Protein 6C7N (pdb70)

InterPro domains:
  IPR001891 Malic oxidoreductase [PIRSF000106] (84-635)
  IPR001891 Malic oxidoreductase [PR00072] (167-191)
  IPR001891 Malic oxidoreductase [PR00072] (227-256)
  IPR001891 Malic oxidoreductase [PR00072] (263-285)
  IPR001891 Malic oxidoreductase [PR00072] (323-341)
  IPR001891 Malic oxidoreductase [PR00072] (348-364)
  IPR001891 Malic oxidoreductase [PR00072] (379-395)
  IPR001891 Malic oxidoreductase [PR00072] (482-498)
  IPR012301 Malic enzyme, N-terminal domain [PF00390] (161-341)
  IPR012301 Malic enzyme, N-terminal domain [SM01274] (161-342)
  IPR012302 Malic enzyme, NAD-binding [PF03949] (352-605)
  IPR012302 Malic enzyme, NAD-binding [SM00919] (352-605)
  IPR015884 Malic enzyme, conserved site [PS00331] (348-364)
  IPR036291 NAD(P)-binding domain superfamily [SSF51735] (352-635)
  IPR037062 Malic enzyme, N-terminal domain superfamily [G3DSA:3.40.50.10380] (95-349)
  IPR046346 Aminoacid dehydrogenase-like, N-terminal domain superfamily [SSF53223] (89-351)

Sequence (2030 aa):
ELPVMPWATSVASSGYTLLRDPRHNKGLAFTEERERDAHYLRGLLPPAVVSQEELQIKKFMNNLRQYQLPIQCYMAMMMNLQETDERLFYKLLIENVVELLPYVYTPTVGEACQKYGSIFGRRRPQGLYVSLKDKKGRVLEVLRRNWPHRNVQVICCVTDGERILGLGDLGCQGMGIPVGKLALYTALGGVDPSSACLPITIDVGTNNEKLLNDEFYIGLRQKRARGEEYDELMEEFMAAVKTFYGEKVLIQFEDFANHNAFDLLEKYSSKTHLVVFFNDDIQGTASVVLAGLLAALKMVGGTLAEQTYLFLGAGEAGTGIAELIALEMSKQTKAPIEECRKKVWLVDSKGLIVDSRKSSLAPFKKPWAHEHEPLTTLYDAVQSIKPTVLIGTSGVGRTFTKEIVEAMASINERPIIFSLSNPTSHSECTAEQAYTWTQGRAVFASGSPFAPVEYDGKTFVPGQSNNAYIFPGLGLGLVISGAVRVHEDMLLAASAALADQATEENFVTGSIFPPFTNIRKISAYIAAAVAAKAYELGLATRLPPPKDLVAYAESCMYSPVYRNYYQQELPVMPWATSVASGYTLLRDPRHNKGLAFTEERERDAHHYLRGLLPPAVVSQELQIKKFMNNLRQYQLPIQCYMAMMNLQETDERLFYKLLIENVVELLPYVYTPTVGEACQKYGSIFGRPQGLYVSLKDKGRVLEVLRRNWPHRNVQVICCVTDGERILGLGDLGCQGMGIPVGKLALYTALGGVDPSSACLPITIDVGTNNEKLLNDEFYIGLRQKRARGEEYDELMEEFMAAVKTFYGEKVLIQFEDFANHNAFDLLEKYSSKTHLVFNDDIQGTASVVLAGLLAALKMVGGTLAEQTYLFLGAGEAGTGIAELIALEMSKQTKAPIEECRKKVWLVDSKGLIVDSRKSSLAPFKKPWAHEHEPLTTLYDAVQSIKPTVLIGTSGVGRTFTKEIVEAMASINERPIIFSLSNPTSHSECTAEQAYTWTQGRAVFASGSSPFAPVEYDGKTFVPGQSNNAYIFPGLGLGLVISGAVRVHEDMLLAASAALADQATEENFVTGSIFPPFTNIRKISAYIAAAVAAKAYELGLATRLPPPKDLVAYAESCMYSPVYRNYYQQELPVMPWATSVASGYTLLRDPRHNKGLAFTEERERDAHYLRGLLPPAVVSQEELQIKKFMNNLRQYQLPIQCYMAMMNLQETDERLFYKLLIENVVELLPYVYTPTVGEACQKYGSIFGRPQGLYVSLKDKGRVLEVLRRNWPHRNVQVICCVTDGERILGLGDLGCQGMGIPVGKLALYTALGGVDPSACLPITIDVGTNNEKLLNDEFYIGLRQKRARGEEYDELMEEFMAAVKTFYGEKVLIQFEDFANHNAFDLLEKYSKTHLVVFFNNDDIQGTASVVLAGLLAALKMVGGTLAEQQTTYYLLFFLLGGAAGGEEAAGGTTGGIIAAEELLIIAALLEEMMSSKQTKAPIEECRKKVVWWLLVVDDSKGLLKKPWWAAHEHEPLTTTLLYYDDAAVVQQSSIIKKPPTTVVLLIIGGTTSSGGVGRTTFFTTKKEEIIVVEEAAMMAASSIINNEERRPPIIIIFFSSLLSSNPTSHHSSEECCTTAAEEQQAAYYTTWWTTQQGGRRAAVVFFAASSGGSSPPFAPVFVPPGGQQSSNNAYIFPGLGLGLVISGAVRVHEDMLLAASAALADQATEENFVTGSIFPPFTNIRKISAYIAAAVAAKAYELGLATRLPPPKDLVAYAESCMYSPVYRNYQQEELPVMPWATSVASGYTLLRDPRHNKGLAFTERERDAHYLRGLLPPAVVSQEELQIKKFMNNLRQYQLPIQCYMAMMNLQETDERLFYKLLIENVVELLPYVYTPTVGEACQKYGSIFGRRPPQGLYVSLKDKGRVLEVLRRNWPHRNVQVICCVTDGERILGLGDLGCQGMGIPVGKLALYTALGGVDPSACLPITIDVGTNNEKLLNDEFYIGLRQKRARGEEYDELMEEFMAAVKTFYGEKVLIQFEEDDFANHNAFDLLEKYSKTHLVFFNDDIQGTASVVLAGLLAGEAGTGIAELIALEQSNNAYIFPGLGLGLVISGAVRVHEDMLLAASAALADQFPPFTNIRKISAYIAAAVAAKAYELGLATRLPPPKDLVAYAESCMYSPVYRNYQ

Nearest PDB structures (foldseek):
  6c7n-assembly1_D  TM=1.003E+00  e=1.001E-65  Sorghum bicolor
  6c7n-assembly1_C  TM=9.986E-01  e=4.016E-59  Sorghum bicolor
  6c7n-assembly1_A  TM=9.940E-01  e=1.357E-57  Sorghum bicolor
  5ou5-assembly1_A  TM=9.957E-01  e=1.876E-53  Zea mays
  1gq2-assembly2_H  TM=9.809E-01  e=9.677E-38  Columba livia

Organism: Sorghum bicolor (NCBI:txid4558)

Foldseek 3Di:
DDDADDDDDDDAADVSQQQAQARHPALQFDPVNCVVRVNVVVHPPHHAALVRVLVVLVVVLVPDPDLLVSLLSLVVNCNRHVLSSLVSCLQCVVPCCVRLHPPNLLVCLQCVLVSPDDDDFFEAELVCQVPLLVSVSVLPQQAAAEEEEEQQQAQAPPGRSGQSSQSHLRSVLSLLFNQQQDPSSNYGYYHYGQETPDPVLLPDPRRDGDSDHGDDDPSVVSSVVVNLVSCCVRNNLLHEYEYERYPQVVLVVCCVPCLVPHAYHHLLQLLLLLLVLLLVLLLCVLVPDDLQPFQEEEEACGSNLLSNLQLSLVLVCVVVVNDSLVSLVRHWYAAQQGTQAPVCQVVDDVSSNSNHYHDDTDGAVLVVCVPSVTLEYAYPHLAAQSCDLSNLLSNLVSDVEREYEQERDDNRSTNDAPQSNCVSNVNRYLYAYQYADDWYCGDNATAGHHHSDSSLFPSLLSLLSSLQSFSHQDSVLSVLLSNLQQVPQDVVNVVNSYSGDDSSCSNLSSLSSSLSSNVVCQVVVRGDPPDDDPDSSVSSSVSRNNSRRDRDD/DDDADDDDDDDAADVSQQQAQARHPALQFDPVNCVVRVNVVVHDPHHAFLVRVLVVLVVVLVPDPDLLVSLLSLVVNCNRHVLSSLVSCLQCVVPCCVSLHPPVLVVCLQCVLVSPDDDAFFEAELVCQVPLLVSVSVLPQQAAAEEEEEQQQAQFLPGRSGQSSLSHLRSLLSLLFNQQQDPSSNYGYYHYGQETPPVVLLPDPRNDGDSDHGDDDPSVVSSVVVNLVSCCVRNNLLHEYEYERYFFVVQVVCCVPCLVPHAYDYCLQLLLLLLVLLLVLLVCVLPNDDLQPFAEEEEAQTRNLLSNLQLSLVVVCVVVVDDSLVSLVRHWYAAQQGTQAPVCQVVDDVSSNSNHYHDDTDGAPLVVCVPSVGLEYAYPHSAACSCDLSNLLSNLVSDVEREYEQERDDPRSTNYAPQSNCVSNVNRYLYEYQYQHCWYCGDNATAHHHYSHSSLFPSLLSLLSSLQSFSHQDSVLSVLLSVLQSVQQDPVQSVNSYSGDDSSCSNLSSLSSSLSSNVVCQVVVRGDPPDDDPDSSVSSSVSRNNSRRDRDD/DDDADDDDDDDAADVSQQQAQARHPALQFDPVNCVVRVNVVVHPPHHAFLVNVLVVLVVVLVPDPDLLVSLLSLVVNCNRHVLSSLVSCLQCVVVCCVSLHFPVLLVCLQCVLVSPDDDAFFEAELVCQVPLLVSVSVLPQQAAAEEEEEQQQAQQLPGRSGQSSQSHLRSVLSLLFNQQQDPSSNYGYYHYGQETPPVVLLPDPSNDGDSDHGDDDPSVVSSVVVNLVSCCVRNNLLHEYEYERYWFVVQVVCCVPCLVPHAYDYCLQLLLLLLVLLLVLLVCVQPNDDLQPFAEEEEACGRNNVSNLQLSLVVVCVVVVDDSLVSLQRYWYAHCQGTPVSNPDDDDTDGAPLVVCVVSVGLEYAYPHSAELSCDLSNLLSNLVSDVAREYEQERDDPRSTNDAPCSNCVSNVNRYLYEYCYQHDAPLHHHHSHSSLFPSLLSLLSSLQSFSHQDSVLSVLLSVLQSVQQDPVQSVSSYSGDDSSCSNLSSLSSSLSSNVVCQVVVRGDPPDDDPDSSVSSNVSRHNSRRDRDD/DPDDADDDDDDDAADVSQQQAQARHPALQFDPVNCVVRVNVVVHPPHHAFLVRVLVVLVVVLVPDPDLLVSLLSLVVNCNRHVLSSLVSCLQCVVPCCVNLHPPVLVVCLQCVLVSPDDDAFFEAELVCQVPLLVSVSVLPQQAAAEEEEEQQQAQPPNGRSGQSSQSHLRSVLSLLQNQQQDDSSNYGYYHYGQETPPVVLLPDPSNDGDSDHGDDDPSVVSSVVVNLVSCCVRNNLLHEYEYERYAFVVLVVCCVPCLVPFAYYYCLQLLLLLLVLLVVCVTSNNVSVVVLVVVAVSDSSLQVSLLSLLSRLQSFRHQDSVLSVQLSVLCNVPVPDSSCSHLSSLSSSLSSNVVSQVVVRGDPPDDDPDSSVSSNVSGHNSRRDHDD

Secondary structure (DSSP, 8-state):
---B--EEEEE--HHHHHT-TTT--GGGS-HHHHHHTT-BTTB-S----HHHHHHHHHHHHTT-SSHHHHHHHHHHHHTT-HHHHHHHHHHTHHHHHHHHSTTHHHHHHHTTTTT--S--SEEEEGGGTT-HHHHHTTSS-S---EEEEE-SSS-TTS---GGGGGHHHHHHHHHHHHHH---GGGEEEEEEE-----HHHHH-TT--S-SSPPP-THHHHHHHHHHHHHHHHHH-TT-EEEE-S--HHHHHHHHHHHTTTSEEEEIIIIIHHHHHHHHHHHHHHHH---STT--EEEE--SHHHHHHHHHHHHHHHHHH---HHHHTTTEEEEETTEE-BGGGGGGS-GGGGGG-BS-----SHHHHHHHH--SEEEE-SS-TT-S-HHHHHHHHHH-SS-EEEE--SSGGG-SS-HHHHHHHTTT--EEEESS----EEETTEEE--EE--GGGTHHHHHHHHHHHT-SS--HHHHHHHHHHHHHT--HHHHTTT-SSPPGGGHHHHHHHHHHHHHHHHHHHT---S-SPPS-HHHHHHHTS---SPPP--/---B--EEEEE--HHHHHT-TTT--GGGS-HHHHHHTT-BTTB-S----HHHHHHHHHHHHTT-SSHHHHHHHHHHHHTT-HHHHHHHHHHTHHHHHHHHSTTHHHHHHHTTTTT--S--SEEEEGGGTT-HHHHHHTSS-S---EEEEE-SS--TTS---GGGGGHHHHHHHHHHHHHH---GGGEEEEEEE-----HHHHH-TT--S-SSPPP-THHHHHHHHHHHHHHHHHH-TT-EEEE-S--HHHHHHHHHHHTTTSEEEEIIIIIHHHHHHHHHHHHHHHH---STT--EEEE--SHHHHHHHHHHHHHHHHHH---HHHHTTTEEEEETTEE-BGGGGGGS-GGGGGG-BS-----SHHHHHHHH--SEEEE-SS-TT-S-HHHHHHHHHH-SS-EEEE--SSGGG-SS-HHHHHHHTTT--EEEESS----EEETTEEE--EE--GGGTHHHHHHHHHHHT-SS--HHHHHHHHHHHHHH--HHHHTTT-SS--GGGHHHHHHHHHHHHHHHHHHTT---S-SPPS-HHHHHHHTS---SPPP--/------EEEEE--HHHHHT-TTT--GGGS-HHHHHHTT-BTTB-S----HHHHHHHHHHHHTT-SSHHHHHHHHHHHHTT-HHHHHHHHHHTHHHHHHHHSTTHHHHHHHTTTTT--S--SEEEEGGGTT-HHHHHHTSS-S---EEEEE-SSS-TTS---GGGGGHHHHHHHHHHHHHH---GGGEEEEEEE-----HHHHH-TT--S-SSPPP-THHHHHHHHHHHHHHHHHH-TT-EEEE-S--HHHHHHHHHHHTTTSEEEEIIIIIHHHHHHHHHHHHHHHH---S----EEEE--SHHHHHHHHHHHHHHTTTT---HHHHTSSSEEE------------------HHHHHHHH--SEEEE---------HHHHHHHHHH-SS-EEEE--------SS-HHHHHHTTTS--EEEESS--S-----EE--GGGTHHHHHHHHHHHT-SS--HHHHHHHHHHHHHH--HHHHTTT-SS--GGGHHHHHHHHHHHHHHHHHHHT---S-SPPS-HHHHHHHTS---SPPPB-/--S----EEEEE--HHHHHT-TTT--GGGS-HHHHHHTT-BTTB-S----HHHHHHHHHHHHTT-SSHHHHHHHHHHHHTT-HHHHHHHHHHTHHHHHHHHSTTHHHHHHHTTTTT--S--SEEEEGGGTT-HHHHHHTSS-S---EEEEE-SSS-TTS---GGGGGHHHHHHHHHHHHHH---GGGEEEEEEE-----HHHHH-TT--S-SSPPP-THHHHHHHHHHHHHHHHHH-TT-EEEE-S--HHHHHHHHHHHTTTSEEEEIIIIIHHHHHHHHH---HHHHHHHHHHHH----GGGTHHHHHHHHHHHT-SS--HHHHHHHHHHHHH----GGGHHHHHHHHHHHHHHHHHHHT---S-SPPS-HHHHHHHTS---SPPPB-

Solvent-accessible surface area: 71116 Å² total; per-residue (Å²): 136,97,48,56,15,0,70,14,67,35,8,0,6,8,28,49,0,4,81,28,10,108,21,5,9,17,4,8,0,54,87,188,2,14,58,34,2,13,0,26,6,1,6,0,29,20,79,6,56,10,99,46,14,10,102,14,37,6,60,27,6,139,95,35,106,53,62,9,7,10,6,43,16,0,18,40,12,21,34,17,6,26,38,12,0,7,35,0,0,43,94,28,3,92,70,2,14,43,66,0,13,46,76,8,0,0,48,0,0,80,83,14,1,29,18,38,49,44,9,16,3,0,4,0,5,20,118,8,87,64,84,0,41,47,0,0,23,7,23,42,50,128,126,9,57,0,0,0,0,0,1,0,49,63,0,61,74,71,31,24,7,1,0,3,0,0,0,2,0,5,2,6,7,0,0,0,0,0,0,0,0,3,60,17,18,9,10,0,14,0,0,1,1,0,0,0,69,34,122,165,7,33,130,48,71,18,2,0,6,13,122,73,108,16,13,204,46,132,101,19,71,78,1,6,84,38,0,1,58,4,0,54,78,34,25,31,90,116,5,0,0,0,0,0,5,0,31,74,140,32,2,120,66,11,25,95,105,12,41,144,66,12,0,2,0,0,0,27,34,30,0,23,5,0,0,3,0,0,0,0,30,1,0,10,105,48,49,41,43,68,2,34,113,16,20,0,0,0,18,10,6,30,43,34,0,16,19,1,0,64,10,0,0,18,22,12,15,106,94,62,194,33,90,48,59,85,8,39,109,98,0,26,0,4,18,120,160,2,2,0,0,56,87,43,84,117,98,12,40,108,99,38,81,60,4,5,31,154,56,66,96,38,108,69,12,65,60,0,0,72,56,19,115,0,39,0,0,0,0,23,33,39,86,27,107,41,1,60,112,103,8,0,70,11,0,10,99,55,18,133,94,0,4,0,2,0,14,8,85,61,50,76,77,1,0,0,26,0,96,51,0,2,63,41,0,106,14,61,4,1,0,0,0,12,15,85,40,79,81,1,126,55,145,79,45,65,33,53,9,6,30,13,28,25,0,11,0,0,0,0,0,0,4,0,1,18,3,0,4,1,36,65,25,64,86,22,0,7,13,15,0,0,41,8,1,6,95,38,0,66,114,82,12,14,111,48,9,9,0,5,8,71,18,105,76,3,50,86,1,0,0,89,0,0,8,28,0,0,44,48,0,33,128,62,66,38,10,48,109,67,98,64,47,119,86,28,37,50,46,0,65,93,50,25,20,48,7,73,25,74,62,12,133,124,91,50,44,14,0,70,15,67,37,10,0,8,9,30,50,0,1,74,29,8,110,23,6,9,16,3,10,0,52,75,168,2,13,62,34,3,13,0,31,6,0,5,0,23,20,71,4,50,10,102,45,14,10,104,14,36,6,59,27,6,141,91,35,105,62,61,10,7,8,6,42,17,0,18,45,11,20,34,18,6,28,37,14,0,8,34,0,0,43,95,28,4,92,68,1,10,33,64,0,16,11,33,8,1,0,51,0,0,79,88,12,0,30,18,39,41,50,14,17,3,0,4,0,4,22,124,8,104,64,86,0,39,50,0,0,16,7,24,43,49,128,124,9,59,0,0,0,0,0,1,0,48,65,0,31,31,42,32,24,8,1,0,3,0,0,1,5,0,4,2,8,7,1,0,0,0,0,0,0,1,4,61,16,19,8,10,0,13,0,0,1,1,1,1,0,68,35,122,168,6,31,130,48,73,20,1,0,6,12,126,73,108,19,13,205,46,132,93,17,73,72,2,4,83,46,0,1,58,4,0,54,80,30,24,33,89,116,4,0,0,0,0,0,3,0,30,54,105,34,0,43,98,10,23,118,105,12,42,141,65,10,1,2,0,0,0,7,9,31,0,17,2,0,0,0,0,1,0,1,33,1,0,13,109,49,49,40,45,66,2,34,113,16,19,0,0,0,17,10,6,16,10,22,0,6,7,0,0,63,9,0,0,16,27,10,15,101,92,61,188,34,83,48,124,80,7,35,116,100,0,26,0,6,18,119,162,2,2,0,0,58,91,43,83,116,97,13,17,97,27,38,81,63,3,6,30,150,60,66,97,36,108,70,13,86,60,0,0,73,54,21,116,0,40,0,0,0,0,24,34,24,85,12,192,39,1,52,95,100,9,0,63,12,0,8,100,55,18,154,94,0,4,0,0,0,16,8,35,20,53,91,42,5,0,2,49,0,95,61,0,2,62,40,0,101,8,81,4,1,0,0,1,4,0,46,45,75,78,2,130,55,129,75,113,65,21,57,12,4,27,9,6,21,0,9,0,0,0,0,0,0,4,0,1,19,2,0,5,0,37,64,27,62,86,25,0,6,17,16,0,0,45,11,1,7,102,45,1,66,114,150,12,17,113,51,11,11,0,3,9,73,12,103,77,2,51,88,1,0,0,86,0,0,8,27,0,0,43,48,0,35,127,63,64,38,9,46,105,67,98,65,45,117,86,28,36,49,45,0,66,91,47,26,20,48,7,72,23,44,61,11,101,130,96,21,58,20,0,72,18,66,32,9,0,9,8,29,51,0,1,72,27,11,112,24,6,8,18,2,9,0,53,95,75,8,14,57,36,0,32,0,28,6,0,5,0,32,19,79,3,53,10,98,44,15,11,102,13,38,6,59,26,5,139,93,34,106,60,61,10,6,9,6,43,17,0,20,43,12,20,33,20,6,27,37,14,0,6,34,0,0,42,94,28,5,92,70,2,14,50,63,0,15,26,48,7,0,0,50,0,0,81,86,14,1,32,19,39,41,54,15,17,3,0,5,0,5,20,126,8,95,62,87,0,42,60,0,0,36,11,25,4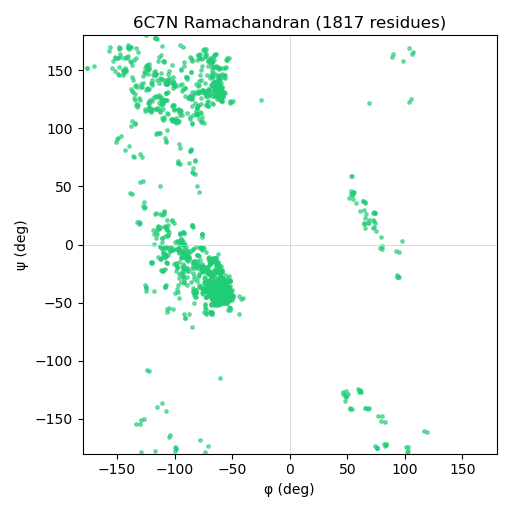4,50,127,126,8,62,0,0,0,0,0,1,0,50,71,0,26,63,49,32,23,7,1,0,3,0,0,1,3,0,4,3,6,6,1,0,0,0,0,0,0,1,3,60,16,22,6,9,0,15,0,0,1,1,1,1,0,70,37,107,170,8,27,130,49,77,21,1,0,7,11,125,74,100,28,14,84,46,73,100,18,73,95,0,4,85,37,0,1,57,3,0,50,80,36,25,31,89,115,4,0,0,0,1,0,2,1,30,88,72,32,2,90,99,11,22,136,110,11,41,90,66,12,1,2,1,0,1,24,18,30,0,25,6,0,0,4,0,0,0,2,36,1,0,20,112,29,13,38,38,68,4,26,89,1,34,0,0,0,18,11,24,32,42,32,0,22,19,1,0,47,10,0,0,19,40,3,24,90,89,66,182,36,92,38,123,51,2,34,39,52,0,74,13,7,88,174,100,11,23,204,207,80,16,65,63,95,83,65,136,53,161,99,12,90,91,5,0,82,94,36,107,0,36,2,0,0,0,22,54,29,139,20,111,86,5,61,144,86,9,2,64,7,0,5,97,52,20,74,103,0,0,0,2,0,27,22,96,27,79,101,73,27,6,4,76,14,45,109,0,9,103,15,0,132,42,84,2,0,1,0,8,13,10,60,111,81,100,85,92,73,22,1,44,16,12,22,0,9,0,0,0,0,1,1,5,0,1,19,3,0,4,0,36,64,26,63,85,23,0,6,11,16,0,0,40,10,1,6,99,42,1,72,71,87,11,32,138,64,7,12,0,5,8,75,14,104,75,3,51,86,1,0,0,86,0,0,8,27,0,0,44,47,0,34,128,63,66,37,9,47,108,68,101,64,48,119,85,29,36,51,45,0,65,90,50,26,19,46,8,73,25,80,73,18,24,104,86,86,33,58,22,0,70,16,66,33,9,0,6,8,28,50,0,4,81,27,12,112,24,5,7,18,4,10,0,55,86,75,8,15,56,38,0,32,0,23,6,1,6,0,32,20,79,5,57,17,92,47,13,10,104,12,38,7,60,26,6,140,92,34,105,62,62,11,7,9,6,43,17,0,18,40,11,19,35,16,6,31,42,13,0,4,41,0,0,50,82,28,7,95,68,1,17,53,62,0,16,48,97,8,0,0,50,0,0,80,84,13,1,30,17,38,48,45,10,17,3,0,4,0,4,21,130,8,108,66,84,0,42,58,0,0,35,10,23,42,53,128,126,8,61,0,0,0,0,0,1,0,48,71,0,55,82,72,33,23,6,1,0,3,0,0,0,2,0,6,2,7,6,1,0,0,0,0,0,0,1,4,58,15,22,7,9,0,15,0,0,1,2,0,0,0,70,33,107,166,6,29,128,46,75,21,1,0,6,10,124,78,103,27,15,82,47,73,93,19,73,89,1,4,84,46,0,1,58,3,0,52,78,34,24,31,86,118,3,0,0,0,0,0,3,0,28,80,141,32,0,74,78,10,21,120,104,13,39,142,65,11,0,1,1,0,0,20,9,28,0,21,3,0,0,40,7,5,42,120,113,130,26,11,43,34,64,8,32,56,124,10,85,86,72,108,160,56,18,27,0,11,0,0,0,0,0,1,4,0,0,20,2,0,3,0,33,61,22,61,87,34,0,7,32,16,0,0,47,11,1,39,124,76,107,26,83,17,103,76,7,53,88,1,0,0,86,0,0,8,28,0,0,31,60,0,32,134,64,65,36,9,50,104,66,96,64,48,119,86,28,38,49,45,0,67,91,49,27,21,60,8,80,26,100,74,17,29

B-factor: mean 33.42, std 13.54, range [3.0, 112.87]

Structure (mmCIF, N/CA/C/O backbone):
data_6C7N
#
_entry.id   6C7N
#
_cell.length_a   208.100
_cell.length_b   64.260
_cell.length_c   202.720
_cell.angle_alpha   90.000
_cell.angle_beta   93.650
_cell.angle_gamma   90.000
#
_symmetry.space_group_name_H-M   'C 1 2 1'
#
loop_
_entity.id
_entity.type
_entity.pdbx_description
1 polymer 'Malic enzyme'
2 non-polymer 'NADP NICOTINAMIDE-ADENINE-DINUCLEOTIDE PHOSPHATE'
3 non-polymer GLYCEROL
4 non-polymer 'PYRUVIC ACID'
5 non-polymer DI(HYDROXYETHYL)ETHER
6 water water
#
loop_
_atom_site.group_PDB
_atom_site.id
_atom_site.type_symbol
_atom_site.label_atom_id
_atom_site.label_alt_id
_atom_site.label_comp_id
_atom_site.label_asym_id
_atom_site.label_entity_id
_atom_site.label_seq_id
_atom_site.pdbx_PDB_ins_code
_atom_site.Cartn_x
_atom_site.Cartn_y
_atom_site.Cartn_z
_atom_site.occupancy
_atom_site.B_iso_or_equiv
_atom_site.auth_seq_id
_atom_site.auth_comp_id
_atom_site.auth_asym_id
_atom_site.auth_atom_id
_atom_site.pdbx_PDB_model_num
ATOM 1 N N . GLU A 1 61 ? -45.268 11.793 64.692 1.00 51.39 84 GLU A N 1
ATOM 2 C CA . GLU A 1 61 ? -46.184 12.868 64.288 1.00 51.12 84 GLU A CA 1
ATOM 3 C C . GLU A 1 61 ? -46.632 12.712 62.824 1.00 50.13 84 GLU A C 1
ATOM 4 O O . GLU A 1 61 ? -47.819 12.901 62.523 1.00 49.00 84 GLU A O 1
ATOM 6 N N . LEU A 1 62 ? -45.682 12.363 61.923 1.00 43.34 85 LEU A N 1
ATOM 7 C CA . LEU A 1 62 ? -45.966 12.148 60.503 1.00 41.72 85 LEU A CA 1
ATOM 8 C C . LEU A 1 62 ? -46.953 10.991 60.314 1.00 41.29 85 LEU A C 1
ATOM 9 O O . LEU A 1 62 ? -46.837 9.991 61.022 1.00 38.95 85 LEU A O 1
ATOM 14 N N . PRO A 1 63 ? -47.913 11.105 59.364 1.00 37.72 86 PRO A N 1
ATOM 15 C CA . PRO A 1 63 ? -48.848 9.989 59.123 1.00 35.74 86 PRO A CA 1
ATOM 16 C C . PRO A 1 63 ? -48.132 8.718 58.666 1.00 35.85 86 PRO A C 1
ATOM 17 O O . PRO A 1 63 ? -47.051 8.777 58.063 1.00 34.86 86 PRO A O 1
ATOM 21 N N . VAL A 1 64 ? -48.711 7.566 58.979 1.00 27.96 87 VAL A N 1
ATOM 22 C CA . VAL A 1 64 ? -48.132 6.285 58.555 1.00 26.65 87 VAL A CA 1
ATOM 23 C C . VAL A 1 64 ? -49.171 5.516 57.770 1.00 27.14 87 VAL A C 1
ATOM 24 O O . VAL A 1 64 ? -50.374 5.700 57.991 1.00 27.17 87 VAL A O 1
ATOM 28 N N . MET A 1 65 ? -48.720 4.643 56.894 1.00 23.28 88 MET A N 1
ATOM 29 C CA . MET A 1 65 ? -49.629 3.800 56.143 1.00 25.07 88 MET A CA 1
ATOM 30 C C . MET A 1 65 ? -49.913 2.528 56.947 1.00 28.11 88 MET A C 1
ATOM 31 O O . MET A 1 65 ? -48.964 1.859 57.347 1.00 26.14 88 MET A O 1
ATOM 36 N N . PRO A 1 66 ? -51.193 2.170 57.213 1.00 25.67 89 PRO A N 1
ATOM 37 C CA . PRO A 1 66 ? -51.443 0.909 57.932 1.00 25.65 89 PRO A CA 1
ATOM 38 C C . PRO A 1 66 ? -51.387 -0.250 56.933 1.00 29.32 89 PRO A C 1
ATOM 39 O O . PRO A 1 66 ? -52.186 -0.302 55.997 1.00 30.30 89 PRO A O 1
ATOM 43 N N . TRP A 1 67 ? -50.383 -1.112 57.050 1.00 25.71 90 TRP A N 1
ATOM 44 C CA . TRP A 1 67 ? -50.258 -2.238 56.106 1.00 24.48 90 TRP A CA 1
ATOM 45 C C . TRP A 1 67 ? -50.761 -3.511 56.796 1.00 27.67 90 TRP A C 1
ATOM 46 O O . TRP A 1 67 ? -50.510 -3.695 57.972 1.00 27.02 90 TRP A O 1
ATOM 57 N N . ALA A 1 68 ? -51.502 -4.355 56.058 1.00 24.28 91 ALA A N 1
ATOM 58 C CA . ALA A 1 68 ? -52.046 -5.632 56.491 1.00 23.31 91 ALA A CA 1
ATOM 59 C C . ALA A 1 68 ? -51.216 -6.726 55.781 1.00 28.56 91 ALA A C 1
ATOM 60 O O . ALA A 1 68 ? -50.914 -6.605 54.590 1.00 25.69 91 ALA A O 1
ATOM 62 N N . THR A 1 69 ? -50.878 -7.794 56.502 1.00 26.81 92 THR A N 1
ATOM 63 C CA . THR A 1 69 ? -50.116 -8.908 55.942 1.00 26.95 92 THR A CA 1
ATOM 64 C C . THR A 1 69 ? -50.933 -10.186 56.048 1.00 28.37 92 THR A C 1
ATOM 65 O O . THR A 1 69 ? -51.624 -10.396 57.033 1.00 28.95 92 THR A O 1
ATOM 69 N N . SER A 1 70 ? -50.864 -11.031 55.028 1.00 24.10 93 SER A N 1
ATOM 70 C CA . SER A 1 70 ? -51.557 -12.323 54.986 1.00 23.96 93 SER A CA 1
ATOM 71 C C . SER A 1 70 ? -50.760 -13.249 54.100 1.00 25.40 93 SER A C 1
ATOM 72 O O . SER A 1 70 ? -49.918 -12.787 53.343 1.00 22.84 93 SER A O 1
ATOM 75 N N . VAL A 1 71 ? -50.986 -14.555 54.229 1.00 24.80 94 VAL A N 1
ATOM 76 C CA . VAL A 1 71 ? -50.310 -15.581 53.436 1.00 24.27 94 VAL A CA 1
ATOM 77 C C . VAL A 1 71 ? -50.839 -15.472 52.015 1.00 23.51 94 VAL A C 1
ATOM 78 O O . VAL A 1 71 ? -52.049 -15.460 51.817 1.00 19.61 94 VAL A O 1
ATOM 82 N N . ALA A 1 72 ? -49.933 -15.385 51.028 1.00 20.60 95 ALA A N 1
ATOM 83 C CA . ALA A 1 72 ? -50.351 -15.325 49.626 1.00 19.63 95 ALA A CA 1
ATOM 84 C C . ALA A 1 72 ? -50.720 -16.757 49.163 1.00 21.70 95 ALA A C 1
ATOM 85 O O . ALA A 1 72 ? -49.957 -17.700 49.382 1.00 22.26 95 ALA A O 1
ATOM 87 N N A SER A 1 73 ? -51.896 -16.893 48.538 0.36 18.16 96 SER A N 1
ATOM 88 N N B SER A 1 73 ? -51.871 -16.884 48.511 0.64 18.09 96 SER A N 1
ATOM 89 C CA A SER A 1 73 ? -52.433 -18.150 48.005 0.36 17.96 96 SER A CA 1
ATOM 90 C CA B SER A 1 73 ? -52.364 -18.145 47.958 0.64 17.79 96 SER A CA 1
ATOM 91 C C A SER A 1 73 ? -53.311 -17.874 46.776 0.36 21.02 96 SER A C 1
ATOM 92 C C B SER A 1 73 ? -53.248 -17.861 46.731 0.64 20.56 96 SER A C 1
ATOM 93 O O A SER A 1 73 ? -53.720 -16.733 46.569 0.36 20.16 96 SER A O 1
ATOM 94 O O B SER A 1 73 ? -53.602 -16.711 46.484 0.64 19.10 96 SER A O 1
ATOM 99 N N . GLY A 1 74 ? -53.560 -18.902 45.958 1.00 17.73 97 GLY A N 1
ATOM 100 C CA . GLY A 1 74 ? -54.398 -18.760 44.766 1.00 16.58 97 GLY A CA 1
ATOM 101 C C . GLY A 1 74 ? -53.877 -17.719 43.782 1.00 20.32 97 GLY A C 1
ATOM 102 O O . GLY A 1 74 ? -52.660 -17.580 43.601 1.00 18.03 97 GLY A O 1
ATOM 103 N N . TYR A 1 75 ? -54.792 -16.947 43.168 1.00 19.50 98 TYR A N 1
ATOM 104 C CA . TYR A 1 75 ? -54.402 -15.889 42.231 1.00 19.31 98 TYR A CA 1
ATOM 105 C C . TYR A 1 75 ? -53.612 -14.755 42.866 1.00 21.53 98 TYR A C 1
ATOM 106 O O . TYR A 1 75 ? -52.840 -14.124 42.162 1.00 17.49 98 TYR A O 1
ATOM 115 N N . THR A 1 76 ? -53.739 -14.530 44.190 1.00 20.21 99 THR A N 1
ATOM 116 C CA . THR A 1 76 ? -52.940 -13.496 44.880 1.00 19.29 99 THR A CA 1
ATOM 117 C C . THR A 1 76 ? -51.444 -13.868 44.770 1.00 20.91 99 THR A C 1
ATOM 118 O O . THR A 1 76 ? -50.598 -13.003 44.567 1.00 21.60 99 THR A O 1
ATOM 122 N N . LEU A 1 77 ? -51.137 -15.149 44.922 1.00 16.47 100 LEU A N 1
ATOM 123 C CA . LEU A 1 77 ? -49.781 -15.654 44.823 1.00 15.89 100 LEU A CA 1
ATOM 124 C C . LEU A 1 77 ? -49.308 -15.654 43.353 1.00 18.06 100 LEU A C 1
ATOM 125 O O . LEU A 1 77 ? -48.189 -15.219 43.069 1.00 17.88 100 LEU A O 1
ATOM 130 N N . LEU A 1 78 ? -50.167 -16.138 42.416 1.00 14.98 101 LEU A N 1
ATOM 131 C CA . LEU A 1 78 ? -49.833 -16.175 40.985 1.00 14.47 101 LEU A CA 1
ATOM 132 C C . LEU A 1 78 ? -49.579 -14.769 40.407 1.00 18.45 101 LEU A C 1
ATOM 133 O O . LEU A 1 78 ? -48.789 -14.636 39.481 1.00 17.28 101 LEU A O 1
ATOM 138 N N . ARG A 1 79 ? -50.262 -13.749 40.943 1.00 16.26 102 ARG A N 1
ATOM 139 C CA . ARG A 1 79 ? -50.174 -12.357 40.464 1.00 17.27 102 ARG A CA 1
ATOM 140 C C . ARG A 1 79 ? -49.154 -11.495 41.211 1.00 20.13 102 ARG A C 1
ATOM 141 O O . ARG A 1 79 ? -49.039 -10.304 40.926 1.00 21.78 102 ARG A O 1
ATOM 149 N N . ASP A 1 80 ? -48.396 -12.099 42.117 1.00 15.61 103 ASP A N 1
ATOM 150 C CA . ASP A 1 80 ? -47.338 -11.392 42.821 1.00 16.32 103 ASP A CA 1
ATOM 151 C C . ASP A 1 80 ? -46.024 -11.752 42.129 1.00 19.64 103 ASP A C 1
ATOM 152 O O . ASP A 1 80 ? -45.530 -12.849 42.351 1.00 19.31 103 ASP A O 1
ATOM 157 N N . PRO A 1 81 ? -45.403 -10.840 41.345 1.00 19.53 104 PRO A N 1
ATOM 158 C CA . PRO A 1 81 ? -44.139 -11.195 40.651 1.00 19.63 104 PRO A CA 1
ATOM 159 C C . PRO A 1 81 ? -42.968 -11.599 41.539 1.00 22.12 104 PRO A C 1
ATOM 160 O O . PRO A 1 81 ? -42.080 -12.273 41.062 1.00 21.21 104 PRO A O 1
ATOM 164 N N . ARG A 1 82 ? -42.977 -11.208 42.813 1.00 19.46 105 ARG A N 1
ATOM 165 C CA . ARG A 1 82 ? -41.933 -11.541 43.763 1.00 19.05 105 ARG A CA 1
ATOM 166 C C . ARG A 1 82 ? -42.028 -13.031 44.147 1.00 21.20 105 ARG A C 1
ATOM 167 O O . ARG A 1 82 ? -41.012 -13.644 44.417 1.00 21.90 105 ARG A O 1
ATOM 175 N N . HIS A 1 83 ? -43.233 -13.601 44.186 1.00 19.24 106 HIS A N 1
ATOM 176 C CA . HIS A 1 83 ? -43.430 -14.992 44.605 1.00 21.28 106 HIS A CA 1
ATOM 177 C C . HIS A 1 83 ? -43.849 -15.952 43.499 1.00 22.51 106 HIS A C 1
ATOM 178 O O . HIS A 1 83 ? -43.690 -17.176 43.642 1.00 21.85 106 HIS A O 1
ATOM 185 N N . ASN A 1 84 ? -44.442 -15.415 42.436 1.00 18.44 107 ASN A N 1
ATOM 186 C CA . ASN A 1 84 ? -44.912 -16.237 41.325 1.00 17.38 107 ASN A CA 1
ATOM 187 C C . ASN A 1 84 ? -43.765 -17.024 40.688 1.00 19.63 107 ASN A C 1
ATOM 188 O O . ASN A 1 84 ? -42.758 -16.431 40.303 1.00 20.99 107 ASN A O 1
ATOM 193 N N . LYS A 1 85 ? -43.942 -18.356 40.567 1.00 15.94 108 LYS A N 1
ATOM 194 C CA . LYS A 1 85 ? -42.968 -19.264 39.928 1.00 15.68 108 LYS A CA 1
ATOM 195 C C . LYS A 1 85 ? -43.558 -19.844 38.622 1.00 19.84 108 LYS A C 1
ATOM 196 O O . LYS A 1 85 ? -42.906 -20.657 37.959 1.00 18.56 108 LYS A O 1
ATOM 202 N N . GLY A 1 86 ? -44.802 -19.476 38.312 1.00 19.15 109 GLY A N 1
ATOM 203 C CA . GLY A 1 86 ? -45.537 -19.984 37.152 1.00 19.44 109 GLY A CA 1
ATOM 204 C C . GLY A 1 86 ? -45.703 -21.490 37.249 1.00 24.65 109 GLY A C 1
ATOM 205 O O . GLY A 1 86 ? -46.019 -22.012 38.324 1.00 27.16 109 GLY A O 1
ATOM 206 N N . LEU A 1 87 ? -45.290 -22.219 36.201 1.00 18.11 110 LEU A N 1
ATOM 207 C CA . LEU A 1 87 ? -45.363 -23.684 36.190 1.00 17.24 110 LEU A CA 1
ATOM 208 C C . LEU A 1 87 ? -44.267 -24.363 37.028 1.00 20.05 110 LEU A C 1
ATOM 209 O O . LEU A 1 87 ? -44.274 -25.576 37.147 1.00 19.75 110 LEU A O 1
ATOM 214 N N . ALA A 1 88 ? -43.340 -23.583 37.620 1.00 16.11 111 ALA A N 1
ATOM 215 C CA . ALA A 1 88 ? -42.308 -24.155 38.484 1.00 16.57 111 ALA A CA 1
ATOM 216 C C . ALA A 1 88 ? -42.815 -24.448 39.903 1.00 19.96 111 ALA A C 1
ATOM 217 O O . ALA A 1 88 ? -42.146 -25.157 40.648 1.00 19.39 111 ALA A O 1
ATOM 219 N N . PHE A 1 89 ? -44.035 -23.998 40.253 1.00 16.15 112 PHE A N 1
ATOM 220 C CA . PHE A 1 89 ? -44.627 -24.420 41.531 1.00 16.94 112 PHE A CA 1
ATOM 221 C C . PHE A 1 89 ? -44.752 -25.943 41.507 1.00 21.14 112 PHE A C 1
ATOM 222 O O . PHE A 1 89 ? -45.287 -26.509 40.543 1.00 20.25 112 PHE A O 1
ATOM 230 N N . THR A 1 90 ? -44.229 -26.613 42.549 1.00 18.62 113 THR A N 1
ATOM 231 C CA . THR A 1 90 ? -44.270 -28.084 42.613 1.00 18.44 113 THR A CA 1
ATOM 232 C C . THR A 1 90 ? -45.693 -28.509 42.989 1.00 21.14 113 THR A C 1
ATOM 233 O O . THR A 1 90 ? -46.484 -27.677 43.443 1.00 18.23 113 THR A O 1
ATOM 237 N N A GLU A 1 91 ? -46.009 -29.797 42.820 0.49 19.84 114 GLU A N 1
ATOM 238 N N B GLU A 1 91 ? -46.015 -29.786 42.815 0.51 19.46 114 GLU A N 1
ATOM 239 C CA A GLU A 1 91 ? -47.312 -30.355 43.190 0.49 21.22 114 GLU A CA 1
ATOM 240 C CA B GLU A 1 91 ? -47.331 -30.311 43.187 0.51 20.70 114 GLU A CA 1
ATOM 241 C C A GLU A 1 91 ? -47.621 -30.069 44.679 0.49 24.24 114 GLU A C 1
ATOM 242 C C B GLU A 1 91 ? -47.626 -30.053 44.681 0.51 23.96 114 GLU A C 1
ATOM 243 O O A GLU A 1 91 ? -48.745 -29.695 45.005 0.49 23.16 114 GLU A O 1
ATOM 244 O O B GLU A 1 91 ? -48.744 -29.667 45.016 0.51 22.86 114 GLU A O 1
ATOM 255 N N . ARG A 1 92 ? -46.606 -30.194 45.553 1.00 21.64 115 ARG A N 1
ATOM 256 C CA . ARG A 1 92 ? -46.729 -29.937 47.010 1.00 21.15 115 ARG A CA 1
ATOM 257 C C . ARG A 1 92 ? -46.999 -28.448 47.293 1.00 22.59 115 ARG A C 1
ATOM 258 O O . ARG A 1 92 ? -47.872 -28.139 48.092 1.00 21.75 115 ARG A O 1
ATOM 266 N N . GLU A 1 93 ? -46.310 -27.532 46.590 1.00 19.75 116 GLU A N 1
ATOM 267 C CA . GLU A 1 93 ? -46.556 -26.081 46.736 1.00 19.25 116 GLU A CA 1
ATOM 268 C C . GLU A 1 93 ? -47.954 -25.714 46.260 1.00 20.60 116 GLU A C 1
ATOM 269 O O . GLU A 1 93 ? -48.620 -24.889 46.890 1.00 17.76 116 GLU A O 1
ATOM 275 N N . ARG A 1 94 ? -48.396 -26.341 45.143 1.00 17.62 117 ARG A N 1
ATOM 276 C CA . ARG A 1 94 ? -49.737 -26.103 44.575 1.00 17.28 117 ARG A CA 1
ATOM 277 C C . ARG A 1 94 ? -50.822 -26.518 45.554 1.00 20.37 117 ARG A C 1
ATOM 278 O O . ARG A 1 94 ? -51.805 -25.796 45.728 1.00 19.82 117 ARG A O 1
ATOM 286 N N . ASP A 1 95 ? -50.655 -27.685 46.184 1.00 19.94 118 ASP A N 1
ATOM 287 C CA . ASP A 1 95 ? -51.610 -28.179 47.182 1.00 22.23 118 ASP A CA 1
ATOM 288 C C . ASP A 1 95 ? -51.667 -27.251 48.412 1.00 27.51 118 ASP A C 1
ATOM 289 O O . ASP A 1 95 ? -52.765 -26.888 48.879 1.00 29.77 118 ASP A O 1
ATOM 294 N N . ALA A 1 96 ? -50.491 -26.862 48.916 1.00 20.77 119 ALA A N 1
ATOM 295 C CA . ALA A 1 96 ? -50.403 -26.005 50.105 1.00 22.12 119 ALA A CA 1
ATOM 296 C C . ALA A 1 96 ? -50.920 -24.586 49.873 1.00 22.79 119 ALA A C 1
ATOM 297 O O . ALA A 1 96 ? -51.375 -23.960 50.819 1.00 22.35 119 ALA A O 1
ATOM 299 N N . HIS A 1 97 ? -50.846 -24.065 48.631 1.00 17.33 120 HIS A N 1
ATOM 300 C CA . HIS A 1 97 ? -51.246 -22.672 48.377 1.00 17.92 120 HIS A CA 1
ATOM 301 C C . HIS A 1 97 ? -52.425 -22.499 47.457 1.00 19.53 120 HIS A C 1
ATOM 302 O O . HIS A 1 97 ? -52.558 -21.447 46.833 1.00 18.43 120 HIS A O 1
ATOM 309 N N . TYR A 1 98 ? -53.306 -23.502 47.413 1.00 17.08 121 TYR A N 1
ATOM 310 C CA . TYR A 1 98 ? -54.577 -23.439 46.688 1.00 17.96 121 TYR A CA 1
ATOM 311 C C . TYR A 1 98 ? -54.425 -23.069 45.197 1.00 20.33 121 TYR A C 1
ATOM 312 O O . TYR A 1 98 ? -55.191 -22.252 44.665 1.00 19.16 121 TYR A O 1
ATOM 321 N N . LEU A 1 99 ? -53.426 -23.688 44.537 1.00 17.54 122 LEU A N 1
ATOM 322 C CA . LEU A 1 99 ? -53.142 -23.529 43.103 1.00 17.32 122 LEU A CA 1
ATOM 323 C C . LEU A 1 99 ? -53.550 -24.736 42.300 1.00 19.90 122 LEU A C 1
ATOM 324 O O . LEU A 1 99 ? -53.475 -24.695 41.073 1.00 19.52 122 LEU A O 1
ATOM 329 N N . ARG A 1 100 ? -53.920 -25.838 42.968 1.00 17.27 123 ARG A N 1
ATOM 330 C CA . ARG A 1 100 ? -54.287 -27.067 42.252 1.00 17.55 123 ARG A CA 1
ATOM 331 C C . ARG A 1 100 ? -55.477 -26.793 41.328 1.00 22.41 123 ARG A C 1
ATOM 332 O O . ARG A 1 100 ? -56.484 -26.249 41.784 1.00 22.33 123 ARG A O 1
ATOM 340 N N . GLY A 1 101 ? -55.302 -27.079 40.028 1.00 19.63 124 GLY A N 1
ATOM 341 C CA . GLY A 1 101 ? -56.344 -26.814 39.036 1.00 17.92 124 GLY A CA 1
ATOM 342 C C . GLY A 1 101 ? -56.179 -25.468 38.347 1.00 19.41 124 GLY A C 1
ATOM 343 O O . GLY A 1 101 ? -56.558 -25.327 37.193 1.00 17.66 124 GLY A O 1
ATOM 344 N N . LEU A 1 102 ? -55.564 -24.486 39.018 1.00 15.31 125 LEU A N 1
ATOM 345 C CA . LEU A 1 102 ? -55.324 -23.146 38.430 1.00 15.84 125 LEU A CA 1
ATOM 346 C C . LEU A 1 102 ? -54.200 -23.201 37.409 1.00 19.61 125 LEU A C 1
ATOM 347 O O . LEU A 1 102 ? -54.073 -22.300 36.578 1.00 17.81 125 LEU A O 1
ATOM 352 N N . LEU A 1 103 ? -53.378 -24.255 37.492 1.00 16.46 126 LEU A N 1
ATOM 353 C CA . LEU A 1 103 ? -52.267 -24.469 36.573 1.00 17.17 126 LEU A CA 1
ATOM 354 C C . LEU A 1 103 ? -52.424 -25.829 35.907 1.00 19.04 126 LEU A C 1
ATOM 355 O O . LEU A 1 103 ? -52.973 -26.732 36.540 1.00 17.14 126 LEU A O 1
ATOM 360 N N . PRO A 1 104 ? -51.908 -25.998 34.657 1.00 16.45 127 PRO A N 1
ATOM 361 C CA . PRO A 1 104 ? -51.943 -27.321 34.013 1.00 15.58 127 PRO A CA 1
ATOM 362 C C . PRO A 1 104 ? -51.077 -28.318 34.805 1.00 19.25 127 PRO A C 1
ATOM 363 O O . PRO A 1 104 ? -50.247 -27.871 35.603 1.00 18.73 127 PRO A O 1
ATOM 367 N N . PRO A 1 105 ? -51.214 -29.642 34.599 1.00 18.01 128 PRO A N 1
ATOM 368 C CA . PRO A 1 105 ? -50.484 -30.601 35.453 1.00 18.39 128 PRO A CA 1
ATOM 369 C C . PRO A 1 105 ? -48.957 -30.547 35.462 1.00 21.88 128 PRO A C 1
ATOM 370 O O . PRO A 1 105 ? -48.371 -30.844 36.492 1.00 20.79 128 PRO A O 1
ATOM 374 N N . ALA A 1 106 ? -48.316 -30.157 34.353 1.00 19.14 129 ALA A N 1
ATOM 375 C CA . ALA A 1 106 ? -46.845 -30.148 34.304 1.00 19.64 129 ALA A CA 1
ATOM 376 C C . ALA A 1 106 ? -46.176 -29.216 35.275 1.00 21.29 129 ALA A C 1
ATOM 377 O O . ALA A 1 106 ? -46.616 -28.074 35.456 1.00 19.20 129 ALA A O 1
ATOM 379 N N . VAL A 1 107 ? -45.077 -29.715 35.882 1.00 18.69 130 VAL A N 1
ATOM 380 C CA . VAL A 1 107 ? -44.196 -28.918 36.729 1.00 19.83 130 VAL A CA 1
ATOM 381 C C . VAL A 1 107 ? -42.999 -28.631 35.801 1.00 25.33 130 VAL A C 1
ATOM 382 O O . VAL A 1 107 ? -42.407 -29.559 35.265 1.00 23.01 130 VAL A O 1
ATOM 386 N N . VAL A 1 108 ? -42.732 -27.349 35.528 1.00 23.53 131 VAL A N 1
ATOM 387 C CA . VAL A 1 108 ? -41.701 -26.978 34.581 1.00 23.65 131 VAL A CA 1
ATOM 388 C C . VAL A 1 108 ? -40.649 -26.113 35.282 1.00 27.91 131 VAL A C 1
ATOM 389 O O . VAL A 1 108 ? -40.968 -25.016 35.740 1.00 26.78 131 VAL A O 1
ATOM 393 N N . SER A 1 109 ? -39.398 -26.649 35.376 1.00 23.05 132 SER A N 1
ATOM 394 C CA . SER A 1 109 ? -38.243 -26.031 36.039 1.00 21.47 132 SER A CA 1
ATOM 395 C C . SER A 1 109 ? -37.971 -24.622 35.566 1.00 21.23 132 SER A C 1
ATOM 396 O O . SER A 1 109 ? -38.307 -24.271 34.438 1.00 18.53 132 SER A O 1
ATOM 399 N N . GLN A 1 110 ? -37.225 -23.868 36.376 1.00 18.18 133 GLN A N 1
ATOM 400 C CA . GLN A 1 110 ? -36.782 -22.512 36.039 1.00 17.94 133 GLN A CA 1
ATOM 401 C C . GLN A 1 110 ? -35.951 -22.513 34.735 1.00 21.66 133 GLN A C 1
ATOM 402 O O . GLN A 1 110 ? -36.102 -21.610 33.924 1.00 18.14 133 GLN A O 1
ATOM 408 N N A GLU A 1 111 ? -35.104 -23.532 34.544 0.54 20.84 134 GLU A N 1
ATOM 409 N N B GLU A 1 111 ? -35.084 -23.528 34.556 0.46 20.64 134 GLU A N 1
ATOM 410 C CA A GLU A 1 111 ? -34.233 -23.690 33.369 0.54 21.48 134 GLU A CA 1
ATOM 411 C CA B GLU A 1 111 ? -34.237 -23.677 33.366 0.46 21.23 134 GLU A CA 1
ATOM 412 C C A GLU A 1 111 ? -35.044 -23.897 32.075 0.54 23.88 134 GLU A C 1
ATOM 413 C C B GLU A 1 111 ? -35.051 -23.885 32.077 0.46 23.92 134 GLU A C 1
ATOM 414 O O A GLU A 1 111 ? -34.735 -23.285 31.049 0.54 21.57 134 GLU A O 1
ATOM 415 O O B GLU A 1 111 ? -34.744 -23.271 31.052 0.46 21.87 134 GLU A O 1
ATOM 426 N N . LEU A 1 112 ? -36.112 -24.700 32.147 1.00 21.26 135 LEU A N 1
ATOM 427 C CA . LEU A 1 112 ? -37.010 -24.929 31.012 1.00 22.27 135 LEU A CA 1
ATOM 428 C C . LEU A 1 112 ? -37.810 -23.644 30.693 1.00 20.87 135 LEU A C 1
ATOM 429 O O . LEU A 1 112 ? -38.035 -23.339 29.526 1.00 18.71 135 LEU A O 1
ATOM 434 N N . GLN A 1 113 ? -38.178 -22.871 31.726 1.00 17.48 136 GLN A N 1
ATOM 435 C CA . GLN A 1 113 ? -38.906 -21.614 31.510 1.00 16.80 136 GLN A CA 1
ATOM 436 C C . GLN A 1 113 ? -38.010 -20.580 30.856 1.00 17.36 136 GLN A C 1
ATOM 437 O O . GLN A 1 113 ? -38.475 -19.797 30.028 1.00 16.20 136 GLN A O 1
ATOM 443 N N . ILE A 1 114 ? -36.719 -20.593 31.203 1.00 14.80 137 ILE A N 1
ATOM 444 C CA . ILE A 1 114 ? -35.753 -19.693 30.574 1.00 15.74 137 ILE A CA 1
ATOM 445 C C . ILE A 1 114 ? -35.658 -20.035 29.071 1.00 20.29 137 ILE A C 1
ATOM 446 O O . ILE A 1 114 ? -35.733 -19.145 28.234 1.00 19.36 137 ILE A O 1
ATOM 451 N N . LYS A 1 115 ? -35.538 -21.336 28.747 1.00 17.44 138 LYS A N 1
ATOM 452 C CA . LYS A 1 115 ? -35.405 -21.806 27.377 1.00 17.06 138 LYS A CA 1
ATOM 453 C C . LYS A 1 115 ? -36.618 -21.405 26.515 1.00 19.02 138 LYS A C 1
ATOM 454 O O . LYS A 1 115 ? -36.462 -20.897 25.411 1.00 18.61 138 LYS A O 1
ATOM 460 N N . LYS A 1 116 ? -37.820 -21.648 27.030 1.00 15.75 139 LYS A N 1
ATOM 461 C CA . LYS A 1 116 ? -39.108 -21.340 26.407 1.00 17.25 139 LYS A CA 1
ATOM 462 C C . LYS A 1 116 ? -39.188 -19.813 26.142 1.00 18.54 139 LYS A C 1
ATOM 463 O O . LYS A 1 116 ? -39.548 -19.380 25.046 1.00 17.53 139 LYS A O 1
ATOM 469 N N . PHE A 1 117 ? -38.845 -19.009 27.146 1.00 16.55 140 PHE A N 1
ATOM 470 C CA . PHE A 1 117 ? -38.888 -17.556 27.011 1.00 16.59 140 PHE A CA 1
ATOM 471 C C . PHE A 1 117 ? -37.920 -17.070 25.935 1.00 18.63 140 PHE A C 1
ATOM 472 O O . PHE A 1 117 ? -38.308 -16.256 25.112 1.00 20.17 140 PHE A O 1
ATOM 480 N N . MET A 1 118 ? -36.664 -17.550 25.960 1.00 16.88 141 MET A N 1
ATOM 481 C CA . MET A 1 118 ? -35.633 -17.152 24.978 1.00 16.62 141 MET A CA 1
ATOM 482 C C . MET A 1 118 ? -36.045 -17.548 23.552 1.00 20.85 141 MET A C 1
ATOM 483 O O . MET A 1 118 ? -35.872 -16.754 22.632 1.00 19.75 141 MET A O 1
ATOM 488 N N . ASN A 1 119 ? -36.658 -18.758 23.385 1.00 18.30 142 ASN A N 1
ATOM 489 C CA . ASN A 1 119 ? -37.157 -19.222 22.084 1.00 19.31 142 ASN A CA 1
ATOM 490 C C . ASN A 1 119 ? -38.182 -18.255 21.499 1.00 22.02 142 ASN A C 1
ATOM 491 O O . ASN A 1 119 ? -38.117 -17.918 20.306 1.00 19.76 142 ASN A O 1
ATOM 496 N N . ASN A 1 120 ? -39.125 -17.805 22.334 1.00 17.99 143 ASN A N 1
ATOM 497 C CA . ASN A 1 120 ? -40.158 -16.864 21.902 1.00 17.84 143 ASN A CA 1
ATOM 498 C C . ASN A 1 120 ? -39.605 -15.472 21.652 1.00 19.86 143 ASN A C 1
ATOM 499 O O . ASN A 1 120 ? -40.013 -14.820 20.705 1.00 18.72 143 ASN A O 1
ATOM 504 N N . LEU A 1 121 ? -38.717 -15.001 22.521 1.00 17.61 144 LEU A N 1
ATOM 505 C CA . LEU A 1 121 ? -38.141 -13.668 22.413 1.00 18.29 144 LEU A CA 1
ATOM 506 C C . LEU A 1 121 ? -37.404 -13.462 21.080 1.00 21.67 144 LEU A C 1
ATOM 507 O O . LEU A 1 121 ? -37.524 -12.388 20.468 1.00 18.23 144 LEU A O 1
ATOM 512 N N . ARG A 1 122 ? -36.647 -14.489 20.641 1.00 18.99 145 ARG A N 1
ATOM 513 C CA . ARG A 1 122 ? -35.858 -14.444 19.392 1.00 19.65 145 ARG A CA 1
ATOM 514 C C . ARG A 1 122 ? -36.738 -14.375 18.130 1.00 22.41 145 ARG A C 1
ATOM 515 O O . ARG A 1 122 ? -36.240 -14.029 17.063 1.00 20.66 145 ARG A O 1
ATOM 523 N N . GLN A 1 123 ? -38.040 -14.655 18.265 1.00 17.62 146 GLN A N 1
ATOM 524 C CA . GLN A 1 123 ? -38.984 -14.624 17.141 1.00 17.42 146 GLN A CA 1
ATOM 525 C C . GLN A 1 123 ? -39.654 -13.262 16.941 1.00 20.40 146 GLN A C 1
ATOM 526 O O . GLN A 1 123 ? -40.355 -13.066 15.934 1.00 17.89 146 GLN A O 1
ATOM 532 N N . TYR A 1 124 ? -39.460 -12.321 17.880 1.00 17.32 147 TYR A N 1
ATOM 533 C CA . TYR A 1 124 ? -40.006 -10.976 17.675 1.00 16.21 147 TYR A CA 1
ATOM 534 C C . TYR A 1 124 ? -39.209 -10.272 16.597 1.00 20.14 147 TYR A C 1
ATOM 535 O O . TYR A 1 124 ? -37.980 -10.271 16.640 1.00 18.48 147 TYR A O 1
ATOM 544 N N . GLN A 1 125 ? -39.901 -9.669 15.632 1.00 18.21 148 GLN A N 1
ATOM 545 C CA . GLN A 1 125 ? -39.207 -8.950 14.563 1.00 17.96 148 GLN A CA 1
ATOM 546 C C . GLN A 1 125 ? -38.587 -7.644 15.053 1.00 19.82 148 GLN A C 1
ATOM 547 O O . GLN A 1 125 ? -37.482 -7.276 14.616 1.00 19.64 148 GLN A O 1
ATOM 553 N N . LEU A 1 126 ? -39.282 -6.943 15.961 1.00 16.38 149 LEU A N 1
ATOM 554 C CA . LEU A 1 126 ? -38.799 -5.624 16.400 1.00 16.89 149 LEU A CA 1
ATOM 555 C C . LEU A 1 126 ? -38.100 -5.665 17.736 1.00 19.10 149 LEU A C 1
ATOM 556 O O . LEU A 1 126 ? -38.653 -6.250 18.661 1.00 19.53 149 LEU A O 1
ATOM 561 N N . PRO A 1 127 ? -36.940 -4.974 17.891 1.00 17.72 150 PRO A N 1
ATOM 562 C CA . PRO A 1 127 ? -36.270 -4.933 19.200 1.00 17.66 150 PRO A CA 1
ATOM 563 C C . PRO A 1 127 ? -37.211 -4.439 20.317 1.00 20.53 150 PRO A C 1
ATOM 564 O O . PRO A 1 127 ? -37.104 -4.929 21.426 1.00 17.28 150 PRO A O 1
ATOM 568 N N . ILE A 1 128 ? -38.082 -3.431 20.026 1.00 18.73 151 ILE A N 1
ATOM 569 C CA . ILE A 1 128 ? -39.019 -2.899 21.008 1.00 18.78 151 ILE A CA 1
ATOM 570 C C . ILE A 1 128 ? -39.984 -3.998 21.523 1.00 19.07 151 ILE A C 1
ATOM 571 O O . ILE A 1 128 ? -40.394 -3.955 22.671 1.00 17.59 151 ILE A O 1
ATOM 576 N N . GLN A 1 129 ? -40.317 -4.971 20.677 1.00 15.09 152 GLN A N 1
ATOM 577 C CA . GLN A 1 129 ? -41.170 -6.094 21.063 1.00 15.54 152 GLN A CA 1
ATOM 578 C C . GLN A 1 129 ? -40.440 -6.990 22.045 1.00 17.94 152 GLN A C 1
ATOM 579 O O . GLN A 1 129 ? -41.073 -7.467 22.979 1.00 17.19 152 GLN A O 1
ATOM 585 N N . CYS A 1 130 ? -39.114 -7.182 21.874 1.00 16.06 153 CYS A N 1
ATOM 586 C CA . CYS A 1 130 ? -38.283 -7.935 22.832 1.00 16.41 153 CYS A CA 1
ATOM 587 C C . CYS A 1 130 ? -38.279 -7.192 24.171 1.00 19.25 153 CYS A C 1
ATOM 588 O O . CYS A 1 130 ? -38.426 -7.810 25.221 1.00 18.51 153 CYS A O 1
ATOM 591 N N . TYR A 1 131 ? -38.078 -5.869 24.124 1.00 16.64 154 TYR A N 1
ATOM 592 C CA . TYR A 1 131 ? -38.112 -5.043 25.321 1.00 15.58 154 TYR A CA 1
ATOM 593 C C . TYR A 1 131 ? -39.451 -5.189 26.061 1.00 17.38 154 TYR A C 1
ATOM 594 O O . TYR A 1 131 ? -39.462 -5.396 27.278 1.00 16.69 154 TYR A O 1
ATOM 603 N N . MET A 1 132 ? -40.581 -5.072 25.333 1.00 15.28 155 MET A N 1
ATOM 604 C CA . MET A 1 132 ? -41.915 -5.211 25.946 1.00 14.80 155 MET A CA 1
ATOM 605 C C . MET A 1 132 ? -42.125 -6.570 26.597 1.00 17.97 155 MET A C 1
ATOM 606 O O . MET A 1 132 ? -42.686 -6.647 27.692 1.00 15.46 155 MET A O 1
ATOM 611 N N . ALA A 1 133 ? -41.681 -7.634 25.929 1.00 16.21 156 ALA A N 1
ATOM 612 C CA . ALA A 1 133 ? -41.816 -8.989 26.489 1.00 15.68 156 ALA A CA 1
ATOM 613 C C . ALA A 1 133 ? -40.970 -9.121 27.768 1.00 18.82 156 ALA A C 1
ATOM 614 O O . ALA A 1 133 ? -41.424 -9.744 28.738 1.00 17.51 156 ALA A O 1
ATOM 616 N N A MET A 1 134 ? -39.754 -8.532 27.771 0.65 15.99 157 MET A N 1
ATOM 617 N N B MET A 1 134 ? -39.768 -8.525 27.785 0.35 16.49 157 MET A N 1
ATOM 618 C CA A MET A 1 134 ? -38.865 -8.528 28.945 0.65 15.32 157 MET A CA 1
ATOM 619 C CA B MET A 1 134 ? -38.892 -8.558 28.960 0.35 16.37 157 MET A CA 1
ATOM 620 C C A MET A 1 134 ? -39.496 -7.792 30.142 0.65 18.12 157 MET A C 1
ATOM 621 C C B MET A 1 134 ? -39.473 -7.781 30.152 0.35 19.10 157 MET A C 1
ATOM 622 O O A MET A 1 134 ? -39.406 -8.277 31.269 0.65 16.53 157 MET A O 1
ATOM 623 O O B MET A 1 134 ? -39.360 -8.250 31.286 0.35 18.00 157 MET A O 1
ATOM 632 N N . MET A 1 135 ? -40.097 -6.607 29.898 1.00 15.84 158 MET A N 1
ATOM 633 C CA . MET A 1 135 ? -40.739 -5.799 30.959 1.00 14.05 158 MET A CA 1
ATOM 634 C C . MET A 1 135 ? -41.943 -6.551 31.517 1.00 17.89 158 MET A C 1
ATOM 635 O O . MET A 1 135 ? -42.128 -6.595 32.735 1.00 16.14 158 MET A O 1
ATOM 640 N N . ASN A 1 136 ? -42.713 -7.196 30.634 1.00 14.44 159 ASN A N 1
ATOM 641 C CA . ASN A 1 136 ? -43.878 -7.995 31.072 1.00 13.93 159 ASN A CA 1
ATOM 642 C C . ASN A 1 136 ? -43.412 -9.182 31.951 1.00 17.38 159 ASN A C 1
ATOM 643 O O . ASN A 1 136 ? -44.050 -9.485 32.948 1.00 16.92 159 ASN A O 1
ATOM 648 N N . LEU A 1 137 ? -42.277 -9.807 31.611 1.00 16.66 160 LEU A N 1
ATOM 649 C CA . LEU A 1 137 ? -41.699 -10.892 32.415 1.00 16.23 160 LEU A CA 1
ATOM 650 C C . LEU A 1 137 ? -41.249 -10.344 33.795 1.00 18.72 160 LEU A C 1
ATOM 651 O O . LEU A 1 137 ? -41.554 -10.945 34.831 1.00 17.59 160 LEU A O 1
ATOM 656 N N . GLN A 1 138 ? -40.519 -9.210 33.809 1.00 15.76 161 GLN A N 1
ATOM 657 C CA . GLN A 1 138 ? -40.068 -8.597 35.072 1.00 14.93 161 GLN A CA 1
ATOM 658 C C . GLN A 1 138 ? -41.245 -8.380 36.033 1.00 19.79 161 GLN A C 1
ATOM 659 O O . GLN A 1 138 ? -41.130 -8.597 37.248 1.00 17.80 161 GLN A O 1
ATOM 665 N N . GLU A 1 139 ? -42.380 -7.985 35.474 1.00 16.36 162 GLU A N 1
ATOM 666 C CA . GLU A 1 139 ? -43.568 -7.687 36.252 1.00 16.18 162 GLU A CA 1
ATOM 667 C C . GLU A 1 139 ? -44.515 -8.864 36.426 1.00 21.23 162 GLU A C 1
ATOM 668 O O . GLU A 1 139 ? -45.597 -8.669 36.982 1.00 22.86 162 GLU A O 1
ATOM 674 N N . THR A 1 140 ? -44.095 -10.088 36.058 1.00 17.86 163 THR A N 1
ATOM 675 C CA . THR A 1 140 ? -44.911 -11.298 36.271 1.00 17.88 163 THR A CA 1
ATOM 676 C C . THR A 1 140 ? -44.158 -12.367 37.052 1.00 19.69 163 THR A C 1
ATOM 677 O O . THR A 1 140 ? -44.758 -13.057 37.842 1.00 19.24 163 THR A O 1
ATOM 681 N N . ASP A 1 141 ? -42.848 -12.513 36.828 1.00 17.09 164 ASP A N 1
ATOM 682 C CA . ASP A 1 141 ? -42.029 -13.498 37.538 1.00 15.47 164 ASP A CA 1
ATOM 683 C C . ASP A 1 141 ? -40.629 -12.888 37.597 1.00 19.07 164 ASP A C 1
ATOM 684 O O . ASP A 1 141 ? -39.838 -13.054 36.665 1.00 16.58 164 ASP A O 1
ATOM 689 N N . GLU A 1 142 ? -40.339 -12.142 38.672 1.00 18.84 165 GLU A N 1
ATOM 690 C CA . GLU A 1 142 ? -39.054 -11.464 38.706 1.00 19.68 165 GLU A CA 1
ATOM 691 C C . GLU A 1 142 ? -37.870 -12.392 38.856 1.00 22.36 165 GLU A C 1
ATOM 692 O O . GLU A 1 142 ? -36.830 -12.086 38.293 1.00 22.70 165 GLU A O 1
ATOM 698 N N . ARG A 1 143 ? -37.994 -13.518 39.596 1.00 19.60 166 ARG A N 1
ATOM 699 C CA . ARG A 1 143 ? -36.840 -14.407 39.697 1.00 18.48 166 ARG A CA 1
ATOM 700 C C . ARG A 1 143 ? -36.491 -14.982 38.339 1.00 19.96 166 ARG A C 1
ATOM 701 O O . ARG A 1 143 ? -35.321 -15.105 38.018 1.00 19.89 166 ARG A O 1
ATOM 709 N N . LEU A 1 144 ? -37.500 -15.332 37.549 1.00 16.27 167 LEU A N 1
ATOM 710 C CA . LEU A 1 144 ? -37.281 -15.864 36.206 1.00 15.63 167 LEU A CA 1
ATOM 711 C C . LEU A 1 144 ? -36.605 -14.777 35.355 1.00 19.21 167 LEU A C 1
ATOM 712 O O . LEU A 1 144 ? -35.606 -15.052 34.685 1.00 17.91 167 LEU A O 1
ATOM 717 N N . PHE A 1 145 ? -37.135 -13.538 35.422 1.00 15.40 168 PHE A N 1
ATOM 718 C CA . PHE A 1 145 ? -36.574 -12.407 34.698 1.00 14.88 168 PHE A CA 1
ATOM 719 C C . PHE A 1 145 ? -35.072 -12.271 35.007 1.00 18.82 168 PHE A C 1
ATOM 720 O O . PHE A 1 145 ? -34.299 -12.145 34.081 1.00 16.36 168 PHE A O 1
ATOM 728 N N . TYR A 1 146 ? -34.690 -12.201 36.309 1.00 16.91 169 TYR A N 1
ATOM 729 C CA . TYR A 1 146 ? -33.292 -11.994 36.705 1.00 16.72 169 TYR A CA 1
ATOM 730 C C . TYR A 1 146 ? -32.396 -13.164 36.365 1.00 21.02 169 TYR A C 1
ATOM 731 O O . TYR A 1 146 ? -31.267 -12.941 35.942 1.00 21.44 169 TYR A O 1
ATOM 740 N N . LYS A 1 147 ? -32.869 -14.400 36.536 1.00 16.11 170 LYS A N 1
ATOM 741 C CA . LYS A 1 147 ? -32.050 -15.558 36.186 1.00 18.30 170 LYS A CA 1
ATOM 742 C C . LYS A 1 147 ? -31.823 -15.624 34.641 1.00 21.32 170 LYS A C 1
ATOM 743 O O . LYS A 1 147 ? -30.712 -15.875 34.192 1.00 19.58 170 LYS A O 1
ATOM 749 N N . LEU A 1 148 ? -32.869 -15.336 33.861 1.00 18.77 171 LEU A N 1
ATOM 750 C CA . LEU A 1 148 ? -32.787 -15.280 32.403 1.00 19.67 171 LEU A CA 1
ATOM 751 C C . LEU A 1 148 ? -31.781 -14.188 31.972 1.00 21.83 171 LEU A C 1
ATOM 752 O O . LEU A 1 148 ? -30.956 -14.426 31.086 1.00 20.71 171 LEU A O 1
ATOM 757 N N . LEU A 1 149 ? -31.867 -12.995 32.600 1.00 19.14 172 LEU A N 1
ATOM 758 C CA . LEU A 1 149 ? -30.994 -11.866 32.307 1.00 20.13 172 LEU A CA 1
ATOM 759 C C . LEU A 1 149 ? -29.520 -12.198 32.602 1.00 24.43 172 LEU A C 1
ATOM 760 O O . LEU A 1 149 ? -28.650 -11.940 31.753 1.00 23.19 172 LEU A O 1
ATOM 765 N N . ILE A 1 150 ? -29.242 -12.774 33.787 1.00 20.14 173 ILE A N 1
ATOM 766 C CA . ILE A 1 150 ? -27.888 -13.171 34.181 1.00 20.88 173 ILE A CA 1
ATOM 767 C C . ILE A 1 150 ? -27.295 -14.165 33.170 1.00 23.20 173 ILE A C 1
ATOM 768 O O . ILE A 1 150 ? -26.187 -13.957 32.671 1.00 22.07 173 ILE A O 1
ATOM 773 N N . GLU A 1 151 ? -28.064 -15.206 32.840 1.00 18.88 174 GLU A N 1
ATOM 774 C CA . GLU A 1 151 ? -27.601 -16.267 31.944 1.00 20.62 174 GLU A CA 1
ATOM 775 C C . GLU A 1 151 ? -27.428 -15.840 30.493 1.00 27.03 174 GLU A C 1
ATOM 776 O O . GLU A 1 151 ? -26.699 -16.505 29.759 1.00 26.90 174 GLU A O 1
ATOM 782 N N . ASN A 1 152 ? -28.134 -14.765 30.068 1.00 21.81 175 ASN A N 1
ATOM 783 C CA . ASN A 1 152 ? -28.127 -14.312 28.670 1.00 20.78 175 ASN A CA 1
ATOM 784 C C . ASN A 1 152 ? -27.783 -12.842 28.592 1.00 22.79 175 ASN A C 1
ATOM 785 O O . ASN A 1 152 ? -28.278 -12.143 27.726 1.00 21.45 175 ASN A O 1
ATOM 790 N N . VAL A 1 153 ? -26.933 -12.376 29.513 1.00 19.72 176 VAL A N 1
ATOM 791 C CA . VAL A 1 153 ? -26.584 -10.958 29.665 1.00 20.52 176 VAL A CA 1
ATOM 792 C C . VAL A 1 153 ? -26.034 -10.296 28.364 1.00 24.28 176 VAL A C 1
ATOM 793 O O . VAL A 1 153 ? -26.485 -9.204 28.003 1.00 22.39 176 VAL A O 1
ATOM 797 N N . VAL A 1 154 ? -25.096 -10.957 27.667 1.00 21.96 177 VAL A N 1
ATOM 798 C CA . VAL A 1 154 ? -24.499 -10.397 26.446 1.00 21.57 177 VAL A CA 1
ATOM 799 C C . VAL A 1 154 ? -25.591 -10.167 25.401 1.00 22.49 177 VAL A C 1
ATOM 800 O O . VAL A 1 154 ? -25.704 -9.058 24.862 1.00 20.10 177 VAL A O 1
ATOM 804 N N . GLU A 1 155 ? -26.428 -11.182 25.175 1.00 19.05 178 GLU A N 1
ATOM 805 C CA . GLU A 1 155 ? -27.521 -11.099 24.201 1.00 19.99 178 GLU A CA 1
ATOM 806 C C . GLU A 1 155 ? -28.606 -10.086 24.579 1.00 22.13 178 GLU A C 1
ATOM 807 O O . GLU A 1 155 ? -29.182 -9.451 23.690 1.00 22.20 178 GLU A O 1
ATOM 813 N N . LEU A 1 156 ? -28.938 -9.988 25.870 1.00 18.47 179 LEU A N 1
ATOM 814 C CA . LEU A 1 156 ? -30.094 -9.196 26.311 1.00 18.84 179 LEU A CA 1
ATOM 815 C C . LEU A 1 156 ? -29.802 -7.760 26.724 1.00 22.69 179 LEU A C 1
ATOM 816 O O . LEU A 1 156 ? -30.726 -6.953 26.692 1.00 20.53 179 LEU A O 1
ATOM 821 N N . LEU A 1 157 ? -28.523 -7.421 27.044 1.00 19.91 180 LEU A N 1
ATOM 822 C CA . LEU A 1 157 ? -28.158 -6.045 27.396 1.00 20.46 180 LEU A CA 1
ATOM 823 C C . LEU A 1 157 ? -28.604 -5.053 26.338 1.00 22.70 180 LEU A C 1
ATOM 824 O O . LEU A 1 157 ? -29.129 -4.023 26.727 1.00 21.65 180 LEU A O 1
ATOM 829 N N . PRO A 1 158 ? -28.482 -5.331 25.006 1.00 20.56 181 PRO A N 1
ATOM 830 C CA . PRO A 1 158 ? -28.947 -4.343 24.011 1.00 18.66 181 PRO A CA 1
ATOM 831 C C . PRO A 1 158 ? -30.461 -4.131 23.972 1.00 22.33 181 PRO A C 1
ATOM 832 O O . PRO A 1 158 ? -30.899 -3.143 23.392 1.00 22.09 181 PRO A O 1
ATOM 836 N N . TYR A 1 159 ? -31.249 -5.025 24.610 1.00 21.19 182 TYR A N 1
ATOM 837 C CA . TYR A 1 159 ? -32.724 -4.949 24.628 1.00 21.25 182 TYR A CA 1
ATOM 838 C C . TYR A 1 159 ? -33.282 -4.353 25.913 1.00 25.21 182 TYR A C 1
ATOM 839 O O . TYR A 1 159 ? -34.211 -3.541 25.853 1.00 26.91 182 TYR A O 1
ATOM 848 N N . VAL A 1 160 ? -32.715 -4.731 27.068 1.00 21.54 183 VAL A N 1
ATOM 849 C CA . VAL A 1 160 ? -33.152 -4.266 28.412 1.00 22.53 183 VAL A CA 1
ATOM 850 C C . VAL A 1 160 ? -32.429 -2.958 28.749 1.00 23.13 183 VAL A C 1
ATOM 851 O O . VAL A 1 160 ? -32.894 -2.149 29.559 1.00 21.02 183 VAL A O 1
ATOM 855 N N . TYR A 1 161 ? -31.283 -2.751 28.100 1.00 19.95 184 TYR A N 1
ATOM 856 C CA . TYR A 1 161 ? -30.493 -1.546 28.327 1.00 19.06 184 TYR A CA 1
ATOM 857 C C . TYR A 1 161 ? -30.207 -0.870 26.984 1.00 20.95 184 TYR A C 1
ATOM 858 O O . TYR A 1 161 ? -31.041 -0.966 26.084 1.00 18.92 184 TYR A O 1
ATOM 867 N N . THR A 1 162 ? -29.089 -0.171 26.852 1.00 19.07 185 THR A N 1
ATOM 868 C CA . THR A 1 162 ? -28.738 0.580 25.630 1.00 19.49 185 THR A CA 1
ATOM 869 C C . THR A 1 162 ? -28.382 -0.340 24.433 1.00 22.49 185 THR A C 1
ATOM 870 O O . THR A 1 162 ? -27.677 -1.330 24.603 1.00 21.24 185 THR A O 1
ATOM 874 N N . PRO A 1 163 ? -28.922 -0.064 23.226 1.00 18.26 186 PRO A N 1
ATOM 875 C CA . PRO A 1 163 ? -29.714 1.121 22.850 1.00 17.16 186 PRO A CA 1
ATOM 876 C C . PRO A 1 163 ? -31.244 1.029 22.975 1.00 20.02 186 PRO A C 1
ATOM 877 O O . PRO A 1 163 ? -31.903 2.068 22.897 1.00 19.45 186 PRO A O 1
ATOM 881 N N . THR A 1 164 ? -31.825 -0.173 23.076 1.00 17.24 187 THR A N 1
ATOM 882 C CA . THR A 1 164 ? -33.291 -0.309 23.011 1.00 17.17 187 THR A CA 1
ATOM 883 C C . THR A 1 164 ? -34.010 0.454 24.105 1.00 17.78 187 THR A C 1
ATOM 884 O O . THR A 1 164 ? -35.073 1.007 23.837 1.00 17.02 187 THR A O 1
ATOM 888 N N . VAL A 1 165 ? -33.447 0.520 25.308 1.00 15.63 188 VAL A N 1
ATOM 889 C CA . VAL A 1 165 ? -34.094 1.252 26.421 1.00 15.83 188 VAL A CA 1
ATOM 890 C C . VAL A 1 165 ? -34.382 2.752 26.067 1.00 20.19 188 VAL A C 1
ATOM 891 O O . VAL A 1 165 ? -35.401 3.295 26.489 1.00 19.79 188 VAL A O 1
ATOM 895 N N . GLY A 1 166 ? -33.533 3.353 25.234 1.00 17.44 189 GLY A N 1
ATOM 896 C CA . GLY A 1 166 ? -33.743 4.720 24.767 1.00 18.05 189 GLY A CA 1
ATOM 897 C C . GLY A 1 166 ? -34.950 4.786 23.843 1.00 21.09 189 GLY A C 1
ATOM 898 O O . GLY A 1 166 ? -35.780 5.699 23.967 1.00 19.83 189 GLY A O 1
ATOM 899 N N . GLU A 1 167 ? -35.080 3.803 22.916 1.00 17.95 190 GLU A N 1
ATOM 900 C CA . GLU A 1 167 ? -36.257 3.723 22.029 1.00 17.81 190 GLU A CA 1
ATOM 901 C C . GLU A 1 167 ? -37.516 3.505 22.878 1.00 19.82 190 GLU A C 1
ATOM 902 O O . GLU A 1 167 ? -38.567 4.064 22.575 1.00 18.56 190 GLU A O 1
ATOM 908 N N . ALA A 1 168 ? -37.401 2.663 23.922 1.00 17.43 191 ALA A N 1
ATOM 909 C CA . ALA A 1 168 ? -38.507 2.417 24.861 1.00 16.31 191 ALA A CA 1
ATOM 910 C C . ALA A 1 168 ? -38.949 3.752 25.489 1.00 16.14 191 ALA A C 1
ATOM 911 O O . ALA A 1 168 ? -40.141 4.008 25.554 1.00 15.25 191 ALA A O 1
ATOM 913 N N . CYS A 1 169 ? -38.005 4.612 25.903 1.00 14.61 192 CYS A N 1
ATOM 914 C CA . CYS A 1 169 ? -38.352 5.943 26.475 1.00 14.81 192 CYS A CA 1
ATOM 915 C C . CYS A 1 169 ? -39.066 6.809 25.439 1.00 16.86 192 CYS A C 1
ATOM 916 O O . CYS A 1 169 ? -40.039 7.469 25.758 1.00 16.38 192 CYS A O 1
ATOM 919 N N . GLN A 1 170 ? -38.607 6.791 24.185 1.00 15.20 193 GLN A N 1
ATOM 920 C CA . GLN A 1 170 ? -39.270 7.581 23.132 1.00 16.27 193 GLN A CA 1
ATOM 921 C C . GLN A 1 170 ? -40.722 7.111 22.911 1.00 20.66 193 GLN A C 1
ATOM 922 O O . GLN A 1 170 ? -41.593 7.925 22.613 1.00 20.87 193 GLN A O 1
ATOM 928 N N . LYS A 1 171 ? -40.966 5.798 23.046 1.00 17.27 194 LYS A N 1
ATOM 929 C CA . LYS A 1 171 ? -42.296 5.225 22.781 1.00 18.25 194 LYS A CA 1
ATOM 930 C C . LYS A 1 171 ? -43.039 4.816 24.038 1.00 19.53 194 LYS A C 1
ATOM 931 O O . LYS A 1 171 ? -44.066 4.154 23.923 1.00 17.22 194 LYS A O 1
ATOM 937 N N . TYR A 1 172 ? -42.552 5.250 25.227 1.00 16.49 195 TYR A N 1
ATOM 938 C CA . TYR A 1 172 ? -43.013 4.799 26.559 1.00 15.84 195 TYR A CA 1
ATOM 939 C C . TYR A 1 172 ? -44.499 4.847 26.759 1.00 20.14 195 TYR A C 1
ATOM 940 O O . TYR A 1 172 ? -45.067 3.873 27.254 1.00 18.99 195 TYR A O 1
ATOM 949 N N . GLY A 1 173 ? -45.122 5.951 26.350 1.00 17.46 196 GLY A N 1
ATOM 950 C CA . GLY A 1 173 ? -46.563 6.109 26.454 1.00 18.32 196 GLY A CA 1
ATOM 951 C C . GLY A 1 173 ? -47.340 5.161 25.567 1.00 20.16 196 GLY A C 1
ATOM 952 O O . GLY A 1 173 ? -48.311 4.565 26.017 1.00 21.01 196 GLY A O 1
ATOM 953 N N . SER A 1 174 ? -46.908 4.980 24.325 1.00 17.42 197 SER A N 1
ATOM 954 C CA . SER A 1 174 ? -47.584 4.070 23.395 1.00 18.58 197 SER A CA 1
ATOM 955 C C . SER A 1 174 ? -47.390 2.578 23.739 1.00 22.30 197 SER A C 1
ATOM 956 O O . SER A 1 174 ? -48.217 1.753 23.352 1.00 22.19 197 SER A O 1
ATOM 959 N N . ILE A 1 175 ? -46.334 2.223 24.484 1.00 18.32 198 ILE A N 1
ATOM 960 C CA . ILE A 1 175 ? -46.111 0.807 24.828 1.00 18.33 198 ILE A CA 1
ATOM 961 C C . ILE A 1 175 ? -46.401 0.533 26.317 1.00 20.44 198 ILE A C 1
ATOM 962 O O . ILE A 1 175 ? -46.101 -0.559 26.808 1.00 18.49 198 ILE A O 1
ATOM 967 N N . PHE A 1 176 ? -46.950 1.533 27.030 1.00 19.03 199 PHE A N 1
ATOM 968 C CA . PHE A 1 176 ? -47.167 1.432 28.478 1.00 19.29 199 PHE A CA 1
ATOM 969 C C . PHE A 1 176 ? -47.923 0.152 28.849 1.00 24.33 199 PHE A C 1
ATOM 970 O O . PHE A 1 176 ? -48.966 -0.131 28.258 1.00 23.53 199 PHE A O 1
ATOM 978 N N . GLY A 1 177 ? -47.328 -0.652 29.724 1.00 21.52 200 GLY A N 1
ATOM 979 C CA . GLY A 1 177 ? -47.896 -1.938 30.106 1.00 21.86 200 GLY A CA 1
ATOM 980 C C . GLY A 1 177 ? -48.131 -2.031 31.595 1.00 25.58 200 GLY A C 1
ATOM 981 O O . GLY A 1 177 ? -48.977 -1.324 32.138 1.00 28.35 200 GLY A O 1
ATOM 982 N N A ARG A 1 178 ? -47.358 -2.886 32.262 0.30 20.28 201 ARG A N 1
ATOM 983 N N B ARG A 1 178 ? -47.391 -2.909 32.273 0.30 21.58 201 ARG A N 1
ATOM 984 N N C ARG A 1 178 ? -47.386 -2.893 32.271 0.40 20.80 201 ARG A N 1
ATOM 985 C CA A ARG A 1 178 ? -47.450 -3.074 33.707 0.30 19.71 201 ARG A CA 1
ATOM 986 C CA B ARG A 1 178 ? -47.541 -3.044 33.722 0.30 21.60 201 ARG A CA 1
ATOM 987 C CA C ARG A 1 178 ? -47.539 -3.042 33.717 0.40 20.62 201 ARG A CA 1
ATOM 988 C C A ARG A 1 178 ? -46.759 -1.906 34.418 0.30 25.13 201 ARG A C 1
ATOM 989 C C B ARG A 1 178 ? -46.778 -1.919 34.425 0.30 25.94 201 ARG A C 1
ATOM 990 C C C ARG A 1 178 ? -46.784 -1.916 34.419 0.40 25.26 201 ARG A C 1
ATOM 991 O O A ARG A 1 178 ? -45.687 -1.506 33.971 0.30 24.41 201 ARG A O 1
ATOM 992 O O B ARG A 1 178 ? -45.710 -1.540 33.955 0.30 25.12 201 ARG A O 1
ATOM 993 O O C ARG A 1 178 ? -45.721 -1.538 33.946 0.40 24.31 201 ARG A O 1
ATOM 1015 N N . PRO A 1 179 ? -47.344 -1.307 35.487 1.00 24.15 202 PRO A N 1
ATOM 1016 C CA . PRO A 1 179 ? -46.667 -0.156 36.145 1.00 24.37 202 PRO A CA 1
ATOM 1017 C C . PRO A 1 179 ? -45.332 -0.501 36.790 1.00 22.49 202 PRO A C 1
ATOM 1018 O O . PRO A 1 179 ? -45.187 -1.551 37.408 1.00 20.16 202 PRO A O 1
ATOM 1022 N N . GLN A 1 180 ? -44.335 0.337 36.538 1.00 18.33 203 GLN A N 1
ATOM 1023 C CA . GLN A 1 180 ? -43.003 0.147 37.125 1.00 18.27 203 GLN A CA 1
ATOM 1024 C C . GLN A 1 180 ? -42.523 1.486 37.708 1.00 21.46 203 GLN A C 1
ATOM 1025 O O . GLN A 1 180 ? -42.709 2.526 37.082 1.00 19.35 203 GLN A O 1
ATOM 1031 N N . GLY A 1 181 ? -41.967 1.449 38.910 1.00 18.07 204 GLY A N 1
ATOM 1032 C CA . GLY A 1 181 ? -41.427 2.638 39.554 1.00 17.42 204 GLY A CA 1
ATOM 1033 C C . GLY A 1 181 ? -42.437 3.606 40.136 1.00 19.86 204 GLY A C 1
ATOM 1034 O O . GLY A 1 181 ? -43.645 3.347 40.194 1.00 18.69 204 GLY A O 1
ATOM 1035 N N . LEU A 1 182 ? -41.909 4.721 40.623 1.00 17.03 205 LEU A N 1
ATOM 1036 C CA . LEU A 1 182 ? -42.680 5.754 41.260 1.00 16.65 205 LEU A CA 1
ATOM 1037 C C . LEU A 1 182 ? -42.491 7.097 40.564 1.00 17.94 205 LEU A C 1
ATOM 1038 O O . LEU A 1 182 ? -41.373 7.479 40.244 1.00 15.14 205 LEU A O 1
ATOM 1043 N N . TYR A 1 183 ? -43.611 7.805 40.313 1.00 15.72 206 TYR A N 1
ATOM 1044 C CA . TYR A 1 183 ? -43.600 9.107 39.663 1.00 15.47 206 TYR A CA 1
ATOM 1045 C C . TYR A 1 183 ? -43.906 10.171 40.666 1.00 20.36 206 TYR A C 1
ATOM 1046 O O . TYR A 1 183 ? -44.879 10.055 41.420 1.00 21.02 206 TYR A O 1
ATOM 1055 N N . VAL A 1 184 ? -43.071 11.211 40.694 1.00 17.45 207 VAL A N 1
ATOM 1056 C CA . VAL A 1 184 ? -43.245 12.354 41.590 1.00 18.24 207 VAL A CA 1
ATOM 1057 C C . VAL A 1 184 ? -43.341 13.548 40.635 1.00 22.91 207 VAL A C 1
ATOM 1058 O O . VAL A 1 184 ? -42.373 13.818 39.906 1.00 20.71 207 VAL A O 1
ATOM 1062 N N . SER A 1 185 ? -44.508 14.231 40.593 1.00 18.58 208 SER A N 1
ATOM 1063 C CA . SER A 1 185 ? -44.659 15.360 39.669 1.00 17.20 208 SER A CA 1
ATOM 1064 C C . SER A 1 185 ? -44.840 16.687 40.397 1.00 20.68 208 SER A C 1
ATOM 1065 O O . SER A 1 185 ? -44.969 16.701 41.610 1.00 18.80 208 SER A O 1
ATOM 1068 N N . LEU A 1 186 ? -44.921 17.801 39.636 1.00 18.68 209 LEU A N 1
ATOM 1069 C CA . LEU A 1 186 ? -45.179 19.138 40.205 1.00 19.55 209 LEU A CA 1
ATOM 1070 C C . LEU A 1 186 ? -46.512 19.165 40.957 1.00 21.58 209 LEU A C 1
ATOM 1071 O O . LEU A 1 186 ? -46.645 19.893 41.943 1.00 20.53 209 LEU A O 1
ATOM 1076 N N . LYS A 1 187 ? -47.476 18.318 40.543 1.00 18.08 210 LYS A N 1
ATOM 1077 C CA . LYS A 1 187 ? -48.775 18.212 41.211 1.00 20.10 210 LYS A CA 1
ATOM 1078 C C . LYS A 1 187 ? -48.651 17.602 42.606 1.00 22.86 210 LYS A C 1
ATOM 1079 O O . LYS A 1 187 ? -49.586 17.693 43.393 1.00 23.63 210 LYS A O 1
ATOM 1085 N N . ASP A 1 188 ? -47.487 17.024 42.926 1.00 19.25 211 ASP A N 1
ATOM 1086 C CA . ASP A 1 188 ? -47.253 16.447 44.255 1.00 18.87 211 ASP A CA 1
ATOM 1087 C C . ASP A 1 188 ? -46.531 17.388 45.203 1.00 23.15 211 ASP A C 1
ATOM 1088 O O . ASP A 1 188 ? -46.078 16.943 46.256 1.00 21.54 211 ASP A O 1
ATOM 1093 N N A LYS A 1 189 ? -46.413 18.681 44.843 0.54 20.94 212 LYS A N 1
ATOM 1094 N N B LYS A 1 189 ? -46.438 18.691 44.852 0.46 20.56 212 LYS A N 1
ATOM 1095 C CA A LYS A 1 189 ? -45.747 19.661 45.705 0.54 21.50 212 LYS A CA 1
ATOM 1096 C CA B LYS A 1 189 ? -45.793 19.696 45.707 0.46 20.98 212 LYS A CA 1
ATOM 1097 C C A LYS A 1 189 ? -46.459 19.703 47.066 0.54 25.87 212 LYS A C 1
ATOM 1098 C C B LYS A 1 189 ? -46.478 19.691 47.082 0.46 25.59 212 LYS A C 1
ATOM 1099 O O A LYS A 1 189 ? -47.689 19.764 47.098 0.54 25.06 212 LYS A O 1
ATOM 1100 O O B LYS A 1 189 ? -47.709 19.725 47.139 0.46 24.99 212 LYS A O 1
ATOM 1111 N N . GLY A 1 190 ? -45.678 19.613 48.152 1.00 21.53 213 GLY A N 1
ATOM 1112 C CA . GLY A 1 190 ? -46.184 19.583 49.525 1.00 22.57 213 GLY A CA 1
ATOM 1113 C C . GLY A 1 190 ? -46.661 18.195 49.945 1.00 27.67 213 GLY A C 1
ATOM 1114 O O . GLY A 1 190 ? -47.045 17.993 51.099 1.00 27.68 213 GLY A O 1
ATOM 1115 N N . ARG A 1 191 ? -46.639 17.205 49.008 1.00 22.18 214 ARG A N 1
ATOM 1116 C CA . ARG A 1 191 ? -47.149 15.850 49.251 1.00 21.00 214 ARG A CA 1
ATOM 1117 C C . ARG A 1 191 ? -46.174 14.769 48.824 1.00 22.76 214 ARG A C 1
ATOM 1118 O O . ARG A 1 191 ? -46.595 13.636 48.588 1.00 22.04 214 ARG A O 1
ATOM 1126 N N . VAL A 1 192 ? -44.878 15.100 48.668 1.00 19.31 215 VAL A N 1
ATOM 1127 C CA . VAL A 1 192 ? -43.892 14.104 48.206 1.00 18.28 215 VAL A CA 1
ATOM 1128 C C . VAL A 1 192 ? -43.806 12.923 49.188 1.00 21.37 215 VAL A C 1
ATOM 1129 O O . VAL A 1 192 ? -43.847 11.766 48.763 1.00 19.63 215 VAL A O 1
ATOM 1133 N N . LEU A 1 193 ? -43.744 13.212 50.498 1.00 20.64 216 LEU A N 1
ATOM 1134 C CA . LEU A 1 193 ? -43.686 12.147 51.505 1.00 21.45 216 LEU A CA 1
ATOM 1135 C C . LEU A 1 193 ? -44.900 11.222 51.392 1.00 22.66 216 LEU A C 1
ATOM 1136 O O . LEU A 1 193 ? -44.752 10.009 51.465 1.00 19.40 216 LEU A O 1
ATOM 1141 N N . GLU A 1 194 ? -46.094 11.799 51.196 1.00 20.29 217 GLU A N 1
ATOM 1142 C CA . GLU A 1 194 ? -47.329 11.023 51.022 1.00 20.24 217 GLU A CA 1
ATOM 1143 C C . GLU A 1 194 ? -47.207 10.063 49.793 1.00 22.65 217 GLU A C 1
ATOM 1144 O O . GLU A 1 194 ? -47.636 8.912 49.866 1.00 21.78 217 GLU A O 1
ATOM 1150 N N . VAL A 1 195 ? -46.585 10.523 48.699 1.00 19.64 218 VAL A N 1
ATOM 1151 C CA . VAL A 1 195 ? -46.382 9.689 47.494 1.00 19.13 218 VAL A CA 1
ATOM 1152 C C . VAL A 1 195 ? -45.432 8.522 47.824 1.00 21.94 218 VAL A C 1
ATOM 1153 O O . VAL A 1 195 ? -45.735 7.385 47.471 1.00 20.93 218 VAL A O 1
ATOM 1157 N N . LEU A 1 196 ? -44.305 8.793 48.531 1.00 19.11 219 LEU A N 1
ATOM 1158 C CA . LEU A 1 196 ? -43.359 7.724 48.925 1.00 19.72 219 LEU A CA 1
ATOM 1159 C C . LEU A 1 196 ? -44.036 6.649 49.785 1.00 22.43 219 LEU A C 1
ATOM 1160 O O . LEU A 1 196 ? -43.696 5.484 49.652 1.00 22.09 219 LEU A O 1
ATOM 1165 N N . ARG A 1 197 ? -44.998 7.053 50.659 1.00 19.83 220 ARG A N 1
ATOM 1166 C CA A ARG A 1 197 ? -45.755 6.139 51.524 0.66 20.60 220 ARG A CA 1
ATOM 1167 C CA B ARG A 1 197 ? -45.706 6.108 51.526 0.34 19.95 220 ARG A CA 1
ATOM 1168 C C . ARG A 1 197 ? -46.560 5.099 50.753 1.00 22.24 220 ARG A C 1
ATOM 1169 O O . ARG A 1 197 ? -46.913 4.071 51.318 1.00 22.19 220 ARG A O 1
ATOM 1184 N N . ASN A 1 198 ? -46.885 5.375 49.464 1.00 20.42 221 ASN A N 1
ATOM 1185 C CA . ASN A 1 198 ? -47.645 4.435 48.622 1.00 19.52 221 ASN A CA 1
ATOM 1186 C C . ASN A 1 198 ? -46.750 3.299 48.101 1.00 20.97 221 ASN A C 1
ATOM 1187 O O . ASN A 1 198 ? -47.266 2.288 47.633 1.00 20.42 221 ASN A O 1
ATOM 1192 N N . TRP A 1 199 ? -45.410 3.492 48.140 1.00 19.31 222 TRP A N 1
ATOM 1193 C CA . TRP A 1 199 ? -44.462 2.476 47.680 1.00 18.67 222 TRP A CA 1
ATOM 1194 C C . TRP A 1 199 ? -44.459 1.322 48.700 1.00 25.00 222 TRP A C 1
ATOM 1195 O O . TRP A 1 199 ? -44.191 1.558 49.883 1.00 23.78 222 TRP A O 1
ATOM 1206 N N . PRO A 1 200 ? -44.809 0.074 48.273 1.00 23.98 223 PRO A N 1
ATOM 1207 C CA . PRO A 1 200 ? -44.985 -1.008 49.257 1.00 24.84 223 PRO A CA 1
ATOM 1208 C C . PRO A 1 200 ? -43.715 -1.645 49.843 1.00 30.78 223 PRO A C 1
ATOM 1209 O O . PRO A 1 200 ? -43.839 -2.635 50.542 1.00 32.70 223 PRO A O 1
ATOM 1213 N N . HIS A 1 201 ? -42.533 -1.103 49.600 1.00 26.16 224 HIS A N 1
ATOM 1214 C CA . HIS A 1 201 ? -41.300 -1.638 50.194 1.00 27.12 224 HIS A CA 1
ATOM 1215 C C . HIS A 1 201 ? -40.730 -0.575 51.097 1.00 29.62 224 HIS A C 1
ATOM 1216 O O . HIS A 1 201 ? -40.421 0.523 50.643 1.00 28.15 224 HIS A O 1
ATOM 1223 N N . ARG A 1 202 ? -40.661 -0.868 52.396 1.00 27.98 225 ARG A N 1
ATOM 1224 C CA . ARG A 1 202 ? -40.209 0.090 53.403 1.00 29.10 225 ARG A CA 1
ATOM 1225 C C . ARG A 1 202 ? -38.703 0.329 53.425 1.00 32.36 225 ARG A C 1
ATOM 1226 O O . ARG A 1 202 ? -38.266 1.466 53.625 1.00 33.94 225 ARG A O 1
ATOM 1234 N N . ASN A 1 203 ? -37.911 -0.730 53.221 1.00 27.10 226 ASN A N 1
ATOM 1235 C CA . ASN A 1 203 ? -36.458 -0.656 53.341 1.00 27.62 226 ASN A CA 1
ATOM 1236 C C . ASN A 1 203 ? -35.747 -0.457 51.994 1.00 27.46 226 ASN A C 1
ATOM 1237 O O . ASN A 1 203 ? -35.083 -1.348 51.481 1.00 27.43 226 ASN A O 1
ATOM 1242 N N . VAL A 1 204 ? -35.907 0.732 51.431 1.00 22.01 227 VAL A N 1
ATOM 1243 C CA . VAL A 1 204 ? -35.297 1.049 50.144 1.00 19.69 227 VAL A CA 1
ATOM 1244 C C . VAL A 1 204 ? -33.788 1.284 50.345 1.00 20.74 227 VAL A C 1
ATOM 1245 O O . VAL A 1 204 ? -33.401 1.999 51.258 1.00 21.15 227 VAL A O 1
ATOM 1249 N N . GLN A 1 205 ? -32.955 0.664 49.514 1.00 17.60 228 GLN A N 1
ATOM 1250 C CA . GLN A 1 205 ? -31.503 0.847 49.611 1.00 18.55 228 GLN A CA 1
ATOM 1251 C C . GLN A 1 205 ? -30.947 1.687 48.469 1.00 20.20 228 GLN A C 1
ATOM 1252 O O . GLN A 1 205 ? -29.960 2.397 48.655 1.00 17.99 228 GLN A O 1
ATOM 1258 N N . VAL A 1 206 ? -31.531 1.542 47.265 1.00 17.06 229 VAL A N 1
ATOM 1259 C CA . VAL A 1 206 ? -31.035 2.203 46.061 1.00 16.07 229 VAL A CA 1
ATOM 1260 C C . VAL A 1 206 ? -32.194 2.838 45.309 1.00 19.22 229 VAL A C 1
ATOM 1261 O O . VAL A 1 206 ? -33.120 2.142 44.854 1.00 16.28 229 VAL A O 1
ATOM 1265 N N . ILE A 1 207 ? -32.108 4.156 45.150 1.00 15.27 230 ILE A N 1
ATOM 1266 C CA . ILE A 1 207 ? -33.050 4.896 44.331 1.00 15.80 230 ILE A CA 1
ATOM 1267 C C . ILE A 1 207 ? -32.283 5.357 43.086 1.00 20.24 230 ILE A C 1
ATOM 1268 O O . ILE A 1 207 ? -31.185 5.882 43.217 1.00 19.83 230 ILE A O 1
ATOM 1273 N N A CYS A 1 208 ? -32.850 5.142 41.884 0.70 14.30 231 CYS A N 1
ATOM 1274 N N B CYS A 1 208 ? -32.880 5.159 41.914 0.30 16.61 231 CYS A N 1
ATOM 1275 C CA A CYS A 1 208 ? -32.327 5.660 40.616 0.70 14.32 231 CYS A CA 1
ATOM 1276 C CA B CYS A 1 208 ? -32.360 5.661 40.662 0.30 16.87 231 CYS A CA 1
ATOM 1277 C C A CYS A 1 208 ? -33.375 6.664 40.168 0.70 16.61 231 CYS A C 1
ATOM 1278 C C B CYS A 1 208 ? -33.395 6.668 40.192 0.30 18.89 231 CYS A C 1
ATOM 1279 O O A CYS A 1 208 ? -34.531 6.298 39.978 0.70 14.36 231 CYS A O 1
ATOM 1280 O O B CYS A 1 208 ? -34.556 6.311 39.998 0.30 17.66 231 CYS A O 1
ATOM 1285 N N . VAL A 1 209 ? -32.997 7.933 40.084 1.00 15.54 232 VAL A N 1
ATOM 1286 C CA . VAL A 1 209 ? -33.929 9.005 39.743 1.00 15.58 232 VAL A CA 1
ATOM 1287 C C . VAL A 1 209 ? -33.478 9.802 38.518 1.00 18.00 232 VAL A C 1
ATOM 1288 O O . VAL A 1 209 ? -32.286 10.083 38.356 1.00 17.89 232 VAL A O 1
ATOM 1292 N N . THR A 1 210 ? -34.466 10.234 37.724 1.00 13.81 233 THR A N 1
ATOM 1293 C CA . THR A 1 210 ? -34.268 11.106 36.566 1.00 15.32 233 THR A CA 1
ATOM 1294 C C . THR A 1 210 ? -35.406 12.131 36.481 1.00 17.87 233 THR A C 1
ATOM 1295 O O . THR A 1 210 ? -36.488 11.905 37.034 1.00 15.54 233 THR A O 1
ATOM 1299 N N . ASP A 1 211 ? -35.175 13.225 35.745 1.00 15.56 234 ASP A N 1
ATOM 1300 C CA . ASP A 1 211 ? -36.244 14.141 35.340 1.00 15.35 234 ASP A CA 1
ATOM 1301 C C . ASP A 1 211 ? -36.446 14.031 33.813 1.00 18.68 234 ASP A C 1
ATOM 1302 O O . ASP A 1 211 ? -37.193 14.812 33.230 1.00 18.64 234 ASP A O 1
ATOM 1307 N N . GLY A 1 212 ? -35.737 13.082 33.201 1.00 16.78 235 GLY A N 1
ATOM 1308 C CA . GLY A 1 212 ? -35.802 12.746 31.774 1.00 16.09 235 GLY A CA 1
ATOM 1309 C C . GLY A 1 212 ? -35.354 13.822 30.798 1.00 18.02 235 GLY A C 1
ATOM 1310 O O . GLY A 1 212 ? -35.637 13.716 29.604 1.00 17.36 235 GLY A O 1
ATOM 1311 N N . GLU A 1 213 ? -34.601 14.838 31.263 1.00 16.17 236 GLU A N 1
ATOM 1312 C CA . GLU A 1 213 ? -34.183 15.926 30.370 1.00 16.84 236 GLU A CA 1
ATOM 1313 C C . GLU A 1 213 ? -33.087 15.553 29.378 1.00 19.19 236 GLU A C 1
ATOM 1314 O O . GLU A 1 213 ? -33.000 16.172 28.330 1.00 19.82 236 GLU A O 1
ATOM 1320 N N . ARG A 1 214 ? -32.306 14.514 29.658 1.00 15.56 237 ARG A N 1
ATOM 1321 C CA . ARG A 1 214 ? -31.223 14.156 28.746 1.00 15.63 237 ARG A CA 1
ATOM 1322 C C . ARG A 1 214 ? -31.098 12.656 28.696 1.00 18.48 237 ARG A C 1
ATOM 1323 O O . ARG A 1 214 ? -30.286 12.081 29.401 1.00 17.88 237 ARG A O 1
ATOM 1331 N N . ILE A 1 215 ? -31.951 12.009 27.906 1.00 16.05 238 ILE A N 1
ATOM 1332 C CA . ILE A 1 215 ? -31.971 10.549 27.800 1.00 14.82 238 ILE A CA 1
ATOM 1333 C C . ILE A 1 215 ? -31.014 10.125 26.699 1.00 19.47 238 ILE A C 1
ATOM 1334 O O . ILE A 1 215 ? -31.268 10.426 25.537 1.00 17.27 238 ILE A O 1
ATOM 1339 N N . LEU A 1 216 ? -29.917 9.438 27.060 1.00 17.80 239 LEU A N 1
ATOM 1340 C CA . LEU A 1 216 ? -28.866 9.034 26.092 1.00 19.85 239 LEU A CA 1
ATOM 1341 C C . LEU A 1 216 ? -28.516 10.244 25.194 1.00 24.23 239 LEU A C 1
ATOM 1342 O O . LEU A 1 216 ? -28.320 11.329 25.730 1.00 25.29 239 LEU A O 1
ATOM 1347 N N . GLY A 1 217 ? -28.554 10.087 23.872 1.00 20.45 240 GLY A N 1
ATOM 1348 C CA . GLY A 1 217 ? -28.370 11.190 22.922 1.00 19.16 240 GLY A CA 1
ATOM 1349 C C . GLY A 1 217 ? -29.692 11.568 22.278 1.00 21.89 240 GLY A C 1
ATOM 1350 O O . GLY A 1 217 ? -29.732 12.175 21.211 1.00 22.39 240 GLY A O 1
ATOM 1351 N N . LEU A 1 218 ? -30.802 11.215 22.933 1.00 17.78 241 LEU A N 1
ATOM 1352 C CA . LEU A 1 218 ? -32.159 11.423 22.416 1.00 18.80 241 LEU A CA 1
ATOM 1353 C C . LEU A 1 218 ? -32.859 12.682 22.925 1.00 23.39 241 LEU A C 1
ATOM 1354 O O . LEU A 1 218 ? -33.972 13.001 22.485 1.00 24.58 241 LEU A O 1
ATOM 1359 N N . GLY A 1 219 ? -32.215 13.383 23.833 1.00 20.32 242 GLY A N 1
ATOM 1360 C CA . GLY A 1 219 ? -32.739 14.648 24.332 1.00 20.28 242 GLY A CA 1
ATOM 1361 C C . GLY A 1 219 ? -33.770 14.481 25.425 1.00 21.17 242 GLY A C 1
ATOM 1362 O O . GLY A 1 219 ? -33.757 13.491 26.175 1.00 17.77 242 GLY A O 1
ATOM 1363 N N . ASP A 1 220 ? -34.664 15.476 25.505 1.00 18.52 243 ASP A N 1
ATOM 1364 C CA . ASP A 1 220 ? -35.688 15.611 26.535 1.00 17.63 243 ASP A CA 1
ATOM 1365 C C . ASP A 1 220 ? -36.867 14.711 26.234 1.00 20.59 243 ASP A C 1
ATOM 1366 O O . ASP A 1 220 ? -37.627 14.962 25.276 1.00 19.98 243 ASP A O 1
ATOM 1371 N N . LEU A 1 221 ? -37.054 13.683 27.083 1.00 15.99 244 LEU A N 1
ATOM 1372 C CA . LEU A 1 221 ? -38.197 12.773 26.885 1.00 15.59 244 LEU A CA 1
ATOM 1373 C C . LEU A 1 221 ? -39.191 12.854 28.028 1.00 19.35 244 LEU A C 1
ATOM 1374 O O . LEU A 1 221 ? -40.071 12.018 28.122 1.00 18.40 244 LEU A O 1
ATOM 1379 N N . GLY A 1 222 ? -39.050 13.887 28.851 1.00 17.35 245 GLY A N 1
ATOM 1380 C CA . GLY A 1 222 ? -39.931 14.170 29.988 1.00 16.59 245 GLY A CA 1
ATOM 1381 C C . GLY A 1 222 ? -40.178 12.991 30.883 1.00 19.02 245 GLY A C 1
ATOM 1382 O O . GLY A 1 222 ? -39.249 12.268 31.258 1.00 16.99 245 GLY A O 1
ATOM 1383 N N . CYS A 1 223 ? -41.458 12.765 31.189 1.00 18.18 246 CYS A N 1
ATOM 1384 C CA . CYS A 1 223 ? -41.916 11.688 32.060 1.00 17.17 246 CYS A CA 1
ATOM 1385 C C . CYS A 1 223 ? -41.599 10.290 31.523 1.00 18.75 246 CYS A C 1
ATOM 1386 O O . CYS A 1 223 ? -41.510 9.318 32.294 1.00 17.71 246 CYS A O 1
ATOM 1389 N N . GLN A 1 224 ? -41.414 10.192 30.200 1.00 15.68 247 GLN A N 1
ATOM 1390 C CA . GLN A 1 224 ? -41.097 8.945 29.519 1.00 16.40 247 GLN A CA 1
ATOM 1391 C C . GLN A 1 224 ? -39.649 8.506 29.742 1.00 18.33 247 GLN A C 1
ATOM 1392 O O . GLN A 1 224 ? -39.304 7.380 29.387 1.00 17.12 247 GLN A O 1
ATOM 1398 N N . GLY A 1 225 ? -38.883 9.330 30.448 1.00 15.93 248 GLY A N 1
ATOM 1399 C CA . GLY A 1 225 ? -37.512 9.021 30.871 1.00 15.63 248 GLY A CA 1
ATOM 1400 C C . GLY A 1 225 ? -37.445 7.862 31.861 1.00 18.50 248 GLY A C 1
ATOM 1401 O O . GLY A 1 225 ? -36.365 7.328 32.099 1.00 17.26 248 GLY A O 1
ATOM 1402 N N . MET A 1 226 ? -38.600 7.454 32.454 1.00 15.18 249 MET A N 1
ATOM 1403 C CA . MET A 1 226 ? -38.701 6.343 33.429 1.00 14.01 249 MET A CA 1
ATOM 1404 C C . MET A 1 226 ? -38.057 5.020 32.965 1.00 18.15 249 MET A C 1
ATOM 1405 O O . MET A 1 226 ? -37.586 4.257 33.801 1.00 17.35 249 MET A O 1
ATOM 1410 N N . GLY A 1 227 ? -38.043 4.754 31.666 1.00 15.17 250 GLY A N 1
ATOM 1411 C CA . GLY A 1 227 ? -37.420 3.529 31.171 1.00 16.66 250 GLY A CA 1
ATOM 1412 C C . GLY A 1 227 ? -35.954 3.391 31.583 1.00 19.41 250 GLY A C 1
ATOM 1413 O O . GLY A 1 227 ? -35.514 2.275 31.823 1.00 16.83 250 GLY A O 1
ATOM 1414 N N . ILE A 1 228 ? -35.200 4.526 31.734 1.00 16.39 251 ILE A N 1
ATOM 1415 C CA . ILE A 1 228 ? -33.766 4.463 32.128 1.00 17.05 251 ILE A CA 1
ATOM 1416 C C . ILE A 1 228 ? -33.590 3.979 33.589 1.00 19.41 251 ILE A C 1
ATOM 1417 O O . ILE A 1 228 ? -32.902 2.973 33.777 1.00 20.47 251 ILE A O 1
ATOM 1422 N N . PRO A 1 229 ? -34.152 4.645 34.628 1.00 16.08 252 PRO A N 1
ATOM 1423 C CA . PRO A 1 229 ? -33.953 4.132 36.002 1.00 15.80 252 PRO A CA 1
ATOM 1424 C C . PRO A 1 229 ? -34.473 2.691 36.159 1.00 18.39 252 PRO A C 1
ATOM 1425 O O . PRO A 1 229 ? -33.894 1.934 36.915 1.00 16.55 252 PRO A O 1
ATOM 1429 N N . VAL A 1 230 ? -35.551 2.315 35.433 1.00 16.20 253 VAL A N 1
ATOM 1430 C CA . VAL A 1 230 ? -36.103 0.953 35.479 1.00 15.90 253 VAL A CA 1
ATOM 1431 C C . VAL A 1 230 ? -35.069 -0.054 34.925 1.00 19.32 253 VAL A C 1
ATOM 1432 O O . VAL A 1 230 ? -34.787 -1.058 35.589 1.00 19.23 253 VAL A O 1
ATOM 1436 N N . GLY A 1 231 ? -34.452 0.282 33.779 1.00 15.40 254 GLY A N 1
ATOM 1437 C CA . GLY A 1 231 ? -33.395 -0.539 33.196 1.00 15.59 254 GLY A CA 1
ATOM 1438 C C . GLY A 1 231 ? -32.153 -0.596 34.061 1.00 18.49 254 GLY A C 1
ATOM 1439 O O . GLY A 1 231 ? -31.596 -1.677 34.286 1.00 17.69 254 GLY A O 1
ATOM 1440 N N . LYS A 1 232 ? -31.703 0.569 34.565 1.00 14.99 255 LYS A N 1
ATOM 1441 C CA . LYS A 1 232 ? -30.520 0.644 35.433 1.00 15.16 255 LYS A CA 1
ATOM 1442 C C . LYS A 1 232 ? -30.655 -0.197 36.704 1.00 17.57 255 LYS A C 1
ATOM 1443 O O . LYS A 1 232 ? -29.722 -0.911 37.077 1.00 17.58 255 LYS A O 1
ATOM 1449 N N . LEU A 1 233 ? -31.825 -0.161 37.347 1.00 15.86 256 LEU A N 1
ATOM 1450 C CA . LEU A 1 233 ? -32.036 -0.966 38.551 1.00 15.16 256 LEU A CA 1
ATOM 1451 C C . LEU A 1 233 ? -32.112 -2.452 38.283 1.00 17.73 256 LEU A C 1
ATOM 1452 O O . LEU A 1 233 ? -31.648 -3.225 39.119 1.00 16.26 256 LEU A O 1
ATOM 1457 N N . ALA A 1 234 ? -32.646 -2.857 37.117 1.00 14.03 257 ALA A N 1
ATOM 1458 C CA . ALA A 1 234 ? -32.659 -4.289 36.758 1.00 14.09 257 ALA A CA 1
ATOM 1459 C C . ALA A 1 234 ? -31.205 -4.770 36.679 1.00 18.73 257 ALA A C 1
ATOM 1460 O O . ALA A 1 234 ? -30.915 -5.917 37.008 1.00 19.84 257 ALA A O 1
ATOM 1462 N N . LEU A 1 235 ? -30.290 -3.877 36.255 1.00 16.01 258 LEU A N 1
ATOM 1463 C CA . LEU A 1 235 ? -28.844 -4.184 36.183 1.00 16.84 258 LEU A CA 1
ATOM 1464 C C . LEU A 1 235 ? -28.202 -4.166 37.573 1.00 20.20 258 LEU A C 1
ATOM 1465 O O . LEU A 1 235 ? -27.387 -5.041 37.852 1.00 19.60 258 LEU A O 1
ATOM 1470 N N . TYR A 1 236 ? -28.597 -3.232 38.471 1.00 17.54 259 TYR A N 1
ATOM 1471 C CA . TYR A 1 236 ? -28.055 -3.295 39.853 1.00 18.02 259 TYR A CA 1
ATOM 1472 C C . TYR A 1 236 ? -28.399 -4.687 40.418 1.00 19.71 259 TYR A C 1
ATOM 1473 O O . TYR A 1 236 ? -27.568 -5.292 41.072 1.00 19.21 259 TYR A O 1
ATOM 1482 N N . THR A 1 237 ? -29.613 -5.201 40.126 1.00 16.18 260 THR A N 1
ATOM 1483 C CA . THR A 1 237 ? -30.005 -6.530 40.614 1.00 16.49 260 THR A CA 1
ATOM 1484 C C . THR A 1 237 ? -29.293 -7.664 39.897 1.00 19.71 260 THR A C 1
ATOM 1485 O O . THR A 1 237 ? -28.661 -8.502 40.547 1.00 20.12 260 THR A O 1
ATOM 1489 N N . ALA A 1 238 ? -29.461 -7.748 38.587 1.00 17.47 261 ALA A N 1
ATOM 1490 C CA . ALA A 1 238 ? -28.890 -8.851 37.811 1.00 18.60 261 ALA A CA 1
ATOM 1491 C C . ALA A 1 238 ? -27.358 -8.899 37.844 1.00 20.89 261 ALA A C 1
ATOM 1492 O O . ALA A 1 238 ? -26.776 -9.963 38.036 1.00 22.10 261 ALA A O 1
ATOM 1494 N N . LEU A 1 239 ? -26.724 -7.751 37.686 1.00 16.52 262 LEU A N 1
ATOM 1495 C CA . LEU A 1 239 ? -25.262 -7.649 37.593 1.00 17.27 262 LEU A CA 1
ATOM 1496 C C . LEU A 1 239 ? -24.580 -7.473 38.943 1.00 22.21 262 LEU A C 1
ATOM 1497 O O . LEU A 1 239 ? -23.488 -7.994 39.109 1.00 22.14 262 LEU A O 1
ATOM 1502 N N . GLY A 1 240 ? -25.217 -6.751 39.876 1.00 19.63 263 GLY A N 1
ATOM 1503 C CA . GLY A 1 240 ? -24.635 -6.461 41.193 1.00 19.84 263 GLY A CA 1
ATOM 1504 C C . GLY A 1 240 ? -25.195 -7.182 42.407 1.00 22.82 263 GLY A C 1
ATOM 1505 O O . GLY A 1 240 ? -24.630 -7.054 43.490 1.00 22.33 263 GLY A O 1
ATOM 1506 N N . GLY A 1 241 ? -26.306 -7.913 42.250 1.00 19.31 264 GLY A N 1
ATOM 1507 C CA . GLY A 1 241 ? -26.915 -8.649 43.354 1.00 18.81 264 GLY A CA 1
ATOM 1508 C C . GLY A 1 241 ? -27.641 -7.804 44.384 1.00 23.26 264 GLY A C 1
ATOM 1509 O O . GLY A 1 241 ? -27.848 -8.253 45.510 1.00 21.17 264 GLY A O 1
ATOM 1510 N N . VAL A 1 242 ? -28.035 -6.564 44.025 1.00 19.28 265 VAL A N 1
ATOM 1511 C CA . VAL A 1 242 ? -28.805 -5.721 44.930 1.00 18.52 265 VAL A CA 1
ATOM 1512 C C . VAL A 1 242 ? -30.206 -6.322 44.915 1.00 21.78 265 VAL A C 1
ATOM 1513 O O . VAL A 1 242 ? -30.730 -6.625 43.836 1.00 19.77 265 VAL A O 1
ATOM 1517 N N . ASP A 1 243 ? -30.795 -6.543 46.093 1.00 19.01 266 ASP A N 1
ATOM 1518 C CA . ASP A 1 243 ? -32.141 -7.110 46.162 1.00 19.16 266 ASP A CA 1
ATOM 1519 C C . ASP A 1 243 ? -33.133 -6.213 45.406 1.00 20.34 266 ASP A C 1
ATOM 1520 O O . ASP A 1 243 ? -33.204 -5.013 45.708 1.00 18.45 266 ASP A O 1
ATOM 1525 N N . PRO A 1 244 ? -33.940 -6.773 44.460 1.00 19.01 267 PRO A N 1
ATOM 1526 C CA . PRO A 1 244 ? -34.898 -5.926 43.719 1.00 17.87 267 PRO A CA 1
ATOM 1527 C C . PRO A 1 244 ? -35.953 -5.269 44.599 1.00 19.18 267 PRO A C 1
ATOM 1528 O O . PRO A 1 244 ? -36.439 -4.197 44.237 1.00 16.85 267 PRO A O 1
ATOM 1532 N N A SER A 1 245 ? -36.305 -5.881 45.744 0.43 18.11 268 SER A N 1
ATOM 1533 N N B SER A 1 245 ? -36.310 -5.886 45.749 0.57 17.90 268 SER A N 1
ATOM 1534 C CA A SER A 1 245 ? -37.293 -5.281 46.651 0.43 18.92 268 SER A CA 1
ATOM 1535 C CA B SER A 1 245 ? -37.298 -5.287 46.665 0.57 18.55 268 SER A CA 1
ATOM 1536 C C A SER A 1 245 ? -36.709 -4.046 47.375 0.43 23.39 268 SER A C 1
ATOM 1537 C C B SER A 1 245 ? -36.711 -4.020 47.339 0.57 23.30 268 SER A C 1
ATOM 1538 O O A SER A 1 245 ? -37.459 -3.276 47.967 0.43 23.18 268 SER A O 1
ATOM 1539 O O B SER A 1 245 ? -37.459 -3.235 47.910 0.57 23.16 268 SER A O 1
ATOM 1544 N N . ALA A 1 246 ? -35.383 -3.841 47.277 1.00 20.05 269 ALA A N 1
ATOM 1545 C CA . ALA A 1 246 ? -34.689 -2.681 47.874 1.00 20.48 269 ALA A CA 1
ATOM 1546 C C . ALA A 1 246 ? -34.380 -1.586 46.813 1.00 22.05 269 ALA A C 1
ATOM 1547 O O . ALA A 1 246 ? -33.785 -0.556 47.138 1.00 20.31 269 ALA A O 1
ATOM 1549 N N . CYS A 1 247 ? -34.837 -1.798 45.562 1.00 19.54 270 CYS A N 1
ATOM 1550 C CA . CYS A 1 247 ? -34.617 -0.885 44.429 1.00 18.92 270 CYS A CA 1
ATOM 1551 C C . CYS A 1 247 ? -35.847 -0.049 44.153 1.00 20.77 270 CYS A C 1
ATOM 1552 O O . CYS A 1 247 ? -36.947 -0.582 44.138 1.00 18.05 270 CYS A O 1
ATOM 1555 N N . LEU A 1 248 ? -35.666 1.245 43.942 1.00 17.18 271 LEU A N 1
ATOM 1556 C CA . LEU A 1 248 ? -36.787 2.156 43.684 1.00 16.23 271 LEU A CA 1
ATOM 1557 C C . LEU A 1 248 ? -36.488 3.093 42.504 1.00 17.52 271 LEU A C 1
ATOM 1558 O O . LEU A 1 248 ? -35.732 4.073 42.670 1.00 15.52 271 LEU A O 1
ATOM 1563 N N . PRO A 1 249 ? -37.103 2.822 41.310 1.00 14.05 272 PRO A N 1
ATOM 1564 C CA . PRO A 1 249 ? -36.906 3.735 40.159 1.00 13.61 272 PRO A CA 1
ATOM 1565 C C . PRO A 1 249 ? -37.861 4.892 40.294 1.00 16.27 272 PRO A C 1
ATOM 1566 O O . PRO A 1 249 ? -39.055 4.686 40.540 1.00 15.75 272 PRO A O 1
ATOM 1570 N N . ILE A 1 250 ? -37.336 6.113 40.175 1.00 13.25 273 ILE A N 1
ATOM 1571 C CA . ILE A 1 250 ? -38.203 7.288 40.301 1.00 13.57 273 ILE A CA 1
ATOM 1572 C C . ILE A 1 250 ? -38.053 8.216 39.120 1.00 17.49 273 ILE A C 1
ATOM 1573 O O . ILE A 1 250 ? -36.936 8.474 38.690 1.00 16.70 273 ILE A O 1
ATOM 1578 N N . THR A 1 251 ? -39.177 8.758 38.629 1.00 14.60 274 THR A N 1
ATOM 1579 C CA . THR A 1 251 ? -39.140 9.819 37.632 1.00 14.42 274 THR A CA 1
ATOM 1580 C C . THR A 1 251 ? -39.773 11.044 38.259 1.00 18.73 274 THR A C 1
ATOM 1581 O O . THR A 1 251 ? -40.899 10.981 38.781 1.00 16.20 274 THR A O 1
ATOM 1585 N N . ILE A 1 252 ? -39.037 12.159 38.183 1.00 16.37 275 ILE A N 1
ATOM 1586 C CA . ILE A 1 252 ? -39.527 13.454 38.639 1.00 16.49 275 ILE A CA 1
ATOM 1587 C C . ILE A 1 252 ? -40.089 14.147 37.386 1.00 20.00 275 ILE A C 1
ATOM 1588 O O . ILE A 1 252 ? -39.348 14.388 36.445 1.00 19.31 275 ILE A O 1
ATOM 1593 N N . ASP A 1 253 ? -41.403 14.387 37.358 1.00 15.72 276 ASP A N 1
ATOM 1594 C CA . ASP A 1 253 ? -42.055 15.007 36.207 1.00 15.70 276 ASP A CA 1
ATOM 1595 C C . ASP A 1 253 ? -42.317 16.489 36.445 1.00 19.13 276 ASP A C 1
ATOM 1596 O O . ASP A 1 253 ? -43.237 16.873 37.175 1.00 17.19 276 ASP A O 1
ATOM 1601 N N . VAL A 1 254 ? -41.521 17.326 35.785 1.00 17.35 277 VAL A N 1
ATOM 1602 C CA . VAL A 1 254 ? -41.669 18.787 35.876 1.00 16.55 277 VAL A CA 1
ATOM 1603 C C . VAL A 1 254 ? -42.104 19.360 34.504 1.00 20.08 277 VAL A C 1
ATOM 1604 O O . VAL A 1 254 ? -42.030 20.562 34.281 1.00 18.52 277 VAL A O 1
ATOM 1608 N N . GLY A 1 255 ? -42.538 18.482 33.607 1.00 17.40 278 GLY A N 1
ATOM 1609 C CA . GLY A 1 255 ? -42.919 18.844 32.244 1.00 16.13 278 GLY A CA 1
ATOM 1610 C C . GLY A 1 255 ? -41.799 18.504 31.272 1.00 20.98 278 GLY A C 1
ATOM 1611 O O . GLY A 1 255 ? -40.799 17.873 31.648 1.00 18.98 278 GLY A O 1
ATOM 1612 N N . THR A 1 256 ? -41.965 18.896 30.008 1.00 16.09 279 THR A N 1
ATOM 1613 C CA . THR A 1 256 ? -40.989 18.570 28.959 1.00 15.77 279 THR A CA 1
ATOM 1614 C C . THR A 1 256 ? -40.967 19.663 27.918 1.00 20.48 279 THR A C 1
ATOM 1615 O O . THR A 1 256 ? -42.024 20.213 27.571 1.00 20.12 279 THR A O 1
ATOM 1619 N N . ASN A 1 257 ? -39.791 19.914 27.343 1.00 18.81 280 ASN A N 1
ATOM 1620 C CA . ASN A 1 257 ? -39.681 20.882 26.259 1.00 19.41 280 ASN A CA 1
ATOM 1621 C C . ASN A 1 257 ? -39.819 20.208 24.904 1.00 23.58 280 ASN A C 1
ATOM 1622 O O . ASN A 1 257 ? -39.765 20.870 23.878 1.00 24.28 280 ASN A O 1
ATOM 1627 N N . ASN A 1 258 ? -40.072 18.893 24.915 1.00 18.38 281 ASN A N 1
ATOM 1628 C CA . ASN A 1 258 ? -40.230 18.116 23.702 1.00 18.42 281 ASN A CA 1
ATOM 1629 C C . ASN A 1 258 ? -41.624 18.378 23.094 1.00 21.72 281 ASN A C 1
ATOM 1630 O O . ASN A 1 258 ? -42.616 17.839 23.596 1.00 18.15 281 ASN A O 1
ATOM 1635 N N . GLU A 1 259 ? -41.685 19.164 21.990 1.00 20.33 282 GLU A N 1
ATOM 1636 C CA . GLU A 1 259 ? -42.946 19.498 21.308 1.00 22.30 282 GLU A CA 1
ATOM 1637 C C . GLU A 1 259 ? -43.681 18.292 20.718 1.00 22.53 282 GLU A C 1
ATOM 1638 O O . GLU A 1 259 ? -44.909 18.262 20.736 1.00 21.26 282 GLU A O 1
ATOM 1644 N N . LYS A 1 260 ? -42.936 17.318 20.183 1.00 19.44 283 LYS A N 1
ATOM 1645 C CA . LYS A 1 260 ? -43.488 16.077 19.620 1.00 19.29 283 LYS A CA 1
ATOM 1646 C C . LYS A 1 260 ? -44.244 15.317 20.745 1.00 20.19 283 LYS A C 1
ATOM 1647 O O . LYS A 1 260 ? -45.379 14.916 20.539 1.00 19.82 283 LYS A O 1
ATOM 1653 N N . LEU A 1 261 ? -43.649 15.203 21.946 1.00 16.32 284 LEU A N 1
ATOM 1654 C CA . LEU A 1 261 ? -44.324 14.568 23.100 1.00 15.23 284 LEU A CA 1
ATOM 1655 C C . LEU A 1 261 ? -45.532 15.350 23.589 1.00 19.64 284 LEU A C 1
ATOM 1656 O O . LEU A 1 261 ? -46.568 14.751 23.846 1.00 18.68 284 LEU A O 1
ATOM 1661 N N . LEU A 1 262 ? -45.446 16.695 23.636 1.00 17.18 285 LEU A N 1
ATOM 1662 C CA . LEU A 1 262 ? -46.597 17.517 24.078 1.00 17.96 285 LEU A CA 1
ATOM 1663 C C . LEU A 1 262 ? -47.786 17.424 23.106 1.00 21.66 285 LEU A C 1
ATOM 1664 O O . LEU A 1 262 ? -48.937 17.589 23.518 1.00 21.80 285 LEU A O 1
ATOM 1669 N N . ASN A 1 263 ? -47.509 17.118 21.839 1.00 18.41 286 ASN A N 1
ATOM 1670 C CA . ASN A 1 263 ? -48.529 16.926 20.813 1.00 19.67 286 ASN A CA 1
ATOM 1671 C C . ASN A 1 263 ? -49.009 15.473 20.732 1.00 23.57 286 ASN A C 1
ATOM 1672 O O . ASN A 1 263 ? -49.981 15.196 20.035 1.00 23.79 286 ASN A O 1
ATOM 1677 N N . ASP A 1 264 ? -48.292 14.557 21.367 1.00 18.90 287 ASP A N 1
ATOM 1678 C CA . ASP A 1 264 ? -48.591 13.127 21.276 1.00 18.91 287 ASP A CA 1
ATOM 1679 C C . ASP A 1 264 ? -49.734 12.749 22.218 1.00 20.81 287 ASP A C 1
ATOM 1680 O O . ASP A 1 264 ? -49.587 12.844 23.426 1.00 18.17 287 ASP A O 1
ATOM 1685 N N . GLU A 1 265 ? -50.846 12.261 21.658 1.00 19.74 288 GLU A N 1
ATOM 1686 C CA . GLU A 1 265 ? -51.989 11.839 22.487 1.00 19.80 288 GLU A CA 1
ATOM 1687 C C . GLU A 1 265 ? -51.616 10.726 23.497 1.00 20.26 288 GLU A C 1
ATOM 1688 O O . GLU A 1 265 ? -52.287 10.599 24.515 1.00 20.20 288 GLU A O 1
ATOM 1694 N N . PHE A 1 266 ? -50.535 9.961 23.243 1.00 16.05 289 PHE A N 1
ATOM 1695 C CA . PHE A 1 266 ? -50.128 8.878 24.153 1.00 16.42 289 PHE A CA 1
ATOM 1696 C C . PHE A 1 266 ? -49.095 9.288 25.195 1.00 18.49 289 PHE A C 1
ATOM 1697 O O . PHE A 1 266 ? -48.694 8.445 26.005 1.00 16.76 289 PHE A O 1
ATOM 1705 N N . TYR A 1 267 ? -48.667 10.579 25.216 1.00 15.51 290 TYR A N 1
ATOM 1706 C CA . TYR A 1 267 ? -47.703 11.027 26.235 1.00 14.32 290 TYR A CA 1
ATOM 1707 C C . TYR A 1 267 ? -48.286 10.807 27.658 1.00 17.93 290 TYR A C 1
ATOM 1708 O O . TYR A 1 267 ? -49.451 11.123 27.896 1.00 17.07 290 TYR A O 1
ATOM 1717 N N . ILE A 1 268 ? -47.472 10.276 28.585 1.00 13.88 291 ILE A N 1
ATOM 1718 C CA . ILE A 1 268 ? -47.896 9.919 29.944 1.00 14.77 291 ILE A CA 1
ATOM 1719 C C . ILE A 1 268 ? -47.602 10.957 31.023 1.00 17.03 291 ILE A C 1
ATOM 1720 O O . ILE A 1 268 ? -48.000 10.736 32.175 1.00 16.89 291 ILE A O 1
ATOM 1725 N N . GLY A 1 269 ? -46.926 12.046 30.669 1.00 13.47 292 GLY A N 1
ATOM 1726 C CA . GLY A 1 269 ? -46.545 13.045 31.655 1.00 13.47 292 GLY A CA 1
ATOM 1727 C C . GLY A 1 269 ? -47.454 14.250 31.704 1.00 17.38 292 GLY A C 1
ATOM 1728 O O . GLY A 1 269 ? -48.432 14.325 30.963 1.00 17.93 292 GLY A O 1
ATOM 1729 N N . LEU A 1 270 ? -47.113 15.213 32.560 1.00 14.95 293 LEU A N 1
ATOM 1730 C CA . LEU A 1 270 ? -47.793 16.508 32.611 1.00 15.41 293 LEU A CA 1
ATOM 1731 C C . LEU A 1 270 ? -47.583 17.154 31.248 1.00 18.95 293 LEU A C 1
ATOM 1732 O O . LEU A 1 270 ? -46.441 17.240 30.772 1.00 17.59 293 LEU A O 1
ATOM 1737 N N . ARG A 1 271 ? -48.672 17.571 30.612 1.00 18.14 294 ARG A N 1
ATOM 1738 C CA . ARG A 1 271 ? -48.644 18.142 29.267 1.00 19.30 294 ARG A CA 1
ATOM 1739 C C . ARG A 1 271 ? -48.324 19.644 29.302 1.00 21.83 294 ARG A C 1
ATOM 1740 O O . ARG A 1 271 ? -49.125 20.489 28.919 1.00 22.36 294 ARG A O 1
ATOM 1748 N N . GLN A 1 272 ? -47.129 19.963 29.804 1.00 17.07 295 GLN A N 1
ATOM 1749 C CA . GLN A 1 272 ? -46.640 21.313 29.988 1.00 16.35 295 GLN A CA 1
ATOM 1750 C C . GLN A 1 272 ? -45.134 21.371 29.707 1.00 19.70 295 GLN A C 1
ATOM 1751 O O . GLN A 1 272 ? -44.453 20.348 29.783 1.00 17.83 295 GLN A O 1
ATOM 1757 N N . LYS A 1 273 ? -44.625 22.581 29.446 1.00 17.80 296 LYS A N 1
ATOM 1758 C CA . LYS A 1 273 ? -43.189 22.859 29.257 1.00 16.93 296 LYS A CA 1
ATOM 1759 C C . LYS A 1 273 ? -42.490 22.633 30.588 1.00 21.47 296 LYS A C 1
ATOM 1760 O O . LYS A 1 273 ? -43.137 22.638 31.652 1.00 19.36 296 LYS A O 1
ATOM 1766 N N . ARG A 1 274 ? -41.186 22.372 30.525 1.00 19.11 297 ARG A N 1
ATOM 1767 C CA . ARG A 1 274 ? -40.396 21.987 31.675 1.00 19.73 297 ARG A CA 1
ATOM 1768 C C . ARG A 1 274 ? -40.192 23.172 32.667 1.00 25.30 297 ARG A C 1
ATOM 1769 O O . ARG A 1 274 ? -39.766 24.247 32.250 1.00 26.11 297 ARG A O 1
ATOM 1777 N N . ALA A 1 275 ? -40.590 23.001 33.961 1.00 22.03 298 ALA A N 1
ATOM 1778 C CA . ALA A 1 275 ? -40.426 24.039 35.007 1.00 22.33 298 ALA A CA 1
ATOM 1779 C C . ALA A 1 275 ? -38.922 24.192 35.251 1.00 26.03 298 ALA A C 1
ATOM 1780 O O . ALA A 1 275 ? -38.172 23.230 35.133 1.00 23.78 298 ALA A O 1
ATOM 1782 N N . ARG A 1 276 ? -38.498 25.392 35.578 1.00 24.93 299 ARG A N 1
ATOM 1783 C CA . ARG A 1 276 ? -37.104 25.729 35.832 1.00 25.96 299 ARG A CA 1
ATOM 1784 C C . ARG A 1 276 ? -37.077 26.688 37.016 1.00 27.89 299 ARG A C 1
ATOM 1785 O O . ARG A 1 276 ? -38.117 27.222 37.398 1.00 29.75 299 ARG A O 1
ATOM 1793 N N . GLY A 1 277 ? -35.894 26.937 37.540 1.00 25.72 300 GLY A N 1
ATOM 1794 C CA . GLY A 1 277 ? -35.695 27.907 38.619 1.00 26.55 300 GLY A CA 1
ATOM 1795 C C . GLY A 1 277 ? -36.296 27.464 39.938 1.00 29.55 300 GLY A C 1
ATOM 1796 O O . GLY A 1 277 ? -36.272 26.278 40.264 1.00 27.22 300 GLY A O 1
ATOM 1797 N N . GLU A 1 278 ? -36.887 28.418 40.667 1.00 29.34 301 GLU A N 1
ATOM 1798 C CA . GLU A 1 278 ? -37.435 28.219 42.009 1.00 29.24 301 GLU A CA 1
ATOM 1799 C C . GLU A 1 278 ? -38.474 27.093 42.115 1.00 28.88 301 GLU A C 1
ATOM 1800 O O . GLU A 1 278 ? -38.413 26.327 43.071 1.00 24.68 301 GLU A O 1
ATOM 1806 N N . GLU A 1 279 ? -39.429 27.014 41.169 1.00 26.35 302 GLU A N 1
ATOM 1807 C CA . GLU A 1 279 ? -40.457 25.978 41.194 1.00 25.45 302 GLU A CA 1
ATOM 1808 C C . GLU A 1 279 ? -39.823 24.589 41.131 1.00 26.49 302 GLU A C 1
ATOM 1809 O O . GLU A 1 279 ? -40.229 23.700 41.879 1.00 24.98 302 GLU A O 1
ATOM 1815 N N . TYR A 1 280 ? -38.821 24.412 40.246 1.00 23.53 303 TYR A N 1
ATOM 1816 C CA . TYR A 1 280 ? -38.093 23.151 40.105 1.00 20.57 303 TYR A CA 1
ATOM 1817 C C . TYR A 1 280 ? -37.310 22.859 41.402 1.00 21.92 303 TYR A C 1
ATOM 1818 O O . TYR A 1 280 ? -37.406 21.762 41.945 1.00 19.78 303 TYR A O 1
ATOM 1827 N N . ASP A 1 281 ? -36.523 23.850 41.868 1.00 20.53 304 ASP A N 1
ATOM 1828 C CA . ASP A 1 281 ? -35.676 23.752 43.064 1.00 20.17 304 ASP A CA 1
ATOM 1829 C C . ASP A 1 281 ? -36.440 23.323 44.296 1.00 21.70 304 ASP A C 1
ATOM 1830 O O . ASP A 1 281 ? -35.977 22.441 45.016 1.00 20.63 304 ASP A O 1
ATOM 1835 N N . GLU A 1 282 ? -37.618 23.915 44.513 1.00 19.69 305 GLU A N 1
ATOM 1836 C CA . GLU A 1 282 ? -38.466 23.599 45.676 1.00 20.33 305 GLU A CA 1
ATOM 1837 C C . GLU A 1 282 ? -38.947 22.151 45.648 1.00 23.53 305 GLU A C 1
ATOM 1838 O O . GLU A 1 282 ? -38.971 21.510 46.699 1.00 21.90 305 GLU A O 1
ATOM 1844 N N . LEU A 1 283 ? -39.286 21.612 44.455 1.00 20.85 306 LEU A N 1
ATOM 1845 C CA . LEU A 1 283 ? -39.716 20.215 44.349 1.00 18.55 306 LEU A CA 1
ATOM 1846 C C . LEU A 1 283 ? -38.535 19.283 44.607 1.00 21.35 306 LEU A C 1
ATOM 1847 O O . LEU A 1 283 ? -38.697 18.290 45.300 1.00 21.28 306 LEU A O 1
ATOM 1852 N N . MET A 1 284 ? -37.369 19.590 44.028 1.00 19.36 307 MET A N 1
ATOM 1853 C CA . MET A 1 284 ? -36.164 18.782 44.205 1.00 17.89 307 MET A CA 1
ATOM 1854 C C . MET A 1 284 ? -35.757 18.760 45.691 1.00 21.92 307 MET A C 1
ATOM 1855 O O . MET A 1 284 ? -35.434 17.695 46.217 1.00 19.48 307 MET A O 1
ATOM 1860 N N . GLU A 1 285 ? -35.782 19.933 46.357 1.00 18.48 308 GLU A N 1
ATOM 1861 C CA . GLU A 1 285 ? -35.441 20.027 47.787 1.00 18.91 308 GLU A CA 1
ATOM 1862 C C . GLU A 1 285 ? -36.433 19.215 48.633 1.00 22.33 308 GLU A C 1
ATOM 1863 O O . GLU A 1 285 ? -36.013 18.512 49.534 1.00 21.51 308 GLU A O 1
ATOM 1869 N N . GLU A 1 286 ? -37.738 19.313 48.328 1.00 19.65 309 GLU A N 1
ATOM 1870 C CA . GLU A 1 286 ? -38.753 18.550 49.060 1.00 20.14 309 GLU A CA 1
ATOM 1871 C C . GLU A 1 286 ? -38.532 17.039 48.819 1.00 22.71 309 GLU A C 1
ATOM 1872 O O . GLU A 1 286 ? -38.633 16.241 49.753 1.00 20.40 309 GLU A O 1
ATOM 1878 N N . PHE A 1 287 ? -38.202 16.663 47.582 1.00 18.85 310 PHE A N 1
ATOM 1879 C CA . PHE A 1 287 ? -37.930 15.261 47.234 1.00 17.51 310 PHE A CA 1
ATOM 1880 C C . PHE A 1 287 ? -36.748 14.703 48.013 1.00 21.49 310 PHE A C 1
ATOM 1881 O O . PHE A 1 287 ? -36.856 13.630 48.616 1.00 19.91 310 PHE A O 1
ATOM 1889 N N . MET A 1 288 ? -35.611 15.426 48.004 1.00 19.03 311 MET A N 1
ATOM 1890 C CA . MET A 1 288 ? -34.403 14.972 48.704 1.00 16.99 311 MET A CA 1
ATOM 1891 C C . MET A 1 288 ? -34.591 14.939 50.216 1.00 21.49 311 MET A C 1
ATOM 1892 O O . MET A 1 288 ? -34.069 14.033 50.860 1.00 21.34 311 MET A O 1
ATOM 1897 N N . ALA A 1 289 ? -35.380 15.888 50.781 1.00 19.04 312 ALA A N 1
ATOM 1898 C CA . ALA A 1 289 ? -35.690 15.888 52.214 1.00 19.51 312 ALA A CA 1
ATOM 1899 C C . ALA A 1 289 ? -36.620 14.688 52.539 1.00 23.05 312 ALA A C 1
ATOM 1900 O O . ALA A 1 289 ? -36.446 14.050 53.581 1.00 22.43 312 ALA A O 1
ATOM 1902 N N . ALA A 1 290 ? -37.605 14.396 51.662 1.00 19.05 313 ALA A N 1
ATOM 1903 C CA . ALA A 1 290 ? -38.567 13.291 51.859 1.00 19.32 313 ALA A CA 1
ATOM 1904 C C . ALA A 1 290 ? -37.843 11.923 51.858 1.00 23.21 313 ALA A C 1
ATOM 1905 O O . ALA A 1 290 ? -38.139 11.065 52.702 1.00 20.46 313 ALA A O 1
ATOM 1907 N N . VAL A 1 291 ? -36.885 11.746 50.917 1.00 19.99 314 VAL A N 1
ATOM 1908 C CA . VAL A 1 291 ? -36.081 10.526 50.800 1.00 18.94 314 VAL A CA 1
ATOM 1909 C C . VAL A 1 291 ? -35.283 10.279 52.106 1.00 21.84 314 VAL A C 1
ATOM 1910 O O . VAL A 1 291 ? -35.279 9.152 52.618 1.00 19.75 314 VAL A O 1
ATOM 1914 N N . LYS A 1 292 ? -34.649 11.332 52.651 1.00 17.80 315 LYS A N 1
ATOM 1915 C CA . LYS A 1 292 ? -33.890 11.201 53.907 1.00 18.61 315 LYS A CA 1
ATOM 1916 C C . LYS A 1 292 ? -34.839 10.906 55.091 1.00 23.26 315 LYS A C 1
ATOM 1917 O O . LYS A 1 292 ? -34.572 10.004 55.893 1.00 21.22 315 LYS A O 1
ATOM 1923 N N . THR A 1 293 ? -35.947 11.666 55.193 1.00 21.04 316 THR A N 1
ATOM 1924 C CA . THR A 1 293 ? -36.928 11.481 56.272 1.00 22.20 316 THR A CA 1
ATOM 1925 C C . THR A 1 293 ? -37.453 10.026 56.308 1.00 25.17 316 THR A C 1
ATOM 1926 O O . THR A 1 293 ? -37.472 9.397 57.361 1.00 24.02 316 THR A O 1
ATOM 1930 N N . PHE A 1 294 ? -37.837 9.509 55.151 1.00 22.19 317 PHE A N 1
ATOM 1931 C CA . PHE A 1 294 ? -38.455 8.199 55.031 1.00 21.99 317 PHE A CA 1
ATOM 1932 C C . PHE A 1 294 ? -37.494 7.025 54.969 1.00 24.91 317 PHE A C 1
ATOM 1933 O O . PHE A 1 294 ? -37.793 5.987 55.551 1.00 24.03 317 PHE A O 1
ATOM 1941 N N . TYR A 1 295 ? -36.367 7.157 54.256 1.00 20.93 318 TYR A N 1
ATOM 1942 C CA . TYR A 1 295 ? -35.441 6.037 54.054 1.00 19.49 318 TYR A CA 1
ATOM 1943 C C . TYR A 1 295 ? -34.135 6.129 54.835 1.00 24.90 318 TYR A C 1
ATOM 1944 O O . TYR A 1 295 ? -33.349 5.184 54.768 1.00 24.07 318 TYR A O 1
ATOM 1953 N N . GLY A 1 296 ? -33.923 7.227 55.566 1.00 22.59 319 GLY A N 1
ATOM 1954 C CA . GLY A 1 296 ? -32.737 7.401 56.408 1.00 23.52 319 GLY A CA 1
ATOM 1955 C C . GLY A 1 296 ? -31.501 7.914 55.689 1.00 25.18 319 GLY A C 1
ATOM 1956 O O . GLY A 1 296 ? -31.535 8.284 54.505 1.00 22.76 319 GLY A O 1
ATOM 1957 N N . GLU A 1 297 ? -30.386 7.909 56.412 1.00 21.81 320 GLU A N 1
ATOM 1958 C CA . GLU A 1 297 ? -29.090 8.441 55.949 1.00 20.69 320 GLU A CA 1
ATOM 1959 C C . GLU A 1 297 ? -28.343 7.553 54.984 1.00 23.06 320 GLU A C 1
ATOM 1960 O O . GLU A 1 297 ? -27.487 8.040 54.255 1.00 23.71 320 GLU A O 1
ATOM 1966 N N . LYS A 1 298 ? -28.634 6.251 54.984 1.00 21.66 321 LYS A N 1
ATOM 1967 C CA . LYS A 1 298 ? -27.850 5.282 54.216 1.00 21.74 321 LYS A CA 1
ATOM 1968 C C . LYS A 1 298 ? -28.406 4.939 52.847 1.00 23.27 321 LYS A C 1
ATOM 1969 O O . LYS A 1 298 ? -27.745 4.211 52.098 1.00 21.71 321 LYS A O 1
ATOM 1975 N N . VAL A 1 299 ? -29.599 5.460 52.502 1.00 19.58 322 VAL A N 1
ATOM 1976 C CA . VAL A 1 299 ? -30.178 5.200 51.175 1.00 17.91 322 VAL A CA 1
ATOM 1977 C C . VAL A 1 299 ? -29.282 5.834 50.059 1.00 21.14 322 VAL A C 1
ATOM 1978 O O . VAL A 1 299 ? -28.850 6.987 50.179 1.00 20.13 322 VAL A O 1
ATOM 1982 N N . LEU A 1 300 ? -29.014 5.076 49.008 1.00 18.36 323 LEU A N 1
ATOM 1983 C CA . LEU A 1 300 ? -28.230 5.585 47.890 1.00 18.16 323 LEU A CA 1
ATOM 1984 C C . LEU A 1 300 ? -29.166 6.270 46.896 1.00 20.71 323 LEU A C 1
ATOM 1985 O O . LEU A 1 300 ? -30.136 5.662 46.458 1.00 17.74 323 LEU A O 1
ATOM 1990 N N . ILE A 1 301 ? -28.861 7.529 46.532 1.00 17.98 324 ILE A N 1
ATOM 1991 C CA . ILE A 1 301 ? -29.619 8.255 45.519 1.00 17.72 324 ILE A CA 1
ATOM 1992 C C . ILE A 1 301 ? -28.718 8.379 44.296 1.00 22.32 324 ILE A C 1
ATOM 1993 O O . ILE A 1 301 ? -27.707 9.092 44.323 1.00 21.56 324 ILE A O 1
ATOM 1998 N N . GLN A 1 302 ? -29.077 7.653 43.242 1.00 17.08 325 GLN A N 1
ATOM 1999 C CA . GLN A 1 302 ? -28.320 7.678 42.001 1.00 17.55 325 GLN A CA 1
ATOM 2000 C C . GLN A 1 302 ? -29.023 8.545 40.961 1.00 20.79 325 GLN A C 1
ATOM 2001 O O . GLN A 1 302 ? -30.080 8.172 40.459 1.00 18.48 325 GLN A O 1
ATOM 2007 N N . PHE A 1 303 ? -28.461 9.736 40.678 1.00 17.91 326 PHE A N 1
ATOM 2008 C CA . PHE A 1 303 ? -29.034 10.665 39.698 1.00 16.95 326 PHE A CA 1
ATOM 2009 C C . PHE A 1 303 ? -28.664 10.195 38.298 1.00 21.02 326 PHE A C 1
ATOM 2010 O O . PHE A 1 303 ? -27.526 9.791 38.070 1.00 19.86 326 PHE A O 1
ATOM 2018 N N . GLU A 1 304 ? -29.597 10.294 37.349 1.00 18.57 327 GLU A N 1
ATOM 2019 C CA . GLU A 1 304 ? -29.289 9.910 35.966 1.00 19.32 327 GLU A CA 1
ATOM 2020 C C . GLU A 1 304 ? -30.093 10.643 34.945 1.00 19.75 327 GLU A C 1
ATOM 2021 O O . GLU A 1 304 ? -31.250 10.989 35.195 1.00 18.83 327 GLU A O 1
ATOM 2027 N N . ASP A 1 305 ? -29.494 10.839 33.776 1.00 16.66 328 ASP A N 1
ATOM 2028 C CA . ASP A 1 305 ? -30.106 11.475 32.604 1.00 17.47 328 ASP A CA 1
ATOM 2029 C C . ASP A 1 305 ? -30.694 12.874 32.860 1.00 18.60 328 ASP A C 1
ATOM 2030 O O . ASP A 1 305 ? -31.705 13.264 32.278 1.00 18.24 328 ASP A O 1
ATOM 2035 N N . PHE A 1 306 ? -29.975 13.651 33.664 1.00 15.43 329 PHE A N 1
ATOM 2036 C CA . PHE A 1 306 ? -30.252 15.055 33.902 1.00 15.45 329 PHE A CA 1
ATOM 2037 C C . PHE A 1 306 ? -29.430 15.855 32.892 1.00 20.84 329 PHE A C 1
ATOM 2038 O O . PHE A 1 306 ? -28.378 15.373 32.440 1.00 21.17 329 PHE A O 1
ATOM 2046 N N . ALA A 1 307 ? -29.852 17.106 32.585 1.00 17.60 330 ALA A N 1
ATOM 2047 C CA . ALA A 1 307 ? -29.054 17.953 31.676 1.00 19.52 330 ALA A CA 1
ATOM 2048 C C . ALA A 1 307 ? -27.736 18.294 32.419 1.00 22.41 330 ALA A C 1
ATOM 2049 O O . ALA A 1 307 ? -27.698 18.223 33.652 1.00 19.91 330 ALA A O 1
ATOM 2051 N N . ASN A 1 308 ? -26.644 18.547 31.668 1.00 19.98 331 ASN A N 1
ATOM 2052 C CA . ASN A 1 308 ? -25.295 18.770 32.203 1.00 20.66 331 ASN A CA 1
ATOM 2053 C C . ASN A 1 308 ? -25.202 19.692 33.422 1.00 25.09 331 ASN A C 1
ATOM 2054 O O . ASN A 1 308 ? -24.676 19.268 34.450 1.00 21.63 331 ASN A O 1
ATOM 2059 N N . HIS A 1 309 ? -25.653 20.950 33.289 1.00 24.74 332 HIS A N 1
ATOM 2060 C CA . HIS A 1 309 ? -25.565 21.949 34.354 1.00 26.68 332 HIS A CA 1
ATOM 2061 C C . HIS A 1 309 ? -26.364 21.530 35.606 1.00 25.50 332 HIS A C 1
ATOM 2062 O O . HIS A 1 309 ? -25.808 21.529 36.691 1.00 23.40 332 HIS A O 1
ATOM 2069 N N . ASN A 1 310 ? -27.629 21.093 35.437 1.00 22.35 333 ASN A N 1
ATOM 2070 C CA . ASN A 1 310 ? -28.466 20.602 36.524 1.00 22.23 333 ASN A CA 1
ATOM 2071 C C . ASN A 1 310 ? -27.778 19.398 37.200 1.00 23.60 333 ASN A C 1
ATOM 2072 O O . ASN A 1 310 ? -27.637 19.395 38.418 1.00 21.62 333 ASN A O 1
ATOM 2077 N N . ALA A 1 311 ? -27.279 18.414 36.404 1.00 20.00 334 ALA A N 1
ATOM 2078 C CA . ALA A 1 311 ? -26.579 17.240 36.962 1.00 18.75 334 ALA A CA 1
ATOM 2079 C C . ALA A 1 311 ? -25.399 17.661 37.827 1.00 23.24 334 ALA A C 1
ATOM 2080 O O . ALA A 1 311 ? -25.238 17.126 38.922 1.00 23.30 334 ALA A O 1
ATOM 2082 N N . PHE A 1 312 ? -24.590 18.626 37.345 1.00 21.30 335 PHE A N 1
ATOM 2083 C CA . PHE A 1 312 ? -23.455 19.173 38.086 1.00 22.05 335 PHE A CA 1
ATOM 2084 C C . PHE A 1 312 ? -23.936 19.794 39.422 1.00 24.17 335 PHE A C 1
ATOM 2085 O O . PHE A 1 312 ? -23.332 19.555 40.474 1.00 23.53 335 PHE A O 1
ATOM 2093 N N . ASP A 1 313 ? -24.962 20.648 39.350 1.00 20.69 336 ASP A N 1
ATOM 2094 C CA . ASP A 1 313 ? -25.486 21.356 40.523 1.00 22.01 336 ASP A CA 1
ATOM 2095 C C . ASP A 1 313 ? -26.046 20.415 41.551 1.00 23.66 336 ASP A C 1
ATOM 2096 O O . ASP A 1 313 ? -25.788 20.606 42.741 1.00 23.80 336 ASP A O 1
ATOM 2101 N N . LEU A 1 314 ? -26.815 19.407 41.106 1.00 20.26 337 LEU A N 1
ATOM 2102 C CA . LEU A 1 314 ? -27.431 18.423 42.004 1.00 20.27 337 LEU A CA 1
ATOM 2103 C C . LEU A 1 314 ? -26.353 17.604 42.703 1.00 24.84 337 LEU A C 1
ATOM 2104 O O . LEU A 1 314 ? -26.427 17.381 43.911 1.00 25.32 337 LEU A O 1
ATOM 2109 N N . LEU A 1 315 ? -25.330 17.189 41.946 1.00 21.11 338 LEU A N 1
ATOM 2110 C CA . LEU A 1 315 ? -24.243 16.401 42.512 1.00 21.67 338 LEU A CA 1
ATOM 2111 C C . LEU A 1 315 ? -23.439 17.224 43.529 1.00 26.94 338 LEU A C 1
ATOM 2112 O O . LEU A 1 315 ? -23.161 16.729 44.614 1.00 27.16 338 LEU A O 1
ATOM 2117 N N . GLU A 1 316 ? -23.127 18.490 43.220 1.00 23.96 339 GLU A N 1
ATOM 2118 C CA . GLU A 1 316 ? -22.373 19.344 44.142 1.00 25.92 339 GLU A CA 1
ATOM 2119 C C . GLU A 1 316 ? -23.150 19.572 45.455 1.00 26.67 339 GLU A C 1
ATOM 2120 O O . GLU A 1 316 ? -22.582 19.462 46.541 1.00 27.36 339 GLU A O 1
ATOM 2126 N N . LYS A 1 317 ? -24.444 19.887 45.340 1.00 21.98 340 LYS A N 1
ATOM 2127 C CA . LYS A 1 317 ? -25.299 20.150 46.496 1.00 21.61 340 LYS A CA 1
ATOM 2128 C C . LYS A 1 317 ? -25.580 18.899 47.359 1.00 22.69 340 LYS A C 1
ATOM 2129 O O . LYS A 1 317 ? -25.299 18.907 48.555 1.00 21.16 340 LYS A O 1
ATOM 2135 N N . TYR A 1 318 ? -26.144 17.849 46.772 1.00 19.04 341 TYR A N 1
ATOM 2136 C CA . TYR A 1 318 ? -26.591 16.707 47.578 1.00 18.51 341 TYR A CA 1
ATOM 2137 C C . TYR A 1 318 ? -25.486 15.735 48.008 1.00 22.86 341 TYR A C 1
ATOM 2138 O O . TYR A 1 318 ? -25.721 14.963 48.936 1.00 21.78 341 TYR A O 1
ATOM 2147 N N A SER A 1 319 ? -24.289 15.803 47.404 0.47 20.63 342 SER A N 1
ATOM 2148 N N B SER A 1 319 ? -24.272 15.826 47.418 0.53 20.17 342 SER A N 1
ATOM 2149 C CA A SER A 1 319 ? -23.187 14.930 47.820 0.47 20.76 342 SER A CA 1
ATOM 2150 C CA B SER A 1 319 ? -23.148 14.972 47.837 0.53 20.05 342 SER A CA 1
ATOM 2151 C C A SER A 1 319 ? -22.688 15.308 49.231 0.47 25.93 342 SER A C 1
ATOM 2152 C C B SER A 1 319 ? -22.687 15.319 49.244 0.53 25.62 342 SER A C 1
ATOM 2153 O O A SER A 1 319 ? -22.022 14.500 49.866 0.47 26.02 342 SER A O 1
ATOM 2154 O O B SER A 1 319 ? -22.044 14.501 49.890 0.53 25.72 342 SER A O 1
ATOM 2159 N N . LYS A 1 320 ? -23.010 16.531 49.706 1.00 23.13 343 LYS A N 1
ATOM 2160 C CA . LYS A 1 320 ? -22.623 17.033 51.025 1.00 23.66 343 LYS A CA 1
ATOM 2161 C C . LYS A 1 320 ? -23.592 16.581 52.109 1.00 24.96 343 LYS A C 1
ATOM 2162 O O . LYS A 1 320 ? -23.224 16.571 53.275 1.00 24.07 343 LYS A O 1
ATOM 2168 N N . THR A 1 321 ? -24.825 16.218 51.737 1.00 21.13 344 THR A N 1
ATOM 2169 C CA . THR A 1 321 ? -25.878 15.907 52.718 1.00 20.78 344 THR A CA 1
ATOM 2170 C C . THR A 1 321 ? -26.452 14.486 52.647 1.00 24.04 344 THR A C 1
ATOM 2171 O O . THR A 1 321 ? -27.174 14.090 53.543 1.00 23.72 344 THR A O 1
ATOM 2175 N N . HIS A 1 322 ? -26.210 13.767 51.551 1.00 21.20 345 HIS A N 1
ATOM 2176 C CA . HIS A 1 322 ? -26.774 12.432 51.317 1.00 19.50 345 HIS A CA 1
ATOM 2177 C C . HIS A 1 322 ? -25.704 11.536 50.670 1.00 22.19 345 HIS A C 1
ATOM 2178 O O . HIS A 1 322 ? -24.662 12.037 50.222 1.00 20.87 345 HIS A O 1
ATOM 2185 N N . LEU A 1 323 ? -26.012 10.221 50.544 1.00 20.52 346 LEU A N 1
ATOM 2186 C CA . LEU A 1 323 ? -25.186 9.234 49.841 1.00 19.67 346 LEU A CA 1
ATOM 2187 C C . LEU A 1 323 ? -25.639 9.361 48.383 1.00 21.53 346 LEU A C 1
ATOM 2188 O O . LEU A 1 323 ? -26.755 8.963 48.028 1.00 18.47 346 LEU A O 1
ATOM 2193 N N A VAL A 1 324 ? -24.807 10.025 47.589 0.50 19.47 347 VAL A N 1
ATOM 2194 N N B VAL A 1 324 ? -24.817 9.983 47.528 0.50 17.73 347 VAL A N 1
ATOM 2195 C CA A VAL A 1 324 ? -25.160 10.380 46.232 0.50 19.58 347 VAL A CA 1
ATOM 2196 C CA B VAL A 1 324 ? -25.270 10.181 46.148 0.50 17.05 347 VAL A CA 1
ATOM 2197 C C A VAL A 1 324 ? -24.049 10.075 45.270 0.50 23.14 347 VAL A C 1
ATOM 2198 C C B VAL A 1 324 ? -24.224 9.787 45.128 0.50 19.56 347 VAL A C 1
ATOM 2199 O O A VAL A 1 324 ? -22.873 10.240 45.581 0.50 23.03 347 VAL A O 1
ATOM 2200 O O B VAL A 1 324 ? -23.017 9.896 45.364 0.50 18.62 347 VAL A O 1
ATOM 2207 N N A PHE A 1 325 ? -24.441 9.665 44.074 0.48 20.15 348 PHE A N 1
ATOM 2208 N N B PHE A 1 325 ? -24.709 9.390 43.957 0.52 17.19 348 PHE A N 1
ATOM 2209 C CA A PHE A 1 325 ? -23.578 9.584 42.918 0.48 19.78 348 PHE A CA 1
ATOM 2210 C CA B PHE A 1 325 ? -23.871 9.039 42.826 0.52 18.02 348 PHE A CA 1
ATOM 2211 C C A PHE A 1 325 ? -24.436 9.788 41.679 0.48 22.13 348 PHE A C 1
ATOM 2212 C C B PHE A 1 325 ? -24.537 9.486 41.528 0.52 22.91 348 PHE A C 1
ATOM 2213 O O A PHE A 1 325 ? -25.664 9.790 41.757 0.48 19.89 348 PHE A O 1
ATOM 2214 O O B PHE A 1 325 ? -25.746 9.307 41.397 0.52 22.69 348 PHE A O 1
ATOM 2229 N N . ASN A 1 326 ? -23.772 10.083 40.573 1.00 20.09 349 ASN A N 1
ATOM 2230 C CA . ASN A 1 326 ? -24.348 10.349 39.260 1.00 19.09 349 ASN A CA 1
ATOM 2231 C C . ASN A 1 326 ? -23.583 9.422 38.341 1.00 23.47 349 ASN A C 1
ATOM 2232 O O . ASN A 1 326 ? -22.375 9.579 38.162 1.00 20.81 349 ASN A O 1
ATOM 2237 N N . ASP A 1 327 ? -24.271 8.396 37.828 1.00 21.37 350 ASP A N 1
ATOM 2238 C CA . ASP A 1 327 ? -23.644 7.421 36.948 1.00 21.55 350 ASP A CA 1
ATOM 2239 C C . ASP A 1 327 ? -23.066 8.028 35.668 1.00 22.39 350 ASP A C 1
ATOM 2240 O O . ASP A 1 327 ? -21.963 7.663 35.280 1.00 20.91 350 ASP A O 1
ATOM 2245 N N . ASP A 1 328 ? -23.790 8.963 35.034 1.00 18.46 351 ASP A N 1
ATOM 2246 C CA . ASP A 1 328 ? -23.332 9.630 33.805 1.00 18.85 351 ASP A CA 1
ATOM 2247 C C . ASP A 1 328 ? -22.027 10.366 34.009 1.00 23.62 351 ASP A C 1
ATOM 2248 O O . ASP A 1 328 ? -21.176 10.334 33.129 1.00 25.19 351 ASP A O 1
ATOM 2253 N N . ILE A 1 329 ? -21.856 11.007 35.161 1.00 20.31 352 ILE A N 1
ATOM 2254 C CA . ILE A 1 329 ? -20.636 11.753 35.431 1.00 20.70 352 ILE A CA 1
ATOM 2255 C C . ILE A 1 329 ? -19.566 10.844 36.030 1.00 24.51 352 ILE A C 1
ATOM 2256 O O . ILE A 1 329 ? -18.473 10.709 35.481 1.00 24.05 352 ILE A O 1
ATOM 2261 N N . GLN A 1 330 ? -19.879 10.247 37.182 1.00 20.42 353 GLN A N 1
ATOM 2262 C CA . GLN A 1 330 ? -18.902 9.499 37.959 1.00 20.96 353 GLN A CA 1
ATOM 2263 C C . GLN A 1 330 ? -18.667 8.079 37.477 1.00 22.70 353 GLN A C 1
ATOM 2264 O O . GLN A 1 330 ? -17.524 7.625 37.517 1.00 22.09 353 GLN A O 1
ATOM 2270 N N . GLY A 1 331 ? -19.720 7.394 37.057 1.00 19.27 354 GLY A N 1
ATOM 2271 C CA . GLY A 1 331 ? -19.606 6.020 36.560 1.00 19.26 354 GLY A CA 1
ATOM 2272 C C . GLY A 1 331 ? -18.799 5.953 35.274 1.00 21.51 354 GLY A C 1
ATOM 2273 O O . GLY A 1 331 ? -17.997 5.042 35.088 1.00 20.01 354 GLY A O 1
ATOM 2274 N N . THR A 1 332 ? -19.026 6.921 34.378 1.00 17.39 355 THR A N 1
ATOM 2275 C CA . THR A 1 332 ? -18.332 7.079 33.091 1.00 17.68 355 THR A CA 1
ATOM 2276 C C . THR A 1 332 ? -16.828 7.282 33.320 1.00 21.27 355 THR A C 1
ATOM 2277 O O . THR A 1 332 ? -16.019 6.598 32.684 1.00 19.07 355 THR A O 1
ATOM 2281 N N . ALA A 1 333 ? -16.457 8.238 34.200 1.00 18.39 356 ALA A N 1
ATOM 2282 C CA . ALA A 1 333 ? -15.043 8.499 34.474 1.00 19.40 356 ALA A CA 1
ATOM 2283 C C . ALA A 1 333 ? -14.360 7.214 34.984 1.00 22.28 356 ALA A C 1
ATOM 2284 O O . ALA A 1 333 ? -13.261 6.860 34.533 1.00 21.72 356 ALA A O 1
ATOM 2286 N N . SER A 1 334 ? -15.052 6.494 35.874 1.00 19.19 357 SER A N 1
ATOM 2287 C CA . SER A 1 334 ? -14.557 5.265 36.482 1.00 18.86 357 SER A CA 1
ATOM 2288 C C . SER A 1 334 ? -14.382 4.129 35.451 1.00 20.59 357 SER A C 1
ATOM 2289 O O . SER A 1 334 ? -13.343 3.481 35.425 1.00 20.10 357 SER A O 1
ATOM 2292 N N . VAL A 1 335 ? -15.354 3.916 34.577 1.00 19.53 358 VAL A N 1
ATOM 2293 C CA . VAL A 1 335 ? -15.238 2.818 33.620 1.00 18.61 358 VAL A CA 1
ATOM 2294 C C . VAL A 1 335 ? -14.126 3.078 32.559 1.00 22.26 358 VAL A C 1
ATOM 2295 O O . VAL A 1 335 ? -13.401 2.153 32.192 1.00 22.19 358 VAL A O 1
ATOM 2299 N N . VAL A 1 336 ? -13.960 4.329 32.128 1.00 19.32 359 VAL A N 1
ATOM 2300 C CA . VAL A 1 336 ? -12.953 4.644 31.117 1.00 20.10 359 VAL A CA 1
ATOM 2301 C C . VAL A 1 336 ? -11.566 4.568 31.747 1.00 23.87 359 VAL A C 1
ATOM 2302 O O . VAL A 1 336 ? -10.637 4.072 31.103 1.00 23.97 359 VAL A O 1
ATOM 2306 N N . LEU A 1 337 ? -11.431 5.025 33.022 1.00 21.79 360 LEU A N 1
ATOM 2307 C CA . LEU A 1 337 ? -10.150 4.906 33.735 1.00 21.18 360 LEU A CA 1
ATOM 2308 C C . LEU A 1 337 ? -9.786 3.422 33.840 1.00 24.92 360 LEU A C 1
ATOM 2309 O O . LEU A 1 337 ? -8.652 3.057 33.527 1.00 24.16 360 LEU A O 1
ATOM 2314 N N . ALA A 1 338 ? -10.773 2.556 34.185 1.00 22.63 361 ALA A N 1
ATOM 2315 C CA . ALA A 1 338 ? -10.550 1.095 34.239 1.00 22.37 361 ALA A CA 1
ATOM 2316 C C . ALA A 1 338 ? -10.052 0.538 32.887 1.00 25.60 361 ALA A C 1
ATOM 2317 O O . ALA A 1 338 ? -9.134 -0.277 32.878 1.00 26.36 361 ALA A O 1
ATOM 2319 N N . GLY A 1 339 ? -10.657 0.981 31.778 1.00 22.81 362 GLY A N 1
ATOM 2320 C CA . GLY A 1 339 ? -10.247 0.586 30.424 1.00 22.71 362 GLY A CA 1
ATOM 2321 C C . GLY A 1 339 ? -8.807 0.980 30.132 1.00 26.35 362 GLY A C 1
ATOM 2322 O O . GLY A 1 339 ? -8.028 0.188 29.589 1.00 24.94 362 GLY A O 1
ATOM 2323 N N . LEU A 1 340 ? -8.423 2.191 30.554 1.00 24.13 363 LEU A N 1
ATOM 2324 C CA . LEU A 1 340 ? -7.061 2.686 30.375 1.00 25.30 363 LEU A CA 1
ATOM 2325 C C . LEU A 1 340 ? -6.058 1.915 31.219 1.00 28.74 363 LEU A C 1
ATOM 2326 O O . LEU A 1 340 ? -4.991 1.566 30.723 1.00 29.45 363 LEU A O 1
ATOM 2331 N N . LEU A 1 341 ? -6.400 1.630 32.484 1.00 25.03 364 LEU A N 1
ATOM 2332 C CA . LEU A 1 341 ? -5.504 0.839 33.339 1.00 25.25 364 LEU A CA 1
ATOM 2333 C C . LEU A 1 341 ? -5.291 -0.575 32.748 1.00 29.05 364 LEU A C 1
ATOM 2334 O O . LEU A 1 341 ? -4.170 -1.058 32.722 1.00 29.42 364 LEU A O 1
ATOM 2339 N N . ALA A 1 342 ? -6.359 -1.195 32.213 1.00 25.99 365 ALA A N 1
ATOM 2340 C CA . ALA A 1 342 ? -6.314 -2.517 31.570 1.00 26.80 365 ALA A CA 1
ATOM 2341 C C . ALA A 1 342 ? -5.473 -2.474 30.262 1.00 32.88 365 ALA A C 1
ATOM 2342 O O . ALA A 1 342 ? -4.668 -3.378 30.022 1.00 33.95 365 ALA A O 1
ATOM 2344 N N . ALA A 1 343 ? -5.655 -1.414 29.429 1.00 28.87 366 ALA A N 1
ATOM 2345 C CA . ALA A 1 343 ? -4.901 -1.220 28.184 1.00 29.19 366 ALA A CA 1
ATOM 2346 C C . ALA A 1 343 ? -3.395 -1.133 28.488 1.00 34.86 366 ALA A C 1
ATOM 2347 O O . ALA A 1 343 ? -2.571 -1.690 27.741 1.00 33.81 366 ALA A O 1
ATOM 2349 N N . LEU A 1 344 ? -3.045 -0.434 29.597 1.00 32.14 367 LEU A N 1
ATOM 2350 C CA . LEU A 1 344 ? -1.647 -0.283 30.023 1.00 33.19 367 LEU A CA 1
ATOM 2351 C C . LEU A 1 344 ? -1.085 -1.576 30.571 1.00 38.30 367 LEU A C 1
ATOM 2352 O O . LEU A 1 344 ? 0.097 -1.829 30.392 1.00 37.96 367 LEU A O 1
ATOM 2357 N N . LYS A 1 345 ? -1.918 -2.404 31.212 1.00 35.75 368 LYS A N 1
ATOM 2358 C CA . LYS A 1 345 ? -1.512 -3.715 31.720 1.00 37.95 368 LYS A CA 1
ATOM 2359 C C . LYS A 1 345 ? -1.228 -4.646 30.511 1.00 44.48 368 LYS A C 1
ATOM 2360 O O . LYS A 1 345 ? -0.264 -5.411 30.535 1.00 47.71 368 LYS A O 1
ATOM 2366 N N . MET A 1 346 ? -2.036 -4.524 29.446 1.00 38.39 369 MET A N 1
ATOM 2367 C CA . MET A 1 346 ? -1.931 -5.302 28.214 1.00 38.27 369 MET A CA 1
ATOM 2368 C C . MET A 1 346 ? -0.653 -5.011 27.412 1.00 45.08 369 MET A C 1
ATOM 2369 O O . MET A 1 346 ? 0.035 -5.935 26.978 1.00 46.54 369 MET A O 1
ATOM 2374 N N . VAL A 1 347 ? -0.350 -3.735 27.221 1.00 41.72 370 VAL A N 1
ATOM 2375 C CA . VAL A 1 347 ? 0.699 -3.265 26.341 1.00 41.88 370 VAL A CA 1
ATOM 2376 C C . VAL A 1 347 ? 1.931 -2.654 27.077 1.00 46.69 370 VAL A C 1
ATOM 2377 O O . VAL A 1 347 ? 2.976 -2.414 26.457 1.00 45.50 370 VAL A O 1
ATOM 2381 N N . GLY A 1 348 ? 1.833 -2.514 28.390 1.00 38.23 371 GLY A N 1
ATOM 2382 C CA . GLY A 1 348 ? 2.915 -1.971 29.203 1.00 39.31 371 GLY A CA 1
ATOM 2383 C C . GLY A 1 348 ? 2.819 -0.466 29.315 1.00 44.44 371 GLY A C 1
ATOM 2384 O O . GLY A 1 348 ? 2.127 0.185 28.522 1.00 44.63 371 GLY A O 1
ATOM 2385 N N . GLY A 1 349 ? 3.500 0.076 30.309 1.00 40.67 372 GLY A N 1
ATOM 2386 C CA . GLY A 1 349 ? 3.517 1.512 30.544 1.00 39.51 372 GLY A CA 1
ATOM 2387 C C . GLY A 1 349 ? 2.708 1.968 31.734 1.00 39.96 372 GLY A C 1
ATOM 2388 O O . GLY A 1 349 ? 1.889 1.221 32.265 1.00 38.62 372 GLY A O 1
ATOM 2389 N N . THR A 1 350 ? 2.964 3.196 32.173 1.00 35.58 373 THR A N 1
ATOM 2390 C CA . THR A 1 350 ? 2.264 3.784 33.313 1.00 34.08 373 THR A CA 1
ATOM 2391 C C . THR A 1 350 ? 1.386 4.928 32.827 1.00 35.06 373 THR A C 1
ATOM 2392 O O . THR A 1 350 ? 1.604 5.454 31.737 1.00 34.16 373 THR A O 1
ATOM 2396 N N . LEU A 1 351 ? 0.431 5.337 33.653 1.00 31.72 374 LEU A N 1
ATOM 2397 C CA . LEU A 1 351 ? -0.456 6.459 33.378 1.00 30.09 374 LEU A CA 1
ATOM 2398 C C . LEU A 1 351 ? 0.323 7.752 33.145 1.00 31.27 374 LEU A C 1
ATOM 2399 O O . LEU A 1 351 ? -0.027 8.514 32.259 1.00 29.85 374 LEU A O 1
ATOM 2404 N N . ALA A 1 352 ? 1.325 8.021 33.988 1.00 29.14 375 ALA A N 1
ATOM 2405 C CA . ALA A 1 352 ? 2.141 9.236 33.961 1.00 30.32 375 ALA A CA 1
ATOM 2406 C C . ALA A 1 352 ? 2.959 9.398 32.692 1.00 36.89 375 ALA A C 1
ATOM 2407 O O . ALA A 1 352 ? 3.143 10.527 32.247 1.00 38.18 375 ALA A O 1
ATOM 2409 N N . GLU A 1 353 ? 3.468 8.288 32.129 1.00 33.03 376 GLU A N 1
ATOM 2410 C CA . GLU A 1 353 ? 4.283 8.261 30.904 1.00 33.12 376 GLU A CA 1
ATOM 2411 C C . GLU A 1 353 ? 3.460 8.616 29.647 1.00 36.49 376 GLU A C 1
ATOM 2412 O O . GLU A 1 353 ? 4.037 8.882 28.596 1.00 36.51 376 GLU A O 1
ATOM 2418 N N . GLN A 1 354 ? 2.117 8.558 29.728 1.00 31.73 377 GLN A N 1
ATOM 2419 C CA . GLN A 1 354 ? 1.271 8.801 28.558 1.00 30.45 377 GLN A CA 1
ATOM 2420 C C . GLN A 1 354 ? 1.049 10.265 28.221 1.00 34.24 377 GLN A C 1
ATOM 2421 O O . GLN A 1 354 ? 1.163 11.132 29.079 1.00 33.39 377 GLN A O 1
ATOM 2427 N N . THR A 1 355 ? 0.681 10.522 26.958 1.00 30.76 378 THR A N 1
ATOM 2428 C CA . THR A 1 355 ? 0.222 11.821 26.474 1.00 30.14 378 THR A CA 1
ATOM 2429 C C . THR A 1 355 ? -1.195 11.547 25.964 1.00 31.12 378 THR A C 1
ATOM 2430 O O . THR A 1 355 ? -1.391 10.657 25.142 1.00 29.62 378 THR A O 1
ATOM 2434 N N . TYR A 1 356 ? -2.175 12.281 26.495 1.00 28.31 379 TYR A N 1
ATOM 2435 C CA . TYR A 1 356 ? -3.601 12.089 26.225 1.00 26.61 379 TYR A CA 1
ATOM 2436 C C . TYR A 1 356 ? -4.159 13.168 25.350 1.00 29.83 379 TYR A C 1
ATOM 2437 O O . TYR A 1 356 ? -3.917 14.344 25.589 1.00 31.03 379 TYR A O 1
ATOM 2446 N N . LEU A 1 357 ? -4.990 12.775 24.407 1.00 25.64 380 LEU A N 1
ATOM 2447 C CA . LEU A 1 357 ? -5.700 13.708 23.547 1.00 25.89 380 LEU A CA 1
ATOM 2448 C C . LEU A 1 357 ? -7.131 13.289 23.444 1.00 29.75 380 LEU A C 1
ATOM 2449 O O . LEU A 1 357 ? -7.422 12.142 23.074 1.00 28.91 380 LEU A O 1
ATOM 2454 N N . PHE A 1 358 ? -8.031 14.220 23.778 1.00 26.44 381 PHE A N 1
ATOM 2455 C CA . PHE A 1 358 ? -9.472 13.982 23.699 1.00 25.06 381 PHE A CA 1
ATOM 2456 C C . PHE A 1 358 ? -10.090 14.774 22.579 1.00 29.63 381 PHE A C 1
ATOM 2457 O O . PHE A 1 358 ? -9.775 15.958 22.393 1.00 29.07 381 PHE A O 1
ATOM 2465 N N . LEU A 1 359 ? -11.054 14.155 21.907 1.00 25.89 382 LEU A N 1
ATOM 2466 C CA . LEU A 1 359 ? -11.903 14.870 20.960 1.00 26.52 382 LEU A CA 1
ATOM 2467 C C . LEU A 1 359 ? -13.227 14.964 21.700 1.00 30.16 382 LEU A C 1
ATOM 2468 O O . LEU A 1 359 ? -13.830 13.933 22.007 1.00 29.73 382 LEU A O 1
ATOM 2473 N N . GLY A 1 360 ? -13.614 16.181 22.061 1.00 27.44 383 GLY A N 1
ATOM 2474 C CA . GLY A 1 360 ? -14.805 16.446 22.862 1.00 26.92 383 GLY A CA 1
ATOM 2475 C C . GLY A 1 360 ? -14.405 16.768 24.282 1.00 30.25 383 GLY A C 1
ATOM 2476 O O . GLY A 1 360 ? -13.718 15.976 24.920 1.00 31.33 383 GLY A O 1
ATOM 2477 N N . ALA A 1 361 ? -14.798 17.945 24.773 1.00 27.38 384 ALA A N 1
ATOM 2478 C CA . ALA A 1 361 ? -14.417 18.424 26.113 1.00 26.51 384 ALA A CA 1
ATOM 2479 C C . ALA A 1 361 ? -15.652 18.837 26.909 1.00 27.86 384 ALA A C 1
ATOM 2480 O O . ALA A 1 361 ? -15.754 19.973 27.369 1.00 26.92 384 ALA A O 1
ATOM 2482 N N . GLY A 1 362 ? -16.600 17.920 27.012 1.00 25.09 385 GLY A N 1
ATOM 2483 C CA . GLY A 1 362 ? -17.853 18.158 27.724 1.00 24.54 385 GLY A CA 1
ATOM 2484 C C . GLY A 1 362 ? -17.878 17.411 29.028 1.00 27.88 385 GLY A C 1
ATOM 2485 O O . GLY A 1 362 ? -16.842 17.264 29.688 1.00 28.12 385 GLY A O 1
ATOM 2486 N N . GLU A 1 363 ? -19.060 16.912 29.387 1.00 22.57 386 GLU A N 1
ATOM 2487 C CA . GLU A 1 363 ? -19.253 16.149 30.611 1.00 21.38 386 GLU A CA 1
ATOM 2488 C C . GLU A 1 363 ? -18.334 14.915 30.678 1.00 24.82 386 GLU A C 1
ATOM 2489 O O . GLU A 1 363 ? -17.642 14.740 31.690 1.00 24.43 386 GLU A O 1
ATOM 2495 N N . ALA A 1 364 ? -18.300 14.098 29.598 1.00 22.58 387 ALA A N 1
ATOM 2496 C CA . ALA A 1 364 ? -17.465 12.892 29.540 1.00 22.84 387 ALA A CA 1
ATOM 2497 C C . ALA A 1 364 ? -15.998 13.210 29.369 1.00 25.94 387 ALA A C 1
ATOM 2498 O O . ALA A 1 364 ? -15.212 12.761 30.189 1.00 26.16 387 ALA A O 1
ATOM 2500 N N . GLY A 1 365 ? -15.638 14.019 28.366 1.00 22.40 388 GLY A N 1
ATOM 2501 C CA . GLY A 1 365 ? -14.249 14.389 28.099 1.00 22.01 388 GLY A CA 1
ATOM 2502 C C . GLY A 1 365 ? -13.520 14.924 29.325 1.00 25.97 388 GLY A C 1
ATOM 2503 O O . GLY A 1 365 ? -12.498 14.363 29.720 1.00 25.72 388 GLY A O 1
ATOM 2504 N N . THR A 1 366 ? -14.065 15.978 29.961 1.00 22.01 389 THR A N 1
ATOM 2505 C CA . THR A 1 366 ? -13.437 16.587 31.137 1.00 22.28 389 THR A CA 1
ATOM 2506 C C . THR A 1 366 ? -13.587 15.714 32.407 1.00 26.77 389 THR A C 1
ATOM 2507 O O . THR A 1 366 ? -12.695 15.725 33.259 1.00 26.42 389 THR A O 1
ATOM 2511 N N . GLY A 1 367 ? -14.683 14.979 32.529 1.00 22.74 390 GLY A N 1
ATOM 2512 C CA . GLY A 1 367 ? -14.869 14.090 33.678 1.00 21.96 390 GLY A CA 1
ATOM 2513 C C . GLY A 1 367 ? -13.844 12.963 33.690 1.00 23.69 390 GLY A C 1
ATOM 2514 O O . GLY A 1 367 ? -13.229 12.680 34.726 1.00 21.29 390 GLY A O 1
ATOM 2515 N N . ILE A 1 368 ? -13.614 12.342 32.515 1.00 20.10 391 ILE A N 1
ATOM 2516 C CA . ILE A 1 368 ? -12.627 11.273 32.347 1.00 19.57 391 ILE A CA 1
ATOM 2517 C C . ILE A 1 368 ? -11.217 11.838 32.568 1.00 23.53 391 ILE A C 1
ATOM 2518 O O . ILE A 1 368 ? -10.441 11.230 33.302 1.00 23.06 391 ILE A O 1
ATOM 2523 N N . ALA A 1 369 ? -10.898 12.985 31.927 1.00 20.16 392 ALA A N 1
ATOM 2524 C CA . ALA A 1 369 ? -9.576 13.635 32.028 1.00 20.14 392 ALA A CA 1
ATOM 2525 C C . ALA A 1 369 ? -9.243 13.915 33.494 1.00 25.37 392 ALA A C 1
ATOM 2526 O O . ALA A 1 369 ? -8.118 13.639 33.921 1.00 25.92 392 ALA A O 1
ATOM 2528 N N . GLU A 1 370 ? -10.218 14.416 34.268 1.00 21.75 393 GLU A N 1
ATOM 2529 C CA . GLU A 1 370 ? -10.030 14.709 35.688 1.00 21.58 393 GLU A CA 1
ATOM 2530 C C . GLU A 1 370 ? -9.705 13.442 36.500 1.00 24.90 393 GLU A C 1
ATOM 2531 O O . GLU A 1 370 ? -8.801 13.476 37.336 1.00 22.98 393 GLU A O 1
ATOM 2537 N N . LEU A 1 371 ? -10.415 12.327 36.247 1.00 22.21 394 LEU A N 1
ATOM 2538 C CA . LEU A 1 371 ? -10.182 11.085 36.991 1.00 21.52 394 LEU A CA 1
ATOM 2539 C C . LEU A 1 371 ? -8.843 10.441 36.618 1.00 23.26 394 LEU A C 1
ATOM 2540 O O . LEU A 1 371 ? -8.181 9.877 37.491 1.00 23.47 394 LEU A O 1
ATOM 2545 N N . ILE A 1 372 ? -8.413 10.579 35.354 1.00 20.97 395 ILE A N 1
ATOM 2546 C CA . ILE A 1 372 ? -7.082 10.105 34.905 1.00 20.75 395 ILE A CA 1
ATOM 2547 C C . ILE A 1 372 ? -6.008 10.890 35.671 1.00 26.47 395 ILE A C 1
ATOM 2548 O O . ILE A 1 372 ? -5.097 10.293 36.238 1.00 25.95 395 ILE A O 1
ATOM 2553 N N . ALA A 1 373 ? -6.132 12.235 35.688 1.00 24.61 396 ALA A N 1
ATOM 2554 C CA . ALA A 1 373 ? -5.194 13.129 36.385 1.00 24.28 396 ALA A CA 1
ATOM 2555 C C . ALA A 1 373 ? -5.184 12.817 37.896 1.00 26.88 396 ALA A C 1
ATOM 2556 O O . ALA A 1 373 ? -4.117 12.814 38.491 1.00 27.49 396 ALA A O 1
ATOM 2558 N N . LEU A 1 374 ? -6.362 12.504 38.497 1.00 24.08 397 LEU A N 1
ATOM 2559 C CA . LEU A 1 374 ? -6.463 12.157 39.912 1.00 22.13 397 LEU A CA 1
ATOM 2560 C C . LEU A 1 374 ? -5.741 10.842 40.227 1.00 25.79 397 LEU A C 1
ATOM 2561 O O . LEU A 1 374 ? -4.944 10.809 41.160 1.00 24.68 397 LEU A O 1
ATOM 2566 N N . GLU A 1 375 ? -6.019 9.763 39.458 1.00 23.32 398 GLU A N 1
ATOM 2567 C CA . GLU A 1 375 ? -5.317 8.486 39.637 1.00 23.40 398 GLU A CA 1
ATOM 2568 C C . GLU A 1 375 ? -3.785 8.678 39.445 1.00 26.69 398 GLU A C 1
ATOM 2569 O O . GLU A 1 375 ? -2.985 8.158 40.233 1.00 26.67 398 GLU A O 1
ATOM 2575 N N . MET A 1 376 ? -3.397 9.467 38.426 1.00 22.71 399 MET A N 1
ATOM 2576 C CA . MET A 1 376 ? -1.981 9.771 38.169 1.00 23.65 399 MET A CA 1
ATOM 2577 C C . MET A 1 376 ? -1.344 10.486 39.384 1.00 27.62 399 MET A C 1
ATOM 2578 O O . MET A 1 376 ? -0.214 10.162 39.766 1.00 27.42 399 MET A O 1
ATOM 2583 N N . SER A 1 377 ? -2.080 11.418 40.010 1.00 25.23 400 SER A N 1
ATOM 2584 C CA . SER A 1 377 ? -1.559 12.120 41.196 1.00 26.25 400 SER A CA 1
ATOM 2585 C C . SER A 1 377 ? -1.321 11.173 42.374 1.00 30.46 400 SER A C 1
ATOM 2586 O O . SER A 1 377 ? -0.385 11.379 43.154 1.00 29.90 400 SER A O 1
ATOM 2589 N N . LYS A 1 378 ? -2.133 10.109 42.476 1.00 28.03 401 LYS A N 1
ATOM 2590 C CA . LYS A 1 378 ? -1.981 9.143 43.571 1.00 28.00 401 LYS A CA 1
ATOM 2591 C C . LYS A 1 378 ? -0.774 8.268 43.307 1.00 30.49 401 LYS A C 1
ATOM 2592 O O . LYS A 1 378 ? 0.008 8.013 44.211 1.00 30.00 401 LYS A O 1
ATOM 2598 N N . GLN A 1 379 ? -0.613 7.824 42.059 1.00 27.57 402 GLN A N 1
ATOM 2599 C CA . GLN A 1 379 ? 0.502 6.953 41.666 1.00 27.83 402 GLN A CA 1
ATOM 2600 C C . GLN A 1 379 ? 1.857 7.641 41.728 1.00 31.38 402 GLN A C 1
ATOM 2601 O O . GLN A 1 379 ? 2.855 6.994 42.066 1.00 32.29 402 GLN A O 1
ATOM 2607 N N . THR A 1 380 ? 1.905 8.937 41.378 1.00 27.92 403 THR A N 1
ATOM 2608 C CA . THR A 1 380 ? 3.177 9.684 41.301 1.00 28.79 403 THR A CA 1
ATOM 2609 C C . THR A 1 380 ? 3.478 10.532 42.518 1.00 32.70 403 THR A C 1
ATOM 2610 O O . THR A 1 380 ? 4.625 10.974 42.660 1.00 32.71 403 THR A O 1
ATOM 2614 N N . LYS A 1 381 ? 2.456 10.810 43.358 1.00 29.39 404 LYS A N 1
ATOM 2615 C CA . LYS A 1 381 ? 2.548 11.705 44.526 1.00 30.28 404 LYS A CA 1
ATOM 2616 C C . LYS A 1 381 ? 2.792 13.158 44.075 1.00 35.88 404 LYS A C 1
ATOM 2617 O O . LYS A 1 381 ? 3.405 13.939 44.798 1.00 38.61 404 LYS A O 1
ATOM 2623 N N . ALA A 1 382 ? 2.358 13.502 42.863 1.00 31.61 405 ALA A N 1
ATOM 2624 C CA . ALA A 1 382 ? 2.530 14.852 42.323 1.00 31.28 405 ALA A CA 1
ATOM 2625 C C . ALA A 1 382 ? 1.190 15.570 42.444 1.00 34.73 405 ALA A C 1
ATOM 2626 O O . ALA A 1 382 ? 0.162 14.889 42.429 1.00 32.68 405 ALA A O 1
ATOM 2628 N N . PRO A 1 383 ? 1.140 16.925 42.520 1.00 30.77 406 PRO A N 1
ATOM 2629 C CA . PRO A 1 383 ? -0.178 17.605 42.540 1.00 29.24 406 PRO A CA 1
ATOM 2630 C C . PRO A 1 383 ? -0.985 17.313 41.282 1.00 29.37 406 PRO A C 1
ATOM 2631 O O . PRO A 1 383 ? -0.416 17.061 40.213 1.00 28.58 406 PRO A O 1
ATOM 2635 N N . ILE A 1 384 ? -2.314 17.346 41.393 1.00 25.67 407 ILE A N 1
ATOM 2636 C CA . ILE A 1 384 ? -3.179 17.077 40.245 1.00 23.35 407 ILE A CA 1
ATOM 2637 C C . ILE A 1 384 ? -2.922 18.078 39.092 1.00 27.18 407 ILE A C 1
ATOM 2638 O O . ILE A 1 384 ? -2.995 17.681 37.925 1.00 25.79 407 ILE A O 1
ATOM 2643 N N . GLU A 1 385 ? -2.596 19.351 39.415 1.00 26.04 408 GLU A N 1
ATOM 2644 C CA . GLU A 1 385 ? -2.277 20.378 38.394 1.00 28.37 408 GLU A CA 1
ATOM 2645 C C . GLU A 1 385 ? -1.109 19.936 37.479 1.00 32.14 408 GLU A C 1
ATOM 2646 O O . GLU A 1 385 ? -1.153 20.176 36.282 1.00 32.89 408 GLU A O 1
ATOM 2648 N N . GLU A 1 386 ? -0.083 19.272 38.045 1.00 28.79 409 GLU A N 1
ATOM 2649 C CA . GLU A 1 386 ? 1.057 18.740 37.293 1.00 28.72 409 GLU A CA 1
ATOM 2650 C C . GLU A 1 386 ? 0.609 17.575 36.409 1.00 31.36 409 GLU A C 1
ATOM 2651 O O . GLU A 1 386 ? 1.065 17.439 35.281 1.00 31.14 409 GLU A O 1
ATOM 2657 N N . CYS A 1 387 ? -0.307 16.762 36.923 1.00 28.26 410 CYS A N 1
ATOM 2658 C CA . CYS A 1 387 ? -0.848 15.581 36.230 1.00 27.34 410 CYS A CA 1
ATOM 2659 C C . CYS A 1 387 ? -1.777 15.916 35.067 1.00 30.36 410 CYS A C 1
ATOM 2660 O O . CYS A 1 387 ? -1.996 15.070 34.198 1.00 29.73 410 CYS A O 1
ATOM 2663 N N . ARG A 1 388 ? -2.306 17.141 35.035 1.00 27.63 411 ARG A N 1
ATOM 2664 C CA . ARG A 1 388 ? -3.180 17.582 33.944 1.00 27.52 411 ARG A CA 1
ATOM 2665 C C . ARG A 1 388 ? -2.368 18.038 32.717 1.00 33.13 411 ARG A C 1
ATOM 2666 O O . ARG A 1 388 ? -2.932 18.105 31.621 1.00 33.31 411 ARG A O 1
ATOM 2674 N N . LYS A 1 389 ? -1.057 18.339 32.897 1.00 29.39 412 LYS A N 1
ATOM 2675 C CA . LYS A 1 389 ? -0.167 18.910 31.862 1.00 30.79 412 LYS A CA 1
ATOM 2676 C C . LYS A 1 389 ? -0.030 18.106 30.551 1.00 36.19 412 LYS A C 1
ATOM 2677 O O . LYS A 1 389 ? 0.133 18.728 29.491 1.00 35.35 412 LYS A O 1
ATOM 2683 N N . LYS A 1 390 ? -0.080 16.763 30.597 1.00 34.35 413 LYS A N 1
ATOM 2684 C CA . LYS A 1 390 ? 0.014 15.993 29.338 1.00 34.60 413 LYS A CA 1
ATOM 2685 C C . LYS A 1 390 ? -1.352 15.481 28.887 1.00 34.48 413 LYS A C 1
ATOM 2686 O O . LYS A 1 390 ? -1.445 14.563 28.057 1.00 32.77 413 LYS A O 1
ATOM 2692 N N . VAL A 1 391 ? -2.412 16.122 29.396 1.00 30.39 414 VAL A N 1
ATOM 2693 C CA . VAL A 1 391 ? -3.808 15.807 29.026 1.00 28.81 414 VAL A CA 1
ATOM 2694 C C . VAL A 1 391 ? -4.327 16.996 28.209 1.00 30.72 414 VAL A C 1
ATOM 2695 O O . VAL A 1 391 ? -4.341 18.125 28.701 1.00 27.91 414 VAL A O 1
ATOM 2699 N N . TRP A 1 392 ? -4.736 16.733 26.963 1.00 28.03 415 TRP A N 1
ATOM 2700 C CA . TRP A 1 392 ? -5.175 17.767 26.028 1.00 28.22 415 TRP A CA 1
ATOM 2701 C C . TRP A 1 392 ? -6.550 17.453 25.497 1.00 30.44 415 TRP A C 1
ATOM 2702 O O . TRP A 1 392 ? -6.890 16.282 25.314 1.00 27.95 415 TRP A O 1
ATOM 2713 N N . LEU A 1 393 ? -7.339 18.495 25.221 1.00 27.30 416 LEU A N 1
ATOM 2714 C CA . LEU A 1 393 ? -8.681 18.297 24.694 1.00 26.79 416 LEU A CA 1
ATOM 2715 C C . LEU A 1 393 ? -8.960 19.261 23.555 1.00 30.46 416 LEU A C 1
ATOM 2716 O O . LEU A 1 393 ? -8.532 20.415 23.576 1.00 29.50 416 LEU A O 1
ATOM 2721 N N . VAL A 1 394 ? -9.663 18.745 22.554 1.00 27.75 417 VAL A N 1
ATOM 2722 C CA . VAL A 1 394 ? -10.127 19.465 21.368 1.00 29.06 417 VAL A CA 1
ATOM 2723 C C . VAL A 1 394 ? -11.662 19.566 21.482 1.00 32.28 417 VAL A C 1
ATOM 2724 O O . VAL A 1 394 ? -12.329 18.537 21.616 1.00 31.50 417 VAL A O 1
ATOM 2728 N N . ASP A 1 395 ? -12.214 20.784 21.481 1.00 29.55 418 ASP A N 1
ATOM 2729 C CA . ASP A 1 395 ? -13.670 20.954 21.513 1.00 29.11 418 ASP A CA 1
ATOM 2730 C C . ASP A 1 395 ? -14.135 21.373 20.097 1.00 33.12 418 ASP A C 1
ATOM 2731 O O . ASP A 1 395 ? -13.354 21.250 19.149 1.00 32.86 418 ASP A O 1
ATOM 2736 N N . SER A 1 396 ? -15.386 21.866 19.940 1.00 29.92 419 SER A N 1
ATOM 2737 C CA . SER A 1 396 ? -15.899 22.270 18.625 1.00 30.54 419 SER A CA 1
ATOM 2738 C C . SER A 1 396 ? -15.138 23.449 17.983 1.00 38.45 419 SER A C 1
ATOM 2739 O O . SER A 1 396 ? -15.301 23.691 16.787 1.00 39.48 419 SER A O 1
ATOM 2742 N N . LYS A 1 397 ? -14.325 24.180 18.768 1.00 35.80 420 LYS A N 1
ATOM 2743 C CA . LYS A 1 397 ? -13.554 25.318 18.260 1.00 37.28 420 LYS A CA 1
ATOM 2744 C C . LYS A 1 397 ? -12.059 24.993 18.094 1.00 43.69 420 LYS A C 1
ATOM 2745 O O . LYS A 1 397 ? -11.305 25.834 17.606 1.00 44.33 420 LYS A O 1
ATOM 2751 N N . GLY A 1 398 ? -11.654 23.778 18.476 1.00 38.89 421 GLY A N 1
ATOM 2752 C CA . GLY A 1 398 ? -10.269 23.340 18.333 1.00 38.42 421 GLY A CA 1
ATOM 2753 C C . GLY A 1 398 ? -9.596 22.985 19.639 1.00 38.99 421 GLY A C 1
ATOM 2754 O O . GLY A 1 398 ? -10.272 22.742 20.648 1.00 37.00 421 GLY A O 1
ATOM 2755 N N . LEU A 1 399 ? -8.247 22.950 19.621 1.00 34.32 422 LEU A N 1
ATOM 2756 C CA . LEU A 1 399 ? -7.459 22.631 20.810 1.00 32.01 422 LEU A CA 1
ATOM 2757 C C . LEU A 1 399 ? -7.719 23.649 21.919 1.00 35.01 422 LEU A C 1
ATOM 2758 O O . LEU A 1 399 ? -7.761 24.850 21.652 1.00 35.83 422 LEU A O 1
ATOM 2763 N N . ILE A 1 400 ? -7.959 23.159 23.143 1.00 30.35 423 ILE A N 1
ATOM 2764 C CA . ILE A 1 400 ? -8.185 24.014 24.305 1.00 29.73 423 ILE A CA 1
ATOM 2765 C C . ILE A 1 400 ? -6.792 24.432 24.775 1.00 34.07 423 ILE A C 1
ATOM 2766 O O . ILE A 1 400 ? -5.976 23.582 25.146 1.00 33.07 423 ILE A O 1
ATOM 2771 N N . VAL A 1 401 ? -6.511 25.737 24.683 1.00 32.08 424 VAL A N 1
ATOM 2772 C CA . VAL A 1 401 ? -5.195 26.320 24.973 1.00 33.58 424 VAL A CA 1
ATOM 2773 C C . VAL A 1 401 ? -5.310 27.550 25.848 1.00 37.64 424 VAL A C 1
ATOM 2774 O O . VAL A 1 401 ? -6.373 28.173 25.891 1.00 37.51 424 VAL A O 1
ATOM 2778 N N . ASP A 1 402 ? -4.200 27.919 26.501 1.00 34.15 425 ASP A N 1
ATOM 2779 C CA . ASP A 1 402 ? -4.114 29.075 27.385 1.00 35.92 425 ASP A CA 1
ATOM 2780 C C . ASP A 1 402 ? -4.633 30.377 26.770 1.00 42.62 425 ASP A C 1
ATOM 2781 O O . ASP A 1 402 ? -5.376 31.088 27.437 1.00 44.05 425 ASP A O 1
ATOM 2786 N N . SER A 1 403 ? -4.289 30.664 25.504 1.00 38.99 426 SER A N 1
ATOM 2787 C CA . SER A 1 403 ? -4.696 31.888 24.797 1.00 39.78 426 SER A CA 1
ATOM 2788 C C . SER A 1 403 ? -6.210 32.028 24.606 1.00 44.47 426 SER A C 1
ATOM 2789 O O . SER A 1 403 ? -6.702 33.135 24.378 1.00 44.73 426 SER A O 1
ATOM 2792 N N . ARG A 1 404 ? -6.945 30.907 24.716 1.00 41.05 427 ARG A N 1
ATOM 2793 C CA . ARG A 1 404 ? -8.400 30.861 24.587 1.00 41.55 427 ARG A CA 1
ATOM 2794 C C . ARG A 1 404 ? -9.111 31.077 25.927 1.00 46.17 427 ARG A C 1
ATOM 2795 O O . ARG A 1 404 ? -10.337 31.195 25.932 1.00 45.95 427 ARG A O 1
ATOM 2803 N N . LYS A 1 405 ? -8.362 31.093 27.055 1.00 43.71 428 LYS A N 1
ATOM 2804 C CA . LYS A 1 405 ? -8.887 31.146 28.426 1.00 44.60 428 LYS A CA 1
ATOM 2805 C C . LYS A 1 405 ? -10.023 32.143 28.672 1.00 51.61 428 LYS A C 1
ATOM 2806 O O . LYS A 1 405 ? -10.996 31.758 29.307 1.00 50.55 428 LYS A O 1
ATOM 2812 N N . SER A 1 406 ? -9.938 33.378 28.159 1.00 51.55 429 SER A N 1
ATOM 2813 C CA . SER A 1 406 ? -10.974 34.400 28.367 1.00 53.28 429 SER A CA 1
ATOM 2814 C C . SER A 1 406 ? -12.354 34.011 27.823 1.00 58.14 429 SER A C 1
ATOM 2815 O O . SER A 1 406 ? -13.362 34.394 28.418 1.00 60.95 429 SER A O 1
ATOM 2818 N N . SER A 1 407 ? -12.404 33.226 26.736 1.00 51.06 430 SER A N 1
ATOM 2819 C CA . SER A 1 407 ? -13.660 32.783 26.133 1.00 48.99 430 SER A CA 1
ATOM 2820 C C . SER A 1 407 ? -14.084 31.347 26.511 1.00 48.54 430 SER A C 1
ATOM 2821 O O . SER A 1 407 ? -15.114 30.884 26.023 1.00 48.57 430 SER A O 1
ATOM 2824 N N . LEU A 1 408 ? -13.323 30.651 27.373 1.00 42.53 431 LEU A N 1
ATOM 2825 C CA . LEU A 1 408 ? -13.658 29.267 27.762 1.00 40.28 431 LEU A CA 1
ATOM 2826 C C . LEU A 1 408 ? -14.636 29.181 28.908 1.00 42.06 431 LEU A C 1
ATOM 2827 O O . LEU A 1 408 ? -14.572 30.005 29.827 1.00 41.49 431 LEU A O 1
ATOM 2832 N N . ALA A 1 409 ? -15.479 28.118 28.907 1.00 38.11 432 ALA A N 1
ATOM 2833 C CA . ALA A 1 409 ? -16.353 27.822 30.043 1.00 37.63 432 ALA A CA 1
ATOM 2834 C C . ALA A 1 409 ? -15.398 27.496 31.222 1.00 40.72 432 ALA A C 1
ATOM 2835 O O . ALA A 1 409 ? -14.341 26.899 30.979 1.00 38.37 432 ALA A O 1
ATOM 2837 N N . PRO A 1 410 ? -15.689 27.928 32.477 1.00 39.51 433 PRO A N 1
ATOM 2838 C CA . PRO A 1 410 ? -14.748 27.655 33.587 1.00 38.31 433 PRO A CA 1
ATOM 2839 C C . PRO A 1 410 ? -14.265 26.203 33.736 1.00 38.89 433 PRO A C 1
ATOM 2840 O O . PRO A 1 410 ? -13.089 26.017 34.021 1.00 38.36 433 PRO A O 1
ATOM 2844 N N . PHE A 1 411 ? -15.125 25.183 33.536 1.00 32.62 434 PHE A N 1
ATOM 2845 C CA . PHE A 1 411 ? -14.692 23.776 33.663 1.00 30.08 434 PHE A CA 1
ATOM 2846 C C . PHE A 1 411 ? -13.608 23.351 32.606 1.00 31.17 434 PHE A C 1
ATOM 2847 O O . PHE A 1 411 ? -12.934 22.348 32.807 1.00 29.56 434 PHE A O 1
ATOM 2855 N N . LYS A 1 412 ? -13.465 24.099 31.492 1.00 27.69 435 LYS A N 1
ATOM 2856 C CA . LYS A 1 412 ? -12.451 23.805 30.460 1.00 28.16 435 LYS A CA 1
ATOM 2857 C C . LYS A 1 412 ? -11.081 24.386 30.812 1.00 31.95 435 LYS A C 1
ATOM 2858 O O . LYS A 1 412 ? -10.061 23.863 30.363 1.00 30.17 435 LYS A O 1
ATOM 2864 N N . LYS A 1 413 ? -11.064 25.479 31.602 1.00 31.06 436 LYS A N 1
ATOM 2865 C CA . LYS A 1 413 ? -9.870 26.238 32.014 1.00 31.73 436 LYS A CA 1
ATOM 2866 C C . LYS A 1 413 ? -8.734 25.378 32.648 1.00 35.21 436 LYS A C 1
ATOM 2867 O O . LYS A 1 413 ? -7.584 25.638 32.281 1.00 35.16 436 LYS A O 1
ATOM 2873 N N . PRO A 1 414 ? -8.973 24.328 33.495 1.00 31.65 437 PRO A N 1
ATOM 2874 C CA . PRO A 1 414 ? -7.832 23.516 34.003 1.00 31.03 437 PRO A CA 1
ATOM 2875 C C . PRO A 1 414 ? -7.036 22.785 32.917 1.00 34.03 437 PRO A C 1
ATOM 2876 O O . PRO A 1 414 ? -5.919 22.340 33.172 1.00 32.91 437 PRO A O 1
ATOM 2880 N N . TRP A 1 415 ? -7.615 22.660 31.705 1.00 31.27 438 TRP A N 1
ATOM 2881 C CA . TRP A 1 415 ? -7.006 21.943 30.582 1.00 30.65 438 TRP A CA 1
ATOM 2882 C C . TRP A 1 415 ? -6.369 22.847 29.550 1.00 35.28 438 TRP A C 1
ATOM 2883 O O . TRP A 1 415 ? -5.738 22.351 28.620 1.00 36.09 438 TRP A O 1
ATOM 2894 N N . ALA A 1 416 ? -6.506 24.170 29.720 1.00 32.82 439 ALA A N 1
ATOM 2895 C CA . ALA A 1 416 ? -6.015 25.177 28.787 1.00 32.88 439 ALA A CA 1
ATOM 2896 C C . ALA A 1 416 ? -4.522 25.474 28.991 1.00 35.89 439 ALA A C 1
ATOM 2897 O O . ALA A 1 416 ? -4.156 26.541 29.488 1.00 34.89 439 ALA A O 1
ATOM 2899 N N . HIS A 1 417 ? -3.662 24.526 28.600 1.00 32.33 440 HIS A N 1
ATOM 2900 C CA . HIS A 1 417 ? -2.200 24.676 28.738 1.00 33.95 440 HIS A CA 1
ATOM 2901 C C . HIS A 1 417 ? -1.653 25.566 27.630 1.00 38.43 440 HIS A C 1
ATOM 2902 O O . HIS A 1 417 ? -2.307 25.739 26.591 1.00 36.66 440 HIS A O 1
ATOM 2909 N N . GLU A 1 418 ? -0.447 26.118 27.841 1.00 38.43 441 GLU A N 1
ATOM 2910 C CA . GLU A 1 418 ? 0.220 26.954 26.842 1.00 40.27 441 GLU A CA 1
ATOM 2911 C C . GLU A 1 418 ? 0.555 26.106 25.625 1.00 43.26 441 GLU A C 1
ATOM 2912 O O . GLU A 1 418 ? 1.156 25.034 25.764 1.00 41.33 441 GLU A O 1
ATOM 2918 N N . HIS A 1 419 ? 0.140 26.575 24.437 1.00 40.58 442 HIS A N 1
ATOM 2919 C CA . HIS A 1 419 ? 0.352 25.884 23.166 1.00 40.58 442 HIS A CA 1
ATOM 2920 C C . HIS A 1 419 ? -0.173 26.768 22.059 1.00 46.88 442 HIS A C 1
ATOM 2921 O O . HIS A 1 419 ? -1.119 27.528 22.283 1.00 46.62 442 HIS A O 1
ATOM 2928 N N . GLU A 1 420 ? 0.407 26.648 20.851 1.00 44.78 443 GLU A N 1
ATOM 2929 C CA . GLU A 1 420 ? -0.064 27.374 19.673 1.00 45.60 443 GLU A CA 1
ATOM 2930 C C . GLU A 1 420 ? -1.511 26.916 19.385 1.00 47.22 443 GLU A C 1
ATOM 2931 O O . GLU A 1 420 ? -1.835 25.750 19.641 1.00 44.46 443 GLU A O 1
ATOM 2933 N N . PRO A 1 421 ? -2.409 27.800 18.893 1.00 45.27 444 PRO A N 1
ATOM 2934 C CA . PRO A 1 421 ? -3.772 27.328 18.573 1.00 44.00 444 PRO A CA 1
ATOM 2935 C C . PRO A 1 421 ? -3.766 26.353 17.397 1.00 48.23 444 PRO A C 1
ATOM 2936 O O . PRO A 1 421 ? -2.941 26.487 16.489 1.00 48.35 444 PRO A O 1
ATOM 2940 N N . LEU A 1 422 ? -4.650 25.341 17.445 1.00 44.23 445 LEU A N 1
ATOM 2941 C CA . LEU A 1 422 ? -4.810 24.326 16.399 1.00 43.79 445 LEU A CA 1
ATOM 2942 C C . LEU A 1 422 ? -6.301 24.109 16.222 1.00 47.50 445 LEU A C 1
ATOM 2943 O O . LEU A 1 422 ? -7.013 24.025 17.217 1.00 45.18 445 LEU A O 1
ATOM 2948 N N . THR A 1 423 ? -6.782 24.080 14.971 1.00 46.23 446 THR A N 1
ATOM 2949 C CA . THR A 1 423 ? -8.217 23.980 14.699 1.00 46.48 446 THR A CA 1
ATOM 2950 C C . THR A 1 423 ? -8.720 22.569 14.370 1.00 50.62 446 THR A C 1
ATOM 2951 O O . THR A 1 423 ? -9.919 22.320 14.535 1.00 51.45 446 THR A O 1
ATOM 2955 N N . THR A 1 424 ? -7.853 21.653 13.908 1.00 44.26 447 THR A N 1
ATOM 2956 C CA . THR A 1 424 ? -8.324 20.301 13.587 1.00 42.23 447 THR A CA 1
ATOM 2957 C C . THR A 1 424 ? -7.709 19.259 14.506 1.00 41.98 447 THR A C 1
ATOM 2958 O O . THR A 1 424 ? -6.617 19.484 15.040 1.00 41.68 447 THR A O 1
ATOM 2962 N N . LEU A 1 425 ? -8.383 18.095 14.634 1.00 35.78 448 LEU A N 1
ATOM 2963 C CA . LEU A 1 425 ? -7.887 16.973 15.411 1.00 34.01 448 LEU A CA 1
ATOM 2964 C C . LEU A 1 425 ? -6.611 16.454 14.749 1.00 39.37 448 LEU A C 1
ATOM 2965 O O . LEU A 1 425 ? -5.671 16.112 15.453 1.00 38.36 448 LEU A O 1
ATOM 2970 N N . TYR A 1 426 ? -6.585 16.383 13.407 1.00 38.27 449 TYR A N 1
ATOM 2971 C CA . TYR A 1 426 ? -5.409 15.924 12.676 1.00 39.03 449 TYR A CA 1
ATOM 2972 C C . TYR A 1 426 ? -4.176 16.737 13.068 1.00 43.79 449 TYR A C 1
ATOM 2973 O O . TYR A 1 426 ? -3.152 16.137 13.409 1.00 42.97 449 TYR A O 1
ATOM 2982 N N . ASP A 1 427 ? -4.285 18.087 13.066 1.00 40.78 450 ASP A N 1
ATOM 2983 C CA . ASP A 1 427 ? -3.172 18.954 13.466 1.00 41.53 450 ASP A CA 1
ATOM 2984 C C . ASP A 1 427 ? -2.802 18.739 14.925 1.00 40.87 450 ASP A C 1
ATOM 2985 O O . ASP A 1 427 ? -1.621 18.715 15.255 1.00 38.35 450 ASP A O 1
ATOM 2990 N N . ALA A 1 428 ? -3.809 18.539 15.795 1.00 37.69 451 ALA A N 1
ATOM 2991 C CA . ALA A 1 428 ? -3.589 18.276 17.225 1.00 34.28 451 ALA A CA 1
ATOM 2992 C C . ALA A 1 428 ? -2.816 16.970 17.415 1.00 36.34 451 ALA A C 1
ATOM 2993 O O . ALA A 1 428 ? -1.836 16.973 18.155 1.00 34.85 451 ALA A O 1
ATOM 2995 N N . VAL A 1 429 ? -3.197 15.885 16.682 1.00 32.85 452 VAL A N 1
ATOM 2996 C CA . VAL A 1 429 ? -2.515 14.580 16.722 1.00 33.18 452 VAL A CA 1
ATOM 2997 C C . VAL A 1 429 ? -1.023 14.729 16.301 1.00 39.77 452 VAL A C 1
ATOM 2998 O O . VAL A 1 429 ? -0.139 14.247 17.009 1.00 40.05 452 VAL A O 1
ATOM 3002 N N . GLN A 1 430 ? -0.761 15.419 15.182 1.00 37.68 453 GLN A N 1
ATOM 3003 C CA . GLN A 1 430 ? 0.593 15.640 14.659 1.00 39.16 453 GLN A CA 1
ATOM 3004 C C . GLN A 1 430 ? 1.482 16.468 15.597 1.00 45.36 453 GLN A C 1
ATOM 3005 O O . GLN A 1 430 ? 2.675 16.190 15.704 1.00 46.36 453 GLN A O 1
ATOM 3011 N N . SER A 1 431 ? 0.909 17.492 16.247 1.00 41.13 454 SER A N 1
ATOM 3012 C CA . SER A 1 431 ? 1.653 18.396 17.119 1.00 41.84 454 SER A CA 1
ATOM 3013 C C . SER A 1 431 ? 1.852 17.839 18.530 1.00 44.10 454 SER A C 1
ATOM 3014 O O . SER A 1 431 ? 2.946 17.962 19.077 1.00 43.99 454 SER A O 1
ATOM 3017 N N . ILE A 1 432 ? 0.790 17.282 19.130 1.00 37.74 455 ILE A N 1
ATOM 3018 C CA . ILE A 1 432 ? 0.823 16.764 20.496 1.00 36.42 455 ILE A CA 1
ATOM 3019 C C . ILE A 1 432 ? 1.439 15.355 20.556 1.00 39.94 455 ILE A C 1
ATOM 3020 O O . ILE A 1 432 ? 2.084 15.029 21.559 1.00 40.79 455 ILE A O 1
ATOM 3025 N N . LYS A 1 433 ? 1.265 14.541 19.482 1.00 34.79 456 LYS A N 1
ATOM 3026 C CA . LYS A 1 433 ? 1.792 13.167 19.402 1.00 33.83 456 LYS A CA 1
ATOM 3027 C C . LYS A 1 433 ? 1.313 12.363 20.624 1.00 36.58 456 LYS A C 1
ATOM 3028 O O . LYS A 1 433 ? 2.132 11.922 21.442 1.00 35.61 456 LYS A O 1
ATOM 3034 N N . PRO A 1 434 ? -0.024 12.229 20.819 1.00 32.11 457 PRO A N 1
ATOM 3035 C CA . PRO A 1 434 ? -0.486 11.480 21.986 1.00 30.36 457 PRO A CA 1
ATOM 3036 C C . PRO A 1 434 ? -0.206 9.989 21.821 1.00 34.03 457 PRO A C 1
ATOM 3037 O O . PRO A 1 434 ? -0.065 9.486 20.699 1.00 33.51 457 PRO A O 1
ATOM 3041 N N . THR A 1 435 ? -0.160 9.290 22.947 1.00 30.61 458 THR A N 1
ATOM 3042 C CA . THR A 1 435 ? -0.026 7.839 22.986 1.00 29.94 458 THR A CA 1
ATOM 3043 C C . THR A 1 435 ? -1.450 7.263 23.173 1.00 31.08 458 THR A C 1
ATOM 3044 O O . THR A 1 435 ? -1.683 6.077 22.912 1.00 29.97 458 THR A O 1
ATOM 3048 N N . VAL A 1 436 ? -2.380 8.110 23.663 1.00 27.23 459 VAL A N 1
ATOM 3049 C CA . VAL A 1 436 ? -3.788 7.763 23.978 1.00 25.62 459 VAL A CA 1
ATOM 3050 C C . VAL A 1 436 ? -4.731 8.787 23.329 1.00 29.61 459 VAL A C 1
ATOM 3051 O O . VAL A 1 436 ? -4.620 9.985 23.595 1.00 29.67 459 VAL A O 1
ATOM 3055 N N . LEU A 1 437 ? -5.677 8.310 22.521 1.00 27.61 460 LEU A N 1
ATOM 3056 C CA . LEU A 1 437 ? -6.660 9.154 21.839 1.00 27.17 460 LEU A CA 1
ATOM 3057 C C . LEU A 1 437 ? -8.061 8.704 22.240 1.00 30.17 460 LEU A C 1
ATOM 3058 O O . LEU A 1 437 ? -8.434 7.550 22.027 1.00 30.50 460 LEU A O 1
ATOM 3063 N N . ILE A 1 438 ? -8.833 9.616 22.824 1.00 26.14 461 ILE A N 1
ATOM 3064 C CA . ILE A 1 438 ? -10.178 9.326 23.334 1.00 24.23 461 ILE A CA 1
ATOM 3065 C C . ILE A 1 438 ? -11.231 10.209 22.685 1.00 28.92 461 ILE A C 1
ATOM 3066 O O . ILE A 1 438 ? -11.123 11.431 22.722 1.00 29.13 461 ILE A O 1
ATOM 3071 N N . GLY A 1 439 ? -12.234 9.573 22.095 1.00 24.55 462 GLY A N 1
ATOM 3072 C CA . GLY A 1 439 ? -13.328 10.258 21.436 1.00 24.31 462 GLY A CA 1
ATOM 3073 C C . GLY A 1 439 ? -14.561 10.299 22.309 1.00 25.34 462 GLY A C 1
ATOM 3074 O O . GLY A 1 439 ? -15.121 9.253 22.637 1.00 23.52 462 GLY A O 1
ATOM 3075 N N . THR A 1 440 ? -14.978 11.519 22.697 1.00 21.97 463 THR A N 1
ATOM 3076 C CA . THR A 1 440 ? -16.169 11.827 23.518 1.00 22.71 463 THR A CA 1
ATOM 3077 C C . THR A 1 440 ? -16.820 13.077 22.884 1.00 27.09 463 THR A C 1
ATOM 3078 O O . THR A 1 440 ? -17.185 14.027 23.583 1.00 27.27 463 THR A O 1
ATOM 3082 N N . SER A 1 441 ? -16.919 13.079 21.554 1.00 23.67 464 SER A N 1
ATOM 3083 C CA . SER A 1 441 ? -17.385 14.234 20.764 1.00 24.75 464 SER A CA 1
ATOM 3084 C C . SER A 1 441 ? -18.855 14.206 20.399 1.00 28.74 464 SER A C 1
ATOM 3085 O O . SER A 1 441 ? -19.415 15.267 20.087 1.00 29.85 464 SER A O 1
ATOM 3088 N N . GLY A 1 442 ? -19.422 13.000 20.335 1.00 23.55 465 GLY A N 1
ATOM 3089 C CA . GLY A 1 442 ? -20.791 12.764 19.874 1.00 23.07 465 GLY A CA 1
ATOM 3090 C C . GLY A 1 442 ? -20.908 12.884 18.362 1.00 28.83 465 GLY A C 1
ATOM 3091 O O . GLY A 1 442 ? -22.016 12.921 17.821 1.00 27.86 465 GLY A O 1
ATOM 3092 N N . VAL A 1 443 ? -19.753 12.941 17.648 1.00 26.94 466 VAL A N 1
ATOM 3093 C CA . VAL A 1 443 ? -19.704 13.136 16.187 1.00 27.19 466 VAL A CA 1
ATOM 3094 C C . VAL A 1 443 ? -19.015 11.962 15.508 1.00 28.97 466 VAL A C 1
ATOM 3095 O O . VAL A 1 443 ? -17.807 11.762 15.667 1.00 28.06 466 VAL A O 1
ATOM 3099 N N . GLY A 1 444 ? -19.792 11.228 14.730 1.00 26.86 467 GLY A N 1
ATOM 3100 C CA . GLY A 1 444 ? -19.312 10.059 14.012 1.00 27.73 467 GLY A CA 1
ATOM 3101 C C . GLY A 1 444 ? -18.252 10.338 12.971 1.00 31.98 467 GLY A C 1
ATOM 3102 O O . GLY A 1 444 ? -18.256 11.385 12.303 1.00 31.93 467 GLY A O 1
ATOM 3103 N N . ARG A 1 445 ? -17.339 9.370 12.836 1.00 27.67 468 ARG A N 1
ATOM 3104 C CA . ARG A 1 445 ? -16.299 9.259 11.822 1.00 28.12 468 ARG A CA 1
ATOM 3105 C C . ARG A 1 445 ? -15.297 10.420 11.827 1.00 33.35 468 ARG A C 1
ATOM 3106 O O . ARG A 1 445 ? -14.624 10.687 10.818 1.00 33.35 468 ARG A O 1
ATOM 3114 N N . THR A 1 446 ? -15.096 11.005 13.013 1.00 29.71 469 THR A N 1
ATOM 3115 C CA . THR A 1 446 ? -14.124 12.076 13.224 1.00 29.73 469 THR A CA 1
ATOM 3116 C C . THR A 1 446 ? -12.717 11.494 13.439 1.00 33.84 469 THR A C 1
ATOM 3117 O O . THR A 1 446 ? -11.747 12.249 13.380 1.00 33.78 469 THR A O 1
ATOM 3121 N N . PHE A 1 447 ? -12.595 10.164 13.706 1.00 30.82 470 PHE A N 1
ATOM 3122 C CA . PHE A 1 447 ? -11.276 9.505 13.782 1.00 29.63 470 PHE A CA 1
ATOM 3123 C C . PHE A 1 447 ? -11.098 8.931 12.378 1.00 34.78 470 PHE A C 1
ATOM 3124 O O . PHE A 1 447 ? -11.476 7.787 12.081 1.00 33.72 470 PHE A O 1
ATOM 3132 N N . THR A 1 448 ? -10.632 9.801 11.479 1.00 33.09 471 THR A N 1
ATOM 3133 C CA . THR A 1 448 ? -10.447 9.500 10.062 1.00 34.10 471 THR A CA 1
ATOM 3134 C C . THR A 1 448 ? -9.252 8.584 9.856 1.00 37.75 471 THR A C 1
ATOM 3135 O O . THR A 1 448 ? -8.429 8.418 10.762 1.00 35.17 471 THR A O 1
ATOM 3139 N N . LYS A 1 449 ? -9.137 8.042 8.634 1.00 36.68 472 LYS A N 1
ATOM 3140 C CA . LYS A 1 449 ? -8.051 7.170 8.198 1.00 37.52 472 LYS A CA 1
ATOM 3141 C C . LYS A 1 449 ? -6.692 7.825 8.473 1.00 42.39 472 LYS A C 1
ATOM 3142 O O . LYS A 1 449 ? -5.814 7.175 9.031 1.00 41.83 472 LYS A O 1
ATOM 3148 N N . GLU A 1 450 ? -6.557 9.119 8.131 1.00 40.13 473 GLU A N 1
ATOM 3149 C CA . GLU A 1 450 ? -5.349 9.938 8.292 1.00 42.35 473 GLU A CA 1
ATOM 3150 C C . GLU A 1 450 ? -4.956 10.045 9.769 1.00 43.37 473 GLU A C 1
ATOM 3151 O O . GLU A 1 450 ? -3.784 9.901 10.098 1.00 43.11 473 GLU A O 1
ATOM 3157 N N . ILE A 1 451 ? -5.939 10.303 10.652 1.00 38.28 474 ILE A N 1
ATOM 3158 C CA . ILE A 1 451 ? -5.734 10.427 12.097 1.00 36.81 474 ILE A CA 1
ATOM 3159 C C . ILE A 1 451 ? -5.285 9.092 12.695 1.00 38.23 474 ILE A C 1
ATOM 3160 O O . ILE A 1 451 ? -4.321 9.059 13.450 1.00 37.63 474 ILE A O 1
ATOM 3165 N N . VAL A 1 452 ? -5.988 8.003 12.359 1.00 34.66 475 VAL A N 1
ATOM 3166 C CA . VAL A 1 452 ? -5.707 6.664 12.885 1.00 34.43 475 VAL A CA 1
ATOM 3167 C C . VAL A 1 452 ? -4.350 6.163 12.372 1.00 40.14 475 VAL A C 1
ATOM 3168 O O . VAL A 1 452 ? -3.562 5.635 13.161 1.00 39.57 475 VAL A O 1
ATOM 3172 N N . GLU A 1 453 ? -4.040 6.404 11.084 1.00 39.01 476 GLU A N 1
ATOM 3173 C CA . GLU A 1 453 ? -2.725 6.054 10.547 1.00 40.54 476 GLU A CA 1
ATOM 3174 C C . GLU A 1 453 ? -1.614 6.845 11.252 1.00 44.44 476 GLU A C 1
ATOM 3175 O O . GLU A 1 453 ? -0.573 6.261 11.571 1.00 45.15 476 GLU A O 1
ATOM 3181 N N . ALA A 1 454 ? -1.844 8.159 11.525 1.00 39.87 477 ALA A N 1
ATOM 3182 C CA . ALA A 1 454 ? -0.850 8.991 12.228 1.00 40.42 477 ALA A CA 1
ATOM 3183 C C . ALA A 1 454 ? -0.640 8.451 13.669 1.00 42.27 477 ALA A C 1
ATOM 3184 O O . ALA A 1 454 ? 0.500 8.376 14.116 1.00 41.97 477 ALA A O 1
ATOM 3186 N N . MET A 1 455 ? -1.715 7.979 14.340 1.00 36.71 478 MET A N 1
ATOM 3187 C CA . MET A 1 455 ? -1.613 7.385 15.692 1.00 35.05 478 MET A CA 1
ATOM 3188 C C . MET A 1 455 ? -0.711 6.137 15.659 1.00 41.08 478 MET A C 1
ATOM 3189 O O . MET A 1 455 ? 0.074 5.921 16.585 1.00 40.83 478 MET A O 1
ATOM 3194 N N . ALA A 1 456 ? -0.845 5.327 14.585 1.00 38.16 479 ALA A N 1
ATOM 3195 C CA . ALA A 1 456 ? -0.080 4.099 14.358 1.00 39.27 479 ALA A CA 1
ATOM 3196 C C . ALA A 1 456 ? 1.344 4.385 13.878 1.00 43.84 479 ALA A C 1
ATOM 3197 O O . ALA A 1 456 ? 2.187 3.508 13.972 1.00 42.70 479 ALA A O 1
ATOM 3199 N N . SER A 1 457 ? 1.608 5.591 13.350 1.00 42.24 480 SER A N 1
ATOM 3200 C CA . SER A 1 457 ? 2.952 5.992 12.938 1.00 44.97 480 SER A CA 1
ATOM 3201 C C . SER A 1 457 ? 3.696 6.491 14.184 1.00 50.20 480 SER A C 1
ATOM 3202 O O . SER A 1 457 ? 4.854 6.134 14.380 1.00 52.28 480 SER A O 1
ATOM 3205 N N . ILE A 1 458 ? 3.016 7.293 15.035 1.00 45.47 481 ILE A N 1
ATOM 3206 C CA . ILE A 1 458 ? 3.563 7.865 16.287 1.00 46.64 481 ILE A CA 1
ATOM 3207 C C . ILE A 1 458 ? 3.821 6.762 17.344 1.00 50.18 481 ILE A C 1
ATOM 3208 O O . ILE A 1 458 ? 4.795 6.834 18.089 1.00 51.23 481 ILE A O 1
ATOM 3213 N N . ASN A 1 459 ? 2.924 5.772 17.426 1.00 44.15 482 ASN A N 1
ATOM 3214 C CA . ASN A 1 459 ? 2.991 4.741 18.455 1.00 42.83 482 ASN A CA 1
ATOM 3215 C C . ASN A 1 459 ? 3.056 3.347 17.899 1.00 46.75 482 ASN A C 1
ATOM 3216 O O . ASN A 1 459 ? 2.393 3.069 16.898 1.00 44.78 482 ASN A O 1
ATOM 3221 N N . GLU A 1 460 ? 3.769 2.438 18.607 1.00 44.26 483 GLU A N 1
ATOM 3222 C CA . GLU A 1 460 ? 3.815 1.030 18.206 1.00 45.30 483 GLU A CA 1
ATOM 3223 C C . GLU A 1 460 ? 2.462 0.381 18.495 1.00 47.45 483 GLU A C 1
ATOM 3224 O O . GLU A 1 460 ? 1.977 -0.404 17.675 1.00 47.12 483 GLU A O 1
ATOM 3230 N N . ARG A 1 461 ? 1.845 0.732 19.650 1.00 40.93 484 ARG A N 1
ATOM 3231 C CA . ARG A 1 461 ? 0.522 0.241 20.031 1.00 38.37 484 ARG A CA 1
ATOM 3232 C C . ARG A 1 461 ? -0.369 1.436 20.437 1.00 38.88 484 ARG A C 1
ATOM 3233 O O . ARG A 1 461 ? -0.550 1.686 21.635 1.00 37.09 484 ARG A O 1
ATOM 3241 N N . PRO A 1 462 ? -0.918 2.218 19.472 1.00 35.08 485 PRO A N 1
ATOM 3242 C CA . PRO A 1 462 ? -1.771 3.358 19.868 1.00 33.50 485 PRO A CA 1
ATOM 3243 C C . PRO A 1 462 ? -3.012 2.901 20.637 1.00 35.90 485 PRO A C 1
ATOM 3244 O O . PRO A 1 462 ? -3.617 1.885 20.284 1.00 34.99 485 PRO A O 1
ATOM 3248 N N . ILE A 1 463 ? -3.356 3.618 21.707 1.00 30.22 486 ILE A N 1
ATOM 3249 C CA . ILE A 1 463 ? -4.560 3.321 22.489 1.00 27.68 486 ILE A CA 1
ATOM 3250 C C . ILE A 1 463 ? -5.610 4.262 21.965 1.00 29.74 486 ILE A C 1
ATOM 3251 O O . ILE A 1 463 ? -5.433 5.484 21.997 1.00 28.15 486 ILE A O 1
ATOM 3256 N N . ILE A 1 464 ? -6.664 3.687 21.377 1.00 27.68 487 ILE A N 1
ATOM 3257 C CA . ILE A 1 464 ? -7.720 4.467 20.748 1.00 26.59 487 ILE A CA 1
ATOM 3258 C C . ILE A 1 464 ? -9.058 4.075 21.329 1.00 28.51 487 ILE A C 1
ATOM 3259 O O . ILE A 1 464 ? -9.511 2.936 21.157 1.00 28.09 487 ILE A O 1
ATOM 3264 N N . PHE A 1 465 ? -9.705 5.034 21.985 1.00 24.06 488 PHE A N 1
ATOM 3265 C CA . PHE A 1 465 ? -11.031 4.815 22.558 1.00 22.53 488 PHE A CA 1
ATOM 3266 C C . PHE A 1 465 ? -12.016 5.667 21.789 1.00 27.09 488 PHE A C 1
ATOM 3267 O O . PHE A 1 465 ? -11.919 6.889 21.823 1.00 26.66 488 PHE A O 1
ATOM 3275 N N . SER A 1 466 ? -12.957 5.026 21.082 1.00 22.91 489 SER A N 1
ATOM 3276 C CA . SER A 1 466 ? -13.973 5.725 20.315 1.00 23.45 489 SER A CA 1
ATOM 3277 C C . SER A 1 466 ? -15.266 5.534 21.106 1.00 24.06 489 SER A C 1
ATOM 3278 O O . SER A 1 466 ? -15.984 4.551 20.919 1.00 24.55 489 SER A O 1
ATOM 3281 N N . LEU A 1 467 ? -15.523 6.427 22.046 1.00 20.73 490 LEU A N 1
ATOM 3282 C CA . LEU A 1 467 ? -16.611 6.230 23.039 1.00 20.39 490 LEU A CA 1
ATOM 3283 C C . LEU A 1 467 ? -17.958 6.821 22.728 1.00 24.09 490 LEU A C 1
ATOM 3284 O O . LEU A 1 467 ? -18.912 6.535 23.484 1.00 24.36 490 LEU A O 1
ATOM 3289 N N . SER A 1 468 ? -18.073 7.611 21.636 1.00 20.96 491 SER A N 1
ATOM 3290 C CA . SER A 1 468 ? -19.371 8.202 21.290 1.00 21.17 491 SER A CA 1
ATOM 3291 C C . SER A 1 468 ? -20.386 7.140 20.929 1.00 23.61 491 SER A C 1
ATOM 3292 O O . SER A 1 468 ? -20.058 6.179 20.225 1.00 23.71 491 SER A O 1
ATOM 3295 N N . ASN A 1 469 ? -21.591 7.286 21.494 1.00 20.45 492 ASN A N 1
ATOM 3296 C CA . ASN A 1 469 ? -22.730 6.373 21.411 1.00 19.71 492 ASN A CA 1
ATOM 3297 C C . ASN A 1 469 ? -23.931 6.981 20.713 1.00 24.86 492 ASN A C 1
ATOM 3298 O O . ASN A 1 469 ? -24.160 8.172 20.891 1.00 25.77 492 ASN A O 1
ATOM 3303 N N . PRO A 1 470 ? -24.754 6.189 19.970 1.00 22.31 493 PRO A N 1
ATOM 3304 C CA . PRO A 1 470 ? -24.624 4.745 19.671 1.00 22.65 493 PRO A CA 1
ATOM 3305 C C . PRO A 1 470 ? -23.570 4.532 18.571 1.00 25.22 493 PRO A C 1
ATOM 3306 O O . PRO A 1 470 ? -22.850 5.482 18.266 1.00 24.26 493 PRO A O 1
ATOM 3310 N N . THR A 1 471 ? -23.451 3.323 17.978 1.00 23.85 494 THR A N 1
ATOM 3311 C CA . THR A 1 471 ? -22.437 3.096 16.916 1.00 25.34 494 THR A CA 1
ATOM 3312 C C . THR A 1 471 ? -22.486 4.131 15.778 1.00 27.62 494 THR A C 1
ATOM 3313 O O . THR A 1 471 ? -21.451 4.444 15.218 1.00 25.29 494 THR A O 1
ATOM 3317 N N . SER A 1 472 ? -23.671 4.680 15.450 1.00 24.42 495 SER A N 1
ATOM 3318 C CA . SER A 1 472 ? -23.739 5.676 14.369 1.00 24.65 495 SER A CA 1
ATOM 3319 C C . SER A 1 472 ? -22.907 6.950 14.665 1.00 27.05 495 SER A C 1
ATOM 3320 O O . SER A 1 472 ? -22.477 7.618 13.734 1.00 25.68 495 SER A O 1
ATOM 3323 N N . HIS A 1 473 ? -22.665 7.246 15.954 1.00 26.93 496 HIS A N 1
ATOM 3324 C CA . HIS A 1 473 ? -21.916 8.430 16.429 1.00 28.53 496 HIS A CA 1
ATOM 3325 C C . HIS A 1 473 ? -20.464 8.123 16.772 1.00 28.50 496 HIS A C 1
ATOM 3326 O O . HIS A 1 473 ? -19.712 9.020 17.131 1.00 26.85 496 HIS A O 1
ATOM 3333 N N . SER A 1 474 ? -20.077 6.852 16.686 1.00 23.03 497 SER A N 1
ATOM 3334 C CA . SER A 1 474 ? -18.736 6.430 17.027 1.00 22.56 497 SER A CA 1
ATOM 3335 C C . SER A 1 474 ? -17.687 7.122 16.141 1.00 26.10 497 SER A C 1
ATOM 3336 O O . SER A 1 474 ? -17.848 7.189 14.926 1.00 25.81 497 SER A O 1
ATOM 3339 N N . GLU A 1 475 ? -16.637 7.676 16.760 1.00 24.71 498 GLU A N 1
ATOM 3340 C CA . GLU A 1 475 ? -15.516 8.374 16.060 1.00 25.42 498 GLU A CA 1
ATOM 3341 C C . GLU A 1 475 ? -14.898 7.529 14.951 1.00 30.36 498 GLU A C 1
ATOM 3342 O O . GLU A 1 475 ? -14.504 8.056 13.909 1.00 31.03 498 GLU A O 1
ATOM 3348 N N . CYS A 1 476 ? -14.827 6.213 15.169 1.00 27.02 499 CYS A N 1
ATOM 3349 C CA . CYS A 1 476 ? -14.438 5.238 14.136 1.00 28.21 499 CYS A CA 1
ATOM 3350 C C . CYS A 1 476 ? -15.003 3.884 14.540 1.00 31.03 499 CYS A C 1
ATOM 3351 O O . CYS A 1 476 ? -15.452 3.728 15.679 1.00 30.12 499 CYS A O 1
ATOM 3354 N N . THR A 1 477 ? -15.014 2.918 13.612 1.00 28.26 500 THR A N 1
ATOM 3355 C CA . THR A 1 477 ? -15.504 1.569 13.911 1.00 27.62 500 THR A CA 1
ATOM 3356 C C . THR A 1 477 ? -14.306 0.698 14.338 1.00 33.20 500 THR A C 1
ATOM 3357 O O . THR A 1 477 ? -13.146 1.115 14.172 1.00 31.43 500 THR A O 1
ATOM 3361 N N . ALA A 1 478 ? -14.581 -0.523 14.850 1.00 31.02 501 ALA A N 1
ATOM 3362 C CA . ALA A 1 478 ? -13.514 -1.470 15.207 1.00 31.30 501 ALA A CA 1
ATOM 3363 C C . ALA A 1 478 ? -12.783 -1.943 13.944 1.00 37.20 501 ALA A C 1
ATOM 3364 O O . ALA A 1 478 ? -11.548 -2.041 13.954 1.00 36.54 501 ALA A O 1
ATOM 3366 N N . GLU A 1 479 ? -13.540 -2.181 12.839 1.00 34.33 502 GLU A N 1
ATOM 3367 C CA . GLU A 1 479 ? -12.985 -2.595 11.549 1.00 35.99 502 GLU A CA 1
ATOM 3368 C C . GLU A 1 479 ? -11.926 -1.604 11.084 1.00 38.23 502 GLU A C 1
ATOM 3369 O O . GLU A 1 479 ? -10.836 -2.007 10.678 1.00 38.15 502 GLU A O 1
ATOM 3375 N N . GLN A 1 480 ? -12.250 -0.307 11.168 1.00 34.23 503 GLN A N 1
ATOM 3376 C CA . GLN A 1 480 ? -11.392 0.797 10.768 1.00 34.17 503 GLN A CA 1
ATOM 3377 C C . GLN A 1 480 ? -10.176 0.902 11.681 1.00 37.83 503 GLN A C 1
ATOM 3378 O O . GLN A 1 480 ? -9.063 1.017 11.179 1.00 38.62 503 GLN A O 1
ATOM 3384 N N . ALA A 1 481 ? -10.370 0.830 13.013 1.00 32.55 504 ALA A N 1
ATOM 3385 C CA . ALA A 1 481 ? -9.249 0.926 13.964 1.00 32.07 504 ALA A CA 1
ATOM 3386 C C . ALA A 1 481 ? -8.201 -0.150 13.712 1.00 36.03 504 ALA A C 1
ATOM 3387 O O . ALA A 1 481 ? -7.020 0.173 13.685 1.00 34.91 504 ALA A O 1
ATOM 3389 N N . TYR A 1 482 ? -8.626 -1.416 13.481 1.00 33.93 505 TYR A N 1
ATOM 3390 C CA . TYR A 1 482 ? -7.676 -2.510 13.273 1.00 35.99 505 TYR A CA 1
ATOM 3391 C C . TYR A 1 482 ? -7.036 -2.492 11.878 1.00 41.18 505 TYR A C 1
ATOM 3392 O O . TYR A 1 482 ? -5.823 -2.702 11.763 1.00 39.90 505 TYR A O 1
ATOM 3401 N N . THR A 1 483 ? -7.826 -2.209 10.825 1.00 38.22 506 THR A N 1
ATOM 3402 C CA . THR A 1 483 ? -7.296 -2.142 9.454 1.00 39.40 506 THR A CA 1
ATOM 3403 C C . THR A 1 483 ? -6.294 -0.990 9.326 1.00 43.65 506 THR A C 1
ATOM 3404 O O . THR A 1 483 ? -5.169 -1.208 8.877 1.00 43.96 506 THR A O 1
ATOM 3408 N N . TRP A 1 484 ? -6.693 0.219 9.765 1.00 40.68 507 TRP A N 1
ATOM 3409 C CA . TRP A 1 484 ? -5.867 1.421 9.663 1.00 41.94 507 TRP A CA 1
ATOM 3410 C C . TRP A 1 484 ? -4.595 1.405 10.543 1.00 47.03 507 TRP A C 1
ATOM 3411 O O . TRP A 1 484 ? -3.716 2.243 10.337 1.00 47.72 507 TRP A O 1
ATOM 3422 N N . THR A 1 485 ? -4.473 0.462 11.494 1.00 43.18 508 THR A N 1
ATOM 3423 C CA . THR A 1 485 ? -3.271 0.354 12.349 1.00 42.48 508 THR A CA 1
ATOM 3424 C C . THR A 1 485 ? -2.555 -0.980 12.147 1.00 45.73 508 THR A C 1
ATOM 3425 O O . THR A 1 485 ? -1.687 -1.318 12.946 1.00 45.92 508 THR A O 1
ATOM 3429 N N . GLN A 1 486 ? -2.965 -1.767 11.123 1.00 41.65 509 GLN A N 1
ATOM 3430 C CA . GLN A 1 486 ? -2.443 -3.107 10.828 1.00 42.94 509 GLN A CA 1
ATOM 3431 C C . GLN A 1 486 ? -2.496 -4.038 12.055 1.00 46.01 509 GLN A C 1
ATOM 3432 O O . GLN A 1 486 ? -1.549 -4.775 12.320 1.00 46.13 509 GLN A O 1
ATOM 3438 N N . GLY A 1 487 ? -3.621 -3.984 12.773 1.00 41.83 510 GLY A N 1
ATOM 3439 C CA . GLY A 1 487 ? -3.913 -4.773 13.965 1.00 42.27 510 GLY A CA 1
ATOM 3440 C C . GLY A 1 487 ? -3.155 -4.381 15.220 1.00 47.05 510 GLY A C 1
ATOM 3441 O O . GLY A 1 487 ? -3.172 -5.130 16.199 1.00 47.74 510 GLY A O 1
ATOM 3442 N N . ARG A 1 488 ? -2.519 -3.190 15.226 1.00 42.38 511 ARG A N 1
ATOM 3443 C CA . ARG A 1 488 ? -1.693 -2.741 16.354 1.00 41.20 511 ARG A CA 1
ATOM 3444 C C . ARG A 1 488 ? -2.412 -1.827 17.365 1.00 42.66 511 ARG A C 1
ATOM 3445 O O . ARG A 1 488 ? -1.909 -1.657 18.485 1.00 40.41 511 ARG A O 1
ATOM 3453 N N . ALA A 1 489 ? -3.586 -1.268 17.006 1.00 39.14 512 ALA A N 1
ATOM 3454 C CA . ALA A 1 489 ? -4.322 -0.428 17.950 1.00 37.90 512 ALA A CA 1
ATOM 3455 C C . ALA A 1 489 ? -4.883 -1.243 19.087 1.00 38.66 512 ALA A C 1
ATOM 3456 O O . ALA A 1 489 ? -5.310 -2.386 18.886 1.00 37.90 512 ALA A O 1
ATOM 3458 N N . VAL A 1 490 ? -4.870 -0.646 20.284 1.00 32.18 513 VAL A N 1
ATOM 3459 C CA . VAL A 1 490 ? -5.551 -1.180 21.451 1.00 30.60 513 VAL A CA 1
ATOM 3460 C C . VAL A 1 490 ? -6.840 -0.368 21.408 1.00 32.50 513 VAL A C 1
ATOM 3461 O O . VAL A 1 490 ? -6.816 0.846 21.620 1.00 32.24 513 VAL A O 1
ATOM 3465 N N . PHE A 1 491 ? -7.934 -1.015 20.988 1.00 28.01 514 PHE A N 1
ATOM 3466 C CA . PHE A 1 491 ? -9.191 -0.332 20.748 1.00 25.77 514 PHE A CA 1
ATOM 3467 C C . PHE A 1 491 ? -10.301 -0.695 21.703 1.00 27.74 514 PHE A C 1
ATOM 3468 O O . PHE A 1 491 ? -10.459 -1.855 22.059 1.00 28.21 514 PHE A O 1
ATOM 3476 N N . ALA A 1 492 ? -11.108 0.295 22.057 1.00 23.34 515 ALA A N 1
ATOM 3477 C CA . ALA A 1 492 ? -12.344 0.131 22.830 1.00 22.79 515 ALA A CA 1
ATOM 3478 C C . ALA A 1 492 ? -13.340 1.133 22.279 1.00 26.22 515 ALA A C 1
ATOM 3479 O O . ALA A 1 492 ? -12.940 2.179 21.762 1.00 24.77 515 ALA A O 1
ATOM 3481 N N . SER A 1 493 ? -14.636 0.818 22.380 1.00 22.87 516 SER A N 1
ATOM 3482 C CA . SER A 1 493 ? -15.684 1.709 21.890 1.00 21.77 516 SER A CA 1
ATOM 3483 C C . SER A 1 493 ? -16.763 1.876 22.950 1.00 23.04 516 SER A C 1
ATOM 3484 O O . SER A 1 493 ? -16.789 1.125 23.900 1.00 21.86 516 SER A O 1
ATOM 3487 N N . GLY A 1 494 ? -17.631 2.858 22.793 1.00 20.10 517 GLY A N 1
ATOM 3488 C CA . GLY A 1 494 ? -18.697 3.059 23.779 1.00 19.02 517 GLY A CA 1
ATOM 3489 C C . GLY A 1 494 ? -19.793 2.052 23.529 1.00 24.74 517 GLY A C 1
ATOM 3490 O O . GLY A 1 494 ? -20.411 1.563 24.474 1.00 23.52 517 GLY A O 1
ATOM 3491 N N . SER A 1 495 ? -20.051 1.756 22.232 1.00 22.81 518 SER A N 1
ATOM 3492 C CA . SER A 1 495 ? -21.110 0.855 21.762 1.00 23.93 518 SER A CA 1
ATOM 3493 C C . SER A 1 495 ? -20.546 -0.432 21.131 1.00 30.49 518 SER A C 1
ATOM 3494 O O . SER A 1 495 ? -19.480 -0.371 20.525 1.00 31.76 518 SER A O 1
ATOM 3497 N N . PRO A 1 496 ? -21.230 -1.603 21.229 1.00 27.89 519 PRO A N 1
ATOM 3498 C CA . PRO A 1 496 ? -20.655 -2.828 20.641 1.00 29.10 519 PRO A CA 1
ATOM 3499 C C . PRO A 1 496 ? -20.513 -2.876 19.120 1.00 34.01 519 PRO A C 1
ATOM 3500 O O . PRO A 1 496 ? -21.411 -2.504 18.364 1.00 33.09 519 PRO A O 1
ATOM 3504 N N . PHE A 1 497 ? -19.367 -3.404 18.688 1.00 31.34 520 PHE A N 1
ATOM 3505 C CA . PHE A 1 497 ? -19.057 -3.701 17.302 1.00 33.11 520 PHE A CA 1
ATOM 3506 C C . PHE A 1 497 ? -18.872 -5.211 17.240 1.00 42.67 520 PHE A C 1
ATOM 3507 O O . PHE A 1 497 ? -18.435 -5.810 18.230 1.00 44.12 520 PHE A O 1
ATOM 3515 N N . ALA A 1 498 ? -19.193 -5.823 16.093 1.00 43.28 521 ALA A N 1
ATOM 3516 C CA . ALA A 1 498 ? -19.007 -7.261 15.874 1.00 46.17 521 ALA A CA 1
ATOM 3517 C C . ALA A 1 498 ? -17.496 -7.581 15.847 1.00 53.97 521 ALA A C 1
ATOM 3518 O O . ALA A 1 498 ? -16.706 -6.664 15.566 1.00 52.59 521 ALA A O 1
ATOM 3520 N N . PRO A 1 499 ? -17.057 -8.841 16.146 1.00 53.61 522 PRO A N 1
ATOM 3521 C CA . PRO A 1 499 ? -15.615 -9.142 16.087 1.00 53.72 522 PRO A CA 1
ATOM 3522 C C . PRO A 1 499 ? -15.028 -8.826 14.712 1.00 53.40 522 PRO A C 1
ATOM 3523 O O . PRO A 1 499 ? -15.746 -8.801 13.705 1.00 52.71 522 PRO A O 1
ATOM 3527 N N . VAL A 1 500 ? -13.740 -8.499 14.690 1.00 48.16 523 VAL A N 1
ATOM 3528 C CA . VAL A 1 500 ? -13.056 -8.110 13.460 1.00 47.89 523 VAL A CA 1
ATOM 3529 C C . VAL A 1 500 ? -12.053 -9.166 13.059 1.00 54.29 523 VAL A C 1
ATOM 3530 O O . VAL A 1 500 ? -11.195 -9.523 13.868 1.00 54.40 523 VAL A O 1
ATOM 3534 N N . GLU A 1 501 ? -12.149 -9.645 11.800 1.00 52.93 524 GLU A N 1
ATOM 3535 C CA . GLU A 1 501 ? -11.193 -10.589 11.235 1.00 55.31 524 GLU A CA 1
ATOM 3536 C C . GLU A 1 501 ? -10.151 -9.757 10.505 1.00 59.09 524 GLU A C 1
ATOM 3537 O O . GLU A 1 501 ? -10.472 -9.079 9.527 1.00 58.49 524 GLU A O 1
ATOM 3543 N N . TYR A 1 502 ? -8.931 -9.733 11.033 1.00 56.30 525 TYR A N 1
ATOM 3544 C CA . TYR A 1 502 ? -7.832 -8.997 10.421 1.00 57.25 525 TYR A CA 1
ATOM 3545 C C . TYR A 1 502 ? -6.617 -9.889 10.415 1.00 65.95 525 TYR A C 1
ATOM 3546 O O . TYR A 1 502 ? -6.270 -10.457 11.457 1.00 65.57 525 TYR A O 1
ATOM 3555 N N . ASP A 1 503 ? -5.970 -10.013 9.231 1.00 66.12 526 ASP A N 1
ATOM 3556 C CA . ASP A 1 503 ? -4.839 -10.904 9.007 1.00 69.26 526 ASP A CA 1
ATOM 3557 C C . ASP A 1 503 ? -5.399 -12.313 9.318 1.00 76.85 526 ASP A C 1
ATOM 3558 O O . ASP A 1 503 ? -6.473 -12.644 8.809 1.00 77.43 526 ASP A O 1
ATOM 3563 N N . GLY A 1 504 ? -4.764 -13.077 10.195 1.00 75.71 527 GLY A N 1
ATOM 3564 C CA . GLY A 1 504 ? -5.286 -14.390 10.554 1.00 77.64 527 GLY A CA 1
ATOM 3565 C C . GLY A 1 504 ? -5.933 -14.401 11.922 1.00 82.63 527 GLY A C 1
ATOM 3566 O O . GLY A 1 504 ? -6.260 -15.472 12.442 1.00 83.84 527 GLY A O 1
ATOM 3567 N N . LYS A 1 505 ? -6.135 -13.202 12.505 1.00 77.67 528 LYS A N 1
ATOM 3568 C CA . LYS A 1 505 ? -6.643 -13.025 13.858 1.00 76.09 528 LYS A CA 1
ATOM 3569 C C . LYS A 1 505 ? -8.072 -12.479 13.982 1.00 78.36 528 LYS A C 1
ATOM 3570 O O . LYS A 1 505 ? -8.585 -11.818 13.074 1.00 77.43 528 LYS A O 1
ATOM 3572 N N . THR A 1 506 ? -8.698 -12.757 15.137 1.00 73.93 529 THR A N 1
ATOM 3573 C CA . THR A 1 506 ? -10.019 -12.252 15.502 1.00 71.72 529 THR A CA 1
ATOM 3574 C C . THR A 1 506 ? -9.813 -11.269 16.649 1.00 72.29 529 THR A C 1
ATOM 3575 O O . THR A 1 506 ? -9.174 -11.605 17.649 1.00 71.35 529 THR A O 1
ATOM 3579 N N . PHE A 1 507 ? -10.315 -10.047 16.475 1.00 66.61 530 PHE A N 1
ATOM 3580 C CA . PHE A 1 507 ? -10.222 -8.981 17.461 1.00 64.05 530 PHE A CA 1
ATOM 3581 C C . PHE A 1 507 ? -11.633 -8.722 18.000 1.00 63.88 530 PHE A C 1
ATOM 3582 O O . PHE A 1 507 ? -12.551 -8.477 17.221 1.00 62.68 530 PHE A O 1
ATOM 3590 N N . VAL A 1 508 ? -11.813 -8.833 19.327 1.00 57.95 531 VAL A N 1
ATOM 3591 C CA . VAL A 1 508 ? -13.080 -8.591 20.015 1.00 55.37 531 VAL A CA 1
ATOM 3592 C C . VAL A 1 508 ? -12.927 -7.262 20.789 1.00 52.90 531 VAL A C 1
ATOM 3593 O O . VAL A 1 508 ? -12.329 -7.226 21.862 1.00 52.55 531 VAL A O 1
ATOM 3597 N N . PRO A 1 509 ? -13.292 -6.127 20.184 1.00 44.37 532 PRO A N 1
ATOM 3598 C CA . PRO A 1 509 ? -13.104 -4.853 20.904 1.00 40.99 532 PRO A CA 1
ATOM 3599 C C . PRO A 1 509 ? -14.079 -4.742 22.100 1.00 38.49 532 PRO A C 1
ATOM 3600 O O . PRO A 1 509 ? -15.264 -5.064 21.985 1.00 33.61 532 PRO A O 1
ATOM 3604 N N . GLY A 1 510 ? -13.554 -4.357 23.255 1.00 35.18 533 GLY A N 1
ATOM 3605 C CA . GLY A 1 510 ? -14.347 -4.180 24.469 1.00 32.26 533 GLY A CA 1
ATOM 3606 C C . GLY A 1 510 ? -15.148 -2.894 24.433 1.00 29.75 533 GLY A C 1
ATOM 3607 O O . GLY A 1 510 ? -14.844 -2.017 23.626 1.00 28.43 533 GLY A O 1
ATOM 3608 N N . GLN A 1 511 ? -16.222 -2.795 25.263 1.00 23.84 534 GLN A N 1
ATOM 3609 C CA . GLN A 1 511 ? -17.054 -1.589 25.382 1.00 22.85 534 GLN A CA 1
ATOM 3610 C C . GLN A 1 511 ? -16.943 -0.930 26.746 1.00 25.80 534 GLN A C 1
ATOM 3611 O O . GLN A 1 511 ? -16.982 -1.614 27.774 1.00 25.29 534 GLN A O 1
ATOM 3617 N N . SER A 1 512 ? -16.890 0.404 26.768 1.00 22.51 535 SER A N 1
ATOM 3618 C CA . SER A 1 512 ? -16.825 1.166 28.042 1.00 21.02 535 SER A CA 1
ATOM 3619 C C . SER A 1 512 ? -18.232 1.300 28.672 1.00 23.49 535 SER A C 1
ATOM 3620 O O . SER A 1 512 ? -18.680 2.398 29.007 1.00 24.42 535 SER A O 1
ATOM 3623 N N . ASN A 1 513 ? -18.938 0.172 28.792 1.00 18.70 536 ASN A N 1
ATOM 3624 C CA . ASN A 1 513 ? -20.287 0.157 29.317 1.00 18.70 536 ASN A CA 1
ATOM 3625 C C . ASN A 1 513 ? -20.298 0.532 30.810 1.00 21.50 536 ASN A C 1
ATOM 3626 O O . ASN A 1 513 ? -19.619 -0.117 31.595 1.00 20.87 536 ASN A O 1
ATOM 3631 N N . ASN A 1 514 ? -21.022 1.592 31.182 1.00 20.29 537 ASN A N 1
ATOM 3632 C CA . ASN A 1 514 ? -21.153 2.003 32.609 1.00 21.02 537 ASN A CA 1
ATOM 3633 C C . ASN A 1 514 ? -21.613 0.853 33.525 1.00 24.37 537 ASN A C 1
ATOM 3634 O O . ASN A 1 514 ? -21.248 0.844 34.705 1.00 23.78 537 ASN A O 1
ATOM 3639 N N . ALA A 1 515 ? -22.365 -0.132 32.956 1.00 19.42 538 ALA A N 1
ATOM 3640 C CA . ALA A 1 515 ? -22.878 -1.330 33.656 1.00 20.24 538 ALA A CA 1
ATOM 3641 C C . ALA A 1 515 ? -21.773 -2.199 34.251 1.00 22.24 538 ALA A C 1
ATOM 3642 O O . ALA A 1 515 ? -22.049 -2.977 35.145 1.00 21.41 538 ALA A O 1
ATOM 3644 N N . TYR A 1 516 ? -20.519 -2.042 33.798 1.00 19.84 539 TYR A N 1
ATOM 3645 C CA . TYR A 1 516 ? -19.390 -2.735 34.410 1.00 20.27 539 TYR A CA 1
ATOM 3646 C C . TYR A 1 516 ? -19.132 -2.209 35.839 1.00 22.63 539 TYR A C 1
ATOM 3647 O O . TYR A 1 516 ? -18.696 -2.978 36.691 1.00 23.79 539 TYR A O 1
ATOM 3656 N N . ILE A 1 517 ? -19.389 -0.914 36.086 1.00 19.26 540 ILE A N 1
ATOM 3657 C CA . ILE A 1 517 ? -19.041 -0.244 37.342 1.00 18.73 540 ILE A CA 1
ATOM 3658 C C . ILE A 1 517 ? -20.181 -0.021 38.355 1.00 22.73 540 ILE A C 1
ATOM 3659 O O . ILE A 1 517 ? -20.002 -0.368 39.529 1.00 21.92 540 ILE A O 1
ATOM 3664 N N . PHE A 1 518 ? -21.271 0.643 37.939 1.00 19.34 541 PHE A N 1
ATOM 3665 C CA . PHE A 1 518 ? -22.301 1.056 38.887 1.00 19.21 541 PHE A CA 1
ATOM 3666 C C . PHE A 1 518 ? -22.895 -0.108 39.708 1.00 20.47 541 PHE A C 1
ATOM 3667 O O . PHE A 1 518 ? -23.093 0.129 40.894 1.00 19.25 541 PHE A O 1
ATOM 3675 N N . PRO A 1 519 ? -23.146 -1.334 39.179 1.00 16.89 542 PRO A N 1
ATOM 3676 C CA . PRO A 1 519 ? -23.737 -2.385 40.036 1.00 17.38 542 PRO A CA 1
ATOM 3677 C C . PRO A 1 519 ? -22.889 -2.727 41.247 1.00 21.87 542 PRO A C 1
ATOM 3678 O O . PRO A 1 519 ? -23.434 -2.750 42.344 1.00 20.86 542 PRO A O 1
ATOM 3682 N N . GLY A 1 520 ? -21.593 -2.968 41.037 1.00 20.80 543 GLY A N 1
ATOM 3683 C CA . GLY A 1 520 ? -20.636 -3.284 42.103 1.00 20.50 543 GLY A CA 1
ATOM 3684 C C . GLY A 1 520 ? -20.347 -2.100 43.004 1.00 22.66 543 GLY A C 1
ATOM 3685 O O . GLY A 1 520 ? -20.188 -2.267 44.220 1.00 20.62 543 GLY A O 1
ATOM 3686 N N . LEU A 1 521 ? -20.288 -0.879 42.422 1.00 19.54 544 LEU A N 1
ATOM 3687 C CA . LEU A 1 521 ? -20.100 0.329 43.239 1.00 20.85 544 LEU A CA 1
ATOM 3688 C C . LEU A 1 521 ? -21.288 0.520 44.219 1.00 23.46 544 LEU A C 1
ATOM 3689 O O . LEU A 1 521 ? -21.070 0.710 45.414 1.00 21.69 544 LEU A O 1
ATOM 3694 N N . GLY A 1 522 ? -22.510 0.435 43.702 1.00 20.05 545 GLY A N 1
ATOM 3695 C CA . GLY A 1 522 ? -23.717 0.535 44.508 1.00 20.01 545 GLY A CA 1
ATOM 3696 C C . GLY A 1 522 ? -23.731 -0.524 45.595 1.00 23.33 545 GLY A C 1
ATOM 3697 O O . GLY A 1 522 ? -23.944 -0.196 46.759 1.00 22.98 545 GLY A O 1
ATOM 3698 N N . LEU A 1 523 ? -23.433 -1.803 45.233 1.00 19.80 546 LEU A N 1
ATOM 3699 C CA . LEU A 1 523 ? -23.354 -2.892 46.220 1.00 19.68 546 LEU A CA 1
ATOM 3700 C C . LEU A 1 523 ? -22.317 -2.619 47.321 1.00 23.54 546 LEU A C 1
ATOM 3701 O O . LEU A 1 523 ? -22.613 -2.827 48.499 1.00 23.33 546 LEU A O 1
ATOM 3706 N N . GLY A 1 524 ? -21.143 -2.125 46.936 1.00 21.54 547 GLY A N 1
ATOM 3707 C CA . GLY A 1 524 ? -20.065 -1.792 47.872 1.00 21.67 547 GLY A CA 1
ATOM 3708 C C . GLY A 1 524 ? -20.486 -0.754 48.897 1.00 24.04 547 GLY A C 1
ATOM 3709 O O . GLY A 1 524 ? -20.161 -0.870 50.081 1.00 23.08 547 GLY A O 1
ATOM 3710 N N . LEU A 1 525 ? -21.246 0.245 48.456 1.00 21.74 548 LEU A N 1
ATOM 3711 C CA . LEU A 1 525 ? -21.780 1.295 49.348 1.00 20.76 548 LEU A CA 1
ATOM 3712 C C . LEU A 1 525 ? -22.811 0.723 50.312 1.00 23.16 548 LEU A C 1
ATOM 3713 O O . LEU A 1 525 ? -22.737 0.976 51.500 1.00 23.02 548 LEU A O 1
ATOM 3718 N N . VAL A 1 526 ? -23.742 -0.095 49.796 1.00 21.37 549 VAL A N 1
ATOM 3719 C CA . VAL A 1 526 ? -24.804 -0.716 50.587 1.00 21.37 549 VAL A CA 1
ATOM 3720 C C . VAL A 1 526 ? -24.247 -1.641 51.689 1.00 25.08 549 VAL A C 1
ATOM 3721 O O . VAL A 1 526 ? -24.615 -1.489 52.858 1.00 23.95 549 VAL A O 1
ATOM 3725 N N . ILE A 1 527 ? -23.345 -2.564 51.313 1.00 22.45 550 ILE A N 1
ATOM 3726 C CA . ILE A 1 527 ? -22.835 -3.589 52.228 1.00 23.05 550 ILE A CA 1
ATOM 3727 C C . ILE A 1 527 ? -21.926 -3.010 53.331 1.00 25.65 550 ILE A C 1
ATOM 3728 O O . ILE A 1 527 ? -21.799 -3.626 54.381 1.00 25.17 550 ILE A O 1
ATOM 3733 N N . SER A 1 528 ? -21.289 -1.863 53.073 1.00 22.56 551 SER A N 1
ATOM 3734 C CA . SER A 1 528 ? -20.413 -1.191 54.043 1.00 21.71 551 SER A CA 1
ATOM 3735 C C . SER A 1 528 ? -21.204 -0.174 54.888 1.00 25.02 551 SER A C 1
ATOM 3736 O O . SER A 1 528 ? -20.680 0.347 55.870 1.00 24.52 551 SER A O 1
ATOM 3739 N N . GLY A 1 529 ? -22.444 0.102 54.496 1.00 22.25 552 GLY A N 1
ATOM 3740 C CA . GLY A 1 529 ? -23.251 1.119 55.161 1.00 22.48 552 GLY A CA 1
ATOM 3741 C C . GLY A 1 529 ? -22.631 2.498 54.960 1.00 25.87 552 GLY A C 1
ATOM 3742 O O . GLY A 1 529 ? -22.646 3.327 55.872 1.00 25.01 552 GLY A O 1
ATOM 3743 N N . ALA A 1 530 ? -22.042 2.744 53.766 1.00 21.73 553 ALA A N 1
ATOM 3744 C CA . ALA A 1 530 ? -21.405 4.040 53.452 1.00 22.10 553 ALA A CA 1
ATOM 3745 C C . ALA A 1 530 ? -22.425 5.179 53.528 1.00 25.71 553 ALA A C 1
ATOM 3746 O O . ALA A 1 530 ? -23.599 4.982 53.170 1.00 24.41 553 ALA A O 1
ATOM 3748 N N . VAL A 1 531 ? -21.991 6.352 54.041 1.00 23.82 554 VAL A N 1
ATOM 3749 C CA . VAL A 1 531 ? -22.898 7.507 54.151 1.00 24.35 554 VAL A CA 1
ATOM 3750 C C . VAL A 1 531 ? -22.566 8.573 53.103 1.00 24.13 554 VAL A C 1
ATOM 3751 O O . VAL A 1 531 ? -23.389 9.454 52.839 1.00 22.84 554 VAL A O 1
ATOM 3755 N N . ARG A 1 532 ? -21.377 8.490 52.504 1.00 19.73 555 ARG A N 1
ATOM 3756 C CA . ARG A 1 532 ? -20.961 9.418 51.452 1.00 20.10 555 ARG A CA 1
ATOM 3757 C C . ARG A 1 532 ? -20.170 8.688 50.393 1.00 22.81 555 ARG A C 1
ATOM 3758 O O . ARG A 1 532 ? -19.492 7.713 50.693 1.00 22.05 555 ARG A O 1
ATOM 3766 N N . VAL A 1 533 ? -20.252 9.169 49.149 1.00 21.15 556 VAL A N 1
ATOM 3767 C CA . VAL A 1 533 ? -19.404 8.662 48.072 1.00 20.89 556 VAL A CA 1
ATOM 3768 C C . VAL A 1 533 ? -18.146 9.548 48.074 1.00 25.01 556 VAL A C 1
ATOM 3769 O O . VAL A 1 533 ? -18.254 10.765 48.187 1.00 25.89 556 VAL A O 1
ATOM 3773 N N . HIS A 1 534 ? -16.971 8.948 47.983 1.00 21.44 557 HIS A N 1
ATOM 3774 C CA . HIS A 1 534 ? -15.718 9.698 47.903 1.00 20.32 557 HIS A CA 1
ATOM 3775 C C . HIS A 1 534 ? -15.079 9.335 46.561 1.00 22.60 557 HIS A C 1
ATOM 3776 O O . HIS A 1 534 ? -15.231 8.195 46.107 1.00 20.89 557 HIS A O 1
ATOM 3783 N N . GLU A 1 535 ? -14.380 10.292 45.922 1.00 23.37 558 GLU A N 1
ATOM 3784 C CA . GLU A 1 535 ? -13.689 10.085 44.630 1.00 22.47 558 GLU A CA 1
ATOM 3785 C C . GLU A 1 535 ? -12.716 8.891 44.655 1.00 26.28 558 GLU A C 1
ATOM 3786 O O . GLU A 1 535 ? -12.517 8.235 43.630 1.00 25.23 558 GLU A O 1
ATOM 3792 N N . ASP A 1 536 ? -12.127 8.598 45.827 1.00 23.54 559 ASP A N 1
ATOM 3793 C CA . ASP A 1 536 ? -11.205 7.466 45.980 1.00 23.12 559 ASP A CA 1
ATOM 3794 C C . ASP A 1 536 ? -11.918 6.123 45.777 1.00 25.26 559 ASP A C 1
ATOM 3795 O O . ASP A 1 536 ? -11.264 5.153 45.406 1.00 23.66 559 ASP A O 1
ATOM 3800 N N . MET A 1 537 ? -13.250 6.065 46.028 1.00 21.86 560 MET A N 1
ATOM 3801 C CA . MET A 1 537 ? -14.050 4.849 45.792 1.00 21.11 560 MET A CA 1
ATOM 3802 C C . MET A 1 537 ? -14.154 4.597 44.286 1.00 24.28 560 MET A C 1
ATOM 3803 O O . MET A 1 537 ? -14.199 3.437 43.875 1.00 24.41 560 MET A O 1
ATOM 3808 N N . LEU A 1 538 ? -14.213 5.688 43.477 1.00 21.26 561 LEU A N 1
ATOM 3809 C CA . LEU A 1 538 ? -14.228 5.609 42.002 1.00 21.30 561 LEU A CA 1
ATOM 3810 C C . LEU A 1 538 ? -12.902 5.054 41.515 1.00 24.24 561 LEU A C 1
ATOM 3811 O O . LEU A 1 538 ? -12.893 4.182 40.642 1.00 23.18 561 LEU A O 1
ATOM 3816 N N . LEU A 1 539 ? -11.780 5.488 42.142 1.00 22.16 562 LEU A N 1
ATOM 3817 C CA . LEU A 1 539 ? -10.447 4.968 41.800 1.00 22.34 562 LEU A CA 1
ATOM 3818 C C . LEU A 1 539 ? -10.331 3.487 42.189 1.00 26.63 562 LEU A C 1
ATOM 3819 O O . LEU A 1 539 ? -9.756 2.699 41.451 1.00 23.96 562 LEU A O 1
ATOM 3824 N N . ALA A 1 540 ? -10.887 3.115 43.352 1.00 25.13 563 ALA A N 1
ATOM 3825 C CA . ALA A 1 540 ? -10.842 1.726 43.821 1.00 24.91 563 ALA A CA 1
ATOM 3826 C C . ALA A 1 540 ? -11.659 0.834 42.866 1.00 24.80 563 ALA A C 1
ATOM 3827 O O . ALA A 1 540 ? -11.225 -0.267 42.557 1.00 22.72 563 ALA A O 1
ATOM 3829 N N . ALA A 1 541 ? -12.819 1.312 42.398 1.00 20.80 564 ALA A N 1
ATOM 3830 C CA . ALA A 1 541 ? -13.667 0.547 41.468 1.00 19.15 564 ALA A CA 1
ATOM 3831 C C . ALA A 1 541 ? -12.942 0.361 40.146 1.00 22.21 564 ALA A C 1
ATOM 3832 O O . ALA A 1 541 ? -12.948 -0.745 39.625 1.00 22.73 564 ALA A O 1
ATOM 3834 N N . SER A 1 542 ? -12.335 1.432 39.594 1.00 20.25 565 SER A N 1
ATOM 3835 C CA . SER A 1 542 ? -11.583 1.362 38.313 1.00 20.53 565 SER A CA 1
ATOM 3836 C C . SER A 1 542 ? -10.459 0.351 38.428 1.00 25.19 565 SER A C 1
ATOM 3837 O O . SER A 1 542 ? -10.287 -0.466 37.521 1.00 25.10 565 SER A O 1
ATOM 3840 N N . ALA A 1 543 ? -9.674 0.416 39.545 1.00 23.19 566 ALA A N 1
ATOM 3841 C CA . ALA A 1 543 ? -8.541 -0.488 39.765 1.00 23.67 566 ALA A CA 1
ATOM 3842 C C . ALA A 1 543 ? -9.024 -1.939 39.870 1.00 25.80 566 ALA A C 1
ATOM 3843 O O . ALA A 1 543 ? -8.389 -2.811 39.303 1.00 24.80 566 ALA A O 1
ATOM 3845 N N . ALA A 1 544 ? -10.179 -2.178 40.545 1.00 22.90 567 ALA A N 1
ATOM 3846 C CA . ALA A 1 544 ? -10.792 -3.497 40.734 1.00 24.08 567 ALA A CA 1
ATOM 3847 C C . ALA A 1 544 ? -11.280 -4.086 39.396 1.00 27.34 567 ALA A C 1
ATOM 3848 O O . ALA A 1 544 ? -11.087 -5.273 39.145 1.00 26.38 567 ALA A O 1
ATOM 3850 N N . LEU A 1 545 ? -11.913 -3.257 38.545 1.00 22.92 568 LEU A N 1
ATOM 3851 C CA . LEU A 1 545 ? -12.361 -3.695 37.222 1.00 22.27 568 LEU A CA 1
ATOM 3852 C C . LEU A 1 545 ? -11.149 -4.030 36.326 1.00 26.85 568 LEU A C 1
ATOM 3853 O O . LEU A 1 545 ? -11.141 -5.092 35.694 1.00 27.73 568 LEU A O 1
ATOM 3858 N N . ALA A 1 546 ? -10.139 -3.141 36.263 1.00 23.97 569 ALA A N 1
ATOM 3859 C CA . ALA A 1 546 ? -8.932 -3.391 35.453 1.00 25.29 569 ALA A CA 1
ATOM 3860 C C . ALA A 1 546 ? -8.219 -4.666 35.906 1.00 32.70 569 ALA A C 1
ATOM 3861 O O . ALA A 1 546 ? -7.686 -5.382 35.053 1.00 33.81 569 ALA A O 1
ATOM 3863 N N . ASP A 1 547 ? -8.210 -4.949 37.245 1.00 29.42 570 ASP A N 1
ATOM 3864 C CA . ASP A 1 547 ? -7.570 -6.145 37.811 1.00 31.28 570 ASP A CA 1
ATOM 3865 C C . ASP A 1 547 ? -8.253 -7.427 37.300 1.00 34.41 570 ASP A C 1
ATOM 3866 O O . ASP A 1 547 ? -7.635 -8.482 37.296 1.00 34.79 570 ASP A O 1
ATOM 3871 N N . GLN A 1 548 ? -9.521 -7.325 36.868 1.00 29.44 571 GLN A N 1
ATOM 3872 C CA . GLN A 1 548 ? -10.283 -8.448 36.321 1.00 29.81 571 GLN A CA 1
ATOM 3873 C C . GLN A 1 548 ? -9.991 -8.691 34.838 1.00 36.47 571 GLN A C 1
ATOM 3874 O O . GLN A 1 548 ? -10.361 -9.737 34.297 1.00 36.25 571 GLN A O 1
ATOM 3880 N N . ALA A 1 549 ? -9.345 -7.725 34.180 1.00 34.94 572 ALA A N 1
ATOM 3881 C CA . ALA A 1 549 ? -8.972 -7.881 32.789 1.00 36.72 572 ALA A CA 1
ATOM 3882 C C . ALA A 1 549 ? -7.670 -8.678 32.787 1.00 42.39 572 ALA A C 1
ATOM 3883 O O . ALA A 1 549 ? -6.700 -8.282 33.441 1.00 42.74 572 ALA A O 1
ATOM 3885 N N . THR A 1 550 ? -7.677 -9.836 32.119 1.00 40.41 573 THR A N 1
ATOM 3886 C CA . THR A 1 550 ? -6.501 -10.715 32.070 1.00 42.64 573 THR A CA 1
ATOM 3887 C C . THR A 1 550 ? -6.096 -11.026 30.639 1.00 45.70 573 THR A C 1
ATOM 3888 O O . THR A 1 550 ? -6.765 -10.581 29.702 1.00 41.27 573 THR A O 1
ATOM 3892 N N . GLU A 1 551 ? -5.018 -11.832 30.477 1.00 47.14 574 GLU A N 1
ATOM 3893 C CA . GLU A 1 551 ? -4.495 -12.280 29.185 1.00 50.29 574 GLU A CA 1
ATOM 3894 C C . GLU A 1 551 ? -5.556 -13.054 28.408 1.00 57.89 574 GLU A C 1
ATOM 3895 O O . GLU A 1 551 ? -5.576 -12.984 27.183 1.00 58.27 574 GLU A O 1
ATOM 3901 N N . GLU A 1 552 ? -6.480 -13.728 29.132 1.00 56.21 575 GLU A N 1
ATOM 3902 C CA . GLU A 1 552 ? -7.622 -14.452 28.578 1.00 56.86 575 GLU A CA 1
ATOM 3903 C C . GLU A 1 552 ? -8.460 -13.508 27.696 1.00 58.51 575 GLU A C 1
ATOM 3904 O O . GLU A 1 552 ? -8.852 -13.907 26.602 1.00 60.61 575 GLU A O 1
ATOM 3906 N N . ASN A 1 553 ? -8.696 -12.252 28.141 1.00 49.88 576 ASN A N 1
ATOM 3907 C CA . ASN A 1 553 ? -9.439 -11.290 27.326 1.00 47.21 576 ASN A CA 1
ATOM 3908 C C . ASN A 1 553 ? -8.498 -10.450 26.448 1.00 47.03 576 ASN A C 1
ATOM 3909 O O . ASN A 1 553 ? -8.872 -10.137 25.324 1.00 46.64 576 ASN A O 1
ATOM 3914 N N . PHE A 1 554 ? -7.262 -10.158 26.904 1.00 41.90 577 PHE A N 1
ATOM 3915 C CA . PHE A 1 554 ? -6.280 -9.395 26.126 1.00 41.72 577 PHE A CA 1
ATOM 3916 C C . PHE A 1 554 ? -5.919 -10.070 24.789 1.00 50.41 577 PHE A C 1
ATOM 3917 O O . PHE A 1 554 ? -5.794 -9.373 23.779 1.00 50.74 577 PHE A O 1
ATOM 3925 N N . VAL A 1 555 ? -5.790 -11.419 24.778 1.00 48.36 578 VAL A N 1
ATOM 3926 C CA . VAL A 1 555 ? -5.462 -12.206 23.582 1.00 50.59 578 VAL A CA 1
ATOM 3927 C C . VAL A 1 555 ? -6.518 -12.006 22.461 1.00 54.17 578 VAL A C 1
ATOM 3928 O O . VAL A 1 555 ? -6.174 -12.037 21.281 1.00 53.68 578 VAL A O 1
ATOM 3932 N N . THR A 1 556 ? -7.776 -11.718 22.844 1.00 50.17 579 THR A N 1
ATOM 3933 C CA . THR A 1 556 ? -8.867 -11.477 21.902 1.00 50.18 579 THR A CA 1
ATOM 3934 C C . THR A 1 556 ? -8.973 -9.996 21.531 1.00 53.81 579 THR A C 1
ATOM 3935 O O . THR A 1 556 ? -9.818 -9.657 20.726 1.00 54.00 579 THR A O 1
ATOM 3939 N N . GLY A 1 557 ? -8.141 -9.139 22.112 1.00 49.40 580 GLY A N 1
ATOM 3940 C CA . GLY A 1 557 ? -8.170 -7.706 21.849 1.00 48.27 580 GLY A CA 1
ATOM 3941 C C . GLY A 1 557 ? -9.039 -6.916 22.814 1.00 49.44 580 GLY A C 1
ATOM 3942 O O . GLY A 1 557 ? -9.052 -5.686 22.750 1.00 49.30 580 GLY A O 1
ATOM 3943 N N . SER A 1 558 ? -9.775 -7.599 23.712 1.00 42.41 581 SER A N 1
ATOM 3944 C CA . SER A 1 558 ? -10.650 -6.918 24.663 1.00 38.69 581 SER A CA 1
ATOM 3945 C C . SER A 1 558 ? -9.925 -6.474 25.927 1.00 38.42 581 SER A C 1
ATOM 3946 O O . SER A 1 558 ? -9.354 -7.293 26.644 1.00 37.82 581 SER A O 1
ATOM 3949 N N . ILE A 1 559 ? -10.012 -5.183 26.241 1.00 31.57 582 ILE A N 1
ATOM 3950 C CA . ILE A 1 559 ? -9.396 -4.662 27.463 1.00 30.09 582 ILE A CA 1
ATOM 3951 C C . ILE A 1 559 ? -10.315 -4.882 28.659 1.00 33.84 582 ILE A C 1
ATOM 3952 O O . ILE A 1 559 ? -9.854 -4.827 29.792 1.00 33.60 582 ILE A O 1
ATOM 3957 N N . PHE A 1 560 ? -11.626 -5.089 28.422 1.00 29.53 583 PHE A N 1
ATOM 3958 C CA . PHE A 1 560 ? -12.540 -5.367 29.531 1.00 27.87 583 PHE A CA 1
ATOM 3959 C C . PHE A 1 560 ? -12.840 -6.873 29.585 1.00 34.13 583 PHE A C 1
ATOM 3960 O O . PHE A 1 560 ? -12.986 -7.501 28.536 1.00 33.55 583 PHE A O 1
ATOM 3968 N N . PRO A 1 561 ? -13.002 -7.462 30.784 1.00 32.67 584 PRO A N 1
ATOM 3969 C CA . PRO A 1 561 ? -13.437 -8.870 30.850 1.00 34.31 584 PRO A CA 1
ATOM 3970 C C . PRO A 1 561 ? -14.892 -8.971 30.334 1.00 39.20 584 PRO A C 1
ATOM 3971 O O . PRO A 1 561 ? -15.574 -7.939 30.278 1.00 36.31 584 PRO A O 1
ATOM 3975 N N . PRO A 1 562 ? -15.394 -10.141 29.873 1.00 38.12 585 PRO A N 1
ATOM 3976 C CA . PRO A 1 562 ? -16.767 -10.160 29.333 1.00 36.92 585 PRO A CA 1
ATOM 3977 C C . PRO A 1 562 ? -17.841 -10.057 30.412 1.00 35.23 585 PRO A C 1
ATOM 3978 O O . PRO A 1 562 ? -17.566 -10.288 31.592 1.00 32.61 585 PRO A O 1
ATOM 3982 N N . PHE A 1 563 ? -19.078 -9.720 30.011 1.00 29.75 586 PHE A N 1
ATOM 3983 C CA . PHE A 1 563 ? -20.181 -9.627 30.975 1.00 26.93 586 PHE A CA 1
ATOM 3984 C C . PHE A 1 563 ? -20.618 -11.005 31.500 1.00 30.17 586 PHE A C 1
ATOM 3985 O O . PHE A 1 563 ? -21.352 -11.060 32.472 1.00 27.87 586 PHE A O 1
ATOM 3993 N N . THR A 1 564 ? -20.145 -12.113 30.886 1.00 29.59 587 THR A N 1
ATOM 3994 C CA . THR A 1 564 ? -20.488 -13.483 31.323 1.00 31.77 587 THR A CA 1
ATOM 3995 C C . THR A 1 564 ? -20.113 -13.745 32.785 1.00 36.11 587 THR A C 1
ATOM 3996 O O . THR A 1 564 ? -20.802 -14.499 33.448 1.00 38.52 587 THR A O 1
ATOM 4000 N N . ASN A 1 565 ? -19.054 -13.101 33.292 1.00 31.35 588 ASN A N 1
ATOM 4001 C CA . ASN A 1 565 ? -18.594 -13.255 34.685 1.00 30.68 588 ASN A CA 1
ATOM 4002 C C . ASN A 1 565 ? -18.877 -11.983 35.499 1.00 29.40 588 ASN A C 1
ATOM 4003 O O . ASN A 1 565 ? -18.159 -11.694 36.458 1.00 29.03 588 ASN A O 1
ATOM 4008 N N . ILE A 1 566 ? -19.940 -11.220 35.126 1.00 23.66 589 ILE A N 1
ATOM 4009 C CA . ILE A 1 566 ? -20.241 -9.938 35.781 1.00 21.81 589 ILE A CA 1
ATOM 4010 C C . ILE A 1 566 ? -20.501 -10.063 37.318 1.00 26.81 589 ILE A C 1
ATOM 4011 O O . ILE A 1 566 ? -20.112 -9.162 38.062 1.00 25.65 589 ILE A O 1
ATOM 4016 N N . ARG A 1 567 ? -21.092 -11.170 37.787 1.00 24.61 590 ARG A N 1
ATOM 4017 C CA . ARG A 1 567 ? -21.345 -11.306 39.225 1.00 24.31 590 ARG A CA 1
ATOM 4018 C C . ARG A 1 567 ? -20.048 -11.339 40.023 1.00 27.68 590 ARG A C 1
ATOM 4019 O O . ARG A 1 567 ? -19.966 -10.703 41.068 1.00 26.21 590 ARG A O 1
ATOM 4027 N N . LYS A 1 568 ? -19.022 -12.025 39.496 1.00 25.12 591 LYS A N 1
ATOM 4028 C CA . LYS A 1 568 ? -17.724 -12.109 40.142 1.00 25.36 591 LYS A CA 1
ATOM 4029 C C . LYS A 1 568 ? -17.044 -10.750 40.108 1.00 29.49 591 LYS A C 1
ATOM 4030 O O . LYS A 1 568 ? -16.499 -10.311 41.120 1.00 27.97 591 LYS A O 1
ATOM 4036 N N . ILE A 1 569 ? -17.108 -10.069 38.946 1.00 26.32 592 ILE A N 1
ATOM 4037 C CA . ILE A 1 569 ? -16.522 -8.734 38.748 1.00 24.53 592 ILE A CA 1
ATOM 4038 C C . ILE A 1 569 ? -17.109 -7.746 39.741 1.00 24.95 592 ILE A C 1
ATOM 4039 O O . ILE A 1 569 ? -16.360 -7.056 40.427 1.00 23.58 592 ILE A O 1
ATOM 4044 N N . SER A 1 570 ? -18.450 -7.710 39.833 1.00 22.00 593 SER A N 1
ATOM 4045 C CA . SER A 1 570 ? -19.174 -6.836 40.758 1.00 20.93 593 SER A CA 1
ATOM 4046 C C . SER A 1 570 ? -18.797 -7.101 42.222 1.00 23.28 593 SER A C 1
ATOM 4047 O O . SER A 1 570 ? -18.719 -6.147 42.989 1.00 22.34 593 SER A O 1
ATOM 4050 N N . ALA A 1 571 ? -18.562 -8.369 42.603 1.00 20.70 594 ALA A N 1
ATOM 4051 C CA . ALA A 1 571 ? -18.154 -8.728 43.975 1.00 21.30 594 ALA A CA 1
ATOM 4052 C C . ALA A 1 571 ? -16.777 -8.108 44.298 1.00 25.40 594 ALA A C 1
ATOM 4053 O O . ALA A 1 571 ? -16.598 -7.560 45.390 1.00 24.02 594 ALA A O 1
ATOM 4055 N N . TYR A 1 572 ? -15.824 -8.161 43.333 1.00 24.31 595 TYR A N 1
ATOM 4056 C CA . TYR A 1 572 ? -14.504 -7.544 43.499 1.00 24.76 595 TYR A CA 1
ATOM 4057 C C . TYR A 1 572 ? -14.577 -6.014 43.560 1.00 25.30 595 TYR A C 1
ATOM 4058 O O . TYR A 1 572 ? -13.881 -5.409 44.365 1.00 25.08 595 TYR A O 1
ATOM 4067 N N . ILE A 1 573 ? -15.380 -5.384 42.700 1.00 20.00 596 ILE A N 1
ATOM 4068 C CA . ILE A 1 573 ? -15.574 -3.930 42.725 1.00 18.75 596 ILE A CA 1
ATOM 4069 C C . ILE A 1 573 ? -16.200 -3.524 44.079 1.00 23.44 596 ILE A C 1
ATOM 4070 O O . ILE A 1 573 ? -15.718 -2.571 44.722 1.00 21.95 596 ILE A O 1
ATOM 4075 N N . ALA A 1 574 ? -17.278 -4.255 44.493 1.00 21.18 597 ALA A N 1
ATOM 4076 C CA . ALA A 1 574 ? -17.997 -4.031 45.759 1.00 20.30 597 ALA A CA 1
ATOM 4077 C C . ALA A 1 574 ? -17.060 -4.083 46.951 1.00 22.45 597 ALA A C 1
ATOM 4078 O O . ALA A 1 574 ? -17.109 -3.179 47.782 1.00 21.25 597 ALA A O 1
ATOM 4080 N N . ALA A 1 575 ? -16.171 -5.089 46.996 1.00 21.11 598 ALA A N 1
ATOM 4081 C CA . ALA A 1 575 ? -15.178 -5.275 48.061 1.00 22.55 598 ALA A CA 1
ATOM 4082 C C . ALA A 1 575 ? -14.178 -4.115 48.102 1.00 26.14 598 ALA A C 1
ATOM 4083 O O . ALA A 1 575 ? -13.844 -3.653 49.194 1.00 25.80 598 ALA A O 1
ATOM 4085 N N . ALA A 1 576 ? -13.732 -3.633 46.927 1.00 21.78 599 ALA A N 1
ATOM 4086 C CA . ALA A 1 576 ? -12.759 -2.529 46.834 1.00 23.26 599 ALA A CA 1
ATOM 4087 C C . ALA A 1 576 ? -13.404 -1.202 47.281 1.00 25.09 599 ALA A C 1
ATOM 4088 O O . ALA A 1 576 ? -12.787 -0.438 48.009 1.00 23.12 599 ALA A O 1
ATOM 4090 N N . VAL A 1 577 ? -14.663 -0.961 46.878 1.00 20.90 600 VAL A N 1
ATOM 4091 C CA . VAL A 1 577 ? -15.424 0.231 47.259 1.00 20.57 600 VAL A CA 1
ATOM 4092 C C . VAL A 1 577 ? -15.699 0.203 48.792 1.00 25.85 600 VAL A C 1
ATOM 4093 O O . VAL A 1 577 ? -15.486 1.214 49.459 1.00 25.55 600 VAL A O 1
ATOM 4097 N N . ALA A 1 578 ? -16.133 -0.967 49.326 1.00 22.93 601 ALA A N 1
ATOM 4098 C CA . ALA A 1 578 ? -16.403 -1.159 50.759 1.00 23.81 601 ALA A CA 1
ATOM 4099 C C . ALA A 1 578 ? -15.108 -0.931 51.560 1.00 27.89 601 ALA A C 1
ATOM 4100 O O . ALA A 1 578 ? -15.154 -0.189 52.533 1.00 28.29 601 ALA A O 1
ATOM 4102 N N . ALA A 1 579 ? -13.956 -1.510 51.112 1.00 23.80 602 ALA A N 1
ATOM 4103 C CA . ALA A 1 579 ? -12.649 -1.321 51.780 1.00 25.12 602 ALA A CA 1
ATOM 4104 C C . ALA A 1 579 ? -12.306 0.161 51.852 1.00 29.16 602 ALA A C 1
ATOM 4105 O O . ALA A 1 579 ? -11.869 0.638 52.887 1.00 30.45 602 ALA A O 1
ATOM 4107 N N . LYS A 1 580 ? -12.551 0.891 50.758 1.00 25.68 603 LYS A N 1
ATOM 4108 C CA . LYS A 1 580 ? -12.298 2.329 50.690 1.00 24.98 603 LYS A CA 1
ATOM 4109 C C . LYS A 1 580 ? -13.190 3.090 51.688 1.00 27.60 603 LYS A C 1
ATOM 4110 O O . LYS A 1 580 ? -12.683 3.946 52.403 1.00 27.59 603 LYS A O 1
ATOM 4116 N N . ALA A 1 581 ? -14.494 2.736 51.775 1.00 23.39 604 ALA A N 1
ATOM 4117 C CA . ALA A 1 581 ? -15.415 3.335 52.754 1.00 23.98 604 ALA A CA 1
ATOM 4118 C C . ALA A 1 581 ? -14.901 3.147 54.215 1.00 28.73 604 ALA A C 1
ATOM 4119 O O . ALA A 1 581 ? -14.909 4.113 54.990 1.00 29.71 604 ALA A O 1
ATOM 4121 N N . TYR A 1 582 ? -14.425 1.935 54.564 1.00 25.49 605 TYR A N 1
ATOM 4122 C CA . TYR A 1 582 ? -13.875 1.644 55.897 1.00 27.19 605 TYR A CA 1
ATOM 4123 C C . TYR A 1 582 ? -12.607 2.448 56.151 1.00 31.89 605 TYR A C 1
ATOM 4124 O O . TYR A 1 582 ? -12.482 3.065 57.209 1.00 32.48 605 TYR A O 1
ATOM 4133 N N . GLU A 1 583 ? -11.689 2.471 55.158 1.00 28.06 606 GLU A N 1
ATOM 4134 C CA . GLU A 1 583 ? -10.411 3.202 55.243 1.00 29.93 606 GLU A CA 1
ATOM 4135 C C . GLU A 1 583 ? -10.652 4.719 55.449 1.00 33.64 606 GLU A C 1
ATOM 4136 O O . GLU A 1 583 ? -9.956 5.348 56.241 1.00 32.67 606 GLU A O 1
ATOM 4142 N N . LEU A 1 584 ? -11.664 5.284 54.761 1.00 30.11 607 LEU A N 1
ATOM 4143 C CA . LEU A 1 584 ? -11.972 6.724 54.848 1.00 29.93 607 LEU A CA 1
ATOM 4144 C C . LEU A 1 584 ? -12.854 7.121 56.047 1.00 33.70 607 LEU A C 1
ATOM 4145 O O . LEU A 1 584 ? -13.090 8.311 56.250 1.00 33.74 607 LEU A O 1
ATOM 4150 N N . GLY A 1 585 ? -13.317 6.141 56.828 1.00 29.47 608 GLY A N 1
ATOM 4151 C CA . GLY A 1 585 ? -14.185 6.394 57.980 1.00 28.32 608 GLY A CA 1
ATOM 4152 C C . GLY A 1 585 ? -15.594 6.785 57.561 1.00 30.92 608 GLY A C 1
ATOM 4153 O O . GLY A 1 585 ? -16.295 7.486 58.300 1.00 29.94 608 GLY A O 1
ATOM 4154 N N . LEU A 1 586 ? -16.028 6.316 56.374 1.00 25.64 609 LEU A N 1
ATOM 4155 C CA . LEU A 1 586 ? -17.360 6.617 55.834 1.00 25.39 609 LEU A CA 1
ATOM 4156 C C . LEU A 1 586 ? -18.344 5.446 55.957 1.00 30.52 609 LEU A C 1
ATOM 4157 O O . LEU A 1 586 ? -19.514 5.600 55.636 1.00 29.49 609 LEU A O 1
ATOM 4162 N N . ALA A 1 587 ? -17.873 4.290 56.421 1.00 28.64 610 ALA A N 1
ATOM 4163 C CA . ALA A 1 587 ? -18.700 3.097 56.575 1.00 28.37 610 ALA A CA 1
ATOM 4164 C C . ALA A 1 587 ? -19.359 3.025 57.959 1.00 32.18 610 ALA A C 1
ATOM 4165 O O . ALA A 1 587 ? -18.743 3.408 58.951 1.00 31.50 610 ALA A O 1
ATOM 4167 N N . THR A 1 588 ? -20.599 2.516 58.029 1.00 28.59 611 THR A N 1
ATOM 4168 C CA . THR A 1 588 ? -21.307 2.388 59.308 1.00 29.20 611 THR A CA 1
ATOM 4169 C C . THR A 1 588 ? -21.521 0.922 59.715 1.00 33.26 611 THR A C 1
ATOM 4170 O O . THR A 1 588 ? -21.930 0.677 60.843 1.00 32.84 611 THR A O 1
ATOM 4174 N N . ARG A 1 589 ? -21.291 -0.047 58.805 1.00 30.99 612 ARG A N 1
ATOM 4175 C CA . ARG A 1 589 ? -21.466 -1.472 59.141 1.00 31.34 612 ARG A CA 1
ATOM 4176 C C . ARG A 1 589 ? -20.163 -1.935 59.752 1.00 34.59 612 ARG A C 1
ATOM 4177 O O . ARG A 1 589 ? -19.294 -2.495 59.074 1.00 32.55 612 ARG A O 1
ATOM 4185 N N . LEU A 1 590 ? -20.017 -1.639 61.053 1.00 32.22 613 LEU A N 1
ATOM 4186 C CA . LEU A 1 590 ? -18.788 -1.871 61.798 1.00 33.43 613 LEU A CA 1
ATOM 4187 C C . LEU A 1 590 ? -18.875 -3.065 62.761 1.00 38.19 613 LEU A C 1
ATOM 4188 O O . LEU A 1 590 ? -19.931 -3.265 63.356 1.00 37.95 613 LEU A O 1
ATOM 4193 N N . PRO A 1 591 ? -17.796 -3.877 62.910 1.00 34.89 614 PRO A N 1
ATOM 4194 C CA . PRO A 1 591 ? -16.476 -3.760 62.249 1.00 33.53 614 PRO A CA 1
ATOM 4195 C C . PRO A 1 591 ? -16.483 -4.306 60.810 1.00 33.57 614 PRO A C 1
ATOM 4196 O O . PRO A 1 591 ? -17.391 -5.070 60.474 1.00 31.55 614 PRO A O 1
ATOM 4200 N N . PRO A 1 592 ? -15.489 -3.979 59.951 1.00 30.18 615 PRO A N 1
ATOM 4201 C CA . PRO A 1 592 ? -15.494 -4.568 58.604 1.00 30.30 615 PRO A CA 1
ATOM 4202 C C . PRO A 1 592 ? -15.285 -6.086 58.642 1.00 35.05 615 PRO A C 1
ATOM 4203 O O . PRO A 1 592 ? -14.443 -6.547 59.415 1.00 34.81 615 PRO A O 1
ATOM 4207 N N . PRO A 1 593 ? -15.991 -6.892 57.813 1.00 31.44 616 PRO A N 1
ATOM 4208 C CA . PRO A 1 593 ? -15.674 -8.334 57.769 1.00 32.69 616 PRO A CA 1
ATOM 4209 C C . PRO A 1 593 ? -14.228 -8.508 57.241 1.00 38.44 616 PRO A C 1
ATOM 4210 O O . PRO A 1 593 ? -13.739 -7.636 56.501 1.00 37.46 616 PRO A O 1
ATOM 4214 N N . LYS A 1 594 ? -13.541 -9.594 57.626 1.00 36.21 617 LYS A N 1
ATOM 4215 C CA . LYS A 1 594 ? -12.144 -9.830 57.215 1.00 37.81 617 LYS A CA 1
ATOM 4216 C C . LYS A 1 594 ? -11.955 -10.083 55.710 1.00 41.26 617 LYS A C 1
ATOM 4217 O O . LYS A 1 594 ? -10.948 -9.647 55.147 1.00 42.20 617 LYS A O 1
ATOM 4219 N N . ASP A 1 595 ? -12.909 -10.790 55.066 1.00 33.64 618 ASP A N 1
ATOM 4220 C CA . ASP A 1 595 ? -12.837 -11.103 53.641 1.00 32.20 618 ASP A CA 1
ATOM 4221 C C . ASP A 1 595 ? -14.016 -10.391 52.976 1.00 32.91 618 ASP A C 1
ATOM 4222 O O . ASP A 1 595 ? -15.133 -10.902 52.972 1.00 31.08 618 ASP A O 1
ATOM 4227 N N . LEU A 1 596 ? -13.756 -9.185 52.444 1.00 29.81 619 LEU A N 1
ATOM 4228 C CA . LEU A 1 596 ? -14.783 -8.344 51.829 1.00 29.14 619 LEU A CA 1
ATOM 4229 C C . LEU A 1 596 ? -15.335 -8.899 50.534 1.00 31.19 619 LEU A C 1
ATOM 4230 O O . LEU A 1 596 ? -16.507 -8.637 50.234 1.00 29.58 619 LEU A O 1
ATOM 4235 N N . VAL A 1 597 ? -14.536 -9.699 49.789 1.00 28.51 620 VAL A N 1
ATOM 4236 C CA . VAL A 1 597 ? -15.006 -10.353 48.552 1.00 27.30 620 VAL A CA 1
ATOM 4237 C C . VAL A 1 597 ? -16.066 -11.411 48.900 1.00 30.16 620 VAL A C 1
ATOM 4238 O O . VAL A 1 597 ? -17.144 -11.395 48.317 1.00 27.27 620 VAL A O 1
ATOM 4242 N N . ALA A 1 598 ? -15.754 -12.324 49.854 1.00 29.91 621 ALA A N 1
ATOM 4243 C CA . ALA A 1 598 ? -16.695 -13.357 50.303 1.00 30.33 621 ALA A CA 1
ATOM 4244 C C . ALA A 1 598 ? -17.923 -12.691 50.932 1.00 33.24 621 ALA A C 1
ATOM 4245 O O . ALA A 1 598 ? -19.031 -13.162 50.719 1.00 32.32 621 ALA A O 1
ATOM 4247 N N . TYR A 1 599 ? -17.732 -11.580 51.675 1.00 29.38 622 TYR A N 1
ATOM 4248 C CA . TYR A 1 599 ? -18.855 -10.853 52.268 1.00 28.12 622 TYR A CA 1
ATOM 4249 C C . TYR A 1 599 ? -19.776 -10.254 51.180 1.00 28.38 622 TYR A C 1
ATOM 4250 O O . TYR A 1 599 ? -20.993 -10.432 51.255 1.00 26.89 622 TYR A O 1
ATOM 4259 N N . ALA A 1 600 ? -19.202 -9.592 50.154 1.00 24.63 623 ALA A N 1
ATOM 4260 C CA . ALA A 1 600 ? -19.975 -9.045 49.033 1.00 22.92 623 ALA A CA 1
ATOM 4261 C C . ALA A 1 600 ? -20.801 -10.157 48.348 1.00 26.92 623 ALA A C 1
ATOM 4262 O O . ALA A 1 600 ? -21.993 -9.968 48.109 1.00 27.19 623 ALA A O 1
ATOM 4264 N N . GLU A 1 601 ? -20.180 -11.316 48.077 1.00 25.88 624 GLU A N 1
ATOM 4265 C CA . GLU A 1 601 ? -20.856 -12.464 47.444 1.00 26.34 624 GLU A CA 1
ATOM 4266 C C . GLU A 1 601 ? -22.001 -13.005 48.278 1.00 30.15 624 GLU A C 1
ATOM 4267 O O . GLU A 1 601 ? -23.052 -13.330 47.723 1.00 29.51 624 GLU A O 1
ATOM 4273 N N . SER A 1 602 ? -21.810 -13.073 49.615 1.00 27.27 625 SER A N 1
ATOM 4274 C CA . SER A 1 602 ? -22.831 -13.545 50.549 1.00 27.54 625 SER A CA 1
ATOM 4275 C C . SER A 1 602 ? -24.049 -12.612 50.594 1.00 31.12 625 SER A C 1
ATOM 4276 O O . SER A 1 602 ? -25.143 -13.064 50.940 1.00 31.32 625 SER A O 1
ATOM 4279 N N . CYS A 1 603 ? -23.864 -11.314 50.241 1.00 27.40 626 CYS A N 1
ATOM 4280 C CA . CYS A 1 603 ? -24.932 -10.303 50.235 1.00 26.18 626 CYS A CA 1
ATOM 4281 C C . CYS A 1 603 ? -25.695 -10.264 48.927 1.00 27.50 626 CYS A C 1
ATOM 4282 O O . CYS A 1 603 ? -26.665 -9.522 48.828 1.00 25.65 626 CYS A O 1
ATOM 4285 N N . MET A 1 604 ? -25.198 -10.942 47.882 1.00 23.02 627 MET A N 1
ATOM 4286 C CA . MET A 1 604 ? -25.822 -10.822 46.560 1.00 21.62 627 MET A CA 1
ATOM 4287 C C . MET A 1 604 ? -27.106 -11.606 46.424 1.00 24.73 627 MET A C 1
ATOM 4288 O O . MET A 1 604 ? -27.146 -12.787 46.734 1.00 21.38 627 MET A O 1
ATOM 4293 N N . TYR A 1 605 ? -28.133 -10.960 45.881 1.00 21.79 628 TYR A N 1
ATOM 4294 C CA . TYR A 1 605 ? -29.418 -11.598 45.611 1.00 20.88 628 TYR A CA 1
ATOM 4295 C C . TYR A 1 605 ? -29.238 -12.706 44.570 1.00 24.22 628 TYR A C 1
ATOM 4296 O O . TYR A 1 605 ? -28.623 -12.491 43.530 1.00 23.96 628 TYR A O 1
ATOM 4305 N N . SER A 1 606 ? -29.777 -13.880 44.859 1.00 21.91 629 SER A N 1
ATOM 4306 C CA . SER A 1 606 ? -29.730 -15.001 43.940 1.00 22.45 629 SER A CA 1
ATOM 4307 C C . SER A 1 606 ? -31.149 -15.166 43.367 1.00 26.97 629 SER A C 1
ATOM 4308 O O . SER A 1 606 ? -32.089 -15.292 44.139 1.00 24.73 629 SER A O 1
ATOM 4311 N N . PRO A 1 607 ? -31.331 -15.155 42.031 1.00 25.47 630 PRO A N 1
ATOM 4312 C CA . PRO A 1 607 ? -32.684 -15.308 41.466 1.00 24.72 630 PRO A CA 1
ATOM 4313 C C . PRO A 1 607 ? -33.163 -16.760 41.328 1.00 24.17 630 PRO A C 1
ATOM 4314 O O . PRO A 1 607 ? -34.121 -17.022 40.603 1.00 22.66 630 PRO A O 1
ATOM 4318 N N . VAL A 1 608 ? -32.492 -17.716 41.997 1.00 20.79 631 VAL A N 1
ATOM 4319 C CA . VAL A 1 608 ? -32.966 -19.117 41.989 1.00 22.03 631 VAL A CA 1
ATOM 4320 C C . VAL A 1 608 ? -34.310 -19.112 42.766 1.00 24.22 631 VAL A C 1
ATOM 4321 O O . VAL A 1 608 ? -34.413 -18.442 43.784 1.00 23.95 631 VAL A O 1
ATOM 4325 N N . TYR A 1 609 ? -35.330 -19.829 42.277 1.00 20.20 632 TYR A N 1
ATOM 4326 C CA . TYR A 1 609 ? -36.613 -19.885 42.960 1.00 19.69 632 TYR A CA 1
ATOM 4327 C C . TYR A 1 609 ? -36.498 -20.374 44.404 1.00 23.95 632 TYR A C 1
ATOM 4328 O O . TYR A 1 609 ? -35.694 -21.264 44.718 1.00 22.62 632 TYR A O 1
ATOM 4337 N N . ARG A 1 610 ? -37.352 -19.829 45.264 1.00 22.25 633 ARG A N 1
ATOM 4338 C CA . ARG A 1 610 ? -37.445 -20.314 46.632 1.00 23.51 633 ARG A CA 1
ATOM 4339 C C . ARG A 1 610 ? -38.411 -21.499 46.640 1.00 26.22 633 ARG A C 1
ATOM 4340 O O . ARG A 1 610 ? -39.207 -21.668 45.709 1.00 24.27 633 ARG A O 1
ATOM 4348 N N . ASN A 1 611 ? -38.326 -22.310 47.687 1.00 23.84 634 ASN A N 1
ATOM 4349 C CA . ASN A 1 611 ? -39.250 -23.399 47.964 1.00 24.01 634 ASN A CA 1
ATOM 4350 C C . ASN A 1 611 ? -40.277 -22.802 48.911 1.00 26.06 634 ASN A C 1
ATOM 4351 O O . ASN A 1 611 ? -39.918 -22.034 49.813 1.00 24.23 634 ASN A O 1
ATOM 4356 N N A TYR A 1 612 ? -41.541 -23.152 48.671 0.47 22.76 635 TYR A N 1
ATOM 4357 N N B TYR A 1 612 ? -41.568 -23.069 48.691 0.53 23.69 635 TYR A N 1
ATOM 4358 C CA A TYR A 1 612 ? -42.717 -22.753 49.431 0.47 22.83 635 TYR A CA 1
ATOM 4359 C CA B TYR A 1 612 ? -42.548 -22.450 49.581 0.53 24.19 635 TYR A CA 1
ATOM 4360 C C A TYR A 1 612 ? -43.350 -24.036 49.971 0.47 25.22 635 TYR A C 1
ATOM 4361 C C B TYR A 1 612 ? -43.108 -23.357 50.629 0.53 27.84 635 TYR A C 1
ATOM 4362 O O A TYR A 1 612 ? -44.517 -24.034 50.371 0.47 24.98 635 TYR A O 1
ATOM 4363 O O B TYR A 1 612 ? -43.367 -24.526 50.365 0.53 27.91 635 TYR A O 1
ATOM 4380 N N A GLN A 1 613 ? -42.529 -25.133 49.955 0.47 21.09 636 GLN A N 1
ATOM 4381 N N B GLN A 1 613 ? -43.310 -22.789 51.828 0.53 24.17 636 GLN A N 1
ATOM 4382 C CA A GLN A 1 613 ? -42.751 -26.537 50.348 0.47 38.76 636 GLN A CA 1
ATOM 4383 C CA B GLN A 1 613 ? -43.979 -23.431 52.947 0.53 33.58 636 GLN A CA 1
ATOM 4384 C C A GLN A 1 613 ? -44.069 -26.781 51.062 0.47 69.18 636 GLN A C 1
ATOM 4385 C C B GLN A 1 613 ? -45.454 -23.152 52.710 0.53 63.61 636 GLN A C 1
ATOM 4386 O O A GLN A 1 613 ? -45.076 -26.967 50.389 0.47 37.81 636 GLN A O 1
ATOM 4387 O O B GLN A 1 613 ? -45.799 -21.986 52.530 0.53 33.14 636 GLN A O 1
ATOM 4398 N N . GLU B 1 61 ? -72.081 -30.618 55.188 1.00 50.70 84 GLU B N 1
ATOM 4399 C CA . GLU B 1 61 ? -71.118 -31.682 55.496 1.00 50.74 84 GLU B CA 1
ATOM 4400 C C . GLU B 1 61 ? -69.822 -31.524 54.685 1.00 50.25 84 GLU B C 1
ATOM 4401 O O . GLU B 1 61 ? -68.724 -31.671 55.241 1.00 49.99 84 GLU B O 1
ATOM 4403 N N . LEU B 1 62 ? -69.953 -31.205 53.378 1.00 43.04 85 LEU B N 1
ATOM 4404 C CA . LEU B 1 62 ? -68.816 -30.983 52.484 1.00 41.25 85 LEU B CA 1
ATOM 4405 C C . LEU B 1 62 ? -67.959 -29.803 52.960 1.00 40.89 85 LEU B C 1
ATOM 4406 O O . LEU B 1 62 ? -68.510 -28.788 53.399 1.00 37.41 85 LEU B O 1
ATOM 4411 N N . PRO B 1 63 ? -66.613 -29.911 52.850 1.00 37.25 86 PRO B N 1
ATOM 4412 C CA . PRO B 1 63 ? -65.750 -28.793 53.253 1.00 35.59 86 PRO B CA 1
ATOM 4413 C C . PRO B 1 63 ? -66.002 -27.533 52.430 1.00 36.31 86 PRO B C 1
ATOM 4414 O O . PRO B 1 63 ? -66.436 -27.616 51.282 1.00 35.06 86 PRO B O 1
ATOM 4418 N N . VAL B 1 64 ? -65.750 -26.366 53.018 1.00 30.93 87 VAL B N 1
ATOM 4419 C CA . VAL B 1 64 ? -65.914 -25.106 52.294 1.00 30.23 87 VAL B CA 1
ATOM 4420 C C . VAL B 1 64 ? -64.599 -24.336 52.342 1.00 31.13 87 VAL B C 1
ATOM 4421 O O . VAL B 1 64 ? -63.788 -24.536 53.250 1.00 29.12 87 VAL B O 1
ATOM 4425 N N . MET B 1 65 ? -64.381 -23.479 51.357 1.00 26.84 88 MET B N 1
ATOM 4426 C CA . MET B 1 65 ? -63.202 -22.658 51.367 1.00 27.64 88 MET B CA 1
ATOM 4427 C C . MET B 1 65 ? -63.491 -21.376 52.180 1.00 30.98 88 MET B C 1
ATOM 4428 O O . MET B 1 65 ? -64.471 -20.696 51.887 1.00 30.32 88 MET B O 1
ATOM 4433 N N . PRO B 1 66 ? -62.660 -21.017 53.187 1.00 28.63 89 PRO B N 1
ATOM 4434 C CA . PRO B 1 66 ? -62.896 -19.738 53.888 1.00 28.36 89 PRO B CA 1
ATOM 4435 C C . PRO B 1 66 ? -62.308 -18.589 53.056 1.00 30.70 89 PRO B C 1
ATOM 4436 O O . PRO B 1 66 ? -61.103 -18.535 52.837 1.00 31.03 89 PRO B O 1
ATOM 4440 N N . TRP B 1 67 ? -63.160 -17.737 52.507 1.00 26.84 90 TRP B N 1
ATOM 4441 C CA . TRP B 1 67 ? -62.686 -16.610 51.702 1.00 25.16 90 TRP B CA 1
ATOM 4442 C C . TRP B 1 67 ? -62.733 -15.330 52.550 1.00 28.73 90 TRP B C 1
ATOM 4443 O O . TRP B 1 67 ? -63.666 -15.143 53.316 1.00 29.88 90 TRP B O 1
ATOM 4454 N N . ALA B 1 68 ? -61.715 -14.483 52.429 1.00 25.68 91 ALA B N 1
ATOM 4455 C CA . ALA B 1 68 ? -61.570 -13.191 53.103 1.00 26.05 91 ALA B CA 1
ATOM 4456 C C . ALA B 1 68 ? -61.773 -12.108 52.029 1.00 31.21 91 ALA B C 1
ATOM 4457 O O . ALA B 1 68 ? -61.272 -12.249 50.913 1.00 28.30 91 ALA B O 1
ATOM 4459 N N . THR B 1 69 ? -62.497 -11.038 52.369 1.00 29.71 92 THR B N 1
ATOM 4460 C CA . THR B 1 69 ? -62.730 -9.918 51.451 1.00 29.47 92 THR B CA 1
ATOM 4461 C C . THR B 1 69 ? -62.164 -8.638 52.044 1.00 31.17 92 THR B C 1
ATOM 4462 O O . THR B 1 69 ? -62.309 -8.401 53.238 1.00 32.52 92 THR B O 1
ATOM 4466 N N . SER B 1 70 ? -61.522 -7.821 51.216 1.00 25.29 93 SER B N 1
ATOM 4467 C CA . SER B 1 70 ? -60.975 -6.525 51.622 1.00 24.35 93 SER B CA 1
ATOM 4468 C C . SER B 1 70 ? -61.059 -5.566 50.433 1.00 24.46 93 SER B C 1
ATOM 4469 O O . SER B 1 70 ? -61.254 -6.002 49.307 1.00 21.80 93 SER B O 1
ATOM 4472 N N . VAL B 1 71 ? -60.926 -4.276 50.688 1.00 23.81 94 VAL B N 1
ATOM 4473 C CA . VAL B 1 71 ? -60.940 -3.237 49.653 1.00 24.20 94 VAL B CA 1
ATOM 4474 C C . VAL B 1 71 ? -59.634 -3.369 48.864 1.00 23.42 94 VAL B C 1
ATOM 4475 O O . VAL B 1 71 ? -58.553 -3.404 49.460 1.00 20.38 94 VAL B O 1
ATOM 4479 N N . ALA B 1 72 ? -59.733 -3.455 47.534 1.00 19.35 95 ALA B N 1
ATOM 4480 C CA . ALA B 1 72 ? -58.530 -3.534 46.705 1.00 19.67 95 ALA B CA 1
ATOM 4481 C C . ALA B 1 72 ? -57.947 -2.117 46.557 1.00 22.48 95 ALA B C 1
ATOM 4482 O O . ALA B 1 72 ? -58.677 -1.179 46.240 1.00 22.19 95 ALA B O 1
ATOM 4484 N N . SER B 1 73 ? -56.638 -1.969 46.806 1.00 17.90 96 SER B N 1
ATOM 4485 C CA . SER B 1 73 ? -55.935 -0.687 46.664 1.00 18.08 96 SER B CA 1
ATOM 4486 C C . SER B 1 73 ? -54.504 -1.000 46.248 1.00 21.50 96 SER B C 1
ATOM 4487 O O . SER B 1 73 ? -54.123 -2.166 46.271 1.00 17.86 96 SER B O 1
ATOM 4490 N N . GLY B 1 74 ? -53.739 0.027 45.869 1.00 18.78 97 GLY B N 1
ATOM 4491 C CA . GLY B 1 74 ? -52.343 -0.122 45.463 1.00 17.88 97 GLY B CA 1
ATOM 4492 C C . GLY B 1 74 ? -52.120 -1.170 44.379 1.00 20.66 97 GLY B C 1
ATOM 4493 O O . GLY B 1 74 ? -52.943 -1.313 43.471 1.00 18.12 97 GLY B O 1
ATOM 4494 N N . TYR B 1 75 ? -51.027 -1.945 44.486 1.00 17.68 98 TYR B N 1
ATOM 4495 C CA . TYR B 1 75 ? -50.742 -3.000 43.490 1.00 18.20 98 TYR B CA 1
ATOM 4496 C C . TYR B 1 75 ? -51.761 -4.125 43.489 1.00 20.52 98 TYR B C 1
ATOM 4497 O O . TYR B 1 75 ? -51.920 -4.748 42.460 1.00 18.85 98 TYR B O 1
ATOM 4506 N N . THR B 1 76 ? -52.484 -4.351 44.596 1.00 18.09 99 THR B N 1
ATOM 4507 C CA . THR B 1 76 ? -53.552 -5.382 44.631 1.00 18.94 99 THR B CA 1
ATOM 4508 C C . THR B 1 76 ? -54.649 -5.017 43.621 1.00 20.02 99 THR B C 1
ATOM 4509 O O . THR B 1 76 ? -55.182 -5.881 42.908 1.00 20.43 99 THR B O 1
ATOM 4513 N N . LEU B 1 77 ? -54.975 -3.732 43.551 1.00 16.59 100 LEU B N 1
ATOM 4514 C CA . LEU B 1 77 ? -55.956 -3.229 42.610 1.00 16.68 100 LEU B CA 1
ATOM 4515 C C . LEU B 1 77 ? -55.396 -3.233 41.157 1.00 19.04 100 LEU B C 1
ATOM 4516 O O . LEU B 1 77 ? -56.077 -3.668 40.223 1.00 17.51 100 LEU B O 1
ATOM 4521 N N . LEU B 1 78 ? -54.140 -2.766 40.975 1.00 15.70 101 LEU B N 1
ATOM 4522 C CA . LEU B 1 78 ? -53.509 -2.743 39.645 1.00 15.16 101 LEU B CA 1
ATOM 4523 C C . LEU B 1 78 ? -53.342 -4.144 39.041 1.00 18.05 101 LEU B C 1
ATOM 4524 O O . LEU B 1 78 ? -53.391 -4.283 37.821 1.00 17.93 101 LEU B O 1
ATOM 4529 N N . ARG B 1 79 ? -53.152 -5.176 39.891 1.00 15.66 102 ARG B N 1
ATOM 4530 C CA . ARG B 1 79 ? -52.918 -6.553 39.467 1.00 16.12 102 ARG B CA 1
ATOM 4531 C C . ARG B 1 79 ? -54.168 -7.422 39.395 1.00 20.82 102 ARG B C 1
ATOM 4532 O O . ARG B 1 79 ? -54.066 -8.595 39.061 1.00 21.85 102 ARG B O 1
ATOM 4540 N N . ASP B 1 80 ? -55.334 -6.840 39.652 1.00 18.12 103 ASP B N 1
ATOM 4541 C CA . ASP B 1 80 ? -56.602 -7.534 39.533 1.00 17.27 103 ASP B CA 1
ATOM 4542 C C . ASP B 1 80 ? -57.182 -7.153 38.163 1.00 20.26 103 ASP B C 1
ATOM 4543 O O . ASP B 1 80 ? -57.698 -6.047 38.037 1.00 18.61 103 ASP B O 1
ATOM 4548 N N . PRO B 1 81 ? -57.186 -8.067 37.153 1.00 19.46 104 PRO B N 1
ATOM 4549 C CA . PRO B 1 81 ? -57.732 -7.706 35.824 1.00 18.55 104 PRO B CA 1
ATOM 4550 C C . PRO B 1 81 ? -59.198 -7.303 35.794 1.00 19.59 104 PRO B C 1
ATOM 4551 O O . PRO B 1 81 ? -59.615 -6.640 34.861 1.00 16.81 104 PRO B O 1
ATOM 4555 N N . ARG B 1 82 ? -59.978 -7.700 36.804 1.00 18.84 105 ARG B N 1
ATOM 4556 C CA . ARG B 1 82 ? -61.401 -7.354 36.892 1.00 18.64 105 ARG B CA 1
ATOM 4557 C C . ARG B 1 82 ? -61.570 -5.873 37.257 1.00 22.44 105 ARG B C 1
ATOM 4558 O O . ARG B 1 82 ? -62.529 -5.243 36.821 1.00 21.28 105 ARG B O 1
ATOM 4566 N N . HIS B 1 83 ? -60.633 -5.309 38.036 1.00 21.19 106 HIS B N 1
ATOM 4567 C CA . HIS B 1 83 ? -60.745 -3.913 38.483 1.00 22.36 106 HIS B CA 1
ATOM 4568 C C . HIS B 1 83 ? -59.730 -2.953 37.876 1.00 21.88 106 HIS B C 1
ATOM 4569 O O . HIS B 1 83 ? -59.960 -1.737 37.857 1.00 20.67 106 HIS B O 1
ATOM 4576 N N . ASN B 1 84 ? -58.602 -3.481 37.406 1.00 18.91 107 ASN B N 1
ATOM 4577 C CA . ASN B 1 84 ? -57.548 -2.661 36.824 1.00 16.93 107 ASN B CA 1
ATOM 4578 C C . ASN B 1 84 ? -58.044 -1.897 35.582 1.00 21.04 107 ASN B C 1
ATOM 4579 O O . ASN B 1 84 ? -58.600 -2.498 34.659 1.00 20.54 107 ASN B O 1
ATOM 4584 N N . LYS B 1 85 ? -57.802 -0.584 35.559 1.00 16.07 108 LYS B N 1
ATOM 4585 C CA . LYS B 1 85 ? -58.182 0.334 34.465 1.00 15.53 108 LYS B CA 1
ATOM 4586 C C . LYS B 1 85 ? -56.885 0.946 33.874 1.00 19.23 108 LYS B C 1
ATOM 4587 O O . LYS B 1 85 ? -56.947 1.813 33.008 1.00 18.34 108 LYS B O 1
ATOM 4593 N N . GLY B 1 86 ? -55.732 0.555 34.418 1.00 18.46 109 GLY B N 1
ATOM 4594 C CA . GLY B 1 86 ? -54.435 1.092 33.989 1.00 19.30 109 GLY B CA 1
ATOM 4595 C C . GLY B 1 86 ? -54.370 2.604 34.167 1.00 23.83 109 GLY B C 1
ATOM 4596 O O . GLY B 1 86 ? -54.789 3.133 35.199 1.00 25.60 109 GLY B O 1
ATOM 4597 N N . LEU B 1 87 ? -54.064 3.329 33.094 1.00 18.47 110 LEU B N 1
ATOM 4598 C CA . LEU B 1 87 ? -54.001 4.790 33.125 1.00 17.18 110 LEU B CA 1
ATOM 4599 C C . LEU B 1 87 ? -55.372 5.474 33.084 1.00 19.26 110 LEU B C 1
ATOM 4600 O O . LEU B 1 87 ? -55.443 6.709 33.195 1.00 17.06 110 LEU B O 1
ATOM 4605 N N . ALA B 1 88 ? -56.466 4.684 32.972 1.00 16.05 111 ALA B N 1
ATOM 4606 C CA . ALA B 1 88 ? -57.797 5.263 32.991 1.00 17.50 111 ALA B CA 1
ATOM 4607 C C . ALA B 1 88 ? -58.291 5.563 34.421 1.00 19.72 111 ALA B C 1
ATOM 4608 O O . ALA B 1 88 ? -59.289 6.263 34.583 1.00 18.64 111 ALA B O 1
ATOM 4610 N N . PHE B 1 89 ? -57.569 5.104 35.461 1.00 15.89 112 PHE B N 1
ATOM 4611 C CA . PHE B 1 89 ? -57.922 5.515 36.827 1.00 16.20 112 PHE B CA 1
ATOM 4612 C C . PHE B 1 89 ? -57.819 7.048 36.877 1.00 20.80 112 PHE B C 1
ATOM 4613 O O . PHE B 1 89 ? -56.810 7.616 36.451 1.00 19.75 112 PHE B O 1
ATOM 4621 N N . THR B 1 90 ? -58.876 7.717 37.359 1.00 17.37 113 THR B N 1
ATOM 4622 C CA . THR B 1 90 ? -58.895 9.179 37.439 1.00 18.09 113 THR B CA 1
ATOM 4623 C C . THR B 1 90 ? -58.029 9.601 38.625 1.00 22.26 113 THR B C 1
ATOM 4624 O O . THR B 1 90 ? -57.709 8.762 39.474 1.00 19.35 113 THR B O 1
ATOM 4628 N N A GLU B 1 91 ? -57.667 10.899 38.693 0.40 20.02 114 GLU B N 1
ATOM 4629 N N B GLU B 1 91 ? -57.652 10.886 38.691 0.59 19.82 114 GLU B N 1
ATOM 4630 C CA A GLU B 1 91 ? -56.875 11.463 39.790 0.40 20.59 114 GLU B CA 1
ATOM 4631 C CA B GLU B 1 91 ? -56.851 11.417 39.793 0.59 20.34 114 GLU B CA 1
ATOM 4632 C C A GLU B 1 91 ? -57.555 11.169 41.137 0.40 23.40 114 GLU B C 1
ATOM 4633 C C B GLU B 1 91 ? -57.554 11.145 41.141 0.59 22.68 114 GLU B C 1
ATOM 4634 O O A GLU B 1 91 ? -56.876 10.798 42.090 0.40 21.37 114 GLU B O 1
ATOM 4635 O O B GLU B 1 91 ? -56.887 10.764 42.097 0.59 19.77 114 GLU B O 1
ATOM 4646 N N . ARG B 1 92 ? -58.899 11.302 41.191 1.00 21.11 115 ARG B N 1
ATOM 4647 C CA . ARG B 1 92 ? -59.718 11.047 42.407 1.00 20.87 115 ARG B CA 1
ATOM 4648 C C . ARG B 1 92 ? -59.670 9.557 42.792 1.00 20.48 115 ARG B C 1
ATOM 4649 O O . ARG B 1 92 ? -59.472 9.244 43.954 1.00 19.40 115 ARG B O 1
ATOM 4657 N N . GLU B 1 93 ? -59.782 8.639 41.816 1.00 15.95 116 GLU B N 1
ATOM 4658 C CA . GLU B 1 93 ? -59.664 7.195 42.096 1.00 15.83 116 GLU B CA 1
ATOM 4659 C C . GLU B 1 93 ? -58.278 6.831 42.593 1.00 19.21 116 GLU B C 1
ATOM 4660 O O . GLU B 1 93 ? -58.142 6.006 43.511 1.00 17.90 116 GLU B O 1
ATOM 4666 N N . ARG B 1 94 ? -57.239 7.447 41.988 1.00 16.47 117 ARG B N 1
ATOM 4667 C CA . ARG B 1 94 ? -55.844 7.194 42.386 1.00 16.16 117 ARG B CA 1
ATOM 4668 C C . ARG B 1 94 ? -55.621 7.617 43.841 1.00 21.13 117 ARG B C 1
ATOM 4669 O O . ARG B 1 94 ? -54.959 6.900 44.585 1.00 20.61 117 ARG B O 1
ATOM 4677 N N . ASP B 1 95 ? -56.142 8.802 44.223 1.00 18.34 118 ASP B N 1
ATOM 4678 C CA . ASP B 1 95 ? -56.016 9.301 45.595 1.00 19.39 118 ASP B CA 1
ATOM 4679 C C . ASP B 1 95 ? -56.745 8.384 46.591 1.00 24.54 118 ASP B C 1
ATOM 4680 O O . ASP B 1 95 ? -56.186 8.026 47.635 1.00 25.22 118 ASP B O 1
ATOM 4685 N N . ALA B 1 96 ? -57.985 7.990 46.250 1.00 20.64 119 ALA B N 1
ATOM 4686 C CA . ALA B 1 96 ? -58.789 7.153 47.145 1.00 21.68 119 ALA B CA 1
ATOM 4687 C C . ALA B 1 96 ? -58.262 5.708 47.267 1.00 22.41 119 ALA B C 1
ATOM 4688 O O . ALA B 1 96 ? -58.527 5.053 48.279 1.00 22.11 119 ALA B O 1
ATOM 4690 N N . HIS B 1 97 ? -57.522 5.197 46.256 1.00 16.61 120 HIS B N 1
ATOM 4691 C CA A HIS B 1 97 ? -57.096 3.803 46.341 0.54 16.15 120 HIS B CA 1
ATOM 4692 C CA B HIS B 1 97 ? -57.072 3.805 46.276 0.46 16.60 120 HIS B CA 1
ATOM 4693 C C . HIS B 1 97 ? -55.570 3.624 46.340 1.00 18.87 120 HIS B C 1
ATOM 4694 O O . HIS B 1 97 ? -55.060 2.577 45.941 1.00 18.20 120 HIS B O 1
ATOM 4707 N N . TYR B 1 98 ? -54.860 4.620 46.869 1.00 16.51 121 TYR B N 1
ATOM 4708 C CA . TYR B 1 98 ? -53.415 4.556 47.088 1.00 17.52 121 TYR B CA 1
ATOM 4709 C C . TYR B 1 98 ? -52.603 4.170 45.830 1.00 19.59 121 TYR B C 1
ATOM 4710 O O . TYR B 1 98 ? -51.665 3.357 45.898 1.00 17.63 121 TYR B O 1
ATOM 4719 N N . LEU B 1 99 ? -52.943 4.823 44.700 1.00 16.50 122 LEU B N 1
ATOM 4720 C CA . LEU B 1 99 ? -52.261 4.650 43.412 1.00 15.54 122 LEU B CA 1
ATOM 4721 C C . LEU B 1 99 ? -51.422 5.838 43.033 1.00 19.16 122 LEU B C 1
ATOM 4722 O O . LEU B 1 99 ? -50.715 5.772 42.036 1.00 19.14 122 LEU B O 1
ATOM 4727 N N . ARG B 1 100 ? -51.560 6.968 43.751 1.00 15.80 123 ARG B N 1
ATOM 4728 C CA . ARG B 1 100 ? -50.829 8.176 43.408 1.00 15.63 123 ARG B CA 1
ATOM 4729 C C . ARG B 1 100 ? -49.308 7.889 43.477 1.00 20.57 123 ARG B C 1
ATOM 4730 O O . ARG B 1 100 ? -48.824 7.334 44.465 1.00 21.82 123 ARG B O 1
ATOM 4738 N N . GLY B 1 101 ? -48.624 8.148 42.372 1.00 17.80 124 GLY B N 1
ATOM 4739 C CA . GLY B 1 101 ? -47.186 7.898 42.234 1.00 17.38 124 GLY B CA 1
ATOM 4740 C C . GLY B 1 101 ? -46.897 6.552 41.596 1.00 18.96 124 GLY B C 1
ATOM 4741 O O . GLY B 1 101 ? -45.883 6.399 40.941 1.00 17.76 124 GLY B O 1
ATOM 4742 N N . LEU B 1 102 ? -47.800 5.569 41.753 1.00 15.72 125 LEU B N 1
ATOM 4743 C CA . LEU B 1 102 ? -47.627 4.228 41.136 1.00 15.93 125 LEU B CA 1
ATOM 4744 C C . LEU B 1 102 ? -47.854 4.286 39.634 1.00 20.33 125 LEU B C 1
ATOM 4745 O O . LEU B 1 102 ? -47.433 3.381 38.910 1.00 19.72 125 LEU B O 1
ATOM 4750 N N . LEU B 1 103 ? -48.551 5.347 39.181 1.00 15.90 126 LEU B N 1
ATOM 4751 C CA . LEU B 1 103 ? -48.854 5.572 37.779 1.00 14.95 126 LEU B CA 1
ATOM 4752 C C . LEU B 1 103 ? -48.304 6.910 37.361 1.00 18.02 126 LEU B C 1
ATOM 4753 O O . LEU B 1 103 ? -48.261 7.809 38.190 1.00 18.46 126 LEU B O 1
ATOM 4758 N N . PRO B 1 104 ? -47.938 7.083 36.064 1.00 16.32 127 PRO B N 1
ATOM 4759 C CA . PRO B 1 104 ? -47.500 8.409 35.588 1.00 16.96 127 PRO B CA 1
ATOM 4760 C C . PRO B 1 104 ? -48.682 9.404 35.659 1.00 19.17 127 PRO B C 1
ATOM 4761 O O . PRO B 1 104 ? -49.826 8.957 35.759 1.00 16.84 127 PRO B O 1
ATOM 4765 N N . PRO B 1 105 ? -48.446 10.728 35.606 1.00 17.42 128 PRO B N 1
ATOM 4766 C CA . PRO B 1 105 ? -49.554 11.688 35.813 1.00 18.54 128 PRO B CA 1
ATOM 4767 C C . PRO B 1 105 ? -50.746 11.638 34.864 1.00 21.51 128 PRO B C 1
ATOM 4768 O O . PRO B 1 105 ? -51.851 11.911 35.311 1.00 19.59 128 PRO B O 1
ATOM 4772 N N . ALA B 1 106 ? -50.549 11.288 33.584 1.00 18.74 129 ALA B N 1
ATOM 4773 C CA . ALA B 1 106 ? -51.663 11.284 32.628 1.00 18.76 129 ALA B CA 1
ATOM 4774 C C . ALA B 1 106 ? -52.791 10.323 32.948 1.00 21.38 129 ALA B C 1
ATOM 4775 O O . ALA B 1 106 ? -52.568 9.171 33.365 1.00 17.65 129 ALA B O 1
ATOM 4777 N N . VAL B 1 107 ? -54.024 10.817 32.733 1.00 18.25 130 VAL B N 1
ATOM 4778 C CA . VAL B 1 107 ? -55.248 10.025 32.818 1.00 17.81 130 VAL B CA 1
ATOM 4779 C C . VAL B 1 107 ? -55.575 9.748 31.335 1.00 22.79 130 VAL B C 1
ATOM 4780 O O . VAL B 1 107 ? -55.655 10.685 30.543 1.00 21.95 130 VAL B O 1
ATOM 4784 N N . VAL B 1 108 ? -55.635 8.474 30.954 1.00 21.02 131 VAL B N 1
ATOM 4785 C CA . VAL B 1 108 ? -55.818 8.085 29.567 1.00 22.68 131 VAL B CA 1
ATOM 4786 C C . VAL B 1 108 ? -57.072 7.224 29.431 1.00 26.66 131 VAL B C 1
ATOM 4787 O O . VAL B 1 108 ? -57.118 6.137 29.996 1.00 26.59 131 VAL B O 1
ATOM 4791 N N . SER B 1 109 ? -58.064 7.716 28.638 1.00 20.33 132 SER B N 1
ATOM 4792 C CA . SER B 1 109 ? -59.367 7.088 28.421 1.00 19.54 132 SER B CA 1
ATOM 4793 C C . SER B 1 109 ? -59.292 5.655 27.923 1.00 19.76 132 SER B C 1
ATOM 4794 O O . SER B 1 109 ? -58.316 5.261 27.299 1.00 17.25 132 SER B O 1
ATOM 4797 N N . GLN B 1 110 ? -60.379 4.897 28.123 1.00 18.78 133 GLN B N 1
ATOM 4798 C CA . GLN B 1 110 ? -60.495 3.542 27.612 1.00 18.59 133 GLN B CA 1
ATOM 4799 C C . GLN B 1 110 ? -60.320 3.550 26.075 1.00 21.47 133 GLN B C 1
ATOM 4800 O O . GLN B 1 110 ? -59.674 2.667 25.539 1.00 20.34 133 GLN B O 1
ATOM 4806 N N . GLU B 1 111 ? -60.892 4.546 25.395 1.00 20.08 134 GLU B N 1
ATOM 4807 C CA . GLU B 1 111 ? -60.833 4.729 23.930 1.00 21.04 134 GLU B CA 1
ATOM 4808 C C . GLU B 1 111 ? -59.359 4.916 23.452 1.00 21.66 134 GLU B C 1
ATOM 4809 O O . GLU B 1 111 ? -58.947 4.285 22.491 1.00 18.48 134 GLU B O 1
ATOM 4815 N N . LEU B 1 112 ? -58.573 5.759 24.147 1.00 19.19 135 LEU B N 1
ATOM 4816 C CA . LEU B 1 112 ? -57.150 5.957 23.830 1.00 19.06 135 LEU B CA 1
ATOM 4817 C C . LEU B 1 112 ? -56.342 4.673 24.076 1.00 19.25 135 LEU B C 1
ATOM 4818 O O . LEU B 1 112 ? -55.484 4.325 23.280 1.00 16.51 135 LEU B O 1
ATOM 4823 N N . GLN B 1 113 ? -56.651 3.940 25.158 1.00 17.05 136 GLN B N 1
ATOM 4824 C CA . GLN B 1 113 ? -55.988 2.656 25.454 1.00 15.15 136 GLN B CA 1
ATOM 4825 C C . GLN B 1 113 ? -56.269 1.608 24.378 1.00 17.10 136 GLN B C 1
ATOM 4826 O O . GLN B 1 113 ? -55.376 0.817 24.040 1.00 16.13 136 GLN B O 1
ATOM 4832 N N . ILE B 1 114 ? -57.498 1.619 23.810 1.00 15.01 137 ILE B N 1
ATOM 4833 C CA . ILE B 1 114 ? -57.837 0.701 22.710 1.00 15.14 137 ILE B CA 1
ATOM 4834 C C . ILE B 1 114 ? -56.988 1.032 21.477 1.00 19.32 137 ILE B C 1
ATOM 4835 O O . ILE B 1 114 ? -56.460 0.126 20.828 1.00 19.46 137 ILE B O 1
ATOM 4840 N N . LYS B 1 115 ? -56.891 2.339 21.141 1.00 15.55 138 LYS B N 1
ATOM 4841 C CA . LYS B 1 115 ? -56.144 2.803 19.987 1.00 14.99 138 LYS B CA 1
ATOM 4842 C C . LYS B 1 115 ? -54.654 2.403 20.080 1.00 17.70 138 LYS B C 1
ATOM 4843 O O . LYS B 1 115 ? -54.086 1.890 19.124 1.00 16.81 138 LYS B O 1
ATOM 4849 N N . LYS B 1 116 ? -54.039 2.652 21.237 1.00 15.01 139 LYS B N 1
ATOM 4850 C CA . LYS B 1 116 ? -52.645 2.346 21.560 1.00 16.42 139 LYS B CA 1
ATOM 4851 C C . LYS B 1 116 ? -52.426 0.810 21.421 1.00 19.15 139 LYS B C 1
ATOM 4852 O O . LYS B 1 116 ? -51.444 0.374 20.815 1.00 17.70 139 LYS B O 1
ATOM 4858 N N . PHE B 1 117 ? -53.342 0.001 21.979 1.00 15.30 140 PHE B N 1
ATOM 4859 C CA . PHE B 1 117 ? -53.208 -1.452 21.903 1.00 14.28 140 PHE B CA 1
ATOM 4860 C C . PHE B 1 117 ? -53.292 -1.949 20.454 1.00 16.91 140 PHE B C 1
ATOM 4861 O O . PHE B 1 117 ? -52.475 -2.763 20.042 1.00 18.30 140 PHE B O 1
ATOM 4869 N N . MET B 1 118 ? -54.280 -1.465 19.692 1.00 15.65 141 MET B N 1
ATOM 4870 C CA . MET B 1 118 ? -54.445 -1.839 18.275 1.00 15.60 141 MET B CA 1
ATOM 4871 C C . MET B 1 118 ? -53.212 -1.432 17.439 1.00 19.56 141 MET B C 1
ATOM 4872 O O . MET B 1 118 ? -52.786 -2.228 16.606 1.00 18.92 141 MET B O 1
ATOM 4877 N N . ASN B 1 119 ? -52.625 -0.230 17.694 1.00 15.55 142 ASN B N 1
ATOM 4878 C CA . ASN B 1 119 ? -51.408 0.232 17.018 1.00 16.21 142 ASN B CA 1
ATOM 4879 C C . ASN B 1 119 ? -50.251 -0.744 17.211 1.00 19.08 142 ASN B C 1
ATOM 4880 O O . ASN B 1 119 ? -49.548 -1.074 16.255 1.00 18.71 142 ASN B O 1
ATOM 4885 N N . ASN B 1 120 ? -50.050 -1.196 18.448 1.00 15.09 143 ASN B N 1
ATOM 4886 C CA . ASN B 1 120 ? -48.989 -2.150 18.764 1.00 16.66 143 ASN B CA 1
ATOM 4887 C C . ASN B 1 120 ? -49.256 -3.531 18.192 1.00 19.14 143 ASN B C 1
ATOM 4888 O O . ASN B 1 120 ? -48.325 -4.197 17.733 1.00 18.61 143 ASN B O 1
ATOM 4893 N N . LEU B 1 121 ? -50.508 -3.980 18.272 1.00 17.32 144 LEU B N 1
ATOM 4894 C CA . LEU B 1 121 ? -50.893 -5.314 17.815 1.00 18.51 144 LEU B CA 1
ATOM 4895 C C . LEU B 1 121 ? -50.617 -5.503 16.315 1.00 21.02 144 LEU B C 1
ATOM 4896 O O . LEU B 1 121 ? -50.141 -6.563 15.915 1.00 18.95 144 LEU B O 1
ATOM 4901 N N . ARG B 1 122 ? -50.890 -4.467 15.507 1.00 17.52 145 ARG B N 1
ATOM 4902 C CA . ARG B 1 122 ? -50.698 -4.480 14.050 1.00 18.12 145 ARG B CA 1
ATOM 4903 C C . ARG B 1 122 ? -49.218 -4.543 13.649 1.00 23.31 145 ARG B C 1
ATOM 4904 O O . ARG B 1 122 ? -48.909 -4.847 12.503 1.00 23.77 145 ARG B O 1
ATOM 4912 N N . GLN B 1 123 ? -48.307 -4.319 14.601 1.00 17.18 146 GLN B N 1
ATOM 4913 C CA . GLN B 1 123 ? -46.869 -4.371 14.324 1.00 17.01 146 GLN B CA 1
ATOM 4914 C C . GLN B 1 123 ? -46.264 -5.753 14.565 1.00 21.44 146 GLN B C 1
ATOM 4915 O O . GLN B 1 123 ? -45.090 -5.949 14.244 1.00 20.82 146 GLN B O 1
ATOM 4921 N N . TYR B 1 124 ? -47.039 -6.713 15.133 1.00 18.67 147 TYR B N 1
ATOM 4922 C CA . TYR B 1 124 ? -46.474 -8.063 15.289 1.00 18.04 147 TYR B CA 1
ATOM 4923 C C . TYR B 1 124 ? -46.427 -8.738 13.944 1.00 22.33 147 TYR B C 1
ATOM 4924 O O . TYR B 1 124 ? -47.421 -8.753 13.216 1.00 22.25 147 TYR B O 1
ATOM 4933 N N . GLN B 1 125 ? -45.285 -9.308 13.622 1.00 19.83 148 GLN B N 1
ATOM 4934 C CA . GLN B 1 125 ? -45.123 -10.011 12.348 1.00 21.12 148 GLN B CA 1
ATOM 4935 C C . GLN B 1 125 ? -45.950 -11.297 12.306 1.00 24.05 148 GLN B C 1
ATOM 4936 O O . GLN B 1 125 ? -46.498 -11.629 11.261 1.00 23.10 148 GLN B O 1
ATOM 4942 N N . LEU B 1 126 ? -46.053 -12.014 13.435 1.00 20.03 149 LEU B N 1
ATOM 4943 C CA . LEU B 1 126 ? -46.761 -13.305 13.420 1.00 20.00 149 LEU B CA 1
ATOM 4944 C C . LEU B 1 126 ? -48.120 -13.265 14.098 1.00 22.36 149 LEU B C 1
ATOM 4945 O O . LEU B 1 126 ? -48.224 -12.708 15.201 1.00 20.00 149 LEU B O 1
ATOM 4950 N N . PRO B 1 127 ? -49.146 -13.932 13.498 1.00 20.39 150 PRO B N 1
ATOM 4951 C CA . PRO B 1 127 ? -50.472 -14.011 14.146 1.00 19.61 150 PRO B CA 1
ATOM 4952 C C . PRO B 1 127 ? -50.413 -14.546 15.590 1.00 22.61 150 PRO B C 1
ATOM 4953 O O . PRO B 1 127 ? -51.140 -14.040 16.422 1.00 19.17 150 PRO B O 1
ATOM 4957 N N . ILE B 1 128 ? -49.538 -15.549 15.885 1.00 20.26 151 ILE B N 1
ATOM 4958 C CA . ILE B 1 128 ? -49.391 -16.096 17.236 1.00 20.15 151 ILE B CA 1
ATOM 4959 C C . ILE B 1 128 ? -48.958 -15.007 18.248 1.00 19.31 151 ILE B C 1
ATOM 4960 O O . ILE B 1 128 ? -49.376 -15.045 19.393 1.00 17.53 151 ILE B O 1
ATOM 4965 N N . GLN B 1 129 ? -48.137 -14.050 17.804 1.00 17.90 152 GLN B N 1
ATOM 4966 C CA . GLN B 1 129 ? -47.694 -12.930 18.648 1.00 17.80 152 GLN B CA 1
ATOM 4967 C C . GLN B 1 129 ? -48.872 -12.009 18.962 1.00 19.15 152 GLN B C 1
ATOM 4968 O O . GLN B 1 129 ? -48.946 -11.547 20.087 1.00 18.37 152 GLN B O 1
ATOM 4974 N N . CYS B 1 130 ? -49.816 -11.800 18.015 1.00 16.13 153 CYS B N 1
ATOM 4975 C CA . CYS B 1 130 ? -51.071 -11.040 18.261 1.00 16.83 153 CYS B CA 1
ATOM 4976 C C . CYS B 1 130 ? -51.921 -11.787 19.297 1.00 18.51 153 CYS B C 1
ATOM 4977 O O . CYS B 1 130 ? -52.471 -11.173 20.208 1.00 16.41 153 CYS B O 1
ATOM 4980 N N . TYR B 1 131 ? -52.054 -13.117 19.122 1.00 16.05 154 TYR B N 1
ATOM 4981 C CA . TYR B 1 131 ? -52.784 -13.950 20.066 1.00 14.80 154 TYR B CA 1
ATOM 4982 C C . TYR B 1 131 ? -52.199 -13.827 21.496 1.00 15.10 154 TYR B C 1
ATOM 4983 O O . TYR B 1 131 ? -52.943 -13.642 22.459 1.00 13.62 154 TYR B O 1
ATOM 4992 N N . MET B 1 132 ? -50.872 -13.906 21.629 1.00 14.25 155 MET B N 1
ATOM 4993 C CA . MET B 1 132 ? -50.222 -13.801 22.942 1.00 15.68 155 MET B CA 1
ATOM 4994 C C . MET B 1 132 ? -50.456 -12.455 23.609 1.00 17.64 155 MET B C 1
ATOM 4995 O O . MET B 1 132 ? -50.691 -12.396 24.824 1.00 16.12 155 MET B O 1
ATOM 5000 N N . ALA B 1 133 ? -50.381 -11.379 22.821 1.00 15.94 156 ALA B N 1
ATOM 5001 C CA . ALA B 1 133 ? -50.617 -10.030 23.342 1.00 15.70 156 ALA B CA 1
ATOM 5002 C C . ALA B 1 133 ? -52.098 -9.909 23.801 1.00 17.95 156 ALA B C 1
ATOM 5003 O O . ALA B 1 133 ? -52.368 -9.301 24.841 1.00 15.93 156 ALA B O 1
ATOM 5005 N N . MET B 1 134 ? -53.031 -10.512 23.043 1.00 16.38 157 MET B N 1
ATOM 5006 C CA . MET B 1 134 ? -54.466 -10.512 23.388 1.00 15.71 157 MET B CA 1
ATOM 5007 C C . MET B 1 134 ? -54.731 -11.264 24.717 1.00 17.91 157 MET B C 1
ATOM 5008 O O . MET B 1 134 ? -55.495 -10.779 25.564 1.00 17.06 157 MET B O 1
ATOM 5013 N N . MET B 1 135 ? -54.084 -12.435 24.907 1.00 14.73 158 MET B N 1
ATOM 5014 C CA . MET B 1 135 ? -54.271 -13.218 26.143 1.00 13.86 158 MET B CA 1
ATOM 5015 C C . MET B 1 135 ? -53.701 -12.457 27.335 1.00 18.30 158 MET B C 1
ATOM 5016 O O . MET B 1 135 ? -54.302 -12.446 28.401 1.00 17.19 158 MET B O 1
ATOM 5021 N N . ASN B 1 136 ? -52.541 -11.840 27.147 1.00 15.60 159 ASN B N 1
ATOM 5022 C CA . ASN B 1 136 ? -51.915 -11.060 28.205 1.00 15.49 159 ASN B CA 1
ATOM 5023 C C . ASN B 1 136 ? -52.827 -9.859 28.599 1.00 16.80 159 ASN B C 1
ATOM 5024 O O . ASN B 1 136 ? -52.964 -9.570 29.780 1.00 16.48 159 ASN B O 1
ATOM 5029 N N . LEU B 1 137 ? -53.476 -9.218 27.630 1.00 14.24 160 LEU B N 1
ATOM 5030 C CA . LEU B 1 137 ? -54.418 -8.123 27.876 1.00 14.29 160 LEU B CA 1
ATOM 5031 C C . LEU B 1 137 ? -55.628 -8.647 28.673 1.00 19.69 160 LEU B C 1
ATOM 5032 O O . LEU B 1 137 ? -56.007 -8.033 29.674 1.00 18.28 160 LEU B O 1
ATOM 5037 N N . GLN B 1 138 ? -56.213 -9.784 28.236 1.00 14.43 161 GLN B N 1
ATOM 5038 C CA . GLN B 1 138 ? -57.380 -10.370 28.933 1.00 14.41 161 GLN B CA 1
ATOM 5039 C C . GLN B 1 138 ? -57.061 -10.595 30.427 1.00 18.33 161 GLN B C 1
ATOM 5040 O O . GLN B 1 138 ? -57.900 -10.344 31.306 1.00 15.23 161 GLN B O 1
ATOM 5046 N N . GLU B 1 139 ? -55.812 -10.992 30.696 1.00 14.98 162 GLU B N 1
ATOM 5047 C CA . GLU B 1 139 ? -55.381 -11.285 32.056 1.00 16.24 162 GLU B CA 1
ATOM 5048 C C . GLU B 1 139 ? -54.756 -10.110 32.786 1.00 21.26 162 GLU B C 1
ATOM 5049 O O . GLU B 1 139 ? -54.265 -10.302 33.889 1.00 21.99 162 GLU B O 1
ATOM 5055 N N . THR B 1 140 ? -54.847 -8.905 32.234 1.00 18.95 163 THR B N 1
ATOM 5056 C CA . THR B 1 140 ? -54.317 -7.692 32.896 1.00 18.93 163 THR B CA 1
ATOM 5057 C C . THR B 1 140 ? -55.375 -6.619 33.047 1.00 20.63 163 THR B C 1
ATOM 5058 O O . THR B 1 140 ? -55.411 -5.971 34.075 1.00 19.82 163 THR B O 1
ATOM 5062 N N . ASP B 1 141 ? -56.239 -6.424 32.023 1.00 15.80 164 ASP B N 1
ATOM 5063 C CA . ASP B 1 141 ? -57.330 -5.453 32.064 1.00 13.91 164 ASP B CA 1
ATOM 5064 C C . ASP B 1 141 ? -58.449 -6.064 31.250 1.00 18.44 164 ASP B C 1
ATOM 5065 O O . ASP B 1 141 ? -58.494 -5.910 30.030 1.00 16.59 164 ASP B O 1
ATOM 5070 N N . GLU B 1 142 ? -59.355 -6.778 31.928 1.00 18.11 165 GLU B N 1
ATOM 5071 C CA . GLU B 1 142 ? -60.377 -7.494 31.178 1.00 18.61 165 GLU B CA 1
ATOM 5072 C C . GLU B 1 142 ? -61.423 -6.576 30.537 1.00 21.17 165 GLU B C 1
ATOM 5073 O O . GLU B 1 142 ? -61.867 -6.888 29.433 1.00 21.57 165 GLU B O 1
ATOM 5079 N N . ARG B 1 143 ? -61.803 -5.450 31.173 1.00 18.34 166 ARG B N 1
ATOM 5080 C CA . ARG B 1 143 ? -62.749 -4.525 30.532 1.00 17.74 166 ARG B CA 1
ATOM 5081 C C . ARG B 1 143 ? -62.190 -3.946 29.250 1.00 19.11 166 ARG B C 1
ATOM 5082 O O . ARG B 1 143 ? -62.907 -3.845 28.251 1.00 17.39 166 ARG B O 1
ATOM 5090 N N . LEU B 1 144 ? -60.891 -3.624 29.251 1.00 15.53 167 LEU B N 1
ATOM 5091 C CA . LEU B 1 144 ? -60.229 -3.101 28.059 1.00 14.90 167 LEU B CA 1
ATOM 5092 C C . LEU B 1 144 ? -60.228 -4.181 26.974 1.00 18.50 167 LEU B C 1
ATOM 5093 O O . LEU B 1 144 ? -60.578 -3.905 25.829 1.00 17.70 167 LEU B O 1
ATOM 5098 N N . PHE B 1 145 ? -59.858 -5.413 27.348 1.00 15.08 168 PHE B N 1
ATOM 5099 C CA . PHE B 1 145 ? -59.863 -6.556 26.451 1.00 14.76 168 PHE B CA 1
ATOM 5100 C C . PHE B 1 145 ? -61.232 -6.707 25.760 1.00 16.91 168 PHE B C 1
ATOM 5101 O O . PHE B 1 145 ? -61.283 -6.791 24.531 1.00 15.90 168 PHE B O 1
ATOM 5109 N N . TYR B 1 146 ? -62.328 -6.776 26.545 1.00 15.15 169 TYR B N 1
ATOM 5110 C CA . TYR B 1 146 ? -63.664 -6.997 25.958 1.00 15.28 169 TYR B CA 1
ATOM 5111 C C . TYR B 1 146 ? -64.151 -5.820 25.119 1.00 19.13 169 TYR B C 1
ATOM 5112 O O . TYR B 1 146 ? -64.697 -6.047 24.043 1.00 21.48 169 TYR B O 1
ATOM 5121 N N . LYS B 1 147 ? -63.904 -4.582 25.553 1.00 15.96 170 LYS B N 1
ATOM 5122 C CA . LYS B 1 147 ? -64.301 -3.406 24.754 1.00 17.22 170 LYS B CA 1
ATOM 5123 C C . LYS B 1 147 ? -63.506 -3.369 23.423 1.00 20.38 170 LYS B C 1
ATOM 5124 O O . LYS B 1 147 ? -64.075 -3.098 22.369 1.00 17.46 170 LYS B O 1
ATOM 5130 N N . LEU B 1 148 ? -62.192 -3.673 23.489 1.00 17.42 171 LEU B N 1
ATOM 5131 C CA . LEU B 1 148 ? -61.335 -3.689 22.297 1.00 17.26 171 LEU B CA 1
ATOM 5132 C C . LEU B 1 148 ? -61.829 -4.775 21.320 1.00 21.09 171 LEU B C 1
ATOM 5133 O O . LEU B 1 148 ? -61.915 -4.526 20.122 1.00 19.41 171 LEU B O 1
ATOM 5138 N N . LEU B 1 149 ? -62.163 -5.977 21.853 1.00 18.98 172 LEU B N 1
ATOM 5139 C CA . LEU B 1 149 ? -62.646 -7.102 21.061 1.00 19.20 172 LEU B CA 1
ATOM 5140 C C . LEU B 1 149 ? -63.972 -6.769 20.348 1.00 21.92 172 LEU B C 1
ATOM 5141 O O . LEU B 1 149 ? -64.100 -7.029 19.144 1.00 20.13 172 LEU B O 1
ATOM 5146 N N . ILE B 1 150 ? -64.940 -6.198 21.079 1.00 17.95 173 ILE B N 1
ATOM 5147 C CA . ILE B 1 150 ? -66.241 -5.800 20.507 1.00 20.04 173 ILE B CA 1
ATOM 5148 C C . ILE B 1 150 ? -66.047 -4.790 19.370 1.00 20.46 173 ILE B C 1
ATOM 5149 O O . ILE B 1 150 ? -66.587 -4.968 18.283 1.00 19.26 173 ILE B O 1
ATOM 5154 N N . GLU B 1 151 ? -65.247 -3.760 19.619 1.00 18.68 174 GLU B N 1
ATOM 5155 C CA . GLU B 1 151 ? -65.034 -2.674 18.654 1.00 20.63 174 GLU B CA 1
ATOM 5156 C C . GLU B 1 151 ? -64.233 -3.081 17.427 1.00 25.57 174 GLU B C 1
ATOM 5157 O O . GLU B 1 151 ? -64.336 -2.424 16.391 1.00 24.74 174 GLU B O 1
ATOM 5163 N N . ASN B 1 152 ? -63.405 -4.128 17.556 1.00 19.93 175 ASN B N 1
ATOM 5164 C CA . ASN B 1 152 ? -62.525 -4.567 16.466 1.00 19.20 175 ASN B CA 1
ATOM 5165 C C . ASN B 1 152 ? -62.729 -6.028 16.155 1.00 21.75 175 ASN B C 1
ATOM 5166 O O . ASN B 1 152 ? -61.782 -6.717 15.774 1.00 20.59 175 ASN B O 1
ATOM 5171 N N . VAL B 1 153 ? -63.964 -6.507 16.325 1.00 18.52 176 VAL B N 1
ATOM 5172 C CA . VAL B 1 153 ? -64.319 -7.923 16.194 1.00 19.70 176 VAL B CA 1
ATOM 5173 C C . VAL B 1 153 ? -63.905 -8.529 14.825 1.00 23.75 176 VAL B C 1
ATOM 5174 O O . VAL B 1 153 ? -63.304 -9.614 14.799 1.00 20.97 176 VAL B O 1
ATOM 5178 N N . VAL B 1 154 ? -64.199 -7.819 13.708 1.00 20.61 177 VAL B N 1
ATOM 5179 C CA . VAL B 1 154 ? -63.874 -8.351 12.379 1.00 21.30 177 VAL B CA 1
ATOM 5180 C C . VAL B 1 154 ? -62.373 -8.581 12.255 1.00 20.64 177 VAL B C 1
ATOM 5181 O O . VAL B 1 154 ? -61.937 -9.649 11.841 1.00 21.42 177 VAL B O 1
ATOM 5185 N N . GLU B 1 155 ? -61.592 -7.596 12.651 1.00 17.16 178 GLU B N 1
ATOM 5186 C CA . GLU B 1 155 ? -60.137 -7.684 12.576 1.00 17.79 178 GLU B CA 1
ATOM 5187 C C . GLU B 1 155 ? -59.528 -8.736 13.536 1.00 21.27 178 GLU B C 1
ATOM 5188 O O . GLU B 1 155 ? -58.524 -9.368 13.195 1.00 21.06 178 GLU B O 1
ATOM 5194 N N . LEU B 1 156 ? -60.100 -8.874 14.744 1.00 19.04 179 LEU B N 1
ATOM 5195 C CA . LEU B 1 156 ? -59.504 -9.687 15.811 1.00 18.89 179 LEU B CA 1
ATOM 5196 C C . LEU B 1 156 ? -59.959 -11.125 15.896 1.00 25.02 179 LEU B C 1
ATOM 5197 O O . LEU B 1 156 ? -59.199 -11.946 16.409 1.00 24.13 179 LEU B O 1
ATOM 5202 N N . LEU B 1 157 ? -61.166 -11.444 15.408 1.00 23.74 180 LEU B N 1
ATOM 5203 C CA . LEU B 1 157 ? -61.675 -12.821 15.397 1.00 24.74 180 LEU B CA 1
ATOM 5204 C C . LEU B 1 157 ? -60.664 -13.812 14.816 1.00 27.18 180 LEU B C 1
ATOM 5205 O O . LEU B 1 157 ? -60.440 -14.815 15.476 1.00 26.40 180 LEU B O 1
ATOM 5210 N N . PRO B 1 158 ? -59.962 -13.537 13.679 1.00 24.37 181 PRO B N 1
ATOM 5211 C CA . PRO B 1 158 ? -58.964 -14.522 13.192 1.00 24.75 181 PRO B CA 1
ATOM 5212 C C . PRO B 1 158 ? -57.773 -14.799 14.125 1.00 26.76 181 PRO B C 1
ATOM 5213 O O . PRO B 1 158 ? -57.076 -15.795 13.934 1.00 23.78 181 PRO B O 1
ATOM 5217 N N . TYR B 1 159 ? -57.541 -13.918 15.111 1.00 25.86 182 TYR B N 1
ATOM 5218 C CA . TYR B 1 159 ? -56.425 -14.000 16.067 1.00 26.38 182 TYR B CA 1
ATOM 5219 C C . TYR B 1 159 ? -56.795 -14.645 17.389 1.00 28.60 182 TYR B C 1
ATOM 5220 O O . TYR B 1 159 ? -55.977 -15.329 18.000 1.00 28.37 182 TYR B O 1
ATOM 5229 N N . VAL B 1 160 ? -58.009 -14.411 17.838 1.00 25.88 183 VAL B N 1
ATOM 5230 C CA . VAL B 1 160 ? -58.483 -14.871 19.146 1.00 26.51 183 VAL B CA 1
ATOM 5231 C C . VAL B 1 160 ? -59.311 -16.163 19.020 1.00 30.11 183 VAL B C 1
ATOM 5232 O O . VAL B 1 160 ? -59.493 -16.888 20.003 1.00 30.97 183 VAL B O 1
ATOM 5236 N N . TYR B 1 161 ? -59.743 -16.460 17.797 1.00 25.88 184 TYR B N 1
ATOM 5237 C CA . TYR B 1 161 ? -60.556 -17.617 17.440 1.00 26.27 184 TYR B CA 1
ATOM 5238 C C . TYR B 1 161 ? -59.950 -18.273 16.204 1.00 26.95 184 TYR B C 1
ATOM 5239 O O . TYR B 1 161 ? -58.733 -18.190 16.018 1.00 26.11 184 TYR B O 1
ATOM 5248 N N . THR B 1 162 ? -60.734 -18.985 15.392 1.00 25.58 185 THR B N 1
ATOM 5249 C CA . THR B 1 162 ? -60.180 -19.673 14.221 1.00 25.37 185 THR B CA 1
ATOM 5250 C C . THR B 1 162 ? -59.672 -18.682 13.144 1.00 28.12 185 THR B C 1
ATOM 5251 O O . THR B 1 162 ? -60.323 -17.680 12.889 1.00 28.36 185 THR B O 1
ATOM 5255 N N . PRO B 1 163 ? -58.511 -18.938 12.511 1.00 23.15 186 PRO B N 1
ATOM 5256 C CA . PRO B 1 163 ? -57.626 -20.107 12.672 1.00 20.85 186 PRO B CA 1
ATOM 5257 C C . PRO B 1 163 ? -56.517 -20.050 13.742 1.00 24.25 186 PRO B C 1
ATOM 5258 O O . PRO B 1 163 ? -56.022 -21.106 14.131 1.00 20.91 186 PRO B O 1
ATOM 5262 N N . THR B 1 164 ? -56.073 -18.845 14.161 1.00 21.17 187 THR B N 1
ATOM 5263 C CA . THR B 1 164 ? -54.927 -18.681 15.081 1.00 20.62 187 THR B CA 1
ATOM 5264 C C . THR B 1 164 ? -55.057 -19.484 16.367 1.00 20.11 187 THR B C 1
ATOM 5265 O O . THR B 1 164 ? -54.044 -19.996 16.850 1.00 18.49 187 THR B O 1
ATOM 5269 N N . VAL B 1 165 ? -56.268 -19.583 16.926 1.00 16.83 188 VAL B N 1
ATOM 5270 C CA . VAL B 1 165 ? -56.472 -20.332 18.170 1.00 17.80 188 VAL B CA 1
ATOM 5271 C C . VAL B 1 165 ? -56.020 -21.839 17.999 1.00 20.76 188 VAL B C 1
ATOM 5272 O O . VAL B 1 165 ? -55.583 -22.456 18.968 1.00 20.01 188 VAL B O 1
ATOM 5276 N N . GLY B 1 166 ? -56.114 -22.369 16.775 1.00 16.95 189 GLY B N 1
ATOM 5277 C CA . GLY B 1 166 ? -55.654 -23.727 16.478 1.00 18.74 189 GLY B CA 1
ATOM 5278 C C . GLY B 1 166 ? -54.140 -23.806 16.602 1.00 20.72 189 GLY B C 1
ATOM 5279 O O . GLY B 1 166 ? -53.604 -24.714 17.233 1.00 19.55 189 GLY B O 1
ATOM 5280 N N . GLU B 1 167 ? -53.452 -22.797 16.089 1.00 16.69 190 GLU B N 1
ATOM 5281 C CA . GLU B 1 167 ? -51.990 -22.722 16.230 1.00 17.51 190 GLU B CA 1
ATOM 5282 C C . GLU B 1 167 ? -51.595 -22.507 17.711 1.00 20.08 190 GLU B C 1
ATOM 5283 O O . GLU B 1 167 ? -50.612 -23.086 18.168 1.00 18.04 190 GLU B O 1
ATOM 5289 N N . ALA B 1 168 ? -52.379 -21.683 18.449 1.00 17.54 191 ALA B N 1
ATOM 5290 C CA . ALA B 1 168 ? -52.164 -21.445 19.887 1.00 17.38 191 ALA B CA 1
ATOM 5291 C C . ALA B 1 168 ? -52.217 -22.759 20.652 1.00 18.79 191 ALA B C 1
ATOM 5292 O O . ALA B 1 168 ? -51.365 -22.962 21.500 1.00 17.63 191 ALA B O 1
ATOM 5294 N N . CYS B 1 169 ? -53.210 -23.657 20.357 1.00 15.12 192 CYS B N 1
ATOM 5295 C CA . CYS B 1 169 ? -53.315 -24.951 21.016 1.00 15.02 192 CYS B CA 1
ATOM 5296 C C . CYS B 1 169 ? -52.117 -25.844 20.670 1.00 19.16 192 CYS B C 1
ATOM 5297 O O . CYS B 1 169 ? -51.590 -26.517 21.551 1.00 20.46 192 CYS B O 1
ATOM 5300 N N . GLN B 1 170 ? -51.664 -25.825 19.411 1.00 16.12 193 GLN B N 1
ATOM 5301 C CA . GLN B 1 170 ? -50.490 -26.607 19.012 1.00 16.01 193 GLN B CA 1
ATOM 5302 C C . GLN B 1 170 ? -49.231 -26.156 19.771 1.00 19.58 193 GLN B C 1
ATOM 5303 O O . GLN B 1 170 ? -48.406 -26.988 20.110 1.00 20.86 193 GLN B O 1
ATOM 5309 N N . LYS B 1 171 ? -49.103 -24.859 20.052 1.00 15.07 194 LYS B N 1
ATOM 5310 C CA . LYS B 1 171 ? -47.916 -24.269 20.700 1.00 15.80 194 LYS B CA 1
ATOM 5311 C C . LYS B 1 171 ? -48.169 -23.806 22.137 1.00 18.47 194 LYS B C 1
ATOM 5312 O O . LYS B 1 171 ? -47.328 -23.104 22.686 1.00 16.29 194 LYS B O 1
ATOM 5318 N N . TYR B 1 172 ? -49.282 -24.245 22.756 1.00 16.22 195 TYR B N 1
ATOM 5319 C CA . TYR B 1 172 ? -49.787 -23.775 24.061 1.00 16.25 195 TYR B CA 1
ATOM 5320 C C . TYR B 1 172 ? -48.772 -23.808 25.187 1.00 19.13 195 TYR B C 1
ATOM 5321 O O . TYR B 1 172 ? -48.609 -22.801 25.884 1.00 18.01 195 TYR B O 1
ATOM 5330 N N . GLY B 1 173 ? -48.070 -24.927 25.336 1.00 16.66 196 GLY B N 1
ATOM 5331 C CA . GLY B 1 173 ? -47.012 -25.033 26.333 1.00 17.26 196 GLY B CA 1
ATOM 5332 C C . GLY B 1 173 ? -45.854 -24.074 26.080 1.00 21.03 196 GLY B C 1
ATOM 5333 O O . GLY B 1 173 ? -45.372 -23.429 27.015 1.00 20.22 196 GLY B O 1
ATOM 5334 N N . SER B 1 174 ? -45.403 -23.942 24.822 1.00 17.90 197 SER B N 1
ATOM 5335 C CA . SER B 1 174 ? -44.279 -23.049 24.537 1.00 19.91 197 SER B CA 1
ATOM 5336 C C . SER B 1 174 ? -44.630 -21.560 24.682 1.00 22.61 197 SER B C 1
ATOM 5337 O O . SER B 1 174 ? -43.729 -20.760 24.890 1.00 23.89 197 SER B O 1
ATOM 5340 N N . ILE B 1 175 ? -45.912 -21.192 24.586 1.00 16.04 198 ILE B N 1
ATOM 5341 C CA . ILE B 1 175 ? -46.304 -19.776 24.704 1.00 17.41 198 ILE B CA 1
ATOM 5342 C C . ILE B 1 175 ? -46.992 -19.483 26.042 1.00 22.24 198 ILE B C 1
ATOM 5343 O O . ILE B 1 175 ? -47.548 -18.406 26.222 1.00 22.28 198 ILE B O 1
ATOM 5348 N N . PHE B 1 176 ? -47.007 -20.469 26.952 1.00 19.75 199 PHE B N 1
ATOM 5349 C CA . PHE B 1 176 ? -47.705 -20.363 28.229 1.00 19.95 199 PHE B CA 1
ATOM 5350 C C . PHE B 1 176 ? -47.328 -19.090 28.996 1.00 23.59 199 PHE B C 1
ATOM 5351 O O . PHE B 1 176 ? -46.142 -18.811 29.194 1.00 22.69 199 PHE B O 1
ATOM 5359 N N . GLY B 1 177 ? -48.333 -18.281 29.299 1.00 21.20 200 GLY B N 1
ATOM 5360 C CA . GLY B 1 177 ? -48.142 -16.998 29.971 1.00 21.28 200 GLY B CA 1
ATOM 5361 C C . GLY B 1 177 ? -48.922 -16.913 31.266 1.00 26.25 200 GLY B C 1
ATOM 5362 O O . GLY B 1 177 ? -48.612 -17.610 32.224 1.00 26.44 200 GLY B O 1
ATOM 5363 N N . ARG B 1 178 ? -49.975 -16.113 31.284 1.00 22.36 201 ARG B N 1
ATOM 5364 C CA . ARG B 1 178 ? -50.809 -15.948 32.474 1.00 22.73 201 ARG B CA 1
ATOM 5365 C C . ARG B 1 178 ? -51.790 -17.083 32.572 1.00 26.15 201 ARG B C 1
ATOM 5366 O O . ARG B 1 178 ? -52.366 -17.453 31.556 1.00 24.42 201 ARG B O 1
ATOM 5374 N N . PRO B 1 179 ? -51.998 -17.634 33.787 1.00 24.44 202 PRO B N 1
ATOM 5375 C CA . PRO B 1 179 ? -52.917 -18.777 33.918 1.00 23.97 202 PRO B CA 1
ATOM 5376 C C . PRO B 1 179 ? -54.369 -18.432 33.598 1.00 23.46 202 PRO B C 1
ATOM 5377 O O . PRO B 1 179 ? -54.875 -17.390 34.004 1.00 22.12 202 PRO B O 1
ATOM 5381 N N . GLN B 1 180 ? -55.012 -19.282 32.781 1.00 19.17 203 GLN B N 1
ATOM 5382 C CA . GLN B 1 180 ? -56.408 -19.104 32.402 1.00 17.86 203 GLN B CA 1
ATOM 5383 C C . GLN B 1 180 ? -57.132 -20.440 32.551 1.00 21.64 203 GLN B C 1
ATOM 5384 O O . GLN B 1 180 ? -56.588 -21.475 32.170 1.00 21.58 203 GLN B O 1
ATOM 5390 N N . GLY B 1 181 ? -58.335 -20.409 33.106 1.00 17.98 204 GLY B N 1
ATOM 5391 C CA . GLY B 1 181 ? -59.156 -21.595 33.259 1.00 17.37 204 GLY B CA 1
ATOM 5392 C C . GLY B 1 181 ? -58.756 -22.547 34.366 1.00 20.62 204 GLY B C 1
ATOM 5393 O O . GLY B 1 181 ? -57.857 -22.279 35.177 1.00 17.79 204 GLY B O 1
ATOM 5394 N N . LEU B 1 182 ? -59.468 -23.663 34.407 1.00 16.40 205 LEU B N 1
ATOM 5395 C CA . LEU B 1 182 ? -59.266 -24.689 35.409 1.00 16.22 205 LEU B CA 1
ATOM 5396 C C . LEU B 1 182 ? -58.948 -26.031 34.760 1.00 16.73 205 LEU B C 1
ATOM 5397 O O . LEU B 1 182 ? -59.598 -26.416 33.807 1.00 15.69 205 LEU B O 1
ATOM 5402 N N . TYR B 1 183 ? -57.924 -26.719 35.263 1.00 14.12 206 TYR B N 1
ATOM 5403 C CA . TYR B 1 183 ? -57.526 -28.037 34.741 1.00 15.05 206 TYR B CA 1
ATOM 5404 C C . TYR B 1 183 ? -57.910 -29.094 35.746 1.00 19.35 206 TYR B C 1
ATOM 5405 O O . TYR B 1 183 ? -57.622 -28.962 36.934 1.00 19.11 206 TYR B O 1
ATOM 5414 N N . VAL B 1 184 ? -58.579 -30.138 35.266 1.00 17.55 207 VAL B N 1
ATOM 5415 C CA . VAL B 1 184 ? -59.001 -31.260 36.075 1.00 18.35 207 VAL B CA 1
ATOM 5416 C C . VAL B 1 184 ? -58.324 -32.455 35.368 1.00 22.63 207 VAL B C 1
ATOM 5417 O O . VAL B 1 184 ? -58.614 -32.718 34.204 1.00 20.60 207 VAL B O 1
ATOM 5421 N N . SER B 1 185 ? -57.423 -33.160 36.055 1.00 19.45 208 SER B N 1
ATOM 5422 C CA . SER B 1 185 ? -56.730 -34.284 35.420 1.00 18.43 208 SER B CA 1
ATOM 5423 C C . SER B 1 185 ? -57.047 -35.595 36.118 1.00 21.75 208 SER B C 1
ATOM 5424 O O . SER B 1 185 ? -57.709 -35.592 37.163 1.00 21.92 208 SER B O 1
ATOM 5427 N N . LEU B 1 186 ? -56.511 -36.705 35.589 1.00 18.23 209 LEU B N 1
ATOM 5428 C CA . LEU B 1 186 ? -56.637 -38.034 36.211 1.00 19.86 209 LEU B CA 1
ATOM 5429 C C . LEU B 1 186 ? -56.049 -38.041 37.609 1.00 22.06 209 LEU B C 1
ATOM 5430 O O . LEU B 1 186 ? -56.527 -38.773 38.455 1.00 22.09 209 LEU B O 1
ATOM 5435 N N . LYS B 1 187 ? -55.040 -37.187 37.877 1.00 19.80 210 LYS B N 1
ATOM 5436 C CA . LYS B 1 187 ? -54.435 -37.061 39.223 1.00 21.41 210 LYS B CA 1
ATOM 5437 C C . LYS B 1 187 ? -55.418 -36.473 40.258 1.00 23.62 210 LYS B C 1
ATOM 5438 O O . LYS B 1 187 ? -55.181 -36.594 41.453 1.00 24.41 210 LYS B O 1
ATOM 5444 N N . ASP B 1 188 ? -56.534 -35.889 39.802 1.00 20.00 211 ASP B N 1
ATOM 5445 C CA . ASP B 1 188 ? -57.590 -35.314 40.656 1.00 19.60 211 ASP B CA 1
ATOM 5446 C C . ASP B 1 188 ? -58.757 -36.251 40.945 1.00 24.98 211 ASP B C 1
ATOM 5447 O O . ASP B 1 188 ? -59.766 -35.802 41.488 1.00 25.13 211 ASP B O 1
ATOM 5452 N N . LYS B 1 189 ? -58.636 -37.540 40.589 1.00 22.00 212 LYS B N 1
ATOM 5453 C CA . LYS B 1 189 ? -59.676 -38.541 40.862 1.00 22.66 212 LYS B CA 1
ATOM 5454 C C . LYS B 1 189 ? -59.977 -38.560 42.367 1.00 25.84 212 LYS B C 1
ATOM 5455 O O . LYS B 1 189 ? -59.046 -38.595 43.166 1.00 24.16 212 LYS B O 1
ATOM 5461 N N . GLY B 1 190 ? -61.265 -38.483 42.718 1.00 21.63 213 GLY B N 1
ATOM 5462 C CA . GLY B 1 190 ? -61.717 -38.443 44.101 1.00 22.08 213 GLY B CA 1
ATOM 5463 C C . GLY B 1 190 ? -61.578 -37.054 44.713 1.00 24.90 213 GLY B C 1
ATOM 5464 O O . GLY B 1 190 ? -61.956 -36.857 45.858 1.00 24.22 213 GLY B O 1
ATOM 5465 N N . ARG B 1 191 ? -61.044 -36.065 43.954 1.00 20.29 214 ARG B N 1
ATOM 5466 C CA . ARG B 1 191 ? -60.793 -34.704 44.470 1.00 20.25 214 ARG B CA 1
ATOM 5467 C C . ARG B 1 191 ? -61.295 -33.626 43.537 1.00 22.11 214 ARG B C 1
ATOM 5468 O O . ARG B 1 191 ? -60.817 -32.499 43.614 1.00 21.79 214 ARG B O 1
ATOM 5476 N N . VAL B 1 192 ? -62.214 -33.957 42.617 1.00 20.06 215 VAL B N 1
ATOM 5477 C CA . VAL B 1 192 ? -62.691 -32.969 41.621 1.00 19.08 215 VAL B CA 1
ATOM 5478 C C . VAL B 1 192 ? -63.380 -31.780 42.311 1.00 22.48 215 VAL B C 1
ATOM 5479 O O . VAL B 1 192 ? -63.077 -30.613 41.997 1.00 18.88 215 VAL B O 1
ATOM 5483 N N . LEU B 1 193 ? -64.265 -32.068 43.290 1.00 22.10 216 LEU B N 1
ATOM 5484 C CA . LEU B 1 193 ? -64.932 -30.999 44.031 1.00 22.88 216 LEU B CA 1
ATOM 5485 C C . LEU B 1 193 ? -63.914 -30.067 44.707 1.00 21.34 216 LEU B C 1
ATOM 5486 O O . LEU B 1 193 ? -64.089 -28.855 44.686 1.00 20.24 216 LEU B O 1
ATOM 5491 N N . GLU B 1 194 ? -62.853 -30.637 45.302 1.00 18.91 217 GLU B N 1
ATOM 5492 C CA . GLU B 1 194 ? -61.784 -29.863 45.938 1.00 19.48 217 GLU B CA 1
ATOM 5493 C C . GLU B 1 194 ? -61.125 -28.915 44.907 1.00 23.04 217 GLU B C 1
ATOM 5494 O O . GLU B 1 194 ? -60.856 -27.759 45.227 1.00 21.74 217 GLU B O 1
ATOM 5500 N N . VAL B 1 195 ? -60.901 -29.392 43.657 1.00 19.60 218 VAL B N 1
ATOM 5501 C CA . VAL B 1 195 ? -60.307 -28.556 42.604 1.00 19.76 218 VAL B CA 1
ATOM 5502 C C . VAL B 1 195 ? -61.248 -27.383 42.258 1.00 20.88 218 VAL B C 1
ATOM 5503 O O . VAL B 1 195 ? -60.790 -26.240 42.181 1.00 18.80 218 VAL B O 1
ATOM 5507 N N . LEU B 1 196 ? -62.561 -27.654 42.098 1.00 18.75 219 LEU B N 1
ATOM 5508 C CA . LEU B 1 196 ? -63.544 -26.597 41.799 1.00 18.66 219 LEU B CA 1
ATOM 5509 C C . LEU B 1 196 ? -63.552 -25.510 42.872 1.00 22.22 219 LEU B C 1
ATOM 5510 O O . LEU B 1 196 ? -63.724 -24.351 42.544 1.00 19.99 219 LEU B O 1
ATOM 5515 N N . ARG B 1 197 ? -63.351 -25.890 44.148 1.00 21.51 220 ARG B N 1
ATOM 5516 C CA A ARG B 1 197 ? -63.348 -24.944 45.264 0.52 21.84 220 ARG B CA 1
ATOM 5517 C CA B ARG B 1 197 ? -63.346 -24.949 45.269 0.48 21.83 220 ARG B CA 1
ATOM 5518 C C . ARG B 1 197 ? -62.215 -23.921 45.189 1.00 23.23 220 ARG B C 1
ATOM 5519 O O . ARG B 1 197 ? -62.313 -22.873 45.813 1.00 21.42 220 ARG B O 1
ATOM 5534 N N . ASN B 1 198 ? -61.141 -24.221 44.434 1.00 20.01 221 ASN B N 1
ATOM 5535 C CA . ASN B 1 198 ? -60.022 -23.286 44.258 1.00 20.09 221 ASN B CA 1
ATOM 5536 C C . ASN B 1 198 ? -60.388 -22.160 43.276 1.00 22.48 221 ASN B C 1
ATOM 5537 O O . ASN B 1 198 ? -59.684 -21.154 43.221 1.00 20.00 221 ASN B O 1
ATOM 5542 N N . TRP B 1 199 ? -61.468 -22.356 42.476 1.00 19.70 222 TRP B N 1
ATOM 5543 C CA . TRP B 1 199 ? -61.908 -21.351 41.520 1.00 19.65 222 TRP B CA 1
ATOM 5544 C C . TRP B 1 199 ? -62.552 -20.192 42.303 1.00 25.11 222 TRP B C 1
ATOM 5545 O O . TRP B 1 199 ? -63.504 -20.417 43.041 1.00 25.09 222 TRP B O 1
ATOM 5556 N N . PRO B 1 200 ? -62.008 -18.954 42.191 1.00 24.59 223 PRO B N 1
ATOM 5557 C CA . PRO B 1 200 ? -62.487 -17.859 43.053 1.00 25.47 223 PRO B CA 1
ATOM 5558 C C . PRO B 1 200 ? -63.837 -17.214 42.697 1.00 31.17 223 PRO B C 1
ATOM 5559 O O . PRO B 1 200 ? -64.178 -16.210 43.309 1.00 31.99 223 PRO B O 1
ATOM 5563 N N . HIS B 1 201 ? -64.607 -17.766 41.761 1.00 27.02 224 HIS B N 1
ATOM 5564 C CA . HIS B 1 201 ? -65.937 -17.233 41.443 1.00 27.24 224 HIS B CA 1
ATOM 5565 C C . HIS B 1 201 ? -66.945 -18.292 41.802 1.00 29.79 224 HIS B C 1
ATOM 5566 O O . HIS B 1 201 ? -66.919 -19.389 41.242 1.00 28.97 224 HIS B O 1
ATOM 5573 N N . ARG B 1 202 ? -67.810 -17.994 42.772 1.00 26.94 225 ARG B N 1
ATOM 5574 C CA . ARG B 1 202 ? -68.804 -18.950 43.265 1.00 27.52 225 ARG B CA 1
ATOM 5575 C C . ARG B 1 202 ? -69.987 -19.186 42.319 1.00 31.85 225 ARG B C 1
ATOM 5576 O O . ARG B 1 202 ? -70.459 -20.323 42.194 1.00 33.92 225 ARG B O 1
ATOM 5584 N N . ASN B 1 203 ? -70.480 -18.130 41.683 1.00 26.80 226 ASN B N 1
ATOM 5585 C CA . ASN B 1 203 ? -71.682 -18.196 40.847 1.00 27.60 226 ASN B CA 1
ATOM 5586 C C . ASN B 1 203 ? -71.386 -18.403 39.347 1.00 27.14 226 ASN B C 1
ATOM 5587 O O . ASN B 1 203 ? -71.594 -17.521 38.508 1.00 26.32 226 ASN B O 1
ATOM 5592 N N . VAL B 1 204 ? -70.907 -19.597 39.019 1.00 21.11 227 VAL B N 1
ATOM 5593 C CA . VAL B 1 204 ? -70.563 -19.918 37.625 1.00 17.87 227 VAL B CA 1
ATOM 5594 C C . VAL B 1 204 ? -71.867 -20.162 36.837 1.00 20.89 227 VAL B C 1
ATOM 5595 O O . VAL B 1 204 ? -72.747 -20.873 37.313 1.00 21.25 227 VAL B O 1
ATOM 5599 N N . GLN B 1 205 ? -71.987 -19.553 35.664 1.00 16.51 228 GLN B N 1
ATOM 5600 C CA . GLN B 1 205 ? -73.174 -19.727 34.824 1.00 17.02 228 GLN B CA 1
ATOM 5601 C C . GLN B 1 205 ? -72.900 -20.566 33.593 1.00 19.56 228 GLN B C 1
ATOM 5602 O O . GLN B 1 205 ? -73.796 -21.276 33.121 1.00 18.99 228 GLN B O 1
ATOM 5608 N N . VAL B 1 206 ? -71.698 -20.412 33.016 1.00 17.70 229 VAL B N 1
ATOM 5609 C CA . VAL B 1 206 ? -71.312 -21.073 31.769 1.00 16.63 229 VAL B CA 1
ATOM 5610 C C . VAL B 1 206 ? -69.941 -21.718 31.901 1.00 19.55 229 VAL B C 1
ATOM 5611 O O . VAL B 1 206 ? -68.943 -21.039 32.137 1.00 16.00 229 VAL B O 1
ATOM 5615 N N . ILE B 1 207 ? -69.911 -23.044 31.739 1.00 16.27 230 ILE B N 1
ATOM 5616 C CA . ILE B 1 207 ? -68.683 -23.818 31.704 1.00 15.61 230 ILE B CA 1
ATOM 5617 C C . ILE B 1 207 ? -68.499 -24.279 30.261 1.00 18.02 230 ILE B C 1
ATOM 5618 O O . ILE B 1 207 ? -69.436 -24.772 29.640 1.00 17.31 230 ILE B O 1
ATOM 5623 N N A CYS B 1 208 ? -67.308 -24.095 29.714 0.77 15.63 231 CYS B N 1
ATOM 5624 N N B CYS B 1 208 ? -67.286 -24.121 29.755 0.23 14.68 231 CYS B N 1
ATOM 5625 C CA A CYS B 1 208 ? -66.931 -24.613 28.406 0.77 15.45 231 CYS B CA 1
ATOM 5626 C CA B CYS B 1 208 ? -66.902 -24.615 28.453 0.23 14.31 231 CYS B CA 1
ATOM 5627 C C A CYS B 1 208 ? -65.853 -25.623 28.761 0.77 17.05 231 CYS B C 1
ATOM 5628 C C B CYS B 1 208 ? -65.811 -25.628 28.738 0.23 17.91 231 CYS B C 1
ATOM 5629 O O A CYS B 1 208 ? -64.861 -25.247 29.363 0.77 14.63 231 CYS B O 1
ATOM 5630 O O B CYS B 1 208 ? -64.745 -25.265 29.234 0.23 17.05 231 CYS B O 1
ATOM 5635 N N . VAL B 1 209 ? -66.117 -26.909 28.513 1.00 15.16 232 VAL B N 1
ATOM 5636 C CA . VAL B 1 209 ? -65.215 -28.008 28.862 1.00 15.93 232 VAL B CA 1
ATOM 5637 C C . VAL B 1 209 ? -64.759 -28.787 27.645 1.00 17.90 232 VAL B C 1
ATOM 5638 O O . VAL B 1 209 ? -65.549 -29.060 26.742 1.00 15.83 232 VAL B O 1
ATOM 5642 N N . THR B 1 210 ? -63.470 -29.150 27.651 1.00 15.77 233 THR B N 1
ATOM 5643 C CA . THR B 1 210 ? -62.862 -29.968 26.614 1.00 15.96 233 THR B CA 1
ATOM 5644 C C . THR B 1 210 ? -61.925 -31.036 27.222 1.00 18.81 233 THR B C 1
ATOM 5645 O O . THR B 1 210 ? -61.481 -30.887 28.371 1.00 17.55 233 THR B O 1
ATOM 5649 N N . ASP B 1 211 ? -61.679 -32.122 26.468 1.00 14.49 234 ASP B N 1
ATOM 5650 C CA . ASP B 1 211 ? -60.629 -33.078 26.804 1.00 14.93 234 ASP B CA 1
ATOM 5651 C C . ASP B 1 211 ? -59.501 -32.963 25.725 1.00 17.73 234 ASP B C 1
ATOM 5652 O O . ASP B 1 211 ? -58.523 -33.699 25.769 1.00 19.21 234 ASP B O 1
ATOM 5657 N N . GLY B 1 212 ? -59.679 -32.029 24.783 1.00 16.27 235 GLY B N 1
ATOM 5658 C CA . GLY B 1 212 ? -58.722 -31.676 23.724 1.00 14.35 235 GLY B CA 1
ATOM 5659 C C . GLY B 1 212 ? -58.455 -32.734 22.671 1.00 16.06 235 GLY B C 1
ATOM 5660 O O . GLY B 1 212 ? -57.459 -32.646 21.948 1.00 16.35 235 GLY B O 1
ATOM 5661 N N . GLU B 1 213 ? -59.336 -33.731 22.530 1.00 14.62 236 GLU B N 1
ATOM 5662 C CA . GLU B 1 213 ? -59.073 -34.791 21.535 1.00 13.53 236 GLU B CA 1
ATOM 5663 C C . GLU B 1 213 ? -59.356 -34.374 20.067 1.00 17.86 236 GLU B C 1
ATOM 5664 O O . GLU B 1 213 ? -58.843 -35.003 19.156 1.00 16.77 236 GLU B O 1
ATOM 5670 N N . ARG B 1 214 ? -60.144 -33.326 19.840 1.00 18.42 237 ARG B N 1
ATOM 5671 C CA . ARG B 1 214 ? -60.533 -32.905 18.483 1.00 18.07 237 ARG B CA 1
ATOM 5672 C C . ARG B 1 214 ? -60.496 -31.381 18.395 1.00 19.57 237 ARG B C 1
ATOM 5673 O O . ARG B 1 214 ? -61.501 -30.725 18.576 1.00 19.20 237 ARG B O 1
ATOM 5681 N N . ILE B 1 215 ? -59.325 -30.813 18.128 1.00 14.89 238 ILE B N 1
ATOM 5682 C CA . ILE B 1 215 ? -59.196 -29.362 18.058 1.00 14.88 238 ILE B CA 1
ATOM 5683 C C . ILE B 1 215 ? -59.308 -28.971 16.591 1.00 19.33 238 ILE B C 1
ATOM 5684 O O . ILE B 1 215 ? -58.440 -29.349 15.836 1.00 17.22 238 ILE B O 1
ATOM 5689 N N . LEU B 1 216 ? -60.368 -28.246 16.173 1.00 18.56 239 LEU B N 1
ATOM 5690 C CA . LEU B 1 216 ? -60.574 -27.929 14.723 1.00 18.62 239 LEU B CA 1
ATOM 5691 C C . LEU B 1 216 ? -60.396 -29.246 13.914 1.00 19.92 239 LEU B C 1
ATOM 5692 O O . LEU B 1 216 ? -60.874 -30.279 14.366 1.00 18.56 239 LEU B O 1
ATOM 5697 N N . GLY B 1 217 ? -59.658 -29.215 12.796 1.00 18.13 240 GLY B N 1
ATOM 5698 C CA . GLY B 1 217 ? -59.372 -30.424 12.031 1.00 18.43 240 GLY B CA 1
ATOM 5699 C C . GLY B 1 217 ? -57.972 -30.907 12.361 1.00 21.27 240 GLY B C 1
ATOM 5700 O O . GLY B 1 217 ? -57.386 -31.662 11.608 1.00 21.27 240 GLY B O 1
ATOM 5701 N N . LEU B 1 218 ? -57.421 -30.453 13.491 1.00 17.78 241 LEU B N 1
ATOM 5702 C CA . LEU B 1 218 ? -56.049 -30.750 13.903 1.00 18.40 241 LEU B CA 1
ATOM 5703 C C . LEU B 1 218 ? -55.899 -31.994 14.786 1.00 23.39 241 LEU B C 1
ATOM 5704 O O . LEU B 1 218 ? -54.778 -32.410 15.058 1.00 23.82 241 LEU B O 1
ATOM 5709 N N . GLY B 1 219 ? -57.004 -32.581 15.211 1.00 19.59 242 GLY B N 1
ATOM 5710 C CA . GLY B 1 219 ? -56.951 -33.783 16.042 1.00 19.81 242 GLY B CA 1
ATOM 5711 C C . GLY B 1 219 ? -56.592 -33.491 17.491 1.00 21.15 242 GLY B C 1
ATOM 5712 O O . GLY B 1 219 ? -56.943 -32.441 18.043 1.00 18.49 242 GLY B O 1
ATOM 5713 N N . ASP B 1 220 ? -55.894 -34.450 18.096 1.00 18.34 243 ASP B N 1
ATOM 5714 C CA . ASP B 1 220 ? -55.558 -34.533 19.512 1.00 17.80 243 ASP B CA 1
ATOM 5715 C C . ASP B 1 220 ? -54.402 -33.615 19.911 1.00 20.28 243 ASP B C 1
ATOM 5716 O O . ASP B 1 220 ? -53.268 -33.823 19.487 1.00 20.10 243 ASP B O 1
ATOM 5721 N N . LEU B 1 221 ? -54.710 -32.598 20.746 1.00 16.37 244 LEU B N 1
ATOM 5722 C CA . LEU B 1 221 ? -53.705 -31.698 21.300 1.00 15.15 244 LEU B CA 1
ATOM 5723 C C . LEU B 1 221 ? -53.666 -31.762 22.843 1.00 17.22 244 LEU B C 1
ATOM 5724 O O . LEU B 1 221 ? -53.025 -30.924 23.486 1.00 16.22 244 LEU B O 1
ATOM 5729 N N . GLY B 1 222 ? -54.328 -32.775 23.384 1.00 15.87 245 GLY B N 1
ATOM 5730 C CA . GLY B 1 222 ? -54.419 -33.089 24.808 1.00 15.99 245 GLY B CA 1
ATOM 5731 C C . GLY B 1 222 ? -54.715 -31.886 25.680 1.00 19.29 245 GLY B C 1
ATOM 5732 O O . GLY B 1 222 ? -55.679 -31.150 25.430 1.00 17.81 245 GLY B O 1
ATOM 5733 N N . CYS B 1 223 ? -53.894 -31.694 26.720 1.00 17.17 246 CYS B N 1
ATOM 5734 C CA . CYS B 1 223 ? -54.074 -30.622 27.693 1.00 17.99 246 CYS B CA 1
ATOM 5735 C C . CYS B 1 223 ? -53.972 -29.221 27.081 1.00 19.65 246 CYS B C 1
ATOM 5736 O O . CYS B 1 223 ? -54.505 -28.251 27.627 1.00 18.03 246 CYS B O 1
ATOM 5739 N N . GLN B 1 224 ? -53.297 -29.132 25.920 1.00 16.00 247 GLN B N 1
ATOM 5740 C CA . GLN B 1 224 ? -53.113 -27.874 25.206 1.00 15.04 247 GLN B CA 1
ATOM 5741 C C . GLN B 1 224 ? -54.369 -27.435 24.471 1.00 17.13 247 GLN B C 1
ATOM 5742 O O . GLN B 1 224 ? -54.411 -26.316 23.964 1.00 16.81 247 GLN B O 1
ATOM 5748 N N . GLY B 1 225 ? -55.408 -28.263 24.519 1.00 18.05 248 GLY B N 1
ATOM 5749 C CA . GLY B 1 225 ? -56.747 -27.939 24.009 1.00 16.89 248 GLY B CA 1
ATOM 5750 C C . GLY B 1 225 ? -57.431 -26.804 24.766 1.00 17.97 248 GLY B C 1
ATOM 5751 O O . GLY B 1 225 ? -58.418 -26.257 24.278 1.00 17.30 248 GLY B O 1
ATOM 5752 N N . MET B 1 226 ? -56.882 -26.387 25.923 1.00 14.38 249 MET B N 1
ATOM 5753 C CA . MET B 1 226 ? -57.424 -25.295 26.783 1.00 13.74 249 MET B CA 1
ATOM 5754 C C . MET B 1 226 ? -57.621 -23.978 26.009 1.00 18.45 249 MET B C 1
ATOM 5755 O O . MET B 1 226 ? -58.533 -23.230 26.327 1.00 17.82 249 MET B O 1
ATOM 5760 N N . GLY B 1 227 ? -56.810 -23.741 24.972 1.00 16.44 250 GLY B N 1
ATOM 5761 C CA . GLY B 1 227 ? -56.962 -22.532 24.153 1.00 17.05 250 GLY B CA 1
ATOM 5762 C C . GLY B 1 227 ? -58.365 -22.367 23.576 1.00 20.02 250 GLY B C 1
ATOM 5763 O O . GLY B 1 227 ? -58.854 -21.241 23.462 1.00 17.40 250 GLY B O 1
ATOM 5764 N N . ILE B 1 228 ? -59.029 -23.483 23.202 1.00 14.33 251 ILE B N 1
ATOM 5765 C CA . ILE B 1 228 ? -60.374 -23.387 22.593 1.00 14.43 251 ILE B CA 1
ATOM 5766 C C . ILE B 1 228 ? -61.429 -22.872 23.596 1.00 16.75 251 ILE B C 1
ATOM 5767 O O . ILE B 1 228 ? -62.034 -21.846 23.294 1.00 16.14 251 ILE B O 1
ATOM 5772 N N . PRO B 1 229 ? -61.665 -23.533 24.757 1.00 14.27 252 PRO B N 1
ATOM 5773 C CA . PRO B 1 229 ? -62.698 -23.016 25.694 1.00 14.14 252 PRO B CA 1
ATOM 5774 C C . PRO B 1 229 ? -62.390 -21.616 26.223 1.00 16.06 252 PRO B C 1
ATOM 5775 O O . PRO B 1 229 ? -63.301 -20.862 26.482 1.00 13.02 252 PRO B O 1
ATOM 5779 N N . VAL B 1 230 ? -61.112 -21.263 26.353 1.00 13.55 253 VAL B N 1
ATOM 5780 C CA . VAL B 1 230 ? -60.720 -19.919 26.787 1.00 13.27 253 VAL B CA 1
ATOM 5781 C C . VAL B 1 230 ? -61.184 -18.906 25.690 1.00 18.48 253 VAL B C 1
ATOM 5782 O O . VAL B 1 230 ? -61.777 -17.886 26.031 1.00 16.99 253 VAL B O 1
ATOM 5786 N N . GLY B 1 231 ? -60.977 -19.254 24.413 1.00 15.24 254 GLY B N 1
ATOM 5787 C CA . GLY B 1 231 ? -61.401 -18.416 23.288 1.00 14.36 254 GLY B CA 1
ATOM 5788 C C . GLY B 1 231 ? -62.910 -18.354 23.189 1.00 16.05 254 GLY B C 1
ATOM 5789 O O . GLY B 1 231 ? -63.481 -17.278 22.955 1.00 14.60 254 GLY B O 1
ATOM 5790 N N . LYS B 1 232 ? -63.581 -19.522 23.325 1.00 13.24 255 LYS B N 1
ATOM 5791 C CA . LYS B 1 232 ? -65.058 -19.554 23.217 1.00 14.12 255 LYS B CA 1
ATOM 5792 C C . LYS B 1 232 ? -65.699 -18.671 24.287 1.00 16.07 255 LYS B C 1
ATOM 5793 O O . LYS B 1 232 ? -66.602 -17.898 23.996 1.00 16.53 255 LYS B O 1
ATOM 5799 N N . LEU B 1 233 ? -65.255 -18.809 25.537 1.00 14.37 256 LEU B N 1
ATOM 5800 C CA . LEU B 1 233 ? -65.854 -17.992 26.600 1.00 13.74 256 LEU B CA 1
ATOM 5801 C C . LEU B 1 233 ? -65.606 -16.479 26.417 1.00 17.18 256 LEU B C 1
ATOM 5802 O O . LEU B 1 233 ? -66.487 -15.681 26.745 1.00 17.20 256 LEU B O 1
ATOM 5807 N N . ALA B 1 234 ? -64.432 -16.075 25.863 1.00 14.27 257 ALA B N 1
ATOM 5808 C CA . ALA B 1 234 ? -64.201 -14.632 25.606 1.00 15.23 257 ALA B CA 1
ATOM 5809 C C . ALA B 1 234 ? -65.263 -14.147 24.627 1.00 18.10 257 ALA B C 1
ATOM 5810 O O . ALA B 1 234 ? -65.681 -12.999 24.692 1.00 19.58 257 ALA B O 1
ATOM 5812 N N . LEU B 1 235 ? -65.717 -15.046 23.702 1.00 15.52 258 LEU B N 1
ATOM 5813 C CA . LEU B 1 235 ? -66.765 -14.701 22.742 1.00 15.02 258 LEU B CA 1
ATOM 5814 C C . LEU B 1 235 ? -68.159 -14.744 23.383 1.00 17.79 258 LEU B C 1
ATOM 5815 O O . LEU B 1 235 ? -68.969 -13.889 23.062 1.00 16.98 258 LEU B O 1
ATOM 5820 N N . TYR B 1 236 ? -68.418 -15.667 24.327 1.00 14.95 259 TYR B N 1
ATOM 5821 C CA . TYR B 1 236 ? -69.712 -15.626 25.065 1.00 15.72 259 TYR B CA 1
ATOM 5822 C C . TYR B 1 236 ? -69.793 -14.226 25.740 1.00 18.09 259 TYR B C 1
ATOM 5823 O O . TYR B 1 236 ? -70.849 -13.627 25.746 1.00 17.79 259 TYR B O 1
ATOM 5832 N N . THR B 1 237 ? -68.665 -13.703 26.286 1.00 14.51 260 THR B N 1
ATOM 5833 C CA . THR B 1 237 ? -68.695 -12.379 26.953 1.00 15.04 260 THR B CA 1
ATOM 5834 C C . THR B 1 237 ? -68.775 -11.229 25.949 1.00 18.96 260 THR B C 1
ATOM 5835 O O . THR B 1 237 ? -69.708 -10.424 26.009 1.00 17.79 260 THR B O 1
ATOM 5839 N N . ALA B 1 238 ? -67.783 -11.146 25.020 1.00 16.11 261 ALA B N 1
ATOM 5840 C CA . ALA B 1 238 ? -67.747 -10.053 24.050 1.00 16.83 261 ALA B CA 1
ATOM 5841 C C . ALA B 1 238 ? -68.965 -10.017 23.129 1.00 19.89 261 ALA B C 1
ATOM 5842 O O . ALA B 1 238 ? -69.510 -8.940 22.885 1.00 19.48 261 ALA B O 1
ATOM 5844 N N . LEU B 1 239 ? -69.406 -11.174 22.625 1.00 18.25 262 LEU B N 1
ATOM 5845 C CA . LEU B 1 239 ? -70.487 -11.175 21.624 1.00 18.78 262 LEU B CA 1
ATOM 5846 C C . LEU B 1 239 ? -71.848 -11.407 22.195 1.00 21.92 262 LEU B C 1
ATOM 5847 O O . LEU B 1 239 ? -72.829 -10.958 21.595 1.00 21.85 262 LEU B O 1
ATOM 5852 N N . GLY B 1 240 ? -71.917 -12.127 23.306 1.00 17.33 263 GLY B N 1
ATOM 5853 C CA . GLY B 1 240 ? -73.205 -12.446 23.915 1.00 18.85 263 GLY B CA 1
ATOM 5854 C C . GLY B 1 240 ? -73.535 -11.733 25.212 1.00 21.21 263 GLY B C 1
ATOM 5855 O O . GLY B 1 240 ? -74.651 -11.867 25.690 1.00 20.96 263 GLY B O 1
ATOM 5856 N N . GLY B 1 241 ? -72.577 -11.004 25.791 1.00 17.45 264 GLY B N 1
ATOM 5857 C CA . GLY B 1 241 ? -72.793 -10.292 27.054 1.00 16.75 264 GLY B CA 1
ATOM 5858 C C . GLY B 1 241 ? -72.890 -11.145 28.306 1.00 19.89 264 GLY B C 1
ATOM 5859 O O . GLY B 1 241 ? -73.421 -10.696 29.325 1.00 18.38 264 GLY B O 1
ATOM 5860 N N . VAL B 1 242 ? -72.359 -12.372 28.277 1.00 16.52 265 VAL B N 1
ATOM 5861 C CA . VAL B 1 242 ? -72.347 -13.205 29.479 1.00 16.53 265 VAL B CA 1
ATOM 5862 C C . VAL B 1 242 ? -71.260 -12.592 30.366 1.00 20.67 265 VAL B C 1
ATOM 5863 O O . VAL B 1 242 ? -70.173 -12.342 29.868 1.00 20.30 265 VAL B O 1
ATOM 5867 N N . ASP B 1 243 ? -71.537 -12.357 31.659 1.00 18.57 266 ASP B N 1
ATOM 5868 C CA . ASP B 1 243 ? -70.539 -11.771 32.558 1.00 18.81 266 ASP B CA 1
ATOM 5869 C C . ASP B 1 243 ? -69.286 -12.666 32.599 1.00 20.11 266 ASP B C 1
ATOM 5870 O O . ASP B 1 243 ? -69.415 -13.875 32.855 1.00 19.27 266 ASP B O 1
ATOM 5875 N N . PRO B 1 244 ? -68.068 -12.106 32.370 1.00 16.16 267 PRO B N 1
ATOM 5876 C CA . PRO B 1 244 ? -66.866 -12.949 32.394 1.00 14.65 267 PRO B CA 1
ATOM 5877 C C . PRO B 1 244 ? -66.588 -13.613 33.750 1.00 19.33 267 PRO B C 1
ATOM 5878 O O . PRO B 1 244 ? -65.993 -14.690 33.769 1.00 17.89 267 PRO B O 1
ATOM 5882 N N A SER B 1 245 ? -67.022 -12.994 34.866 0.33 17.59 268 SER B N 1
ATOM 5883 N N B SER B 1 245 ? -67.016 -12.983 34.878 0.67 17.40 268 SER B N 1
ATOM 5884 C CA A SER B 1 245 ? -66.831 -13.594 36.187 0.33 18.10 268 SER B CA 1
ATOM 5885 C CA B SER B 1 245 ? -66.832 -13.591 36.201 0.67 17.74 268 SER B CA 1
ATOM 5886 C C A SER B 1 245 ? -67.736 -14.836 36.371 0.33 22.79 268 SER B C 1
ATOM 5887 C C B SER B 1 245 ? -67.712 -14.866 36.342 0.67 22.74 268 SER B C 1
ATOM 5888 O O A SER B 1 245 ? -67.528 -15.611 37.302 0.33 22.57 268 SER B O 1
ATOM 5889 O O B SER B 1 245 ? -67.497 -15.656 37.255 0.67 22.59 268 SER B O 1
ATOM 5894 N N . ALA B 1 246 ? -68.701 -15.042 35.454 1.00 19.59 269 ALA B N 1
ATOM 5895 C CA . ALA B 1 246 ? -69.613 -16.199 35.474 1.00 19.36 269 ALA B CA 1
ATOM 5896 C C . ALA B 1 246 ? -69.185 -17.295 34.474 1.00 19.87 269 ALA B C 1
ATOM 5897 O O . ALA B 1 246 ? -69.870 -18.307 34.335 1.00 18.45 269 ALA B O 1
ATOM 5899 N N . CYS B 1 247 ? -68.036 -17.090 33.788 1.00 17.06 270 CYS B N 1
ATOM 5900 C CA . CYS B 1 247 ? -67.501 -18.010 32.778 1.00 16.79 270 CYS B CA 1
ATOM 5901 C C . CYS B 1 247 ? -66.388 -18.868 33.331 1.00 20.78 270 CYS B C 1
ATOM 5902 O O . CYS B 1 247 ? -65.523 -18.357 34.038 1.00 19.87 270 CYS B O 1
ATOM 5905 N N . LEU B 1 248 ? -66.401 -20.170 33.004 1.00 16.79 271 LEU B N 1
ATOM 5906 C CA . LEU B 1 248 ? -65.382 -21.062 33.505 1.00 14.72 271 LEU B CA 1
ATOM 5907 C C . LEU B 1 248 ? -64.861 -22.017 32.420 1.00 17.13 271 LEU B C 1
ATOM 5908 O O . LEU B 1 248 ? -65.543 -22.997 32.061 1.00 15.30 271 LEU B O 1
ATOM 5913 N N . PRO B 1 249 ? -63.617 -21.776 31.923 1.00 13.67 272 PRO B N 1
ATOM 5914 C CA . PRO B 1 249 ? -63.044 -22.694 30.905 1.00 13.73 272 PRO B CA 1
ATOM 5915 C C . PRO B 1 249 ? -62.391 -23.851 31.626 1.00 18.23 272 PRO B C 1
ATOM 5916 O O . PRO B 1 249 ? -61.612 -23.636 32.558 1.00 16.49 272 PRO B O 1
ATOM 5920 N N . ILE B 1 250 ? -62.700 -25.076 31.206 1.00 15.21 273 ILE B N 1
ATOM 5921 C CA . ILE B 1 250 ? -62.131 -26.268 31.863 1.00 14.61 273 ILE B CA 1
ATOM 5922 C C . ILE B 1 250 ? -61.507 -27.195 30.853 1.00 17.35 273 ILE B C 1
ATOM 5923 O O . ILE B 1 250 ? -62.113 -27.487 29.830 1.00 16.53 273 ILE B O 1
ATOM 5928 N N . THR B 1 251 ? -60.311 -27.697 31.168 1.00 14.74 274 THR B N 1
ATOM 5929 C CA . THR B 1 251 ? -59.714 -28.767 30.389 1.00 14.77 274 THR B CA 1
ATOM 5930 C C . THR B 1 251 ? -59.633 -29.973 31.284 1.00 18.45 274 THR B C 1
ATOM 5931 O O . THR B 1 251 ? -59.073 -29.910 32.387 1.00 16.61 274 THR B O 1
ATOM 5935 N N . ILE B 1 252 ? -60.163 -31.087 30.783 1.00 17.85 275 ILE B N 1
ATOM 5936 C CA . ILE B 1 252 ? -60.061 -32.381 31.441 1.00 17.08 275 ILE B CA 1
ATOM 5937 C C . ILE B 1 252 ? -58.845 -33.074 30.804 1.00 20.26 275 ILE B C 1
ATOM 5938 O O . ILE B 1 252 ? -58.838 -33.320 29.608 1.00 18.70 275 ILE B O 1
ATOM 5943 N N . ASP B 1 253 ? -57.809 -33.330 31.596 1.00 16.75 276 ASP B N 1
ATOM 5944 C CA . ASP B 1 253 ? -56.583 -33.948 31.087 1.00 16.66 276 ASP B CA 1
ATOM 5945 C C . ASP B 1 253 ? -56.513 -35.426 31.454 1.00 19.14 276 ASP B C 1
ATOM 5946 O O . ASP B 1 253 ? -56.265 -35.786 32.607 1.00 14.90 276 ASP B O 1
ATOM 5951 N N . VAL B 1 254 ? -56.703 -36.278 30.451 1.00 16.87 277 VAL B N 1
ATOM 5952 C CA . VAL B 1 254 ? -56.640 -37.722 30.625 1.00 16.36 277 VAL B CA 1
ATOM 5953 C C . VAL B 1 254 ? -55.457 -38.302 29.843 1.00 19.90 277 VAL B C 1
ATOM 5954 O O . VAL B 1 254 ? -55.393 -39.514 29.631 1.00 19.77 277 VAL B O 1
ATOM 5958 N N . GLY B 1 255 ? -54.544 -37.425 29.422 1.00 15.53 278 GLY B N 1
ATOM 5959 C CA . GLY B 1 255 ? -53.395 -37.809 28.609 1.00 15.74 278 GLY B CA 1
ATOM 5960 C C . GLY B 1 255 ? -53.633 -37.432 27.151 1.00 21.21 278 GLY B C 1
ATOM 5961 O O . GLY B 1 255 ? -54.650 -36.801 26.825 1.00 20.16 278 GLY B O 1
ATOM 5962 N N . THR B 1 256 ? -52.711 -37.832 26.261 1.00 17.05 279 THR B N 1
ATOM 5963 C CA . THR B 1 256 ? -52.798 -37.508 24.826 1.00 17.15 279 THR B CA 1
ATOM 5964 C C . THR B 1 256 ? -52.193 -38.594 23.963 1.00 20.84 279 THR B C 1
ATOM 5965 O O . THR B 1 256 ? -51.162 -39.165 24.322 1.00 19.10 279 THR B O 1
ATOM 5969 N N . ASN B 1 257 ? -52.762 -38.805 22.782 1.00 19.17 280 ASN B N 1
ATOM 5970 C CA . ASN B 1 257 ? -52.192 -39.786 21.863 1.00 19.89 280 ASN B CA 1
ATOM 5971 C C . ASN B 1 257 ? -51.264 -39.136 20.885 1.00 23.36 280 ASN B C 1
ATOM 5972 O O . ASN B 1 257 ? -50.699 -39.818 20.038 1.00 23.81 280 ASN B O 1
ATOM 5977 N N . ASN B 1 258 ? -51.056 -37.804 21.029 1.00 19.08 281 ASN B N 1
ATOM 5978 C CA . ASN B 1 258 ? -50.201 -37.051 20.138 1.00 18.57 281 ASN B CA 1
ATOM 5979 C C . ASN B 1 258 ? -48.736 -37.308 20.549 1.00 22.03 281 ASN B C 1
ATOM 5980 O O . ASN B 1 258 ? -48.283 -36.815 21.588 1.00 18.95 281 ASN B O 1
ATOM 5985 N N . GLU B 1 259 ? -48.007 -38.078 19.730 1.00 19.85 282 GLU B N 1
ATOM 5986 C CA . GLU B 1 259 ? -46.599 -38.444 20.001 1.00 21.38 282 GLU B CA 1
ATOM 5987 C C . GLU B 1 259 ? -45.654 -37.258 20.020 1.00 22.30 282 GLU B C 1
ATOM 5988 O O . GLU B 1 259 ? -44.711 -37.236 20.814 1.00 21.26 282 GLU B O 1
ATOM 5994 N N . LYS B 1 260 ? -45.894 -36.277 19.144 1.00 20.48 283 LYS B N 1
ATOM 5995 C CA . LYS B 1 260 ? -45.094 -35.040 19.085 1.00 21.42 283 LYS B CA 1
ATOM 5996 C C . LYS B 1 260 ? -45.226 -34.288 20.431 1.00 20.44 283 LYS B C 1
ATOM 5997 O O . LYS B 1 260 ? -44.225 -33.902 21.000 1.00 20.61 283 LYS B O 1
ATOM 6003 N N . LEU B 1 261 ? -46.435 -34.147 20.963 1.00 16.26 284 LEU B N 1
ATOM 6004 C CA . LEU B 1 261 ? -46.629 -33.500 22.278 1.00 16.44 284 LEU B CA 1
ATOM 6005 C C . LEU B 1 261 ? -46.011 -34.304 23.428 1.00 19.82 284 LEU B C 1
ATOM 6006 O O . LEU B 1 261 ? -45.359 -33.722 24.282 1.00 19.69 284 LEU B O 1
ATOM 6011 N N . LEU B 1 262 ? -46.157 -35.640 23.422 1.00 16.03 285 LEU B N 1
ATOM 6012 C CA . LEU B 1 262 ? -45.522 -36.485 24.458 1.00 16.11 285 LEU B CA 1
ATOM 6013 C C . LEU B 1 262 ? -43.996 -36.368 24.462 1.00 20.61 285 LEU B C 1
ATOM 6014 O O . LEU B 1 262 ? -43.383 -36.505 25.524 1.00 21.46 285 LEU B O 1
ATOM 6019 N N . ASN B 1 263 ? -43.387 -36.088 23.284 1.00 17.99 286 ASN B N 1
ATOM 6020 C CA . ASN B 1 263 ? -41.938 -35.880 23.138 1.00 19.10 286 ASN B CA 1
ATOM 6021 C C . ASN B 1 263 ? -41.524 -34.431 23.376 1.00 23.15 286 ASN B C 1
ATOM 6022 O O . ASN B 1 263 ? -40.337 -34.143 23.410 1.00 24.89 286 ASN B O 1
ATOM 6027 N N . ASP B 1 264 ? -42.489 -33.508 23.432 1.00 18.76 287 ASP B N 1
ATOM 6028 C CA . ASP B 1 264 ? -42.189 -32.077 23.540 1.00 17.69 287 ASP B CA 1
ATOM 6029 C C . ASP B 1 264 ? -41.874 -31.692 24.972 1.00 21.65 287 ASP B C 1
ATOM 6030 O O . ASP B 1 264 ? -42.746 -31.785 25.831 1.00 20.16 287 ASP B O 1
ATOM 6035 N N . GLU B 1 265 ? -40.642 -31.205 25.226 1.00 19.22 288 GLU B N 1
ATOM 6036 C CA . GLU B 1 265 ? -40.275 -30.774 26.592 1.00 18.42 288 GLU B CA 1
ATOM 6037 C C . GLU B 1 265 ? -41.204 -29.649 27.143 1.00 19.43 288 GLU B C 1
ATOM 6038 O O . GLU B 1 265 ? -41.342 -29.521 28.356 1.00 19.02 288 GLU B O 1
ATOM 6044 N N . PHE B 1 266 ? -41.876 -28.876 26.261 1.00 15.75 289 PHE B N 1
ATOM 6045 C CA . PHE B 1 266 ? -42.765 -27.801 26.702 1.00 16.00 289 PHE B CA 1
ATOM 6046 C C . PHE B 1 266 ? -44.233 -28.212 26.867 1.00 18.96 289 PHE B C 1
ATOM 6047 O O . PHE B 1 266 ? -45.038 -27.382 27.296 1.00 15.76 289 PHE B O 1
ATOM 6055 N N . TYR B 1 267 ? -44.579 -29.498 26.611 1.00 16.30 290 TYR B N 1
ATOM 6056 C CA . TYR B 1 267 ? -45.964 -29.952 26.810 1.00 14.76 290 TYR B CA 1
ATOM 6057 C C . TYR B 1 267 ? -46.394 -29.731 28.291 1.00 19.25 290 TYR B C 1
ATOM 6058 O O . TYR B 1 267 ? -45.641 -30.051 29.212 1.00 19.41 290 TYR B O 1
ATOM 6067 N N . ILE B 1 268 ? -47.596 -29.216 28.503 1.00 15.89 291 ILE B N 1
ATOM 6068 C CA . ILE B 1 268 ? -48.111 -28.874 29.841 1.00 17.29 291 ILE B CA 1
ATOM 6069 C C . ILE B 1 268 ? -49.023 -29.924 30.489 1.00 19.55 291 ILE B C 1
ATOM 6070 O O . ILE B 1 268 ? -49.464 -29.725 31.621 1.00 17.84 291 ILE B O 1
ATOM 6075 N N . GLY B 1 269 ? -49.338 -31.002 29.780 1.00 17.23 292 GLY B N 1
ATOM 6076 C CA . GLY B 1 269 ? -50.248 -31.995 30.336 1.00 16.74 292 GLY B CA 1
ATOM 6077 C C . GLY B 1 269 ? -49.563 -33.201 30.942 1.00 19.31 292 GLY B C 1
ATOM 6078 O O . GLY B 1 269 ? -48.336 -33.263 31.000 1.00 18.01 292 GLY B O 1
ATOM 6079 N N . LEU B 1 270 ? -50.363 -34.177 31.378 1.00 17.59 293 LEU B N 1
ATOM 6080 C CA . LEU B 1 270 ? -49.857 -35.478 31.864 1.00 17.79 293 LEU B CA 1
ATOM 6081 C C . LEU B 1 270 ? -49.167 -36.118 30.673 1.00 20.33 293 LEU B C 1
ATOM 6082 O O . LEU B 1 270 ? -49.759 -36.200 29.575 1.00 18.59 293 LEU B O 1
ATOM 6087 N N . ARG B 1 271 ? -47.914 -36.544 30.872 1.00 17.53 294 ARG B N 1
ATOM 6088 C CA . ARG B 1 271 ? -47.096 -37.126 29.803 1.00 19.49 294 ARG B CA 1
ATOM 6089 C C . ARG B 1 271 ? -47.381 -38.632 29.623 1.00 20.78 294 ARG B C 1
ATOM 6090 O O . ARG B 1 271 ? -46.528 -39.504 29.810 1.00 19.54 294 ARG B O 1
ATOM 6098 N N . GLN B 1 272 ? -48.647 -38.925 29.281 1.00 17.08 295 GLN B N 1
ATOM 6099 C CA . GLN B 1 272 ? -49.137 -40.286 29.109 1.00 16.73 295 GLN B CA 1
ATOM 6100 C C . GLN B 1 272 ? -50.116 -40.337 27.957 1.00 19.44 295 GLN B C 1
ATOM 6101 O O . GLN B 1 272 ? -50.686 -39.297 27.587 1.00 18.06 295 GLN B O 1
ATOM 6107 N N . LYS B 1 273 ? -50.355 -41.559 27.433 1.00 16.66 296 LYS B N 1
ATOM 6108 C CA . LYS B 1 273 ? -51.362 -41.810 26.390 1.00 16.07 296 LYS B CA 1
ATOM 6109 C C . LYS B 1 273 ? -52.762 -41.602 27.003 1.00 19.25 296 LYS B C 1
ATOM 6110 O O . LYS B 1 273 ? -52.894 -41.628 28.227 1.00 17.61 296 LYS B O 1
ATOM 6116 N N . ARG B 1 274 ? -53.788 -41.375 26.169 1.00 19.12 297 ARG B N 1
ATOM 6117 C CA . ARG B 1 274 ? -55.157 -41.122 26.645 1.00 20.75 297 ARG B CA 1
ATOM 6118 C C . ARG B 1 274 ? -55.780 -42.276 27.390 1.00 27.32 297 ARG B C 1
ATOM 6119 O O . ARG B 1 274 ? -55.842 -43.388 26.859 1.00 27.67 297 ARG B O 1
ATOM 6127 N N . ALA B 1 275 ? -56.323 -42.007 28.586 1.00 23.26 298 ALA B N 1
ATOM 6128 C CA . ALA B 1 275 ? -57.082 -43.030 29.314 1.00 22.76 298 ALA B CA 1
ATOM 6129 C C . ALA B 1 275 ? -58.401 -43.210 28.551 1.00 24.82 298 ALA B C 1
ATOM 6130 O O . ALA B 1 275 ? -58.927 -42.256 27.986 1.00 21.98 298 ALA B O 1
ATOM 6132 N N . ARG B 1 276 ? -58.924 -44.424 28.528 1.00 24.82 299 ARG B N 1
ATOM 6133 C CA . ARG B 1 276 ? -60.174 -44.746 27.838 1.00 26.19 299 ARG B CA 1
ATOM 6134 C C . ARG B 1 276 ? -60.958 -45.674 28.744 1.00 28.57 299 ARG B C 1
ATOM 6135 O O . ARG B 1 276 ? -60.407 -46.211 29.702 1.00 29.40 299 ARG B O 1
ATOM 6143 N N . GLY B 1 277 ? -62.198 -45.920 28.390 1.00 24.56 300 GLY B N 1
ATOM 6144 C CA . GLY B 1 277 ? -63.043 -46.863 29.118 1.00 26.03 300 GLY B CA 1
ATOM 6145 C C . GLY B 1 277 ? -63.406 -46.400 30.514 1.00 27.20 300 GLY B C 1
ATOM 6146 O O . GLY B 1 277 ? -63.632 -45.209 30.749 1.00 24.63 300 GLY B O 1
ATOM 6147 N N . GLU B 1 278 ? -63.433 -47.355 31.453 1.00 24.37 301 GLU B N 1
ATOM 6148 C CA . GLU B 1 278 ? -63.832 -47.144 32.847 1.00 23.76 301 GLU B CA 1
ATOM 6149 C C . GLU B 1 278 ? -63.080 -46.015 33.570 1.00 24.55 301 GLU B C 1
ATOM 6150 O O . GLU B 1 278 ? -63.719 -45.251 34.281 1.00 22.49 301 GLU B O 1
ATOM 6156 N N . GLU B 1 279 ? -61.742 -45.942 33.445 1.00 20.84 302 GLU B N 1
ATOM 6157 C CA . GLU B 1 279 ? -60.967 -44.907 34.126 1.00 21.04 302 GLU B CA 1
ATOM 6158 C C . GLU B 1 279 ? -61.423 -43.507 33.657 1.00 23.79 302 GLU B C 1
ATOM 6159 O O . GLU B 1 279 ? -61.572 -42.611 34.484 1.00 22.35 302 GLU B O 1
ATOM 6165 N N . TYR B 1 280 ? -61.634 -43.341 32.336 1.00 20.88 303 TYR B N 1
ATOM 6166 C CA . TYR B 1 280 ? -62.113 -42.098 31.749 1.00 20.36 303 TYR B CA 1
ATOM 6167 C C . TYR B 1 280 ? -63.542 -41.795 32.258 1.00 22.69 303 TYR B C 1
ATOM 6168 O O . TYR B 1 280 ? -63.803 -40.685 32.738 1.00 21.03 303 TYR B O 1
ATOM 6177 N N . ASP B 1 281 ? -64.454 -42.778 32.130 1.00 20.81 304 ASP B N 1
ATOM 6178 C CA . ASP B 1 281 ? -65.868 -42.681 32.521 1.00 19.76 304 ASP B CA 1
ATOM 6179 C C . ASP B 1 281 ? -66.045 -42.261 33.966 1.00 21.09 304 ASP B C 1
ATOM 6180 O O . ASP B 1 281 ? -66.849 -41.388 34.243 1.00 20.96 304 ASP B O 1
ATOM 6185 N N . GLU B 1 282 ? -65.286 -42.876 34.882 1.00 17.79 305 GLU B N 1
ATOM 6186 C CA . GLU B 1 282 ? -65.353 -42.547 36.313 1.00 18.21 305 GLU B CA 1
ATOM 6187 C C . GLU B 1 282 ? -64.945 -41.073 36.586 1.00 21.65 305 GLU B C 1
ATOM 6188 O O . GLU B 1 282 ? -65.575 -40.436 37.424 1.00 20.26 305 GLU B O 1
ATOM 6194 N N . LEU B 1 283 ? -63.929 -40.541 35.871 1.00 17.46 306 LEU B N 1
ATOM 6195 C CA . LEU B 1 283 ? -63.513 -39.154 36.060 1.00 17.80 306 LEU B CA 1
ATOM 6196 C C . LEU B 1 283 ? -64.588 -38.215 35.516 1.00 20.70 306 LEU B C 1
ATOM 6197 O O . LEU B 1 283 ? -64.905 -37.214 36.155 1.00 18.10 306 LEU B O 1
ATOM 6202 N N . MET B 1 284 ? -65.128 -38.533 34.329 1.00 18.89 307 MET B N 1
ATOM 6203 C CA . MET B 1 284 ? -66.169 -37.714 33.707 1.00 18.77 307 MET B CA 1
ATOM 6204 C C . MET B 1 284 ? -67.433 -37.691 34.605 1.00 21.09 307 MET B C 1
ATOM 6205 O O . MET B 1 284 ? -68.023 -36.626 34.797 1.00 18.65 307 MET B O 1
ATOM 6210 N N . GLU B 1 285 ? -67.831 -38.859 35.138 1.00 16.82 308 GLU B N 1
ATOM 6211 C CA . GLU B 1 285 ? -68.993 -38.947 36.041 1.00 17.60 308 GLU B CA 1
ATOM 6212 C C . GLU B 1 285 ? -68.747 -38.115 37.319 1.00 21.08 308 GLU B C 1
ATOM 6213 O O . GLU B 1 285 ? -69.644 -37.416 37.773 1.00 19.08 308 GLU B O 1
ATOM 6219 N N . GLU B 1 286 ? -67.545 -38.214 37.895 1.00 17.19 309 GLU B N 1
ATOM 6220 C CA . GLU B 1 286 ? -67.206 -37.451 39.102 1.00 19.09 309 GLU B CA 1
ATOM 6221 C C . GLU B 1 286 ? -67.245 -35.947 38.778 1.00 21.54 309 GLU B C 1
ATOM 6222 O O . GLU B 1 286 ? -67.763 -35.165 39.581 1.00 20.97 309 GLU B O 1
ATOM 6228 N N . PHE B 1 287 ? -66.718 -35.559 37.592 1.00 17.18 310 PHE B N 1
ATOM 6229 C CA . PHE B 1 287 ? -66.704 -34.171 37.161 1.00 16.18 310 PHE B CA 1
ATOM 6230 C C . PHE B 1 287 ? -68.132 -33.622 37.018 1.00 20.59 310 PHE B C 1
ATOM 6231 O O . PHE B 1 287 ? -68.421 -32.553 37.534 1.00 19.77 310 PHE B O 1
ATOM 6239 N N . MET B 1 288 ? -69.005 -34.343 36.282 1.00 15.98 311 MET B N 1
ATOM 6240 C CA . MET B 1 288 ? -70.379 -33.885 36.060 1.00 16.07 311 MET B CA 1
ATOM 6241 C C . MET B 1 288 ? -71.190 -33.842 37.361 1.00 21.57 311 MET B C 1
ATOM 6242 O O . MET B 1 288 ? -72.010 -32.935 37.518 1.00 19.67 311 MET B O 1
ATOM 6247 N N . ALA B 1 289 ? -70.931 -34.787 38.298 1.00 17.28 312 ALA B N 1
ATOM 6248 C CA . ALA B 1 289 ? -71.601 -34.780 39.608 1.00 18.43 312 ALA B CA 1
ATOM 6249 C C . ALA B 1 289 ? -71.085 -33.568 40.428 1.00 21.83 312 ALA B C 1
ATOM 6250 O O . ALA B 1 289 ? -71.886 -32.914 41.095 1.00 21.54 312 ALA B O 1
ATOM 6252 N N . ALA B 1 290 ? -69.761 -33.272 40.364 1.00 18.07 313 ALA B N 1
ATOM 6253 C CA . ALA B 1 290 ? -69.139 -32.158 41.110 1.00 19.16 313 ALA B CA 1
ATOM 6254 C C . ALA B 1 290 ? -69.701 -30.803 40.630 1.00 21.14 313 ALA B C 1
ATOM 6255 O O . ALA B 1 290 ? -69.993 -29.932 41.447 1.00 18.82 313 ALA B O 1
ATOM 6257 N N . VAL B 1 291 ? -69.849 -30.642 39.293 1.00 18.20 314 VAL B N 1
ATOM 6258 C CA . VAL B 1 291 ? -70.398 -29.410 38.696 1.00 17.54 314 VAL B CA 1
ATOM 6259 C C . VAL B 1 291 ? -71.840 -29.158 39.200 1.00 19.58 314 VAL B C 1
ATOM 6260 O O . VAL B 1 291 ? -72.175 -28.029 39.578 1.00 18.91 314 VAL B O 1
ATOM 6264 N N . LYS B 1 292 ? -72.674 -30.208 39.233 1.00 15.28 315 LYS B N 1
ATOM 6265 C CA . LYS B 1 292 ? -74.058 -30.081 39.721 1.00 16.42 315 LYS B CA 1
ATOM 6266 C C . LYS B 1 292 ? -74.072 -29.762 41.235 1.00 21.80 315 LYS B C 1
ATOM 6267 O O . LYS B 1 292 ? -74.769 -28.837 41.662 1.00 19.91 315 LYS B O 1
ATOM 6273 N N . THR B 1 293 ? -73.270 -30.510 42.031 1.00 19.84 316 THR B N 1
ATOM 6274 C CA . THR B 1 293 ? -73.191 -30.307 43.479 1.00 20.17 316 THR B CA 1
ATOM 6275 C C . THR B 1 293 ? -72.812 -28.859 43.809 1.00 23.77 316 THR B C 1
ATOM 6276 O O . THR B 1 293 ? -73.464 -28.223 44.622 1.00 23.36 316 THR B O 1
ATOM 6280 N N . PHE B 1 294 ? -71.752 -28.358 43.173 1.00 20.91 317 PHE B N 1
ATOM 6281 C CA . PHE B 1 294 ? -71.201 -27.054 43.454 1.00 20.78 317 PHE B CA 1
ATOM 6282 C C . PHE B 1 294 ? -71.920 -25.868 42.788 1.00 23.73 317 PHE B C 1
ATOM 6283 O O . PHE B 1 294 ? -72.058 -24.828 43.427 1.00 24.15 317 PHE B O 1
ATOM 6291 N N . TYR B 1 295 ? -72.334 -26.001 41.527 1.00 19.99 318 TYR B N 1
ATOM 6292 C CA . TYR B 1 295 ? -72.937 -24.904 40.773 1.00 19.46 318 TYR B CA 1
ATOM 6293 C C . TYR B 1 295 ? -74.454 -25.004 40.550 1.00 24.82 318 TYR B C 1
ATOM 6294 O O . TYR B 1 295 ? -75.036 -24.061 39.999 1.00 25.23 318 TYR B O 1
ATOM 6303 N N . GLY B 1 296 ? -75.081 -26.090 41.010 1.00 21.16 319 GLY B N 1
ATOM 6304 C CA . GLY B 1 296 ? -76.533 -26.254 40.903 1.00 21.34 319 GLY B CA 1
ATOM 6305 C C . GLY B 1 296 ? -77.032 -26.774 39.559 1.00 24.04 319 GLY B C 1
ATOM 6306 O O . GLY B 1 296 ? -76.245 -27.134 38.682 1.00 22.37 319 GLY B O 1
ATOM 6307 N N . GLU B 1 297 ? -78.362 -26.791 39.404 1.00 21.21 320 GLU B N 1
ATOM 6308 C CA . GLU B 1 297 ? -79.088 -27.321 38.239 1.00 21.39 320 GLU B CA 1
ATOM 6309 C C . GLU B 1 297 ? -79.053 -26.443 36.997 1.00 23.81 320 GLU B C 1
ATOM 6310 O O . GLU B 1 297 ? -79.259 -26.937 35.889 1.00 22.24 320 GLU B O 1
ATOM 6316 N N . LYS B 1 298 ? -78.824 -25.144 37.178 1.00 20.85 321 LYS B N 1
ATOM 6317 C CA . LYS B 1 298 ? -78.944 -24.184 36.080 1.00 19.97 321 LYS B CA 1
ATOM 6318 C C . LYS B 1 298 ? -77.653 -23.832 35.381 1.00 21.20 321 LYS B C 1
ATOM 6319 O O . LYS B 1 298 ? -77.695 -23.095 34.385 1.00 20.84 321 LYS B O 1
ATOM 6325 N N . VAL B 1 299 ? -76.512 -24.354 35.858 1.00 17.50 322 VAL B N 1
ATOM 6326 C CA . VAL B 1 299 ? -75.221 -24.086 35.203 1.00 15.51 322 VAL B CA 1
ATOM 6327 C C . VAL B 1 299 ? -75.206 -24.708 33.784 1.00 19.45 322 VAL B C 1
ATOM 6328 O O . VAL B 1 299 ? -75.608 -25.855 33.610 1.00 19.80 322 VAL B O 1
ATOM 6332 N N . LEU B 1 300 ? -74.755 -23.946 32.795 1.00 16.83 323 LEU B N 1
ATOM 6333 C CA . LEU B 1 300 ? -74.647 -24.462 31.439 1.00 17.47 323 LEU B CA 1
ATOM 6334 C C . LEU B 1 300 ? -73.296 -25.159 31.274 1.00 19.09 323 LEU B C 1
ATOM 6335 O O . LEU B 1 300 ? -72.269 -24.562 31.582 1.00 18.18 323 LEU B O 1
ATOM 6340 N N . ILE B 1 301 ? -73.310 -26.416 30.800 1.00 16.75 324 ILE B N 1
ATOM 6341 C CA . ILE B 1 301 ? -72.090 -27.174 30.496 1.00 16.34 324 ILE B CA 1
ATOM 6342 C C . ILE B 1 301 ? -72.044 -27.322 28.987 1.00 19.70 324 ILE B C 1
ATOM 6343 O O . ILE B 1 301 ? -72.854 -28.036 28.397 1.00 20.59 324 ILE B O 1
ATOM 6348 N N . GLN B 1 302 ? -71.134 -26.616 28.368 1.00 15.62 325 GLN B N 1
ATOM 6349 C CA . GLN B 1 302 ? -70.966 -26.647 26.938 1.00 14.38 325 GLN B CA 1
ATOM 6350 C C . GLN B 1 302 ? -69.741 -27.511 26.616 1.00 18.53 325 GLN B C 1
ATOM 6351 O O . GLN B 1 302 ? -68.609 -27.139 26.941 1.00 16.39 325 GLN B O 1
ATOM 6357 N N . PHE B 1 303 ? -69.991 -28.724 26.067 1.00 16.50 326 PHE B N 1
ATOM 6358 C CA . PHE B 1 303 ? -68.932 -29.652 25.685 1.00 16.53 326 PHE B CA 1
ATOM 6359 C C . PHE B 1 303 ? -68.338 -29.167 24.374 1.00 19.57 326 PHE B C 1
ATOM 6360 O O . PHE B 1 303 ? -69.066 -28.714 23.506 1.00 18.41 326 PHE B O 1
ATOM 6368 N N . GLU B 1 304 ? -67.020 -29.278 24.227 1.00 15.50 327 GLU B N 1
ATOM 6369 C CA . GLU B 1 304 ? -66.393 -28.898 22.988 1.00 16.95 327 GLU B CA 1
ATOM 6370 C C . GLU B 1 304 ? -65.084 -29.637 22.791 1.00 18.57 327 GLU B C 1
ATOM 6371 O O . GLU B 1 304 ? -64.431 -30.018 23.761 1.00 17.04 327 GLU B O 1
ATOM 6377 N N . ASP B 1 305 ? -64.724 -29.838 21.527 1.00 15.66 328 ASP B N 1
ATOM 6378 C CA . ASP B 1 305 ? -63.479 -30.455 21.046 1.00 17.24 328 ASP B CA 1
ATOM 6379 C C . ASP B 1 305 ? -63.238 -31.876 21.569 1.00 19.22 328 ASP B C 1
ATOM 6380 O O . ASP B 1 305 ? -62.097 -32.249 21.823 1.00 17.83 328 ASP B O 1
ATOM 6385 N N . PHE B 1 306 ? -64.315 -32.650 21.719 1.00 15.78 329 PHE B N 1
ATOM 6386 C CA . PHE B 1 306 ? -64.256 -34.070 22.084 1.00 15.57 329 PHE B CA 1
ATOM 6387 C C . PHE B 1 306 ? -64.287 -34.838 20.762 1.00 19.87 329 PHE B C 1
ATOM 6388 O O . PHE B 1 306 ? -64.897 -34.349 19.798 1.00 18.05 329 PHE B O 1
ATOM 6396 N N . ALA B 1 307 ? -63.657 -36.029 20.715 1.00 17.56 330 ALA B N 1
ATOM 6397 C CA . ALA B 1 307 ? -63.687 -36.885 19.507 1.00 18.76 330 ALA B CA 1
ATOM 6398 C C . ALA B 1 307 ? -65.124 -37.410 19.365 1.00 21.70 330 ALA B C 1
ATOM 6399 O O . ALA B 1 307 ? -65.858 -37.466 20.360 1.00 18.45 330 ALA B O 1
ATOM 6401 N N . ASN B 1 308 ? -65.529 -37.784 18.135 1.00 20.56 331 ASN B N 1
ATOM 6402 C CA . ASN B 1 308 ? -66.944 -38.001 17.813 1.00 21.24 331 ASN B CA 1
ATOM 6403 C C . ASN B 1 308 ? -67.702 -39.064 18.628 1.00 25.85 331 ASN B C 1
ATOM 6404 O O . ASN B 1 308 ? -68.807 -38.735 19.093 1.00 25.40 331 ASN B O 1
ATOM 6409 N N . HIS B 1 309 ? -67.187 -40.296 18.781 1.00 24.00 332 HIS B N 1
ATOM 6410 C CA . HIS B 1 309 ? -67.964 -41.282 19.548 1.00 26.40 332 HIS B CA 1
ATOM 6411 C C . HIS B 1 309 ? -68.239 -40.777 20.965 1.00 26.96 332 HIS B C 1
ATOM 6412 O O . HIS B 1 309 ? -69.398 -40.774 21.410 1.00 24.35 332 HIS B O 1
ATOM 6419 N N . ASN B 1 310 ? -67.186 -40.238 21.611 1.00 21.76 333 ASN B N 1
ATOM 6420 C CA . ASN B 1 310 ? -67.263 -39.670 22.954 1.00 20.90 333 ASN B CA 1
ATOM 6421 C C . ASN B 1 310 ? -68.253 -38.482 23.013 1.00 22.80 333 ASN B C 1
ATOM 6422 O O . ASN B 1 310 ? -69.115 -38.461 23.893 1.00 22.56 333 ASN B O 1
ATOM 6427 N N . ALA B 1 311 ? -68.145 -37.522 22.071 1.00 19.97 334 ALA B N 1
ATOM 6428 C CA . ALA B 1 311 ? -69.019 -36.344 22.012 1.00 18.06 334 ALA B CA 1
ATOM 6429 C C . ALA B 1 311 ? -70.486 -36.758 21.979 1.00 21.47 334 ALA B C 1
ATOM 6430 O O . ALA B 1 311 ? -71.268 -36.208 22.739 1.00 18.59 334 ALA B O 1
ATOM 6432 N N . PHE B 1 312 ? -70.861 -37.725 21.105 1.00 19.62 335 PHE B N 1
ATOM 6433 C CA . PHE B 1 312 ? -72.255 -38.205 21.022 1.00 19.02 335 PHE B CA 1
ATOM 6434 C C . PHE B 1 312 ? -72.693 -38.931 22.292 1.00 22.50 335 PHE B C 1
ATOM 6435 O O . PHE B 1 312 ? -73.821 -38.730 22.743 1.00 20.89 335 PHE B O 1
ATOM 6443 N N . ASP B 1 313 ? -71.793 -39.738 22.902 1.00 19.68 336 ASP B N 1
ATOM 6444 C CA . ASP B 1 313 ? -72.133 -40.450 24.147 1.00 19.45 336 ASP B CA 1
ATOM 6445 C C . ASP B 1 313 ? -72.341 -39.487 25.304 1.00 20.77 336 ASP B C 1
ATOM 6446 O O . ASP B 1 313 ? -73.290 -39.654 26.061 1.00 20.04 336 ASP B O 1
ATOM 6451 N N . LEU B 1 314 ? -71.461 -38.489 25.438 1.00 18.44 337 LEU B N 1
ATOM 6452 C CA . LEU B 1 314 ? -71.563 -37.474 26.500 1.00 17.90 337 LEU B CA 1
ATOM 6453 C C . LEU B 1 314 ? -72.828 -36.659 26.351 1.00 22.25 337 LEU B C 1
ATOM 6454 O O . LEU B 1 314 ? -73.526 -36.415 27.342 1.00 21.25 337 LEU B O 1
ATOM 6459 N N . LEU B 1 315 ? -73.138 -36.261 25.106 1.00 18.75 338 LEU B N 1
ATOM 6460 C CA . LEU B 1 315 ? -74.344 -35.491 24.833 1.00 19.85 338 LEU B CA 1
ATOM 6461 C C . LEU B 1 315 ? -75.607 -36.296 25.154 1.00 23.07 338 LEU B C 1
ATOM 6462 O O . LEU B 1 315 ? -76.489 -35.775 25.811 1.00 21.55 338 LEU B O 1
ATOM 6467 N N . GLU B 1 316 ? -75.668 -37.572 24.752 1.00 21.13 339 GLU B N 1
ATOM 6468 C CA . GLU B 1 316 ? -76.837 -38.418 25.009 1.00 21.94 339 GLU B CA 1
ATOM 6469 C C . GLU B 1 316 ? -77.066 -38.610 26.513 1.00 25.57 339 GLU B C 1
ATOM 6470 O O . GLU B 1 316 ? -78.203 -38.487 27.006 1.00 25.12 339 GLU B O 1
ATOM 6476 N N . LYS B 1 317 ? -75.985 -38.903 27.238 1.00 20.67 340 LYS B N 1
ATOM 6477 C CA . LYS B 1 317 ? -76.060 -39.145 28.673 1.00 21.66 340 LYS B CA 1
ATOM 6478 C C . LYS B 1 317 ? -76.390 -37.878 29.500 1.00 24.69 340 LYS B C 1
ATOM 6479 O O . LYS B 1 317 ? -77.365 -37.868 30.257 1.00 24.11 340 LYS B O 1
ATOM 6485 N N . TYR B 1 318 ? -75.557 -36.837 29.393 1.00 20.44 341 TYR B N 1
ATOM 6486 C CA . TYR B 1 318 ? -75.719 -35.679 30.277 1.00 20.17 341 TYR B CA 1
ATOM 6487 C C . TYR B 1 318 ? -76.849 -34.711 29.884 1.00 22.99 341 TYR B C 1
ATOM 6488 O O . TYR B 1 318 ? -77.258 -33.927 30.732 1.00 20.80 341 TYR B O 1
ATOM 6497 N N A SER B 1 319 ? -77.396 -34.805 28.662 0.52 20.45 342 SER B N 1
ATOM 6498 N N B SER B 1 319 ? -77.413 -34.822 28.662 0.48 20.46 342 SER B N 1
ATOM 6499 C CA A SER B 1 319 ? -78.511 -33.931 28.269 0.52 20.51 342 SER B CA 1
ATOM 6500 C CA B SER B 1 319 ? -78.540 -33.964 28.254 0.48 20.57 342 SER B CA 1
ATOM 6501 C C A SER B 1 319 ? -79.801 -34.282 29.041 0.52 25.25 342 SER B C 1
ATOM 6502 C C B SER B 1 319 ? -79.807 -34.288 29.048 0.48 25.25 342 SER B C 1
ATOM 6503 O O A SER B 1 319 ? -80.719 -33.469 29.087 0.52 25.33 342 SER B O 1
ATOM 6504 O O B SER B 1 319 ? -80.715 -33.466 29.116 0.48 25.30 342 SER B O 1
ATOM 6509 N N . LYS B 1 320 ? -79.861 -35.483 29.636 1.00 22.34 343 LYS B N 1
ATOM 6510 C CA . LYS B 1 320 ? -81.000 -35.946 30.426 1.00 24.24 343 LYS B CA 1
ATOM 6511 C C . LYS B 1 320 ? -80.937 -35.461 31.864 1.00 26.32 343 LYS B C 1
ATOM 6512 O O . LYS B 1 320 ? -81.963 -35.439 32.540 1.00 25.32 343 LYS B O 1
ATOM 6518 N N . THR B 1 321 ? -79.733 -35.095 32.350 1.00 20.07 344 THR B N 1
ATOM 6519 C CA . THR B 1 321 ? -79.531 -34.777 33.767 1.00 19.13 344 THR B CA 1
ATOM 6520 C C . THR B 1 321 ? -79.021 -33.365 34.049 1.00 19.54 344 THR B C 1
ATOM 6521 O O . THR B 1 321 ? -79.023 -32.947 35.197 1.00 21.13 344 THR B O 1
ATOM 6525 N N . HIS B 1 322 ? -78.514 -32.673 33.043 1.00 16.46 345 HIS B N 1
ATOM 6526 C CA . HIS B 1 322 ? -77.922 -31.350 33.185 1.00 17.08 345 HIS B CA 1
ATOM 6527 C C . HIS B 1 322 ? -78.334 -30.462 32.006 1.00 21.52 345 HIS B C 1
ATOM 6528 O O . HIS B 1 322 ? -78.847 -30.951 30.986 1.00 22.01 345 HIS B O 1
ATOM 6535 N N . LEU B 1 323 ? -78.065 -29.155 32.143 1.00 18.08 346 LEU B N 1
ATOM 6536 C CA . LEU B 1 323 ? -78.269 -28.187 31.068 1.00 16.53 346 LEU B CA 1
ATOM 6537 C C . LEU B 1 323 ? -76.961 -28.272 30.243 1.00 20.14 346 LEU B C 1
ATOM 6538 O O . LEU B 1 323 ? -75.901 -27.812 30.689 1.00 19.79 346 LEU B O 1
ATOM 6543 N N . VAL B 1 324 ? -77.021 -28.929 29.085 1.00 19.12 347 VAL B N 1
ATOM 6544 C CA . VAL B 1 324 ? -75.822 -29.137 28.287 1.00 19.12 347 VAL B CA 1
ATOM 6545 C C . VAL B 1 324 ? -76.051 -28.900 26.800 1.00 21.97 347 VAL B C 1
ATOM 6546 O O . VAL B 1 324 ? -77.146 -29.118 26.282 1.00 18.59 347 VAL B O 1
ATOM 6550 N N . PHE B 1 325 ? -74.973 -28.558 26.096 1.00 19.58 348 PHE B N 1
ATOM 6551 C CA . PHE B 1 325 ? -74.967 -28.639 24.657 1.00 21.84 348 PHE B CA 1
ATOM 6552 C C . PHE B 1 325 ? -73.544 -28.844 24.185 1.00 22.23 348 PHE B C 1
ATOM 6553 O O . PHE B 1 325 ? -72.596 -28.628 24.939 1.00 20.36 348 PHE B O 1
ATOM 6561 N N . ASN B 1 326 ? -73.418 -29.385 22.983 1.00 17.74 349 ASN B N 1
ATOM 6562 C CA . ASN B 1 326 ? -72.116 -29.612 22.395 1.00 16.39 349 ASN B CA 1
ATOM 6563 C C . ASN B 1 326 ? -72.054 -28.666 21.227 1.00 19.60 349 ASN B C 1
ATOM 6564 O O . ASN B 1 326 ? -72.862 -28.737 20.290 1.00 18.44 349 ASN B O 1
ATOM 6569 N N . ASP B 1 327 ? -71.157 -27.702 21.335 1.00 18.43 350 ASP B N 1
ATOM 6570 C CA . ASP B 1 327 ? -71.038 -26.694 20.287 1.00 18.51 350 ASP B CA 1
ATOM 6571 C C . ASP B 1 327 ? -70.665 -27.253 18.916 1.00 20.79 350 ASP B C 1
ATOM 6572 O O . ASP B 1 327 ? -71.172 -26.769 17.906 1.00 20.53 350 ASP B O 1
ATOM 6577 N N . ASP B 1 328 ? -69.809 -28.270 18.876 1.00 18.31 351 ASP B N 1
ATOM 6578 C CA . ASP B 1 328 ? -69.346 -28.883 17.613 1.00 19.01 351 ASP B CA 1
ATOM 6579 C C . ASP B 1 328 ? -70.444 -29.605 16.885 1.00 22.22 351 ASP B C 1
ATOM 6580 O O . ASP B 1 328 ? -70.424 -29.645 15.659 1.00 21.90 351 ASP B O 1
ATOM 6585 N N . ILE B 1 329 ? -71.409 -30.167 17.630 1.00 17.70 352 ILE B N 1
ATOM 6586 C CA . ILE B 1 329 ? -72.544 -30.877 17.029 1.00 17.32 352 ILE B CA 1
ATOM 6587 C C . ILE B 1 329 ? -73.717 -29.904 16.803 1.00 23.14 352 ILE B C 1
ATOM 6588 O O . ILE B 1 329 ? -74.130 -29.677 15.669 1.00 22.69 352 ILE B O 1
ATOM 6593 N N . GLN B 1 330 ? -74.248 -29.350 17.896 1.00 18.41 353 GLN B N 1
ATOM 6594 C CA . GLN B 1 330 ? -75.452 -28.529 17.906 1.00 17.99 353 GLN B CA 1
ATOM 6595 C C . GLN B 1 330 ? -75.239 -27.083 17.507 1.00 20.98 353 GLN B C 1
ATOM 6596 O O . GLN B 1 330 ? -76.096 -26.528 16.807 1.00 20.22 353 GLN B O 1
ATOM 6602 N N . GLY B 1 331 ? -74.139 -26.471 17.970 1.00 16.78 354 GLY B N 1
ATOM 6603 C CA . GLY B 1 331 ? -73.833 -25.089 17.598 1.00 17.37 354 GLY B CA 1
ATOM 6604 C C . GLY B 1 331 ? -73.587 -25.002 16.094 1.00 19.92 354 GLY B C 1
ATOM 6605 O O . GLY B 1 331 ? -74.131 -24.126 15.423 1.00 18.31 354 GLY B O 1
ATOM 6606 N N . THR B 1 332 ? -72.796 -25.943 15.562 1.00 17.80 355 THR B N 1
ATOM 6607 C CA . THR B 1 332 ? -72.486 -26.024 14.122 1.00 18.73 355 THR B CA 1
ATOM 6608 C C . THR B 1 332 ? -73.772 -26.225 13.337 1.00 21.41 355 THR B C 1
ATOM 6609 O O . THR B 1 332 ? -74.000 -25.520 12.366 1.00 20.61 355 THR B O 1
ATOM 6613 N N . ALA B 1 333 ? -74.608 -27.177 13.766 1.00 18.54 356 ALA B N 1
ATOM 6614 C CA . ALA B 1 333 ? -75.891 -27.456 13.092 1.00 17.48 356 ALA B CA 1
ATOM 6615 C C . ALA B 1 333 ? -76.712 -26.189 12.957 1.00 19.29 356 ALA B C 1
ATOM 6616 O O . ALA B 1 333 ? -77.242 -25.907 11.892 1.00 18.43 356 ALA B O 1
ATOM 6618 N N . SER B 1 334 ? -76.827 -25.437 14.052 1.00 16.49 357 SER B N 1
ATOM 6619 C CA . SER B 1 334 ? -77.635 -24.211 14.121 1.00 16.68 357 SER B CA 1
ATOM 6620 C C . SER B 1 334 ? -77.105 -23.087 13.216 1.00 18.64 357 SER B C 1
ATOM 6621 O O . SER B 1 334 ? -77.898 -22.465 12.532 1.00 16.82 357 SER B O 1
ATOM 6624 N N . VAL B 1 335 ? -75.790 -22.824 13.191 1.00 17.52 358 VAL B N 1
ATOM 6625 C CA . VAL B 1 335 ? -75.285 -21.757 12.315 1.00 16.54 358 VAL B CA 1
ATOM 6626 C C . VAL B 1 335 ? -75.413 -22.135 10.810 1.00 19.43 358 VAL B C 1
ATOM 6627 O O . VAL B 1 335 ? -75.754 -21.282 9.962 1.00 17.93 358 VAL B O 1
ATOM 6631 N N . VAL B 1 336 ? -75.170 -23.405 10.506 1.00 15.93 359 VAL B N 1
ATOM 6632 C CA . VAL B 1 336 ? -75.245 -23.891 9.126 1.00 17.35 359 VAL B CA 1
ATOM 6633 C C . VAL B 1 336 ? -76.680 -23.880 8.635 1.00 18.30 359 VAL B C 1
ATOM 6634 O O . VAL B 1 336 ? -76.912 -23.454 7.499 1.00 19.54 359 VAL B O 1
ATOM 6638 N N . LEU B 1 337 ? -77.643 -24.335 9.459 1.00 16.28 360 LEU B N 1
ATOM 6639 C CA . LEU B 1 337 ? -79.063 -24.235 9.073 1.00 16.23 360 LEU B CA 1
ATOM 6640 C C . LEU B 1 337 ? -79.430 -22.745 8.803 1.00 21.08 360 LEU B C 1
ATOM 6641 O O . LEU B 1 337 ? -80.065 -22.437 7.796 1.00 22.26 360 LEU B O 1
ATOM 6646 N N . ALA B 1 338 ? -78.960 -21.820 9.667 1.00 19.35 361 ALA B N 1
ATOM 6647 C CA . ALA B 1 338 ? -79.222 -20.377 9.470 1.00 18.91 361 ALA B CA 1
ATOM 6648 C C . ALA B 1 338 ? -78.638 -19.917 8.123 1.00 20.62 361 ALA B C 1
ATOM 6649 O O . ALA B 1 338 ? -79.319 -19.217 7.392 1.00 19.75 361 ALA B O 1
ATOM 6651 N N . GLY B 1 339 ? -77.419 -20.362 7.793 1.00 18.07 362 GLY B N 1
ATOM 6652 C CA . GLY B 1 339 ? -76.771 -20.055 6.523 1.00 17.50 362 GLY B CA 1
ATOM 6653 C C . GLY B 1 339 ? -77.566 -20.559 5.334 1.00 20.69 362 GLY B C 1
ATOM 6654 O O . GLY B 1 339 ? -77.722 -19.844 4.348 1.00 21.88 362 GLY B O 1
ATOM 6655 N N . LEU B 1 340 ? -78.103 -21.784 5.431 1.00 17.84 363 LEU B N 1
ATOM 6656 C CA . LEU B 1 340 ? -78.942 -22.383 4.387 1.00 19.94 363 LEU B CA 1
ATOM 6657 C C . LEU B 1 340 ? -80.253 -21.646 4.249 1.00 23.37 363 LEU B C 1
ATOM 6658 O O . LEU B 1 340 ? -80.681 -21.390 3.120 1.00 22.54 363 LEU B O 1
ATOM 6663 N N . LEU B 1 341 ? -80.902 -21.267 5.382 1.00 19.74 364 LEU B N 1
ATOM 6664 C CA . LEU B 1 341 ? -82.164 -20.495 5.298 1.00 19.84 364 LEU B CA 1
ATOM 6665 C C . LEU B 1 341 ? -81.902 -19.141 4.624 1.00 23.44 364 LEU B C 1
ATOM 6666 O O . LEU B 1 341 ? -82.680 -18.714 3.773 1.00 22.59 364 LEU B O 1
ATOM 6671 N N . ALA B 1 342 ? -80.762 -18.514 4.951 1.00 20.79 365 ALA B N 1
ATOM 6672 C CA . ALA B 1 342 ? -80.322 -17.226 4.372 1.00 21.27 365 ALA B CA 1
ATOM 6673 C C . ALA B 1 342 ? -80.007 -17.375 2.858 1.00 24.20 365 ALA B C 1
ATOM 6674 O O . ALA B 1 342 ? -80.423 -16.536 2.061 1.00 22.37 365 ALA B O 1
ATOM 6676 N N . ALA B 1 343 ? -79.266 -18.435 2.479 1.00 21.21 366 ALA B N 1
ATOM 6677 C CA . ALA B 1 343 ? -78.909 -18.740 1.074 1.00 20.82 366 ALA B CA 1
ATOM 6678 C C . ALA B 1 343 ? -80.191 -18.913 0.244 1.00 26.47 366 ALA B C 1
ATOM 6679 O O . ALA B 1 343 ? -80.251 -18.436 -0.890 1.00 26.95 366 ALA B O 1
ATOM 6681 N N . LEU B 1 344 ? -81.217 -19.571 0.826 1.00 22.58 367 LEU B N 1
ATOM 6682 C CA . LEU B 1 344 ? -82.507 -19.804 0.159 1.00 22.57 367 LEU B CA 1
ATOM 6683 C C . LEU B 1 344 ? -83.320 -18.546 0.034 1.00 27.45 367 LEU B C 1
ATOM 6684 O O . LEU B 1 344 ? -84.011 -18.388 -0.959 1.00 28.94 367 LEU B O 1
ATOM 6689 N N . LYS B 1 345 ? -83.222 -17.633 1.003 1.00 23.82 368 LYS B N 1
ATOM 6690 C CA . LYS B 1 345 ? -83.879 -16.318 0.958 1.00 25.15 368 LYS B CA 1
ATOM 6691 C C . LYS B 1 345 ? -83.200 -15.476 -0.160 1.00 30.46 368 LYS B C 1
ATOM 6692 O O . LYS B 1 345 ? -83.864 -14.785 -0.924 1.00 31.39 368 LYS B O 1
ATOM 6698 N N . MET B 1 346 ? -81.868 -15.586 -0.280 1.00 27.56 369 MET B N 1
ATOM 6699 C CA . MET B 1 346 ? -81.072 -14.865 -1.281 1.00 27.72 369 MET B CA 1
ATOM 6700 C C . MET B 1 346 ? -81.344 -15.292 -2.737 1.00 31.62 369 MET B C 1
ATOM 6701 O O . MET B 1 346 ? -81.518 -14.446 -3.623 1.00 30.98 369 MET B O 1
ATOM 6706 N N . VAL B 1 347 ? -81.367 -16.599 -2.973 1.00 28.00 370 VAL B N 1
ATOM 6707 C CA . VAL B 1 347 ? -81.427 -17.183 -4.305 1.00 29.38 370 VAL B CA 1
ATOM 6708 C C . VAL B 1 347 ? -82.792 -17.856 -4.646 1.00 31.92 370 VAL B C 1
ATOM 6709 O O . VAL B 1 347 ? -83.030 -18.190 -5.808 1.00 30.48 370 VAL B O 1
ATOM 6713 N N . GLY B 1 348 ? -83.684 -17.966 -3.663 1.00 27.70 371 GLY B N 1
ATOM 6714 C CA . GLY B 1 348 ? -84.998 -18.592 -3.847 1.00 28.04 371 GLY B CA 1
ATOM 6715 C C . GLY B 1 348 ? -84.944 -20.085 -3.568 1.00 31.96 371 GLY B C 1
ATOM 6716 O O . GLY B 1 348 ? -83.858 -20.678 -3.503 1.00 31.92 371 GLY B O 1
ATOM 6717 N N . GLY B 1 349 ? -86.104 -20.694 -3.384 1.00 27.64 372 GLY B N 1
ATOM 6718 C CA . GLY B 1 349 ? -86.222 -22.127 -3.131 1.00 27.07 372 GLY B CA 1
ATOM 6719 C C . GLY B 1 349 ? -86.576 -22.474 -1.697 1.00 29.35 372 GLY B C 1
ATOM 6720 O O . GLY B 1 349 ? -86.472 -21.639 -0.795 1.00 27.23 372 GLY B O 1
ATOM 6721 N N . THR B 1 350 ? -86.976 -23.727 -1.471 1.00 26.39 373 THR B N 1
ATOM 6722 C CA . THR B 1 350 ? -87.324 -24.196 -0.114 1.00 25.72 373 THR B CA 1
ATOM 6723 C C . THR B 1 350 ? -86.323 -25.257 0.352 1.00 26.19 373 THR B C 1
ATOM 6724 O O . THR B 1 350 ? -85.673 -25.868 -0.496 1.00 24.32 373 THR B O 1
ATOM 6728 N N . LEU B 1 351 ? -86.242 -25.511 1.680 1.00 22.52 374 LEU B N 1
ATOM 6729 C CA . LEU B 1 351 ? -85.374 -26.545 2.251 1.00 22.78 374 LEU B CA 1
ATOM 6730 C C . LEU B 1 351 ? -85.712 -27.913 1.688 1.00 24.54 374 LEU B C 1
ATOM 6731 O O . LEU B 1 351 ? -84.803 -28.690 1.408 1.00 24.51 374 LEU B O 1
ATOM 6736 N N . ALA B 1 352 ? -87.017 -28.230 1.606 1.00 21.63 375 ALA B N 1
ATOM 6737 C CA . ALA B 1 352 ? -87.536 -29.522 1.150 1.00 23.27 375 ALA B CA 1
ATOM 6738 C C . ALA B 1 352 ? -87.178 -29.868 -0.295 1.00 28.81 375 ALA B C 1
ATOM 6739 O O . ALA B 1 352 ? -86.949 -31.031 -0.579 1.00 29.28 375 ALA B O 1
ATOM 6741 N N . GLU B 1 353 ? -87.165 -28.872 -1.198 1.00 27.42 376 GLU B N 1
ATOM 6742 C CA . GLU B 1 353 ? -86.856 -29.042 -2.628 1.00 28.12 376 GLU B CA 1
ATOM 6743 C C . GLU B 1 353 ? -85.367 -29.387 -2.852 1.00 30.71 376 GLU B C 1
ATOM 6744 O O . GLU B 1 353 ? -85.006 -29.786 -3.960 1.00 32.68 376 GLU B O 1
ATOM 6750 N N . GLN B 1 354 ? -84.501 -29.159 -1.857 1.00 23.52 377 GLN B N 1
ATOM 6751 C CA . GLN B 1 354 ? -83.064 -29.378 -2.046 1.00 22.18 377 GLN B CA 1
ATOM 6752 C C . GLN B 1 354 ? -82.618 -30.827 -1.977 1.00 25.31 377 GLN B C 1
ATOM 6753 O O . GLN B 1 354 ? -83.279 -31.666 -1.369 1.00 24.45 377 GLN B O 1
ATOM 6759 N N . THR B 1 355 ? -81.424 -31.097 -2.537 1.00 22.64 378 THR B N 1
ATOM 6760 C CA . THR B 1 355 ? -80.739 -32.373 -2.407 1.00 21.57 378 THR B CA 1
ATOM 6761 C C . THR B 1 355 ? -79.387 -31.996 -1.792 1.00 22.17 378 THR B C 1
ATOM 6762 O O . THR B 1 355 ? -78.671 -31.152 -2.332 1.00 19.78 378 THR B O 1
ATOM 6766 N N . TYR B 1 356 ? -79.073 -32.600 -0.650 1.00 18.67 379 TYR B N 1
ATOM 6767 C CA . TYR B 1 356 ? -77.887 -32.302 0.154 1.00 18.07 379 TYR B CA 1
ATOM 6768 C C . TYR B 1 356 ? -76.864 -33.387 0.061 1.00 21.78 379 TYR B C 1
ATOM 6769 O O . TYR B 1 356 ? -77.193 -34.570 0.165 1.00 21.17 379 TYR B O 1
ATOM 6778 N N . LEU B 1 357 ? -75.602 -32.971 -0.059 1.00 18.19 380 LEU B N 1
ATOM 6779 C CA . LEU B 1 357 ? -74.485 -33.884 -0.074 1.00 17.47 380 LEU B CA 1
ATOM 6780 C C . LEU B 1 357 ? -73.401 -33.330 0.821 1.00 20.22 380 LEU B C 1
ATOM 6781 O O . LEU B 1 357 ? -72.964 -32.191 0.639 1.00 18.18 380 LEU B O 1
ATOM 6786 N N . PHE B 1 358 ? -72.958 -34.165 1.784 1.00 16.40 381 PHE B N 1
ATOM 6787 C CA . PHE B 1 358 ? -71.905 -33.803 2.712 1.00 15.21 381 PHE B CA 1
ATOM 6788 C C . PHE B 1 358 ? -70.657 -34.595 2.454 1.00 19.76 381 PHE B C 1
ATOM 6789 O O . PHE B 1 358 ? -70.721 -35.814 2.232 1.00 19.88 381 PHE B O 1
ATOM 6797 N N . LEU B 1 359 ? -69.504 -33.926 2.606 1.00 15.71 382 LEU B N 1
ATOM 6798 C CA . LEU B 1 359 ? -68.227 -34.607 2.638 1.00 15.46 382 LEU B CA 1
ATOM 6799 C C . LEU B 1 359 ? -67.829 -34.554 4.119 1.00 18.59 382 LEU B C 1
ATOM 6800 O O . LEU B 1 359 ? -67.592 -33.470 4.657 1.00 18.62 382 LEU B O 1
ATOM 6805 N N . GLY B 1 360 ? -67.807 -35.708 4.769 1.00 15.58 383 GLY B N 1
ATOM 6806 C CA . GLY B 1 360 ? -67.530 -35.812 6.198 1.00 15.89 383 GLY B CA 1
ATOM 6807 C C . GLY B 1 360 ? -68.823 -36.085 6.932 1.00 20.16 383 GLY B C 1
ATOM 6808 O O . GLY B 1 360 ? -69.803 -35.384 6.731 1.00 19.16 383 GLY B O 1
ATOM 6809 N N . ALA B 1 361 ? -68.870 -37.153 7.723 1.00 18.84 384 ALA B N 1
ATOM 6810 C CA . ALA B 1 361 ? -70.094 -37.583 8.395 1.00 18.59 384 ALA B CA 1
ATOM 6811 C C . ALA B 1 361 ? -69.839 -37.830 9.883 1.00 21.53 384 ALA B C 1
ATOM 6812 O O . ALA B 1 361 ? -70.103 -38.919 10.402 1.00 19.92 384 ALA B O 1
ATOM 6814 N N . GLY B 1 362 ? -69.287 -36.829 10.543 1.00 18.25 385 GLY B N 1
ATOM 6815 C CA . GLY B 1 362 ? -68.948 -36.918 11.956 1.00 18.11 385 GLY B CA 1
ATOM 6816 C C . GLY B 1 362 ? -69.858 -36.026 12.775 1.00 20.56 385 GLY B C 1
ATOM 6817 O O . GLY B 1 362 ? -71.064 -35.957 12.517 1.00 18.27 385 GLY B O 1
ATOM 6818 N N . GLU B 1 363 ? -69.275 -35.298 13.739 1.00 17.25 386 GLU B N 1
ATOM 6819 C CA . GLU B 1 363 ? -70.018 -34.393 14.626 1.00 16.81 386 GLU B CA 1
ATOM 6820 C C . GLU B 1 363 ? -70.701 -33.293 13.834 1.00 21.06 386 GLU B C 1
ATOM 6821 O O . GLU B 1 363 ? -71.903 -33.095 14.001 1.00 20.54 386 GLU B O 1
ATOM 6827 N N . ALA B 1 364 ? -69.951 -32.609 12.945 1.00 18.17 387 ALA B N 1
ATOM 6828 C CA . ALA B 1 364 ? -70.523 -31.502 12.173 1.00 18.72 387 ALA B CA 1
ATOM 6829 C C . ALA B 1 364 ? -71.459 -32.030 11.066 1.00 22.51 387 ALA B C 1
ATOM 6830 O O . ALA B 1 364 ? -72.605 -31.618 11.020 1.00 19.90 387 ALA B O 1
ATOM 6832 N N . GLY B 1 365 ? -70.978 -32.974 10.247 1.00 20.00 388 GLY B N 1
ATOM 6833 C CA . GLY B 1 365 ? -71.756 -33.526 9.139 1.00 18.38 388 GLY B CA 1
ATOM 6834 C C . GLY B 1 365 ? -73.114 -34.058 9.556 1.00 20.60 388 GLY B C 1
ATOM 6835 O O . GLY B 1 365 ? -74.134 -33.599 9.043 1.00 19.22 388 GLY B O 1
ATOM 6836 N N . THR B 1 366 ? -73.154 -34.992 10.514 1.00 17.01 389 THR B N 1
ATOM 6837 C CA . THR B 1 366 ? -74.437 -35.576 10.960 1.00 16.42 389 THR B CA 1
ATOM 6838 C C . THR B 1 366 ? -75.246 -34.613 11.831 1.00 17.42 389 THR B C 1
ATOM 6839 O O . THR B 1 366 ? -76.470 -34.650 11.804 1.00 18.63 389 THR B O 1
ATOM 6843 N N . GLY B 1 367 ? -74.576 -33.777 12.604 1.00 15.42 390 GLY B N 1
ATOM 6844 C CA . GLY B 1 367 ? -75.277 -32.785 13.432 1.00 16.01 390 GLY B CA 1
ATOM 6845 C C . GLY B 1 367 ? -76.070 -31.804 12.579 1.00 18.24 390 GLY B C 1
ATOM 6846 O O . GLY B 1 367 ? -77.260 -31.556 12.833 1.00 17.49 390 GLY B O 1
ATOM 6847 N N . ILE B 1 368 ? -75.424 -31.291 11.508 1.00 16.27 391 ILE B N 1
ATOM 6848 C CA . ILE B 1 368 ? -76.060 -30.366 10.564 1.00 15.98 391 ILE B CA 1
ATOM 6849 C C . ILE B 1 368 ? -77.195 -31.093 9.816 1.00 19.35 391 ILE B C 1
ATOM 6850 O O . ILE B 1 368 ? -78.293 -30.538 9.685 1.00 17.60 391 ILE B O 1
ATOM 6855 N N . ALA B 1 369 ? -76.914 -32.317 9.284 1.00 17.29 392 ALA B N 1
ATOM 6856 C CA . ALA B 1 369 ? -77.894 -33.085 8.514 1.00 18.11 392 ALA B CA 1
ATOM 6857 C C . ALA B 1 369 ? -79.179 -33.305 9.348 1.00 21.52 392 ALA B C 1
ATOM 6858 O O . ALA B 1 369 ? -80.278 -33.109 8.849 1.00 21.31 392 ALA B O 1
ATOM 6860 N N . GLU B 1 370 ? -79.026 -33.667 10.631 1.00 18.44 393 GLU B N 1
ATOM 6861 C CA . GLU B 1 370 ? -80.153 -33.862 11.538 1.00 18.59 393 GLU B CA 1
ATOM 6862 C C . GLU B 1 370 ? -81.005 -32.601 11.711 1.00 21.16 393 GLU B C 1
ATOM 6863 O O . GLU B 1 370 ? -82.233 -32.681 11.635 1.00 20.65 393 GLU B O 1
ATOM 6869 N N . LEU B 1 371 ? -80.358 -31.440 11.931 1.00 19.14 394 LEU B N 1
ATOM 6870 C CA . LEU B 1 371 ? -81.091 -30.188 12.111 1.00 18.23 394 LEU B CA 1
ATOM 6871 C C . LEU B 1 371 ? -81.796 -29.738 10.825 1.00 22.14 394 LEU B C 1
ATOM 6872 O O . LEU B 1 371 ? -82.918 -29.197 10.895 1.00 20.43 394 LEU B O 1
ATOM 6877 N N . ILE B 1 372 ? -81.158 -29.982 9.641 1.00 19.03 395 ILE B N 1
ATOM 6878 C CA . ILE B 1 372 ? -81.803 -29.689 8.347 1.00 18.53 395 ILE B CA 1
ATOM 6879 C C . ILE B 1 372 ? -83.086 -30.513 8.231 1.00 22.20 395 ILE B C 1
ATOM 6880 O O . ILE B 1 372 ? -84.143 -29.962 7.906 1.00 21.60 395 ILE B O 1
ATOM 6885 N N . ALA B 1 373 ? -82.986 -31.834 8.479 1.00 20.24 396 ALA B N 1
ATOM 6886 C CA . ALA B 1 373 ? -84.129 -32.757 8.381 1.00 21.09 396 ALA B CA 1
ATOM 6887 C C . ALA B 1 373 ? -85.222 -32.358 9.379 1.00 24.04 396 ALA B C 1
ATOM 6888 O O . ALA B 1 373 ? -86.399 -32.403 9.036 1.00 24.66 396 ALA B O 1
ATOM 6890 N N . LEU B 1 374 ? -84.826 -31.916 10.600 1.00 20.30 397 LEU B N 1
ATOM 6891 C CA . LEU B 1 374 ? -85.772 -31.476 11.615 1.00 20.12 397 LEU B CA 1
ATOM 6892 C C . LEU B 1 374 ? -86.518 -30.212 11.183 1.00 22.86 397 LEU B C 1
ATOM 6893 O O . LEU B 1 374 ? -87.740 -30.205 11.236 1.00 22.16 397 LEU B O 1
ATOM 6898 N N . GLU B 1 375 ? -85.791 -29.171 10.732 1.00 20.22 398 GLU B N 1
ATOM 6899 C CA . GLU B 1 375 ? -86.417 -27.932 10.231 1.00 20.89 398 GLU B CA 1
ATOM 6900 C C . GLU B 1 375 ? -87.341 -28.242 9.036 1.00 25.24 398 GLU B C 1
ATOM 6901 O O . GLU B 1 375 ? -88.465 -27.723 8.960 1.00 25.29 398 GLU B O 1
ATOM 6907 N N . MET B 1 376 ? -86.880 -29.129 8.135 1.00 21.51 399 MET B N 1
ATOM 6908 C CA . MET B 1 376 ? -87.687 -29.550 6.977 1.00 21.83 399 MET B CA 1
ATOM 6909 C C . MET B 1 376 ? -88.999 -30.234 7.437 1.00 26.81 399 MET B C 1
ATOM 6910 O O . MET B 1 376 ? -90.057 -29.963 6.863 1.00 26.30 399 MET B O 1
ATOM 6915 N N . SER B 1 377 ? -88.932 -31.088 8.477 1.00 24.84 400 SER B N 1
ATOM 6916 C CA . SER B 1 377 ? -90.132 -31.763 8.994 1.00 26.20 400 SER B CA 1
ATOM 6917 C C . SER B 1 377 ? -91.127 -30.762 9.587 1.00 30.78 400 SER B C 1
ATOM 6918 O O . SER B 1 377 ? -92.319 -30.995 9.507 1.00 30.98 400 SER B O 1
ATOM 6921 N N . LYS B 1 378 ? -90.643 -29.643 10.155 1.00 28.69 401 LYS B N 1
ATOM 6922 C CA . LYS B 1 378 ? -91.532 -28.614 10.715 1.00 28.72 401 LYS B CA 1
ATOM 6923 C C . LYS B 1 378 ? -92.186 -27.823 9.590 1.00 30.42 401 LYS B C 1
ATOM 6924 O O . LYS B 1 378 ? -93.362 -27.496 9.685 1.00 29.61 401 LYS B O 1
ATOM 6930 N N . GLN B 1 379 ? -91.423 -27.518 8.524 1.00 25.43 402 GLN B N 1
ATOM 6931 C CA . GLN B 1 379 ? -91.931 -26.746 7.389 1.00 25.20 402 GLN B CA 1
ATOM 6932 C C . GLN B 1 379 ? -92.940 -27.501 6.551 1.00 31.37 402 GLN B C 1
ATOM 6933 O O . GLN B 1 379 ? -93.893 -26.894 6.059 1.00 32.19 402 GLN B O 1
ATOM 6939 N N . THR B 1 380 ? -92.710 -28.816 6.352 1.00 28.92 403 THR B N 1
ATOM 6940 C CA . THR B 1 380 ? -93.557 -29.659 5.498 1.00 28.96 403 THR B CA 1
ATOM 6941 C C . THR B 1 380 ? -94.607 -30.467 6.265 1.00 33.05 403 THR B C 1
ATOM 6942 O O . THR B 1 380 ? -95.513 -31.006 5.639 1.00 32.52 403 THR B O 1
ATOM 6946 N N . LYS B 1 381 ? -94.429 -30.645 7.592 1.00 31.25 404 LYS B N 1
ATOM 6947 C CA . LYS B 1 381 ? -95.298 -31.475 8.447 1.00 33.37 404 LYS B CA 1
ATOM 6948 C C . LYS B 1 381 ? -95.131 -32.974 8.081 1.00 37.59 404 LYS B C 1
ATOM 6949 O O . LYS B 1 381 ? -95.989 -33.790 8.411 1.00 38.02 404 LYS B O 1
ATOM 6955 N N . ALA B 1 382 ? -94.026 -33.329 7.392 1.00 33.89 405 ALA B N 1
ATOM 6956 C CA . ALA B 1 382 ? -93.737 -34.709 6.995 1.00 33.46 405 ALA B CA 1
ATOM 6957 C C . ALA B 1 382 ? -92.888 -35.376 8.074 1.00 35.40 405 ALA B C 1
ATOM 6958 O O . ALA B 1 382 ? -92.181 -34.661 8.773 1.00 34.27 405 ALA B O 1
ATOM 6960 N N . PRO B 1 383 ? -92.930 -36.729 8.235 1.00 33.35 406 PRO B N 1
ATOM 6961 C CA . PRO B 1 383 ? -92.067 -37.375 9.250 1.00 32.95 406 PRO B CA 1
ATOM 6962 C C . PRO B 1 383 ? -90.593 -37.080 8.987 1.00 34.23 406 PRO B C 1
ATOM 6963 O O . PRO B 1 383 ? -90.211 -36.949 7.821 1.00 31.58 406 PRO B O 1
ATOM 6967 N N . ILE B 1 384 ? -89.771 -36.966 10.051 1.00 29.97 407 ILE B N 1
ATOM 6968 C CA . ILE B 1 384 ? -88.337 -36.671 9.899 1.00 29.18 407 ILE B CA 1
ATOM 6969 C C . ILE B 1 384 ? -87.632 -37.736 9.032 1.00 32.52 407 ILE B C 1
ATOM 6970 O O . ILE B 1 384 ? -86.741 -37.379 8.263 1.00 30.28 407 ILE B O 1
ATOM 6975 N N . GLU B 1 385 ? -88.062 -39.021 9.113 1.00 31.32 408 GLU B N 1
ATOM 6976 C CA . GLU B 1 385 ? -87.486 -40.103 8.306 1.00 32.02 408 GLU B CA 1
ATOM 6977 C C . GLU B 1 385 ? -87.608 -39.815 6.806 1.00 33.36 408 GLU B C 1
ATOM 6978 O O . GLU B 1 385 ? -86.670 -40.098 6.065 1.00 33.42 408 GLU B O 1
ATOM 6984 N N . GLU B 1 386 ? -88.750 -39.237 6.361 1.00 29.59 409 GLU B N 1
ATOM 6985 C CA . GLU B 1 386 ? -88.987 -38.828 4.958 1.00 29.79 409 GLU B CA 1
ATOM 6986 C C . GLU B 1 386 ? -88.067 -37.655 4.591 1.00 29.87 409 GLU B C 1
ATOM 6987 O O . GLU B 1 386 ? -87.549 -37.610 3.487 1.00 28.62 409 GLU B O 1
ATOM 6993 N N . CYS B 1 387 ? -87.842 -36.735 5.541 1.00 26.45 410 CYS B N 1
ATOM 6994 C CA . CYS B 1 387 ? -86.993 -35.554 5.375 1.00 25.88 410 CYS B CA 1
ATOM 6995 C C . CYS B 1 387 ? -85.504 -35.873 5.290 1.00 29.44 410 CYS B C 1
ATOM 6996 O O . CYS B 1 387 ? -84.738 -35.052 4.783 1.00 29.87 410 CYS B O 1
ATOM 6999 N N . ARG B 1 388 ? -85.093 -37.048 5.773 1.00 24.07 411 ARG B N 1
ATOM 7000 C CA . ARG B 1 388 ? -83.693 -37.478 5.700 1.00 23.82 411 ARG B CA 1
ATOM 7001 C C . ARG B 1 388 ? -83.328 -38.047 4.338 1.00 26.98 411 ARG B C 1
ATOM 7002 O O . ARG B 1 388 ? -82.139 -38.109 4.021 1.00 26.01 411 ARG B O 1
ATOM 7010 N N . LYS B 1 389 ? -84.340 -38.470 3.544 1.00 23.89 412 LYS B N 1
ATOM 7011 C CA . LYS B 1 389 ? -84.179 -39.172 2.256 1.00 24.52 412 LYS B CA 1
ATOM 7012 C C . LYS B 1 389 ? -83.349 -38.457 1.175 1.00 29.13 412 LYS B C 1
ATOM 7013 O O . LYS B 1 389 ? -82.705 -39.164 0.396 1.00 27.40 412 LYS B O 1
ATOM 7019 N N . LYS B 1 390 ? -83.381 -37.105 1.093 1.00 26.52 413 LYS B N 1
ATOM 7020 C CA . LYS B 1 390 ? -82.570 -36.389 0.088 1.00 26.51 413 LYS B CA 1
ATOM 7021 C C . LYS B 1 390 ? -81.306 -35.775 0.713 1.00 25.95 413 LYS B C 1
ATOM 7022 O O . LYS B 1 390 ? -80.699 -34.856 0.152 1.00 25.32 413 LYS B O 1
ATOM 7028 N N . VAL B 1 391 ? -80.904 -36.313 1.866 1.00 19.69 414 VAL B N 1
ATOM 7029 C CA . VAL B 1 391 ? -79.693 -35.887 2.577 1.00 19.18 414 VAL B CA 1
ATOM 7030 C C . VAL B 1 391 ? -78.706 -37.046 2.508 1.00 23.76 414 VAL B C 1
ATOM 7031 O O . VAL B 1 391 ? -79.020 -38.154 2.965 1.00 22.49 414 VAL B O 1
ATOM 7035 N N . TRP B 1 392 ? -77.521 -36.797 1.912 1.00 19.73 415 TRP B N 1
ATOM 7036 C CA . TRP B 1 392 ? -76.519 -37.840 1.700 1.00 18.39 415 TRP B CA 1
ATOM 7037 C C . TRP B 1 392 ? -75.178 -37.438 2.252 1.00 21.34 415 TRP B C 1
ATOM 7038 O O . TRP B 1 392 ? -74.833 -36.264 2.216 1.00 20.46 415 TRP B O 1
ATOM 7049 N N . LEU B 1 393 ? -74.391 -38.417 2.726 1.00 17.52 416 LEU B N 1
ATOM 7050 C CA . LEU B 1 393 ? -73.082 -38.108 3.279 1.00 18.02 416 LEU B CA 1
ATOM 7051 C C . LEU B 1 393 ? -72.049 -39.111 2.798 1.00 22.79 416 LEU B C 1
ATOM 7052 O O . LEU B 1 393 ? -72.333 -40.307 2.640 1.00 21.67 416 LEU B O 1
ATOM 7057 N N . VAL B 1 394 ? -70.845 -38.594 2.572 1.00 21.10 417 VAL B N 1
ATOM 7058 C CA . VAL B 1 394 ? -69.665 -39.339 2.138 1.00 20.73 417 VAL B CA 1
ATOM 7059 C C . VAL B 1 394 ? -68.667 -39.274 3.302 1.00 23.85 417 VAL B C 1
ATOM 7060 O O . VAL B 1 394 ? -68.308 -38.178 3.741 1.00 23.61 417 VAL B O 1
ATOM 7064 N N . ASP B 1 395 ? -68.245 -40.433 3.830 1.00 20.03 418 ASP B N 1
ATOM 7065 C CA . ASP B 1 395 ? -67.231 -40.429 4.885 1.00 19.31 418 ASP B CA 1
ATOM 7066 C C . ASP B 1 395 ? -65.874 -40.855 4.271 1.00 23.02 418 ASP B C 1
ATOM 7067 O O . ASP B 1 395 ? -65.743 -40.848 3.041 1.00 21.38 418 ASP B O 1
ATOM 7072 N N . SER B 1 396 ? -64.876 -41.238 5.090 1.00 20.43 419 SER B N 1
ATOM 7073 C CA . SER B 1 396 ? -63.574 -41.655 4.547 1.00 21.48 419 SER B CA 1
ATOM 7074 C C . SER B 1 396 ? -63.623 -42.933 3.695 1.00 25.90 419 SER B C 1
ATOM 7075 O O . SER B 1 396 ? -62.646 -43.225 3.017 1.00 25.63 419 SER B O 1
ATOM 7078 N N . LYS B 1 397 ? -64.724 -43.710 3.770 1.00 23.15 420 LYS B N 1
ATOM 7079 C CA . LYS B 1 397 ? -64.876 -44.950 3.004 1.00 23.42 420 LYS B CA 1
ATOM 7080 C C . LYS B 1 397 ? -65.811 -44.778 1.796 1.00 27.52 420 LYS B C 1
ATOM 7081 O O . LYS B 1 397 ? -65.982 -45.713 1.017 1.00 29.92 420 LYS B O 1
ATOM 7087 N N . GLY B 1 398 ? -66.379 -43.585 1.627 1.00 22.08 421 GLY B N 1
ATOM 7088 C CA . GLY B 1 398 ? -67.264 -43.297 0.501 1.00 21.80 421 GLY B CA 1
ATOM 7089 C C . GLY B 1 398 ? -68.682 -42.959 0.927 1.00 23.93 421 GLY B C 1
ATOM 7090 O O . GLY B 1 398 ? -68.922 -42.607 2.084 1.00 21.42 421 GLY B O 1
ATOM 7091 N N . LEU B 1 399 ? -69.632 -43.070 -0.007 1.00 23.05 422 LEU B N 1
ATOM 7092 C CA . LEU B 1 399 ? -71.052 -42.784 0.267 1.00 21.76 422 LEU B CA 1
ATOM 7093 C C . LEU B 1 399 ? -71.611 -43.715 1.342 1.00 25.85 422 LEU B C 1
ATOM 7094 O O . LEU B 1 399 ? -71.365 -44.925 1.329 1.00 25.25 422 LEU B O 1
ATOM 7099 N N . ILE B 1 400 ? -72.316 -43.127 2.310 1.00 23.06 423 ILE B N 1
ATOM 7100 C CA . ILE B 1 400 ? -72.954 -43.875 3.394 1.00 22.04 423 ILE B CA 1
ATOM 7101 C C . ILE B 1 400 ? -74.248 -44.419 2.806 1.00 25.06 423 ILE B C 1
ATOM 7102 O O . ILE B 1 400 ? -75.112 -43.646 2.363 1.00 23.23 423 ILE B O 1
ATOM 7107 N N . VAL B 1 401 ? -74.342 -45.755 2.755 1.00 22.34 424 VAL B N 1
ATOM 7108 C CA . VAL B 1 401 ? -75.432 -46.484 2.097 1.00 23.51 424 VAL B CA 1
ATOM 7109 C C . VAL B 1 401 ? -75.927 -47.625 2.956 1.00 27.78 424 VAL B C 1
ATOM 7110 O O . VAL B 1 401 ? -75.196 -48.101 3.824 1.00 26.05 424 VAL B O 1
ATOM 7114 N N . ASP B 1 402 ? -77.162 -48.079 2.682 1.00 25.74 425 ASP B N 1
ATOM 7115 C CA . ASP B 1 402 ? -77.805 -49.159 3.421 1.00 26.34 425 ASP B CA 1
ATOM 7116 C C . ASP B 1 402 ? -76.944 -50.440 3.551 1.00 29.96 425 ASP B C 1
ATOM 7117 O O . ASP B 1 402 ? -76.867 -51.011 4.632 1.00 28.15 425 ASP B O 1
ATOM 7122 N N . SER B 1 403 ? -76.265 -50.854 2.471 1.00 30.07 426 SER B N 1
ATOM 7123 C CA . SER B 1 403 ? -75.418 -52.061 2.439 1.00 31.14 426 SER B CA 1
ATOM 7124 C C . SER B 1 403 ? -74.221 -52.010 3.436 1.00 36.30 426 SER B C 1
ATOM 7125 O O . SER B 1 403 ? -73.659 -53.048 3.782 1.00 36.75 426 SER B O 1
ATOM 7128 N N . ARG B 1 404 ? -73.863 -50.811 3.907 1.00 31.71 427 ARG B N 1
ATOM 7129 C CA . ARG B 1 404 ? -72.766 -50.577 4.854 1.00 31.85 427 ARG B CA 1
ATOM 7130 C C . ARG B 1 404 ? -73.234 -50.543 6.323 1.00 35.92 427 ARG B C 1
ATOM 7131 O O . ARG B 1 404 ? -72.390 -50.493 7.218 1.00 34.54 427 ARG B O 1
ATOM 7139 N N . LYS B 1 405 ? -74.561 -50.506 6.557 1.00 35.47 428 LYS B N 1
ATOM 7140 C CA . LYS B 1 405 ? -75.206 -50.280 7.860 1.00 37.37 428 LYS B CA 1
ATOM 7141 C C . LYS B 1 405 ? -74.604 -50.993 9.068 1.00 45.02 428 LYS B C 1
ATOM 7142 O O . LYS B 1 405 ? -74.396 -50.344 10.095 1.00 45.10 428 LYS B O 1
ATOM 7148 N N . SER B 1 406 ? -74.320 -52.297 8.950 1.00 43.91 429 SER B N 1
ATOM 7149 C CA . SER B 1 406 ? -73.782 -53.096 10.054 1.00 44.88 429 SER B CA 1
ATOM 7150 C C . SER B 1 406 ? -72.437 -52.586 10.589 1.00 47.80 429 SER B C 1
ATOM 7151 O O . SER B 1 406 ? -72.180 -52.718 11.786 1.00 48.34 429 SER B O 1
ATOM 7154 N N . SER B 1 407 ? -71.600 -51.989 9.718 1.00 41.14 430 SER B N 1
ATOM 7155 C CA . SER B 1 407 ? -70.288 -51.478 10.114 1.00 38.93 430 SER B CA 1
ATOM 7156 C C . SER B 1 407 ? -70.265 -49.970 10.427 1.00 38.06 430 SER B C 1
ATOM 7157 O O . SER B 1 407 ? -69.202 -49.438 10.742 1.00 37.10 430 SER B O 1
ATOM 7160 N N . LEU B 1 408 ? -71.421 -49.283 10.375 1.00 31.66 431 LEU B N 1
ATOM 7161 C CA . LEU B 1 408 ? -71.434 -47.839 10.620 1.00 29.79 431 LEU B CA 1
ATOM 7162 C C . LEU B 1 408 ? -71.534 -47.447 12.106 1.00 34.00 431 LEU B C 1
ATOM 7163 O O . LEU B 1 408 ? -72.228 -48.106 12.864 1.00 33.89 431 LEU B O 1
ATOM 7168 N N . ALA B 1 409 ? -70.927 -46.313 12.489 1.00 30.72 432 ALA B N 1
ATOM 7169 C CA . ALA B 1 409 ? -71.099 -45.715 13.820 1.00 30.52 432 ALA B CA 1
ATOM 7170 C C . ALA B 1 409 ? -72.612 -45.362 13.937 1.00 34.13 432 ALA B C 1
ATOM 7171 O O . ALA B 1 409 ? -73.226 -45.004 12.922 1.00 32.51 432 ALA B O 1
ATOM 7173 N N . PRO B 1 410 ? -73.249 -45.504 15.118 1.00 32.01 433 PRO B N 1
ATOM 7174 C CA . PRO B 1 410 ? -74.705 -45.266 15.205 1.00 31.04 433 PRO B CA 1
ATOM 7175 C C . PRO B 1 410 ? -75.199 -43.925 14.666 1.00 30.28 433 PRO B C 1
ATOM 7176 O O . PRO B 1 410 ? -76.257 -43.903 14.058 1.00 28.80 433 PRO B O 1
ATOM 7180 N N . PHE B 1 411 ? -74.422 -42.826 14.843 1.00 26.38 434 PHE B N 1
ATOM 7181 C CA . PHE B 1 411 ? -74.801 -41.497 14.356 1.00 24.17 434 PHE B CA 1
ATOM 7182 C C . PHE B 1 411 ? -74.904 -41.426 12.820 1.00 26.90 434 PHE B C 1
ATOM 7183 O O . PHE B 1 411 ? -75.575 -40.528 12.312 1.00 25.76 434 PHE B O 1
ATOM 7191 N N . LYS B 1 412 ? -74.305 -42.398 12.092 1.00 23.78 435 LYS B N 1
ATOM 7192 C CA . LYS B 1 412 ? -74.333 -42.449 10.614 1.00 23.08 435 LYS B CA 1
ATOM 7193 C C . LYS B 1 412 ? -75.532 -43.217 10.049 1.00 26.25 435 LYS B C 1
ATOM 7194 O O . LYS B 1 412 ? -75.965 -42.941 8.929 1.00 24.99 435 LYS B O 1
ATOM 7200 N N . LYS B 1 413 ? -76.049 -44.180 10.815 1.00 24.31 436 LYS B N 1
ATOM 7201 C CA . LYS B 1 413 ? -77.123 -45.114 10.402 1.00 24.97 436 LYS B CA 1
ATOM 7202 C C . LYS B 1 413 ? -78.424 -44.455 9.869 1.00 27.58 436 LYS B C 1
ATOM 7203 O O . LYS B 1 413 ? -78.924 -44.938 8.856 1.00 27.52 436 LYS B O 1
ATOM 7209 N N . PRO B 1 414 ? -78.956 -43.344 10.441 1.00 25.55 437 PRO B N 1
ATOM 7210 C CA . PRO B 1 414 ? -80.174 -42.725 9.853 1.00 25.39 437 PRO B CA 1
ATOM 7211 C C . PRO B 1 414 ? -80.000 -42.206 8.407 1.00 27.90 437 PRO B C 1
ATOM 7212 O O . PRO B 1 414 ? -80.988 -41.922 7.720 1.00 27.08 437 PRO B O 1
ATOM 7216 N N . TRP B 1 415 ? -78.732 -42.067 7.950 1.00 23.03 438 TRP B N 1
ATOM 7217 C CA . TRP B 1 415 ? -78.385 -41.513 6.632 1.00 21.94 438 TRP B CA 1
ATOM 7218 C C . TRP B 1 415 ? -78.029 -42.562 5.604 1.00 25.44 438 TRP B C 1
ATOM 7219 O O . TRP B 1 415 ? -77.800 -42.232 4.448 1.00 23.43 438 TRP B O 1
ATOM 7230 N N . ALA B 1 416 ? -78.001 -43.829 6.019 1.00 25.04 439 ALA B N 1
ATOM 7231 C CA . ALA B 1 416 ? -77.621 -44.950 5.168 1.00 24.89 439 ALA B CA 1
ATOM 7232 C C . ALA B 1 416 ? -78.798 -45.412 4.296 1.00 30.43 439 ALA B C 1
ATOM 7233 O O . ALA B 1 416 ? -79.375 -46.463 4.542 1.00 31.38 439 ALA B O 1
ATOM 7235 N N . HIS B 1 417 ? -79.151 -44.608 3.277 1.00 25.62 440 HIS B N 1
ATOM 7236 C CA . HIS B 1 417 ? -80.245 -44.917 2.360 1.00 25.04 440 HIS B CA 1
ATOM 7237 C C . HIS B 1 417 ? -79.801 -45.956 1.343 1.00 29.35 440 HIS B C 1
ATOM 7238 O O . HIS B 1 417 ? -78.587 -46.128 1.096 1.00 27.02 440 HIS B O 1
ATOM 7245 N N . GLU B 1 418 ? -80.784 -46.631 0.718 1.00 28.05 441 GLU B N 1
ATOM 7246 C CA . GLU B 1 418 ? -80.504 -47.599 -0.342 1.00 28.69 441 GLU B CA 1
ATOM 7247 C C . GLU B 1 418 ? -79.924 -46.869 -1.552 1.00 31.86 441 GLU B C 1
ATOM 7248 O O . GLU B 1 418 ? -80.489 -45.866 -2.007 1.00 31.89 441 GLU B O 1
ATOM 7254 N N . HIS B 1 419 ? -78.769 -47.340 -2.036 1.00 27.45 442 HIS B N 1
ATOM 7255 C CA . HIS B 1 419 ? -78.066 -46.739 -3.173 1.00 26.94 442 HIS B CA 1
ATOM 7256 C C . HIS B 1 419 ? -76.857 -47.603 -3.479 1.00 31.27 442 HIS B C 1
ATOM 7257 O O . HIS B 1 419 ? -76.297 -48.219 -2.566 1.00 31.55 442 HIS B O 1
ATOM 7264 N N . GLU B 1 420 ? -76.426 -47.614 -4.743 1.00 29.14 443 GLU B N 1
ATOM 7265 C CA . GLU B 1 420 ? -75.211 -48.314 -5.155 1.00 29.69 443 GLU B CA 1
ATOM 7266 C C . GLU B 1 420 ? -74.017 -47.699 -4.393 1.00 31.34 443 GLU B C 1
ATOM 7267 O O . GLU B 1 420 ? -74.032 -46.486 -4.130 1.00 29.63 443 GLU B O 1
ATOM 7269 N N . PRO B 1 421 ? -72.983 -48.488 -4.019 1.00 29.28 444 PRO B N 1
ATOM 7270 C CA . PRO B 1 421 ? -71.824 -47.876 -3.345 1.00 28.30 444 PRO B CA 1
ATOM 7271 C C . PRO B 1 421 ? -71.066 -46.952 -4.306 1.00 31.20 444 PRO B C 1
ATOM 7272 O O . PRO B 1 421 ? -71.036 -47.186 -5.513 1.00 31.60 444 PRO B O 1
ATOM 7276 N N . LEU B 1 422 ? -70.513 -45.861 -3.774 1.00 27.73 445 LEU B N 1
ATOM 7277 C CA . LEU B 1 422 ? -69.733 -44.874 -4.523 1.00 26.75 445 LEU B CA 1
ATOM 7278 C C . LEU B 1 422 ? -68.541 -44.527 -3.664 1.00 28.50 445 LEU B C 1
ATOM 7279 O O . LEU B 1 422 ? -68.695 -44.313 -2.463 1.00 28.60 445 LEU B O 1
ATOM 7284 N N . THR B 1 423 ? -67.346 -44.531 -4.252 1.00 24.42 446 THR B N 1
ATOM 7285 C CA . THR B 1 423 ? -66.125 -44.366 -3.469 1.00 24.64 446 THR B CA 1
ATOM 7286 C C . THR B 1 423 ? -65.538 -42.969 -3.497 1.00 29.85 446 THR B C 1
ATOM 7287 O O . THR B 1 423 ? -64.710 -42.684 -2.649 1.00 33.54 446 THR B O 1
ATOM 7291 N N . THR B 1 424 ? -65.920 -42.102 -4.445 1.00 24.74 447 THR B N 1
ATOM 7292 C CA . THR B 1 424 ? -65.366 -40.726 -4.453 1.00 23.09 447 THR B CA 1
ATOM 7293 C C . THR B 1 424 ? -66.476 -39.704 -4.369 1.00 23.62 447 THR B C 1
ATOM 7294 O O . THR B 1 424 ? -67.611 -40.001 -4.758 1.00 22.53 447 THR B O 1
ATOM 7298 N N . LEU B 1 425 ? -66.150 -38.495 -3.867 1.00 20.29 448 LEU B N 1
ATOM 7299 C CA . LEU B 1 425 ? -67.068 -37.370 -3.819 1.00 19.61 448 LEU B CA 1
ATOM 7300 C C . LEU B 1 425 ? -67.503 -37.007 -5.237 1.00 21.02 448 LEU B C 1
ATOM 7301 O O . LEU B 1 425 ? -68.677 -36.716 -5.445 1.00 21.58 448 LEU B O 1
ATOM 7306 N N . TYR B 1 426 ? -66.555 -37.016 -6.200 1.00 16.93 449 TYR B N 1
ATOM 7307 C CA . TYR B 1 426 ? -66.893 -36.689 -7.586 1.00 18.43 449 TYR B CA 1
ATOM 7308 C C . TYR B 1 426 ? -68.020 -37.578 -8.092 1.00 21.53 449 TYR B C 1
ATOM 7309 O O . TYR B 1 426 ? -68.993 -37.058 -8.639 1.00 20.69 449 TYR B O 1
ATOM 7318 N N . ASP B 1 427 ? -67.914 -38.912 -7.872 1.00 18.96 450 ASP B N 1
ATOM 7319 C CA . ASP B 1 427 ? -68.958 -39.859 -8.303 1.00 19.12 450 ASP B CA 1
ATOM 7320 C C . ASP B 1 427 ? -70.270 -39.609 -7.574 1.00 22.14 450 ASP B C 1
ATOM 7321 O O . ASP B 1 427 ? -71.340 -39.705 -8.180 1.00 20.91 450 ASP B O 1
ATOM 7326 N N . ALA B 1 428 ? -70.178 -39.252 -6.279 1.00 18.86 451 ALA B N 1
ATOM 7327 C CA . ALA B 1 428 ? -71.371 -38.948 -5.483 1.00 18.26 451 ALA B CA 1
ATOM 7328 C C . ALA B 1 428 ? -72.085 -37.704 -6.039 1.00 22.34 451 ALA B C 1
ATOM 7329 O O . ALA B 1 428 ? -73.310 -37.744 -6.217 1.00 20.77 451 ALA B O 1
ATOM 7331 N N . VAL B 1 429 ? -71.302 -36.648 -6.418 1.00 19.03 452 VAL B N 1
ATOM 7332 C CA . VAL B 1 429 ? -71.846 -35.414 -7.003 1.00 19.38 452 VAL B CA 1
ATOM 7333 C C . VAL B 1 429 ? -72.596 -35.747 -8.336 1.00 23.77 452 VAL B C 1
ATOM 7334 O O . VAL B 1 429 ? -73.738 -35.334 -8.531 1.00 21.42 452 VAL B O 1
ATOM 7338 N N . GLN B 1 430 ? -71.953 -36.506 -9.223 1.00 22.60 453 GLN B N 1
ATOM 7339 C CA . GLN B 1 430 ? -72.537 -36.899 -10.523 1.00 23.04 453 GLN B CA 1
ATOM 7340 C C . GLN B 1 430 ? -73.802 -37.774 -10.405 1.00 27.11 453 GLN B C 1
ATOM 7341 O O . GLN B 1 430 ? -74.716 -37.616 -11.190 1.00 28.99 453 GLN B O 1
ATOM 7347 N N . SER B 1 431 ? -73.839 -38.695 -9.450 1.00 23.85 454 SER B N 1
ATOM 7348 C CA . SER B 1 431 ? -74.980 -39.604 -9.261 1.00 23.76 454 SER B CA 1
ATOM 7349 C C . SER B 1 431 ? -76.136 -38.958 -8.486 1.00 25.35 454 SER B C 1
ATOM 7350 O O . SER B 1 431 ? -77.290 -39.120 -8.870 1.00 24.24 454 SER B O 1
ATOM 7353 N N . ILE B 1 432 ? -75.831 -38.262 -7.384 1.00 22.13 455 ILE B N 1
ATOM 7354 C CA . ILE B 1 432 ? -76.843 -37.661 -6.499 1.00 22.05 455 ILE B CA 1
ATOM 7355 C C . ILE B 1 432 ? -77.325 -36.288 -7.026 1.00 24.12 455 ILE B C 1
ATOM 7356 O O . ILE B 1 432 ? -78.499 -35.953 -6.847 1.00 24.03 455 ILE B O 1
ATOM 7361 N N . LYS B 1 433 ? -76.467 -35.557 -7.743 1.00 19.41 456 LYS B N 1
ATOM 7362 C CA . LYS B 1 433 ? -76.797 -34.230 -8.307 1.00 20.64 456 LYS B CA 1
ATOM 7363 C C . LYS B 1 433 ? -77.327 -33.307 -7.201 1.00 24.17 456 LYS B C 1
ATOM 7364 O O . LYS B 1 433 ? -78.482 -32.863 -7.253 1.00 21.96 456 LYS B O 1
ATOM 7370 N N . PRO B 1 434 ? -76.526 -33.052 -6.141 1.00 21.31 457 PRO B N 1
ATOM 7371 C CA . PRO B 1 434 ? -77.047 -32.202 -5.063 1.00 19.81 457 PRO B CA 1
ATOM 7372 C C . PRO B 1 434 ? -77.152 -30.761 -5.521 1.00 21.92 457 PRO B C 1
ATOM 7373 O O . PRO B 1 434 ? -76.460 -30.353 -6.461 1.00 22.03 457 PRO B O 1
ATOM 7377 N N . THR B 1 435 ? -78.005 -30.002 -4.833 1.00 17.13 458 THR B N 1
ATOM 7378 C CA . THR B 1 435 ? -78.161 -28.557 -5.034 1.00 17.75 458 THR B CA 1
ATOM 7379 C C . THR B 1 435 ? -77.316 -27.849 -3.956 1.00 20.85 458 THR B C 1
ATOM 7380 O O . THR B 1 435 ? -76.998 -26.658 -4.075 1.00 20.65 458 THR B O 1
ATOM 7384 N N . VAL B 1 436 ? -76.981 -28.600 -2.884 1.00 15.85 459 VAL B N 1
ATOM 7385 C CA . VAL B 1 436 ? -76.225 -28.116 -1.721 1.00 14.79 459 VAL B CA 1
ATOM 7386 C C . VAL B 1 436 ? -75.071 -29.090 -1.403 1.00 19.73 459 VAL B C 1
ATOM 7387 O O . VAL B 1 436 ? -75.302 -30.279 -1.180 1.00 18.24 459 VAL B O 1
ATOM 7391 N N . LEU B 1 437 ? -73.831 -28.561 -1.333 1.00 17.90 460 LEU B N 1
ATOM 7392 C CA . LEU B 1 437 ? -72.636 -29.358 -1.030 1.00 16.75 460 LEU B CA 1
ATOM 7393 C C . LEU B 1 437 ? -71.942 -28.762 0.210 1.00 18.86 460 LEU B C 1
ATOM 7394 O O . LEU B 1 437 ? -71.581 -27.593 0.223 1.00 18.07 460 LEU B O 1
ATOM 7399 N N . ILE B 1 438 ? -71.788 -29.573 1.253 1.00 16.88 461 ILE B N 1
ATOM 7400 C CA . ILE B 1 438 ? -71.222 -29.132 2.540 1.00 16.53 461 ILE B CA 1
ATOM 7401 C C . ILE B 1 438 ? -70.006 -29.947 2.926 1.00 19.85 461 ILE B C 1
ATOM 7402 O O . ILE B 1 438 ? -70.094 -31.169 3.033 1.00 19.30 461 ILE B O 1
ATOM 7407 N N . GLY B 1 439 ? -68.877 -29.260 3.130 1.00 17.84 462 GLY B N 1
ATOM 7408 C CA . GLY B 1 439 ? -67.613 -29.897 3.494 1.00 16.88 462 GLY B CA 1
ATOM 7409 C C . GLY B 1 439 ? -67.322 -29.779 4.978 1.00 20.18 462 GLY B C 1
ATOM 7410 O O . GLY B 1 439 ? -67.133 -28.671 5.477 1.00 18.41 462 GLY B O 1
ATOM 7411 N N . THR B 1 440 ? -67.288 -30.925 5.678 1.00 17.15 463 THR B N 1
ATOM 7412 C CA . THR B 1 440 ? -67.016 -31.077 7.118 1.00 17.49 463 THR B CA 1
ATOM 7413 C C . THR B 1 440 ? -66.076 -32.286 7.280 1.00 22.36 463 THR B C 1
ATOM 7414 O O . THR B 1 440 ? -66.259 -33.138 8.155 1.00 25.06 463 THR B O 1
ATOM 7418 N N . SER B 1 441 ? -65.081 -32.364 6.406 1.00 19.19 464 SER B N 1
ATOM 7419 C CA . SER B 1 441 ? -64.174 -33.501 6.305 1.00 17.90 464 SER B CA 1
ATOM 7420 C C . SER B 1 441 ? -62.894 -33.371 7.122 1.00 21.61 464 SER B C 1
ATOM 7421 O O . SER B 1 441 ? -62.288 -34.404 7.431 1.00 21.23 464 SER B O 1
ATOM 7424 N N . GLY B 1 442 ? -62.446 -32.136 7.370 1.00 18.08 465 GLY B N 1
ATOM 7425 C CA . GLY B 1 442 ? -61.177 -31.865 8.043 1.00 17.93 465 GLY B CA 1
ATOM 7426 C C . GLY B 1 442 ? -60.010 -32.008 7.082 1.00 22.27 465 GLY B C 1
ATOM 7427 O O . GLY B 1 442 ? -58.859 -31.920 7.500 1.00 22.95 465 GLY B O 1
ATOM 7428 N N . VAL B 1 443 ? -60.291 -32.217 5.783 1.00 19.71 466 VAL B N 1
ATOM 7429 C CA . VAL B 1 443 ? -59.282 -32.476 4.738 1.00 20.44 466 VAL B CA 1
ATOM 7430 C C . VAL B 1 443 ? -59.318 -31.399 3.643 1.00 22.57 466 VAL B C 1
ATOM 7431 O O . VAL B 1 443 ? -60.289 -31.288 2.883 1.00 19.07 466 VAL B O 1
ATOM 7435 N N . GLY B 1 444 ? -58.220 -30.662 3.547 1.00 18.49 467 GLY B N 1
ATOM 7436 C CA . GLY B 1 444 ? -58.100 -29.574 2.585 1.00 18.02 467 GLY B CA 1
ATOM 7437 C C . GLY B 1 444 ? -58.068 -30.011 1.147 1.00 21.06 467 GLY B C 1
ATOM 7438 O O . GLY B 1 444 ? -57.583 -31.099 0.840 1.00 19.69 467 GLY B O 1
ATOM 7439 N N . ARG B 1 445 ? -58.573 -29.147 0.267 1.00 19.74 468 ARG B N 1
ATOM 7440 C CA . ARG B 1 445 ? -58.515 -29.286 -1.190 1.00 22.04 468 ARG B CA 1
ATOM 7441 C C . ARG B 1 445 ? -59.302 -30.486 -1.737 1.00 25.92 468 ARG B C 1
ATOM 7442 O O . ARG B 1 445 ? -59.043 -30.924 -2.852 1.00 24.16 468 ARG B O 1
ATOM 7450 N N . THR B 1 446 ? -60.296 -30.966 -0.976 1.00 22.76 469 THR B N 1
ATOM 7451 C CA . THR B 1 446 ? -61.147 -32.085 -1.396 1.00 22.26 469 THR B CA 1
ATOM 7452 C C . THR B 1 446 ? -62.302 -31.599 -2.297 1.00 25.15 469 THR B C 1
ATOM 7453 O O . THR B 1 446 ? -62.958 -32.432 -2.947 1.00 24.08 469 THR B O 1
ATOM 7457 N N . PHE B 1 447 ? -62.577 -30.256 -2.323 1.00 19.77 470 PHE B N 1
ATOM 7458 C CA . PHE B 1 447 ? -63.565 -29.709 -3.284 1.00 19.62 470 PHE B CA 1
ATOM 7459 C C . PHE B 1 447 ? -62.703 -29.226 -4.446 1.00 24.11 470 PHE B C 1
ATOM 7460 O O . PHE B 1 447 ? -62.166 -28.096 -4.459 1.00 22.99 470 PHE B O 1
ATOM 7468 N N . THR B 1 448 ? -62.437 -30.161 -5.334 1.00 19.33 471 THR B N 1
ATOM 7469 C CA . THR B 1 448 ? -61.568 -29.922 -6.480 1.00 19.26 471 THR B CA 1
ATOM 7470 C C . THR B 1 448 ? -62.274 -29.096 -7.530 1.00 22.25 471 THR B C 1
ATOM 7471 O O . THR B 1 448 ? -63.502 -28.969 -7.510 1.00 21.33 471 THR B O 1
ATOM 7475 N N . LYS B 1 449 ? -61.489 -28.603 -8.499 1.00 19.80 472 LYS B N 1
ATOM 7476 C CA . LYS B 1 449 ? -61.978 -27.848 -9.664 1.00 20.66 472 LYS B CA 1
ATOM 7477 C C . LYS B 1 449 ? -63.109 -28.595 -10.378 1.00 23.80 472 LYS B C 1
ATOM 7478 O O . LYS B 1 449 ? -64.154 -27.990 -10.656 1.00 23.50 472 LYS B O 1
ATOM 7484 N N . GLU B 1 450 ? -62.932 -29.912 -10.588 1.00 21.26 473 GLU B N 1
ATOM 7485 C CA . GLU B 1 450 ? -63.894 -30.788 -11.285 1.00 22.77 473 GLU B CA 1
ATOM 7486 C C . GLU B 1 450 ? -65.196 -30.926 -10.520 1.00 25.08 473 GLU B C 1
ATOM 7487 O O . GLU B 1 450 ? -66.250 -30.923 -11.133 1.00 24.35 473 GLU B O 1
ATOM 7493 N N . ILE B 1 451 ? -65.120 -31.066 -9.186 1.00 21.62 474 ILE B N 1
ATOM 7494 C CA . ILE B 1 451 ? -66.297 -31.181 -8.318 1.00 20.64 474 ILE B CA 1
ATOM 7495 C C . ILE B 1 451 ? -67.091 -29.860 -8.333 1.00 21.29 474 ILE B C 1
ATOM 7496 O O . ILE B 1 451 ? -68.307 -29.876 -8.478 1.00 21.81 474 ILE B O 1
ATOM 7501 N N . VAL B 1 452 ? -66.397 -28.732 -8.162 1.00 18.55 475 VAL B N 1
ATOM 7502 C CA . VAL B 1 452 ? -67.015 -27.390 -8.137 1.00 19.32 475 VAL B CA 1
ATOM 7503 C C . VAL B 1 452 ? -67.610 -27.048 -9.521 1.00 22.73 475 VAL B C 1
ATOM 7504 O O . VAL B 1 452 ? -68.752 -26.593 -9.597 1.00 21.84 475 VAL B O 1
ATOM 7508 N N . GLU B 1 453 ? -66.887 -27.352 -10.612 1.00 21.01 476 GLU B N 1
ATOM 7509 C CA . GLU B 1 453 ? -67.455 -27.157 -11.963 1.00 21.66 476 GLU B CA 1
ATOM 7510 C C . GLU B 1 453 ? -68.710 -28.036 -12.185 1.00 25.42 476 GLU B C 1
ATOM 7511 O O . GLU B 1 453 ? -69.688 -27.548 -12.754 1.00 24.84 476 GLU B O 1
ATOM 7517 N N . ALA B 1 454 ? -68.698 -29.318 -11.714 1.00 21.74 477 ALA B N 1
ATOM 7518 C CA . ALA B 1 454 ? -69.890 -30.207 -11.811 1.00 21.65 477 ALA B CA 1
ATOM 7519 C C . ALA B 1 454 ? -71.075 -29.588 -11.014 1.00 23.61 477 ALA B C 1
ATOM 7520 O O . ALA B 1 454 ? -72.196 -29.555 -11.514 1.00 22.69 477 ALA B O 1
ATOM 7522 N N . MET B 1 455 ? -70.812 -29.035 -9.809 1.00 19.59 478 MET B N 1
ATOM 7523 C CA . MET B 1 455 ? -71.860 -28.349 -9.017 1.00 18.68 478 MET B CA 1
ATOM 7524 C C . MET B 1 455 ? -72.501 -27.191 -9.812 1.00 22.73 478 MET B C 1
ATOM 7525 O O . MET B 1 455 ? -73.721 -26.986 -9.743 1.00 22.25 478 MET B O 1
ATOM 7530 N N . ALA B 1 456 ? -71.658 -26.433 -10.535 1.00 19.73 479 ALA B N 1
ATOM 7531 C CA . ALA B 1 456 ? -72.049 -25.271 -11.347 1.00 20.92 479 ALA B CA 1
ATOM 7532 C C . ALA B 1 456 ? -72.715 -25.699 -12.659 1.00 24.36 479 ALA B C 1
ATOM 7533 O O . ALA B 1 456 ? -73.418 -24.890 -13.270 1.00 23.94 479 ALA B O 1
ATOM 7535 N N . SER B 1 457 ? -72.502 -26.960 -13.093 1.00 21.32 480 SER B N 1
ATOM 7536 C CA . SER B 1 457 ? -73.161 -27.483 -14.308 1.00 23.23 480 SER B CA 1
ATOM 7537 C C . SER B 1 457 ? -74.564 -27.968 -13.921 1.00 27.32 480 SER B C 1
ATOM 7538 O O . SER B 1 457 ? -75.518 -27.734 -14.660 1.00 29.06 480 SER B O 1
ATOM 7541 N N . ILE B 1 458 ? -74.674 -28.647 -12.764 1.00 24.45 481 ILE B N 1
ATOM 7542 C CA . ILE B 1 458 ? -75.919 -29.203 -12.202 1.00 25.61 481 ILE B CA 1
ATOM 7543 C C . ILE B 1 458 ? -76.880 -28.087 -11.737 1.00 25.90 481 ILE B C 1
ATOM 7544 O O . ILE B 1 458 ? -78.102 -28.249 -11.813 1.00 24.76 481 ILE B O 1
ATOM 7549 N N . ASN B 1 459 ? -76.329 -26.988 -11.208 1.00 20.70 482 ASN B N 1
ATOM 7550 C CA . ASN B 1 459 ? -77.106 -25.905 -10.608 1.00 20.46 482 ASN B CA 1
ATOM 7551 C C . ASN B 1 459 ? -76.769 -24.552 -11.167 1.00 24.76 482 ASN B C 1
ATOM 7552 O O . ASN B 1 459 ? -75.601 -24.278 -11.408 1.00 23.73 482 ASN B O 1
ATOM 7557 N N . GLU B 1 460 ? -77.786 -23.662 -11.278 1.00 22.66 483 GLU B N 1
ATOM 7558 C CA . GLU B 1 460 ? -77.579 -22.260 -11.693 1.00 23.30 483 GLU B CA 1
ATOM 7559 C C . GLU B 1 460 ? -76.797 -21.538 -10.574 1.00 26.81 483 GLU B C 1
ATOM 7560 O O . GLU B 1 460 ? -75.883 -20.760 -10.854 1.00 26.28 483 GLU B O 1
ATOM 7566 N N . ARG B 1 461 ? -77.203 -21.778 -9.301 1.00 22.82 484 ARG B N 1
ATOM 7567 C CA . ARG B 1 461 ? -76.597 -21.156 -8.133 1.00 21.25 484 ARG B CA 1
ATOM 7568 C C . ARG B 1 461 ? -76.220 -22.247 -7.115 1.00 23.77 484 ARG B C 1
ATOM 7569 O O . ARG B 1 461 ? -76.938 -22.414 -6.125 1.00 23.30 484 ARG B O 1
ATOM 7577 N N . PRO B 1 462 ? -75.133 -23.036 -7.344 1.00 17.74 485 PRO B N 1
ATOM 7578 C CA . PRO B 1 462 ? -74.797 -24.090 -6.369 1.00 16.64 485 PRO B CA 1
ATOM 7579 C C . PRO B 1 462 ? -74.493 -23.489 -4.997 1.00 20.35 485 PRO B C 1
ATOM 7580 O O . PRO B 1 462 ? -73.860 -22.424 -4.922 1.00 20.61 485 PRO B O 1
ATOM 7584 N N . ILE B 1 463 ? -75.006 -24.120 -3.933 1.00 17.28 486 ILE B N 1
ATOM 7585 C CA . ILE B 1 463 ? -74.745 -23.675 -2.563 1.00 16.20 486 ILE B CA 1
ATOM 7586 C C . ILE B 1 463 ? -73.611 -24.544 -2.084 1.00 19.87 486 ILE B C 1
ATOM 7587 O O . ILE B 1 463 ? -73.736 -25.778 -2.031 1.00 18.03 486 ILE B O 1
ATOM 7592 N N . ILE B 1 464 ? -72.464 -23.904 -1.810 1.00 17.63 487 ILE B N 1
ATOM 7593 C CA . ILE B 1 464 ? -71.261 -24.639 -1.446 1.00 16.69 487 ILE B CA 1
ATOM 7594 C C . ILE B 1 464 ? -70.717 -24.118 -0.139 1.00 21.90 487 ILE B C 1
ATOM 7595 O O . ILE B 1 464 ? -70.312 -22.946 -0.055 1.00 20.22 487 ILE B O 1
ATOM 7600 N N . PHE B 1 465 ? -70.731 -24.983 0.886 1.00 18.34 488 PHE B N 1
ATOM 7601 C CA . PHE B 1 465 ? -70.179 -24.615 2.198 1.00 19.35 488 PHE B CA 1
ATOM 7602 C C . PHE B 1 465 ? -68.898 -25.431 2.420 1.00 21.67 488 PHE B C 1
ATOM 7603 O O . PHE B 1 465 ? -68.967 -26.650 2.489 1.00 19.74 488 PHE B O 1
ATOM 7611 N N . SER B 1 466 ? -67.750 -24.755 2.526 1.00 17.73 489 SER B N 1
ATOM 7612 C CA . SER B 1 466 ? -66.447 -25.376 2.765 1.00 17.28 489 SER B CA 1
ATOM 7613 C C . SER B 1 466 ? -66.067 -25.037 4.218 1.00 20.30 489 SER B C 1
ATOM 7614 O O . SER B 1 466 ? -65.471 -24.001 4.493 1.00 20.56 489 SER B O 1
ATOM 7617 N N . LEU B 1 467 ? -66.470 -25.881 5.151 1.00 17.38 490 LEU B N 1
ATOM 7618 C CA . LEU B 1 467 ? -66.383 -25.537 6.577 1.00 17.92 490 LEU B CA 1
ATOM 7619 C C . LEU B 1 467 ? -65.160 -25.999 7.337 1.00 20.33 490 LEU B C 1
ATOM 7620 O O . LEU B 1 467 ? -64.956 -25.527 8.457 1.00 18.54 490 LEU B O 1
ATOM 7625 N N . SER B 1 468 ? -64.330 -26.859 6.756 1.00 18.69 491 SER B N 1
ATOM 7626 C CA . SER B 1 468 ? -63.174 -27.366 7.501 1.00 17.78 491 SER B CA 1
ATOM 7627 C C . SER B 1 468 ? -62.159 -26.270 7.865 1.00 21.76 491 SER B C 1
ATOM 7628 O O . SER B 1 468 ? -61.837 -25.399 7.042 1.00 20.71 491 SER B O 1
ATOM 7631 N N . ASN B 1 469 ? -61.704 -26.327 9.142 1.00 18.98 492 ASN B N 1
ATOM 7632 C CA . ASN B 1 469 ? -60.776 -25.407 9.809 1.00 19.80 492 ASN B CA 1
ATOM 7633 C C . ASN B 1 469 ? -59.538 -26.149 10.338 1.00 21.44 492 ASN B C 1
ATOM 7634 O O . ASN B 1 469 ? -59.659 -27.318 10.659 1.00 20.07 492 ASN B O 1
ATOM 7639 N N . PRO B 1 470 ? -58.350 -25.517 10.476 1.00 20.06 493 PRO B N 1
ATOM 7640 C CA . PRO B 1 470 ? -58.021 -24.125 10.109 1.00 19.56 493 PRO B CA 1
ATOM 7641 C C . PRO B 1 470 ? -57.976 -24.015 8.574 1.00 23.67 493 PRO B C 1
ATOM 7642 O O . PRO B 1 470 ? -58.342 -24.967 7.872 1.00 20.67 493 PRO B O 1
ATOM 7646 N N . THR B 1 471 ? -57.565 -22.856 8.062 1.00 20.44 494 THR B N 1
ATOM 7647 C CA . THR B 1 471 ? -57.598 -22.494 6.645 1.00 20.97 494 THR B CA 1
ATOM 7648 C C . THR B 1 471 ? -56.998 -23.520 5.690 1.00 26.08 494 THR B C 1
ATOM 7649 O O . THR B 1 471 ? -57.629 -23.812 4.673 1.00 24.13 494 THR B O 1
ATOM 7653 N N . SER B 1 472 ? -55.811 -24.075 6.000 1.00 24.02 495 SER B N 1
ATOM 7654 C CA . SER B 1 472 ? -55.167 -25.075 5.123 1.00 24.66 495 SER B CA 1
ATOM 7655 C C . SER B 1 472 ? -56.027 -26.346 4.981 1.00 23.39 495 SER B C 1
ATOM 7656 O O . SER B 1 472 ? -55.826 -27.096 4.030 1.00 21.09 495 SER B O 1
ATOM 7659 N N . HIS B 1 473 ? -57.008 -26.543 5.891 1.00 19.53 496 HIS B N 1
ATOM 7660 C CA . HIS B 1 473 ? -57.936 -27.686 5.895 1.00 18.05 496 HIS B CA 1
ATOM 7661 C C . HIS B 1 473 ? -59.245 -27.432 5.129 1.00 21.31 496 HIS B C 1
ATOM 7662 O O . HIS B 1 473 ? -60.034 -28.361 4.952 1.00 20.53 496 HIS B O 1
ATOM 7669 N N . SER B 1 474 ? -59.461 -26.202 4.651 1.00 19.81 497 SER B N 1
ATOM 7670 C CA . SER B 1 474 ? -60.676 -25.858 3.905 1.00 19.22 497 SER B CA 1
ATOM 7671 C C . SER B 1 474 ? -60.785 -26.689 2.614 1.00 20.12 497 SER B C 1
ATOM 7672 O O . SER B 1 474 ? -59.812 -26.799 1.868 1.00 18.97 497 SER B O 1
ATOM 7675 N N . GLU B 1 475 ? -61.962 -27.288 2.361 1.00 15.98 498 GLU B N 1
ATOM 7676 C CA . GLU B 1 475 ? -62.232 -28.110 1.149 1.00 15.05 498 GLU B CA 1
ATOM 7677 C C . GLU B 1 475 ? -61.883 -27.364 -0.135 1.00 19.89 498 GLU B C 1
ATOM 7678 O O . GLU B 1 475 ? -61.370 -27.965 -1.075 1.00 19.48 498 GLU B O 1
ATOM 7684 N N . CYS B 1 476 ? -62.153 -26.047 -0.168 1.00 18.64 499 CYS B N 1
ATOM 7685 C CA . CYS B 1 476 ? -61.686 -25.136 -1.241 1.00 19.33 499 CYS B CA 1
ATOM 7686 C C . CYS B 1 476 ? -61.640 -23.706 -0.665 1.00 22.75 499 CYS B C 1
ATOM 7687 O O . CYS B 1 476 ? -62.130 -23.497 0.434 1.00 22.75 499 CYS B O 1
ATOM 7690 N N . THR B 1 477 ? -61.047 -22.742 -1.387 1.00 20.68 500 THR B N 1
ATOM 7691 C CA . THR B 1 477 ? -60.989 -21.336 -0.944 1.00 20.08 500 THR B CA 1
ATOM 7692 C C . THR B 1 477 ? -62.157 -20.564 -1.579 1.00 21.69 500 THR B C 1
ATOM 7693 O O . THR B 1 477 ? -62.832 -21.099 -2.463 1.00 20.02 500 THR B O 1
ATOM 7697 N N . ALA B 1 478 ? -62.373 -19.296 -1.161 1.00 19.82 501 ALA B N 1
ATOM 7698 C CA . ALA B 1 478 ? -63.413 -18.447 -1.767 1.00 19.89 501 ALA B CA 1
ATOM 7699 C C . ALA B 1 478 ? -63.024 -18.079 -3.206 1.00 24.90 501 ALA B C 1
ATOM 7700 O O . ALA B 1 478 ? -63.884 -18.097 -4.101 1.00 23.88 501 ALA B O 1
ATOM 7702 N N . GLU B 1 479 ? -61.712 -17.824 -3.444 1.00 21.49 502 GLU B N 1
ATOM 7703 C CA . GLU B 1 479 ? -61.207 -17.502 -4.779 1.00 23.04 502 GLU B CA 1
ATOM 7704 C C . GLU B 1 479 ? -61.553 -18.623 -5.756 1.00 26.17 502 GLU B C 1
ATOM 7705 O O . GLU B 1 479 ? -62.017 -18.363 -6.855 1.00 26.84 502 GLU B O 1
ATOM 7711 N N . GLN B 1 480 ? -61.314 -19.875 -5.343 1.00 22.02 503 GLN B N 1
ATOM 7712 C CA . GLN B 1 480 ? -61.599 -21.060 -6.138 1.00 22.10 503 GLN B CA 1
ATOM 7713 C C . GLN B 1 480 ? -63.114 -21.238 -6.353 1.00 25.43 503 GLN B C 1
ATOM 7714 O O . GLN B 1 480 ? -63.518 -21.471 -7.474 1.00 24.54 503 GLN B O 1
ATOM 7720 N N . ALA B 1 481 ? -63.940 -21.111 -5.296 1.00 21.86 504 ALA B N 1
ATOM 7721 C CA . ALA B 1 481 ? -65.397 -21.284 -5.422 1.00 21.37 504 ALA B CA 1
ATOM 7722 C C . ALA B 1 481 ? -65.992 -20.315 -6.446 1.00 24.51 504 ALA B C 1
ATOM 7723 O O . ALA B 1 481 ? -66.782 -20.740 -7.287 1.00 23.50 504 ALA B O 1
ATOM 7725 N N . TYR B 1 482 ? -65.598 -19.029 -6.402 1.00 21.59 505 TYR B N 1
ATOM 7726 C CA . TYR B 1 482 ? -66.150 -18.048 -7.354 1.00 21.94 505 TYR B CA 1
ATOM 7727 C C . TYR B 1 482 ? -65.590 -18.178 -8.771 1.00 26.97 505 TYR B C 1
ATOM 7728 O O . TYR B 1 482 ? -66.354 -18.080 -9.733 1.00 27.12 505 TYR B O 1
ATOM 7737 N N . THR B 1 483 ? -64.281 -18.432 -8.909 1.00 25.07 506 THR B N 1
ATOM 7738 C CA . THR B 1 483 ? -63.655 -18.591 -10.231 1.00 26.65 506 THR B CA 1
ATOM 7739 C C . THR B 1 483 ? -64.215 -19.836 -10.920 1.00 29.97 506 THR B C 1
ATOM 7740 O O . THR B 1 483 ? -64.670 -19.745 -12.061 1.00 29.20 506 THR B O 1
ATOM 7744 N N . TRP B 1 484 ? -64.215 -20.984 -10.207 1.00 26.01 507 TRP B N 1
ATOM 7745 C CA . TRP B 1 484 ? -64.681 -22.260 -10.758 1.00 26.17 507 TRP B CA 1
ATOM 7746 C C . TRP B 1 484 ? -66.188 -22.323 -11.069 1.00 30.66 507 TRP B C 1
ATOM 7747 O O . TRP B 1 484 ? -66.615 -23.247 -11.762 1.00 32.58 507 TRP B O 1
ATOM 7758 N N . THR B 1 485 ? -66.988 -21.368 -10.559 1.00 25.29 508 THR B N 1
ATOM 7759 C CA . THR B 1 485 ? -68.433 -21.339 -10.838 1.00 24.37 508 THR B CA 1
ATOM 7760 C C . THR B 1 485 ? -68.833 -20.102 -11.637 1.00 29.51 508 THR B C 1
ATOM 7761 O O . THR B 1 485 ? -70.030 -19.813 -11.741 1.00 29.31 508 THR B O 1
ATOM 7765 N N . GLN B 1 486 ? -67.835 -19.324 -12.126 1.00 27.02 509 GLN B N 1
ATOM 7766 C CA . GLN B 1 486 ? -68.038 -18.063 -12.855 1.00 27.97 509 GLN B CA 1
ATOM 7767 C C . GLN B 1 486 ? -68.915 -17.087 -12.068 1.00 30.78 509 GLN B C 1
ATOM 7768 O O . GLN B 1 486 ? -69.794 -16.424 -12.630 1.00 31.15 509 GLN B O 1
ATOM 7774 N N . GLY B 1 487 ? -68.649 -17.011 -10.766 1.00 25.29 510 GLY B N 1
ATOM 7775 C CA . GLY B 1 487 ? -69.342 -16.126 -9.841 1.00 24.76 510 GLY B CA 1
ATOM 7776 C C . GLY B 1 487 ? -70.763 -16.529 -9.499 1.00 26.46 510 GLY B C 1
ATOM 7777 O O . GLY B 1 487 ? -71.463 -15.746 -8.868 1.00 27.61 510 GLY B O 1
ATOM 7778 N N . ARG B 1 488 ? -71.170 -17.780 -9.804 1.00 21.60 511 ARG B N 1
ATOM 7779 C CA . ARG B 1 488 ? -72.527 -18.280 -9.540 1.00 20.58 511 ARG B CA 1
ATOM 7780 C C . ARG B 1 488 ? -72.700 -19.008 -8.190 1.00 22.77 511 ARG B C 1
ATOM 7781 O O . ARG B 1 488 ? -73.834 -19.142 -7.722 1.00 21.45 511 ARG B O 1
ATOM 7789 N N . ALA B 1 489 ? -71.612 -19.492 -7.566 1.00 19.67 512 ALA B N 1
ATOM 7790 C CA . ALA B 1 489 ? -71.761 -20.181 -6.272 1.00 19.13 512 ALA B CA 1
ATOM 7791 C C . ALA B 1 489 ? -72.222 -19.249 -5.186 1.00 24.56 512 ALA B C 1
ATOM 7792 O O . ALA B 1 489 ? -71.837 -18.074 -5.174 1.00 24.27 512 ALA B O 1
ATOM 7794 N N . VAL B 1 490 ? -73.054 -19.784 -4.276 1.00 20.93 513 VAL B N 1
ATOM 7795 C CA . VAL B 1 490 ? -73.443 -19.135 -3.026 1.00 19.49 513 VAL B CA 1
ATOM 7796 C C . VAL B 1 490 ? -72.477 -19.850 -2.081 1.00 23.71 513 VAL B C 1
ATOM 7797 O O . VAL B 1 490 ? -72.596 -21.059 -1.840 1.00 23.19 513 VAL B O 1
ATOM 7801 N N . PHE B 1 491 ? -71.425 -19.128 -1.675 1.00 19.99 514 PHE B N 1
ATOM 7802 C CA . PHE B 1 491 ? -70.342 -19.724 -0.910 1.00 18.81 514 PHE B CA 1
ATOM 7803 C C . PHE B 1 491 ? -70.252 -19.246 0.506 1.00 22.35 514 PHE B C 1
ATOM 7804 O O . PHE B 1 491 ? -70.418 -18.058 0.759 1.00 20.71 514 PHE B O 1
ATOM 7812 N N . ALA B 1 492 ? -69.910 -20.163 1.418 1.00 18.72 515 ALA B N 1
ATOM 7813 C CA . ALA B 1 492 ? -69.623 -19.839 2.824 1.00 19.10 515 ALA B CA 1
ATOM 7814 C C . ALA B 1 492 ? -68.519 -20.786 3.284 1.00 21.78 515 ALA B C 1
ATOM 7815 O O . ALA B 1 492 ? -68.406 -21.895 2.758 1.00 20.59 515 ALA B O 1
ATOM 7817 N N . SER B 1 493 ? -67.678 -20.333 4.225 1.00 19.24 516 SER B N 1
ATOM 7818 C CA . SER B 1 493 ? -66.574 -21.163 4.710 1.00 18.26 516 SER B CA 1
ATOM 7819 C C . SER B 1 493 ? -66.484 -21.160 6.233 1.00 19.92 516 SER B C 1
ATOM 7820 O O . SER B 1 493 ? -67.078 -20.309 6.885 1.00 20.49 516 SER B O 1
ATOM 7823 N N . GLY B 1 494 ? -65.661 -22.043 6.778 1.00 16.87 517 GLY B N 1
ATOM 7824 C CA . GLY B 1 494 ? -65.390 -22.043 8.208 1.00 17.56 517 GLY B CA 1
ATOM 7825 C C . GLY B 1 494 ? -64.289 -21.038 8.496 1.00 23.93 517 GLY B C 1
ATOM 7826 O O . GLY B 1 494 ? -64.307 -20.334 9.507 1.00 22.72 517 GLY B O 1
ATOM 7827 N N . SER B 1 495 ? -63.321 -20.977 7.573 1.00 25.04 518 SER B N 1
ATOM 7828 C CA A SER B 1 495 ? -62.157 -20.094 7.670 0.29 25.93 518 SER B CA 1
ATOM 7829 C CA B SER B 1 495 ? -62.164 -20.107 7.707 0.71 26.40 518 SER B CA 1
ATOM 7830 C C . SER B 1 495 ? -62.383 -18.703 7.111 1.00 31.56 518 SER B C 1
ATOM 7831 O O . SER B 1 495 ? -63.132 -18.554 6.156 1.00 29.60 518 SER B O 1
ATOM 7836 N N . PRO B 1 496 ? -61.778 -17.634 7.706 1.00 31.72 519 PRO B N 1
ATOM 7837 C CA . PRO B 1 496 ? -61.990 -16.303 7.116 1.00 32.31 519 PRO B CA 1
ATOM 7838 C C . PRO B 1 496 ? -61.219 -16.190 5.805 1.00 36.10 519 PRO B C 1
ATOM 7839 O O . PRO B 1 496 ? -60.044 -16.577 5.733 1.00 39.84 519 PRO B O 1
ATOM 7843 N N . PHE B 1 497 ? -61.923 -15.789 4.736 1.00 25.95 520 PHE B N 1
ATOM 7844 C CA . PHE B 1 497 ? -61.307 -15.535 3.448 1.00 23.40 520 PHE B CA 1
ATOM 7845 C C . PHE B 1 497 ? -61.550 -14.058 3.156 1.00 28.35 520 PHE B C 1
ATOM 7846 O O . PHE B 1 497 ? -62.576 -13.503 3.566 1.00 26.16 520 PHE B O 1
ATOM 7854 N N . ALA B 1 498 ? -60.621 -13.446 2.443 1.00 27.19 521 ALA B N 1
ATOM 7855 C CA . ALA B 1 498 ? -60.684 -12.043 2.045 1.00 28.42 521 ALA B CA 1
ATOM 7856 C C . ALA B 1 498 ? -61.731 -11.898 0.927 1.00 32.47 521 ALA B C 1
ATOM 7857 O O . ALA B 1 498 ? -62.067 -12.905 0.274 1.00 29.40 521 ALA B O 1
ATOM 7859 N N . PRO B 1 499 ? -62.250 -10.667 0.656 1.00 29.94 522 PRO B N 1
ATOM 7860 C CA . PRO B 1 499 ? -63.181 -10.505 -0.476 1.00 29.30 522 PRO B CA 1
ATOM 7861 C C . PRO B 1 499 ? -62.546 -10.959 -1.800 1.00 30.34 522 PRO B C 1
ATOM 7862 O O . PRO B 1 499 ? -61.316 -10.964 -1.956 1.00 28.63 522 PRO B O 1
ATOM 7866 N N . VAL B 1 500 ? -63.378 -11.404 -2.731 1.00 25.47 523 VAL B N 1
ATOM 7867 C CA . VAL B 1 500 ? -62.891 -11.914 -4.018 1.00 25.52 523 VAL B CA 1
ATOM 7868 C C . VAL B 1 500 ? -63.332 -10.999 -5.140 1.00 32.63 523 VAL B C 1
ATOM 7869 O O . VAL B 1 500 ? -64.527 -10.704 -5.248 1.00 30.45 523 VAL B O 1
ATOM 7873 N N . GLU B 1 501 ? -62.362 -10.581 -5.985 1.00 31.37 524 GLU B N 1
ATOM 7874 C CA . GLU B 1 501 ? -62.630 -9.755 -7.166 1.00 33.45 524 GLU B CA 1
ATOM 7875 C C . GLU B 1 501 ? -62.759 -10.704 -8.339 1.00 37.67 524 GLU B C 1
ATOM 7876 O O . GLU B 1 501 ? -61.791 -11.372 -8.712 1.00 37.54 524 GLU B O 1
ATOM 7882 N N . TYR B 1 502 ? -63.968 -10.824 -8.868 1.00 35.12 525 TYR B N 1
ATOM 7883 C CA . TYR B 1 502 ? -64.230 -11.704 -10.000 1.00 35.48 525 TYR B CA 1
ATOM 7884 C C . TYR B 1 502 ? -65.110 -10.972 -10.993 1.00 40.54 525 TYR B C 1
ATOM 7885 O O . TYR B 1 502 ? -66.140 -10.415 -10.601 1.00 38.16 525 TYR B O 1
ATOM 7894 N N . ASP B 1 503 ? -64.714 -11.000 -12.286 1.00 41.44 526 ASP B N 1
ATOM 7895 C CA . ASP B 1 503 ? -65.378 -10.271 -13.377 1.00 44.48 526 ASP B CA 1
ATOM 7896 C C . ASP B 1 503 ? -65.253 -8.792 -12.951 1.00 49.96 526 ASP B C 1
ATOM 7897 O O . ASP B 1 503 ? -64.148 -8.381 -12.590 1.00 53.04 526 ASP B O 1
ATOM 7902 N N . GLY B 1 504 ? -66.331 -8.043 -12.862 1.00 44.73 527 GLY B N 1
ATOM 7903 C CA . GLY B 1 504 ? -66.185 -6.675 -12.369 1.00 45.02 527 GLY B CA 1
ATOM 7904 C C . GLY B 1 504 ? -66.738 -6.503 -10.968 1.00 46.77 527 GLY B C 1
ATOM 7905 O O . GLY B 1 504 ? -66.928 -5.373 -10.511 1.00 47.08 527 GLY B O 1
ATOM 7906 N N . LYS B 1 505 ? -66.987 -7.633 -10.274 1.00 40.42 528 LYS B N 1
ATOM 7907 C CA . LYS B 1 505 ? -67.661 -7.683 -8.980 1.00 39.37 528 LYS B CA 1
ATOM 7908 C C . LYS B 1 505 ? -66.792 -8.060 -7.784 1.00 40.66 528 LYS B C 1
ATOM 7909 O O . LYS B 1 505 ? -65.755 -8.702 -7.942 1.00 39.36 528 LYS B O 1
ATOM 7915 N N . THR B 1 506 ? -67.254 -7.677 -6.577 1.00 36.35 529 THR B N 1
ATOM 7916 C CA . THR B 1 506 ? -66.633 -8.030 -5.302 1.00 35.13 529 THR B CA 1
ATOM 7917 C C . THR B 1 506 ? -67.600 -8.965 -4.577 1.00 36.26 529 THR B C 1
ATOM 7918 O O . THR B 1 506 ? -68.778 -8.641 -4.395 1.00 35.85 529 THR B O 1
ATOM 7922 N N . PHE B 1 507 ? -67.085 -10.129 -4.180 1.00 29.80 530 PHE B N 1
ATOM 7923 C CA . PHE B 1 507 ? -67.828 -11.153 -3.460 1.00 27.34 530 PHE B CA 1
ATOM 7924 C C . PHE B 1 507 ? -67.248 -11.225 -2.063 1.00 29.19 530 PHE B C 1
ATOM 7925 O O . PHE B 1 507 ? -66.037 -11.405 -1.917 1.00 28.59 530 PHE B O 1
ATOM 7933 N N . VAL B 1 508 ? -68.087 -11.047 -1.047 1.00 25.02 531 VAL B N 1
ATOM 7934 C CA . VAL B 1 508 ? -67.668 -11.118 0.350 1.00 25.95 531 VAL B CA 1
ATOM 7935 C C . VAL B 1 508 ? -68.246 -12.459 0.854 1.00 30.89 531 VAL B C 1
ATOM 7936 O O . VAL B 1 508 ? -69.447 -12.574 1.070 1.00 30.23 531 VAL B O 1
ATOM 7940 N N . PRO B 1 509 ? -67.435 -13.534 0.895 1.00 27.25 532 PRO B N 1
ATOM 7941 C CA . PRO B 1 509 ? -67.987 -14.826 1.341 1.00 26.20 532 PRO B CA 1
ATOM 7942 C C . PRO B 1 509 ? -68.266 -14.810 2.828 1.00 29.12 532 PRO B C 1
ATOM 7943 O O . PRO B 1 509 ? -67.413 -14.381 3.612 1.00 28.09 532 PRO B O 1
ATOM 7947 N N . GLY B 1 510 ? -69.448 -15.293 3.201 1.00 25.21 533 GLY B N 1
ATOM 7948 C CA . GLY B 1 510 ? -69.809 -15.361 4.607 1.00 24.59 533 GLY B CA 1
ATOM 7949 C C . GLY B 1 510 ? -69.016 -16.436 5.318 1.00 24.90 533 GLY B C 1
ATOM 7950 O O . GLY B 1 510 ? -68.524 -17.375 4.682 1.00 21.04 533 GLY B O 1
ATOM 7951 N N . GLN B 1 511 ? -68.820 -16.265 6.618 1.00 21.97 534 GLN B N 1
ATOM 7952 C CA . GLN B 1 511 ? -68.117 -17.271 7.384 1.00 21.75 534 GLN B CA 1
ATOM 7953 C C . GLN B 1 511 ? -69.163 -17.907 8.270 1.00 24.62 534 GLN B C 1
ATOM 7954 O O . GLN B 1 511 ? -69.825 -17.212 9.040 1.00 24.18 534 GLN B O 1
ATOM 7960 N N . SER B 1 512 ? -69.334 -19.226 8.155 1.00 20.51 535 SER B N 1
ATOM 7961 C CA . SER B 1 512 ? -70.356 -19.941 8.948 1.00 20.62 535 SER B CA 1
ATOM 7962 C C . SER B 1 512 ? -69.773 -20.224 10.339 1.00 24.09 535 SER B C 1
ATOM 7963 O O . SER B 1 512 ? -69.613 -21.357 10.750 1.00 24.93 535 SER B O 1
ATOM 7966 N N . ASN B 1 513 ? -69.427 -19.148 11.036 1.00 21.32 536 ASN B N 1
ATOM 7967 C CA . ASN B 1 513 ? -68.768 -19.156 12.335 1.00 21.22 536 ASN B CA 1
ATOM 7968 C C . ASN B 1 513 ? -69.770 -19.492 13.432 1.00 20.92 536 ASN B C 1
ATOM 7969 O O . ASN B 1 513 ? -70.799 -18.849 13.525 1.00 20.25 536 ASN B O 1
ATOM 7974 N N . ASN B 1 514 ? -69.472 -20.509 14.258 1.00 19.64 537 ASN B N 1
ATOM 7975 C CA . ASN B 1 514 ? -70.343 -20.898 15.400 1.00 19.88 537 ASN B CA 1
ATOM 7976 C C . ASN B 1 514 ? -70.595 -19.732 16.358 1.00 21.88 537 ASN B C 1
ATOM 7977 O O . ASN B 1 514 ? -71.639 -19.693 17.014 1.00 21.38 537 ASN B O 1
ATOM 7982 N N . ALA B 1 515 ? -69.657 -18.765 16.400 1.00 18.18 538 ALA B N 1
ATOM 7983 C CA . ALA B 1 515 ? -69.764 -17.575 17.258 1.00 18.01 538 ALA B CA 1
ATOM 7984 C C . ALA B 1 515 ? -70.952 -16.673 16.899 1.00 20.01 538 ALA B C 1
ATOM 7985 O O . ALA B 1 515 ? -71.287 -15.797 17.675 1.00 19.06 538 ALA B O 1
ATOM 7987 N N . TYR B 1 516 ? -71.619 -16.898 15.739 1.00 17.45 539 TYR B N 1
ATOM 7988 C CA . TYR B 1 516 ? -72.845 -16.176 15.416 1.00 18.28 539 TYR B CA 1
ATOM 7989 C C . TYR B 1 516 ? -73.989 -16.669 16.330 1.00 21.42 539 TYR B C 1
ATOM 7990 O O . TYR B 1 516 ? -74.932 -15.925 16.595 1.00 21.90 539 TYR B O 1
ATOM 7999 N N . ILE B 1 517 ? -73.927 -17.936 16.738 1.00 17.70 540 ILE B N 1
ATOM 8000 C CA . ILE B 1 517 ? -74.999 -18.610 17.481 1.00 17.45 540 ILE B CA 1
ATOM 8001 C C . ILE B 1 517 ? -74.748 -18.826 18.978 1.00 19.97 540 ILE B C 1
ATOM 8002 O O . ILE B 1 517 ? -75.630 -18.501 19.767 1.00 17.71 540 ILE B O 1
ATOM 8007 N N . PHE B 1 518 ? -73.621 -19.469 19.356 1.00 18.26 541 PHE B N 1
ATOM 8008 C CA . PHE B 1 518 ? -73.442 -19.886 20.760 1.00 17.23 541 PHE B CA 1
ATOM 8009 C C . PHE B 1 518 ? -73.498 -18.733 21.771 1.00 19.78 541 PHE B C 1
ATOM 8010 O O . PHE B 1 518 ? -74.079 -18.969 22.851 1.00 19.73 541 PHE B O 1
ATOM 8018 N N . PRO B 1 519 ? -73.010 -17.490 21.494 1.00 17.28 542 PRO B N 1
ATOM 8019 C CA . PRO B 1 519 ? -73.096 -16.443 22.537 1.00 16.98 542 PRO B CA 1
ATOM 8020 C C . PRO B 1 519 ? -74.545 -16.115 22.924 1.00 20.51 542 PRO B C 1
ATOM 8021 O O . PRO B 1 519 ? -74.851 -16.075 24.115 1.00 20.03 542 PRO B O 1
ATOM 8025 N N . GLY B 1 520 ? -75.406 -15.948 21.919 1.00 17.94 543 GLY B N 1
ATOM 8026 C CA . GLY B 1 520 ? -76.837 -15.665 22.068 1.00 18.26 543 GLY B CA 1
ATOM 8027 C C . GLY B 1 520 ? -77.613 -16.857 22.588 1.00 20.88 543 GLY B C 1
ATOM 8028 O O . GLY B 1 520 ? -78.533 -16.710 23.392 1.00 20.28 543 GLY B O 1
ATOM 8029 N N . LEU B 1 521 ? -77.232 -18.057 22.168 1.00 18.14 544 LEU B N 1
ATOM 8030 C CA . LEU B 1 521 ? -77.911 -19.252 22.673 1.00 18.63 544 LEU B CA 1
ATOM 8031 C C . LEU B 1 521 ? -77.616 -19.402 24.173 1.00 22.18 544 LEU B C 1
ATOM 8032 O O . LEU B 1 521 ? -78.536 -19.605 24.957 1.00 21.02 544 LEU B O 1
ATOM 8037 N N . GLY B 1 522 ? -76.349 -19.227 24.552 1.00 20.16 545 GLY B N 1
ATOM 8038 C CA . GLY B 1 522 ? -75.907 -19.264 25.938 1.00 20.26 545 GLY B CA 1
ATOM 8039 C C . GLY B 1 522 ? -76.601 -18.209 26.774 1.00 23.80 545 GLY B C 1
ATOM 8040 O O . GLY B 1 522 ? -77.106 -18.517 27.853 1.00 22.32 545 GLY B O 1
ATOM 8041 N N . LEU B 1 523 ? -76.684 -16.959 26.265 1.00 20.05 546 LEU B N 1
ATOM 8042 C CA . LEU B 1 523 ? -77.359 -15.898 26.994 1.00 19.28 546 LEU B CA 1
ATOM 8043 C C . LEU B 1 523 ? -78.857 -16.238 27.157 1.00 21.99 546 LEU B C 1
ATOM 8044 O O . LEU B 1 523 ? -79.380 -16.067 28.231 1.00 21.26 546 LEU B O 1
ATOM 8049 N N . GLY B 1 524 ? -79.496 -16.741 26.109 1.00 18.99 547 GLY B N 1
ATOM 8050 C CA . GLY B 1 524 ? -80.912 -17.122 26.133 1.00 18.17 547 GLY B CA 1
ATOM 8051 C C . GLY B 1 524 ? -81.232 -18.145 27.204 1.00 22.16 547 GLY B C 1
ATOM 8052 O O . GLY B 1 524 ? -82.225 -18.014 27.915 1.00 22.14 547 GLY B O 1
ATOM 8053 N N . LEU B 1 525 ? -80.366 -19.142 27.366 1.00 19.63 548 LEU B N 1
ATOM 8054 C CA . LEU B 1 525 ? -80.517 -20.171 28.412 1.00 18.41 548 LEU B CA 1
ATOM 8055 C C . LEU B 1 525 ? -80.336 -19.583 29.788 1.00 21.09 548 LEU B C 1
ATOM 8056 O O . LEU B 1 525 ? -81.153 -19.835 30.664 1.00 20.48 548 LEU B O 1
ATOM 8061 N N . VAL B 1 526 ? -79.280 -18.755 29.982 1.00 16.70 549 VAL B N 1
ATOM 8062 C CA . VAL B 1 526 ? -78.990 -18.121 31.270 1.00 16.89 549 VAL B CA 1
ATOM 8063 C C . VAL B 1 526 ? -80.122 -17.198 31.732 1.00 24.31 549 VAL B C 1
ATOM 8064 O O . VAL B 1 526 ? -80.573 -17.310 32.879 1.00 23.91 549 VAL B O 1
ATOM 8068 N N . ILE B 1 527 ? -80.574 -16.285 30.846 1.00 20.25 550 ILE B N 1
ATOM 8069 C CA . ILE B 1 527 ? -81.569 -15.264 31.230 1.00 20.88 550 ILE B CA 1
ATOM 8070 C C . ILE B 1 527 ? -82.963 -15.849 31.485 1.00 22.82 550 ILE B C 1
ATOM 8071 O O . ILE B 1 527 ? -83.745 -15.240 32.195 1.00 22.91 550 ILE B O 1
ATOM 8076 N N . SER B 1 528 ? -83.266 -17.007 30.889 1.00 20.65 551 SER B N 1
ATOM 8077 C CA . SER B 1 528 ? -84.556 -17.683 31.096 1.00 20.97 551 SER B CA 1
ATOM 8078 C C . SER B 1 528 ? -84.473 -18.685 32.257 1.00 23.55 551 SER B C 1
ATOM 8079 O O . SER B 1 528 ? -85.496 -19.182 32.691 1.00 23.45 551 SER B O 1
ATOM 8082 N N . GLY B 1 529 ? -83.264 -18.947 32.764 1.00 19.58 552 GLY B N 1
ATOM 8083 C CA . GLY B 1 529 ? -83.044 -19.956 33.800 1.00 18.57 552 GLY B CA 1
ATOM 8084 C C . GLY B 1 529 ? -83.400 -21.341 33.271 1.00 23.24 552 GLY B C 1
ATOM 8085 O O . GLY B 1 529 ? -83.979 -22.162 33.992 1.00 23.49 552 GLY B O 1
ATOM 8086 N N . ALA B 1 530 ? -83.099 -21.605 31.990 1.00 20.65 553 ALA B N 1
ATOM 8087 C CA . ALA B 1 530 ? -83.414 -22.897 31.354 1.00 21.76 553 ALA B CA 1
ATOM 8088 C C . ALA B 1 530 ? -82.678 -24.047 32.064 1.00 26.21 553 ALA B C 1
ATOM 8089 O O . ALA B 1 530 ? -81.548 -23.864 32.527 1.00 25.10 553 ALA B O 1
ATOM 8091 N N . VAL B 1 531 ? -83.339 -25.211 32.183 1.00 23.35 554 VAL B N 1
ATOM 8092 C CA . VAL B 1 531 ? -82.715 -26.363 32.866 1.00 23.21 554 VAL B CA 1
ATOM 8093 C C . VAL B 1 531 ? -82.309 -27.433 31.875 1.00 23.29 554 VAL B C 1
ATOM 8094 O O . VAL B 1 531 ? -81.516 -28.311 32.216 1.00 22.51 554 VAL B O 1
ATOM 8098 N N . ARG B 1 532 ? -82.833 -27.355 30.640 1.00 19.66 555 ARG B N 1
ATOM 8099 C CA . ARG B 1 532 ? -82.491 -28.298 29.585 1.00 19.55 555 ARG B CA 1
ATOM 8100 C C . ARG B 1 532 ? -82.431 -27.572 28.260 1.00 23.80 555 ARG B C 1
ATOM 8101 O O . ARG B 1 532 ? -83.161 -26.606 28.043 1.00 23.82 555 ARG B O 1
ATOM 8109 N N . VAL B 1 533 ? -81.587 -28.063 27.358 1.00 21.15 556 VAL B N 1
ATOM 8110 C CA . VAL B 1 533 ? -81.543 -27.566 25.992 1.00 20.11 556 VAL B CA 1
ATOM 8111 C C . VAL B 1 533 ? -82.533 -28.468 25.202 1.00 26.40 556 VAL B C 1
ATOM 8112 O O . VAL B 1 533 ? -82.559 -29.684 25.382 1.00 26.15 556 VAL B O 1
ATOM 8116 N N . HIS B 1 534 ? -83.377 -27.859 24.383 1.00 21.43 557 HIS B N 1
ATOM 8117 C CA . HIS B 1 534 ? -84.293 -28.609 23.529 1.00 20.99 557 HIS B CA 1
ATOM 8118 C C . HIS B 1 534 ? -83.901 -28.271 22.089 1.00 21.75 557 HIS B C 1
ATOM 8119 O O . HIS B 1 534 ? -83.501 -27.136 21.812 1.00 20.68 557 HIS B O 1
ATOM 8126 N N . GLU B 1 535 ? -84.034 -29.233 21.177 1.00 18.61 558 GLU B N 1
ATOM 8127 C CA . GLU B 1 535 ? -83.708 -29.039 19.749 1.00 18.40 558 GLU B CA 1
ATOM 8128 C C . GLU B 1 535 ? -84.452 -27.850 19.119 1.00 22.24 558 GLU B C 1
ATOM 8129 O O . GLU B 1 535 ? -83.914 -27.210 18.227 1.00 22.63 558 GLU B O 1
ATOM 8135 N N . ASP B 1 536 ? -85.680 -27.548 19.598 1.00 22.06 559 ASP B N 1
ATOM 8136 C CA . ASP B 1 536 ? -86.462 -26.415 19.104 1.00 22.18 559 ASP B CA 1
ATOM 8137 C C . ASP B 1 536 ? -85.784 -25.072 19.418 1.00 23.54 559 ASP B C 1
ATOM 8138 O O . ASP B 1 536 ? -86.063 -24.094 18.732 1.00 21.95 559 ASP B O 1
ATOM 8143 N N . MET B 1 537 ? -84.909 -25.019 20.456 1.00 19.63 560 MET B N 1
ATOM 8144 C CA . MET B 1 537 ? -84.166 -23.798 20.780 1.00 17.81 560 MET B CA 1
ATOM 8145 C C . MET B 1 537 ? -83.109 -23.550 19.690 1.00 20.64 560 MET B C 1
ATOM 8146 O O . MET B 1 537 ? -82.785 -22.393 19.393 1.00 19.47 560 MET B O 1
ATOM 8151 N N . LEU B 1 538 ? -82.533 -24.635 19.145 1.00 17.84 561 LEU B N 1
ATOM 8152 C CA . LEU B 1 538 ? -81.544 -24.566 18.057 1.00 18.93 561 LEU B CA 1
ATOM 8153 C C . LEU B 1 538 ? -82.246 -24.056 16.806 1.00 22.63 561 LEU B C 1
ATOM 8154 O O . LEU B 1 538 ? -81.716 -23.186 16.124 1.00 22.52 561 LEU B O 1
ATOM 8159 N N . LEU B 1 539 ? -83.458 -24.561 16.538 1.00 20.29 562 LEU B N 1
ATOM 8160 C CA . LEU B 1 539 ? -84.268 -24.067 15.412 1.00 21.10 562 LEU B CA 1
ATOM 8161 C C . LEU B 1 539 ? -84.637 -22.583 15.600 1.00 23.74 562 LEU B C 1
ATOM 8162 O O . LEU B 1 539 ? -84.621 -21.845 14.632 1.00 22.95 562 LEU B O 1
ATOM 8167 N N . ALA B 1 540 ? -84.995 -22.159 16.826 1.00 21.43 563 ALA B N 1
ATOM 8168 C CA . ALA B 1 540 ? -85.342 -20.760 17.112 1.00 22.14 563 ALA B CA 1
ATOM 8169 C C . ALA B 1 540 ? -84.098 -19.859 16.899 1.00 21.94 563 ALA B C 1
ATOM 8170 O O . ALA B 1 540 ? -84.212 -18.765 16.341 1.00 19.37 563 ALA B O 1
ATOM 8172 N N . ALA B 1 541 ? -82.913 -20.333 17.316 1.00 19.13 564 ALA B N 1
ATOM 8173 C CA . ALA B 1 541 ? -81.660 -19.578 17.152 1.00 17.69 564 ALA B CA 1
ATOM 8174 C C . ALA B 1 541 ? -81.349 -19.419 15.650 1.00 20.68 564 ALA B C 1
ATOM 8175 O O . ALA B 1 541 ? -80.996 -18.335 15.228 1.00 19.22 564 ALA B O 1
ATOM 8177 N N . SER B 1 542 ? -81.462 -20.506 14.871 1.00 19.16 565 SER B N 1
ATOM 8178 C CA . SER B 1 542 ? -81.215 -20.523 13.406 1.00 18.49 565 SER B CA 1
ATOM 8179 C C . SER B 1 542 ? -82.151 -19.543 12.681 1.00 20.85 565 SER B C 1
ATOM 8180 O O . SER B 1 542 ? -81.701 -18.798 11.812 1.00 21.15 565 SER B O 1
ATOM 8183 N N . ALA B 1 543 ? -83.447 -19.565 13.030 1.00 17.21 566 ALA B N 1
ATOM 8184 C CA . ALA B 1 543 ? -84.438 -18.682 12.421 1.00 18.04 566 ALA B CA 1
ATOM 8185 C C . ALA B 1 543 ? -84.152 -17.215 12.783 1.00 23.58 566 ALA B C 1
ATOM 8186 O O . ALA B 1 543 ? -84.273 -16.348 11.919 1.00 23.90 566 ALA B O 1
ATOM 8188 N N . ALA B 1 544 ? -83.744 -16.946 14.050 1.00 20.36 567 ALA B N 1
ATOM 8189 C CA . ALA B 1 544 ? -83.408 -15.594 14.522 1.00 21.60 567 ALA B CA 1
ATOM 8190 C C . ALA B 1 544 ? -82.174 -15.056 13.752 1.00 24.20 567 ALA B C 1
ATOM 8191 O O . ALA B 1 544 ? -82.176 -13.898 13.324 1.00 23.42 567 ALA B O 1
ATOM 8193 N N . LEU B 1 545 ? -81.150 -15.905 13.541 1.00 20.12 568 LEU B N 1
ATOM 8194 C CA . LEU B 1 545 ? -79.966 -15.468 12.785 1.00 19.25 568 LEU B CA 1
ATOM 8195 C C . LEU B 1 545 ? -80.324 -15.201 11.299 1.00 22.87 568 LEU B C 1
ATOM 8196 O O . LEU B 1 545 ? -79.943 -14.156 10.754 1.00 22.12 568 LEU B O 1
ATOM 8201 N N . ALA B 1 546 ? -81.065 -16.128 10.668 1.00 20.34 569 ALA B N 1
ATOM 8202 C CA . ALA B 1 546 ? -81.490 -15.994 9.257 1.00 21.28 569 ALA B CA 1
ATOM 8203 C C . ALA B 1 546 ? -82.342 -14.736 9.057 1.00 26.67 569 ALA B C 1
ATOM 8204 O O . ALA B 1 546 ? -82.229 -14.085 8.016 1.00 26.22 569 ALA B O 1
ATOM 8206 N N . ASP B 1 547 ? -83.163 -14.360 10.074 1.00 24.91 570 ASP B N 1
ATOM 8207 C CA . ASP B 1 547 ? -83.988 -13.140 10.020 1.00 25.18 570 ASP B CA 1
ATOM 8208 C C . ASP B 1 547 ? -83.110 -11.881 10.005 1.00 29.72 570 ASP B C 1
ATOM 8209 O O . ASP B 1 547 ? -83.546 -10.846 9.510 1.00 29.95 570 ASP B O 1
ATOM 8214 N N . GLN B 1 548 ? -81.869 -11.982 10.519 1.00 25.22 571 GLN B N 1
ATOM 8215 C CA . GLN B 1 548 ? -80.918 -10.872 10.523 1.00 25.46 571 GLN B CA 1
ATOM 8216 C C . GLN B 1 548 ? -80.166 -10.767 9.183 1.00 31.14 571 GLN B C 1
ATOM 8217 O O . GLN B 1 548 ? -79.560 -9.734 8.916 1.00 32.05 571 GLN B O 1
ATOM 8223 N N . ALA B 1 549 ? -80.207 -11.825 8.331 1.00 27.29 572 ALA B N 1
ATOM 8224 C CA . ALA B 1 549 ? -79.543 -11.805 7.015 1.00 27.24 572 ALA B CA 1
ATOM 8225 C C . ALA B 1 549 ? -80.477 -11.154 6.033 1.00 34.50 572 ALA B C 1
ATOM 8226 O O . ALA B 1 549 ? -81.607 -11.614 5.865 1.00 35.09 572 ALA B O 1
ATOM 8228 N N . THR B 1 550 ? -80.041 -10.030 5.441 1.00 31.88 573 THR B N 1
ATOM 8229 C CA . THR B 1 550 ? -80.884 -9.258 4.525 1.00 32.54 573 THR B CA 1
ATOM 8230 C C . THR B 1 550 ? -80.184 -8.959 3.203 1.00 35.00 573 THR B C 1
ATOM 8231 O O . THR B 1 550 ? -79.025 -9.352 3.013 1.00 31.98 573 THR B O 1
ATOM 8235 N N . GLU B 1 551 ? -80.886 -8.211 2.310 1.00 32.61 574 GLU B N 1
ATOM 8236 C CA . GLU B 1 551 ? -80.368 -7.755 1.011 1.00 33.43 574 GLU B CA 1
ATOM 8237 C C . GLU B 1 551 ? -79.095 -6.920 1.179 1.00 37.40 574 GLU B C 1
ATOM 8238 O O . GLU B 1 551 ? -78.221 -6.964 0.321 1.00 37.02 574 GLU B O 1
ATOM 8244 N N . GLU B 1 552 ? -78.979 -6.208 2.311 1.00 35.88 575 GLU B N 1
ATOM 8245 C CA . GLU B 1 552 ? -77.811 -5.409 2.670 1.00 36.64 575 GLU B CA 1
ATOM 8246 C C . GLU B 1 552 ? -76.532 -6.280 2.642 1.00 37.85 575 GLU B C 1
ATOM 8247 O O . GLU B 1 552 ? -75.496 -5.844 2.127 1.00 38.45 575 GLU B O 1
ATOM 8253 N N . ASN B 1 553 ? -76.614 -7.528 3.157 1.00 31.30 576 ASN B N 1
ATOM 8254 C CA . ASN B 1 553 ? -75.450 -8.410 3.104 1.00 27.90 576 ASN B CA 1
ATOM 8255 C C . ASN B 1 553 ? -75.464 -9.277 1.836 1.00 28.72 576 ASN B C 1
ATOM 8256 O O . ASN B 1 553 ? -74.398 -9.522 1.268 1.00 27.71 576 ASN B O 1
ATOM 8261 N N . PHE B 1 554 ? -76.659 -9.677 1.349 1.00 26.29 577 PHE B N 1
ATOM 8262 C CA . PHE B 1 554 ? -76.797 -10.497 0.124 1.00 27.37 577 PHE B CA 1
ATOM 8263 C C . PHE B 1 554 ? -76.179 -9.830 -1.105 1.00 32.05 577 PHE B C 1
ATOM 8264 O O . PHE B 1 554 ? -75.546 -10.521 -1.898 1.00 29.85 577 PHE B O 1
ATOM 8272 N N . VAL B 1 555 ? -76.329 -8.482 -1.237 1.00 30.14 578 VAL B N 1
ATOM 8273 C CA . VAL B 1 555 ? -75.800 -7.717 -2.380 1.00 31.51 578 VAL B CA 1
ATOM 8274 C C . VAL B 1 555 ? -74.258 -7.856 -2.494 1.00 34.59 578 VAL B C 1
ATOM 8275 O O . VAL B 1 555 ? -73.731 -7.835 -3.609 1.00 34.18 578 VAL B O 1
ATOM 8279 N N . THR B 1 556 ? -73.562 -8.088 -1.357 1.00 29.74 579 THR B N 1
ATOM 8280 C CA . THR B 1 556 ? -72.100 -8.299 -1.340 1.00 29.64 579 THR B CA 1
ATOM 8281 C C . THR B 1 556 ? -71.707 -9.795 -1.548 1.00 34.70 579 THR B C 1
ATOM 8282 O O . THR B 1 556 ? -70.531 -10.106 -1.633 1.00 34.78 579 THR B O 1
ATOM 8286 N N . GLY B 1 557 ? -72.688 -10.693 -1.598 1.00 31.37 580 GLY B N 1
ATOM 8287 C CA . GLY B 1 557 ? -72.439 -12.128 -1.711 1.00 29.95 580 GLY B CA 1
ATOM 8288 C C . GLY B 1 557 ? -72.431 -12.858 -0.370 1.00 31.19 580 GLY B C 1
ATOM 8289 O O . GLY B 1 557 ? -72.340 -14.084 -0.338 1.00 28.75 580 GLY B O 1
ATOM 8290 N N . SER B 1 558 ? -72.510 -12.111 0.759 1.00 28.01 581 SER B N 1
ATOM 8291 C CA . SER B 1 558 ? -72.500 -12.720 2.100 1.00 25.94 581 SER B CA 1
ATOM 8292 C C . SER B 1 558 ? -73.875 -13.166 2.544 1.00 26.54 581 SER B C 1
ATOM 8293 O O . SER B 1 558 ? -74.795 -12.356 2.607 1.00 24.48 581 SER B O 1
ATOM 8296 N N . ILE B 1 559 ? -73.998 -14.446 2.918 1.00 22.72 582 ILE B N 1
ATOM 8297 C CA . ILE B 1 559 ? -75.276 -14.968 3.401 1.00 22.17 582 ILE B CA 1
ATOM 8298 C C . ILE B 1 559 ? -75.494 -14.604 4.866 1.00 26.51 582 ILE B C 1
ATOM 8299 O O . ILE B 1 559 ? -76.616 -14.701 5.348 1.00 25.79 582 ILE B O 1
ATOM 8304 N N . PHE B 1 560 ? -74.425 -14.216 5.578 1.00 22.70 583 PHE B N 1
ATOM 8305 C CA . PHE B 1 560 ? -74.571 -13.833 6.985 1.00 22.44 583 PHE B CA 1
ATOM 8306 C C . PHE B 1 560 ? -74.492 -12.325 7.175 1.00 26.78 583 PHE B C 1
ATOM 8307 O O . PHE B 1 560 ? -73.741 -11.669 6.449 1.00 25.23 583 PHE B O 1
ATOM 8315 N N . PRO B 1 561 ? -75.186 -11.762 8.195 1.00 26.78 584 PRO B N 1
ATOM 8316 C CA . PRO B 1 561 ? -74.961 -10.339 8.502 1.00 28.36 584 PRO B CA 1
ATOM 8317 C C . PRO B 1 561 ? -73.525 -10.196 9.072 1.00 31.77 584 PRO B C 1
ATOM 8318 O O . PRO B 1 561 ? -72.951 -11.206 9.497 1.00 27.18 584 PRO B O 1
ATOM 8322 N N . PRO B 1 562 ? -72.877 -9.009 9.044 1.00 30.70 585 PRO B N 1
ATOM 8323 C CA . PRO B 1 562 ? -71.497 -8.940 9.569 1.00 29.50 585 PRO B CA 1
ATOM 8324 C C . PRO B 1 562 ? -71.426 -9.018 11.100 1.00 29.79 585 PRO B C 1
ATOM 8325 O O . PRO B 1 562 ? -72.425 -8.775 11.787 1.00 29.91 585 PRO B O 1
ATOM 8329 N N . PHE B 1 563 ? -70.244 -9.326 11.628 1.00 25.22 586 PHE B N 1
ATOM 8330 C CA . PHE B 1 563 ? -70.018 -9.364 13.081 1.00 24.88 586 PHE B CA 1
ATOM 8331 C C . PHE B 1 563 ? -70.041 -7.978 13.732 1.00 27.84 586 PHE B C 1
ATOM 8332 O O . PHE B 1 563 ? -70.094 -7.897 14.950 1.00 25.89 586 PHE B O 1
ATOM 8340 N N . THR B 1 564 ? -70.040 -6.885 12.935 1.00 25.66 587 THR B N 1
ATOM 8341 C CA . THR B 1 564 ? -70.073 -5.519 13.466 1.00 28.21 587 THR B CA 1
ATOM 8342 C C . THR B 1 564 ? -71.303 -5.270 14.344 1.00 35.35 587 THR B C 1
ATOM 8343 O O . THR B 1 564 ? -71.201 -4.525 15.304 1.00 37.18 587 THR B O 1
ATOM 8347 N N . ASN B 1 565 ? -72.434 -5.932 14.045 1.00 31.77 588 ASN B N 1
ATOM 8348 C CA . ASN B 1 565 ? -73.680 -5.780 14.806 1.00 31.96 588 ASN B CA 1
ATOM 8349 C C . ASN B 1 565 ? -73.992 -7.049 15.641 1.00 29.88 588 ASN B C 1
ATOM 8350 O O . ASN B 1 565 ? -75.153 -7.326 15.933 1.00 27.76 588 ASN B O 1
ATOM 8355 N N . ILE B 1 566 ? -72.955 -7.795 16.042 1.00 22.97 589 ILE B N 1
ATOM 8356 C CA . ILE B 1 566 ? -73.116 -9.051 16.765 1.00 21.74 589 ILE B CA 1
ATOM 8357 C C . ILE B 1 566 ? -73.923 -8.920 18.101 1.00 26.05 589 ILE B C 1
ATOM 8358 O O . ILE B 1 566 ? -74.699 -9.823 18.396 1.00 23.83 589 ILE B O 1
ATOM 8363 N N . ARG B 1 567 ? -73.751 -7.827 18.868 1.00 23.22 590 ARG B N 1
ATOM 8364 C CA . ARG B 1 567 ? -74.479 -7.674 20.135 1.00 24.45 590 ARG B CA 1
ATOM 8365 C C . ARG B 1 567 ? -75.985 -7.629 19.913 1.00 27.73 590 ARG B C 1
ATOM 8366 O O . ARG B 1 567 ? -76.732 -8.242 20.672 1.00 26.09 590 ARG B O 1
ATOM 8374 N N . LYS B 1 568 ? -76.424 -6.933 18.849 1.00 25.36 591 LYS B N 1
ATOM 8375 C CA . LYS B 1 568 ? -77.838 -6.870 18.486 1.00 24.15 591 LYS B CA 1
ATOM 8376 C C . LYS B 1 568 ? -78.316 -8.253 18.027 1.00 25.88 591 LYS B C 1
ATOM 8377 O O . LYS B 1 568 ? -79.389 -8.690 18.445 1.00 26.68 591 LYS B O 1
ATOM 8383 N N . ILE B 1 569 ? -77.522 -8.931 17.182 1.00 19.46 592 ILE B N 1
ATOM 8384 C CA . ILE B 1 569 ? -77.839 -10.271 16.666 1.00 20.18 592 ILE B CA 1
ATOM 8385 C C . ILE B 1 569 ? -77.996 -11.247 17.842 1.00 22.32 592 ILE B C 1
ATOM 8386 O O . ILE B 1 569 ? -78.994 -11.960 17.903 1.00 21.57 592 ILE B O 1
ATOM 8391 N N . SER B 1 570 ? -77.040 -11.252 18.782 1.00 19.44 593 SER B N 1
ATOM 8392 C CA . SER B 1 570 ? -77.074 -12.142 19.962 1.00 19.73 593 SER B CA 1
ATOM 8393 C C . SER B 1 570 ? -78.320 -11.860 20.838 1.00 21.55 593 SER B C 1
ATOM 8394 O O . SER B 1 570 ? -78.892 -12.805 21.356 1.00 19.23 593 SER B O 1
ATOM 8397 N N . ALA B 1 571 ? -78.755 -10.588 20.951 1.00 18.18 594 ALA B N 1
ATOM 8398 C CA . ALA B 1 571 ? -79.961 -10.225 21.722 1.00 18.41 594 ALA B CA 1
ATOM 8399 C C . ALA B 1 571 ? -81.201 -10.853 21.091 1.00 23.28 594 ALA B C 1
ATOM 8400 O O . ALA B 1 571 ? -82.047 -11.363 21.817 1.00 22.11 594 ALA B O 1
ATOM 8402 N N . TYR B 1 572 ? -81.293 -10.856 19.737 1.00 22.46 595 TYR B N 1
ATOM 8403 C CA . TYR B 1 572 ? -82.411 -11.481 19.017 1.00 22.54 595 TYR B CA 1
ATOM 8404 C C . TYR B 1 572 ? -82.402 -12.986 19.164 1.00 21.69 595 TYR B C 1
ATOM 8405 O O . TYR B 1 572 ? -83.454 -13.595 19.351 1.00 20.01 595 TYR B O 1
ATOM 8414 N N . ILE B 1 573 ? -81.220 -13.593 19.077 1.00 18.16 596 ILE B N 1
ATOM 8415 C CA . ILE B 1 573 ? -81.089 -15.031 19.263 1.00 17.74 596 ILE B CA 1
ATOM 8416 C C . ILE B 1 573 ? -81.476 -15.421 20.710 1.00 21.65 596 ILE B C 1
ATOM 8417 O O . ILE B 1 573 ? -82.203 -16.401 20.905 1.00 22.02 596 ILE B O 1
ATOM 8422 N N . ALA B 1 574 ? -80.959 -14.671 21.698 1.00 18.65 597 ALA B N 1
ATOM 8423 C CA . ALA B 1 574 ? -81.201 -14.953 23.119 1.00 18.20 597 ALA B CA 1
ATOM 8424 C C . ALA B 1 574 ? -82.694 -14.873 23.408 1.00 20.63 597 ALA B C 1
ATOM 8425 O O . ALA B 1 574 ? -83.227 -15.757 24.068 1.00 18.79 597 ALA B O 1
ATOM 8427 N N . ALA B 1 575 ? -83.366 -13.851 22.869 1.00 17.90 598 ALA B N 1
ATOM 8428 C CA . ALA B 1 575 ? -84.805 -13.663 23.062 1.00 20.34 598 ALA B CA 1
ATOM 8429 C C . ALA B 1 575 ? -85.605 -14.833 22.450 1.00 24.28 598 ALA B C 1
ATOM 8430 O O . ALA B 1 575 ? -86.545 -15.300 23.082 1.00 24.54 598 ALA B O 1
ATOM 8432 N N . ALA B 1 576 ? -85.193 -15.337 21.270 1.00 22.06 599 ALA B N 1
ATOM 8433 C CA . ALA B 1 576 ? -85.878 -16.468 20.597 1.00 22.20 599 ALA B CA 1
ATOM 8434 C C . ALA B 1 576 ? -85.651 -17.776 21.375 1.00 24.18 599 ALA B C 1
ATOM 8435 O O . ALA B 1 576 ? -86.585 -18.536 21.569 1.00 21.81 599 ALA B O 1
ATOM 8437 N N . VAL B 1 577 ? -84.436 -17.989 21.883 1.00 20.71 600 VAL B N 1
ATOM 8438 C CA . VAL B 1 577 ? -84.086 -19.155 22.712 1.00 19.84 600 VAL B CA 1
ATOM 8439 C C . VAL B 1 577 ? -84.857 -19.106 24.055 1.00 23.50 600 VAL B C 1
ATOM 8440 O O . VAL B 1 577 ? -85.440 -20.122 24.452 1.00 24.13 600 VAL B O 1
ATOM 8444 N N . ALA B 1 578 ? -84.866 -17.939 24.725 1.00 19.77 601 ALA B N 1
ATOM 8445 C CA . ALA B 1 578 ? -85.564 -17.728 25.997 1.00 20.86 601 ALA B CA 1
ATOM 8446 C C . ALA B 1 578 ? -87.066 -17.952 25.802 1.00 24.16 601 ALA B C 1
ATOM 8447 O O . ALA B 1 578 ? -87.647 -18.685 26.598 1.00 24.32 601 ALA B O 1
ATOM 8449 N N . ALA B 1 579 ? -87.673 -17.383 24.719 1.00 20.22 602 ALA B N 1
ATOM 8450 C CA . ALA B 1 579 ? -89.115 -17.571 24.401 1.00 21.58 602 ALA B CA 1
ATOM 8451 C C . ALA B 1 579 ? -89.422 -19.068 24.263 1.00 26.14 602 ALA B C 1
ATOM 8452 O O . ALA B 1 579 ? -90.426 -19.540 24.784 1.00 26.75 602 ALA B O 1
ATOM 8454 N N . LYS B 1 580 ? -88.542 -19.804 23.577 1.00 23.09 603 LYS B N 1
ATOM 8455 C CA . LYS B 1 580 ? -88.677 -21.246 23.396 1.00 22.84 603 LYS B CA 1
ATOM 8456 C C . LYS B 1 580 ? -88.614 -21.984 24.763 1.00 25.28 603 LYS B C 1
ATOM 8457 O O . LYS B 1 580 ? -89.457 -22.839 25.013 1.00 24.75 603 LYS B O 1
ATOM 8463 N N . ALA B 1 581 ? -87.680 -21.579 25.667 1.00 22.20 604 ALA B N 1
ATOM 8464 C CA . ALA B 1 581 ? -87.558 -22.151 27.029 1.00 22.25 604 ALA B CA 1
ATOM 8465 C C . ALA B 1 581 ? -88.878 -21.968 27.840 1.00 26.83 604 ALA B C 1
ATOM 8466 O O . ALA B 1 581 ? -89.353 -22.908 28.502 1.00 25.92 604 ALA B O 1
ATOM 8468 N N . TYR B 1 582 ? -89.487 -20.777 27.749 1.00 23.38 605 TYR B N 1
ATOM 8469 C CA . TYR B 1 582 ? -90.761 -20.485 28.432 1.00 24.13 605 TYR B CA 1
ATOM 8470 C C . TYR B 1 582 ? -91.893 -21.306 27.830 1.00 28.14 605 TYR B C 1
ATOM 8471 O O . TYR B 1 582 ? -92.641 -21.923 28.576 1.00 26.77 605 TYR B O 1
ATOM 8480 N N . GLU B 1 583 ? -91.983 -21.338 26.488 1.00 25.35 606 GLU B N 1
ATOM 8481 C CA . GLU B 1 583 ? -93.015 -22.081 25.746 1.00 27.43 606 GLU B CA 1
ATOM 8482 C C . GLU B 1 583 ? -92.977 -23.588 26.062 1.00 31.54 606 GLU B C 1
ATOM 8483 O O . GLU B 1 583 ? -94.028 -24.192 26.256 1.00 31.70 606 GLU B O 1
ATOM 8489 N N . LEU B 1 584 ? -91.770 -24.170 26.184 1.00 25.65 607 LEU B N 1
ATOM 8490 C CA . LEU B 1 584 ? -91.590 -25.602 26.468 1.00 24.74 607 LEU B CA 1
ATOM 8491 C C . LEU B 1 584 ? -91.668 -25.979 27.962 1.00 28.00 607 LEU B C 1
ATOM 8492 O O . LEU B 1 584 ? -91.625 -27.170 28.306 1.00 27.24 607 LEU B O 1
ATOM 8497 N N . GLY B 1 585 ? -91.808 -24.983 28.837 1.00 25.00 608 GLY B N 1
ATOM 8498 C CA . GLY B 1 585 ? -91.872 -25.207 30.286 1.00 25.09 608 GLY B CA 1
ATOM 8499 C C . GLY B 1 585 ? -90.524 -25.587 30.868 1.00 27.26 608 GLY B C 1
ATOM 8500 O O . GLY B 1 585 ? -90.460 -26.258 31.898 1.00 26.96 608 GLY B O 1
ATOM 8501 N N . LEU B 1 586 ? -89.428 -25.148 30.217 1.00 24.15 609 LEU B N 1
ATOM 8502 C CA . LEU B 1 586 ? -88.064 -25.451 30.667 1.00 23.43 609 LEU B CA 1
ATOM 8503 C C . LEU B 1 586 ? -87.386 -24.268 31.379 1.00 25.94 609 LEU B C 1
ATOM 8504 O O . LEU B 1 586 ? -86.271 -24.409 31.869 1.00 23.77 609 LEU B O 1
ATOM 8509 N N . ALA B 1 587 ? -88.053 -23.116 31.433 1.00 21.63 610 ALA B N 1
ATOM 8510 C CA . ALA B 1 587 ? -87.490 -21.913 32.054 1.00 20.97 610 ALA B CA 1
ATOM 8511 C C . ALA B 1 587 ? -87.832 -21.815 33.549 1.00 25.37 610 ALA B C 1
ATOM 8512 O O . ALA B 1 587 ? -88.921 -22.187 33.949 1.00 25.39 610 ALA B O 1
ATOM 8514 N N . THR B 1 588 ? -86.907 -21.307 34.374 1.00 24.80 611 THR B N 1
ATOM 8515 C CA . THR B 1 588 ? -87.144 -21.146 35.827 1.00 25.80 611 THR B CA 1
ATOM 8516 C C . THR B 1 588 ? -87.173 -19.661 36.251 1.00 30.03 611 THR B C 1
ATOM 8517 O O . THR B 1 588 ? -87.538 -19.357 37.388 1.00 29.47 611 THR B O 1
ATOM 8521 N N . ARG B 1 589 ? -86.765 -18.737 35.352 1.00 25.68 612 ARG B N 1
ATOM 8522 C CA . ARG B 1 589 ? -86.791 -17.304 35.668 1.00 25.51 612 ARG B CA 1
ATOM 8523 C C . ARG B 1 589 ? -88.190 -16.796 35.351 1.00 28.12 612 ARG B C 1
ATOM 8524 O O . ARG B 1 589 ? -88.449 -16.251 34.282 1.00 28.09 612 ARG B O 1
ATOM 8532 N N . LEU B 1 590 ? -89.104 -17.024 36.289 1.00 25.58 613 LEU B N 1
ATOM 8533 C CA . LEU B 1 590 ? -90.540 -16.770 36.125 1.00 25.98 613 LEU B CA 1
ATOM 8534 C C . LEU B 1 590 ? -91.047 -15.550 36.900 1.00 30.77 613 LEU B C 1
ATOM 8535 O O . LEU B 1 590 ? -90.579 -15.314 38.014 1.00 30.24 613 LEU B O 1
ATOM 8540 N N . PRO B 1 591 ? -91.979 -14.745 36.333 1.00 27.81 614 PRO B N 1
ATOM 8541 C CA . PRO B 1 591 ? -92.625 -14.894 35.008 1.00 27.33 614 PRO B CA 1
ATOM 8542 C C . PRO B 1 591 ? -91.745 -14.404 33.848 1.00 29.37 614 PRO B C 1
ATOM 8543 O O . PRO B 1 591 ? -90.788 -13.652 34.106 1.00 26.87 614 PRO B O 1
ATOM 8547 N N . PRO B 1 592 ? -92.024 -14.777 32.565 1.00 26.07 615 PRO B N 1
ATOM 8548 C CA . PRO B 1 592 ? -91.196 -14.214 31.476 1.00 25.11 615 PRO B CA 1
ATOM 8549 C C . PRO B 1 592 ? -91.420 -12.703 31.337 1.00 30.94 615 PRO B C 1
ATOM 8550 O O . PRO B 1 592 ? -92.557 -12.244 31.432 1.00 29.34 615 PRO B O 1
ATOM 8554 N N . PRO B 1 593 ? -90.372 -11.897 31.093 1.00 28.40 616 PRO B N 1
ATOM 8555 C CA . PRO B 1 593 ? -90.604 -10.462 30.837 1.00 28.82 616 PRO B CA 1
ATOM 8556 C C . PRO B 1 593 ? -91.364 -10.336 29.498 1.00 32.61 616 PRO B C 1
ATOM 8557 O O . PRO B 1 593 ? -91.256 -11.227 28.643 1.00 28.66 616 PRO B O 1
ATOM 8561 N N . LYS B 1 594 ? -92.153 -9.271 29.332 1.00 31.63 617 LYS B N 1
ATOM 8562 C CA . LYS B 1 594 ? -92.973 -9.053 28.130 1.00 32.18 617 LYS B CA 1
ATOM 8563 C C . LYS B 1 594 ? -92.149 -8.806 26.854 1.00 34.82 617 LYS B C 1
ATOM 8564 O O . LYS B 1 594 ? -92.534 -9.290 25.787 1.00 35.05 617 LYS B O 1
ATOM 8566 N N . ASP B 1 595 ? -91.030 -8.069 26.959 1.00 29.35 618 ASP B N 1
ATOM 8567 C CA . ASP B 1 595 ? -90.171 -7.790 25.797 1.00 28.55 618 ASP B CA 1
ATOM 8568 C C . ASP B 1 595 ? -88.842 -8.518 26.013 1.00 27.84 618 ASP B C 1
ATOM 8569 O O . ASP B 1 595 ? -87.956 -8.015 26.704 1.00 25.21 618 ASP B O 1
ATOM 8574 N N . LEU B 1 596 ? -88.718 -9.726 25.438 1.00 24.76 619 LEU B N 1
ATOM 8575 C CA . LEU B 1 596 ? -87.529 -10.568 25.639 1.00 24.30 619 LEU B CA 1
ATOM 8576 C C . LEU B 1 596 ? -86.260 -10.030 24.994 1.00 26.44 619 LEU B C 1
ATOM 8577 O O . LEU B 1 596 ? -85.169 -10.296 25.519 1.00 25.39 619 LEU B O 1
ATOM 8582 N N . VAL B 1 597 ? -86.389 -9.231 23.908 1.00 23.03 620 VAL B N 1
ATOM 8583 C CA . VAL B 1 597 ? -85.237 -8.591 23.246 1.00 22.17 620 VAL B CA 1
ATOM 8584 C C . VAL B 1 597 ? -84.655 -7.529 24.191 1.00 26.29 620 VAL B C 1
ATOM 8585 O O . VAL B 1 597 ? -83.452 -7.543 24.446 1.00 25.27 620 VAL B O 1
ATOM 8589 N N . ALA B 1 598 ? -85.505 -6.616 24.710 1.00 23.51 621 ALA B N 1
ATOM 8590 C CA . ALA B 1 598 ? -85.077 -5.571 25.646 1.00 23.57 621 ALA B CA 1
ATOM 8591 C C . ALA B 1 598 ? -84.537 -6.219 26.927 1.00 26.05 621 ALA B C 1
ATOM 8592 O O . ALA B 1 598 ? -83.550 -5.744 27.460 1.00 25.95 621 ALA B O 1
ATOM 8594 N N . TYR B 1 599 ? -85.152 -7.334 27.388 1.00 23.57 622 TYR B N 1
ATOM 8595 C CA . TYR B 1 599 ? -84.688 -8.034 28.577 1.00 22.63 622 TYR B CA 1
ATOM 8596 C C . TYR B 1 599 ? -83.292 -8.633 28.343 1.00 24.00 622 TYR B C 1
ATOM 8597 O O . TYR B 1 599 ? -82.409 -8.429 29.186 1.00 22.24 622 TYR B O 1
ATOM 8606 N N . ALA B 1 600 ? -83.071 -9.322 27.185 1.00 19.02 623 ALA B N 1
ATOM 8607 C CA . ALA B 1 600 ? -81.749 -9.879 26.842 1.00 17.58 623 ALA B CA 1
ATOM 8608 C C . ALA B 1 600 ? -80.684 -8.764 26.858 1.00 23.40 623 ALA B C 1
ATOM 8609 O O . ALA B 1 600 ? -79.638 -8.942 27.469 1.00 22.49 623 ALA B O 1
ATOM 8611 N N . GLU B 1 601 ? -80.979 -7.611 26.223 1.00 23.68 624 GLU B N 1
ATOM 8612 C CA . GLU B 1 601 ? -80.055 -6.466 26.164 1.00 24.24 624 GLU B CA 1
ATOM 8613 C C . GLU B 1 601 ? -79.716 -5.914 27.541 1.00 27.37 624 GLU B C 1
ATOM 8614 O O . GLU B 1 601 ? -78.560 -5.600 27.793 1.00 27.64 624 GLU B O 1
ATOM 8620 N N . SER B 1 602 ? -80.715 -5.833 28.437 1.00 24.19 625 SER B N 1
ATOM 8621 C CA . SER B 1 602 ? -80.544 -5.343 29.806 1.00 23.80 625 SER B CA 1
ATOM 8622 C C . SER B 1 602 ? -79.651 -6.274 30.644 1.00 26.94 625 SER B C 1
ATOM 8623 O O . SER B 1 602 ? -79.052 -5.820 31.615 1.00 26.46 625 SER B O 1
ATOM 8626 N N . CYS B 1 603 ? -79.558 -7.569 30.263 1.00 21.94 626 CYS B N 1
ATOM 8627 C CA . CYS B 1 603 ? -78.746 -8.561 30.974 1.00 21.23 626 CYS B CA 1
ATOM 8628 C C . CYS B 1 603 ? -77.308 -8.608 30.468 1.00 24.53 626 CYS B C 1
ATOM 8629 O O . CYS B 1 603 ? -76.508 -9.314 31.066 1.00 24.30 626 CYS B O 1
ATOM 8632 N N . MET B 1 604 ? -77.014 -8.004 29.312 1.00 20.17 627 MET B N 1
ATOM 8633 C CA . MET B 1 604 ? -75.687 -8.090 28.702 1.00 19.89 627 MET B CA 1
ATOM 8634 C C . MET B 1 604 ? -74.624 -7.276 29.417 1.00 22.83 627 MET B C 1
ATOM 8635 O O . MET B 1 604 ? -74.799 -6.098 29.680 1.00 21.51 627 MET B O 1
ATOM 8640 N N . TYR B 1 605 ? -73.518 -7.930 29.737 1.00 20.99 628 TYR B N 1
ATOM 8641 C CA . TYR B 1 605 ? -72.338 -7.321 30.337 1.00 19.61 628 TYR B CA 1
ATOM 8642 C C . TYR B 1 605 ? -71.812 -6.206 29.388 1.00 22.99 628 TYR B C 1
ATOM 8643 O O . TYR B 1 605 ? -71.657 -6.409 28.182 1.00 20.62 628 TYR B O 1
ATOM 8652 N N . SER B 1 606 ? -71.544 -5.045 29.959 1.00 20.57 629 SER B N 1
ATOM 8653 C CA . SER B 1 606 ? -70.989 -3.910 29.255 1.00 20.84 629 SER B CA 1
ATOM 8654 C C . SER B 1 606 ? -69.539 -3.761 29.733 1.00 24.34 629 SER B C 1
ATOM 8655 O O . SER B 1 606 ? -69.309 -3.631 30.927 1.00 23.52 629 SER B O 1
ATOM 8658 N N . PRO B 1 607 ? -68.551 -3.760 28.814 1.00 23.04 630 PRO B N 1
ATOM 8659 C CA . PRO B 1 607 ? -67.141 -3.626 29.237 1.00 21.82 630 PRO B CA 1
ATOM 8660 C C . PRO B 1 607 ? -66.658 -2.179 29.446 1.00 23.38 630 PRO B C 1
ATOM 8661 O O . PRO B 1 607 ? -65.447 -1.937 29.486 1.00 20.02 630 PRO B O 1
ATOM 8665 N N . VAL B 1 608 ? -67.589 -1.219 29.566 1.00 20.66 631 VAL B N 1
ATOM 8666 C CA . VAL B 1 608 ? -67.226 0.179 29.869 1.00 21.56 631 VAL B CA 1
ATOM 8667 C C . VAL B 1 608 ? -66.668 0.169 31.310 1.00 21.87 631 VAL B C 1
ATOM 8668 O O . VAL B 1 608 ? -67.218 -0.512 32.181 1.00 20.11 631 VAL B O 1
ATOM 8672 N N . TYR B 1 609 ? -65.563 0.904 31.555 1.00 17.70 632 TYR B N 1
ATOM 8673 C CA . TYR B 1 609 ? -64.986 0.957 32.905 1.00 16.83 632 TYR B CA 1
ATOM 8674 C C . TYR B 1 609 ? -65.988 1.452 33.961 1.00 21.10 632 TYR B C 1
ATOM 8675 O O . TYR B 1 609 ? -66.794 2.336 33.691 1.00 19.61 632 TYR B O 1
ATOM 8684 N N . ARG B 1 610 ? -65.880 0.923 35.170 1.00 18.00 633 ARG B N 1
ATOM 8685 C CA . ARG B 1 610 ? -66.684 1.407 36.277 1.00 18.71 633 ARG B CA 1
ATOM 8686 C C . ARG B 1 610 ? -65.932 2.589 36.894 1.00 23.12 633 ARG B C 1
ATOM 8687 O O . ARG B 1 610 ? -64.724 2.758 36.666 1.00 22.06 633 ARG B O 1
ATOM 8695 N N . ASN B 1 611 ? -66.660 3.403 37.661 1.00 20.36 634 ASN B N 1
ATOM 8696 C CA . ASN B 1 611 ? -66.108 4.489 38.463 1.00 20.23 634 ASN B CA 1
ATOM 8697 C C . ASN B 1 611 ? -65.903 3.895 39.855 1.00 23.43 634 ASN B C 1
ATOM 8698 O O . ASN B 1 611 ? -66.746 3.137 40.336 1.00 22.28 634 ASN B O 1
ATOM 8703 N N A TYR B 1 612 ? -64.769 4.252 40.462 0.46 20.43 635 TYR B N 1
ATOM 8704 N N B TYR B 1 612 ? -64.769 4.161 40.498 0.54 20.20 635 TYR B N 1
ATOM 8705 C CA A TYR B 1 612 ? -64.317 3.850 41.790 0.46 20.82 635 TYR B CA 1
ATOM 8706 C CA B TYR B 1 612 ? -64.568 3.541 41.810 0.54 20.61 635 TYR B CA 1
ATOM 8707 C C A TYR B 1 612 ? -64.177 5.074 42.699 0.46 23.86 635 TYR B C 1
ATOM 8708 C C B TYR B 1 612 ? -64.760 4.438 42.991 0.54 24.77 635 TYR B C 1
ATOM 8709 O O A TYR B 1 612 ? -63.461 5.032 43.705 0.46 24.06 635 TYR B O 1
ATOM 8710 O O B TYR B 1 612 ? -64.367 5.601 42.941 0.54 26.05 635 TYR B O 1
ATOM 8727 N N A GLN B 1 613 ? -64.883 6.169 42.348 0.46 19.45 636 GLN B N 1
ATOM 8728 N N B GLN B 1 613 ? -65.321 3.870 44.080 0.54 21.33 636 GLN B N 1
ATOM 8729 C CA A GLN B 1 613 ? -64.965 7.401 43.150 0.46 29.64 636 GLN B CA 1
ATOM 8730 C CA B GLN B 1 613 ? -65.455 4.508 45.393 0.54 25.76 636 GLN B CA 1
ATOM 8731 C C A GLN B 1 613 ? -66.257 8.143 42.819 0.46 62.82 636 GLN B C 1
ATOM 8732 C C B GLN B 1 613 ? -64.183 4.098 46.114 0.54 58.05 636 GLN B C 1
ATOM 8733 O O A GLN B 1 613 ? -66.557 8.349 41.647 0.46 36.31 636 GLN B O 1
ATOM 8734 O O B GLN B 1 613 ? -63.871 2.908 46.098 0.54 30.08 636 GLN B O 1
ATOM 8745 N N . GLU C 1 61 ? -32.338 -22.585 50.606 1.00 48.83 84 GLU C N 1
ATOM 8746 C CA . GLU C 1 61 ? -32.751 -23.992 50.574 1.00 49.00 84 GLU C CA 1
ATOM 8747 C C . GLU C 1 61 ? -33.995 -24.230 51.443 1.00 50.05 84 GLU C C 1
ATOM 8748 O O . GLU C 1 61 ? -34.916 -24.933 51.009 1.00 50.22 84 GLU C O 1
ATOM 8750 N N . LEU C 1 62 ? -34.027 -23.629 52.658 1.00 42.93 85 LEU C N 1
ATOM 8751 C CA . LEU C 1 62 ? -35.155 -23.756 53.581 1.00 41.99 85 LEU C CA 1
ATOM 8752 C C . LEU C 1 62 ? -36.431 -23.144 52.975 1.00 40.14 85 LEU C C 1
ATOM 8753 O O . LEU C 1 62 ? -36.355 -22.093 52.330 1.00 36.04 85 LEU C O 1
ATOM 8758 N N . PRO C 1 63 ? -37.607 -23.780 53.180 1.00 35.00 86 PRO C N 1
ATOM 8759 C CA . PRO C 1 63 ? -38.851 -23.206 52.629 1.00 33.12 86 PRO C CA 1
ATOM 8760 C C . PRO C 1 63 ? -39.164 -21.833 53.226 1.00 35.90 86 PRO C C 1
ATOM 8761 O O . PRO C 1 63 ? -38.742 -21.529 54.343 1.00 34.35 86 PRO C O 1
ATOM 8765 N N . VAL C 1 64 ? -39.868 -20.987 52.469 1.00 32.34 87 VAL C N 1
ATOM 8766 C CA . VAL C 1 64 ? -40.245 -19.659 52.950 1.00 31.57 87 VAL C CA 1
ATOM 8767 C C . VAL C 1 64 ? -41.746 -19.496 52.832 1.00 31.88 87 VAL C C 1
ATOM 8768 O O . VAL C 1 64 ? -42.378 -20.128 51.980 1.00 27.83 87 VAL C O 1
ATOM 8772 N N . MET C 1 65 ? -42.311 -18.641 53.682 1.00 30.33 88 MET C N 1
ATOM 8773 C CA . MET C 1 65 ? -43.729 -18.342 53.615 1.00 31.27 88 MET C CA 1
ATOM 8774 C C . MET C 1 65 ? -43.945 -17.187 52.642 1.00 30.32 88 MET C C 1
ATOM 8775 O O . MET C 1 65 ? -43.319 -16.149 52.811 1.00 27.77 88 MET C O 1
ATOM 8780 N N . PRO C 1 66 ? -44.812 -17.325 51.613 1.00 27.76 89 PRO C N 1
ATOM 8781 C CA . PRO C 1 66 ? -45.059 -16.166 50.725 1.00 27.12 89 PRO C CA 1
ATOM 8782 C C . PRO C 1 66 ? -46.084 -15.231 51.392 1.00 29.69 89 PRO C C 1
ATOM 8783 O O . PRO C 1 66 ? -47.212 -15.628 51.626 1.00 31.81 89 PRO C O 1
ATOM 8787 N N . TRP C 1 67 ? -45.667 -14.039 51.800 1.00 25.33 90 TRP C N 1
ATOM 8788 C CA . TRP C 1 67 ? -46.577 -13.106 52.463 1.00 24.75 90 TRP C CA 1
ATOM 8789 C C . TRP C 1 67 ? -47.018 -12.053 51.449 1.00 30.07 90 TRP C C 1
ATOM 8790 O O . TRP C 1 67 ? -46.214 -11.640 50.621 1.00 30.72 90 TRP C O 1
ATOM 8801 N N . ALA C 1 68 ? -48.298 -11.661 51.490 1.00 27.42 91 ALA C N 1
ATOM 8802 C CA . ALA C 1 68 ? -48.923 -10.627 50.657 1.00 27.00 91 ALA C CA 1
ATOM 8803 C C . ALA C 1 68 ? -49.155 -9.408 51.554 1.00 29.42 91 ALA C C 1
ATOM 8804 O O . ALA C 1 68 ? -49.579 -9.563 52.703 1.00 26.72 91 ALA C O 1
ATOM 8806 N N . THR C 1 69 ? -48.884 -8.205 51.036 1.00 26.36 92 THR C N 1
ATOM 8807 C CA . THR C 1 69 ? -49.083 -6.958 51.798 1.00 26.74 92 THR C CA 1
ATOM 8808 C C . THR C 1 69 ? -50.076 -6.065 51.081 1.00 29.12 92 THR C C 1
ATOM 8809 O O . THR C 1 69 ? -50.052 -5.983 49.864 1.00 29.26 92 THR C O 1
ATOM 8813 N N . SER C 1 70 ? -50.990 -5.450 51.829 1.00 24.15 93 SER C N 1
ATOM 8814 C CA . SER C 1 70 ? -51.994 -4.549 51.257 1.00 24.89 93 SER C CA 1
ATOM 8815 C C . SER C 1 70 ? -52.336 -3.493 52.287 1.00 25.66 93 SER C C 1
ATOM 8816 O O . SER C 1 70 ? -52.015 -3.660 53.463 1.00 22.86 93 SER C O 1
ATOM 8819 N N . VAL C 1 71 ? -52.918 -2.366 51.836 1.00 23.53 94 VAL C N 1
ATOM 8820 C CA . VAL C 1 71 ? -53.315 -1.281 52.738 1.00 23.29 94 VAL C CA 1
ATOM 8821 C C . VAL C 1 71 ? -54.496 -1.800 53.559 1.00 23.65 94 VAL C C 1
ATOM 8822 O O . VAL C 1 71 ? -55.440 -2.354 52.986 1.00 21.33 94 VAL C O 1
ATOM 8826 N N . ALA C 1 72 ? -54.436 -1.662 54.882 1.00 21.06 95 ALA C N 1
ATOM 8827 C CA . ALA C 1 72 ? -55.531 -2.124 55.744 1.00 21.26 95 ALA C CA 1
ATOM 8828 C C . ALA C 1 72 ? -56.646 -1.062 55.697 1.00 23.99 95 ALA C C 1
ATOM 8829 O O . ALA C 1 72 ? -56.364 0.119 55.861 1.00 21.51 95 ALA C O 1
ATOM 8831 N N . SER C 1 73 ? -57.890 -1.480 55.458 1.00 21.11 96 SER C N 1
ATOM 8832 C CA . SER C 1 73 ? -59.072 -0.599 55.404 1.00 21.75 96 SER C CA 1
ATOM 8833 C C . SER C 1 73 ? -60.262 -1.403 55.904 1.00 21.96 96 SER C C 1
ATOM 8834 O O . SER C 1 73 ? -60.142 -2.629 56.049 1.00 19.79 96 SER C O 1
ATOM 8837 N N . GLY C 1 74 ? -61.383 -0.719 56.173 1.00 19.35 97 GLY C N 1
ATOM 8838 C CA . GLY C 1 74 ? -62.619 -1.363 56.614 1.00 19.80 97 GLY C CA 1
ATOM 8839 C C . GLY C 1 74 ? -62.432 -2.244 57.830 1.00 24.86 97 GLY C C 1
ATOM 8840 O O . GLY C 1 74 ? -61.658 -1.898 58.739 1.00 23.35 97 GLY C O 1
ATOM 8841 N N . TYR C 1 75 ? -63.128 -3.400 57.852 1.00 21.97 98 TYR C N 1
ATOM 8842 C CA . TYR C 1 75 ? -63.018 -4.330 58.982 1.00 22.59 98 TYR C CA 1
ATOM 8843 C C . TYR C 1 75 ? -61.632 -4.952 59.133 1.00 24.72 98 TYR C C 1
ATOM 8844 O O . TYR C 1 75 ? -61.290 -5.333 60.237 1.00 23.89 98 TYR C O 1
ATOM 8853 N N . THR C 1 76 ? -60.817 -5.019 58.054 1.00 21.42 99 THR C N 1
ATOM 8854 C CA . THR C 1 76 ? -59.433 -5.537 58.148 1.00 21.72 99 THR C CA 1
ATOM 8855 C C . THR C 1 76 ? -58.613 -4.623 59.074 1.00 24.40 99 THR C C 1
ATOM 8856 O O . THR C 1 76 ? -57.802 -5.095 59.877 1.00 22.40 99 THR C O 1
ATOM 8860 N N . LEU C 1 77 ? -58.844 -3.307 58.958 1.00 20.83 100 LEU C N 1
ATOM 8861 C CA . LEU C 1 77 ? -58.180 -2.324 59.802 1.00 19.97 100 LEU C CA 1
ATOM 8862 C C . LEU C 1 77 ? -58.743 -2.360 61.236 1.00 23.02 100 LEU C C 1
ATOM 8863 O O . LEU C 1 77 ? -57.972 -2.375 62.210 1.00 21.60 100 LEU C O 1
ATOM 8868 N N . LEU C 1 78 ? -60.088 -2.414 61.376 1.00 21.15 101 LEU C N 1
ATOM 8869 C CA . LEU C 1 78 ? -60.733 -2.452 62.697 1.00 20.42 101 LEU C CA 1
ATOM 8870 C C . LEU C 1 78 ? -60.349 -3.708 63.499 1.00 24.09 101 LEU C C 1
ATOM 8871 O O . LEU C 1 78 ? -60.309 -3.653 64.713 1.00 22.71 101 LEU C O 1
ATOM 8876 N N . ARG C 1 79 ? -60.083 -4.837 62.807 1.00 22.04 102 ARG C N 1
ATOM 8877 C CA . ARG C 1 79 ? -59.783 -6.121 63.456 1.00 21.71 102 ARG C CA 1
ATOM 8878 C C . ARG C 1 79 ? -58.308 -6.397 63.646 1.00 26.25 102 ARG C C 1
ATOM 8879 O O . ARG C 1 79 ? -57.959 -7.460 64.163 1.00 27.16 102 ARG C O 1
ATOM 8887 N N . ASP C 1 80 ? -57.442 -5.451 63.241 1.00 22.30 103 ASP C N 1
ATOM 8888 C CA . ASP C 1 80 ? -56.003 -5.582 63.432 1.00 21.72 103 ASP C CA 1
ATOM 8889 C C . ASP C 1 80 ? -55.658 -4.815 64.719 1.00 24.93 103 ASP C C 1
ATOM 8890 O O . ASP C 1 80 ? -55.644 -3.579 64.699 1.00 24.38 103 ASP C O 1
ATOM 8895 N N . PRO C 1 81 ? -55.350 -5.502 65.840 1.00 24.18 104 PRO C N 1
ATOM 8896 C CA . PRO C 1 81 ? -55.038 -4.768 67.096 1.00 23.13 104 PRO C CA 1
ATOM 8897 C C . PRO C 1 81 ? -53.863 -3.803 67.035 1.00 25.75 104 PRO C C 1
ATOM 8898 O O . PRO C 1 81 ? -53.792 -2.892 67.843 1.00 25.56 104 PRO C O 1
ATOM 8902 N N . ARG C 1 82 ? -52.941 -4.006 66.097 1.00 23.15 105 ARG C N 1
ATOM 8903 C CA . ARG C 1 82 ? -51.767 -3.140 65.944 1.00 23.09 105 ARG C CA 1
ATOM 8904 C C . ARG C 1 82 ? -52.192 -1.771 65.362 1.00 26.04 105 ARG C C 1
ATOM 8905 O O . ARG C 1 82 ? -51.569 -0.765 65.671 1.00 25.82 105 ARG C O 1
ATOM 8913 N N . HIS C 1 83 ? -53.250 -1.734 64.531 1.00 22.64 106 HIS C N 1
ATOM 8914 C CA . HIS C 1 83 ? -53.686 -0.498 63.874 1.00 23.46 106 HIS C CA 1
ATOM 8915 C C . HIS C 1 83 ? -55.036 0.048 64.342 1.00 25.50 106 HIS C C 1
ATOM 8916 O O . HIS C 1 83 ? -55.312 1.237 64.172 1.00 25.03 106 HIS C O 1
ATOM 8923 N N . ASN C 1 84 ? -55.868 -0.806 64.925 1.00 22.44 107 ASN C N 1
ATOM 8924 C CA . ASN C 1 84 ? -57.179 -0.400 65.406 1.00 22.28 107 ASN C CA 1
ATOM 8925 C C . ASN C 1 84 ? -57.077 0.687 66.486 1.00 26.22 107 ASN C C 1
ATOM 8926 O O . ASN C 1 84 ? -56.364 0.512 67.481 1.00 25.88 107 ASN C O 1
ATOM 8931 N N . LYS C 1 85 ? -57.796 1.807 66.275 1.00 20.49 108 LYS C N 1
ATOM 8932 C CA . LYS C 1 85 ? -57.854 2.939 67.220 1.00 20.94 108 LYS C CA 1
ATOM 8933 C C . LYS C 1 85 ? -59.280 3.055 67.809 1.00 24.40 108 LYS C C 1
ATOM 8934 O O . LYS C 1 85 ? -59.549 3.963 68.597 1.00 22.75 108 LYS C O 1
ATOM 8940 N N . GLY C 1 86 ? -60.180 2.187 67.360 1.00 23.96 109 GLY C N 1
ATOM 8941 C CA . GLY C 1 86 ? -61.583 2.227 67.756 1.00 25.90 109 GLY C CA 1
ATOM 8942 C C . GLY C 1 86 ? -62.234 3.538 67.344 1.00 30.42 109 GLY C C 1
ATOM 8943 O O . GLY C 1 86 ? -62.044 4.006 66.215 1.00 30.18 109 GLY C O 1
ATOM 8944 N N . LEU C 1 87 ? -62.846 4.232 68.312 1.00 25.19 110 LEU C N 1
ATOM 8945 C CA . LEU C 1 87 ? -63.475 5.526 68.025 1.00 24.57 110 LEU C CA 1
ATOM 8946 C C . LEU C 1 87 ? -62.481 6.693 67.903 1.00 27.56 110 LEU C C 1
ATOM 8947 O O . LEU C 1 87 ? -62.897 7.812 67.594 1.00 26.89 110 LEU C O 1
ATOM 8952 N N . ALA C 1 88 ? -61.176 6.436 68.121 1.00 23.87 111 ALA C N 1
ATOM 8953 C CA . ALA C 1 88 ? -60.164 7.477 67.982 1.00 24.06 111 ALA C CA 1
ATOM 8954 C C . ALA C 1 88 ? -59.779 7.746 66.517 1.00 27.01 111 ALA C C 1
ATOM 8955 O O . ALA C 1 88 ? -59.131 8.757 66.241 1.00 26.40 111 ALA C O 1
ATOM 8957 N N . PHE C 1 89 ? -60.228 6.896 65.575 1.00 22.27 112 PHE C N 1
ATOM 8958 C CA . PHE C 1 89 ? -60.025 7.185 64.146 1.00 22.66 112 PHE C CA 1
ATOM 8959 C C . PHE C 1 89 ? -60.710 8.521 63.848 1.00 25.83 112 PHE C C 1
ATOM 8960 O O . PHE C 1 89 ? -61.880 8.719 64.198 1.00 25.07 112 PHE C O 1
ATOM 8968 N N . THR C 1 90 ? -59.965 9.454 63.251 1.00 23.36 113 THR C N 1
ATOM 8969 C CA . THR C 1 90 ? -60.496 10.794 62.938 1.00 22.54 113 THR C CA 1
ATOM 8970 C C . THR C 1 90 ? -61.431 10.674 61.734 1.00 25.67 113 THR C C 1
ATOM 8971 O O . THR C 1 90 ? -61.403 9.660 61.033 1.00 23.77 113 THR C O 1
ATOM 8975 N N A GLU C 1 91 ? -62.237 11.716 61.480 0.51 23.68 114 GLU C N 1
ATOM 8976 N N B GLU C 1 91 ? -62.240 11.702 61.482 0.49 23.58 114 GLU C N 1
ATOM 8977 C CA A GLU C 1 91 ? -63.147 11.773 60.336 0.51 23.89 114 GLU C CA 1
ATOM 8978 C CA B GLU C 1 91 ? -63.145 11.727 60.335 0.49 23.76 114 GLU C CA 1
ATOM 8979 C C A GLU C 1 91 ? -62.370 11.559 59.019 0.51 26.49 114 GLU C C 1
ATOM 8980 C C B GLU C 1 91 ? -62.367 11.543 59.016 0.49 26.44 114 GLU C C 1
ATOM 8981 O O A GLU C 1 91 ? -62.837 10.820 58.158 0.51 23.97 114 GLU C O 1
ATOM 8982 O O B GLU C 1 91 ? -62.820 10.798 58.154 0.49 23.98 114 GLU C O 1
ATOM 8993 N N . ARG C 1 92 ? -61.174 12.176 58.892 1.00 23.86 115 ARG C N 1
ATOM 8994 C CA . ARG C 1 92 ? -60.306 12.047 57.699 1.00 24.55 115 ARG C CA 1
ATOM 8995 C C . ARG C 1 92 ? -59.773 10.598 57.549 1.00 23.58 115 ARG C C 1
ATOM 8996 O O . ARG C 1 92 ? -59.801 10.055 56.456 1.00 21.33 115 ARG C O 1
ATOM 8998 N N . GLU C 1 93 ? -59.371 9.946 58.660 1.00 20.39 116 GLU C N 1
ATOM 8999 C CA . GLU C 1 93 ? -58.918 8.549 58.622 1.00 20.17 116 GLU C CA 1
ATOM 9000 C C . GLU C 1 93 ? -60.063 7.628 58.245 1.00 24.24 116 GLU C C 1
ATOM 9001 O O . GLU C 1 93 ? -59.848 6.694 57.476 1.00 24.90 116 GLU C O 1
ATOM 9007 N N . ARG C 1 94 ? -61.280 7.901 58.765 1.00 20.68 117 ARG C N 1
ATOM 9008 C CA . ARG C 1 94 ? -62.477 7.101 58.460 1.00 20.22 117 ARG C CA 1
ATOM 9009 C C . ARG C 1 94 ? -62.822 7.177 56.990 1.00 24.10 117 ARG C C 1
ATOM 9010 O O . ARG C 1 94 ? -63.149 6.154 56.384 1.00 22.62 117 ARG C O 1
ATOM 9018 N N . ASP C 1 95 ? -62.763 8.384 56.414 1.00 22.62 118 ASP C N 1
ATOM 9019 C CA . ASP C 1 95 ? -63.031 8.570 54.977 1.00 23.54 118 ASP C CA 1
ATOM 9020 C C . ASP C 1 95 ? -61.984 7.864 54.120 1.00 27.00 118 ASP C C 1
ATOM 9021 O O . ASP C 1 95 ? -62.333 7.181 53.153 1.00 28.03 118 ASP C O 1
ATOM 9026 N N . ALA C 1 96 ? -60.703 8.000 54.493 1.00 23.33 119 ALA C N 1
ATOM 9027 C CA . ALA C 1 96 ? -59.615 7.417 53.701 1.00 23.16 119 ALA C CA 1
ATOM 9028 C C . ALA C 1 96 ? -59.599 5.902 53.771 1.00 24.40 119 ALA C C 1
ATOM 9029 O O . ALA C 1 96 ? -59.191 5.274 52.806 1.00 22.65 119 ALA C O 1
ATOM 9031 N N . HIS C 1 97 ? -60.025 5.318 54.904 1.00 20.53 120 HIS C N 1
ATOM 9032 C CA . HIS C 1 97 ? -59.931 3.871 55.084 1.00 21.10 120 HIS C CA 1
ATOM 9033 C C . HIS C 1 97 ? -61.247 3.145 55.135 1.00 23.98 120 HIS C C 1
ATOM 9034 O O . HIS C 1 97 ? -61.323 2.052 55.691 1.00 23.03 120 HIS C O 1
ATOM 9041 N N . TYR C 1 98 ? -62.275 3.712 54.515 1.00 21.72 121 TYR C N 1
ATOM 9042 C CA . TYR C 1 98 ? -63.561 3.039 54.331 1.00 22.32 121 TYR C CA 1
ATOM 9043 C C . TYR C 1 98 ? -64.188 2.560 55.648 1.00 24.21 121 TYR C C 1
ATOM 9044 O O . TYR C 1 98 ? -64.727 1.442 55.729 1.00 22.45 121 TYR C O 1
ATOM 9053 N N . LEU C 1 99 ? -64.153 3.457 56.663 1.00 19.31 122 LEU C N 1
ATOM 9054 C CA . LEU C 1 99 ? -64.740 3.221 57.984 1.00 19.30 122 LEU C CA 1
ATOM 9055 C C . LEU C 1 99 ? -65.992 4.048 58.199 1.00 22.76 122 LEU C C 1
ATOM 9056 O O . LEU C 1 99 ? -66.654 3.873 59.211 1.00 23.70 122 LEU C O 1
ATOM 9061 N N . ARG C 1 100 ? -66.272 5.001 57.318 1.00 21.04 123 ARG C N 1
ATOM 9062 C CA . ARG C 1 100 ? -67.428 5.878 57.474 1.00 22.72 123 ARG C CA 1
ATOM 9063 C C . ARG C 1 100 ? -68.712 5.023 57.525 1.00 27.20 123 ARG C C 1
ATOM 9064 O O . ARG C 1 100 ? -68.930 4.174 56.650 1.00 27.29 123 ARG C O 1
ATOM 9072 N N . GLY C 1 101 ? -69.471 5.184 58.602 1.00 23.95 124 GLY C N 1
ATOM 9073 C CA . GLY C 1 101 ? -70.685 4.400 58.822 1.00 24.27 124 GLY C CA 1
ATOM 9074 C C . GLY C 1 101 ? -70.453 3.146 59.654 1.00 24.87 124 GLY C C 1
ATOM 9075 O O . GLY C 1 101 ? -71.360 2.709 60.349 1.00 23.91 124 GLY C O 1
ATOM 9076 N N . LEU C 1 102 ? -69.233 2.561 59.611 1.00 21.91 125 LEU C N 1
ATOM 9077 C CA . LEU C 1 102 ? -68.907 1.354 60.402 1.00 20.99 125 LEU C CA 1
ATOM 9078 C C . LEU C 1 102 ? -68.778 1.706 61.887 1.00 24.77 125 LEU C C 1
ATOM 9079 O O . LEU C 1 102 ? -68.827 0.828 62.746 1.00 24.74 125 LEU C O 1
ATOM 9084 N N . LEU C 1 103 ? -68.571 2.995 62.166 1.00 20.37 126 LEU C N 1
ATOM 9085 C CA . LEU C 1 103 ? -68.391 3.544 63.506 1.00 20.94 126 LEU C CA 1
ATOM 9086 C C . LEU C 1 103 ? -69.431 4.624 63.727 1.00 25.39 126 LEU C C 1
ATOM 9087 O O . LEU C 1 103 ? -69.805 5.309 62.763 1.00 23.42 126 LEU C O 1
ATOM 9092 N N . PRO C 1 104 ? -69.874 4.835 64.987 1.00 23.65 127 PRO C N 1
ATOM 9093 C CA . PRO C 1 104 ? -70.801 5.951 65.264 1.00 23.39 127 PRO C CA 1
ATOM 9094 C C . PRO C 1 104 ? -70.102 7.302 65.004 1.00 26.62 127 PRO C C 1
ATOM 9095 O O . PRO C 1 104 ? -68.868 7.320 64.927 1.00 24.47 127 PRO C O 1
ATOM 9099 N N . PRO C 1 105 ? -70.838 8.430 64.873 1.00 25.37 128 PRO C N 1
ATOM 9100 C CA . PRO C 1 105 ? -70.185 9.695 64.491 1.00 26.44 128 PRO C CA 1
ATOM 9101 C C . PRO C 1 105 ? -69.089 10.249 65.396 1.00 30.36 128 PRO C C 1
ATOM 9102 O O . PRO C 1 105 ? -68.166 10.870 64.870 1.00 29.40 128 PRO C O 1
ATOM 9106 N N . ALA C 1 106 ? -69.171 10.042 66.722 1.00 26.45 129 ALA C N 1
ATOM 9107 C CA . ALA C 1 106 ? -68.175 10.625 67.631 1.00 26.74 129 ALA C CA 1
ATOM 9108 C C . ALA C 1 106 ? -66.751 10.134 67.421 1.00 26.94 129 ALA C C 1
ATOM 9109 O O . ALA C 1 106 ? -66.513 8.945 67.195 1.00 22.65 129 ALA C O 1
ATOM 9111 N N . VAL C 1 107 ? -65.803 11.083 67.525 1.00 24.56 130 VAL C N 1
ATOM 9112 C CA . VAL C 1 107 ? -64.372 10.833 67.506 1.00 23.81 130 VAL C CA 1
ATOM 9113 C C . VAL C 1 107 ? -64.002 10.918 68.999 1.00 29.44 130 VAL C C 1
ATOM 9114 O O . VAL C 1 107 ? -64.333 11.901 69.652 1.00 30.54 130 VAL C O 1
ATOM 9118 N N . VAL C 1 108 ? -63.455 9.839 69.559 1.00 25.91 131 VAL C N 1
ATOM 9119 C CA . VAL C 1 108 ? -63.183 9.761 70.997 1.00 26.81 131 VAL C CA 1
ATOM 9120 C C . VAL C 1 108 ? -61.685 9.526 71.189 1.00 30.86 131 VAL C C 1
ATOM 9121 O O . VAL C 1 108 ? -61.183 8.474 70.803 1.00 29.51 131 VAL C O 1
ATOM 9125 N N . SER C 1 109 ? -60.991 10.484 71.823 1.00 26.47 132 SER C N 1
ATOM 9126 C CA . SER C 1 109 ? -59.547 10.458 72.110 1.00 25.81 132 SER C CA 1
ATOM 9127 C C . SER C 1 109 ? -59.113 9.214 72.852 1.00 27.59 132 SER C C 1
ATOM 9128 O O . SER C 1 109 ? -59.927 8.591 73.533 1.00 27.02 132 SER C O 1
ATOM 9131 N N . GLN C 1 110 ? -57.819 8.887 72.765 1.00 23.35 133 GLN C N 1
ATOM 9132 C CA . GLN C 1 110 ? -57.199 7.786 73.486 1.00 23.00 133 GLN C CA 1
ATOM 9133 C C . GLN C 1 110 ? -57.414 7.958 75.009 1.00 27.35 133 GLN C C 1
ATOM 9134 O O . GLN C 1 110 ? -57.677 6.976 75.684 1.00 26.88 133 GLN C O 1
ATOM 9140 N N A GLU C 1 111 ? -57.317 9.196 75.522 0.50 24.94 134 GLU C N 1
ATOM 9141 N N B GLU C 1 111 ? -57.294 9.201 75.525 0.50 25.50 134 GLU C N 1
ATOM 9142 C CA A GLU C 1 111 ? -57.480 9.523 76.948 0.50 25.84 134 GLU C CA 1
ATOM 9143 C CA B GLU C 1 111 ? -57.477 9.506 76.950 0.50 26.66 134 GLU C CA 1
ATOM 9144 C C A GLU C 1 111 ? -58.901 9.223 77.444 0.50 30.02 134 GLU C C 1
ATOM 9145 C C B GLU C 1 111 ? -58.901 9.210 77.440 0.50 30.40 134 GLU C C 1
ATOM 9146 O O A GLU C 1 111 ? -59.061 8.646 78.521 0.50 28.82 134 GLU C O 1
ATOM 9147 O O B GLU C 1 111 ? -59.062 8.629 78.515 0.50 29.20 134 GLU C O 1
ATOM 9158 N N . LEU C 1 112 ? -59.922 9.537 76.622 1.00 27.35 135 LEU C N 1
ATOM 9159 C CA . LEU C 1 112 ? -61.325 9.249 76.951 1.00 28.29 135 LEU C CA 1
ATOM 9160 C C . LEU C 1 112 ? -61.560 7.729 76.903 1.00 29.17 135 LEU C C 1
ATOM 9161 O O . LEU C 1 112 ? -62.279 7.191 77.733 1.00 28.52 135 LEU C O 1
ATOM 9166 N N . GLN C 1 113 ? -60.908 7.036 75.951 1.00 26.07 136 GLN C N 1
ATOM 9167 C CA . GLN C 1 113 ? -61.004 5.572 75.829 1.00 24.83 136 GLN C CA 1
ATOM 9168 C C . GLN C 1 113 ? -60.362 4.860 77.038 1.00 27.40 136 GLN C C 1
ATOM 9169 O O . GLN C 1 113 ? -60.891 3.851 77.494 1.00 26.36 136 GLN C O 1
ATOM 9175 N N . ILE C 1 114 ? -59.262 5.420 77.587 1.00 24.64 137 ILE C N 1
ATOM 9176 C CA . ILE C 1 114 ? -58.599 4.908 78.797 1.00 24.54 137 ILE C CA 1
ATOM 9177 C 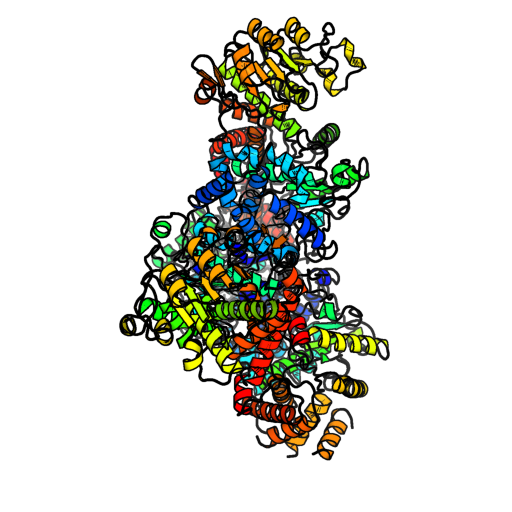C . ILE C 1 114 ? -59.566 5.037 80.003 1.00 30.63 137 ILE C C 1
ATOM 9178 O O . ILE C 1 114 ? -59.744 4.076 80.770 1.00 30.54 137 ILE C O 1
ATOM 9183 N N . LYS C 1 115 ? -60.199 6.220 80.142 1.00 27.46 138 LYS C N 1
ATOM 9184 C CA . LYS C 1 115 ? -61.128 6.540 81.224 1.00 27.10 138 LYS C CA 1
ATOM 9185 C C . LYS C 1 115 ? -62.323 5.571 81.237 1.00 31.72 138 LYS C C 1
ATOM 9186 O O . LYS C 1 115 ? -62.657 5.009 82.275 1.00 30.48 138 LYS C O 1
ATOM 9192 N N . LYS C 1 116 ? -62.951 5.384 80.071 1.00 28.32 139 LYS C N 1
ATOM 9193 C CA . LYS C 1 116 ? -64.087 4.493 79.824 1.00 28.33 139 LYS C CA 1
ATOM 9194 C C . LYS C 1 116 ? -63.707 3.036 80.210 1.00 30.83 139 LYS C C 1
ATOM 9195 O O . LYS C 1 116 ? -64.460 2.352 80.908 1.00 29.84 139 LYS C O 1
ATOM 9201 N N . PHE C 1 117 ? -62.530 2.568 79.742 1.00 26.56 140 PHE C N 1
ATOM 9202 C CA . PHE C 1 117 ? -62.095 1.208 80.030 1.00 25.36 140 PHE C CA 1
ATOM 9203 C C . PHE C 1 117 ? -61.859 1.008 81.520 1.00 28.02 140 PHE C C 1
ATOM 9204 O O . PHE C 1 117 ? -62.297 -0.002 82.063 1.00 27.10 140 PHE C O 1
ATOM 9212 N N . MET C 1 118 ? -61.163 1.959 82.180 1.00 24.96 141 MET C N 1
ATOM 9213 C CA . MET C 1 118 ? -60.876 1.866 83.615 1.00 24.53 141 MET C CA 1
ATOM 9214 C C . MET C 1 118 ? -62.177 1.865 84.440 1.00 30.58 141 MET C C 1
ATOM 9215 O O . MET C 1 118 ? -62.279 1.096 85.402 1.00 29.53 141 MET C O 1
ATOM 9220 N N . ASN C 1 119 ? -63.180 2.686 84.034 1.00 27.82 142 ASN C N 1
ATOM 9221 C CA . ASN C 1 119 ? -64.488 2.741 84.708 1.00 28.33 142 ASN C CA 1
ATOM 9222 C C . ASN C 1 119 ? -65.165 1.369 84.699 1.00 31.19 142 ASN C C 1
ATOM 9223 O O . ASN C 1 119 ? -65.693 0.931 85.722 1.00 30.27 142 ASN C O 1
ATOM 9228 N N . ASN C 1 120 ? -65.142 0.689 83.540 1.00 27.47 143 ASN C N 1
ATOM 9229 C CA . ASN C 1 120 ? -65.742 -0.641 83.394 1.00 27.71 143 ASN C CA 1
ATOM 9230 C C . ASN C 1 120 ? -64.968 -1.712 84.130 1.00 32.05 143 ASN C C 1
ATOM 9231 O O . ASN C 1 120 ? -65.567 -2.587 84.757 1.00 32.52 143 ASN C O 1
ATOM 9236 N N . LEU C 1 121 ? -63.642 -1.652 84.046 1.00 29.62 144 LEU C N 1
ATOM 9237 C CA . LEU C 1 121 ? -62.767 -2.639 84.676 1.00 30.66 144 LEU C CA 1
ATOM 9238 C C . LEU C 1 121 ? -62.956 -2.714 86.198 1.00 33.59 144 LEU C C 1
ATOM 9239 O O . LEU C 1 121 ? -62.984 -3.811 86.756 1.00 32.86 144 LEU C O 1
ATOM 9244 N N . ARG C 1 122 ? -63.122 -1.555 86.849 1.00 31.05 145 ARG C N 1
ATOM 9245 C CA . ARG C 1 122 ? -63.316 -1.433 88.300 1.00 32.36 145 ARG C CA 1
ATOM 9246 C C . ARG C 1 122 ? -64.669 -2.010 88.776 1.00 37.00 145 ARG C C 1
ATOM 9247 O O . ARG C 1 122 ? -64.864 -2.209 89.966 1.00 38.15 145 ARG C O 1
ATOM 9255 N N . GLN C 1 123 ? -65.581 -2.302 87.845 1.00 32.11 146 GLN C N 1
ATOM 9256 C CA . GLN C 1 123 ? -66.891 -2.867 88.170 1.00 32.36 146 GLN C CA 1
ATOM 9257 C C . GLN C 1 123 ? -66.904 -4.409 88.154 1.00 34.92 146 GLN C C 1
ATOM 9258 O O . GLN C 1 123 ? -67.896 -5.018 88.571 1.00 33.19 146 GLN C O 1
ATOM 9264 N N . TYR C 1 124 ? -65.793 -5.044 87.715 1.00 30.66 147 TYR C N 1
ATOM 9265 C CA . TYR C 1 124 ? -65.696 -6.496 87.767 1.00 31.48 147 TYR C CA 1
ATOM 9266 C C . TYR C 1 124 ? -65.485 -6.931 89.208 1.00 38.15 147 TYR C C 1
ATOM 9267 O O . TYR C 1 124 ? -64.649 -6.372 89.910 1.00 38.11 147 TYR C O 1
ATOM 9276 N N . GLN C 1 125 ? -66.258 -7.910 89.647 1.00 36.14 148 GLN C N 1
ATOM 9277 C CA . GLN C 1 125 ? -66.178 -8.431 91.008 1.00 36.73 148 GLN C CA 1
ATOM 9278 C C . GLN C 1 125 ? -64.909 -9.280 91.204 1.00 40.79 148 GLN C C 1
ATOM 9279 O O . GLN C 1 125 ? -64.310 -9.241 92.276 1.00 40.08 148 GLN C O 1
ATOM 9285 N N . LEU C 1 126 ? -64.494 -10.036 90.175 1.00 36.53 149 LEU C N 1
ATOM 9286 C CA . LEU C 1 126 ? -63.358 -10.942 90.324 1.00 35.95 149 LEU C CA 1
ATOM 9287 C C . LEU C 1 126 ? -62.092 -10.486 89.618 1.00 37.68 149 LEU C C 1
ATOM 9288 O O . LEU C 1 126 ? -62.168 -10.089 88.458 1.00 35.92 149 LEU C O 1
ATOM 9293 N N . PRO C 1 127 ? -60.902 -10.634 90.261 1.00 35.10 150 PRO C N 1
ATOM 9294 C CA . PRO C 1 127 ? -59.641 -10.288 89.577 1.00 33.49 150 PRO C CA 1
ATOM 9295 C C . PRO C 1 127 ? -59.467 -10.990 88.222 1.00 36.21 150 PRO C C 1
ATOM 9296 O O . PRO C 1 127 ? -58.967 -10.351 87.296 1.00 33.75 150 PRO C O 1
ATOM 9300 N N . ILE C 1 128 ? -59.918 -12.275 88.085 1.00 32.90 151 ILE C N 1
ATOM 9301 C CA . ILE C 1 128 ? -59.806 -13.022 86.827 1.00 31.72 151 ILE C CA 1
ATOM 9302 C C . ILE C 1 128 ? -60.602 -12.337 85.701 1.00 32.69 151 ILE C C 1
ATOM 9303 O O . ILE C 1 128 ? -60.175 -12.384 84.550 1.00 28.05 151 ILE C O 1
ATOM 9308 N N . GLN C 1 129 ? -61.735 -11.693 86.036 1.00 29.69 152 GLN C N 1
ATOM 9309 C CA . GLN C 1 129 ? -62.554 -10.971 85.064 1.00 28.70 152 GLN C CA 1
ATOM 9310 C C . GLN C 1 129 ? -61.819 -9.732 84.571 1.00 32.72 152 GLN C C 1
ATOM 9311 O O . GLN C 1 129 ? -61.908 -9.435 83.378 1.00 30.65 152 GLN C O 1
ATOM 9317 N N . CYS C 1 130 ? -61.056 -9.041 85.465 1.00 30.34 153 CYS C N 1
ATOM 9318 C CA . CYS C 1 130 ? -60.219 -7.889 85.087 1.00 30.44 153 CYS C CA 1
ATOM 9319 C C . CYS C 1 130 ? -59.128 -8.364 84.141 1.00 31.26 153 CYS C C 1
ATOM 9320 O O . CYS C 1 130 ? -58.865 -7.707 83.134 1.00 29.57 153 CYS C O 1
ATOM 9323 N N . TYR C 1 131 ? -58.502 -9.512 84.466 1.00 27.08 154 TYR C N 1
ATOM 9324 C CA . TYR C 1 131 ? -57.463 -10.116 83.638 1.00 25.33 154 TYR C CA 1
ATOM 9325 C C . TYR C 1 131 ? -58.028 -10.418 82.248 1.00 28.23 154 TYR C C 1
ATOM 9326 O O . TYR C 1 131 ? -57.400 -10.087 81.243 1.00 27.17 154 TYR C O 1
ATOM 9335 N N . MET C 1 132 ? -59.218 -11.037 82.196 1.00 25.85 155 MET C N 1
ATOM 9336 C CA . MET C 1 132 ? -59.850 -11.397 80.925 1.00 25.72 155 MET C CA 1
ATOM 9337 C C . MET C 1 132 ? -60.163 -10.187 80.063 1.00 28.25 155 MET C C 1
ATOM 9338 O O . MET C 1 132 ? -59.956 -10.229 78.847 1.00 25.65 155 MET C O 1
ATOM 9343 N N . ALA C 1 133 ? -60.644 -9.104 80.684 1.00 26.13 156 ALA C N 1
ATOM 9344 C CA . ALA C 1 133 ? -60.946 -7.866 79.960 1.00 26.13 156 ALA C CA 1
ATOM 9345 C C . ALA C 1 133 ? -59.631 -7.235 79.440 1.00 27.71 156 ALA C C 1
ATOM 9346 O O . ALA C 1 133 ? -59.599 -6.726 78.318 1.00 27.07 156 ALA C O 1
ATOM 9348 N N . MET C 1 134 ? -58.544 -7.313 80.237 1.00 24.86 157 MET C N 1
ATOM 9349 C CA . MET C 1 134 ? -57.222 -6.779 79.851 1.00 23.83 157 MET C CA 1
ATOM 9350 C C . MET C 1 134 ? -56.652 -7.553 78.637 1.00 25.85 157 MET C C 1
ATOM 9351 O O . MET C 1 134 ? -56.119 -6.929 77.722 1.00 24.49 157 MET C O 1
ATOM 9356 N N . MET C 1 135 ? -56.774 -8.903 78.628 1.00 23.06 158 MET C N 1
ATOM 9357 C CA . MET C 1 135 ? -56.280 -9.737 77.507 1.00 21.60 158 MET C CA 1
ATOM 9358 C C . MET C 1 135 ? -57.043 -9.423 76.251 1.00 25.64 158 MET C C 1
ATOM 9359 O O . MET C 1 135 ? -56.455 -9.304 75.174 1.00 23.58 158 MET C O 1
ATOM 9364 N N . ASN C 1 136 ? -58.367 -9.252 76.389 1.00 23.49 159 ASN C N 1
ATOM 9365 C CA . ASN C 1 136 ? -59.221 -8.934 75.255 1.00 22.54 159 ASN C CA 1
ATOM 9366 C C . ASN C 1 136 ? -58.845 -7.576 74.667 1.00 25.21 159 ASN C C 1
ATOM 9367 O O . ASN C 1 136 ? -58.820 -7.435 73.454 1.00 24.79 159 ASN C O 1
ATOM 9372 N N . LEU C 1 137 ? -58.517 -6.590 75.524 1.00 21.76 160 LEU C N 1
ATOM 9373 C CA . LEU C 1 137 ? -58.082 -5.260 75.089 1.00 20.77 160 LEU C CA 1
ATOM 9374 C C . LEU C 1 137 ? -56.738 -5.363 74.349 1.00 26.48 160 LEU C C 1
ATOM 9375 O O . LEU C 1 137 ? -56.604 -4.802 73.261 1.00 26.35 160 LEU C O 1
ATOM 9380 N N . GLN C 1 138 ? -55.755 -6.093 74.925 1.00 23.32 161 GLN C N 1
ATOM 9381 C CA . GLN C 1 138 ? -54.455 -6.301 74.284 1.00 23.48 161 GLN C CA 1
ATOM 9382 C C . GLN C 1 138 ? -54.619 -6.827 72.845 1.00 26.43 161 GLN C C 1
ATOM 9383 O O . GLN C 1 138 ? -53.902 -6.411 71.938 1.00 24.97 161 GLN C O 1
ATOM 9389 N N . GLU C 1 139 ? -55.581 -7.722 72.661 1.00 23.25 162 GLU C N 1
ATOM 9390 C CA . GLU C 1 139 ? -55.822 -8.364 71.381 1.00 23.08 162 GLU C CA 1
ATOM 9391 C C . GLU C 1 139 ? -56.849 -7.645 70.510 1.00 29.43 162 GLU C C 1
ATOM 9392 O O . GLU C 1 139 ? -57.181 -8.175 69.452 1.00 31.38 162 GLU C O 1
ATOM 9398 N N . THR C 1 140 ? -57.284 -6.416 70.880 1.00 24.23 163 THR C N 1
ATOM 9399 C CA . THR C 1 140 ? -58.211 -5.613 70.053 1.00 23.71 163 THR C CA 1
ATOM 9400 C C . THR C 1 140 ? -57.656 -4.223 69.733 1.00 25.59 163 THR C C 1
ATOM 9401 O O . THR C 1 140 ? -57.914 -3.702 68.665 1.00 24.43 163 THR C O 1
ATOM 9405 N N . ASP C 1 141 ? -56.958 -3.596 70.692 1.00 21.56 164 ASP C N 1
ATOM 9406 C CA . ASP C 1 141 ? -56.358 -2.272 70.491 1.00 21.08 164 ASP C CA 1
ATOM 9407 C C . ASP C 1 141 ? -55.117 -2.264 71.358 1.00 24.81 164 ASP C C 1
ATOM 9408 O O . ASP C 1 141 ? -55.187 -1.940 72.542 1.00 23.22 164 ASP C O 1
ATOM 9413 N N . GLU C 1 142 ? -53.990 -2.662 70.782 1.00 23.65 165 GLU C N 1
ATOM 9414 C CA . GLU C 1 142 ? -52.785 -2.804 71.571 1.00 25.03 165 GLU C CA 1
ATOM 9415 C C . GLU C 1 142 ? -52.201 -1.483 72.053 1.00 28.19 165 GLU C C 1
ATOM 9416 O O . GLU C 1 142 ? -51.671 -1.451 73.161 1.00 27.10 165 GLU C O 1
ATOM 9422 N N . ARG C 1 143 ? -52.308 -0.393 71.261 1.00 26.11 166 ARG C N 1
ATOM 9423 C CA . ARG C 1 143 ? -51.787 0.893 71.725 1.00 25.57 166 ARG C CA 1
ATOM 9424 C C . ARG C 1 143 ? -52.572 1.346 72.955 1.00 27.29 166 ARG C C 1
ATOM 9425 O O . ARG C 1 143 ? -51.972 1.816 73.920 1.00 28.13 166 ARG C O 1
ATOM 9433 N N . LEU C 1 144 ? -53.905 1.177 72.924 1.00 21.28 167 LEU C N 1
ATOM 9434 C CA . LEU C 1 144 ? -54.763 1.547 74.051 1.00 22.11 167 LEU C CA 1
ATOM 9435 C C . LEU C 1 144 ? -54.384 0.723 75.265 1.00 24.97 167 LEU C C 1
ATOM 9436 O O . LEU C 1 144 ? -54.212 1.282 76.347 1.00 26.15 167 LEU C O 1
ATOM 9441 N N . PHE C 1 145 ? -54.206 -0.597 75.077 1.00 22.12 168 PHE C N 1
ATOM 9442 C CA . PHE C 1 145 ? -53.804 -1.509 76.149 1.00 22.00 168 PHE C CA 1
ATOM 9443 C C . PHE C 1 145 ? -52.502 -1.032 76.808 1.00 26.71 168 PHE C C 1
ATOM 9444 O O . PHE C 1 145 ? -52.461 -0.953 78.028 1.00 26.21 168 PHE C O 1
ATOM 9452 N N . TYR C 1 146 ? -51.446 -0.715 76.010 1.00 23.66 169 TYR C N 1
ATOM 9453 C CA . TYR C 1 146 ? -50.163 -0.294 76.598 1.00 24.27 169 TYR C CA 1
ATOM 9454 C C . TYR C 1 146 ? -50.205 1.080 77.240 1.00 28.69 169 TYR C C 1
ATOM 9455 O O . TYR C 1 146 ? -49.591 1.283 78.280 1.00 29.38 169 TYR C O 1
ATOM 9464 N N . LYS C 1 147 ? -50.932 2.016 76.646 1.00 26.37 170 LYS C N 1
ATOM 9465 C CA . LYS C 1 147 ? -51.046 3.350 77.215 1.00 25.80 170 LYS C CA 1
ATOM 9466 C C . LYS C 1 147 ? -51.805 3.299 78.553 1.00 30.12 170 LYS C C 1
ATOM 9467 O O . LYS C 1 147 ? -51.399 3.945 79.525 1.00 27.82 170 LYS C O 1
ATOM 9473 N N . LEU C 1 148 ? -52.883 2.507 78.599 1.00 26.90 171 LEU C N 1
ATOM 9474 C CA . LEU C 1 148 ? -53.687 2.295 79.799 1.00 28.46 171 LEU C CA 1
ATOM 9475 C C . LEU C 1 148 ? -52.822 1.640 80.910 1.00 30.64 171 LEU C C 1
ATOM 9476 O O . LEU C 1 148 ? -52.882 2.061 82.063 1.00 28.00 171 LEU C O 1
ATOM 9481 N N . LEU C 1 149 ? -52.042 0.596 80.541 1.00 28.13 172 LEU C N 1
ATOM 9482 C CA . LEU C 1 149 ? -51.172 -0.126 81.457 1.00 28.44 172 LEU C CA 1
ATOM 9483 C C . LEU C 1 149 ? -50.100 0.781 82.067 1.00 32.77 172 LEU C C 1
ATOM 9484 O O . LEU C 1 149 ? -49.908 0.759 83.292 1.00 33.26 172 LEU C O 1
ATOM 9489 N N . ILE C 1 150 ? -49.428 1.594 81.230 1.00 28.30 173 ILE C N 1
ATOM 9490 C CA . ILE C 1 150 ? -48.384 2.524 81.711 1.00 28.11 173 ILE C CA 1
ATOM 9491 C C . ILE C 1 150 ? -48.975 3.522 82.710 1.00 31.67 173 ILE C C 1
ATOM 9492 O O . ILE C 1 150 ? -48.429 3.707 83.798 1.00 31.79 173 ILE C O 1
ATOM 9497 N N . GLU C 1 151 ? -50.095 4.140 82.347 1.00 27.71 174 GLU C N 1
ATOM 9498 C CA . GLU C 1 151 ? -50.744 5.165 83.169 1.00 28.95 174 GLU C CA 1
ATOM 9499 C C . GLU C 1 151 ? -51.352 4.642 84.465 1.00 35.23 174 GLU C C 1
ATOM 9500 O O . GLU C 1 151 ? -51.537 5.422 85.393 1.00 37.27 174 GLU C O 1
ATOM 9506 N N . ASN C 1 152 ? -51.688 3.350 84.522 1.00 28.32 175 ASN C N 1
ATOM 9507 C CA . ASN C 1 152 ? -52.353 2.741 85.686 1.00 27.48 175 ASN C CA 1
ATOM 9508 C C . ASN C 1 152 ? -51.595 1.525 86.170 1.00 31.12 175 ASN C C 1
ATOM 9509 O O . ASN C 1 152 ? -52.202 0.596 86.687 1.00 30.35 175 ASN C O 1
ATOM 9514 N N . VAL C 1 153 ? -50.264 1.536 86.011 1.00 28.52 176 VAL C N 1
ATOM 9515 C CA . VAL C 1 153 ? -49.368 0.426 86.334 1.00 29.22 176 VAL C CA 1
ATOM 9516 C C . VAL C 1 153 ? -49.541 -0.111 87.791 1.00 33.46 176 VAL C C 1
ATOM 9517 O O . VAL C 1 153 ? -49.666 -1.324 87.968 1.00 32.46 176 VAL C O 1
ATOM 9521 N N . VAL C 1 154 ? -49.565 0.767 88.800 1.00 31.90 177 VAL C N 1
ATOM 9522 C CA . VAL C 1 154 ? -49.687 0.321 90.206 1.00 31.48 177 VAL C CA 1
ATOM 9523 C C . VAL C 1 154 ? -50.997 -0.454 90.413 1.00 36.36 177 VAL C C 1
ATOM 9524 O O . VAL C 1 154 ? -50.983 -1.555 90.974 1.00 36.15 177 VAL C O 1
ATOM 9528 N N . GLU C 1 155 ? -52.101 0.093 89.907 1.00 32.64 178 GLU C N 1
ATOM 9529 C CA . GLU C 1 155 ? -53.414 -0.542 90.017 1.00 33.16 178 GLU C CA 1
ATOM 9530 C C . GLU C 1 155 ? -53.532 -1.840 89.213 1.00 34.69 178 GLU C C 1
ATOM 9531 O O . GLU C 1 155 ? -54.194 -2.767 89.671 1.00 32.80 178 GLU C O 1
ATOM 9537 N N . LEU C 1 156 ? -52.928 -1.895 88.012 1.00 32.14 179 LEU C N 1
ATOM 9538 C CA . LEU C 1 156 ? -53.124 -3.011 87.086 1.00 32.69 179 LEU C CA 1
ATOM 9539 C C . LEU C 1 156 ? -52.106 -4.141 87.150 1.00 37.35 179 LEU C C 1
ATOM 9540 O O . LEU C 1 156 ? -52.463 -5.258 86.761 1.00 36.39 179 LEU C O 1
ATOM 9545 N N . LEU C 1 157 ? -50.871 -3.890 87.654 1.00 35.16 180 LEU C N 1
ATOM 9546 C CA . LEU C 1 157 ? -49.857 -4.946 87.786 1.00 35.61 180 LEU C CA 1
ATOM 9547 C C . LEU C 1 157 ? -50.416 -6.192 88.478 1.00 37.92 180 LEU C C 1
ATOM 9548 O O . LEU C 1 157 ? -50.187 -7.278 87.939 1.00 37.97 180 LEU C O 1
ATOM 9553 N N . PRO C 1 158 ? -51.190 -6.103 89.610 1.00 32.69 181 PRO C N 1
ATOM 9554 C CA . PRO C 1 158 ? -51.678 -7.338 90.241 1.00 32.50 181 PRO C CA 1
ATOM 9555 C C . PRO C 1 158 ? -52.660 -8.149 89.397 1.00 37.00 181 PRO C C 1
ATOM 9556 O O . PRO C 1 158 ? -52.893 -9.307 89.726 1.00 35.96 181 PRO C O 1
ATOM 9560 N N . TYR C 1 159 ? -53.200 -7.559 88.307 1.00 35.04 182 TYR C N 1
ATOM 9561 C CA . TYR C 1 159 ? -54.183 -8.194 87.414 1.00 35.18 182 TYR C CA 1
ATOM 9562 C C . TYR C 1 159 ? -53.576 -8.792 86.160 1.00 39.26 182 TYR C C 1
ATOM 9563 O O . TYR C 1 159 ? -54.016 -9.854 85.713 1.00 38.47 182 TYR C O 1
ATOM 9572 N N . VAL C 1 160 ? -52.580 -8.109 85.589 1.00 36.75 183 VAL C N 1
ATOM 9573 C CA . VAL C 1 160 ? -51.896 -8.504 84.351 1.00 36.50 183 VAL C CA 1
ATOM 9574 C C . VAL C 1 160 ? -50.657 -9.372 84.660 1.00 38.91 183 VAL C C 1
ATOM 9575 O O . VAL C 1 160 ? -50.201 -10.146 83.815 1.00 36.82 183 VAL C O 1
ATOM 9579 N N . TYR C 1 161 ? -50.148 -9.269 85.897 1.00 35.96 184 TYR C N 1
ATOM 9580 C CA . TYR C 1 161 ? -48.974 -10.002 86.356 1.00 35.73 184 TYR C CA 1
ATOM 9581 C C . TYR C 1 161 ? -49.321 -10.674 87.701 1.00 37.20 184 TYR C C 1
ATOM 9582 O O . TYR C 1 161 ? -50.489 -10.994 87.926 1.00 35.57 184 TYR C O 1
ATOM 9591 N N . THR C 1 162 ? -48.333 -10.944 88.559 1.00 34.48 185 THR C N 1
ATOM 9592 C CA . THR C 1 162 ? -48.542 -11.614 89.842 1.00 34.50 185 THR C CA 1
ATOM 9593 C C . THR C 1 162 ? -49.442 -10.790 90.797 1.00 38.04 185 THR C C 1
ATOM 9594 O O . THR C 1 162 ? -49.266 -9.576 90.879 1.00 38.11 185 THR C O 1
ATOM 9598 N N . PRO C 1 163 ? -50.432 -11.393 91.500 1.00 34.42 186 PRO C N 1
ATOM 9599 C CA . PRO C 1 163 ? -50.783 -12.828 91.552 1.00 33.88 186 PRO C CA 1
ATOM 9600 C C . PRO C 1 163 ? -51.819 -13.358 90.543 1.00 35.86 186 PRO C C 1
ATOM 9601 O O . PRO C 1 163 ? -51.874 -14.576 90.376 1.00 34.66 186 PRO C O 1
ATOM 9605 N N . THR C 1 164 ? -52.702 -12.490 89.957 1.00 31.93 187 THR C N 1
ATOM 9606 C CA . THR C 1 164 ? -53.804 -12.930 89.077 1.00 31.54 187 THR C CA 1
ATOM 9607 C C . THR C 1 164 ? -53.327 -13.783 87.866 1.00 33.99 187 THR C C 1
ATOM 9608 O O . THR C 1 164 ? -54.011 -14.740 87.512 1.00 32.67 187 THR C O 1
ATOM 9612 N N . VAL C 1 165 ? -52.149 -13.471 87.287 1.00 30.66 188 VAL C N 1
ATOM 9613 C CA . VAL C 1 165 ? -51.592 -14.221 86.149 1.00 30.28 188 VAL C CA 1
ATOM 9614 C C . VAL C 1 165 ? -51.398 -15.738 86.506 1.00 34.37 188 VAL C C 1
ATOM 9615 O O . VAL C 1 165 ? -51.586 -16.589 85.636 1.00 33.69 188 VAL C O 1
ATOM 9619 N N . GLY C 1 166 ? -51.106 -16.040 87.778 1.00 31.49 189 GLY C N 1
ATOM 9620 C CA . GLY C 1 166 ? -50.977 -17.405 88.272 1.00 31.38 189 GLY C CA 1
ATOM 9621 C C . GLY C 1 166 ? -52.308 -18.129 88.209 1.00 35.17 189 GLY C C 1
ATOM 9622 O O . GLY C 1 166 ? -52.383 -19.258 87.710 1.00 34.22 189 GLY C O 1
ATOM 9623 N N . GLU C 1 167 ? -53.378 -17.459 88.694 1.00 30.82 190 G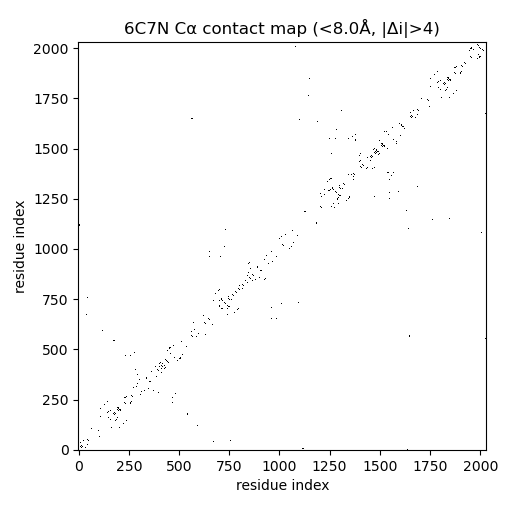LU C N 1
ATOM 9624 C CA . GLU C 1 167 ? -54.746 -17.970 88.628 1.00 30.84 190 GLU C CA 1
ATOM 9625 C C . GLU C 1 167 ? -55.184 -18.120 87.146 1.00 34.48 190 GLU C C 1
ATOM 9626 O O . GLU C 1 167 ? -55.876 -19.081 86.808 1.00 33.50 190 GLU C O 1
ATOM 9632 N N . ALA C 1 168 ? -54.776 -17.168 86.268 1.00 30.31 191 ALA C N 1
ATOM 9633 C CA . ALA C 1 168 ? -55.061 -17.228 84.823 1.00 29.09 191 ALA C CA 1
ATOM 9634 C C . ALA C 1 168 ? -54.468 -18.505 84.222 1.00 31.15 191 ALA C C 1
ATOM 9635 O O . ALA C 1 168 ? -55.163 -19.165 83.480 1.00 29.93 191 ALA C O 1
ATOM 9637 N N . CYS C 1 169 ? -53.223 -18.889 84.595 1.00 28.78 192 CYS C N 1
ATOM 9638 C CA . CYS C 1 169 ? -52.585 -20.146 84.150 1.00 28.07 192 CYS C CA 1
ATOM 9639 C C . CYS C 1 169 ? -53.339 -21.374 84.680 1.00 32.44 192 CYS C C 1
ATOM 9640 O O . CYS C 1 169 ? -53.491 -22.347 83.960 1.00 32.07 192 CYS C O 1
ATOM 9643 N N . GLN C 1 170 ? -53.797 -21.343 85.940 1.00 30.11 193 GLN C N 1
ATOM 9644 C CA . GLN C 1 170 ? -54.552 -22.470 86.499 1.00 30.37 193 GLN C CA 1
ATOM 9645 C C . GLN C 1 170 ? -55.866 -22.694 85.731 1.00 35.59 193 GLN C C 1
ATOM 9646 O O . GLN C 1 170 ? -56.266 -23.838 85.522 1.00 35.41 193 GLN C O 1
ATOM 9652 N N . LYS C 1 171 ? -56.510 -21.601 85.284 1.00 32.40 194 LYS C N 1
ATOM 9653 C CA . LYS C 1 171 ? -57.810 -21.631 84.597 1.00 32.35 194 LYS C CA 1
ATOM 9654 C C . LYS C 1 171 ? -57.717 -21.348 83.092 1.00 33.94 194 LYS C C 1
ATOM 9655 O O . LYS C 1 171 ? -58.750 -21.142 82.458 1.00 32.41 194 LYS C O 1
ATOM 9661 N N . TYR C 1 172 ? -56.505 -21.357 82.522 1.00 30.00 195 TYR C N 1
ATOM 9662 C CA . TYR C 1 172 ? -56.212 -20.951 81.141 1.00 28.30 195 TYR C CA 1
ATOM 9663 C C . TYR C 1 172 ? -57.065 -21.602 80.071 1.00 32.55 195 TYR C C 1
ATOM 9664 O O . TYR C 1 172 ? -57.485 -20.910 79.143 1.00 31.89 195 TYR C O 1
ATOM 9673 N N . GLY C 1 173 ? -57.314 -22.898 80.201 1.00 30.67 196 GLY C N 1
ATOM 9674 C CA . GLY C 1 173 ? -58.162 -23.620 79.258 1.00 31.12 196 GLY C CA 1
ATOM 9675 C C . GLY C 1 173 ? -59.611 -23.168 79.324 1.00 33.88 196 GLY C C 1
ATOM 9676 O O . GLY C 1 173 ? -60.235 -22.935 78.289 1.00 31.24 196 GLY C O 1
ATOM 9677 N N . SER C 1 174 ? -60.148 -23.001 80.548 1.00 31.92 197 SER C N 1
ATOM 9678 C CA . SER C 1 174 ? -61.531 -22.562 80.727 1.00 32.84 197 SER C CA 1
ATOM 9679 C C . SER C 1 174 ? -61.767 -21.080 80.352 1.00 37.19 197 SER C C 1
ATOM 9680 O O . SER C 1 174 ? -62.872 -20.734 79.959 1.00 38.17 197 SER C O 1
ATOM 9683 N N . ILE C 1 175 ? -60.739 -20.221 80.397 1.00 32.34 198 ILE C N 1
ATOM 9684 C CA . ILE C 1 175 ? -60.934 -18.794 80.064 1.00 30.49 198 ILE C CA 1
ATOM 9685 C C . ILE C 1 175 ? -60.360 -18.410 78.695 1.00 32.61 198 ILE C C 1
ATOM 9686 O O . ILE C 1 175 ? -60.325 -17.216 78.357 1.00 31.58 198 ILE C O 1
ATOM 9691 N N . PHE C 1 176 ? -59.917 -19.410 77.917 1.00 29.15 199 PHE C N 1
ATOM 9692 C CA . PHE C 1 176 ? -59.295 -19.220 76.610 1.00 28.13 199 PHE C CA 1
ATOM 9693 C C . PHE C 1 176 ? -60.141 -18.296 75.734 1.00 32.81 199 PHE C C 1
ATOM 9694 O O . PHE C 1 176 ? -61.336 -18.527 75.564 1.00 32.02 199 PHE C O 1
ATOM 9702 N N . GLY C 1 177 ? -59.530 -17.214 75.269 1.00 31.16 200 GLY C N 1
ATOM 9703 C CA . GLY C 1 177 ? -60.216 -16.232 74.436 1.00 30.94 200 GLY C CA 1
ATOM 9704 C C . GLY C 1 177 ? -59.516 -16.014 73.116 1.00 33.42 200 GLY C C 1
ATOM 9705 O O . GLY C 1 177 ? -59.544 -16.885 72.245 1.00 32.71 200 GLY C O 1
ATOM 9706 N N . ARG C 1 178 ? -58.874 -14.844 72.969 1.00 28.62 201 ARG C N 1
ATOM 9707 C CA . ARG C 1 178 ? -58.141 -14.505 71.752 1.00 28.61 201 ARG C CA 1
ATOM 9708 C C . ARG C 1 178 ? -56.785 -15.173 71.770 1.00 32.67 201 ARG C C 1
ATOM 9709 O O . ARG C 1 178 ? -56.130 -15.168 72.811 1.00 31.17 201 ARG C O 1
ATOM 9717 N N . PRO C 1 179 ? -56.349 -15.759 70.633 1.00 30.87 202 PRO C N 1
ATOM 9718 C CA . PRO C 1 179 ? -55.040 -16.436 70.616 1.00 30.45 202 PRO C CA 1
ATOM 9719 C C . PRO C 1 179 ? -53.857 -15.504 70.866 1.00 31.75 202 PRO C C 1
ATOM 9720 O O . PRO C 1 179 ? -53.797 -14.413 70.329 1.00 31.65 202 PRO C O 1
ATOM 9724 N N . GLN C 1 180 ? -52.957 -15.909 71.754 1.00 28.26 203 GLN C N 1
ATOM 9725 C CA . GLN C 1 180 ? -51.751 -15.148 72.086 1.00 27.49 203 GLN C CA 1
ATOM 9726 C C . GLN C 1 180 ? -50.561 -16.112 72.105 1.00 31.70 203 GLN C C 1
ATOM 9727 O O . GLN C 1 180 ? -50.659 -17.218 72.638 1.00 31.54 203 GLN C O 1
ATOM 9733 N N . GLY C 1 181 ? -49.455 -15.680 71.521 1.00 28.46 204 GLY C N 1
ATOM 9734 C CA . GLY C 1 181 ? -48.225 -16.451 71.496 1.00 27.50 204 GLY C CA 1
ATOM 9735 C C . GLY C 1 181 ? -48.180 -17.642 70.558 1.00 29.86 204 GLY C C 1
ATOM 9736 O O . GLY C 1 181 ? -49.090 -17.884 69.751 1.00 27.54 204 GLY C O 1
ATOM 9737 N N . LEU C 1 182 ? -47.083 -18.388 70.673 1.00 25.44 205 LEU C N 1
ATOM 9738 C CA . LEU C 1 182 ? -46.800 -19.532 69.837 1.00 24.33 205 LEU C CA 1
ATOM 9739 C C . LEU C 1 182 ? -46.551 -20.772 70.681 1.00 26.62 205 LEU C C 1
ATOM 9740 O O . LEU C 1 182 ? -45.808 -20.719 71.657 1.00 23.93 205 LEU C O 1
ATOM 9745 N N . TYR C 1 183 ? -47.186 -21.881 70.313 1.00 22.92 206 TYR C N 1
ATOM 9746 C CA . TYR C 1 183 ? -47.030 -23.164 71.004 1.00 23.62 206 TYR C CA 1
ATOM 9747 C C . TYR C 1 183 ? -46.193 -24.086 70.166 1.00 28.74 206 TYR C C 1
ATOM 9748 O O . TYR C 1 183 ? -46.447 -24.242 68.969 1.00 28.37 206 TYR C O 1
ATOM 9757 N N . VAL C 1 184 ? -45.196 -24.702 70.789 1.00 27.46 207 VAL C N 1
ATOM 9758 C CA . VAL C 1 184 ? -44.309 -25.667 70.136 1.00 28.15 207 VAL C CA 1
ATOM 9759 C C . VAL C 1 184 ? -44.459 -26.925 70.993 1.00 32.95 207 VAL C C 1
ATOM 9760 O O . VAL C 1 184 ? -44.134 -26.883 72.171 1.00 32.90 207 VAL C O 1
ATOM 9764 N N . SER C 1 185 ? -44.992 -28.020 70.432 1.00 29.18 208 SER C N 1
ATOM 9765 C CA . SER C 1 185 ? -45.182 -29.242 71.221 1.00 28.58 208 SER C CA 1
ATOM 9766 C C . SER C 1 185 ? -44.338 -30.402 70.705 1.00 33.24 208 SER C C 1
ATOM 9767 O O . SER C 1 185 ? -43.697 -30.270 69.667 1.00 30.81 208 SER C O 1
ATOM 9770 N N . LEU C 1 186 ? -44.399 -31.563 71.389 1.00 33.15 209 LEU C N 1
ATOM 9771 C CA . LEU C 1 186 ? -43.710 -32.793 70.958 1.00 34.06 209 LEU C CA 1
ATOM 9772 C C . LEU C 1 186 ? -44.185 -33.222 69.573 1.00 38.82 209 LEU C C 1
ATOM 9773 O O . LEU C 1 186 ? -43.405 -33.796 68.816 1.00 39.59 209 LEU C O 1
ATOM 9778 N N . LYS C 1 187 ? -45.446 -32.899 69.218 1.00 35.24 210 LYS C N 1
ATOM 9779 C CA . LYS C 1 187 ? -46.015 -33.199 67.899 1.00 35.43 210 LYS C CA 1
ATOM 9780 C C . LYS C 1 187 ? -45.330 -32.407 66.775 1.00 36.63 210 LYS C C 1
ATOM 9781 O O . LYS C 1 187 ? -45.482 -32.765 65.611 1.00 36.60 210 LYS C O 1
ATOM 9787 N N . ASP C 1 188 ? -44.558 -31.357 67.124 1.00 32.39 211 ASP C N 1
ATOM 9788 C CA . ASP C 1 188 ? -43.813 -30.513 66.178 1.00 31.00 211 ASP C CA 1
ATOM 9789 C C . ASP C 1 188 ? -42.351 -30.937 65.979 1.00 34.98 211 ASP C C 1
ATOM 9790 O O . ASP C 1 188 ? -41.591 -30.200 65.350 1.00 32.61 211 ASP C O 1
ATOM 9795 N N . LYS C 1 189 ? -41.949 -32.108 66.508 1.00 32.68 212 LYS C N 1
ATOM 9796 C CA . LYS C 1 189 ? -40.581 -32.617 66.336 1.00 33.38 212 LYS C CA 1
ATOM 9797 C C . LYS C 1 189 ? -40.271 -32.736 64.837 1.00 37.47 212 LYS C C 1
ATOM 9798 O O . LYS C 1 189 ? -41.095 -33.257 64.084 1.00 37.67 212 LYS C O 1
ATOM 9804 N N . GLY C 1 190 ? -39.121 -32.200 64.424 1.00 33.34 213 GLY C N 1
ATOM 9805 C CA . GLY C 1 190 ? -38.705 -32.146 63.023 1.00 32.96 213 GLY C CA 1
ATOM 9806 C C . GLY C 1 190 ? -39.388 -31.025 62.242 1.00 37.17 213 GLY C C 1
ATOM 9807 O O . GLY C 1 190 ? -39.095 -30.836 61.060 1.00 38.97 213 GLY C O 1
ATOM 9808 N N . ARG C 1 191 ? -40.308 -30.268 62.876 1.00 31.37 214 ARG C N 1
ATOM 9809 C CA . ARG C 1 191 ? -41.089 -29.213 62.208 1.00 30.96 214 ARG C CA 1
ATOM 9810 C C . ARG C 1 191 ? -41.090 -27.894 62.973 1.00 32.37 214 ARG C C 1
ATOM 9811 O O . ARG C 1 191 ? -41.978 -27.074 62.745 1.00 30.70 214 ARG C O 1
ATOM 9819 N N . VAL C 1 192 ? -40.153 -27.695 63.917 1.00 29.78 215 VAL C N 1
ATOM 9820 C CA . VAL C 1 192 ? -40.127 -26.463 64.736 1.00 28.45 215 VAL C CA 1
ATOM 9821 C C . VAL C 1 192 ? -39.969 -25.209 63.846 1.00 32.13 215 VAL C C 1
ATOM 9822 O O . VAL C 1 192 ? -40.736 -24.258 64.005 1.00 29.90 215 VAL C O 1
ATOM 9826 N N . LEU C 1 193 ? -39.040 -25.240 62.878 1.00 30.48 216 LEU C N 1
ATOM 9827 C CA . LEU C 1 193 ? -38.849 -24.119 61.956 1.00 31.05 216 LEU C CA 1
ATOM 9828 C C . LEU C 1 193 ? -40.140 -23.795 61.211 1.00 33.12 216 LEU C C 1
ATOM 9829 O O . LEU C 1 193 ? -40.496 -22.624 61.091 1.00 33.42 216 LEU C O 1
ATOM 9834 N N . GLU C 1 194 ? -40.856 -24.830 60.738 1.00 27.50 217 GLU C N 1
ATOM 9835 C CA . GLU C 1 194 ? -42.140 -24.660 60.043 1.00 27.96 217 GLU C CA 1
ATOM 9836 C C . GLU C 1 194 ? -43.173 -23.927 60.944 1.00 30.68 217 GLU C C 1
ATOM 9837 O O . GLU C 1 194 ? -43.907 -23.058 60.460 1.00 28.69 217 GLU C O 1
ATOM 9843 N N . VAL C 1 195 ? -43.200 -24.255 62.254 1.00 27.34 218 VAL C N 1
ATOM 9844 C CA . VAL C 1 195 ? -44.105 -23.599 63.212 1.00 26.60 218 VAL C CA 1
ATOM 9845 C C . VAL C 1 195 ? -43.728 -22.118 63.356 1.00 27.65 218 VAL C C 1
ATOM 9846 O O . VAL C 1 195 ? -44.618 -21.267 63.290 1.00 25.49 218 VAL C O 1
ATOM 9850 N N . LEU C 1 196 ? -42.416 -21.804 63.500 1.00 25.24 219 LEU C N 1
ATOM 9851 C CA . LEU C 1 196 ? -41.947 -20.402 63.598 1.00 25.75 219 LEU C CA 1
ATOM 9852 C C . LEU C 1 196 ? -42.358 -19.572 62.385 1.00 30.69 219 LEU C C 1
ATOM 9853 O O . LEU C 1 196 ? -42.673 -18.396 62.551 1.00 31.07 219 LEU C O 1
ATOM 9858 N N A ARG C 1 197 ? -42.372 -20.187 61.174 0.56 27.99 220 ARG C N 1
ATOM 9859 N N B ARG C 1 197 ? -42.368 -20.175 61.175 0.44 27.91 220 ARG C N 1
ATOM 9860 C CA A ARG C 1 197 ? -42.754 -19.527 59.917 0.56 27.05 220 ARG C CA 1
ATOM 9861 C CA B ARG C 1 197 ? -42.732 -19.474 59.936 0.44 27.06 220 ARG C CA 1
ATOM 9862 C C A ARG C 1 197 ? -44.193 -19.008 59.920 0.56 28.89 220 ARG C C 1
ATOM 9863 C C B ARG C 1 197 ? -44.196 -19.009 59.908 0.44 29.13 220 ARG C C 1
ATOM 9864 O O A ARG C 1 197 ? -44.508 -18.087 59.168 0.56 27.78 220 ARG C O 1
ATOM 9865 O O B ARG C 1 197 ? -44.526 -18.106 59.139 0.44 28.13 220 ARG C O 1
ATOM 9880 N N . ASN C 1 198 ? -45.058 -19.584 60.775 1.00 26.00 221 ASN C N 1
ATOM 9881 C CA . ASN C 1 198 ? -46.466 -19.170 60.889 1.00 26.05 221 ASN C CA 1
ATOM 9882 C C . ASN C 1 198 ? -46.596 -17.869 61.684 1.00 29.34 221 ASN C C 1
ATOM 9883 O O . ASN C 1 198 ? -47.625 -17.209 61.586 1.00 28.03 221 ASN C O 1
ATOM 9888 N N . TRP C 1 199 ? -45.563 -17.512 62.478 1.00 26.81 222 TRP C N 1
ATOM 9889 C CA . TRP C 1 199 ? -45.565 -16.279 63.262 1.00 26.44 222 TRP C CA 1
ATOM 9890 C C . TRP C 1 199 ? -45.419 -15.088 62.302 1.00 29.58 222 TRP C C 1
ATOM 9891 O O . TRP C 1 199 ? -44.438 -15.028 61.562 1.00 30.21 222 TRP C O 1
ATOM 9902 N N . PRO C 1 200 ? -46.408 -14.168 62.252 1.00 26.04 223 PRO C N 1
ATOM 9903 C CA . PRO C 1 200 ? -46.375 -13.118 61.219 1.00 26.98 223 PRO C CA 1
ATOM 9904 C C . PRO C 1 200 ? -45.393 -11.959 61.421 1.00 33.69 223 PRO C C 1
ATOM 9905 O O . PRO C 1 200 ? -45.454 -11.025 60.650 1.00 33.45 223 PRO C O 1
ATOM 9909 N N . HIS C 1 201 ? -44.490 -12.010 62.405 1.00 31.67 224 HIS C N 1
ATOM 9910 C CA . HIS C 1 201 ? -43.500 -10.944 62.598 1.00 31.73 224 HIS C CA 1
ATOM 9911 C C . HIS C 1 201 ? -42.140 -11.539 62.360 1.00 35.29 224 HIS C C 1
ATOM 9912 O O . HIS C 1 201 ? -41.743 -12.465 63.064 1.00 34.34 224 HIS C O 1
ATOM 9919 N N . ARG C 1 202 ? -41.433 -11.038 61.343 1.00 32.62 225 ARG C N 1
ATOM 9920 C CA . ARG C 1 202 ? -40.128 -11.566 60.952 1.00 33.58 225 ARG C CA 1
ATOM 9921 C C . ARG C 1 202 ? -38.979 -11.176 61.881 1.00 37.37 225 ARG C C 1
ATOM 9922 O O . ARG C 1 202 ? -38.108 -12.007 62.155 1.00 38.51 225 ARG C O 1
ATOM 9930 N N . ASN C 1 203 ? -38.962 -9.925 62.355 1.00 32.65 226 ASN C N 1
ATOM 9931 C CA . ASN C 1 203 ? -37.844 -9.414 63.146 1.00 33.50 226 ASN C CA 1
ATOM 9932 C C . ASN C 1 203 ? -38.080 -9.489 64.668 1.00 34.97 226 ASN C C 1
ATOM 9933 O O . ASN C 1 203 ? -38.240 -8.478 65.350 1.00 35.55 226 ASN C O 1
ATOM 9938 N N . VAL C 1 204 ? -38.086 -10.708 65.191 1.00 29.25 227 VAL C N 1
ATOM 9939 C CA . VAL C 1 204 ? -38.287 -10.945 66.619 1.00 27.34 227 VAL C CA 1
ATOM 9940 C C . VAL C 1 204 ? -37.028 -10.529 67.395 1.00 31.17 227 VAL C C 1
ATOM 9941 O O . VAL C 1 204 ? -35.922 -10.882 67.001 1.00 31.49 227 VAL C O 1
ATOM 9945 N N . GLN C 1 205 ? -37.199 -9.755 68.471 1.00 26.84 228 GLN C N 1
ATOM 9946 C CA . GLN C 1 205 ? -36.069 -9.315 69.295 1.00 27.29 228 GLN C CA 1
ATOM 9947 C C . GLN C 1 205 ? -36.037 -10.021 70.650 1.00 30.02 228 GLN C C 1
ATOM 9948 O O . GLN C 1 205 ? -34.962 -10.268 71.191 1.00 27.74 228 GLN C O 1
ATOM 9954 N N . VAL C 1 206 ? -37.220 -10.278 71.228 1.00 26.56 229 VAL C N 1
ATOM 9955 C CA . VAL C 1 206 ? -37.333 -10.880 72.556 1.00 25.99 229 VAL C CA 1
ATOM 9956 C C . VAL C 1 206 ? -38.315 -12.038 72.542 1.00 29.83 229 VAL C C 1
ATOM 9957 O O . VAL C 1 206 ? -39.502 -11.871 72.242 1.00 27.73 229 VAL C O 1
ATOM 9961 N N . ILE C 1 207 ? -37.807 -13.213 72.900 1.00 28.08 230 ILE C N 1
ATOM 9962 C CA . ILE C 1 207 ? -38.608 -14.415 73.074 1.00 27.12 230 ILE C CA 1
ATOM 9963 C C . ILE C 1 207 ? -38.669 -14.701 74.563 1.00 30.94 230 ILE C C 1
ATOM 9964 O O . ILE C 1 207 ? -37.637 -14.694 75.239 1.00 31.10 230 ILE C O 1
ATOM 9969 N N A CYS C 1 208 ? -39.874 -14.926 75.086 0.65 26.38 231 CYS C N 1
ATOM 9970 N N B CYS C 1 208 ? -39.873 -14.943 75.066 0.35 26.16 231 CYS C N 1
ATOM 9971 C CA A CYS C 1 208 ? -40.066 -15.358 76.466 0.65 26.37 231 CYS C CA 1
ATOM 9972 C CA B CYS C 1 208 ? -40.057 -15.382 76.434 0.35 25.92 231 CYS C CA 1
ATOM 9973 C C A CYS C 1 208 ? -40.638 -16.768 76.342 0.65 29.49 231 CYS C C 1
ATOM 9974 C C B CYS C 1 208 ? -40.626 -16.783 76.312 0.35 29.41 231 CYS C C 1
ATOM 9975 O O A CYS C 1 208 ? -41.710 -16.939 75.768 0.65 27.53 231 CYS C O 1
ATOM 9976 O O B CYS C 1 208 ? -41.705 -16.960 75.747 0.35 27.97 231 CYS C O 1
ATOM 9981 N N . VAL C 1 209 ? -39.853 -17.784 76.749 1.00 26.45 232 VAL C N 1
ATOM 9982 C CA . VAL C 1 209 ? -40.227 -19.196 76.604 1.00 25.93 232 VAL C CA 1
ATOM 9983 C C . VAL C 1 209 ? -40.347 -19.932 77.952 1.00 31.96 232 VAL C C 1
ATOM 9984 O O . VAL C 1 209 ? -39.543 -19.709 78.857 1.00 29.25 232 VAL C O 1
ATOM 9988 N N . THR C 1 210 ? -41.359 -20.811 78.058 1.00 31.05 233 THR C N 1
ATOM 9989 C CA . THR C 1 210 ? -41.608 -21.662 79.223 1.00 31.32 233 THR C CA 1
ATOM 9990 C C . THR C 1 210 ? -42.047 -23.061 78.793 1.00 33.86 233 THR C C 1
ATOM 9991 O O . THR C 1 210 ? -42.523 -23.236 77.671 1.00 31.43 233 THR C O 1
ATOM 9995 N N . ASP C 1 211 ? -41.944 -24.036 79.716 1.00 31.37 234 ASP C N 1
ATOM 9996 C CA . ASP C 1 211 ? -42.527 -25.360 79.532 1.00 31.01 234 ASP C CA 1
ATOM 9997 C C . ASP C 1 211 ? -43.627 -25.608 80.586 1.00 34.93 234 ASP C C 1
ATOM 9998 O O . ASP C 1 211 ? -44.189 -26.697 80.643 1.00 35.97 234 ASP C O 1
ATOM 10003 N N . GLY C 1 212 ? -43.936 -24.567 81.373 1.00 30.67 235 GLY C N 1
ATOM 10004 C CA . GLY C 1 212 ? -44.981 -24.548 82.399 1.00 29.92 235 GLY C CA 1
ATOM 10005 C C . GLY C 1 212 ? -44.796 -25.473 83.592 1.00 33.26 235 GLY C C 1
ATOM 10006 O O . GLY C 1 212 ? -45.763 -25.748 84.311 1.00 31.62 235 GLY C O 1
ATOM 10007 N N . GLU C 1 213 ? -43.557 -25.948 83.836 1.00 30.40 236 GLU C N 1
ATOM 10008 C CA . GLU C 1 213 ? -43.314 -26.889 84.929 1.00 30.92 236 GLU C CA 1
ATOM 10009 C C . GLU C 1 213 ? -43.246 -26.232 86.327 1.00 37.96 236 GLU C C 1
ATOM 10010 O O . GLU C 1 213 ? -43.547 -26.911 87.300 1.00 37.79 236 GLU C O 1
ATOM 10016 N N . ARG C 1 214 ? -42.880 -24.938 86.424 1.00 35.47 237 ARG C N 1
ATOM 10017 C CA . ARG C 1 214 ? -42.755 -24.228 87.707 1.00 36.07 237 ARG C CA 1
ATOM 10018 C C . ARG C 1 214 ? -43.423 -22.844 87.592 1.00 37.23 237 ARG C C 1
ATOM 10019 O O . ARG C 1 214 ? -42.752 -21.847 87.401 1.00 37.48 237 ARG C O 1
ATOM 10027 N N . ILE C 1 215 ? -44.763 -22.805 87.609 1.00 32.65 238 ILE C N 1
ATOM 10028 C CA . ILE C 1 215 ? -45.500 -21.531 87.477 1.00 30.64 238 ILE C CA 1
ATOM 10029 C C . ILE C 1 215 ? -45.633 -20.943 88.854 1.00 34.86 238 ILE C C 1
ATOM 10030 O O . ILE C 1 215 ? -46.342 -21.523 89.674 1.00 32.54 238 ILE C O 1
ATOM 10035 N N . LEU C 1 216 ? -44.919 -19.828 89.128 1.00 33.04 239 LEU C N 1
ATOM 10036 C CA . LEU C 1 216 ? -44.878 -19.178 90.458 1.00 35.09 239 LEU C CA 1
ATOM 10037 C C . LEU C 1 216 ? -44.603 -20.269 91.503 1.00 40.89 239 LEU C C 1
ATOM 10038 O O . LEU C 1 216 ? -43.671 -21.038 91.297 1.00 41.79 239 LEU C O 1
ATOM 10043 N N . GLY C 1 217 ? -45.436 -20.394 92.529 1.00 37.80 240 GLY C N 1
ATOM 10044 C CA . GLY C 1 217 ? -45.319 -21.467 93.508 1.00 38.66 240 GLY C CA 1
ATOM 10045 C C . GLY C 1 217 ? -46.442 -22.466 93.333 1.00 42.60 240 GLY C C 1
ATOM 10046 O O . GLY C 1 217 ? -46.684 -23.284 94.220 1.00 43.47 240 GLY C O 1
ATOM 10047 N N . LEU C 1 218 ? -47.120 -22.418 92.172 1.00 37.24 241 LEU C N 1
ATOM 10048 C CA . LEU C 1 218 ? -48.273 -23.267 91.832 1.00 36.92 241 LEU C CA 1
ATOM 10049 C C . LEU C 1 218 ? -47.919 -24.623 91.191 1.00 43.02 241 LEU C C 1
ATOM 10050 O O . LEU C 1 218 ? -48.815 -25.454 91.006 1.00 44.84 241 LEU C O 1
ATOM 10055 N N . GLY C 1 219 ? -46.637 -24.832 90.879 1.00 38.11 242 GLY C N 1
ATOM 10056 C CA . GLY C 1 219 ? -46.146 -26.069 90.287 1.00 37.58 242 GLY C CA 1
ATOM 10057 C C . GLY C 1 219 ? -46.367 -26.219 88.790 1.00 38.58 242 GLY C C 1
ATOM 10058 O O . GLY C 1 219 ? -46.328 -25.237 88.031 1.00 35.87 242 GLY C O 1
ATOM 10059 N N . ASP C 1 220 ? -46.573 -27.485 88.361 1.00 34.09 243 ASP C N 1
ATOM 10060 C CA . ASP C 1 220 ? -46.726 -27.871 86.961 1.00 33.28 243 ASP C CA 1
ATOM 10061 C C . ASP C 1 220 ? -48.101 -27.535 86.434 1.00 36.87 243 ASP C C 1
ATOM 10062 O O . ASP C 1 220 ? -49.084 -28.149 86.846 1.00 37.27 243 ASP C O 1
ATOM 10067 N N . LEU C 1 221 ? -48.167 -26.579 85.496 1.00 32.03 244 LEU C N 1
ATOM 10068 C CA . LEU C 1 221 ? -49.417 -26.206 84.853 1.00 31.23 244 LEU C CA 1
ATOM 10069 C C . LEU C 1 221 ? -49.396 -26.516 83.349 1.00 33.79 244 LEU C C 1
ATOM 10070 O O . LEU C 1 221 ? -50.323 -26.146 82.629 1.00 31.77 244 LEU C O 1
ATOM 10075 N N . GLY C 1 222 ? -48.372 -27.255 82.923 1.00 30.53 245 GLY C N 1
ATOM 10076 C CA . GLY C 1 222 ? -48.164 -27.679 81.542 1.00 29.63 245 GLY C CA 1
ATOM 10077 C C . GLY C 1 222 ? -48.311 -26.574 80.518 1.00 32.34 245 GLY C C 1
ATOM 10078 O O . GLY C 1 222 ? -47.777 -25.468 80.683 1.00 30.70 245 GLY C O 1
ATOM 10079 N N . CYS C 1 223 ? -49.102 -26.855 79.481 1.00 29.54 246 CYS C N 1
ATOM 10080 C CA . CYS C 1 223 ? -49.365 -25.938 78.364 1.00 28.95 246 CYS C CA 1
ATOM 10081 C C . CYS C 1 223 ? -50.044 -24.635 78.789 1.00 30.77 246 CYS C C 1
ATOM 10082 O O . CYS C 1 223 ? -49.949 -23.621 78.096 1.00 28.27 246 CYS C O 1
ATOM 10085 N N . GLN C 1 224 ? -50.715 -24.668 79.955 1.00 28.33 247 GLN C N 1
ATOM 10086 C CA . GLN C 1 224 ? -51.429 -23.526 80.511 1.00 26.97 247 GLN C CA 1
ATOM 10087 C C . GLN C 1 224 ? -50.491 -22.489 81.126 1.00 30.13 247 GLN C C 1
ATOM 10088 O O . GLN C 1 224 ? -50.937 -21.392 81.467 1.00 28.67 247 GLN C O 1
ATOM 10094 N N . GLY C 1 225 ? -49.198 -22.806 81.153 1.00 28.43 248 GLY C N 1
ATOM 10095 C CA . GLY C 1 225 ? -48.137 -21.897 81.580 1.00 28.44 248 GLY C CA 1
ATOM 10096 C C . GLY C 1 225 ? -47.953 -20.687 80.668 1.00 29.89 248 GLY C C 1
ATOM 10097 O O . GLY C 1 225 ? -47.285 -19.718 81.058 1.00 29.34 248 GLY C O 1
ATOM 10098 N N . MET C 1 226 ? -48.580 -20.699 79.470 1.00 25.45 249 MET C N 1
ATOM 10099 C CA . MET C 1 226 ? -48.516 -19.592 78.478 1.00 24.25 249 MET C CA 1
ATOM 10100 C C . MET C 1 226 ? -48.870 -18.198 79.054 1.00 29.36 249 MET C C 1
ATOM 10101 O O . MET C 1 226 ? -48.327 -17.202 78.590 1.00 28.15 249 MET C O 1
ATOM 10106 N N . GLY C 1 227 ? -49.755 -18.135 80.051 1.00 27.43 250 GLY C N 1
ATOM 10107 C CA . GLY C 1 227 ? -50.115 -16.856 80.660 1.00 27.29 250 GLY C CA 1
ATOM 10108 C C . GLY C 1 227 ? -48.923 -16.063 81.191 1.00 30.23 250 GLY C C 1
ATOM 10109 O O . GLY C 1 227 ? -48.926 -14.828 81.099 1.00 29.89 250 GLY C O 1
ATOM 10110 N N . ILE C 1 228 ? -47.875 -16.758 81.707 1.00 25.51 251 ILE C N 1
ATOM 10111 C CA . ILE C 1 228 ? -46.670 -16.078 82.250 1.00 25.80 251 ILE C CA 1
ATOM 10112 C C . ILE C 1 228 ? -45.859 -15.359 81.134 1.00 29.05 251 ILE C C 1
ATOM 10113 O O . ILE C 1 228 ? -45.723 -14.142 81.249 1.00 28.09 251 ILE C O 1
ATOM 10118 N N . PRO C 1 229 ? -45.336 -16.042 80.063 1.00 25.54 252 PRO C N 1
ATOM 10119 C CA . PRO C 1 229 ? -44.600 -15.311 79.016 1.00 24.35 252 PRO C CA 1
ATOM 10120 C C . PRO C 1 229 ? -45.412 -14.214 78.334 1.00 28.13 252 PRO C C 1
ATOM 10121 O O . PRO C 1 229 ? -44.846 -13.186 77.978 1.00 26.48 252 PRO C O 1
ATOM 10125 N N . VAL C 1 230 ? -46.747 -14.394 78.226 1.00 24.49 253 VAL C N 1
ATOM 10126 C CA . VAL C 1 230 ? -47.640 -13.377 77.661 1.00 23.36 253 VAL C CA 1
ATOM 10127 C C . VAL C 1 230 ? -47.646 -12.121 78.551 1.00 28.31 253 VAL C C 1
ATOM 10128 O O . VAL C 1 230 ? -47.481 -11.010 78.039 1.00 28.06 253 VAL C O 1
ATOM 10132 N N . GLY C 1 231 ? -47.779 -12.322 79.865 1.00 26.89 254 GLY C N 1
ATOM 10133 C CA . GLY C 1 231 ? -47.718 -11.265 80.867 1.00 27.47 254 GLY C CA 1
ATOM 10134 C C . GLY C 1 231 ? -46.351 -10.593 80.928 1.00 29.79 254 GLY C C 1
ATOM 10135 O O . GLY C 1 231 ? -46.271 -9.366 80.943 1.00 29.33 254 GLY C O 1
ATOM 10136 N N . LYS C 1 232 ? -45.264 -11.383 80.967 1.00 26.59 255 LYS C N 1
ATOM 10137 C CA . LYS C 1 232 ? -43.880 -10.860 80.989 1.00 25.47 255 LYS C CA 1
ATOM 10138 C C . LYS C 1 232 ? -43.586 -9.927 79.794 1.00 27.66 255 LYS C C 1
ATOM 10139 O O . LYS C 1 232 ? -42.976 -8.862 79.964 1.00 26.31 255 LYS C O 1
ATOM 10145 N N . LEU C 1 233 ? -43.989 -10.336 78.583 1.00 24.07 256 LEU C N 1
ATOM 10146 C CA . LEU C 1 233 ? -43.722 -9.530 77.385 1.00 23.18 256 LEU C CA 1
ATOM 10147 C C . LEU C 1 233 ? -44.528 -8.252 77.329 1.00 26.91 256 LEU C C 1
ATOM 10148 O O . LEU C 1 233 ? -44.033 -7.257 76.817 1.00 25.92 256 LEU C O 1
ATOM 10153 N N . ALA C 1 234 ? -45.749 -8.259 77.901 1.00 25.39 257 ALA C N 1
ATOM 10154 C CA . ALA C 1 234 ? -46.574 -7.049 78.009 1.00 24.84 257 ALA C CA 1
ATOM 10155 C C . ALA C 1 234 ? -45.805 -6.045 78.887 1.00 29.00 257 ALA C C 1
ATOM 10156 O O . ALA C 1 234 ? -45.859 -4.851 78.623 1.00 29.49 257 ALA C O 1
ATOM 10158 N N . LEU C 1 235 ? -45.051 -6.545 79.904 1.00 25.83 258 LEU C N 1
ATOM 10159 C CA . LEU C 1 235 ? -44.225 -5.720 80.786 1.00 25.88 258 LEU C CA 1
ATOM 10160 C C . LEU C 1 235 ? -42.918 -5.251 80.116 1.00 29.12 258 LEU C C 1
ATOM 10161 O O . LEU C 1 235 ? -42.537 -4.106 80.327 1.00 28.90 258 LEU C O 1
ATOM 10166 N N . TYR C 1 236 ? -42.276 -6.076 79.255 1.00 27.34 259 TYR C N 1
ATOM 10167 C CA . TYR C 1 236 ? -41.104 -5.630 78.455 1.00 27.38 259 TYR C CA 1
ATOM 10168 C C . TYR C 1 236 ? -41.535 -4.398 77.623 1.00 29.37 259 TYR C C 1
ATOM 10169 O O . TYR C 1 236 ? -40.809 -3.414 77.554 1.00 28.10 259 TYR C O 1
ATOM 10178 N N . THR C 1 237 ? -42.758 -4.437 77.055 1.00 24.36 260 THR C N 1
ATOM 10179 C CA . THR C 1 237 ? -43.275 -3.325 76.271 1.00 23.87 260 THR C CA 1
ATOM 10180 C C . THR C 1 237 ? -43.672 -2.129 77.137 1.00 28.95 260 THR C C 1
ATOM 10181 O O . THR C 1 237 ? -43.185 -1.014 76.904 1.00 28.36 260 THR C O 1
ATOM 10185 N N . ALA C 1 238 ? -44.614 -2.344 78.083 1.00 27.31 261 ALA C N 1
ATOM 10186 C CA . ALA C 1 238 ? -45.150 -1.262 78.899 1.00 28.53 261 ALA C CA 1
ATOM 10187 C C . ALA C 1 238 ? -44.091 -0.610 79.798 1.00 31.88 261 ALA C C 1
ATOM 10188 O O . ALA C 1 238 ? -44.013 0.617 79.867 1.00 31.55 261 ALA C O 1
ATOM 10190 N N . LEU C 1 239 ? -43.266 -1.426 80.466 1.00 27.72 262 LEU C N 1
ATOM 10191 C CA . LEU C 1 239 ? -42.290 -0.893 81.409 1.00 27.94 262 LEU C CA 1
ATOM 10192 C C . LEU C 1 239 ? -40.911 -0.611 80.816 1.00 32.06 262 LEU C C 1
ATOM 10193 O O . LEU C 1 239 ? -40.216 0.268 81.320 1.00 30.99 262 LEU C O 1
ATOM 10198 N N . GLY C 1 240 ? -40.529 -1.353 79.769 1.00 29.07 263 GLY C N 1
ATOM 10199 C CA . GLY C 1 240 ? -39.208 -1.211 79.156 1.00 28.08 263 GLY C CA 1
ATOM 10200 C C . GLY C 1 240 ? -39.177 -0.606 77.769 1.00 29.71 263 GLY C C 1
ATOM 10201 O O . GLY C 1 240 ? -38.091 -0.354 77.255 1.00 29.57 263 GLY C O 1
ATOM 10202 N N . GLY C 1 241 ? -40.340 -0.413 77.144 1.00 25.47 264 GLY C N 1
ATOM 10203 C CA . GLY C 1 241 ? -40.410 0.168 75.799 1.00 24.07 264 GLY C CA 1
ATOM 10204 C C . GLY C 1 241 ? -39.978 -0.753 74.674 1.00 27.35 264 GLY C C 1
ATOM 10205 O O . GLY C 1 241 ? -39.696 -0.289 73.567 1.00 24.67 264 GLY C O 1
ATOM 10206 N N . VAL C 1 242 ? -39.944 -2.076 74.911 1.00 25.14 265 VAL C N 1
ATOM 10207 C CA . VAL C 1 242 ? -39.619 -3.007 73.814 1.00 24.28 265 VAL C CA 1
ATOM 10208 C C . VAL C 1 242 ? -40.838 -3.016 72.846 1.00 27.90 265 VAL C C 1
ATOM 10209 O O . VAL C 1 242 ? -41.975 -3.168 73.304 1.00 25.63 265 VAL C O 1
ATOM 10213 N N . ASP C 1 243 ? -40.606 -2.868 71.530 1.00 26.92 266 ASP C N 1
ATOM 10214 C CA . ASP C 1 243 ? -41.719 -2.880 70.571 1.00 27.00 266 ASP C CA 1
ATOM 10215 C C . ASP C 1 243 ? -42.514 -4.197 70.684 1.00 29.20 266 ASP C C 1
ATOM 10216 O O . ASP C 1 243 ? -41.906 -5.260 70.597 1.00 28.45 266 ASP C O 1
ATOM 10221 N N . PRO C 1 244 ? -43.858 -4.146 70.875 1.00 27.15 267 PRO C N 1
ATOM 10222 C CA . PRO C 1 244 ? -44.632 -5.395 71.000 1.00 26.17 267 PRO C CA 1
ATOM 10223 C C . PRO C 1 244 ? -44.588 -6.282 69.759 1.00 26.90 267 PRO C C 1
ATOM 10224 O O . PRO C 1 244 ? -44.696 -7.492 69.899 1.00 25.87 267 PRO C O 1
ATOM 10228 N N . SER C 1 245 ? -44.419 -5.699 68.556 1.00 23.07 268 SER C N 1
ATOM 10229 C CA . SER C 1 245 ? -44.328 -6.500 67.336 1.00 22.82 268 SER C CA 1
ATOM 10230 C C . SER C 1 245 ? -43.007 -7.310 67.301 1.00 28.33 268 SER C C 1
ATOM 10231 O O . SER C 1 245 ? -42.908 -8.261 66.530 1.00 27.53 268 SER C O 1
ATOM 10234 N N . ALA C 1 246 ? -42.018 -6.948 68.157 1.00 25.24 269 ALA C N 1
ATOM 10235 C CA . ALA C 1 246 ? -40.729 -7.646 68.251 1.00 25.73 269 ALA C CA 1
ATOM 10236 C C . ALA C 1 246 ? -40.710 -8.676 69.410 1.00 26.79 269 ALA C C 1
ATOM 10237 O O . ALA C 1 246 ? -39.683 -9.310 69.647 1.00 26.37 269 ALA C O 1
ATOM 10239 N N . CYS C 1 247 ? -41.842 -8.833 70.121 1.00 23.24 270 CYS C N 1
ATOM 10240 C CA . CYS C 1 247 ? -41.996 -9.764 71.256 1.00 23.51 270 CYS C CA 1
ATOM 10241 C C . CYS C 1 247 ? -42.671 -11.055 70.835 1.00 27.35 270 CYS C C 1
ATOM 10242 O O . CYS C 1 247 ? -43.656 -11.020 70.092 1.00 26.17 270 CYS C O 1
ATOM 10245 N N . LEU C 1 248 ? -42.148 -12.193 71.311 1.00 24.77 271 LEU C N 1
ATOM 10246 C CA . LEU C 1 248 ? -42.697 -13.507 70.969 1.00 23.75 271 LEU C CA 1
ATOM 10247 C C . LEU C 1 248 ? -42.846 -14.421 72.205 1.00 25.41 271 LEU C C 1
ATOM 10248 O O . LEU C 1 248 ? -41.849 -14.981 72.670 1.00 24.55 271 LEU C O 1
ATOM 10253 N N . PRO C 1 249 ? -44.097 -14.601 72.733 1.00 22.00 272 PRO C N 1
ATOM 10254 C CA . PRO C 1 249 ? -44.288 -15.524 73.876 1.00 22.88 272 PRO C CA 1
ATOM 10255 C C . PRO C 1 249 ? -44.397 -16.949 73.347 1.00 27.31 272 PRO C C 1
ATOM 10256 O O . PRO C 1 249 ? -45.152 -17.203 72.393 1.00 24.75 272 PRO C O 1
ATOM 10260 N N . ILE C 1 250 ? -43.644 -17.871 73.945 1.00 24.69 273 ILE C N 1
ATOM 10261 C CA . ILE C 1 250 ? -43.646 -19.268 73.497 1.00 24.69 273 ILE C CA 1
ATOM 10262 C C . ILE C 1 250 ? -43.869 -20.226 74.634 1.00 31.15 273 ILE C C 1
ATOM 10263 O O . ILE C 1 250 ? -43.226 -20.107 75.682 1.00 31.30 273 ILE C O 1
ATOM 10268 N N . THR C 1 251 ? -44.728 -21.221 74.411 1.00 28.09 274 THR C N 1
ATOM 10269 C CA . THR C 1 251 ? -44.888 -22.323 75.360 1.00 28.32 274 THR C CA 1
ATOM 10270 C C . THR C 1 251 ? -44.443 -23.588 74.658 1.00 31.28 274 THR C C 1
ATOM 10271 O O . THR C 1 251 ? -44.919 -23.893 73.560 1.00 29.27 274 THR C O 1
ATOM 10275 N N . ILE C 1 252 ? -43.534 -24.307 75.298 1.00 28.62 275 ILE C N 1
ATOM 10276 C CA . ILE C 1 252 ? -43.062 -25.607 74.840 1.00 29.33 275 ILE C CA 1
ATOM 10277 C C . ILE C 1 252 ? -43.909 -26.650 75.587 1.00 32.85 275 ILE C C 1
ATOM 10278 O O . ILE C 1 252 ? -43.862 -26.714 76.810 1.00 31.52 275 ILE C O 1
ATOM 10283 N N . ASP C 1 253 ? -44.712 -27.422 74.848 1.00 30.35 276 ASP C N 1
ATOM 10284 C CA . ASP C 1 253 ? -45.592 -28.425 75.446 1.00 31.23 276 ASP C CA 1
ATOM 10285 C C . ASP C 1 253 ? -45.018 -29.844 75.294 1.00 34.36 276 ASP C C 1
ATOM 10286 O O . ASP C 1 253 ? -45.061 -30.427 74.214 1.00 32.64 276 ASP C O 1
ATOM 10291 N N . VAL C 1 254 ? -44.525 -30.400 76.393 1.00 31.19 277 VAL C N 1
ATOM 10292 C CA . VAL C 1 254 ? -43.967 -31.758 76.418 1.00 32.28 277 VAL C CA 1
ATOM 10293 C C . VAL C 1 254 ? -44.828 -32.683 77.293 1.00 36.03 277 VAL C C 1
ATOM 10294 O O . VAL C 1 254 ? -44.395 -33.770 77.677 1.00 35.61 277 VAL C O 1
ATOM 10298 N N . GLY C 1 255 ? -46.044 -32.234 77.589 1.00 32.26 278 GLY C N 1
ATOM 10299 C CA . GLY C 1 255 ? -46.957 -32.949 78.468 1.00 31.78 278 GLY C CA 1
ATOM 10300 C C . GLY C 1 255 ? -46.942 -32.295 79.836 1.00 37.62 278 GLY C C 1
ATOM 10301 O O . GLY C 1 255 ? -46.249 -31.294 80.037 1.00 36.53 278 GLY C O 1
ATOM 10302 N N . THR C 1 256 ? -47.705 -32.853 80.793 1.00 35.20 279 THR C N 1
ATOM 10303 C CA . THR C 1 256 ? -47.787 -32.335 82.164 1.00 34.45 279 THR C CA 1
ATOM 10304 C C . THR C 1 256 ? -47.920 -33.474 83.154 1.00 39.33 279 THR C C 1
ATOM 10305 O O . THR C 1 256 ? -48.552 -34.490 82.840 1.00 38.78 279 THR C O 1
ATOM 10309 N N . ASN C 1 257 ? -47.361 -33.288 84.368 1.00 37.62 280 ASN C N 1
ATOM 10310 C CA . ASN C 1 257 ? -47.469 -34.277 85.443 1.00 38.57 280 ASN C CA 1
ATOM 10311 C C . ASN C 1 257 ? -48.615 -33.935 86.392 1.00 41.71 280 ASN C C 1
ATOM 10312 O O . ASN C 1 257 ? -48.866 -34.676 87.330 1.00 41.53 280 ASN C O 1
ATOM 10317 N N . ASN C 1 258 ? -49.328 -32.826 86.123 1.00 36.90 281 ASN C N 1
ATOM 10318 C CA . ASN C 1 258 ? -50.478 -32.386 86.904 1.00 35.97 281 ASN C CA 1
ATOM 10319 C C . ASN C 1 258 ? -51.679 -33.278 86.540 1.00 40.42 281 ASN C C 1
ATOM 10320 O O . ASN C 1 258 ? -52.259 -33.141 85.455 1.00 37.08 281 ASN C O 1
ATOM 10325 N N . GLU C 1 259 ? -52.046 -34.194 87.459 1.00 40.16 282 GLU C N 1
ATOM 10326 C CA . GLU C 1 259 ? -53.152 -35.140 87.248 1.00 41.61 282 GLU C CA 1
ATOM 10327 C C . GLU C 1 259 ? -54.521 -34.468 87.099 1.00 44.07 282 GLU C C 1
ATOM 10328 O O . GLU C 1 259 ? -55.352 -34.942 86.317 1.00 42.91 282 GLU C O 1
ATOM 10334 N N . LYS C 1 260 ? -54.746 -33.372 87.835 1.00 40.22 283 LYS C N 1
ATOM 10335 C CA . LYS C 1 260 ? -55.984 -32.597 87.749 1.00 40.47 283 LYS C CA 1
ATOM 10336 C C . LYS C 1 260 ? -56.136 -32.037 86.312 1.00 41.39 283 LYS C C 1
ATOM 10337 O O . LYS C 1 260 ? -57.195 -32.186 85.715 1.00 41.57 283 LYS C O 1
ATOM 10343 N N . LEU C 1 261 ? -55.064 -31.470 85.742 1.00 36.61 284 LEU C N 1
ATOM 10344 C CA . LEU C 1 261 ? -55.102 -30.961 84.356 1.00 35.72 284 LEU C CA 1
ATOM 10345 C C . LEU C 1 261 ? -55.289 -32.084 83.325 1.00 40.77 284 LEU C C 1
ATOM 10346 O O . LEU C 1 261 ? -56.100 -31.937 82.415 1.00 39.46 284 LEU C O 1
ATOM 10351 N N . LEU C 1 262 ? -54.598 -33.227 83.507 1.00 38.80 285 LEU C N 1
ATOM 10352 C CA . LEU C 1 262 ? -54.758 -34.382 82.611 1.00 39.17 285 LEU C CA 1
ATOM 10353 C C . LEU C 1 262 ? -56.196 -34.921 82.602 1.00 45.26 285 LEU C C 1
ATOM 10354 O O . LEU C 1 262 ? -56.636 -35.444 81.581 1.00 46.65 285 LEU C O 1
ATOM 10359 N N . ASN C 1 263 ? -56.928 -34.761 83.714 1.00 41.66 286 ASN C N 1
ATOM 10360 C CA . ASN C 1 263 ? -58.333 -35.177 83.853 1.00 43.04 286 ASN C CA 1
ATOM 10361 C C . ASN C 1 263 ? -59.320 -34.088 83.448 1.00 45.26 286 ASN C C 1
ATOM 10362 O O . ASN C 1 263 ? -60.516 -34.350 83.382 1.00 46.42 286 ASN C O 1
ATOM 10367 N N . ASP C 1 264 ? -58.840 -32.855 83.269 1.00 39.67 287 ASP C N 1
ATOM 10368 C CA . ASP C 1 264 ? -59.698 -31.711 82.980 1.00 37.63 287 ASP C CA 1
ATOM 10369 C C . ASP C 1 264 ? -60.103 -31.652 81.510 1.00 37.75 287 ASP C C 1
ATOM 10370 O O . ASP C 1 264 ? -59.241 -31.505 80.647 1.00 34.86 287 ASP C O 1
ATOM 10375 N N . GLU C 1 265 ? -61.417 -31.703 81.221 1.00 33.33 288 GLU C N 1
ATOM 10376 C CA . GLU C 1 265 ? -61.897 -31.597 79.839 1.00 33.17 288 GLU C CA 1
ATOM 10377 C C . GLU C 1 265 ? -61.489 -30.270 79.155 1.00 35.40 288 GLU C C 1
ATOM 10378 O O . GLU C 1 265 ? -61.388 -30.235 77.935 1.00 36.36 288 GLU C O 1
ATOM 10384 N N . PHE C 1 266 ? -61.217 -29.203 79.930 1.00 30.72 289 PHE C N 1
ATOM 10385 C CA . PHE C 1 266 ? -60.821 -27.906 79.364 1.00 30.71 289 PHE C CA 1
ATOM 10386 C C . PHE C 1 266 ? -59.311 -27.721 79.208 1.00 33.39 289 PHE C C 1
ATOM 10387 O O . PHE C 1 266 ? -58.896 -26.683 78.684 1.00 32.10 289 PHE C O 1
ATOM 10395 N N . TYR C 1 267 ? -58.489 -28.730 79.586 1.00 30.10 290 TYR C N 1
ATOM 10396 C CA . TYR C 1 267 ? -57.033 -28.611 79.413 1.00 28.90 290 TYR C CA 1
ATOM 10397 C C . TYR C 1 267 ? -56.675 -28.421 77.918 1.00 31.78 290 TYR C C 1
ATOM 10398 O O . TYR C 1 267 ? -57.205 -29.132 77.059 1.00 31.27 290 TYR C O 1
ATOM 10407 N N . ILE C 1 268 ? -55.779 -27.473 77.621 1.00 28.29 291 ILE C N 1
ATOM 10408 C CA . ILE C 1 268 ? -55.422 -27.114 76.242 1.00 27.56 291 ILE C CA 1
ATOM 10409 C C . ILE C 1 268 ? -54.159 -27.805 75.695 1.00 30.60 291 ILE C C 1
ATOM 10410 O O . ILE C 1 268 ? -53.854 -27.639 74.511 1.00 30.44 291 ILE C O 1
ATOM 10415 N N . GLY C 1 269 ? -53.438 -28.548 76.533 1.00 26.22 292 GLY C N 1
ATOM 10416 C CA . GLY C 1 269 ? -52.200 -29.171 76.084 1.00 26.64 292 GLY C CA 1
ATOM 10417 C C . GLY C 1 269 ? -52.288 -30.626 75.712 1.00 33.80 292 GLY C C 1
ATOM 10418 O O . GLY C 1 269 ? -53.373 -31.210 75.718 1.00 34.59 292 GLY C O 1
ATOM 10419 N N . LEU C 1 270 ? -51.127 -31.229 75.411 1.00 32.34 293 LEU C N 1
ATOM 10420 C CA . LEU C 1 270 ? -51.013 -32.659 75.132 1.00 33.06 293 LEU C CA 1
ATOM 10421 C C . LEU C 1 270 ? -51.421 -33.379 76.401 1.00 37.47 293 LEU C C 1
ATOM 10422 O O . LEU C 1 270 ? -50.897 -33.087 77.489 1.00 35.79 293 LEU C O 1
ATOM 10427 N N . ARG C 1 271 ? -52.402 -34.279 76.269 1.00 34.38 294 ARG C N 1
ATOM 10428 C CA . ARG C 1 271 ? -52.953 -35.018 77.393 1.00 35.63 294 ARG C CA 1
ATOM 10429 C C . ARG C 1 271 ? -52.085 -36.255 77.686 1.00 40.86 294 ARG C C 1
ATOM 10430 O O . ARG C 1 271 ? -52.490 -37.387 77.448 1.00 41.45 294 ARG C O 1
ATOM 10438 N N . GLN C 1 272 ? -50.842 -35.998 78.119 1.00 37.91 295 GLN C N 1
ATOM 10439 C CA . GLN C 1 272 ? -49.833 -37.007 78.441 1.00 38.76 295 GLN C CA 1
ATOM 10440 C C . GLN C 1 272 ? -48.938 -36.502 79.568 1.00 42.52 295 GLN C C 1
ATOM 10441 O O . GLN C 1 272 ? -48.837 -35.289 79.775 1.00 40.28 295 GLN C O 1
ATOM 10447 N N . LYS C 1 273 ? -48.229 -37.425 80.248 1.00 40.45 296 LYS C N 1
ATOM 10448 C CA . LYS C 1 273 ? -47.243 -37.089 81.276 1.00 40.46 296 LYS C CA 1
ATOM 10449 C C . LYS C 1 273 ? -46.037 -36.417 80.601 1.00 45.01 296 LYS C C 1
ATOM 10450 O O . LYS C 1 273 ? -45.865 -36.570 79.389 1.00 44.98 296 LYS C O 1
ATOM 10456 N N . ARG C 1 274 ? -45.216 -35.671 81.373 1.00 41.85 297 ARG C N 1
ATOM 10457 C CA . ARG C 1 274 ? -44.066 -34.945 80.825 1.00 41.01 297 ARG C CA 1
ATOM 10458 C C . ARG C 1 274 ? -43.019 -35.829 80.252 1.00 47.38 297 ARG C C 1
ATOM 10459 O O . ARG C 1 274 ? -42.596 -36.800 80.889 1.00 49.16 297 ARG C O 1
ATOM 10467 N N . ALA C 1 275 ? -42.533 -35.449 79.076 1.00 42.25 298 ALA C N 1
ATOM 10468 C CA . ALA C 1 275 ? -41.400 -36.141 78.487 1.00 42.27 298 ALA C CA 1
ATOM 10469 C C . ALA C 1 275 ? -40.149 -35.632 79.217 1.00 44.55 298 ALA C C 1
ATOM 10470 O O . ALA C 1 275 ? -40.101 -34.474 79.622 1.00 43.29 298 ALA C O 1
ATOM 10472 N N . ARG C 1 276 ? -39.162 -36.495 79.407 1.00 42.33 299 ARG C N 1
ATOM 10473 C CA . ARG C 1 276 ? -37.914 -36.164 80.086 1.00 42.87 299 ARG C CA 1
ATOM 10474 C C . ARG C 1 276 ? -36.777 -36.811 79.319 1.00 48.51 299 ARG C C 1
ATOM 10475 O O . ARG C 1 276 ? -37.032 -37.643 78.446 1.00 49.72 299 ARG C O 1
ATOM 10477 N N . GLY C 1 277 ? -35.545 -36.455 79.664 1.00 44.55 300 GLY C N 1
ATOM 10478 C CA . GLY C 1 277 ? -34.358 -37.030 79.048 1.00 45.38 300 GLY C CA 1
ATOM 10479 C C . GLY C 1 277 ? -34.190 -36.692 77.582 1.00 48.14 300 GLY C C 1
ATOM 10480 O O . GLY C 1 277 ? -34.479 -35.566 77.170 1.00 46.24 300 GLY C O 1
ATOM 10481 N N . GLU C 1 278 ? -33.732 -37.681 76.783 1.00 45.67 301 GLU C N 1
ATOM 10482 C CA . GLU C 1 278 ? -33.439 -37.552 75.354 1.00 45.33 301 GLU C CA 1
ATOM 10483 C C . GLU C 1 278 ? -34.579 -36.978 74.509 1.00 47.64 301 GLU C C 1
ATOM 10484 O O . GLU C 1 278 ? -34.307 -36.120 73.669 1.00 46.04 301 GLU C O 1
ATOM 10486 N N . GLU C 1 279 ? -35.837 -37.443 74.704 1.00 44.81 302 GLU C N 1
ATOM 10487 C CA . GLU C 1 279 ? -36.981 -36.936 73.925 1.00 43.95 302 GLU C CA 1
ATOM 10488 C C . GLU C 1 279 ? -37.170 -35.426 74.139 1.00 46.16 302 GLU C C 1
ATOM 10489 O O . GLU C 1 279 ? -37.399 -34.681 73.185 1.00 44.02 302 GLU C O 1
ATOM 10495 N N . TYR C 1 280 ? -37.056 -34.988 75.403 1.00 43.20 303 TYR C N 1
ATOM 10496 C CA . TYR C 1 280 ? -37.162 -33.585 75.775 1.00 41.40 303 TYR C CA 1
ATOM 10497 C C . TYR C 1 280 ? -35.984 -32.797 75.172 1.00 43.08 303 TYR C C 1
ATOM 10498 O O . TYR C 1 280 ? -36.206 -31.773 74.536 1.00 41.25 303 TYR C O 1
ATOM 10507 N N . ASP C 1 281 ? -34.742 -33.282 75.401 1.00 40.15 304 ASP C N 1
ATOM 10508 C CA . ASP C 1 281 ? -33.499 -32.666 74.935 1.00 38.76 304 ASP C CA 1
ATOM 10509 C C . ASP C 1 281 ? -33.484 -32.419 73.446 1.00 39.93 304 ASP C C 1
ATOM 10510 O O . ASP C 1 281 ? -33.099 -31.332 73.035 1.00 37.33 304 ASP C O 1
ATOM 10515 N N . GLU C 1 282 ? -33.924 -33.411 72.643 1.00 37.74 305 GLU C N 1
ATOM 10516 C CA . GLU C 1 282 ? -33.975 -33.303 71.188 1.00 37.27 305 GLU C CA 1
ATOM 10517 C C . GLU C 1 282 ? -34.916 -32.186 70.733 1.00 40.48 305 GLU C C 1
ATOM 10518 O O . GLU C 1 282 ? -34.570 -31.466 69.797 1.00 39.85 305 GLU C O 1
ATOM 10524 N N . LEU C 1 283 ? -36.082 -32.018 71.398 1.00 36.46 306 LEU C N 1
ATOM 10525 C CA . LEU C 1 283 ? -37.020 -30.941 71.058 1.00 35.18 306 LEU C CA 1
ATOM 10526 C C . LEU C 1 283 ? -36.429 -29.585 71.423 1.00 39.68 306 LEU C C 1
ATOM 10527 O O . LEU C 1 283 ? -36.516 -28.652 70.626 1.00 39.41 306 LEU C O 1
ATOM 10532 N N . MET C 1 284 ? -35.833 -29.482 72.628 1.00 36.03 307 MET C N 1
ATOM 10533 C CA . MET C 1 284 ? -35.220 -28.242 73.087 1.00 34.41 307 MET C CA 1
ATOM 10534 C C . MET C 1 284 ? -34.062 -27.831 72.157 1.00 36.76 307 MET C C 1
ATOM 10535 O O . MET C 1 284 ? -33.965 -26.660 71.798 1.00 34.71 307 MET C O 1
ATOM 10540 N N . GLU C 1 285 ? -33.205 -28.797 71.758 1.00 34.39 308 GLU C N 1
ATOM 10541 C CA . GLU C 1 285 ? -32.088 -28.534 70.835 1.00 34.29 308 GLU C CA 1
ATOM 10542 C C . GLU C 1 285 ? -32.609 -28.067 69.470 1.00 35.59 308 GLU C C 1
ATOM 10543 O O . GLU C 1 285 ? -32.075 -27.121 68.902 1.00 33.59 308 GLU C O 1
ATOM 10549 N N . GLU C 1 286 ? -33.655 -28.720 68.956 1.00 33.00 309 GLU C N 1
ATOM 10550 C CA . GLU C 1 286 ? -34.242 -28.326 67.679 1.00 33.11 309 GLU C CA 1
ATOM 10551 C C . GLU C 1 286 ? -34.838 -26.910 67.799 1.00 36.48 309 GLU C C 1
ATOM 10552 O O . GLU C 1 286 ? -34.659 -26.096 66.893 1.00 36.58 309 GLU C O 1
ATOM 10558 N N . PHE C 1 287 ? -35.509 -26.615 68.934 1.00 32.17 310 PHE C N 1
ATOM 10559 C CA . PHE C 1 287 ? -36.106 -25.300 69.182 1.00 29.40 310 PHE C CA 1
ATOM 10560 C C . PHE C 1 287 ? -35.044 -24.202 69.200 1.00 32.94 310 PHE C C 1
ATOM 10561 O O . PHE C 1 287 ? -35.204 -23.189 68.527 1.00 31.30 310 PHE C O 1
ATOM 10569 N N . MET C 1 288 ? -33.968 -24.398 69.983 1.00 30.25 311 MET C N 1
ATOM 10570 C CA . MET C 1 288 ? -32.899 -23.404 70.093 1.00 28.85 311 MET C CA 1
ATOM 10571 C C . MET C 1 288 ? -32.138 -23.211 68.784 1.00 33.37 311 MET C C 1
ATOM 10572 O O . MET C 1 288 ? -31.758 -22.082 68.485 1.00 32.43 311 MET C O 1
ATOM 10577 N N . ALA C 1 289 ? -31.964 -24.291 67.983 1.00 30.88 312 ALA C N 1
ATOM 10578 C CA . ALA C 1 289 ? -31.319 -24.197 66.671 1.00 30.79 312 ALA C CA 1
ATOM 10579 C C . ALA C 1 289 ? -32.247 -23.427 65.709 1.00 33.59 312 ALA C C 1
ATOM 10580 O O . ALA C 1 289 ? -31.751 -22.610 64.925 1.00 32.15 312 ALA C O 1
ATOM 10582 N N . ALA C 1 290 ? -33.587 -23.679 65.775 1.00 29.03 313 ALA C N 1
ATOM 10583 C CA . ALA C 1 290 ? -34.581 -23.040 64.899 1.00 26.76 313 ALA C CA 1
ATOM 10584 C C . ALA C 1 290 ? -34.633 -21.532 65.167 1.00 29.47 313 ALA C C 1
ATOM 10585 O O . ALA C 1 290 ? -34.696 -20.743 64.232 1.00 27.45 313 ALA C O 1
ATOM 10587 N N . VAL C 1 291 ? -34.586 -21.136 66.456 1.00 27.26 314 VAL C N 1
ATOM 10588 C CA . VAL C 1 291 ? -34.607 -19.734 66.870 1.00 27.03 314 VAL C CA 1
ATOM 10589 C C . VAL C 1 291 ? -33.387 -18.982 66.306 1.00 30.48 314 VAL C C 1
ATOM 10590 O O . VAL C 1 291 ? -33.546 -17.885 65.770 1.00 29.54 314 VAL C O 1
ATOM 10594 N N . LYS C 1 292 ? -32.186 -19.587 66.386 1.00 28.64 315 LYS C N 1
ATOM 10595 C CA . LYS C 1 292 ? -30.970 -18.982 65.847 1.00 28.22 315 LYS C CA 1
ATOM 10596 C C . LYS C 1 292 ? -31.044 -18.901 64.312 1.00 31.85 315 LYS C C 1
ATOM 10597 O O . LYS C 1 292 ? -30.755 -17.848 63.750 1.00 31.78 315 LYS C O 1
ATOM 10603 N N . THR C 1 293 ? -31.437 -20.000 63.643 1.00 29.59 316 THR C N 1
ATOM 10604 C CA . THR C 1 293 ? -31.555 -20.054 62.179 1.00 29.94 316 THR C CA 1
ATOM 10605 C C . THR C 1 293 ? -32.489 -18.951 61.667 1.00 34.02 316 THR C C 1
ATOM 10606 O O . THR C 1 293 ? -32.130 -18.212 60.755 1.00 32.97 316 THR C O 1
ATOM 10610 N N . PHE C 1 294 ? -33.676 -18.848 62.268 1.00 31.67 317 PHE C N 1
ATOM 10611 C CA . PHE C 1 294 ? -34.711 -17.935 61.826 1.00 31.46 317 PHE C CA 1
ATOM 10612 C C . PHE C 1 294 ? -34.565 -16.490 62.309 1.00 33.86 317 PHE C C 1
ATOM 10613 O O . PHE C 1 294 ? -34.846 -15.579 61.537 1.00 32.28 317 PHE C O 1
ATOM 10621 N N . TYR C 1 295 ? -34.144 -16.270 63.568 1.00 29.91 318 TYR C N 1
ATOM 10622 C CA . TYR C 1 295 ? -34.065 -14.917 64.124 1.00 28.90 318 TYR C CA 1
ATOM 10623 C C . TYR C 1 295 ? -32.656 -14.361 64.312 1.00 33.19 318 TYR C C 1
ATOM 10624 O O . TYR C 1 295 ? -32.529 -13.200 64.693 1.00 33.39 318 TYR C O 1
ATOM 10633 N N . GLY C 1 296 ? -31.628 -15.148 64.007 1.00 29.49 319 GLY C N 1
ATOM 10634 C CA . GLY C 1 296 ? -30.242 -14.693 64.083 1.00 29.90 319 GLY C CA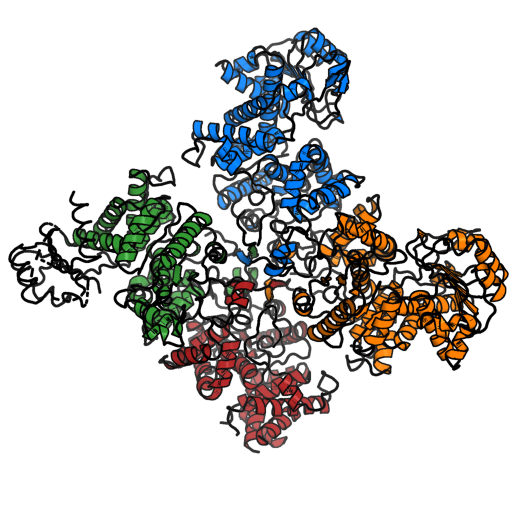 1
ATOM 10635 C C . GLY C 1 296 ? -29.595 -14.772 65.456 1.00 33.34 319 GLY C C 1
ATOM 10636 O O . GLY C 1 296 ? -30.170 -15.306 66.410 1.00 31.27 319 GLY C O 1
ATOM 10637 N N . GLU C 1 297 ? -28.386 -14.203 65.557 1.00 30.78 320 GLU C N 1
ATOM 10638 C CA . GLU C 1 297 ? -27.544 -14.224 66.750 1.00 31.40 320 GLU C CA 1
ATOM 10639 C C . GLU C 1 297 ? -27.961 -13.274 67.854 1.00 34.99 320 GLU C C 1
ATOM 10640 O O . GLU C 1 297 ? -27.590 -13.486 69.017 1.00 34.62 320 GLU C O 1
ATOM 10646 N N . LYS C 1 298 ? -28.705 -12.216 67.504 1.00 30.94 321 LYS C N 1
ATOM 10647 C CA . LYS C 1 298 ? -29.008 -11.157 68.469 1.00 30.74 321 LYS C CA 1
ATOM 10648 C C . LYS C 1 298 ? -30.349 -11.284 69.161 1.00 33.93 321 LYS C C 1
ATOM 10649 O O . LYS C 1 298 ? -30.629 -10.479 70.058 1.00 33.35 321 LYS C O 1
ATOM 10655 N N . VAL C 1 299 ? -31.164 -12.298 68.799 1.00 30.20 322 VAL C N 1
ATOM 10656 C CA . VAL C 1 299 ? -32.458 -12.500 69.458 1.00 28.32 322 VAL C CA 1
ATOM 10657 C C . VAL C 1 299 ? -32.255 -12.880 70.943 1.00 30.59 322 VAL C C 1
ATOM 10658 O O . VAL C 1 299 ? -31.454 -13.755 71.246 1.00 30.18 322 VAL C O 1
ATOM 10662 N N . LEU C 1 300 ? -32.986 -12.229 71.843 1.00 27.25 323 LEU C N 1
ATOM 10663 C CA . LEU C 1 300 ? -32.927 -12.549 73.260 1.00 27.87 323 LEU C CA 1
ATOM 10664 C C . LEU C 1 300 ? -33.880 -13.698 73.570 1.00 31.02 323 LEU C C 1
ATOM 10665 O O . LEU C 1 300 ? -35.061 -13.605 73.246 1.00 28.75 323 LEU C O 1
ATOM 10670 N N . ILE C 1 301 ? -33.364 -14.773 74.204 1.00 28.64 324 ILE C N 1
ATOM 10671 C CA . ILE C 1 301 ? -34.205 -15.890 74.637 1.00 28.10 324 ILE C CA 1
ATOM 10672 C C . ILE C 1 301 ? -34.264 -15.829 76.156 1.00 31.93 324 ILE C C 1
ATOM 10673 O O . ILE C 1 301 ? -33.270 -16.081 76.835 1.00 31.87 324 ILE C O 1
ATOM 10678 N N . GLN C 1 302 ? -35.416 -15.431 76.679 1.00 27.84 325 GLN C N 1
ATOM 10679 C CA . GLN C 1 302 ? -35.622 -15.344 78.111 1.00 28.70 325 GLN C CA 1
ATOM 10680 C C . GLN C 1 302 ? -36.365 -16.608 78.583 1.00 31.72 325 GLN C C 1
ATOM 10681 O O . GLN C 1 302 ? -37.530 -16.818 78.226 1.00 30.60 325 GLN C O 1
ATOM 10687 N N . PHE C 1 303 ? -35.653 -17.486 79.308 1.00 29.48 326 PHE C N 1
ATOM 10688 C CA . PHE C 1 303 ? -36.237 -18.708 79.864 1.00 30.24 326 PHE C CA 1
ATOM 10689 C C . PHE C 1 303 ? -37.014 -18.343 81.120 1.00 32.34 326 PHE C C 1
ATOM 10690 O O . PHE C 1 303 ? -36.553 -17.547 81.924 1.00 32.26 326 PHE C O 1
ATOM 10698 N N . GLU C 1 304 ? -38.190 -18.921 81.284 1.00 30.32 327 GLU C N 1
ATOM 10699 C CA . GLU C 1 304 ? -38.974 -18.684 82.491 1.00 31.47 327 GLU C CA 1
ATOM 10700 C C . GLU C 1 304 ? -39.821 -19.882 82.884 1.00 36.54 327 GLU C C 1
ATOM 10701 O O . GLU C 1 304 ? -40.213 -20.672 82.021 1.00 35.06 327 GLU C O 1
ATOM 10707 N N . ASP C 1 305 ? -40.101 -20.000 84.198 1.00 34.18 328 ASP C N 1
ATOM 10708 C CA . ASP C 1 305 ? -40.967 -20.994 84.833 1.00 34.93 328 ASP C CA 1
ATOM 10709 C C . ASP C 1 305 ? -40.646 -22.440 84.453 1.00 36.13 328 ASP C C 1
ATOM 10710 O O . ASP C 1 305 ? -41.539 -23.276 84.301 1.00 35.32 328 ASP C O 1
ATOM 10715 N N . PHE C 1 306 ? -39.354 -22.731 84.361 1.00 32.61 329 PHE C N 1
ATOM 10716 C CA . PHE C 1 306 ? -38.832 -24.081 84.175 1.00 33.08 329 PHE C CA 1
ATOM 10717 C C . PHE C 1 306 ? -38.515 -24.608 85.573 1.00 37.82 329 PHE C C 1
ATOM 10718 O O . PHE C 1 306 ? -38.191 -23.806 86.456 1.00 37.68 329 PHE C O 1
ATOM 10726 N N . ALA C 1 307 ? -38.599 -25.939 85.788 1.00 34.62 330 ALA C N 1
ATOM 10727 C CA . ALA C 1 307 ? -38.228 -26.559 87.077 1.00 34.67 330 ALA C CA 1
ATOM 10728 C C . ALA C 1 307 ? -36.711 -26.331 87.285 1.00 40.95 330 ALA C C 1
ATOM 10729 O O . ALA C 1 307 ? -35.988 -26.197 86.291 1.00 37.91 330 ALA C O 1
ATOM 10731 N N . ASN C 1 308 ? -36.232 -26.298 88.558 1.00 35.34 331 ASN C N 1
ATOM 10732 C CA . ASN C 1 308 ? -34.850 -25.923 88.907 1.00 37.05 331 ASN C CA 1
ATOM 10733 C C . ASN C 1 308 ? -33.728 -26.654 88.174 1.00 43.18 331 ASN C C 1
ATOM 10734 O O . ASN C 1 308 ? -32.878 -25.961 87.625 1.00 42.81 331 ASN C O 1
ATOM 10739 N N . HIS C 1 309 ? -33.670 -27.999 88.187 1.00 42.58 332 HIS C N 1
ATOM 10740 C CA . HIS C 1 309 ? -32.568 -28.715 87.528 1.00 43.72 332 HIS C CA 1
ATOM 10741 C C . HIS C 1 309 ? -32.501 -28.357 86.053 1.00 46.61 332 HIS C C 1
ATOM 10742 O O . HIS C 1 309 ? -31.429 -28.005 85.551 1.00 46.77 332 HIS C O 1
ATOM 10744 N N . ASN C 1 310 ? -33.668 -28.347 85.395 1.00 41.57 333 ASN C N 1
ATOM 10745 C CA . ASN C 1 310 ? -33.802 -28.001 83.991 1.00 40.74 333 ASN C CA 1
ATOM 10746 C C . ASN C 1 310 ? -33.385 -26.536 83.724 1.00 43.17 333 ASN C C 1
ATOM 10747 O O . ASN C 1 310 ? -32.584 -26.289 82.815 1.00 41.79 333 ASN C O 1
ATOM 10752 N N . ALA C 1 311 ? -33.886 -25.584 84.542 1.00 38.68 334 ALA C N 1
ATOM 10753 C CA . ALA C 1 311 ? -33.569 -24.158 84.389 1.00 38.13 334 ALA C CA 1
ATOM 10754 C C . ALA C 1 311 ? -32.054 -23.919 84.417 1.00 41.78 334 ALA C C 1
ATOM 10755 O O . ALA C 1 311 ? -31.542 -23.205 83.556 1.00 39.27 334 ALA C O 1
ATOM 10757 N N . PHE C 1 312 ? -31.338 -24.543 85.393 1.00 39.70 335 PHE C N 1
ATOM 10758 C CA . PHE C 1 312 ? -29.887 -24.424 85.493 1.00 39.83 335 PHE C CA 1
ATOM 10759 C C . PHE C 1 312 ? -29.172 -25.066 84.317 1.00 42.86 335 PHE C C 1
ATOM 10760 O O . PHE C 1 312 ? -28.215 -24.484 83.809 1.00 42.93 335 PHE C O 1
ATOM 10768 N N . ASP C 1 313 ? -29.636 -26.248 83.868 1.00 39.25 336 ASP C N 1
ATOM 10769 C CA . ASP C 1 313 ? -29.022 -26.934 82.727 1.00 39.79 336 ASP C CA 1
ATOM 10770 C C . ASP C 1 313 ? -29.181 -26.145 81.447 1.00 42.10 336 ASP C C 1
ATOM 10771 O O . ASP C 1 313 ? -28.218 -26.023 80.687 1.00 43.03 336 ASP C O 1
ATOM 10776 N N . LEU C 1 314 ? -30.382 -25.593 81.212 1.00 36.75 337 LEU C N 1
ATOM 10777 C CA . LEU C 1 314 ? -30.666 -24.794 80.008 1.00 35.86 337 LEU C CA 1
ATOM 10778 C C . LEU C 1 314 ? -29.832 -23.521 79.996 1.00 39.48 337 LEU C C 1
ATOM 10779 O O . LEU C 1 314 ? -29.265 -23.166 78.964 1.00 38.09 337 LEU C O 1
ATOM 10784 N N . LEU C 1 315 ? -29.729 -22.861 81.154 1.00 38.36 338 LEU C N 1
ATOM 10785 C CA . LEU C 1 315 ? -28.935 -21.642 81.283 1.00 38.63 338 LEU C CA 1
ATOM 10786 C C . LEU C 1 315 ? -27.443 -21.924 81.047 1.00 43.33 338 LEU C C 1
ATOM 10787 O O . LEU C 1 315 ? -26.819 -21.193 80.290 1.00 42.93 338 LEU C O 1
ATOM 10792 N N . GLU C 1 316 ? -26.896 -22.995 81.639 1.00 41.00 339 GLU C N 1
ATOM 10793 C CA . GLU C 1 316 ? -25.481 -23.359 81.479 1.00 41.80 339 GLU C CA 1
ATOM 10794 C C . GLU C 1 316 ? -25.153 -23.667 80.008 1.00 45.59 339 GLU C C 1
ATOM 10795 O O . GLU C 1 316 ? -24.144 -23.188 79.481 1.00 45.41 339 GLU C O 1
ATOM 10801 N N . LYS C 1 317 ? -26.013 -24.451 79.352 1.00 41.30 340 LYS C N 1
ATOM 10802 C CA . LYS C 1 317 ? -25.816 -24.836 77.959 1.00 40.97 340 LYS C CA 1
ATOM 10803 C C . LYS C 1 317 ? -25.981 -23.678 76.957 1.00 43.01 340 LYS C C 1
ATOM 10804 O O . LYS C 1 317 ? -25.050 -23.387 76.201 1.00 43.00 340 LYS C O 1
ATOM 10810 N N . TYR C 1 318 ? -27.153 -23.033 76.941 1.00 37.46 341 TYR C N 1
ATOM 10811 C CA . TYR C 1 318 ? -27.447 -22.043 75.911 1.00 35.77 341 TYR C CA 1
ATOM 10812 C C . TYR C 1 318 ? -26.837 -20.649 76.143 1.00 39.10 341 TYR C C 1
ATOM 10813 O O . TYR C 1 318 ? -26.728 -19.895 75.173 1.00 36.88 341 TYR C O 1
ATOM 10822 N N . SER C 1 319 ? -26.349 -20.339 77.359 1.00 36.63 342 SER C N 1
ATOM 10823 C CA . SER C 1 319 ? -25.687 -19.039 77.589 1.00 37.20 342 SER C CA 1
ATOM 10824 C C . SER C 1 319 ? -24.329 -18.941 76.878 1.00 41.74 342 SER C C 1
ATOM 10825 O O . SER C 1 319 ? -23.796 -17.840 76.729 1.00 42.54 342 SER C O 1
ATOM 10828 N N . LYS C 1 320 ? -23.794 -20.086 76.408 1.00 37.99 343 LYS C N 1
ATOM 10829 C CA . LYS C 1 320 ? -22.519 -20.168 75.683 1.00 38.45 343 LYS C CA 1
ATOM 10830 C C . LYS C 1 320 ? -22.723 -19.986 74.176 1.00 41.97 343 LYS C C 1
ATOM 10831 O O . LYS C 1 320 ? -21.759 -19.692 73.461 1.00 41.78 343 LYS C O 1
ATOM 10834 N N . THR C 1 321 ? -23.963 -20.202 73.679 1.00 37.06 344 THR C N 1
ATOM 10835 C CA . THR C 1 321 ? -24.231 -20.197 72.237 1.00 35.93 344 THR C CA 1
ATOM 10836 C C . THR C 1 321 ? -25.253 -19.160 71.759 1.00 38.73 344 THR C C 1
ATOM 10837 O O . THR C 1 321 ? -25.367 -18.936 70.559 1.00 37.79 344 THR C O 1
ATOM 10841 N N . HIS C 1 322 ? -26.031 -18.581 72.673 1.00 33.89 345 HIS C N 1
ATOM 10842 C CA . HIS C 1 322 ? -27.100 -17.640 72.342 1.00 31.73 345 HIS C CA 1
ATOM 10843 C C . HIS C 1 322 ? -27.124 -16.507 73.370 1.00 34.43 345 HIS C C 1
ATOM 10844 O O . HIS C 1 322 ? -26.488 -16.615 74.428 1.00 33.69 345 HIS C O 1
ATOM 10851 N N . LEU C 1 323 ? -27.922 -15.450 73.085 1.00 29.61 346 LEU C N 1
ATOM 10852 C CA . LEU C 1 323 ? -28.184 -14.345 74.027 1.00 29.54 346 LEU C CA 1
ATOM 10853 C C . LEU C 1 323 ? -29.350 -14.883 74.850 1.00 33.45 346 LEU C C 1
ATOM 10854 O O . LEU C 1 323 ? -30.488 -14.926 74.372 1.00 32.03 346 LEU C O 1
ATOM 10859 N N A VAL C 1 324 ? -29.080 -15.339 76.081 0.50 30.86 347 VAL C N 1
ATOM 10860 N N B VAL C 1 324 ? -29.020 -15.378 76.035 0.50 32.33 347 VAL C N 1
ATOM 10861 C CA A VAL C 1 324 ? -30.137 -15.906 76.928 0.50 30.46 347 VAL C CA 1
ATOM 10862 C CA B VAL C 1 324 ? -29.925 -16.073 76.929 0.50 32.72 347 VAL C CA 1
ATOM 10863 C C A VAL C 1 324 ? -30.200 -15.260 78.311 0.50 35.01 347 VAL C C 1
ATOM 10864 C C B VAL C 1 324 ? -29.761 -15.607 78.369 0.50 36.38 347 VAL C C 1
ATOM 10865 O O A VAL C 1 324 ? -29.173 -14.861 78.880 0.50 35.06 347 VAL C O 1
ATOM 10866 O O B VAL C 1 324 ? -28.641 -15.372 78.836 0.50 36.24 347 VAL C O 1
ATOM 10873 N N A PHE C 1 325 ? -31.402 -15.253 78.887 0.50 31.18 348 PHE C N 1
ATOM 10874 N N B PHE C 1 325 ? -30.892 -15.502 79.071 0.50 30.73 348 PHE C N 1
ATOM 10875 C CA A PHE C 1 325 ? -31.617 -14.731 80.220 0.50 31.46 348 PHE C CA 1
ATOM 10876 C CA B PHE C 1 325 ? -30.949 -15.275 80.502 0.50 29.53 348 PHE C CA 1
ATOM 10877 C C A PHE C 1 325 ? -32.651 -15.556 80.980 0.50 36.66 348 PHE C C 1
ATOM 10878 C C B PHE C 1 325 ? -32.217 -15.919 81.053 0.50 32.57 348 PHE C C 1
ATOM 10879 O O A PHE C 1 325 ? -33.725 -15.801 80.450 0.50 36.29 348 PHE C O 1
ATOM 10880 O O B PHE C 1 325 ? -33.142 -16.196 80.288 0.50 30.59 348 PHE C O 1
ATOM 10895 N N A ASN C 1 326 ? -32.329 -16.014 82.206 0.50 34.15 349 ASN C N 1
ATOM 10896 N N B ASN C 1 326 ? -32.220 -16.237 82.356 0.50 30.14 349 ASN C N 1
ATOM 10897 C CA A ASN C 1 326 ? -33.327 -16.726 83.007 0.50 34.16 349 ASN C CA 1
ATOM 10898 C CA B ASN C 1 326 ? -33.372 -16.823 83.039 0.50 30.29 349 ASN C CA 1
ATOM 10899 C C A ASN C 1 326 ? -33.779 -15.754 84.068 0.50 36.75 349 ASN C C 1
ATOM 10900 C C B ASN C 1 326 ? -33.803 -15.820 84.091 0.50 34.86 349 ASN C C 1
ATOM 10901 O O A ASN C 1 326 ? -32.998 -15.417 84.955 0.50 35.94 349 ASN C O 1
ATOM 10902 O O B ASN C 1 326 ? -33.026 -15.527 84.997 0.50 33.88 349 ASN C O 1
ATOM 10911 N N . ASP C 1 327 ? -35.019 -15.256 83.946 1.00 33.12 350 ASP C N 1
ATOM 10912 C CA . ASP C 1 327 ? -35.561 -14.267 84.885 1.00 33.44 350 ASP C CA 1
ATOM 10913 C C . ASP C 1 327 ? -35.701 -14.777 86.325 1.00 37.27 350 ASP C C 1
ATOM 10914 O O . ASP C 1 327 ? -35.439 -14.010 87.254 1.00 35.54 350 ASP C O 1
ATOM 10919 N N . ASP C 1 328 ? -36.089 -16.056 86.501 1.00 35.41 351 ASP C N 1
ATOM 10920 C CA . ASP C 1 328 ? -36.269 -16.658 87.833 1.00 36.47 351 ASP C CA 1
ATOM 10921 C C . ASP C 1 328 ? -34.952 -16.772 88.569 1.00 40.77 351 ASP C C 1
ATOM 10922 O O . ASP C 1 328 ? -34.937 -16.621 89.787 1.00 40.58 351 ASP C O 1
ATOM 10927 N N . ILE C 1 329 ? -33.841 -17.006 87.833 1.00 36.33 352 ILE C N 1
ATOM 10928 C CA . ILE C 1 329 ? -32.506 -17.139 88.432 1.00 35.40 352 ILE C CA 1
ATOM 10929 C C . ILE C 1 329 ? -31.799 -15.773 88.499 1.00 38.53 352 ILE C C 1
ATOM 10930 O O . ILE C 1 329 ? -31.477 -15.282 89.582 1.00 36.48 352 ILE C O 1
ATOM 10935 N N . GLN C 1 330 ? -31.550 -15.186 87.326 1.00 34.02 353 GLN C N 1
ATOM 10936 C CA . GLN C 1 330 ? -30.770 -13.967 87.168 1.00 33.92 353 GLN C CA 1
ATOM 10937 C C . GLN C 1 330 ? -31.534 -12.656 87.441 1.00 36.67 353 GLN C C 1
ATOM 10938 O O . GLN C 1 330 ? -30.959 -11.775 88.067 1.00 35.86 353 GLN C O 1
ATOM 10944 N N . GLY C 1 331 ? -32.787 -12.529 86.983 1.00 34.23 354 GLY C N 1
ATOM 10945 C CA . GLY C 1 331 ? -33.598 -11.338 87.246 1.00 33.55 354 GLY C CA 1
ATOM 10946 C C . GLY C 1 331 ? -33.868 -11.168 88.731 1.00 38.48 354 GLY C C 1
ATOM 10947 O O . GLY C 1 331 ? -33.750 -10.066 89.278 1.00 38.41 354 GLY C O 1
ATOM 10948 N N . THR C 1 332 ? -34.152 -12.292 89.410 1.00 35.64 355 THR C N 1
ATOM 10949 C CA . THR C 1 332 ? -34.363 -12.334 90.860 1.00 35.53 355 THR C CA 1
ATOM 10950 C C . THR C 1 332 ? -33.112 -11.890 91.590 1.00 38.87 355 THR C C 1
ATOM 10951 O O . THR C 1 332 ? -33.190 -11.049 92.493 1.00 38.53 355 THR C O 1
ATOM 10955 N N . ALA C 1 333 ? -31.951 -12.461 91.217 1.00 34.82 356 ALA C N 1
ATOM 10956 C CA . ALA C 1 333 ? -30.678 -12.112 91.845 1.00 33.90 356 ALA C CA 1
ATOM 10957 C C . ALA C 1 333 ? -30.441 -10.621 91.732 1.00 37.05 356 ALA C C 1
ATOM 10958 O O . ALA C 1 333 ? -30.139 -9.977 92.720 1.00 37.29 356 ALA C O 1
ATOM 10960 N N . SER C 1 334 ? -30.643 -10.066 90.530 1.00 33.38 357 SER C N 1
ATOM 10961 C CA . SER C 1 334 ? -30.461 -8.649 90.273 1.00 32.37 357 SER C CA 1
ATOM 10962 C C . SER C 1 334 ? -31.394 -7.735 91.106 1.00 35.45 357 SER C C 1
ATOM 10963 O O . SER C 1 334 ? -30.907 -6.780 91.706 1.00 34.14 357 SER C O 1
ATOM 10966 N N . VAL C 1 335 ? -32.706 -8.029 91.156 1.00 33.59 358 VAL C N 1
ATOM 10967 C CA . VAL C 1 335 ? -33.662 -7.185 91.898 1.00 33.72 358 VAL C CA 1
ATOM 10968 C C . VAL C 1 335 ? -33.423 -7.253 93.415 1.00 37.39 358 VAL C C 1
ATOM 10969 O O . VAL C 1 335 ? -33.467 -6.212 94.086 1.00 35.86 358 VAL C O 1
ATOM 10973 N N . VAL C 1 336 ? -33.112 -8.451 93.941 1.00 36.23 359 VAL C N 1
ATOM 10974 C CA . VAL C 1 336 ? -32.858 -8.605 95.377 1.00 37.21 359 VAL C CA 1
ATOM 10975 C C . VAL C 1 336 ? -31.555 -7.913 95.768 1.00 41.38 359 VAL C C 1
ATOM 10976 O O . VAL C 1 336 ? -31.557 -7.182 96.764 1.00 40.39 359 VAL C O 1
ATOM 10980 N N . LEU C 1 337 ? -30.474 -8.069 94.956 1.00 37.93 360 LEU C N 1
ATOM 10981 C CA . LEU C 1 337 ? -29.224 -7.347 95.196 1.00 37.81 360 LEU C CA 1
ATOM 10982 C C . LEU C 1 337 ? -29.492 -5.828 95.233 1.00 42.82 360 LEU C C 1
ATOM 10983 O O . LEU C 1 337 ? -29.007 -5.165 96.152 1.00 43.98 360 LEU C O 1
ATOM 10988 N N . ALA C 1 338 ? -30.267 -5.282 94.249 1.00 37.95 361 ALA C N 1
ATOM 10989 C CA . ALA C 1 338 ? -30.618 -3.850 94.221 1.00 37.18 361 ALA C CA 1
ATOM 10990 C C . ALA C 1 338 ? -31.358 -3.462 95.527 1.00 41.39 361 ALA C C 1
ATOM 10991 O O . ALA C 1 338 ? -31.074 -2.419 96.114 1.00 39.98 361 ALA C O 1
ATOM 10993 N N . GLY C 1 339 ? -32.279 -4.323 95.954 1.00 39.70 362 GLY C N 1
ATOM 10994 C CA . GLY C 1 339 ? -33.037 -4.164 97.189 1.00 41.96 362 GLY C CA 1
ATOM 10995 C C . GLY C 1 339 ? -32.113 -4.092 98.384 1.00 50.13 362 GLY C C 1
ATOM 10996 O O . GLY C 1 339 ? -32.284 -3.214 99.226 1.00 50.91 362 GLY C O 1
ATOM 10997 N N . LEU C 1 340 ? -31.088 -4.982 98.425 1.00 49.54 363 LEU C N 1
ATOM 10998 C CA . LEU C 1 340 ? -30.071 -5.044 99.491 1.00 51.58 363 LEU C CA 1
ATOM 10999 C C . LEU C 1 340 ? -29.172 -3.832 99.490 1.00 56.01 363 LEU C C 1
ATOM 11000 O O . LEU C 1 340 ? -28.816 -3.353 100.566 1.00 55.14 363 LEU C O 1
ATOM 11005 N N . LEU C 1 341 ? -28.797 -3.331 98.294 1.00 52.80 364 LEU C N 1
ATOM 11006 C CA . LEU C 1 341 ? -27.968 -2.131 98.188 1.00 53.79 364 LEU C CA 1
ATOM 11007 C C . LEU C 1 341 ? -28.758 -0.911 98.690 1.00 60.39 364 LEU C C 1
ATOM 11008 O O . LEU C 1 341 ? -28.212 -0.098 99.447 1.00 61.43 364 LEU C O 1
ATOM 11013 N N . ALA C 1 342 ? -30.064 -0.833 98.322 1.00 56.19 365 ALA C N 1
ATOM 11014 C CA . ALA C 1 342 ? -30.990 0.224 98.743 1.00 56.00 365 ALA C CA 1
ATOM 11015 C C . ALA C 1 342 ? -31.252 0.156 100.262 1.00 59.46 365 ALA C C 1
ATOM 11016 O O . ALA C 1 342 ? -31.217 1.187 100.930 1.00 58.67 365 ALA C O 1
ATOM 11018 N N . ALA C 1 343 ? -31.502 -1.058 100.795 1.00 56.82 366 ALA C N 1
ATOM 11019 C CA . ALA C 1 343 ? -31.739 -1.284 102.226 1.00 58.01 366 ALA C CA 1
ATOM 11020 C C . ALA C 1 343 ? -30.536 -0.875 103.060 1.00 64.47 366 ALA C C 1
ATOM 11021 O O . ALA C 1 343 ? -30.716 -0.320 104.146 1.00 66.51 366 ALA C O 1
ATOM 11023 N N . LEU C 1 344 ? -29.312 -1.116 102.544 1.00 60.40 367 LEU C N 1
ATOM 11024 C CA . LEU C 1 344 ? -28.068 -0.726 103.203 1.00 60.50 367 LEU C CA 1
ATOM 11025 C C . LEU C 1 344 ? -27.882 0.790 103.148 1.00 63.14 367 LEU C C 1
ATOM 11026 O O . LEU C 1 344 ? -27.204 1.345 104.000 1.00 65.80 367 LEU C O 1
ATOM 11028 N N B LYS C 1 345 ? -28.530 1.460 102.195 0.54 55.71 368 LYS C N 1
ATOM 11029 C CA B LYS C 1 345 ? -28.490 2.916 102.050 0.54 54.30 368 LYS C CA 1
ATOM 11030 C C B LYS C 1 345 ? -29.544 3.567 102.977 0.54 55.53 368 LYS C C 1
ATOM 11031 O O B LYS C 1 345 ? -29.451 4.760 103.264 0.54 55.92 368 LYS C O 1
ATOM 11037 N N B MET C 1 346 ? -30.528 2.771 103.449 0.54 49.33 369 MET C N 1
ATOM 11038 C CA B MET C 1 346 ? -31.630 3.200 104.320 0.54 48.36 369 MET C CA 1
ATOM 11039 C C B MET C 1 346 ? -31.364 2.913 105.811 0.54 50.86 369 MET C C 1
ATOM 11040 O O B MET C 1 346 ? -31.693 3.739 106.663 0.54 50.45 369 MET C O 1
ATOM 11045 N N B VAL C 1 347 ? -30.792 1.739 106.116 0.54 46.44 370 VAL C N 1
ATOM 11046 C CA B VAL C 1 347 ? -30.560 1.275 107.477 0.54 46.36 370 VAL C CA 1
ATOM 11047 C C B VAL C 1 347 ? -29.067 1.286 107.876 0.54 48.95 370 VAL C C 1
ATOM 11048 O O B VAL C 1 347 ? -28.757 1.344 109.069 0.54 48.97 370 VAL C O 1
ATOM 11052 N N B GLY C 1 348 ? -28.176 1.280 106.894 0.54 44.49 371 GLY C N 1
ATOM 11053 C CA B GLY C 1 348 ? -26.738 1.307 107.132 0.54 45.03 371 GLY C CA 1
ATOM 11054 C C B GLY C 1 348 ? -26.085 -0.057 107.065 0.54 48.49 371 GLY C C 1
ATOM 11055 O O B GLY C 1 348 ? -26.750 -1.082 107.238 0.54 47.83 371 GLY C O 1
ATOM 11056 N N B GLY C 1 349 ? -24.780 -0.055 106.819 0.54 44.63 372 GLY C N 1
ATOM 11057 C CA B GLY C 1 349 ? -23.972 -1.264 106.728 0.54 43.93 372 GLY C CA 1
ATOM 11058 C C B GLY C 1 349 ? -23.627 -1.659 105.309 0.54 45.62 372 GLY C C 1
ATOM 11059 O O B GLY C 1 349 ? -24.175 -1.103 104.350 0.54 43.73 372 GLY C O 1
ATOM 11060 N N B THR C 1 350 ? -22.697 -2.619 105.169 0.54 41.63 373 THR C N 1
ATOM 11061 C CA B THR C 1 350 ? -22.264 -3.120 103.861 0.54 40.45 373 THR C CA 1
ATOM 11062 C C B THR C 1 350 ? -22.739 -4.567 103.657 0.54 42.49 373 THR C C 1
ATOM 11063 O O B THR C 1 350 ? -23.262 -5.177 104.594 0.54 41.14 373 THR C O 1
ATOM 11067 N N B LEU C 1 351 ? -22.584 -5.101 102.431 0.54 37.92 374 LEU C N 1
ATOM 11068 C CA B LEU C 1 351 ? -22.974 -6.472 102.082 0.54 37.06 374 LEU C CA 1
ATOM 11069 C C B LEU C 1 351 ? -22.101 -7.506 102.787 0.54 41.95 374 LEU C C 1
ATOM 11070 O O B LEU C 1 351 ? -22.603 -8.565 103.166 0.54 41.98 374 LEU C O 1
ATOM 11075 N N B ALA C 1 352 ? -20.800 -7.199 102.949 0.54 39.03 375 ALA C N 1
ATOM 11076 C CA B ALA C 1 352 ? -19.814 -8.076 103.589 0.54 40.19 375 ALA C CA 1
ATOM 11077 C C B ALA C 1 352 ? -20.059 -8.300 105.077 0.54 44.61 375 ALA C C 1
ATOM 11078 O O B ALA C 1 352 ? -19.775 -9.391 105.574 0.54 45.10 375 ALA C O 1
ATOM 11080 N N B GLU C 1 353 ? -20.574 -7.269 105.788 0.54 40.50 376 GLU C N 1
ATOM 11081 C CA B GLU C 1 353 ? -20.851 -7.299 107.233 0.54 40.07 376 GLU C CA 1
ATOM 11082 C C B GLU C 1 353 ? -22.122 -8.090 107.570 0.54 42.12 376 GLU C C 1
ATOM 11083 O O B GLU C 1 353 ? -22.415 -8.302 108.748 0.54 42.65 376 GLU C O 1
ATOM 11089 N N A GLN C 1 354 ? -20.620 -6.040 106.071 0.46 43.84 377 GLN C N 1
ATOM 11090 N N B GLN C 1 354 ? -22.885 -8.500 106.551 0.54 36.49 377 GLN C N 1
ATOM 11091 C CA A GLN C 1 354 ? -21.887 -6.563 106.578 0.46 42.80 377 GLN C CA 1
ATOM 11092 C CA B GLN C 1 354 ? -24.134 -9.226 106.751 0.54 35.48 377 GLN C CA 1
ATOM 11093 C C A GLN C 1 354 ? -21.799 -8.063 106.922 0.46 46.23 377 GLN C C 1
ATOM 11094 C C B GLN C 1 354 ? -23.951 -10.742 106.817 0.54 38.94 377 GLN C C 1
ATOM 11095 O O A GLN C 1 354 ? -20.810 -8.719 106.591 0.46 46.44 377 GLN C O 1
ATOM 11096 O O B GLN C 1 354 ? -22.937 -11.283 106.352 0.54 38.53 377 GLN C O 1
ATOM 11107 N N A THR C 1 355 ? -22.830 -8.587 107.609 0.46 42.04 378 THR C N 1
ATOM 11108 N N B THR C 1 355 ? -24.956 -11.418 107.405 0.54 34.31 378 THR C N 1
ATOM 11109 C CA A THR C 1 355 ? -22.969 -9.994 107.986 0.46 42.06 378 THR C CA 1
ATOM 11110 C CA B THR C 1 355 ? -25.062 -12.867 107.535 0.54 34.37 378 THR C CA 1
ATOM 11111 C C A THR C 1 355 ? -24.344 -10.435 107.482 0.46 45.91 378 THR C C 1
ATOM 11112 C C B THR C 1 355 ? -26.407 -13.225 106.895 0.54 38.03 378 THR C C 1
ATOM 11113 O O A THR C 1 355 ? -25.363 -9.905 107.924 0.46 44.87 378 THR C O 1
ATOM 11114 O O B THR C 1 355 ? -27.447 -12.698 107.302 0.54 37.25 378 THR C O 1
ATOM 11121 N N A TYR C 1 356 ? -24.359 -11.370 106.519 0.46 43.66 379 TYR C N 1
ATOM 11122 N N B TYR C 1 356 ? -26.373 -14.093 105.881 0.54 35.20 379 TYR C N 1
ATOM 11123 C CA A TYR C 1 356 ? -25.569 -11.860 105.860 0.46 42.97 379 TYR C CA 1
ATOM 11124 C CA B TYR C 1 356 ? -27.535 -14.449 105.067 0.54 35.55 379 TYR C CA 1
ATOM 11125 C C A TYR C 1 356 ? -25.953 -13.254 106.316 0.46 47.54 379 TYR C C 1
ATOM 11126 C C B TYR C 1 356 ? -28.079 -15.838 105.328 0.54 40.98 379 TYR C C 1
ATOM 11127 O O A TYR C 1 356 ? -25.097 -14.132 106.428 0.46 48.16 379 TYR C O 1
ATOM 11128 O O B TYR C 1 356 ? -27.314 -16.792 105.492 0.54 41.57 379 TYR C O 1
ATOM 11145 N N A LEU C 1 357 ? -27.253 -13.463 106.531 0.46 44.10 380 LEU C N 1
ATOM 11146 N N B LEU C 1 357 ? -29.413 -15.947 105.348 0.54 37.09 380 LEU C N 1
ATOM 11147 C CA A LEU C 1 357 ? -27.814 -14.750 106.910 0.46 44.47 380 LEU C CA 1
ATOM 11148 C CA B LEU C 1 357 ? -30.122 -17.209 105.523 0.54 36.98 380 LEU C CA 1
ATOM 11149 C C A LEU C 1 357 ? -29.107 -14.980 106.143 0.46 47.69 380 LEU C C 1
ATOM 11150 C C B LEU C 1 357 ? -31.321 -17.255 104.584 0.54 41.29 380 LEU C C 1
ATOM 11151 O O A LEU C 1 357 ? -30.038 -14.173 106.217 0.46 46.08 380 LEU C O 1
ATOM 11152 O O B LEU C 1 357 ? -32.198 -16.398 104.646 0.54 40.73 380 LEU C O 1
ATOM 11161 N N A PHE C 1 358 ? -29.139 -16.076 105.385 0.46 44.84 381 PHE C N 1
ATOM 11162 N N B PHE C 1 358 ? -31.327 -18.243 103.695 0.54 38.26 381 PHE C N 1
ATOM 11163 C CA A PHE C 1 358 ? -30.288 -16.464 104.587 0.46 44.22 381 PHE C CA 1
ATOM 11164 C CA B PHE C 1 358 ? -32.387 -18.436 102.722 0.54 37.82 381 PHE C CA 1
ATOM 11165 C C A PHE C 1 358 ? -31.024 -17.626 105.226 0.46 49.19 381 PHE C C 1
ATOM 11166 C C B PHE C 1 358 ? -33.239 -19.635 103.075 0.54 42.98 381 PHE C C 1
ATOM 11167 O O A PHE C 1 358 ? -30.398 -18.544 105.765 0.46 49.36 381 PHE C O 1
ATOM 11168 O O B PHE C 1 358 ? -32.727 -20.655 103.548 0.54 43.57 381 PHE C O 1
ATOM 11183 N N A LEU C 1 359 ? -32.354 -17.597 105.132 0.46 45.71 382 LEU C N 1
ATOM 11184 N N B LEU C 1 359 ? -34.540 -19.512 102.816 0.54 39.39 382 LEU C N 1
ATOM 11185 C CA A LEU C 1 359 ? -33.208 -18.695 105.552 0.46 45.89 382 LEU C CA 1
ATOM 11186 C CA B LEU C 1 359 ? -35.501 -20.591 102.969 0.54 39.19 382 LEU C CA 1
ATOM 11187 C C A LEU C 1 359 ? -33.723 -19.262 104.229 0.46 49.03 382 LEU C C 1
ATOM 11188 C C B LEU C 1 359 ? -35.866 -20.937 101.538 0.54 40.35 382 LEU C C 1
ATOM 11189 O O A LEU C 1 359 ? -34.522 -18.618 103.548 0.46 47.93 382 LEU C O 1
ATOM 11190 O O B LEU C 1 359 ? -36.494 -20.137 100.854 0.54 39.07 382 LEU C O 1
ATOM 11199 N N A GLY C 1 360 ? -33.171 -20.403 103.836 0.46 45.66 383 GLY C N 1
ATOM 11200 N N B GLY C 1 360 ? -35.378 -22.079 101.082 0.54 36.75 383 GLY C N 1
ATOM 11201 C CA A GLY C 1 360 ? -33.488 -21.071 102.581 0.46 44.94 383 GLY C CA 1
ATOM 11202 C CA B GLY C 1 360 ? -35.527 -22.538 99.709 0.54 36.44 383 GLY C CA 1
ATOM 11203 C C A GLY C 1 360 ? -32.377 -20.910 101.566 0.46 48.66 383 GLY C C 1
ATOM 11204 C C B GLY C 1 360 ? -34.199 -22.368 99.006 0.54 40.68 383 GLY C C 1
ATOM 11205 O O A GLY C 1 360 ? -32.138 -19.798 101.084 0.46 47.79 383 GLY C O 1
ATOM 11206 O O B GLY C 1 360 ? -33.587 -21.299 99.091 0.54 40.25 383 GLY C O 1
ATOM 11207 N N A ALA C 1 361 ? -31.683 -22.024 101.248 0.46 45.26 384 ALA C N 1
ATOM 11208 N N B ALA C 1 361 ? -33.723 -23.438 98.355 0.54 37.89 384 ALA C N 1
ATOM 11209 C CA A ALA C 1 361 ? -30.570 -22.074 100.296 0.46 44.59 384 ALA C CA 1
ATOM 11210 C CA B ALA C 1 361 ? -32.430 -23.469 97.677 0.54 37.53 384 ALA C CA 1
ATOM 11211 C C A ALA C 1 361 ? -30.967 -22.832 99.018 0.46 47.49 384 ALA C C 1
ATOM 11212 C C B ALA C 1 361 ? -32.562 -23.960 96.240 0.54 41.45 384 ALA C C 1
ATOM 11213 O O A ALA C 1 361 ? -30.472 -23.928 98.747 0.46 46.45 384 ALA C O 1
ATOM 11214 O O B ALA C 1 361 ? -31.859 -24.878 95.809 0.54 42.79 384 ALA C O 1
ATOM 11217 N N A GLY C 1 362 ? -31.893 -22.244 98.265 0.46 44.12 385 GLY C N 1
ATOM 11218 N N B GLY C 1 362 ? -33.481 -23.339 95.513 0.54 35.93 385 GLY C N 1
ATOM 11219 C CA A GLY C 1 362 ? -32.391 -22.816 97.020 0.46 43.53 385 GLY C CA 1
ATOM 11220 C CA B GLY C 1 362 ? -33.730 -23.644 94.113 0.54 34.52 385 GLY C CA 1
ATOM 11221 C C A GLY C 1 362 ? -31.921 -22.038 95.813 0.46 47.53 385 GLY C C 1
ATOM 11222 C C B GLY C 1 362 ? -33.129 -22.599 93.204 0.54 34.99 385 GLY C C 1
ATOM 11223 O O A GLY C 1 362 ? -30.750 -21.655 95.743 0.46 46.96 385 GLY C O 1
ATOM 11224 O O B GLY C 1 362 ? -31.992 -22.165 93.414 0.54 34.20 385 GLY C O 1
ATOM 11225 N N A GLU C 1 363 ? -32.837 -21.791 94.858 0.46 44.27 386 GLU C N 1
ATOM 11226 N N B GLU C 1 363 ? -33.909 -22.175 92.207 0.54 30.63 386 GLU C N 1
ATOM 11227 C CA A GLU C 1 363 ? -32.564 -21.038 93.632 0.46 43.56 386 GLU C CA 1
ATOM 11228 C CA B GLU C 1 363 ? -33.535 -21.167 91.204 0.54 29.52 386 GLU C CA 1
ATOM 11229 C C A GLU C 1 363 ? -32.316 -19.567 93.960 0.46 47.17 386 GLU C C 1
ATOM 11230 C C B GLU C 1 363 ? -33.349 -19.806 91.819 0.54 33.99 386 GLU C C 1
ATOM 11231 O O A GLU C 1 363 ? -31.347 -18.984 93.471 0.46 46.73 386 GLU C O 1
ATOM 11232 O O B GLU C 1 363 ? -32.306 -19.197 91.620 0.54 33.25 386 GLU C O 1
ATOM 11243 N N A ALA C 1 364 ? -33.200 -18.972 94.785 0.46 43.87 387 ALA C N 1
ATOM 11244 N N B ALA C 1 364 ? -34.370 -19.323 92.553 0.54 31.92 387 ALA C N 1
ATOM 11245 C CA A ALA C 1 364 ? -33.108 -17.577 95.202 0.46 43.40 387 ALA C CA 1
ATOM 11246 C CA B ALA C 1 364 ? -34.360 -18.021 93.209 0.54 31.92 387 ALA C CA 1
ATOM 11247 C C A ALA C 1 364 ? -31.971 -17.391 96.205 0.46 47.37 387 ALA C C 1
ATOM 11248 C C B ALA C 1 364 ? -33.361 -18.007 94.382 0.54 36.26 387 ALA C C 1
ATOM 11249 O O A ALA C 1 364 ? -31.047 -16.636 95.916 0.46 46.68 387 ALA C O 1
ATOM 11250 O O B ALA C 1 364 ? -32.515 -17.117 94.430 0.54 35.44 387 ALA C O 1
ATOM 11253 N N A GLY C 1 365 ? -32.013 -18.131 97.319 0.46 44.47 388 GLY C N 1
ATOM 11254 N N B GLY C 1 365 ? -33.423 -19.026 95.252 0.54 33.71 388 GLY C N 1
ATOM 11255 C CA A GLY C 1 365 ? -31.017 -18.087 98.388 0.46 45.04 388 GLY C CA 1
ATOM 11256 C CA B GLY C 1 365 ? -32.555 -19.189 96.418 0.54 34.14 388 GLY C CA 1
ATOM 11257 C C A GLY C 1 365 ? -29.570 -18.011 97.944 0.46 49.19 388 GLY C C 1
ATOM 11258 C C B GLY C 1 365 ? -31.067 -19.112 96.128 0.54 37.75 388 GLY C C 1
ATOM 11259 O O A GLY C 1 365 ? -28.934 -16.966 98.108 0.46 48.71 388 GLY C O 1
ATOM 11260 O O B GLY C 1 365 ? -30.389 -18.217 96.640 0.54 36.94 388 GLY C O 1
ATOM 11261 N N A THR C 1 366 ? -29.052 -19.102 97.340 0.46 46.31 389 THR C N 1
ATOM 11262 N N B THR C 1 366 ? -30.546 -20.040 95.301 0.54 34.68 389 THR C N 1
ATOM 11263 C CA A THR C 1 366 ? -27.664 -19.181 96.856 0.46 46.37 389 THR C CA 1
ATOM 11264 C CA B THR C 1 366 ? -29.124 -20.059 94.935 0.54 34.91 389 THR C CA 1
ATOM 11265 C C A THR C 1 366 ? -27.390 -18.281 95.634 0.46 48.05 389 THR C C 1
ATOM 11266 C C B THR C 1 366 ? -28.778 -18.953 93.916 0.54 38.60 389 THR C C 1
ATOM 11267 O O A THR C 1 366 ? -26.242 -17.903 95.401 0.46 48.21 389 THR C O 1
ATOM 11268 O O B THR C 1 366 ? -27.642 -18.472 93.907 0.54 38.22 389 THR C O 1
ATOM 11275 N N A GLY C 1 367 ? -28.437 -17.949 94.882 0.46 42.86 390 GLY C N 1
ATOM 11276 N N B GLY C 1 367 ? -29.758 -18.559 93.095 0.54 34.48 390 GLY C N 1
ATOM 11277 C CA A GLY C 1 367 ? -28.349 -17.086 93.708 0.46 41.24 390 GLY C CA 1
ATOM 11278 C CA B GLY C 1 367 ? -29.614 -17.505 92.095 0.54 34.12 390 GLY C CA 1
ATOM 11279 C C A GLY C 1 367 ? -28.099 -15.637 94.076 0.46 43.15 390 GLY C C 1
ATOM 11280 C C B GLY C 1 367 ? -29.225 -16.178 92.716 0.54 37.52 390 GLY C C 1
ATOM 11281 O O A GLY C 1 367 ? -27.252 -14.975 93.466 0.46 42.75 390 GLY C O 1
ATOM 11282 O O B GLY C 1 367 ? -28.215 -15.590 92.315 0.54 37.24 390 GLY C O 1
ATOM 11283 N N A ILE C 1 368 ? -28.833 -15.144 95.094 0.46 38.32 391 ILE C N 1
ATOM 11284 N N B ILE C 1 368 ? -29.994 -15.736 93.743 0.54 33.09 391 ILE C N 1
ATOM 11285 C CA A ILE C 1 368 ? -28.733 -13.780 95.631 0.46 37.57 391 ILE C CA 1
ATOM 11286 C CA B ILE C 1 368 ? -29.746 -14.507 94.519 0.54 32.28 391 ILE C CA 1
ATOM 11287 C C A ILE C 1 368 ? -27.376 -13.609 96.314 0.46 42.22 391 ILE C C 1
ATOM 11288 C C B ILE C 1 368 ? -28.406 -14.622 95.257 0.54 36.52 391 ILE C C 1
ATOM 11289 O O A ILE C 1 368 ? -26.676 -12.627 96.056 0.46 41.35 391 ILE C O 1
ATOM 11290 O O B ILE C 1 368 ? -27.575 -13.716 95.156 0.54 35.60 391 ILE C O 1
ATOM 11299 N N A ALA C 1 369 ? -27.012 -14.586 97.170 0.46 40.41 392 ALA C N 1
ATOM 11300 N N B ALA C 1 369 ? -28.221 -15.727 96.016 0.54 34.13 392 ALA C N 1
ATOM 11301 C CA A ALA C 1 369 ? -25.759 -14.639 97.918 0.46 41.45 392 ALA C CA 1
ATOM 11302 C CA B ALA C 1 369 ? -27.025 -15.997 96.829 0.54 34.62 392 ALA C CA 1
ATOM 11303 C C A ALA C 1 369 ? -24.542 -14.513 96.989 0.46 46.09 392 ALA C C 1
ATOM 11304 C C B ALA C 1 369 ? -25.734 -15.882 96.021 0.54 38.47 392 ALA C C 1
ATOM 11305 O O A ALA C 1 369 ? -23.652 -13.706 97.265 0.46 46.60 392 ALA C O 1
ATOM 11306 O O B ALA C 1 369 ? -24.770 -15.285 96.507 0.54 38.48 392 ALA C O 1
ATOM 11309 N N A GLU C 1 370 ? -24.540 -15.256 95.861 0.46 42.34 393 GLU C N 1
ATOM 11310 N N B GLU C 1 370 ? -25.737 -16.410 94.776 0.54 34.72 393 GLU C N 1
ATOM 11311 C CA A GLU C 1 370 ? -23.472 -15.229 94.859 0.46 42.22 393 GLU C CA 1
ATOM 11312 C CA B GLU C 1 370 ? -24.598 -16.369 93.859 0.54 35.47 393 GLU C CA 1
ATOM 11313 C C A GLU C 1 370 ? -23.272 -13.821 94.280 0.46 45.89 393 GLU C C 1
ATOM 11314 C C B GLU C 1 370 ? -24.240 -14.930 93.454 0.54 39.11 393 GLU C C 1
ATOM 11315 O O A GLU C 1 370 ? -22.130 -13.373 94.171 0.46 46.53 393 GLU C O 1
ATOM 11316 O O B GLU C 1 370 ? -23.053 -14.624 93.336 0.54 39.46 393 GLU C O 1
ATOM 11327 N N A LEU C 1 371 ? -24.377 -13.117 93.958 0.46 41.62 394 LEU C N 1
ATOM 11328 N N B LEU C 1 371 ? -25.247 -14.051 93.254 0.54 34.70 394 LEU C N 1
ATOM 11329 C CA A LEU C 1 371 ? -24.336 -11.759 93.408 0.46 41.14 394 LEU C CA 1
ATOM 11330 C CA B LEU C 1 371 ? -24.966 -12.664 92.863 0.54 34.17 394 LEU C CA 1
ATOM 11331 C C A LEU C 1 371 ? -23.884 -10.702 94.428 0.46 46.00 394 LEU C C 1
ATOM 11332 C C B LEU C 1 371 ? -24.535 -11.801 94.044 0.54 37.14 394 LEU C C 1
ATOM 11333 O O A LEU C 1 371 ? -23.312 -9.685 94.025 0.46 44.37 394 LEU C O 1
ATOM 11334 O O B LEU C 1 371 ? -23.698 -10.907 93.861 0.54 36.34 394 LEU C O 1
ATOM 11343 N N A ILE C 1 372 ? -24.114 -10.952 95.744 0.46 44.58 395 ILE C N 1
ATOM 11344 N N B ILE C 1 372 ? -25.086 -12.079 95.254 0.54 33.81 395 ILE C N 1
ATOM 11345 C CA A ILE C 1 372 ? -23.675 -10.059 96.828 0.46 45.48 395 ILE C CA 1
ATOM 11346 C CA B ILE C 1 372 ? -24.711 -11.405 96.502 0.54 34.11 395 ILE C CA 1
ATOM 11347 C C A ILE C 1 372 ? -22.142 -10.099 96.889 0.46 51.35 395 ILE C C 1
ATOM 11348 C C B ILE C 1 372 ? -23.204 -11.604 96.694 0.54 36.62 395 ILE C C 1
ATOM 11349 O O A ILE C 1 372 ? -21.501 -9.050 96.826 0.46 51.53 395 ILE C O 1
ATOM 11350 O O B ILE C 1 372 ? -22.477 -10.620 96.850 0.54 36.12 395 ILE C O 1
ATOM 11359 N N A ALA C 1 373 ? -21.574 -11.322 96.981 0.46 49.11 396 ALA C N 1
ATOM 11360 N N B ALA C 1 373 ? -22.742 -12.876 96.615 0.54 32.60 396 ALA C N 1
ATOM 11361 C CA A ALA C 1 373 ? -20.137 -11.599 97.055 0.46 49.95 396 ALA C CA 1
ATOM 11362 C CA B ALA C 1 373 ? -21.336 -13.269 96.757 0.54 33.37 396 ALA C CA 1
ATOM 11363 C C A ALA C 1 373 ? -19.373 -11.167 95.798 0.46 54.65 396 ALA C C 1
ATOM 11364 C C B ALA C 1 373 ? -20.458 -12.603 95.686 0.54 36.94 396 ALA C C 1
ATOM 11365 O O A ALA C 1 373 ? -18.196 -10.824 95.902 0.46 55.58 396 ALA C O 1
ATOM 11366 O O B ALA C 1 373 ? -19.323 -12.228 95.978 0.54 37.01 396 ALA C O 1
ATOM 11369 N N A LEU C 1 374 ? -20.037 -11.178 94.622 0.46 50.76 397 LEU C N 1
ATOM 11370 N N B LEU C 1 374 ? -21.011 -12.402 94.475 0.54 31.91 397 LEU C N 1
ATOM 11371 C CA A LEU C 1 374 ? -19.441 -10.771 93.346 0.46 50.71 397 LEU C CA 1
ATOM 11372 C CA B LEU C 1 374 ? -20.315 -11.747 93.365 0.54 31.40 397 LEU C CA 1
ATOM 11373 C C A LEU C 1 374 ? -19.215 -9.252 93.300 0.46 55.06 397 LEU C C 1
ATOM 11374 C C B LEU C 1 374 ? -20.111 -10.241 93.633 0.54 34.20 397 LEU C C 1
ATOM 11375 O O A LEU C 1 374 ? -18.099 -8.822 93.007 0.46 55.11 397 LEU C O 1
ATOM 11376 O O B LEU C 1 374 ? -18.976 -9.771 93.562 0.54 33.40 397 LEU C O 1
ATOM 11385 N N A GLU C 1 375 ? -20.258 -8.451 93.627 0.46 51.64 398 GLU C N 1
ATOM 11386 N N B GLU C 1 375 ? -21.190 -9.503 93.978 0.54 30.42 398 GLU C N 1
ATOM 11387 C CA A GLU C 1 375 ? -20.187 -6.984 93.691 0.46 51.74 398 GLU C CA 1
ATOM 11388 C CA B GLU C 1 375 ? -21.107 -8.070 94.304 0.54 30.94 398 GLU C CA 1
ATOM 11389 C C A GLU C 1 375 ? -19.235 -6.547 94.825 0.46 57.58 398 GLU C C 1
ATOM 11390 C C B GLU C 1 375 ? -20.188 -7.798 95.513 0.54 36.85 398 GLU C C 1
ATOM 11391 O O A GLU C 1 375 ? -18.540 -5.539 94.678 0.46 57.76 398 GLU C O 1
ATOM 11392 O O B GLU C 1 375 ? -19.464 -6.798 95.523 0.54 37.07 398 GLU C O 1
ATOM 11403 N N A MET C 1 376 ? -19.188 -7.328 95.934 0.46 54.92 399 MET C N 1
ATOM 11404 N N B MET C 1 376 ? -20.199 -8.704 96.502 0.54 34.94 399 MET C N 1
ATOM 11405 C CA A MET C 1 376 ? -18.302 -7.101 97.082 0.46 55.92 399 MET C CA 1
ATOM 11406 C CA B MET C 1 376 ? -19.363 -8.628 97.699 0.54 36.44 399 MET C CA 1
ATOM 11407 C C A MET C 1 376 ? -16.839 -7.262 96.629 0.46 61.30 399 MET C C 1
ATOM 11408 C C B MET C 1 376 ? -1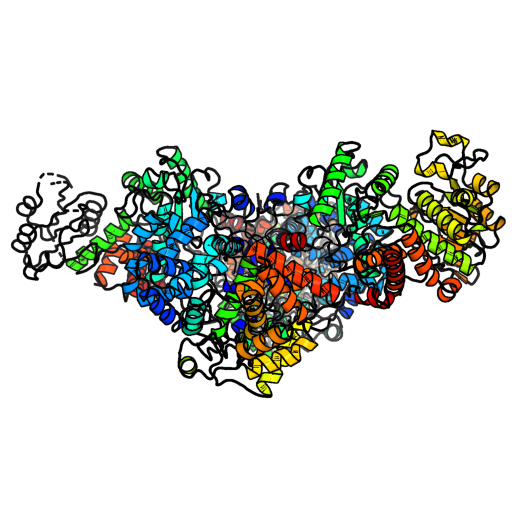7.877 -8.699 97.313 0.54 43.16 399 MET C C 1
ATOM 11409 O O A MET C 1 376 ? -15.980 -6.489 97.054 0.46 61.43 399 MET C O 1
ATOM 11410 O O B MET C 1 376 ? -17.078 -7.949 97.870 0.54 43.22 399 MET C O 1
ATOM 11419 N N A SER C 1 377 ? -16.576 -8.250 95.744 0.46 58.34 400 SER C N 1
ATOM 11420 N N B SER C 1 377 ? -17.522 -9.572 96.337 0.54 41.23 400 SER C N 1
ATOM 11421 C CA A SER C 1 377 ? -15.255 -8.533 95.184 0.46 59.02 400 SER C CA 1
ATOM 11422 C CA B SER C 1 377 ? -16.148 -9.751 95.851 0.54 42.40 400 SER C CA 1
ATOM 11423 C C A SER C 1 377 ? -15.030 -7.700 93.924 0.46 62.21 400 SER C C 1
ATOM 11424 C C B SER C 1 377 ? -15.640 -8.566 95.014 0.54 48.44 400 SER C C 1
ATOM 11425 O O A SER C 1 377 ? -13.892 -7.395 93.579 0.46 62.73 400 SER C O 1
ATOM 11426 O O B SER C 1 377 ? -14.439 -8.305 95.016 0.54 49.85 400 SER C O 1
ATOM 11431 N N B LYS C 1 378 ? -16.545 -7.838 94.327 0.54 44.54 401 LYS C N 1
ATOM 11432 C CA B LYS C 1 378 ? -16.185 -6.659 93.525 0.54 44.28 401 LYS C CA 1
ATOM 11433 C C B LYS C 1 378 ? -15.874 -5.466 94.428 0.54 50.01 401 LYS C C 1
ATOM 11434 O O B LYS C 1 378 ? -15.053 -4.629 94.061 0.54 50.70 401 LYS C O 1
ATOM 11440 N N B GLN C 1 379 ? -16.536 -5.391 95.601 0.54 47.46 402 GLN C N 1
ATOM 11441 C CA B GLN C 1 379 ? -16.376 -4.318 96.589 0.54 48.22 402 GLN C CA 1
ATOM 11442 C C B GLN C 1 379 ? -15.170 -4.537 97.512 0.54 54.45 402 GLN C C 1
ATOM 11443 O O B GLN C 1 379 ? -14.368 -3.619 97.689 0.54 55.30 402 GLN C O 1
ATOM 11449 N N B THR C 1 380 ? -15.061 -5.742 98.110 0.54 51.16 403 THR C N 1
ATOM 11450 C CA B THR C 1 380 ? -14.008 -6.123 99.057 0.54 51.78 403 THR C CA 1
ATOM 11451 C C B THR C 1 380 ? -12.677 -6.481 98.404 0.54 56.60 403 THR C C 1
ATOM 11452 O O B THR C 1 380 ? -11.655 -6.483 99.095 0.54 57.57 403 THR C O 1
ATOM 11456 N N B LYS C 1 381 ? -12.691 -6.819 97.095 0.54 52.71 404 LYS C N 1
ATOM 11457 C CA B LYS C 1 381 ? -11.525 -7.246 96.299 0.54 53.43 404 LYS C CA 1
ATOM 11458 C C B LYS C 1 381 ? -10.952 -8.588 96.808 0.54 58.16 404 LYS C C 1
ATOM 11459 O O B LYS C 1 381 ? -9.759 -8.858 96.669 0.54 58.89 404 LYS C O 1
ATOM 11465 N N B ALA C 1 382 ? -11.833 -9.434 97.373 0.54 54.71 405 ALA C N 1
ATOM 11466 C CA B ALA C 1 382 ? -11.526 -10.751 97.939 0.54 55.20 405 ALA C CA 1
ATOM 11467 C C B ALA C 1 382 ? -12.091 -11.874 97.044 0.54 58.89 405 ALA C C 1
ATOM 11468 O O B ALA C 1 382 ? -13.023 -11.592 96.289 0.54 57.14 405 ALA C O 1
ATOM 11470 N N B PRO C 1 383 ? -11.576 -13.137 97.086 0.54 56.47 406 PRO C N 1
ATOM 11471 C CA B PRO C 1 383 ? -12.156 -14.186 96.222 0.54 55.63 406 PRO C CA 1
ATOM 11472 C C B PRO C 1 383 ? -13.598 -14.519 96.605 0.54 58.12 406 PRO C C 1
ATOM 11473 O O B PRO C 1 383 ? -13.953 -14.415 97.777 0.54 58.81 406 PRO C O 1
ATOM 11477 N N B ILE C 1 384 ? -14.423 -14.887 95.610 0.54 52.47 407 ILE C N 1
ATOM 11478 C CA B ILE C 1 384 ? -15.852 -15.210 95.747 0.54 50.57 407 ILE C CA 1
ATOM 11479 C C B ILE C 1 384 ? -16.100 -16.348 96.766 0.54 54.03 407 ILE C C 1
ATOM 11480 O O B ILE C 1 384 ? -17.064 -16.265 97.530 0.54 52.81 407 ILE C O 1
ATOM 11485 N N B GLU C 1 385 ? -15.208 -17.364 96.806 0.54 51.03 408 GLU C N 1
ATOM 11486 C CA B GLU C 1 385 ? -15.278 -18.514 97.721 0.54 51.32 408 GLU C CA 1
ATOM 11487 C C B GLU C 1 385 ? -15.330 -18.082 99.192 0.54 55.27 408 GLU C C 1
ATOM 11488 O O B GLU C 1 385 ? -15.967 -18.756 100.005 0.54 55.94 408 GLU C O 1
ATOM 11494 N N B GLU C 1 386 ? -14.665 -16.956 99.522 0.54 50.60 409 GLU C N 1
ATOM 11495 C CA B GLU C 1 386 ? -14.628 -16.371 100.864 0.54 50.13 409 GLU C CA 1
ATOM 11496 C C B GLU C 1 386 ? -15.926 -15.617 101.147 0.54 50.96 409 GLU C C 1
ATOM 11497 O O B GLU C 1 386 ? -16.431 -15.653 102.272 0.54 49.65 409 GLU C O 1
ATOM 11499 N N B CYS C 1 387 ? -16.473 -14.947 100.104 0.54 45.83 410 CYS C N 1
ATOM 11500 C CA B CYS C 1 387 ? -17.699 -14.155 100.141 0.54 44.27 410 CYS C CA 1
ATOM 11501 C C B CYS C 1 387 ? -18.948 -15.037 100.297 0.54 45.63 410 CYS C C 1
ATOM 11502 O O B CYS C 1 387 ? -20.014 -14.525 100.643 0.54 44.51 410 CYS C O 1
ATOM 11505 N N B ARG C 1 388 ? -18.825 -16.350 100.020 0.54 41.44 411 ARG C N 1
ATOM 11506 C CA B ARG C 1 388 ? -19.921 -17.322 100.113 0.54 40.71 411 ARG C CA 1
ATOM 11507 C C B ARG C 1 388 ? -20.135 -17.872 101.540 0.54 46.58 411 ARG C C 1
ATOM 11508 O O B ARG C 1 388 ? -21.237 -18.332 101.850 0.54 46.38 411 ARG C O 1
ATOM 11516 N N B LYS C 1 389 ? -19.081 -17.839 102.384 0.54 44.31 412 LYS C N 1
ATOM 11517 C CA B LYS C 1 389 ? -19.037 -18.361 103.755 0.54 45.44 412 LYS C CA 1
ATOM 11518 C C B LYS C 1 389 ? -20.117 -17.810 104.693 0.54 49.11 412 LYS C C 1
ATOM 11519 O O B LYS C 1 389 ? -20.562 -18.537 105.576 0.54 49.25 412 LYS C O 1
ATOM 11521 N N B LYS C 1 390 ? -20.540 -16.544 104.494 0.54 45.17 413 LYS C N 1
ATOM 11522 C CA B LYS C 1 390 ? -21.559 -15.865 105.308 0.54 44.32 413 LYS C CA 1
ATOM 11523 C C B LYS C 1 390 ? -22.986 -15.970 104.712 0.54 45.24 413 LYS C C 1
ATOM 11524 O O B LYS C 1 390 ? -23.899 -15.272 105.167 0.54 44.10 413 LYS C O 1
ATOM 11530 N N A VAL C 1 391 ? -21.048 -14.676 104.200 0.46 47.44 414 VAL C N 1
ATOM 11531 N N B VAL C 1 391 ? -23.174 -16.863 103.718 0.54 40.25 414 VAL C N 1
ATOM 11532 C CA A VAL C 1 391 ? -22.434 -15.009 103.880 0.46 46.66 414 VAL C CA 1
ATOM 11533 C CA B VAL C 1 391 ? -24.461 -17.097 103.046 0.54 38.48 414 VAL C CA 1
ATOM 11534 C C A VAL C 1 391 ? -22.779 -16.407 104.418 0.46 51.91 414 VAL C C 1
ATOM 11535 C C B VAL C 1 391 ? -24.889 -18.556 103.264 0.54 41.84 414 VAL C C 1
ATOM 11536 O O A VAL C 1 391 ? -22.083 -17.376 104.108 0.46 51.94 414 VAL C O 1
ATOM 11537 O O B VAL C 1 391 ? -24.159 -19.471 102.886 0.54 41.75 414 VAL C O 1
ATOM 11544 N N A TRP C 1 392 ? -23.851 -16.497 105.228 0.46 49.38 415 TRP C N 1
ATOM 11545 N N B TRP C 1 392 ? -26.079 -18.762 103.854 0.54 38.58 415 TRP C N 1
ATOM 11546 C CA A TRP C 1 392 ? -24.326 -17.744 105.837 0.46 50.14 415 TRP C CA 1
ATOM 11547 C CA B TRP C 1 392 ? -26.615 -20.089 104.190 0.54 39.02 415 TRP C CA 1
ATOM 11548 C C A TRP C 1 392 ? -25.733 -18.096 105.345 0.46 54.08 415 TRP C C 1
ATOM 11549 C C B TRP C 1 392 ? -27.990 -20.339 103.591 0.54 39.74 415 TRP C C 1
ATOM 11550 O O A TRP C 1 392 ? -26.515 -17.193 105.043 0.46 53.22 415 TRP C O 1
ATOM 11551 O O B TRP C 1 392 ? -28.767 -19.403 103.441 0.54 38.68 415 TRP C O 1
ATOM 11572 N N A LEU C 1 393 ? -26.048 -19.407 105.243 0.46 51.43 416 LEU C N 1
ATOM 11573 N N B LEU C 1 393 ? -28.295 -21.607 103.262 0.54 35.60 416 LEU C N 1
ATOM 11574 C CA A LEU C 1 393 ? -27.348 -19.900 104.758 0.46 50.76 416 LEU C CA 1
ATOM 11575 C CA B LEU C 1 393 ? -29.575 -21.996 102.661 0.54 35.15 416 LEU C CA 1
ATOM 11576 C C A LEU C 1 393 ? -27.867 -21.088 105.578 0.46 55.48 416 LEU C C 1
ATOM 11577 C C B LEU C 1 393 ? -30.186 -23.231 103.309 0.54 39.85 416 LEU C C 1
ATOM 11578 O O A LEU C 1 393 ? -27.101 -21.996 105.908 0.46 55.17 416 LEU C O 1
ATOM 11579 O O B LEU C 1 393 ? -29.473 -24.176 103.666 0.54 39.55 416 LEU C O 1
ATOM 11588 N N A VAL C 1 394 ? -29.178 -21.080 105.889 0.46 52.52 417 VAL C N 1
ATOM 11589 N N B VAL C 1 394 ? -31.520 -23.217 103.447 0.54 36.52 417 VAL C N 1
ATOM 11590 C CA A VAL C 1 394 ? -29.850 -22.137 106.655 0.46 52.85 417 VAL C CA 1
ATOM 11591 C CA B VAL C 1 394 ? -32.295 -24.324 104.006 0.54 37.21 417 VAL C CA 1
ATOM 11592 C C A VAL C 1 394 ? -30.774 -22.897 105.698 0.46 55.71 417 VAL C C 1
ATOM 11593 C C B VAL C 1 394 ? -33.250 -24.815 102.914 0.54 40.34 417 VAL C C 1
ATOM 11594 O O A VAL C 1 394 ? -31.722 -22.311 105.175 0.46 54.95 417 VAL C O 1
ATOM 11595 O O B VAL C 1 394 ? -34.100 -24.050 102.469 0.54 38.37 417 VAL C O 1
ATOM 11602 N N A ASP C 1 395 ? -30.487 -24.187 105.451 0.46 51.75 418 ASP C N 1
ATOM 11603 N N B ASP C 1 395 ? -33.095 -26.080 102.478 0.54 37.35 418 ASP C N 1
ATOM 11604 C CA A ASP C 1 395 ? -31.296 -25.024 104.553 0.46 50.81 418 ASP C CA 1
ATOM 11605 C CA B ASP C 1 395 ? -33.974 -26.710 101.489 0.54 36.36 418 ASP C CA 1
ATOM 11606 C C A ASP C 1 395 ? -32.399 -25.794 105.293 0.46 54.58 418 ASP C C 1
ATOM 11607 C C B ASP C 1 395 ? -35.081 -27.489 102.237 0.54 40.73 418 ASP C C 1
ATOM 11608 O O A ASP C 1 395 ? -32.743 -25.464 106.428 0.46 54.17 418 ASP C O 1
ATOM 11609 O O B ASP C 1 395 ? -35.222 -27.302 103.452 0.54 40.89 418 ASP C O 1
ATOM 11618 N N B SER C 1 396 ? -35.864 -28.342 101.536 0.54 37.28 419 SER C N 1
ATOM 11619 C CA B SER C 1 396 ? -36.931 -29.146 102.154 0.54 38.05 419 SER C CA 1
ATOM 11620 C C B SER C 1 396 ? -36.402 -30.157 103.195 0.54 44.90 419 SER C C 1
ATOM 11621 O O B SER C 1 396 ? -37.142 -30.543 104.104 0.54 44.84 419 SER C O 1
ATOM 11624 N N B LYS C 1 397 ? -35.120 -30.569 103.062 0.54 42.88 420 LYS C N 1
ATOM 11625 C CA B LYS C 1 397 ? -34.448 -31.523 103.946 0.54 43.77 420 LYS C CA 1
ATOM 11626 C C B LYS C 1 397 ? -33.663 -30.870 105.109 0.54 47.92 420 LYS C C 1
ATOM 11627 O O B LYS C 1 397 ? -33.217 -31.583 106.012 0.54 49.66 420 LYS C O 1
ATOM 11629 N N B GLY C 1 398 ? -33.523 -29.541 105.097 0.54 42.24 421 GLY C N 1
ATOM 11630 C CA B GLY C 1 398 ? -32.824 -28.814 106.159 0.54 41.16 421 GLY C CA 1
ATOM 11631 C C B GLY C 1 398 ? -31.675 -27.943 105.688 0.54 42.30 421 GLY C C 1
ATOM 11632 O O B GLY C 1 398 ? -31.610 -27.573 104.512 0.54 40.32 421 GLY C O 1
ATOM 11633 N N A LEU C 1 399 ? -28.331 -24.918 109.285 0.46 52.06 422 LEU C N 1
ATOM 11634 N N B LEU C 1 399 ? -30.760 -27.599 106.612 0.54 38.08 422 LEU C N 1
ATOM 11635 C CA A LEU C 1 399 ? -27.201 -24.130 108.803 0.46 76.93 422 LEU C CA 1
ATOM 11636 C CA B LEU C 1 399 ? -29.601 -26.756 106.301 0.54 47.03 422 LEU C CA 1
ATOM 11637 C C A LEU C 1 399 ? -26.270 -24.987 107.940 0.46 106.29 422 LEU C C 1
ATOM 11638 C C B LEU C 1 399 ? -28.551 -27.493 105.445 0.54 73.68 422 LEU C C 1
ATOM 11639 O O A LEU C 1 399 ? -25.957 -26.122 108.298 0.46 70.50 422 LEU C O 1
ATOM 11640 O O B LEU C 1 399 ? -28.185 -28.634 105.729 0.54 34.32 422 LEU C O 1
ATOM 11649 N N B LYS C 1 412 ? -26.013 -25.299 93.963 0.54 38.75 435 LYS C N 1
ATOM 11650 C CA B LYS C 1 412 ? -26.462 -25.830 95.246 0.54 40.01 435 LYS C CA 1
ATOM 11651 C C B LYS C 1 412 ? -25.293 -26.331 96.152 0.54 45.53 435 LYS C C 1
ATOM 11652 O O B LYS C 1 412 ? -25.314 -26.094 97.361 0.54 45.38 435 LYS C O 1
ATOM 11658 N N B LYS C 1 413 ? -24.260 -26.977 95.559 0.54 42.91 436 LYS C N 1
ATOM 11659 C CA B LYS C 1 413 ? -23.077 -27.494 96.277 0.54 43.10 436 LYS C CA 1
ATOM 11660 C C B LYS C 1 413 ? -22.110 -26.411 96.830 0.54 45.00 436 LYS C C 1
ATOM 11661 O O B LYS C 1 413 ? -21.564 -26.643 97.913 0.54 45.60 436 LYS C O 1
ATOM 11667 N N B PRO C 1 414 ? -21.866 -25.241 96.168 0.54 39.89 437 PRO C N 1
ATOM 11668 C CA B PRO C 1 414 ? -20.932 -24.248 96.751 0.54 39.53 437 PRO C CA 1
ATOM 11669 C C B PRO C 1 414 ? -21.369 -23.636 98.083 0.54 43.79 437 PRO C C 1
ATOM 11670 O O B PRO C 1 414 ? -20.570 -22.950 98.725 0.54 44.68 437 PRO C O 1
ATOM 11674 N N A TRP C 1 415 ? -20.662 -22.321 100.223 0.46 48.42 438 TRP C N 1
ATOM 11675 N N B TRP C 1 415 ? -22.618 -23.907 98.508 0.54 39.19 438 TRP C N 1
ATOM 11676 C CA A TRP C 1 415 ? -21.187 -21.622 101.395 0.46 48.48 438 TRP C CA 1
ATOM 11677 C CA B TRP C 1 415 ? -23.211 -23.385 99.741 0.54 38.86 438 TRP C CA 1
ATOM 11678 C C A TRP C 1 415 ? -21.003 -22.408 102.719 0.46 53.99 438 TRP C C 1
ATOM 11679 C C B TRP C 1 415 ? -23.159 -24.354 100.915 0.54 44.64 438 TRP C C 1
ATOM 11680 O O A TRP C 1 415 ? -21.257 -21.851 103.796 0.46 53.41 438 TRP C O 1
ATOM 11681 O O B TRP C 1 415 ? -23.394 -23.935 102.052 0.54 44.19 438 TRP C O 1
ATOM 11702 N N A ALA C 1 416 ? -20.560 -23.686 102.638 0.46 51.85 439 ALA C N 1
ATOM 11703 N N B ALA C 1 416 ? -22.842 -25.638 100.657 0.54 43.16 439 ALA C N 1
ATOM 11704 C CA A ALA C 1 416 ? -20.354 -24.561 103.802 0.46 53.30 439 ALA C CA 1
ATOM 11705 C CA B ALA C 1 416 ? -22.756 -26.655 101.707 0.54 44.54 439 ALA C CA 1
ATOM 11706 C C A ALA C 1 416 ? -19.141 -24.151 104.669 0.46 58.08 439 ALA C C 1
ATOM 11707 C C B ALA C 1 416 ? -21.469 -26.502 102.533 0.54 50.49 439 ALA C C 1
ATOM 11708 O O A ALA C 1 416 ? -18.067 -24.758 104.619 0.46 58.84 439 ALA C O 1
ATOM 11709 O O B ALA C 1 416 ? -20.533 -27.296 102.395 0.54 51.27 439 ALA C O 1
ATOM 11712 N N B HIS C 1 417 ? -21.435 -25.470 103.402 0.54 47.08 440 HIS C N 1
ATOM 11713 C CA B HIS C 1 417 ? -20.286 -25.178 104.269 0.54 47.87 440 HIS C CA 1
ATOM 11714 C C B HIS C 1 417 ? -20.236 -26.144 105.456 0.54 52.99 440 HIS C C 1
ATOM 11715 O O B HIS C 1 417 ? -21.214 -26.857 105.715 0.54 52.98 440 HIS C O 1
ATOM 11722 N N B GLU C 1 418 ? -19.101 -26.164 106.185 0.54 49.54 441 GLU C N 1
ATOM 11723 C CA B GLU C 1 418 ? -18.982 -26.996 107.370 0.54 50.02 441 GLU C CA 1
ATOM 11724 C C B GLU C 1 418 ? -19.846 -26.366 108.463 0.54 53.18 441 GLU C C 1
ATOM 11725 O O B GLU C 1 418 ? -19.697 -25.177 108.771 0.54 52.30 441 GLU C O 1
ATOM 11727 N N B HIS C 1 419 ? -20.805 -27.152 108.977 0.54 49.43 442 HIS C N 1
ATOM 11728 C CA B HIS C 1 419 ? -21.755 -26.771 110.023 0.54 48.94 442 HIS C CA 1
ATOM 11729 C C B HIS C 1 419 ? -22.501 -28.008 110.493 0.54 54.18 442 HIS C C 1
ATOM 11730 O O B HIS C 1 419 ? -22.658 -28.956 109.720 0.54 54.00 442 HIS C O 1
ATOM 11737 N N B GLU C 1 420 ? -22.985 -27.984 111.754 0.54 51.30 443 GLU C N 1
ATOM 11738 C CA B GLU C 1 420 ? -23.793 -29.043 112.357 0.54 51.67 443 GLU C CA 1
ATOM 11739 C C B GLU C 1 420 ? -25.094 -29.199 111.546 0.54 55.12 443 GLU C C 1
ATOM 11740 O O B GLU C 1 420 ? -25.607 -28.189 111.041 0.54 53.29 443 GLU C O 1
ATOM 11742 N N B PRO C 1 421 ? -25.624 -30.428 111.340 0.54 52.75 444 PRO C N 1
ATOM 11743 C CA B PRO C 1 421 ? -26.862 -30.539 110.547 0.54 51.88 444 PRO C CA 1
ATOM 11744 C C B PRO C 1 421 ? -28.099 -30.146 111.353 0.54 55.17 444 PRO C C 1
ATOM 11745 O O B PRO C 1 421 ? -28.343 -30.694 112.428 0.54 55.85 444 PRO C O 1
ATOM 11749 N N B LEU C 1 422 ? -28.826 -29.132 110.854 0.54 49.87 445 LEU C N 1
ATOM 11750 C CA B LEU C 1 422 ? -30.062 -28.599 111.431 0.54 48.73 445 LEU C CA 1
ATOM 11751 C C B LEU C 1 422 ? -31.198 -28.868 110.436 0.54 52.10 445 LEU C C 1
ATOM 11752 O O B LEU C 1 422 ? -30.975 -28.782 109.230 0.54 50.11 445 LEU C O 1
ATOM 11757 N N B THR C 1 423 ? -32.398 -29.224 110.939 0.54 49.59 446 THR C N 1
ATOM 11758 C CA B THR C 1 423 ? -33.557 -29.580 110.113 0.54 48.84 446 THR C CA 1
ATOM 11759 C C B THR C 1 423 ? -34.561 -28.438 109.920 0.54 51.76 446 THR C C 1
ATOM 11760 O O B THR C 1 423 ? -34.946 -28.146 108.779 0.54 51.28 446 THR C O 1
ATOM 11764 N N A THR C 1 424 ? -32.252 -24.666 113.965 0.46 58.72 447 THR C N 1
ATOM 11765 N N B THR C 1 424 ? -35.000 -27.811 111.025 0.54 47.66 447 THR C N 1
ATOM 11766 C CA A THR C 1 424 ? -33.217 -23.567 113.898 0.46 57.97 447 THR C CA 1
ATOM 11767 C CA B THR C 1 424 ? -35.996 -26.730 111.014 0.54 46.54 447 THR C CA 1
ATOM 11768 C C A THR C 1 424 ? -32.548 -22.239 113.512 0.46 60.29 447 THR C C 1
ATOM 11769 C C B THR C 1 424 ? -35.356 -25.372 110.716 0.54 49.47 447 THR C C 1
ATOM 11770 O O A THR C 1 424 ? -31.344 -22.065 113.735 0.46 59.82 447 THR C O 1
ATOM 11771 O O B THR C 1 424 ? -34.177 -25.178 111.028 0.54 49.75 447 THR C O 1
ATOM 11778 N N A LEU C 1 425 ? -33.342 -21.301 112.946 0.46 55.44 448 LEU C N 1
ATOM 11779 N N B LEU C 1 425 ? -36.143 -24.420 110.150 0.54 43.84 448 LEU C N 1
ATOM 11780 C CA A LEU C 1 425 ? -32.877 -19.978 112.517 0.46 54.32 448 LEU C CA 1
ATOM 11781 C CA B LEU C 1 425 ? -35.682 -23.057 109.883 0.54 42.31 448 LEU C CA 1
ATOM 11782 C C A LEU C 1 425 ? -32.449 -19.087 113.686 0.46 58.54 448 LEU C C 1
ATOM 11783 C C B LEU C 1 425 ? -35.395 -22.301 111.189 0.54 45.92 448 LEU C C 1
ATOM 11784 O O A LEU C 1 425 ? -31.403 -18.441 113.589 0.46 58.22 448 LEU C O 1
ATOM 11785 O O B LEU C 1 425 ? -34.386 -21.602 111.257 0.54 45.06 448 LEU C O 1
ATOM 11794 N N A TYR C 1 426 ? -33.232 -19.073 114.791 0.46 55.45 449 TYR C N 1
ATOM 11795 N N B TYR C 1 426 ? -36.272 -22.435 112.216 0.54 42.87 449 TYR C N 1
ATOM 11796 C CA A TYR C 1 426 ? -32.930 -18.292 115.999 0.46 55.50 449 TYR C CA 1
ATOM 11797 C CA B TYR C 1 426 ? -36.094 -21.749 113.502 0.54 43.48 449 TYR C CA 1
ATOM 11798 C C A TYR C 1 426 ? -31.513 -18.579 116.505 0.46 57.52 449 TYR C C 1
ATOM 11799 C C B TYR C 1 426 ? -34.726 -22.013 114.128 0.54 46.78 449 TYR C C 1
ATOM 11800 O O A TYR C 1 426 ? -30.799 -17.642 116.868 0.46 55.88 449 TYR C O 1
ATOM 11801 O O B TYR C 1 426 ? -34.109 -21.072 114.632 0.54 45.89 449 TYR C O 1
ATOM 11818 N N A ASP C 1 427 ? -31.099 -19.869 116.459 0.46 54.35 450 ASP C N 1
ATOM 11819 N N B ASP C 1 427 ? -34.259 -23.282 114.093 0.54 43.77 450 ASP C N 1
ATOM 11820 C CA A ASP C 1 427 ? -29.770 -20.352 116.849 0.46 54.53 450 ASP C CA 1
ATOM 11821 C CA B ASP C 1 427 ? -32.956 -23.704 114.630 0.54 43.87 450 ASP C CA 1
ATOM 11822 C C A ASP C 1 427 ? -28.671 -19.747 115.976 0.46 58.15 450 ASP C C 1
ATOM 11823 C C B ASP C 1 427 ? -31.788 -23.126 113.824 0.54 46.08 450 ASP C C 1
ATOM 11824 O O A ASP C 1 427 ? -27.613 -19.396 116.496 0.46 58.38 450 ASP C O 1
ATOM 11825 O O B ASP C 1 427 ? -30.715 -22.898 114.382 0.54 44.86 450 ASP C O 1
ATOM 11834 N N A ALA C 1 428 ? -28.927 -19.610 114.656 0.46 54.04 451 ALA C N 1
ATOM 11835 N N B ALA C 1 428 ? -32.006 -22.877 112.516 0.54 41.88 451 ALA C N 1
ATOM 11836 C CA A ALA C 1 428 ? -27.983 -19.020 113.704 0.46 53.22 451 ALA C CA 1
ATOM 11837 C CA B ALA C 1 428 ? -31.005 -22.268 111.640 0.54 41.12 451 ALA C CA 1
ATOM 11838 C C A ALA C 1 428 ? -27.885 -17.499 113.889 0.46 56.17 451 ALA C C 1
ATOM 11839 C C B ALA C 1 428 ? -30.908 -20.772 111.965 0.54 44.88 451 ALA C C 1
ATOM 11840 O O A ALA C 1 428 ? -26.780 -16.958 113.824 0.46 55.98 451 ALA C O 1
ATOM 11841 O O B ALA C 1 428 ? -29.806 -20.229 111.993 0.54 44.60 451 ALA C O 1
ATOM 11844 N N A VAL C 1 429 ? -29.033 -16.824 114.153 0.46 51.84 452 VAL C N 1
ATOM 11845 N N B VAL C 1 429 ? -32.057 -20.127 112.267 0.54 41.20 452 VAL C N 1
ATOM 11846 C CA A VAL C 1 429 ? -29.143 -15.373 114.386 0.46 51.30 452 VAL C CA 1
ATOM 11847 C CA B VAL C 1 429 ? -32.148 -18.712 112.645 0.54 40.58 452 VAL C CA 1
ATOM 11848 C C A VAL C 1 429 ? -28.294 -14.933 115.607 0.46 56.57 452 VAL C C 1
ATOM 11849 C C B VAL C 1 429 ? -31.361 -18.481 113.960 0.54 43.39 452 VAL C C 1
ATOM 11850 O O A VAL C 1 429 ? -27.564 -13.948 115.514 0.46 56.47 452 VAL C O 1
ATOM 11851 O O B VAL C 1 429 ? -30.570 -17.540 114.035 0.54 41.65 452 VAL C O 1
ATOM 11858 N N A GLN C 1 430 ? -28.366 -15.679 116.722 0.46 53.53 453 GLN C N 1
ATOM 11859 N N B GLN C 1 430 ? -31.529 -19.380 114.952 0.54 41.19 453 GLN C N 1
ATOM 11860 C CA A GLN C 1 430 ? -27.621 -15.373 117.952 0.46 54.22 453 GLN C CA 1
ATOM 11861 C CA B GLN C 1 430 ? -30.852 -19.293 116.249 0.54 41.96 453 GLN C CA 1
ATOM 11862 C C A GLN C 1 430 ? -26.117 -15.694 117.882 0.46 59.84 453 GLN C C 1
ATOM 11863 C C B GLN C 1 430 ? -29.340 -19.572 116.201 0.54 46.58 453 GLN C C 1
ATOM 11864 O O A GLN C 1 430 ? -25.320 -15.016 118.541 0.46 60.03 453 GLN C O 1
ATOM 11865 O O B GLN C 1 430 ? -28.589 -18.898 116.900 0.54 46.85 453 GLN C O 1
ATOM 11876 N N A SER C 1 431 ? -25.735 -16.726 117.101 0.46 56.91 454 SER C N 1
ATOM 11877 N N B SER C 1 431 ? -28.900 -20.553 115.388 0.54 43.90 454 SER C N 1
ATOM 11878 C CA A SER C 1 431 ? -24.350 -17.182 116.952 0.46 57.42 454 SER C CA 1
ATOM 11879 C CA B SER C 1 431 ? -27.492 -20.958 115.244 0.54 44.22 454 SER C CA 1
ATOM 11880 C C A SER C 1 431 ? -23.552 -16.398 115.904 0.46 60.04 454 SER C C 1
ATOM 11881 C C B SER C 1 431 ? -26.647 -20.017 114.366 0.54 48.92 454 SER C C 1
ATOM 11882 O O A SER C 1 431 ? -22.416 -16.012 116.174 0.46 60.02 454 SER C O 1
ATOM 11883 O O B SER C 1 431 ? -25.533 -19.661 114.754 0.54 49.18 454 SER C O 1
ATOM 11888 N N A ILE C 1 432 ? -24.135 -16.177 114.713 0.46 55.61 455 ILE C N 1
ATOM 11889 N N B ILE C 1 432 ? -27.157 -19.663 113.175 0.54 45.52 455 ILE C N 1
ATOM 11890 C CA A ILE C 1 432 ? -23.485 -15.462 113.614 0.46 54.51 455 ILE C CA 1
ATOM 11891 C CA B ILE C 1 432 ? -26.477 -18.809 112.195 0.54 45.33 455 ILE C CA 1
ATOM 11892 C C A ILE C 1 432 ? -23.634 -13.934 113.761 0.46 56.86 455 ILE C C 1
ATOM 11893 C C B ILE C 1 432 ? -26.547 -17.315 112.585 0.54 48.40 455 ILE C C 1
ATOM 11894 O O A ILE C 1 432 ? -22.738 -13.195 113.335 0.46 57.05 455 ILE C O 1
ATOM 11895 O O B ILE C 1 432 ? -25.585 -16.578 112.329 0.54 47.88 455 ILE C O 1
ATOM 11904 N N A LYS C 1 433 ? -24.744 -13.476 114.388 0.46 51.13 456 LYS C N 1
ATOM 11905 N N B LYS C 1 433 ? -27.659 -16.895 113.242 0.54 43.56 456 LYS C N 1
ATOM 11906 C CA A LYS C 1 433 ? -25.093 -12.060 114.602 0.46 49.54 456 LYS C CA 1
ATOM 11907 C CA B LYS C 1 433 ? -27.946 -15.515 113.671 0.54 42.54 456 LYS C CA 1
ATOM 11908 C C A LYS C 1 433 ? -25.149 -11.289 113.258 0.46 49.32 456 LYS C C 1
ATOM 11909 C C B LYS C 1 433 ? -27.880 -14.555 112.465 0.54 45.33 456 LYS C C 1
ATOM 11910 O O A LYS C 1 433 ? -24.219 -10.549 112.917 0.46 47.17 456 LYS C O 1
ATOM 11911 O O B LYS C 1 433 ? -27.029 -13.662 112.436 0.54 45.25 456 LYS C O 1
ATOM 11922 N N A PRO C 1 434 ? -26.195 -11.514 112.435 0.46 44.91 457 PRO C N 1
ATOM 11923 N N B PRO C 1 434 ? -28.726 -14.756 111.421 0.54 40.56 457 PRO C N 1
ATOM 11924 C CA A PRO C 1 434 ? -26.241 -10.822 111.141 0.46 43.52 457 PRO C CA 1
ATOM 11925 C CA B PRO C 1 434 ? -28.637 -13.880 110.247 0.54 39.10 457 PRO C CA 1
ATOM 11926 C C A PRO C 1 434 ? -26.692 -9.375 111.252 0.46 46.42 457 PRO C C 1
ATOM 11927 C C B PRO C 1 434 ? -29.143 -12.466 110.496 0.54 41.16 457 PRO C C 1
ATOM 11928 O O A PRO C 1 434 ? -27.335 -8.983 112.227 0.46 46.03 457 PRO C O 1
ATOM 11929 O O B PRO C 1 434 ? -29.902 -12.230 111.439 0.54 39.84 457 PRO C O 1
ATOM 11936 N N A THR C 1 435 ? -26.310 -8.583 110.255 0.46 42.80 458 THR C N 1
ATOM 11937 N N B THR C 1 435 ? -28.729 -11.538 109.618 0.54 36.51 458 THR C N 1
ATOM 11938 C CA A THR C 1 435 ? -26.676 -7.179 110.113 0.46 42.44 458 THR C CA 1
ATOM 11939 C CA B THR C 1 435 ? -29.150 -10.140 109.615 0.54 35.90 458 THR C CA 1
ATOM 11940 C C A THR C 1 435 ? -27.788 -7.131 109.061 0.46 45.20 458 THR C C 1
ATOM 11941 C C B THR C 1 435 ? -30.169 -9.971 108.476 0.54 38.49 458 THR C C 1
ATOM 11942 O O A THR C 1 435 ? -28.596 -6.201 109.047 0.46 43.82 458 THR C O 1
ATOM 11943 O O B THR C 1 435 ? -31.012 -9.069 108.514 0.54 37.70 458 THR C O 1
ATOM 11950 N N A VAL C 1 436 ? -27.805 -8.161 108.181 0.46 41.99 459 VAL C N 1
ATOM 11951 N N B VAL C 1 436 ? -30.061 -10.853 107.454 0.54 33.77 459 VAL C N 1
ATOM 11952 C CA A VAL C 1 436 ? -28.738 -8.367 107.069 0.46 41.04 459 VAL C CA 1
ATOM 11953 C CA B VAL C 1 436 ? -30.892 -10.905 106.249 0.54 31.87 459 VAL C CA 1
ATOM 11954 C C A VAL C 1 436 ? -29.337 -9.791 107.172 0.46 44.34 459 VAL C C 1
ATOM 11955 C C B VAL C 1 436 ? -31.519 -12.308 106.149 0.54 35.86 459 VAL C C 1
ATOM 11956 O O A VAL C 1 436 ? -28.579 -10.766 107.205 0.46 44.42 459 VAL C O 1
ATOM 11957 O O B VAL C 1 436 ? -30.797 -13.311 106.196 0.54 36.24 459 VAL C O 1
ATOM 11964 N N A LEU C 1 437 ? -30.689 -9.901 107.183 0.46 39.61 460 LEU C N 1
ATOM 11965 N N B LEU C 1 437 ? -32.857 -12.364 106.003 0.54 31.33 460 LEU C N 1
ATOM 11966 C CA A LEU C 1 437 ? -31.419 -11.174 107.264 0.46 39.07 460 LEU C CA 1
ATOM 11967 C CA B LEU C 1 437 ? -33.616 -13.606 105.843 0.54 30.98 460 LEU C CA 1
ATOM 11968 C C A LEU C 1 437 ? -32.394 -11.339 106.082 0.46 41.42 460 LEU C C 1
ATOM 11969 C C B LEU C 1 437 ? -34.427 -13.517 104.548 0.54 33.74 460 LEU C C 1
ATOM 11970 O O A LEU C 1 437 ? -33.363 -10.586 105.972 0.46 39.97 460 LEU C O 1
ATOM 11971 O O B LEU C 1 437 ? -35.183 -12.562 104.365 0.54 33.82 460 LEU C O 1
ATOM 11980 N N A ILE C 1 438 ? -32.134 -12.337 105.210 0.46 37.94 461 ILE C N 1
ATOM 11981 N N B ILE C 1 438 ? -34.228 -14.481 103.634 0.54 29.20 461 ILE C N 1
ATOM 11982 C CA A ILE C 1 438 ? -32.943 -12.616 104.014 0.46 36.83 461 ILE C CA 1
ATOM 11983 C CA B ILE C 1 438 ? -34.890 -14.493 102.319 0.54 28.47 461 ILE C CA 1
ATOM 11984 C C A ILE C 1 438 ? -33.701 -13.941 104.128 0.46 40.58 461 ILE C C 1
ATOM 11985 C C B ILE C 1 438 ? -35.680 -15.785 102.092 0.54 32.39 461 ILE C C 1
ATOM 11986 O O A ILE C 1 438 ? -33.113 -14.966 104.453 0.46 41.36 461 ILE C O 1
ATOM 11987 O O B ILE C 1 438 ? -35.116 -16.877 102.145 0.54 30.91 461 ILE C O 1
ATOM 11996 N N A GLY C 1 439 ? -34.990 -13.896 103.824 0.46 36.18 462 GLY C N 1
ATOM 11997 N N B GLY C 1 439 ? -36.971 -15.630 101.815 0.54 29.81 462 GLY C N 1
ATOM 11998 C CA A GLY C 1 439 ? -35.871 -15.052 103.827 0.46 36.35 462 GLY C CA 1
ATOM 11999 C CA B GLY C 1 439 ? -37.892 -16.733 101.578 0.54 30.69 462 GLY C CA 1
ATOM 12000 C C A GLY C 1 439 ? -36.244 -15.479 102.424 0.46 40.16 462 GLY C C 1
ATOM 12001 C C B GLY C 1 439 ? -38.205 -16.934 100.113 0.54 34.41 462 GLY C C 1
ATOM 12002 O O A GLY C 1 439 ? -36.986 -14.777 101.732 0.46 37.80 462 GLY C O 1
ATOM 12003 O O B GLY C 1 439 ? -38.833 -16.084 99.490 0.54 33.52 462 GLY C O 1
ATOM 12004 N N A THR C 1 440 ? -35.690 -16.625 101.992 0.46 38.45 463 THR C N 1
ATOM 12005 N N B THR C 1 440 ? -37.761 -18.077 99.571 0.54 32.02 463 THR C N 1
ATOM 12006 C CA A THR C 1 440 ? -35.913 -17.249 100.681 0.46 38.49 463 THR C CA 1
ATOM 12007 C CA B THR C 1 440 ? -37.901 -18.535 98.189 0.54 32.40 463 THR C CA 1
ATOM 12008 C C A THR C 1 440 ? -36.170 -18.754 100.903 0.46 44.17 463 THR C C 1
ATOM 12009 C C B THR C 1 440 ? -38.282 -20.039 98.192 0.54 39.01 463 THR C C 1
ATOM 12010 O O A THR C 1 440 ? -35.642 -19.602 100.181 0.46 44.22 463 THR C O 1
ATOM 12011 O O B THR C 1 440 ? -37.804 -20.805 97.356 0.54 40.58 463 THR C O 1
ATOM 12018 N N A SER C 1 441 ? -36.984 -19.068 101.923 0.46 42.11 464 SER C N 1
ATOM 12019 N N B SER C 1 441 ? -39.134 -20.453 99.141 0.54 36.18 464 SER C N 1
ATOM 12020 C CA A SER C 1 441 ? -37.296 -20.430 102.356 0.46 43.09 464 SER C CA 1
ATOM 12021 C CA B SER C 1 441 ? -39.548 -21.849 99.332 0.54 36.37 464 SER C CA 1
ATOM 12022 C C A SER C 1 441 ? -38.562 -21.041 101.755 0.46 47.37 464 SER C C 1
ATOM 12023 C C B SER C 1 441 ? -40.766 -22.286 98.521 0.54 39.45 464 SER C C 1
ATOM 12024 O O A SER C 1 441 ? -38.594 -22.250 101.526 0.46 47.90 464 SER C O 1
ATOM 12025 O O B SER C 1 441 ? -40.974 -23.487 98.338 0.54 39.42 464 SER C O 1
ATOM 12030 N N A GLY C 1 442 ? -39.592 -20.223 101.549 0.46 43.17 465 GLY C N 1
ATOM 12031 N N B GLY C 1 442 ? -41.600 -21.325 98.137 0.54 35.42 465 GLY C N 1
ATOM 12032 C CA A GLY C 1 442 ? -40.874 -20.672 101.017 0.46 42.77 465 GLY C CA 1
ATOM 12033 C CA B GLY C 1 442 ? -42.847 -21.571 97.421 0.54 35.12 465 GLY C CA 1
ATOM 12034 C C A GLY C 1 442 ? -41.973 -20.656 102.061 0.46 47.78 465 GLY C C 1
ATOM 12035 C C B GLY C 1 442 ? -43.919 -22.142 98.329 0.54 38.67 465 GLY C C 1
ATOM 12036 O O A GLY C 1 442 ? -42.681 -21.648 102.250 0.46 48.14 465 GLY C O 1
ATOM 12037 O O B GLY C 1 442 ? -44.971 -22.570 97.851 0.54 39.34 465 GLY C O 1
ATOM 12038 N N B VAL C 1 443 ? -43.647 -22.157 99.651 0.54 33.86 466 VAL C N 1
ATOM 12039 C CA B VAL C 1 443 ? -44.521 -22.684 100.703 0.54 33.59 466 VAL C CA 1
ATOM 12040 C C B VAL C 1 443 ? -44.973 -21.505 101.564 0.54 37.21 466 VAL C C 1
ATOM 12041 O O B VAL C 1 443 ? -44.144 -20.709 102.005 0.54 37.14 466 VAL C O 1
ATOM 12045 N N B GLY C 1 444 ? -46.283 -21.403 101.767 0.54 33.17 467 GLY C N 1
ATOM 12046 C CA B GLY C 1 444 ? -46.907 -20.337 102.539 0.54 32.13 467 GLY C CA 1
ATOM 12047 C C B GLY C 1 444 ? -46.787 -20.465 104.039 0.54 35.51 467 GLY C C 1
ATOM 12048 O O B GLY C 1 444 ? -46.665 -21.574 104.574 0.54 34.30 467 GLY C O 1
ATOM 12049 N N B ARG C 1 445 ? -46.832 -19.301 104.722 0.54 32.87 468 ARG C N 1
ATOM 12050 C CA B ARG C 1 445 ? -46.781 -19.152 106.186 0.54 34.21 468 ARG C CA 1
ATOM 12051 C C B ARG C 1 445 ? -45.566 -19.846 106.849 0.54 39.12 468 ARG C C 1
ATOM 12052 O O B ARG C 1 445 ? -45.622 -20.166 108.038 0.54 38.24 468 ARG C O 1
ATOM 12054 N N A THR C 1 446 ? -41.904 -17.819 109.632 0.46 41.45 469 THR C N 1
ATOM 12055 N N B THR C 1 446 ? -44.460 -20.049 106.088 0.54 36.96 469 THR C N 1
ATOM 12056 C CA A THR C 1 446 ? -40.644 -18.353 110.145 0.46 41.75 469 THR C CA 1
ATOM 12057 C CA B THR C 1 446 ? -43.255 -20.695 106.633 0.54 38.00 469 THR C CA 1
ATOM 12058 C C A THR C 1 446 ? -39.770 -17.265 110.802 0.46 44.85 469 THR C C 1
ATOM 12059 C C B THR C 1 446 ? -42.463 -19.736 107.533 0.54 42.64 469 THR C C 1
ATOM 12060 O O A THR C 1 446 ? -38.961 -17.595 111.664 0.46 44.44 469 THR C O 1
ATOM 12061 O O B THR C 1 446 ? -41.732 -20.206 108.403 0.54 42.46 469 THR C O 1
ATOM 12068 N N A PHE C 1 447 ? -39.928 -15.980 110.408 0.46 40.94 470 PHE C N 1
ATOM 12069 N N B PHE C 1 447 ? -42.607 -18.401 107.337 0.54 38.58 470 PHE C N 1
ATOM 12070 C CA A PHE C 1 447 ? -39.202 -14.866 111.039 0.46 40.11 470 PHE C CA 1
ATOM 12071 C CA B PHE C 1 447 ? -41.981 -17.432 108.243 0.54 38.15 470 PHE C CA 1
ATOM 12072 C C A PHE C 1 447 ? -40.058 -14.426 112.229 0.46 43.38 470 PHE C C 1
ATOM 12073 C C B PHE C 1 447 ? -43.019 -17.228 109.354 0.54 40.27 470 PHE C C 1
ATOM 12074 O O A PHE C 1 447 ? -40.706 -13.376 112.200 0.46 42.26 470 PHE C O 1
ATOM 12075 O O B PHE C 1 447 ? -43.973 -16.470 109.178 0.54 39.23 470 PHE C O 1
ATOM 12090 N N A THR C 1 448 ? -40.081 -15.281 113.262 0.46 40.34 471 THR C N 1
ATOM 12091 N N B THR C 1 448 ? -42.876 -17.973 110.457 0.54 36.74 471 THR C N 1
ATOM 12092 C CA A THR C 1 448 ? -40.856 -15.161 114.499 0.46 40.77 471 THR C CA 1
ATOM 12093 C CA B THR C 1 448 ? -43.821 -17.931 111.573 0.54 36.94 471 THR C CA 1
ATOM 12094 C C A THR C 1 448 ? -40.500 -13.936 115.344 0.46 45.09 471 THR C C 1
ATOM 12095 C C B THR C 1 448 ? -43.561 -16.732 112.491 0.54 41.26 471 THR C C 1
ATOM 12096 O O A THR C 1 448 ? -39.463 -13.307 115.119 0.46 44.54 471 THR C O 1
ATOM 12097 O O B THR C 1 448 ? -42.601 -15.992 112.263 0.54 41.13 471 THR C O 1
ATOM 12104 N N A LYS C 1 449 ? -41.369 -13.619 116.333 0.46 42.58 472 LYS C N 1
ATOM 12105 N N B LYS C 1 449 ? -44.429 -16.537 113.518 0.54 37.44 472 LYS C N 1
ATOM 12106 C CA A LYS C 1 449 ? -41.245 -12.499 117.271 0.46 42.21 472 LYS C CA 1
ATOM 12107 C CA B LYS C 1 449 ? -44.309 -15.475 114.520 0.54 37.78 472 LYS C CA 1
ATOM 12108 C C A LYS C 1 449 ? -39.845 -12.372 117.888 0.46 45.06 472 LYS C C 1
ATOM 12109 C C B LYS C 1 449 ? -42.998 -15.645 115.295 0.54 43.31 472 LYS C C 1
ATOM 12110 O O A LYS C 1 449 ? -39.282 -11.281 117.840 0.46 46.05 472 LYS C O 1
ATOM 12111 O O B LYS C 1 449 ? -42.329 -14.658 115.570 0.54 42.78 472 LYS C O 1
ATOM 12122 N N A GLU C 1 450 ? -39.270 -13.474 118.415 0.46 39.02 473 GLU C N 1
ATOM 12123 N N B GLU C 1 450 ? -42.638 -16.905 115.614 0.54 41.09 473 GLU C N 1
ATOM 12124 C CA A GLU C 1 450 ? -37.933 -13.454 119.026 0.46 37.93 473 GLU C CA 1
ATOM 12125 C CA B GLU C 1 450 ? -41.431 -17.311 116.344 0.54 41.43 473 GLU C CA 1
ATOM 12126 C C A GLU C 1 450 ? -36.798 -13.255 117.997 0.46 40.67 473 GLU C C 1
ATOM 12127 C C B GLU C 1 450 ? -40.167 -16.894 115.577 0.54 43.28 473 GLU C C 1
ATOM 12128 O O A GLU C 1 450 ? -35.811 -12.586 118.320 0.46 40.17 473 GLU C O 1
ATOM 12129 O O B GLU C 1 450 ? -39.331 -16.185 116.132 0.54 42.50 473 GLU C O 1
ATOM 12140 N N A ILE C 1 451 ? -36.943 -13.803 116.772 0.46 37.24 474 ILE C N 1
ATOM 12141 N N B ILE C 1 451 ? -40.064 -17.291 114.290 0.54 38.97 474 ILE C N 1
ATOM 12142 C CA A ILE C 1 451 ? -35.946 -13.669 115.693 0.46 36.05 474 ILE C CA 1
ATOM 12143 C CA B ILE C 1 451 ? -38.937 -16.969 113.407 0.54 38.18 474 ILE C CA 1
ATOM 12144 C C A ILE C 1 451 ? -35.788 -12.194 115.279 0.46 41.10 474 ILE C C 1
ATOM 12145 C C B ILE C 1 451 ? -38.774 -15.440 113.212 0.54 40.64 474 ILE C C 1
ATOM 12146 O O A ILE C 1 451 ? -34.663 -11.688 115.249 0.46 40.51 474 ILE C O 1
ATOM 12147 O O B ILE C 1 451 ? -37.655 -14.929 113.318 0.54 39.89 474 ILE C O 1
ATOM 12156 N N A VAL C 1 452 ? -36.917 -11.505 115.015 0.46 38.64 475 VAL C N 1
ATOM 12157 N N B VAL C 1 452 ? -39.884 -14.725 112.956 0.54 36.58 475 VAL C N 1
ATOM 12158 C CA A VAL C 1 452 ? -36.950 -10.087 114.635 0.46 38.01 475 VAL C CA 1
ATOM 12159 C CA B VAL C 1 452 ? -39.868 -13.272 112.750 0.54 35.64 475 VAL C CA 1
ATOM 12160 C C A VAL C 1 452 ? -36.475 -9.203 115.813 0.46 42.84 475 VAL C C 1
ATOM 12161 C C B VAL C 1 452 ? -39.520 -12.551 114.082 0.54 39.56 475 VAL C C 1
ATOM 12162 O O A VAL C 1 452 ? -35.708 -8.264 115.584 0.46 42.24 475 VAL C O 1
ATOM 12163 O O B VAL C 1 452 ? -38.779 -11.567 114.046 0.54 38.76 475 VAL C O 1
ATOM 12170 N N A GLU C 1 453 ? -36.874 -9.544 117.069 0.46 40.23 476 GLU C N 1
ATOM 12171 N N B GLU C 1 453 ? -39.967 -13.091 115.248 0.54 36.57 476 GLU C N 1
ATOM 12172 C CA A GLU C 1 453 ? -36.430 -8.819 118.269 0.46 40.87 476 GLU C CA 1
ATOM 12173 C CA B GLU C 1 453 ? -39.622 -12.529 116.565 0.54 37.03 476 GLU C CA 1
ATOM 12174 C C A GLU C 1 453 ? -34.917 -8.959 118.483 0.46 45.20 476 GLU C C 1
ATOM 12175 C C B GLU C 1 453 ? -38.153 -12.773 116.898 0.54 41.95 476 GLU C C 1
ATOM 12176 O O A GLU C 1 453 ? -34.272 -7.990 118.895 0.46 45.14 476 GLU C O 1
ATOM 12177 O O B GLU C 1 453 ? -37.524 -11.927 117.540 0.54 40.55 476 GLU C O 1
ATOM 12188 N N A ALA C 1 454 ? -34.351 -10.157 118.190 0.46 42.29 477 ALA C N 1
ATOM 12189 N N B ALA C 1 454 ? -37.615 -13.939 116.474 0.54 39.96 477 ALA C N 1
ATOM 12190 C CA A ALA C 1 454 ? -32.910 -10.417 118.313 0.46 42.58 477 ALA C CA 1
ATOM 12191 C CA B ALA C 1 454 ? -36.209 -14.302 116.666 0.54 40.36 477 ALA C CA 1
ATOM 12192 C C A ALA C 1 454 ? -32.138 -9.536 117.331 0.46 46.14 477 ALA C C 1
ATOM 12193 C C B ALA C 1 454 ? -35.340 -13.364 115.816 0.54 42.46 477 ALA C C 1
ATOM 12194 O O A ALA C 1 454 ? -31.140 -8.935 117.724 0.46 46.07 477 ALA C O 1
ATOM 12195 O O B ALA C 1 454 ? -34.330 -12.880 116.314 0.54 43.26 477 ALA C O 1
ATOM 12198 N N A MET C 1 455 ? -32.636 -9.418 116.077 0.46 42.08 478 MET C N 1
ATOM 12199 N N B MET C 1 455 ? -35.774 -13.045 114.571 0.54 36.62 478 MET C N 1
ATOM 12200 C CA A MET C 1 455 ? -32.059 -8.587 115.011 0.46 41.44 478 MET C CA 1
ATOM 12201 C CA B MET C 1 455 ? -35.075 -12.108 113.683 0.54 34.92 478 MET C CA 1
ATOM 12202 C C A MET C 1 455 ? -31.981 -7.116 115.433 0.46 46.25 478 MET C C 1
ATOM 12203 C C B MET C 1 455 ? -35.003 -10.712 114.313 0.54 40.93 478 MET C C 1
ATOM 12204 O O A MET C 1 455 ? -30.952 -6.473 115.223 0.46 46.33 478 MET C O 1
ATOM 12205 O O B MET C 1 455 ? -33.958 -10.054 114.242 0.54 41.49 478 MET C O 1
ATOM 12214 N N A ALA C 1 456 ? -33.060 -6.605 116.057 0.46 43.06 479 ALA C N 1
ATOM 12215 N N B ALA C 1 456 ? -36.105 -10.285 114.962 0.54 37.61 479 ALA C N 1
ATOM 12216 C CA A ALA C 1 456 ? -33.162 -5.232 116.553 0.46 43.32 479 ALA C CA 1
ATOM 12217 C CA B ALA C 1 456 ? -36.233 -9.006 115.663 0.54 37.54 479 ALA C CA 1
ATOM 12218 C C A ALA C 1 456 ? -32.346 -5.022 117.846 0.46 48.63 479 ALA C C 1
ATOM 12219 C C B ALA C 1 456 ? -35.441 -9.005 116.981 0.54 41.55 479 ALA C C 1
ATOM 12220 O O A ALA C 1 456 ? -32.025 -3.881 118.189 0.46 49.26 479 ALA C O 1
ATOM 12221 O O B ALA C 1 456 ? -35.132 -7.934 117.501 0.54 40.84 479 ALA C O 1
ATOM 12224 N N A SER C 1 457 ? -32.008 -6.113 118.554 0.46 44.60 480 SER C N 1
ATOM 12225 N N B SER C 1 457 ? -35.133 -10.199 117.527 0.54 38.22 480 SER C N 1
ATOM 12226 C CA A SER C 1 457 ? -31.166 -6.035 119.740 0.46 45.17 480 SER C CA 1
ATOM 12227 C CA B SER C 1 457 ? -34.359 -10.354 118.759 0.54 38.58 480 SER C CA 1
ATOM 12228 C C A SER C 1 457 ? -29.695 -6.040 119.298 0.46 48.26 480 SER C C 1
ATOM 12229 C C B SER C 1 457 ? -32.856 -10.317 118.454 0.54 42.30 480 SER C C 1
ATOM 12230 O O A SER C 1 457 ? -28.883 -5.317 119.875 0.46 48.07 480 SER C O 1
ATOM 12231 O O B SER C 1 457 ? -32.088 -9.726 119.213 0.54 40.22 480 SER C O 1
ATOM 12236 N N A ILE C 1 458 ? -29.366 -6.834 118.257 0.46 44.34 481 ILE C N 1
ATOM 12237 N N B ILE C 1 458 ? -32.452 -10.937 117.327 0.54 40.30 481 ILE C N 1
ATOM 12238 C CA A ILE C 1 458 ? -28.012 -6.962 117.689 0.46 44.62 481 ILE C CA 1
ATOM 12239 C CA B ILE C 1 458 ? -31.065 -11.018 116.854 0.54 40.55 481 ILE C CA 1
ATOM 12240 C C A ILE C 1 458 ? -27.609 -5.717 116.875 0.46 47.90 481 ILE C C 1
ATOM 12241 C C B ILE C 1 458 ? -30.584 -9.663 116.303 0.54 43.80 481 ILE C C 1
ATOM 12242 O O A ILE C 1 458 ? -26.485 -5.232 117.027 0.46 47.56 481 ILE C O 1
ATOM 12243 O O B ILE C 1 458 ? -29.461 -9.247 116.608 0.54 42.95 481 ILE C O 1
ATOM 12252 N N A ASN C 1 459 ? -28.510 -5.217 116.007 0.46 43.99 482 ASN C N 1
ATOM 12253 N N B ASN C 1 459 ? -31.445 -8.979 115.511 0.54 40.43 482 ASN C N 1
ATOM 12254 C CA A ASN C 1 459 ? -28.225 -4.057 115.160 0.46 43.97 482 ASN C CA 1
ATOM 12255 C CA B ASN C 1 459 ? -31.147 -7.715 114.823 0.54 40.02 482 ASN C CA 1
ATOM 12256 C C A ASN C 1 459 ? -29.063 -2.831 115.523 0.46 49.69 482 ASN C C 1
ATOM 12257 C C B ASN C 1 459 ? -32.061 -6.554 115.221 0.54 45.54 482 ASN C C 1
ATOM 12258 O O A ASN C 1 459 ? -30.136 -2.973 116.113 0.46 49.50 482 ASN C O 1
ATOM 12259 O O B ASN C 1 459 ? -33.244 -6.769 115.480 0.54 45.38 482 ASN C O 1
ATOM 12268 N N A GLU C 1 460 ? -28.577 -1.623 115.161 0.46 46.77 483 GLU C N 1
ATOM 12269 N N B GLU C 1 460 ? -31.512 -5.316 115.212 0.54 43.00 483 GLU C N 1
ATOM 12270 C CA A GLU C 1 460 ? -29.310 -0.378 115.410 0.46 46.59 483 GLU C CA 1
ATOM 12271 C CA B GLU C 1 460 ? -32.229 -4.071 115.514 0.54 43.38 483 GLU C CA 1
ATOM 12272 C C A GLU C 1 460 ? -30.412 -0.234 114.362 0.46 48.36 483 GLU C C 1
ATOM 12273 C C B GLU C 1 460 ? -33.235 -3.773 114.399 0.54 48.30 483 GLU C C 1
ATOM 12274 O O A GLU C 1 460 ? -31.546 0.107 114.709 0.46 47.86 483 GLU C O 1
ATOM 12275 O O B GLU C 1 460 ? -34.392 -3.448 114.679 0.54 49.39 483 GLU C O 1
ATOM 12282 N N A ARG C 1 461 ? -30.079 -0.526 113.085 0.46 43.41 484 ARG C N 1
ATOM 12283 N N B ARG C 1 461 ? -32.787 -3.889 113.139 0.54 43.55 484 ARG C N 1
ATOM 12284 C CA A ARG C 1 461 ? -31.007 -0.498 111.951 0.46 42.16 484 ARG C CA 1
ATOM 12285 C CA B ARG C 1 461 ? -33.622 -3.709 111.958 0.54 42.11 484 ARG C CA 1
ATOM 12286 C C A ARG C 1 461 ? -30.920 -1.852 111.211 0.46 44.81 484 ARG C C 1
ATOM 12287 C C B ARG C 1 461 ? -33.411 -4.951 111.081 0.54 44.31 484 ARG C C 1
ATOM 12288 O O A ARG C 1 461 ? -30.163 -1.979 110.244 0.46 43.09 484 ARG C O 1
ATOM 12289 O O B ARG C 1 461 ? -32.541 -4.938 110.204 0.54 43.81 484 ARG C O 1
ATOM 12304 N N A PRO C 1 462 ? -31.636 -2.900 111.693 0.46 41.24 485 PRO C N 1
ATOM 12305 N N B PRO C 1 462 ? -34.134 -6.066 111.342 0.54 39.63 485 PRO C N 1
ATOM 12306 C CA A PRO C 1 462 ? -31.530 -4.213 111.033 0.46 40.36 485 PRO C CA 1
ATOM 12307 C CA B PRO C 1 462 ? -33.926 -7.266 110.515 0.54 38.29 485 PRO C CA 1
ATOM 12308 C C A PRO C 1 462 ? -32.210 -4.284 109.664 0.46 41.16 485 PRO C C 1
ATOM 12309 C C B PRO C 1 462 ? -34.439 -7.078 109.090 0.54 39.65 485 PRO C C 1
ATOM 12310 O O A PRO C 1 462 ? -33.343 -3.827 109.504 0.46 39.42 485 PRO C O 1
ATOM 12311 O O B PRO C 1 462 ? -35.498 -6.483 108.886 0.54 38.91 485 PRO C O 1
ATOM 12318 N N A ILE C 1 463 ? -31.492 -4.843 108.674 0.46 36.86 486 ILE C N 1
ATOM 12319 N N B ILE C 1 463 ? -33.661 -7.544 108.105 0.54 35.22 486 ILE C N 1
ATOM 12320 C CA A ILE C 1 463 ? -31.970 -5.042 107.303 0.46 35.63 486 ILE C CA 1
ATOM 12321 C CA B ILE C 1 463 ? -34.038 -7.465 106.698 0.54 33.84 486 ILE C CA 1
ATOM 12322 C C A ILE C 1 463 ? -32.642 -6.421 107.259 0.46 37.59 486 ILE C C 1
ATOM 12323 C C B ILE C 1 463 ? -34.733 -8.779 106.336 0.54 37.84 486 ILE C C 1
ATOM 12324 O O A ILE C 1 463 ? -31.966 -7.437 107.421 0.46 36.74 486 ILE C O 1
ATOM 12325 O O B ILE C 1 463 ? -34.124 -9.850 106.411 0.54 36.35 486 ILE C O 1
ATOM 12334 N N A ILE C 1 464 ? -33.973 -6.449 107.098 0.46 33.88 487 ILE C N 1
ATOM 12335 N N B ILE C 1 464 ? -36.037 -8.692 106.010 0.54 35.40 487 ILE C N 1
ATOM 12336 C CA A ILE C 1 464 ? -34.756 -7.689 107.065 0.46 33.51 487 ILE C CA 1
ATOM 12337 C CA B ILE C 1 464 ? -36.866 -9.855 105.687 0.54 34.91 487 ILE C CA 1
ATOM 12338 C C A ILE C 1 464 ? -35.563 -7.788 105.764 0.46 37.07 487 ILE C C 1
ATOM 12339 C C B ILE C 1 464 ? -37.498 -9.731 104.303 0.54 37.02 487 ILE C C 1
ATOM 12340 O O A ILE C 1 464 ? -36.371 -6.910 105.470 0.46 35.96 487 ILE C O 1
ATOM 12341 O O B ILE C 1 464 ? -38.291 -8.820 104.049 0.54 35.63 487 ILE C O 1
ATOM 12350 N N A PHE C 1 465 ? -35.326 -8.859 104.988 0.46 34.16 488 PHE C N 1
ATOM 12351 N N B PHE C 1 465 ? -37.159 -10.678 103.430 0.54 33.21 488 PHE C N 1
ATOM 12352 C CA A PHE C 1 465 ? -36.008 -9.121 103.719 0.46 33.68 488 PHE C CA 1
ATOM 12353 C CA B PHE C 1 465 ? -37.699 -10.783 102.084 0.54 32.86 488 PHE C CA 1
ATOM 12354 C C A PHE C 1 465 ? -36.817 -10.397 103.806 0.46 39.08 488 PHE C C 1
ATOM 12355 C C B PHE C 1 465 ? -38.538 -12.046 102.024 0.54 35.88 488 PHE C C 1
ATOM 12356 O O A PHE C 1 465 ? -36.237 -11.476 103.835 0.46 39.66 488 PHE C O 1
ATOM 12357 O O B PHE C 1 465 ? -37.992 -13.139 102.137 0.54 34.66 488 PHE C O 1
ATOM 12372 N N A SER C 1 466 ? -38.145 -10.281 103.864 0.46 36.44 489 SER C N 1
ATOM 12373 N N B SER C 1 466 ? -39.861 -11.892 101.907 0.54 33.18 489 SER C N 1
ATOM 12374 C CA A SER C 1 466 ? -39.052 -11.431 103.898 0.46 36.64 489 SER C CA 1
ATOM 12375 C CA B SER C 1 466 ? -40.805 -13.007 101.781 0.54 34.14 489 SER C CA 1
ATOM 12376 C C A SER C 1 466 ? -39.615 -11.541 102.475 0.46 38.47 489 SER C C 1
ATOM 12377 C C B SER C 1 466 ? -41.289 -12.947 100.322 0.54 35.84 489 SER C C 1
ATOM 12378 O O A SER C 1 466 ? -40.608 -10.897 102.139 0.46 37.01 489 SER C O 1
ATOM 12379 O O B SER C 1 466 ? -42.266 -12.268 100.012 0.54 35.27 489 SER C O 1
ATOM 12384 N N A LEU C 1 467 ? -38.932 -12.323 101.630 0.46 35.39 490 LEU C N 1
ATOM 12385 N N B LEU C 1 467 ? -40.532 -13.607 99.427 0.54 31.75 490 LEU C N 1
ATOM 12386 C CA A LEU C 1 467 ? -39.215 -12.425 100.194 0.46 34.96 490 LEU C CA 1
ATOM 12387 C CA B LEU C 1 467 ? -40.673 -13.546 97.966 0.54 30.97 490 LEU C CA 1
ATOM 12388 C C A LEU C 1 467 ? -39.989 -13.671 99.716 0.46 37.77 490 LEU C C 1
ATOM 12389 C C B LEU C 1 467 ? -41.579 -14.583 97.290 0.54 34.30 490 LEU C C 1
ATOM 12390 O O A LEU C 1 467 ? -40.241 -13.785 98.514 0.46 36.13 490 LEU C O 1
ATOM 12391 O O B LEU C 1 467 ? -41.929 -14.375 96.120 0.54 32.63 490 LEU C O 1
ATOM 12400 N N A SER C 1 468 ? -40.377 -14.584 100.623 0.46 34.55 491 SER C N 1
ATOM 12401 N N B SER C 1 468 ? -41.961 -15.672 97.986 0.54 31.17 491 SER C N 1
ATOM 12402 C CA A SER C 1 468 ? -41.132 -15.772 100.219 0.46 34.61 491 SER C CA 1
ATOM 12403 C CA B SER C 1 468 ? -42.778 -16.729 97.387 0.54 31.79 491 SER C CA 1
ATOM 12404 C C A SER C 1 468 ? -42.594 -15.465 99.905 0.46 39.16 491 SER C C 1
ATOM 12405 C C B SER C 1 468 ? -44.147 -16.257 96.886 0.54 36.30 491 SER C C 1
ATOM 12406 O O A SER C 1 468 ? -43.061 -14.356 100.152 0.46 39.25 491 SER C O 1
ATOM 12407 O O B SER C 1 468 ? -44.927 -15.670 97.629 0.54 35.68 491 SER C O 1
ATOM 12412 N N B ASN C 1 469 ? -44.389 -16.491 95.590 0.54 32.13 492 ASN C N 1
ATOM 12413 C CA B ASN C 1 469 ? -45.606 -16.124 94.870 0.54 30.67 492 ASN C CA 1
ATOM 12414 C C B ASN C 1 469 ? -46.438 -17.346 94.518 0.54 33.55 492 ASN C C 1
ATOM 12415 O O B ASN C 1 469 ? -45.862 -18.411 94.351 0.54 32.78 492 ASN C O 1
ATOM 12420 N N B PRO C 1 470 ? -47.773 -17.227 94.322 0.54 30.52 493 PRO C N 1
ATOM 12421 C CA B PRO C 1 470 ? -48.627 -16.040 94.536 0.54 30.08 493 PRO C CA 1
ATOM 12422 C C B PRO C 1 470 ? -48.860 -15.770 96.044 0.54 36.72 493 PRO C C 1
ATOM 12423 O O B PRO C 1 470 ? -48.312 -16.482 96.892 0.54 35.83 493 PRO C O 1
ATOM 12427 N N B THR C 1 471 ? -49.650 -14.726 96.374 0.54 34.89 494 THR C N 1
ATOM 12428 C CA B THR C 1 471 ? -49.932 -14.229 97.729 0.54 35.08 494 THR C CA 1
ATOM 12429 C C B THR C 1 471 ? -50.158 -15.335 98.794 0.54 40.98 494 THR C C 1
ATOM 12430 O O B THR C 1 471 ? -49.564 -15.240 99.873 0.54 41.13 494 THR C O 1
ATOM 12434 N N B SER C 1 472 ? -50.968 -16.375 98.503 0.54 37.47 495 SER C N 1
ATOM 12435 C CA B SER C 1 472 ? -51.214 -17.462 99.465 0.54 37.90 495 SER C CA 1
ATOM 12436 C C B SER C 1 472 ? -49.930 -18.215 99.867 0.54 40.36 495 SER C C 1
ATOM 12437 O O B SER C 1 472 ? -49.822 -18.667 101.008 0.54 40.72 495 SER C O 1
ATOM 12440 N N A HIS C 1 473 ? -47.036 -17.444 103.227 0.46 44.76 496 HIS C N 1
ATOM 12441 N N B HIS C 1 473 ? -48.957 -18.309 98.931 0.54 35.13 496 HIS C N 1
ATOM 12442 C CA A HIS C 1 473 ? -45.728 -18.037 102.939 0.46 43.88 496 HIS C CA 1
ATOM 12443 C CA B HIS C 1 473 ? -47.666 -18.989 99.087 0.54 33.77 496 HIS C CA 1
ATOM 12444 C C A HIS C 1 473 ? -44.574 -17.101 103.318 0.46 45.75 496 HIS C C 1
ATOM 12445 C C B HIS C 1 473 ? -46.586 -18.136 99.780 0.54 35.07 496 HIS C C 1
ATOM 12446 O O A HIS C 1 473 ? -43.448 -17.567 103.518 0.46 44.79 496 HIS C O 1
ATOM 12447 O O B HIS C 1 473 ? -45.502 -18.655 100.063 0.54 33.94 496 HIS C O 1
ATOM 12460 N N A SER C 1 474 ? -44.865 -15.786 103.423 0.46 41.30 497 SER C N 1
ATOM 12461 N N B SER C 1 474 ? -46.867 -16.844 100.050 0.54 30.40 497 SER C N 1
ATOM 12462 C CA A SER C 1 474 ? -43.930 -14.728 103.807 0.46 40.92 497 SER C CA 1
ATOM 12463 C CA B SER C 1 474 ? -45.906 -15.950 100.696 0.54 28.85 497 SER C CA 1
ATOM 12464 C C A SER C 1 474 ? -43.394 -14.993 105.217 0.46 46.04 497 SER C C 1
ATOM 12465 C C B SER C 1 474 ? -45.585 -16.429 102.106 0.54 34.17 497 SER C C 1
ATOM 12466 O O A SER C 1 474 ? -44.159 -15.407 106.092 0.46 47.36 497 SER C O 1
ATOM 12467 O O B SER C 1 474 ? -46.502 -16.809 102.836 0.54 34.25 497 SER C O 1
ATOM 12472 N N A GLU C 1 475 ? -42.076 -14.797 105.416 0.46 41.67 498 GLU C N 1
ATOM 12473 N N B GLU C 1 475 ? -44.274 -16.454 102.461 0.54 30.49 498 GLU C N 1
ATOM 12474 C CA A GLU C 1 475 ? -41.368 -15.019 106.686 0.46 41.86 498 GLU C CA 1
ATOM 12475 C CA B GLU C 1 475 ? -43.743 -16.912 103.757 0.54 30.61 498 GLU C CA 1
ATOM 12476 C C A GLU C 1 475 ? -41.955 -14.220 107.851 0.46 45.35 498 GLU C C 1
ATOM 12477 C C B GLU C 1 475 ? -44.417 -16.228 104.950 0.54 36.80 498 GLU C C 1
ATOM 12478 O O A GLU C 1 475 ? -42.029 -14.737 108.967 0.46 45.84 498 GLU C O 1
ATOM 12479 O O B GLU C 1 475 ? -44.625 -16.866 105.985 0.54 36.92 498 GLU C O 1
ATOM 12490 N N A CYS C 1 476 ? -42.373 -12.967 107.577 0.46 40.79 499 CYS C N 1
ATOM 12491 N N B CYS C 1 476 ? -44.745 -14.927 104.793 0.54 34.47 499 CYS C N 1
ATOM 12492 C CA A CYS C 1 476 ? -43.039 -12.041 108.500 0.46 40.86 499 CYS C CA 1
ATOM 12493 C CA B CYS C 1 476 ? -45.495 -14.089 105.738 0.54 35.54 499 CYS C CA 1
ATOM 12494 C C A CYS C 1 476 ? -43.752 -10.928 107.720 0.46 44.98 499 CYS C C 1
ATOM 12495 C C B CYS C 1 476 ? -46.012 -12.849 105.001 0.54 39.72 499 CYS C C 1
ATOM 12496 O O A CYS C 1 476 ? -43.344 -10.593 106.603 0.46 44.73 499 CYS C O 1
ATOM 12497 O O B CYS C 1 476 ? -45.470 -12.481 103.953 0.54 39.45 499 CYS C O 1
ATOM 12502 N N A THR C 1 477 ? -44.826 -10.378 108.301 0.46 42.20 500 THR C N 1
ATOM 12503 N N B THR C 1 477 ? -47.066 -12.221 105.534 0.54 37.26 500 THR C N 1
ATOM 12504 C CA A THR C 1 477 ? -45.607 -9.291 107.710 0.46 41.95 500 THR C CA 1
ATOM 12505 C CA B THR C 1 477 ? -47.645 -11.014 104.936 0.54 36.86 500 THR C CA 1
ATOM 12506 C C A THR C 1 477 ? -44.923 -7.946 107.991 0.46 46.35 500 THR C C 1
ATOM 12507 C C B THR C 1 477 ? -46.909 -9.790 105.473 0.54 42.05 500 THR C C 1
ATOM 12508 O O A THR C 1 477 ? -44.001 -7.886 108.811 0.46 46.30 500 THR C O 1
ATOM 12509 O O B THR C 1 477 ? -46.167 -9.914 106.455 0.54 41.56 500 THR C O 1
ATOM 12516 N N A ALA C 1 478 ? -45.365 -6.873 107.301 0.46 43.09 501 ALA C N 1
ATOM 12517 N N B ALA C 1 478 ? -47.118 -8.611 104.840 0.54 38.95 501 ALA C N 1
ATOM 12518 C CA A ALA C 1 478 ? -44.844 -5.513 107.488 0.46 42.75 501 ALA C CA 1
ATOM 12519 C CA B ALA C 1 478 ? -46.531 -7.344 105.292 0.54 38.58 501 ALA C CA 1
ATOM 12520 C C A ALA C 1 478 ? -45.150 -5.028 108.908 0.46 46.39 501 ALA C C 1
ATOM 12521 C C B ALA C 1 478 ? -47.011 -7.010 106.719 0.54 42.04 501 ALA C C 1
ATOM 12522 O O A ALA C 1 478 ? -44.264 -4.483 109.569 0.46 45.67 501 ALA C O 1
ATOM 12523 O O B ALA C 1 478 ? -46.185 -6.698 107.576 0.54 42.86 501 ALA C O 1
ATOM 12526 N N A GLU C 1 479 ? -46.390 -5.281 109.389 0.46 43.53 502 GLU C N 1
ATOM 12527 N N B GLU C 1 479 ? -48.325 -7.174 106.989 0.54 37.74 502 GLU C N 1
ATOM 12528 C CA A GLU C 1 479 ? -46.841 -4.937 110.742 0.46 44.27 502 GLU C CA 1
ATOM 12529 C CA B GLU C 1 479 ? -48.946 -6.966 108.301 0.54 38.59 502 GLU C CA 1
ATOM 12530 C C A GLU C 1 479 ? -45.951 -5.603 111.791 0.46 48.09 502 GLU C C 1
ATOM 12531 C C B GLU C 1 479 ? -48.230 -7.786 109.385 0.54 42.90 502 GLU C C 1
ATOM 12532 O O A GLU C 1 479 ? -45.504 -4.921 112.709 0.46 49.22 502 GLU C O 1
ATOM 12533 O O B GLU C 1 479 ? -47.970 -7.267 110.471 0.54 42.37 502 GLU C O 1
ATOM 12540 N N A GLN C 1 480 ? -45.653 -6.913 111.625 0.46 43.32 503 GLN C N 1
ATOM 12541 N N B GLN C 1 480 ? -47.896 -9.056 109.073 0.54 39.71 503 GLN C N 1
ATOM 12542 C CA A GLN C 1 480 ? -44.802 -7.690 112.539 0.46 43.15 503 GLN C CA 1
ATOM 12543 C CA B GLN C 1 480 ? -47.213 -9.975 109.991 0.54 39.85 503 GLN C CA 1
ATOM 12544 C C A GLN C 1 480 ? -43.342 -7.213 112.546 0.46 45.20 503 GLN C C 1
ATOM 12545 C C B GLN C 1 480 ? -45.769 -9.558 110.250 0.54 42.96 503 GLN C C 1
ATOM 12546 O O A GLN C 1 480 ? -42.743 -7.129 113.616 0.46 44.40 503 GLN C O 1
ATOM 12547 O O B GLN C 1 480 ? -45.327 -9.612 111.395 0.54 42.94 503 GLN C O 1
ATOM 12558 N N A ALA C 1 481 ? -42.781 -6.906 111.359 0.46 40.74 504 ALA C N 1
ATOM 12559 N N B ALA C 1 481 ? -45.042 -9.132 109.195 0.54 38.51 504 ALA C N 1
ATOM 12560 C CA A ALA C 1 481 ? -41.395 -6.455 111.186 0.46 40.53 504 ALA C CA 1
ATOM 12561 C CA B ALA C 1 481 ? -43.642 -8.706 109.299 0.54 37.97 504 ALA C CA 1
ATOM 12562 C C A ALA C 1 481 ? -41.099 -5.081 111.793 0.46 45.06 504 ALA C C 1
ATOM 12563 C C B ALA C 1 481 ? -43.473 -7.481 110.193 0.54 41.23 504 ALA C C 1
ATOM 12564 O O A ALA C 1 481 ? -40.018 -4.888 112.351 0.46 44.00 504 ALA C O 1
ATOM 12565 O O B ALA C 1 481 ? -42.578 -7.464 111.035 0.54 41.27 504 ALA C O 1
ATOM 12568 N N A TYR C 1 482 ? -42.040 -4.128 111.677 0.46 42.91 505 TYR C N 1
ATOM 12569 N N B TYR C 1 482 ? -44.362 -6.491 110.056 0.54 36.95 505 TYR C N 1
ATOM 12570 C CA A TYR C 1 482 ? -41.845 -2.786 112.221 0.46 43.51 505 TYR C CA 1
ATOM 12571 C CA B TYR C 1 482 ? -44.307 -5.281 110.864 0.54 37.23 505 TYR C CA 1
ATOM 12572 C C A TYR C 1 482 ? -42.173 -2.688 113.719 0.46 47.58 505 TYR C C 1
ATOM 12573 C C B TYR C 1 482 ? -44.851 -5.473 112.277 0.54 43.68 505 TYR C C 1
ATOM 12574 O O A TYR C 1 482 ? -41.485 -1.949 114.423 0.46 47.67 505 TYR C O 1
ATOM 12575 O O B TYR C 1 482 ? -44.297 -4.880 113.200 0.54 44.16 505 TYR C O 1
ATOM 12592 N N A THR C 1 483 ? -43.182 -3.444 114.210 0.46 44.09 506 THR C N 1
ATOM 12593 N N B THR C 1 483 ? -45.897 -6.309 112.468 0.54 41.55 506 THR C N 1
ATOM 12594 C CA A THR C 1 483 ? -43.561 -3.445 115.632 0.46 45.15 506 THR C CA 1
ATOM 12595 C CA B THR C 1 483 ? -46.474 -6.551 113.802 0.54 42.20 506 THR C CA 1
ATOM 12596 C C A THR C 1 483 ? -42.481 -4.130 116.489 0.46 48.48 506 THR C C 1
ATOM 12597 C C B THR C 1 483 ? -45.519 -7.341 114.705 0.54 46.43 506 THR C C 1
ATOM 12598 O O A THR C 1 483 ? -42.110 -3.587 117.529 0.46 48.14 506 THR C O 1
ATOM 12599 O O B THR C 1 483 ? -45.275 -6.920 115.834 0.54 46.13 506 THR C O 1
ATOM 12606 N N A TRP C 1 484 ? -41.949 -5.289 116.027 0.46 44.33 507 TRP C N 1
ATOM 12607 N N B TRP C 1 484 ? -44.973 -8.465 114.207 0.54 43.42 507 TRP C N 1
ATOM 12608 C CA A TRP C 1 484 ? -40.917 -6.062 116.733 0.46 44.67 507 TRP C CA 1
ATOM 12609 C CA B TRP C 1 484 ? -44.091 -9.351 114.978 0.54 43.71 507 TRP C CA 1
ATOM 12610 C C A TRP C 1 484 ? -39.501 -5.442 116.676 0.46 49.35 507 TRP C C 1
ATOM 12611 C C B TRP C 1 484 ? -42.728 -8.732 115.316 0.54 45.32 507 TRP C C 1
ATOM 12612 O O A TRP C 1 484 ? -38.565 -6.011 117.241 0.46 49.39 507 TRP C O 1
ATOM 12613 O O B TRP C 1 484 ? -42.130 -9.123 116.310 0.54 44.32 507 TRP C O 1
ATOM 12625 N N A THR C 1 485 ? -39.352 -4.275 116.021 0.46 45.99 508 THR C N 1
ATOM 12626 N N B THR C 1 485 ? -42.263 -7.739 114.523 0.54 40.78 508 THR C N 1
ATOM 12627 C CA A THR C 1 485 ? -38.082 -3.543 115.936 0.46 45.71 508 THR C CA 1
ATOM 12628 C CA B THR C 1 485 ? -40.987 -7.050 114.781 0.54 40.15 508 THR C CA 1
ATOM 12629 C C A THR C 1 485 ? -38.233 -2.124 116.482 0.46 49.61 508 THR C C 1
ATOM 12630 C C B THR C 1 485 ? -41.188 -5.696 115.479 0.54 42.92 508 THR C C 1
ATOM 12631 O O A THR C 1 485 ? -37.233 -1.415 116.628 0.46 48.93 508 THR C O 1
ATOM 12632 O O B THR C 1 485 ? -40.208 -4.980 115.691 0.54 42.75 508 THR C O 1
ATOM 12639 N N A GLN C 1 486 ? -39.491 -1.725 116.795 0.46 46.10 509 GLN C N 1
ATOM 12640 N N B GLN C 1 486 ? -42.453 -5.335 115.793 0.54 39.22 509 GLN C N 1
ATOM 12641 C CA A GLN C 1 486 ? -39.898 -0.402 117.286 0.46 45.78 509 GLN C CA 1
ATOM 12642 C CA B GLN C 1 486 ? -42.855 -4.053 116.398 0.54 39.60 509 GLN C CA 1
ATOM 12643 C C A GLN C 1 486 ? -39.622 0.680 116.214 0.46 48.18 509 GLN C C 1
ATOM 12644 C C B GLN C 1 486 ? -42.432 -2.845 115.524 0.54 42.35 509 GLN C C 1
ATOM 12645 O O A GLN C 1 486 ? -39.170 1.785 116.528 0.46 48.56 509 GLN C O 1
ATOM 12646 O O B GLN C 1 486 ? -41.971 -1.821 116.037 0.54 42.72 509 GLN C O 1
ATOM 12657 N N A GLY C 1 487 ? -39.904 0.314 114.956 0.46 42.45 510 GLY C N 1
ATOM 12658 N N B GLY C 1 487 ? -42.595 -3.015 114.210 0.54 36.66 510 GLY C N 1
ATOM 12659 C CA A GLY C 1 487 ? -39.742 1.142 113.763 0.46 41.43 510 GLY C CA 1
ATOM 12660 C CA B GLY C 1 487 ? -42.305 -2.033 113.170 0.54 36.10 510 GLY C CA 1
ATOM 12661 C C A GLY C 1 487 ? -38.312 1.377 113.306 0.46 43.98 510 GLY C C 1
ATOM 12662 C C B GLY C 1 487 ? -40.840 -1.789 112.871 0.54 40.46 510 GLY C C 1
ATOM 12663 O O A GLY C 1 487 ? -38.061 2.323 112.556 0.46 42.59 510 GLY C O 1
ATOM 12664 O O B GLY C 1 487 ? -40.506 -0.752 112.295 0.54 39.85 510 GLY C O 1
ATOM 12665 N N A ARG C 1 488 ? -37.368 0.516 113.749 0.46 40.43 511 ARG C N 1
ATOM 12666 N N B ARG C 1 488 ? -39.955 -2.739 113.240 0.54 37.70 511 ARG C N 1
ATOM 12667 C CA A ARG C 1 488 ? -35.933 0.608 113.438 0.46 40.29 511 ARG C CA 1
ATOM 12668 C CA B ARG C 1 488 ? -38.505 -2.603 113.054 0.54 37.54 511 ARG C CA 1
ATOM 12669 C C A ARG C 1 488 ? -35.476 -0.244 112.242 0.46 43.84 511 ARG C C 1
ATOM 12670 C C B ARG C 1 488 ? -37.949 -3.312 111.805 0.54 42.56 511 ARG C C 1
ATOM 12671 O O A ARG C 1 488 ? -34.419 0.032 111.671 0.46 43.44 511 ARG C O 1
ATOM 12672 O O B ARG C 1 488 ? -36.855 -2.967 111.359 0.54 42.07 511 ARG C O 1
ATOM 12687 N N A ALA C 1 489 ? -36.254 -1.270 111.864 0.46 39.99 512 ALA C N 1
ATOM 12688 N N B ALA C 1 489 ? -38.699 -4.274 111.232 0.54 39.44 512 ALA C N 1
ATOM 12689 C CA A ALA C 1 489 ? -35.895 -2.142 110.745 0.46 39.35 512 ALA C CA 1
ATOM 12690 C CA B ALA C 1 489 ? -38.276 -5.011 110.040 0.54 38.49 512 ALA C CA 1
ATOM 12691 C C A ALA C 1 489 ? -36.067 -1.488 109.384 0.46 41.65 512 ALA C C 1
ATOM 12692 C C B ALA C 1 489 ? -38.215 -4.157 108.788 0.54 41.25 512 ALA C C 1
ATOM 12693 O O A ALA C 1 489 ? -37.023 -0.744 109.175 0.46 41.39 512 ALA C O 1
ATOM 12694 O O B ALA C 1 489 ? -39.059 -3.278 108.590 0.54 40.94 512 ALA C O 1
ATOM 12697 N N A VAL C 1 490 ? -35.148 -1.792 108.458 0.46 37.47 513 VAL C N 1
ATOM 12698 N N B VAL C 1 490 ? -37.219 -4.441 107.933 0.54 36.70 513 VAL C N 1
ATOM 12699 C CA A VAL C 1 490 ? -35.233 -1.392 107.055 0.46 36.55 513 VAL C CA 1
ATOM 12700 C CA B VAL C 1 490 ? -37.059 -3.835 106.616 0.54 35.48 513 VAL C CA 1
ATOM 12701 C C A VAL C 1 490 ? -35.781 -2.679 106.431 0.46 40.26 513 VAL C C 1
ATOM 12702 C C B VAL C 1 490 ? -37.678 -4.914 105.731 0.54 38.70 513 VAL C C 1
ATOM 12703 O O A VAL C 1 490 ? -35.043 -3.658 106.270 0.46 39.44 513 VAL C O 1
ATOM 12704 O O B VAL C 1 490 ? -37.069 -5.970 105.522 0.54 38.61 513 VAL C O 1
ATOM 12711 N N A PHE C 1 491 ? -37.109 -2.709 106.208 0.46 36.87 514 PHE C N 1
ATOM 12712 N N B PHE C 1 491 ? -38.935 -4.697 105.316 0.54 34.46 514 PHE C N 1
ATOM 12713 C CA A PHE C 1 491 ? -37.839 -3.881 105.733 0.46 36.22 514 PHE C CA 1
ATOM 12714 C CA B PHE C 1 491 ? -39.684 -5.703 104.582 0.54 33.79 514 PHE C CA 1
ATOM 12715 C C A PHE C 1 491 ? -38.293 -3.801 104.273 0.46 39.84 514 PHE C C 1
ATOM 12716 C C B PHE C 1 491 ? -39.822 -5.444 103.103 0.54 36.77 514 PHE C C 1
ATOM 12717 O O A PHE C 1 491 ? -38.667 -2.734 103.782 0.46 39.26 514 PHE C O 1
ATOM 12718 O O B PHE C 1 491 ? -40.033 -4.313 102.665 0.54 35.70 514 PHE C O 1
ATOM 12733 N N A ALA C 1 492 ? -38.249 -4.955 103.591 0.46 36.08 515 ALA C N 1
ATOM 12734 N N B ALA C 1 492 ? -39.711 -6.538 102.342 0.54 33.89 515 ALA C N 1
ATOM 12735 C CA A ALA C 1 492 ? -38.681 -5.150 102.206 0.46 35.20 515 ALA C CA 1
ATOM 12736 C CA B ALA C 1 492 ? -39.894 -6.613 100.894 0.54 32.99 515 ALA C CA 1
ATOM 12737 C C A ALA C 1 492 ? -39.293 -6.543 102.089 0.46 38.71 515 ALA C C 1
ATOM 12738 C C B ALA C 1 492 ? -40.587 -7.943 100.598 0.54 36.33 515 ALA C C 1
ATOM 12739 O O A ALA C 1 492 ? -38.874 -7.454 102.806 0.46 37.65 515 ALA C O 1
ATOM 12740 O O B ALA C 1 492 ? -40.326 -8.942 101.274 0.54 36.12 515 ALA C O 1
ATOM 12743 N N A SER C 1 493 ? -40.293 -6.705 101.201 0.46 35.08 516 SER C N 1
ATOM 12744 N N B SER C 1 493 ? -41.509 -7.946 99.634 0.54 32.67 516 SER C N 1
ATOM 12745 C CA A SER C 1 493 ? -40.965 -7.988 101.015 0.46 35.04 516 SER C CA 1
ATOM 12746 C CA B SER C 1 493 ? -42.276 -9.144 99.300 0.54 32.47 516 SER C CA 1
ATOM 12747 C C A SER C 1 493 ? -41.075 -8.420 99.548 0.46 39.79 516 SER C C 1
ATOM 12748 C C B SER C 1 493 ? -42.340 -9.387 97.805 0.54 36.27 516 SER C C 1
ATOM 12749 O O A SER C 1 493 ? -40.860 -7.613 98.647 0.46 38.11 516 SER C O 1
ATOM 12750 O O B SER C 1 493 ? -42.097 -8.476 97.023 0.54 34.89 516 SER C O 1
ATOM 12755 N N A GLY C 1 494 ? -41.371 -9.700 99.334 0.46 38.67 517 GLY C N 1
ATOM 12756 N N B GLY C 1 494 ? -42.705 -10.604 97.427 0.54 34.67 517 GLY C N 1
ATOM 12757 C CA A GLY C 1 494 ? -41.566 -10.268 98.006 0.46 39.02 517 GLY C CA 1
ATOM 12758 C CA B GLY C 1 494 ? -42.895 -10.967 96.028 0.54 35.13 517 GLY C CA 1
ATOM 12759 C C A GLY C 1 494 ? -42.953 -9.933 97.500 0.46 45.76 517 GLY C C 1
ATOM 12760 C C B GLY C 1 494 ? -44.303 -10.645 95.571 0.54 40.33 517 GLY C C 1
ATOM 12761 O O A GLY C 1 494 ? -43.128 -9.582 96.330 0.46 45.71 517 GLY C O 1
ATOM 12762 O O B GLY C 1 494 ? -44.530 -10.299 94.409 0.54 40.07 517 GLY C O 1
ATOM 12763 N N A SER C 1 495 ? -43.947 -10.023 98.402 0.46 44.52 518 SER C N 1
ATOM 12764 N N B SER C 1 495 ? -45.254 -10.788 96.501 0.54 39.01 518 SER C N 1
ATOM 12765 C CA A SER C 1 495 ? -45.349 -9.706 98.137 0.46 45.11 518 SER C CA 1
ATOM 12766 C CA B SER C 1 495 ? -46.690 -10.577 96.346 0.54 39.35 518 SER C CA 1
ATOM 12767 C C A SER C 1 495 ? -45.698 -8.336 98.759 0.46 49.53 518 SER C C 1
ATOM 12768 C C B SER C 1 495 ? -47.040 -9.110 96.592 0.54 43.54 518 SER C C 1
ATOM 12769 O O A SER C 1 495 ? -45.221 -8.047 99.860 0.46 48.94 518 SER C O 1
ATOM 12770 O O B SER C 1 495 ? -46.390 -8.480 97.427 0.54 42.88 518 SER C O 1
ATOM 12775 N N A PRO C 1 496 ? -46.510 -7.477 98.087 0.46 46.45 519 PRO C N 1
ATOM 12776 N N B PRO C 1 496 ? -48.059 -8.528 95.912 0.54 40.73 519 PRO C N 1
ATOM 12777 C CA A PRO C 1 496 ? -46.826 -6.158 98.672 0.46 46.66 519 PRO C CA 1
ATOM 12778 C CA B PRO C 1 496 ? -48.399 -7.127 96.201 0.54 40.22 519 PRO C CA 1
ATOM 12779 C C A PRO C 1 496 ? -47.704 -6.200 99.928 0.46 51.13 519 PRO C C 1
ATOM 12780 C C B PRO C 1 496 ? -49.119 -7.012 97.541 0.54 43.49 519 PRO C C 1
ATOM 12781 O O A PRO C 1 496 ? -48.657 -6.975 100.012 0.46 50.89 519 PRO C O 1
ATOM 12782 O O B PRO C 1 496 ? -50.068 -7.761 97.812 0.54 44.95 519 PRO C O 1
ATOM 12789 N N B PHE C 1 497 ? -48.617 -6.125 98.407 0.54 37.30 520 PHE C N 1
ATOM 12790 C CA B PHE C 1 497 ? -49.219 -5.891 99.716 0.54 36.60 520 PHE C CA 1
ATOM 12791 C C B PHE C 1 497 ? -49.649 -4.450 99.898 0.54 41.05 520 PHE C C 1
ATOM 12792 O O B PHE C 1 497 ? -49.002 -3.528 99.384 0.54 40.10 520 PHE C O 1
ATOM 12800 N N B ALA C 1 498 ? -50.767 -4.270 100.608 0.54 38.88 521 ALA C N 1
ATOM 12801 C CA B ALA C 1 498 ? -51.341 -2.967 100.926 0.54 39.46 521 ALA C CA 1
ATOM 12802 C C B ALA C 1 498 ? -50.531 -2.306 102.071 0.54 42.94 521 ALA C C 1
ATOM 12803 O O B ALA C 1 498 ? -49.983 -3.033 102.903 0.54 40.84 521 ALA C O 1
ATOM 12805 N N B PRO C 1 499 ? -50.447 -0.943 102.136 0.54 40.70 522 PRO C N 1
ATOM 12806 C CA B PRO C 1 499 ? -49.703 -0.293 103.239 0.54 40.60 522 PRO C CA 1
ATOM 12807 C C B PRO C 1 499 ? -50.187 -0.702 104.634 0.54 44.61 522 PRO C C 1
ATOM 12808 O O B PRO C 1 499 ? -51.347 -1.084 104.794 0.54 44.28 522 PRO C O 1
ATOM 12812 N N B VAL C 1 500 ? -49.284 -0.650 105.635 0.54 40.74 523 VAL C N 1
ATOM 12813 C CA B VAL C 1 500 ? -49.552 -1.063 107.013 0.54 49.61 523 VAL C CA 1
ATOM 12814 C C B VAL C 1 500 ? -49.402 0.130 107.971 0.54 79.04 523 VAL C C 1
ATOM 12815 O O B VAL C 1 500 ? -48.304 0.654 108.160 0.54 44.34 523 VAL C O 1
ATOM 12819 N N B PHE C 1 507 ? -46.376 2.228 106.874 0.54 43.63 530 PHE C N 1
ATOM 12820 C CA B PHE C 1 507 ? -45.310 1.486 106.208 0.54 42.72 530 PHE C CA 1
ATOM 12821 C C B PHE C 1 507 ? -45.781 1.021 104.853 0.54 45.91 530 PHE C C 1
ATOM 12822 O O B PHE C 1 507 ? -46.778 0.299 104.762 0.54 45.56 530 PHE C O 1
ATOM 12830 N N B VAL C 1 508 ? -45.063 1.423 103.799 0.54 42.11 531 VAL C N 1
ATOM 12831 C CA B VAL C 1 508 ? -45.386 1.030 102.431 0.54 41.01 531 VAL C CA 1
ATOM 12832 C C B VAL C 1 508 ? -44.417 -0.106 102.080 0.54 44.37 531 VAL C C 1
ATOM 12833 O O B VAL C 1 508 ? -43.222 0.157 101.890 0.54 42.63 531 VAL C O 1
ATOM 12837 N N A PRO C 1 509 ? -42.936 -0.376 103.122 0.46 46.18 532 PRO C N 1
ATOM 12838 N N B PRO C 1 509 ? -44.888 -1.383 102.096 0.54 41.78 532 PRO C N 1
ATOM 12839 C CA A PRO C 1 509 ? -41.945 -1.358 102.656 0.46 45.65 532 PRO C CA 1
ATOM 12840 C CA B PRO C 1 509 ? -43.969 -2.498 101.809 0.54 41.18 532 PRO C CA 1
ATOM 12841 C C A PRO C 1 509 ? -41.945 -1.557 101.138 0.46 49.10 532 PRO C C 1
ATOM 12842 C C B PRO C 1 509 ? -43.540 -2.536 100.348 0.54 43.59 532 PRO C C 1
ATOM 12843 O O A PRO C 1 509 ? -42.981 -1.398 100.489 0.46 47.89 532 PRO C O 1
ATOM 12844 O O B PRO C 1 509 ? -44.378 -2.495 99.449 0.54 42.79 532 PRO C O 1
ATOM 12851 N N A GLY C 1 510 ? -40.782 -1.925 100.603 0.46 46.52 533 GLY C N 1
ATOM 12852 N N B GLY C 1 510 ? -42.233 -2.581 100.133 0.54 39.95 533 GLY C N 1
ATOM 12853 C CA A GLY C 1 510 ? -40.572 -2.163 99.177 0.46 46.46 533 GLY C CA 1
ATOM 12854 C CA B GLY C 1 510 ? -41.666 -2.658 98.796 0.54 39.10 533 GLY C CA 1
ATOM 12855 C C A GLY C 1 510 ? -40.885 -3.579 98.736 0.46 51.53 533 GLY C C 1
ATOM 12856 C C B GLY C 1 510 ? -41.888 -4.025 98.188 0.54 42.31 533 GLY C C 1
ATOM 12857 O O A GLY C 1 510 ? -40.730 -4.522 99.517 0.46 52.15 533 GLY C O 1
ATOM 12858 O O B GLY C 1 510 ? -41.835 -5.036 98.892 0.54 41.55 533 GLY C O 1
ATOM 12859 N N A GLN C 1 511 ? -41.328 -3.731 97.474 0.46 47.78 534 GLN C N 1
ATOM 12860 N N B GLN C 1 511 ? -42.198 -4.064 96.892 0.54 39.08 534 GLN C N 1
ATOM 12861 C CA A GLN C 1 511 ? -41.689 -5.015 96.866 0.46 47.59 534 GLN C CA 1
ATOM 12862 C CA B GLN C 1 511 ? -42.393 -5.326 96.187 0.54 38.68 534 GLN C CA 1
ATOM 12863 C C A GLN C 1 511 ? -40.600 -5.464 95.878 0.46 50.27 534 GLN C C 1
ATOM 12864 C C B GLN C 1 511 ? -41.087 -5.595 95.454 0.54 43.28 534 GLN C C 1
ATOM 12865 O O A GLN C 1 511 ? -40.291 -4.734 94.932 0.46 49.90 534 GLN C O 1
ATOM 12866 O O B GLN C 1 511 ? -40.742 -4.837 94.545 0.54 42.38 534 GLN C O 1
ATOM 12877 N N A SER C 1 512 ? -40.038 -6.672 96.086 0.46 45.34 535 SER C N 1
ATOM 12878 N N B SER C 1 512 ? -40.332 -6.637 95.880 0.54 40.67 535 SER C N 1
ATOM 12879 C CA A SER C 1 512 ? -38.969 -7.221 95.244 0.46 44.41 535 SER C CA 1
ATOM 12880 C CA B SER C 1 512 ? -39.059 -7.021 95.255 0.54 40.75 535 SER C CA 1
ATOM 12881 C C A SER C 1 512 ? -39.463 -7.839 93.912 0.46 45.48 535 SER C C 1
ATOM 12882 C C B SER C 1 512 ? -39.328 -7.707 93.903 0.54 43.59 535 SER C C 1
ATOM 12883 O O A SER C 1 512 ? -39.202 -9.012 93.634 0.46 45.26 535 SER C O 1
ATOM 12884 O O B SER C 1 512 ? -38.814 -8.791 93.614 0.54 43.07 535 SER C O 1
ATOM 12889 N N . ASN C 1 513 ? -40.144 -7.030 93.081 1.00 39.52 536 ASN C N 1
ATOM 12890 C CA . ASN C 1 513 ? -40.654 -7.446 91.781 1.00 38.14 536 ASN C CA 1
ATOM 12891 C C . ASN C 1 513 ? -39.548 -7.446 90.732 1.00 38.95 536 ASN C C 1
ATOM 12892 O O . ASN C 1 513 ? -38.875 -6.429 90.561 1.00 35.84 536 ASN C O 1
ATOM 12897 N N . ASN C 1 514 ? -39.388 -8.581 90.011 1.00 35.41 537 ASN C N 1
ATOM 12898 C CA . ASN C 1 514 ? -38.427 -8.762 88.924 1.00 35.09 537 ASN C CA 1
ATOM 12899 C C . ASN C 1 514 ? -38.712 -7.786 87.774 1.00 38.51 537 ASN C C 1
ATOM 12900 O O . ASN C 1 514 ? -37.803 -7.502 86.983 1.00 36.77 537 ASN C O 1
ATOM 12905 N N . ALA C 1 515 ? -39.973 -7.279 87.680 1.00 35.06 538 ALA C N 1
ATOM 12906 C CA . ALA C 1 515 ? -40.393 -6.304 86.657 1.00 34.43 538 ALA C CA 1
ATOM 12907 C C . ALA C 1 515 ? -39.658 -4.975 86.808 1.00 34.43 538 ALA C C 1
ATOM 12908 O O . ALA C 1 515 ? -39.708 -4.151 85.901 1.00 31.92 538 ALA C O 1
ATOM 12910 N N . TYR C 1 516 ? -38.944 -4.774 87.935 1.00 31.05 539 TYR C N 1
ATOM 12911 C CA . TYR C 1 516 ? -38.112 -3.573 88.096 1.00 30.50 539 TYR C CA 1
ATOM 12912 C C . TYR C 1 516 ? -36.859 -3.699 87.243 1.00 32.68 539 TYR C C 1
ATOM 12913 O O . TYR C 1 516 ? -36.310 -2.679 86.832 1.00 33.28 539 TYR C O 1
ATOM 12922 N N . ILE C 1 517 ? -36.388 -4.944 87.002 1.00 28.50 540 ILE C N 1
ATOM 12923 C CA . ILE C 1 517 ? -35.124 -5.207 86.311 1.00 28.63 540 ILE C CA 1
ATOM 12924 C C . ILE C 1 517 ? -35.237 -5.727 84.867 1.00 32.14 540 ILE C C 1
ATOM 12925 O O . ILE C 1 517 ? -34.595 -5.131 84.003 1.00 31.26 540 ILE C O 1
ATOM 12930 N N . PHE C 1 518 ? -35.968 -6.852 84.600 1.00 29.63 541 PHE C N 1
ATOM 12931 C CA . PHE C 1 518 ? -35.979 -7.476 83.265 1.00 28.90 541 PHE C CA 1
ATOM 12932 C C . PHE C 1 518 ? -36.350 -6.524 82.089 1.00 31.66 541 PHE C C 1
ATOM 12933 O O . PHE C 1 518 ? -35.715 -6.677 81.045 1.00 31.30 541 PHE C O 1
ATOM 12941 N N . PRO C 1 519 ? -37.305 -5.554 82.197 1.00 28.55 542 PRO C N 1
ATOM 12942 C CA . PRO C 1 519 ? -37.617 -4.699 81.031 1.00 27.20 542 PRO C CA 1
ATOM 12943 C C . PRO C 1 519 ? -36.442 -3.815 80.589 1.00 30.71 542 PRO C C 1
ATOM 12944 O O . PRO C 1 519 ? -36.111 -3.784 79.405 1.00 29.57 542 PRO C O 1
ATOM 12948 N N . GLY C 1 520 ? -35.794 -3.164 81.548 1.00 29.47 543 GLY C N 1
ATOM 12949 C CA . GLY C 1 520 ? -34.611 -2.331 81.330 1.00 29.29 543 GLY C CA 1
ATOM 12950 C C . GLY C 1 520 ? -33.408 -3.160 80.923 1.00 32.34 543 GLY C C 1
ATOM 12951 O O . GLY C 1 520 ? -32.631 -2.743 80.066 1.00 32.07 543 GLY C O 1
ATOM 12952 N N . LEU C 1 521 ? -33.265 -4.361 81.493 1.00 29.40 544 LEU C N 1
ATOM 12953 C CA . LEU C 1 521 ? -32.165 -5.256 81.128 1.00 29.85 544 LEU C CA 1
ATOM 12954 C C . LEU C 1 521 ? -32.331 -5.711 79.672 1.00 32.91 544 LEU C C 1
ATOM 12955 O O . LEU C 1 521 ? -31.374 -5.621 78.911 1.00 30.80 544 LEU C O 1
ATOM 12960 N N . GLY C 1 522 ? -33.545 -6.170 79.320 1.00 30.76 545 GLY C N 1
ATOM 12961 C CA . GLY C 1 522 ? -33.908 -6.597 77.972 1.00 29.90 545 GLY C CA 1
ATOM 12962 C C . GLY C 1 522 ? -33.676 -5.491 76.960 1.00 32.80 545 GLY C C 1
ATOM 12963 O O . GLY C 1 522 ? -33.036 -5.724 75.929 1.00 31.93 545 GLY C O 1
ATOM 12964 N N . LEU C 1 523 ? -34.154 -4.262 77.276 1.00 28.43 546 LEU C N 1
ATOM 12965 C CA . LEU C 1 523 ? -33.940 -3.083 76.420 1.00 27.52 546 LEU C CA 1
ATOM 12966 C C . LEU C 1 523 ? -32.448 -2.779 76.215 1.00 30.93 546 LEU C C 1
ATOM 12967 O O . LEU C 1 523 ? -32.060 -2.523 75.091 1.00 30.85 546 LEU C O 1
ATOM 12972 N N . GLY C 1 524 ? -31.644 -2.853 77.283 1.00 29.42 547 GLY C N 1
ATOM 12973 C CA . GLY C 1 524 ? -30.201 -2.611 77.251 1.00 29.13 547 GLY C CA 1
ATOM 12974 C C . GLY C 1 524 ? -29.478 -3.572 76.335 1.00 30.82 547 GLY C C 1
ATOM 12975 O O . GLY C 1 524 ? -28.595 -3.166 75.591 1.00 31.15 547 GLY C O 1
ATOM 12976 N N . LEU C 1 525 ? -29.872 -4.851 76.358 1.00 27.64 548 LEU C N 1
ATOM 12977 C CA . LEU C 1 525 ? -29.282 -5.873 75.477 1.00 28.09 548 LEU C CA 1
ATOM 12978 C C . LEU C 1 525 ? -29.649 -5.599 74.015 1.00 30.60 548 LEU C C 1
ATOM 12979 O O . LEU C 1 525 ? -28.779 -5.629 73.156 1.00 29.28 548 LEU C O 1
ATOM 12984 N N . VAL C 1 526 ? -30.937 -5.319 73.744 1.00 28.65 549 VAL C N 1
ATOM 12985 C CA . VAL C 1 526 ? -31.434 -5.043 72.389 1.00 28.32 549 VAL C CA 1
ATOM 12986 C C . VAL C 1 526 ? -30.756 -3.816 71.759 1.00 31.95 549 VAL C C 1
ATOM 12987 O O . VAL C 1 526 ? -30.262 -3.902 70.631 1.00 31.84 549 VAL C O 1
ATOM 12991 N N . ILE C 1 527 ? -30.732 -2.687 72.479 1.00 29.61 550 ILE C N 1
ATOM 12992 C CA . ILE C 1 527 ? -30.231 -1.410 71.939 1.00 29.32 550 ILE C CA 1
ATOM 12993 C C . ILE C 1 527 ? -28.707 -1.413 71.707 1.00 32.42 550 ILE C C 1
ATOM 12994 O O . ILE C 1 527 ? -28.230 -0.654 70.874 1.00 31.01 550 ILE C O 1
ATOM 12999 N N . SER C 1 528 ? -27.961 -2.254 72.448 1.00 29.20 551 SER C N 1
ATOM 13000 C CA . SER C 1 528 ? -26.512 -2.371 72.296 1.00 28.95 551 SER C CA 1
ATOM 13001 C C . SER C 1 528 ? -26.155 -3.473 71.298 1.00 31.96 551 SER C C 1
ATOM 13002 O O . SER C 1 528 ? -24.993 -3.593 70.916 1.00 32.87 551 SER C O 1
ATOM 13005 N N . GLY C 1 529 ? -27.146 -4.265 70.879 1.00 27.75 552 GLY C N 1
ATOM 13006 C CA . GLY C 1 529 ? -26.908 -5.410 70.001 1.00 27.84 552 GLY C CA 1
ATOM 13007 C C . GLY C 1 529 ? -26.034 -6.442 70.706 1.00 32.98 552 GLY C C 1
ATOM 13008 O O . GLY C 1 529 ? -25.166 -7.053 70.083 1.00 32.83 552 GLY C O 1
ATOM 13009 N N . ALA C 1 530 ? -26.236 -6.627 72.031 1.00 28.84 553 ALA C N 1
ATOM 13010 C CA . ALA C 1 530 ? -25.462 -7.596 72.825 1.00 29.85 553 ALA C CA 1
ATOM 13011 C C . ALA C 1 530 ? -25.673 -9.015 72.290 1.00 34.04 553 ALA C C 1
ATOM 13012 O O . ALA C 1 530 ? -26.778 -9.355 71.837 1.00 33.30 553 ALA C O 1
ATOM 13014 N N . VAL C 1 531 ? -24.604 -9.827 72.308 1.00 31.78 554 VAL C N 1
ATOM 13015 C CA . VAL C 1 531 ? -24.710 -11.212 71.818 1.00 32.28 554 VAL C CA 1
ATOM 13016 C C . VAL C 1 531 ? -24.692 -12.213 72.974 1.00 35.18 554 VAL C C 1
ATOM 13017 O O . VAL C 1 531 ? -25.071 -13.375 72.796 1.00 34.55 554 VAL C O 1
ATOM 13021 N N . ARG C 1 532 ? -24.262 -11.763 74.157 1.00 32.00 555 ARG C N 1
ATOM 13022 C CA . ARG C 1 532 ? -24.226 -12.600 75.346 1.00 33.13 555 ARG C CA 1
ATOM 13023 C C . ARG C 1 532 ? -24.607 -11.776 76.559 1.00 37.43 555 ARG C C 1
ATOM 13024 O O . ARG C 1 532 ? -24.333 -10.571 76.613 1.00 36.57 555 ARG C O 1
ATOM 13032 N N . VAL C 1 533 ? -25.219 -12.433 77.549 1.00 33.44 556 VAL C N 1
ATOM 13033 C CA . VAL C 1 533 ? -25.485 -11.796 78.828 1.00 32.47 556 VAL C CA 1
ATOM 13034 C C . VAL C 1 533 ? -24.254 -12.155 79.699 1.00 39.40 556 VAL C C 1
ATOM 13035 O O . VAL C 1 533 ? -23.799 -13.310 79.705 1.00 41.07 556 VAL C O 1
ATOM 13039 N N . HIS C 1 534 ? -23.701 -11.165 80.391 1.00 35.12 557 HIS C N 1
ATOM 13040 C CA . HIS C 1 534 ? -22.581 -11.373 81.302 1.00 34.91 557 HIS C CA 1
ATOM 13041 C C . HIS C 1 534 ? -23.080 -11.009 82.698 1.00 37.86 557 HIS C C 1
ATOM 13042 O O . HIS C 1 534 ? -23.900 -10.105 82.837 1.00 36.46 557 HIS C O 1
ATOM 13049 N N . GLU C 1 535 ? -22.592 -11.711 83.732 1.00 36.08 558 GLU C N 1
ATOM 13050 C CA . GLU C 1 535 ? -22.953 -11.464 85.135 1.00 34.96 558 GLU C CA 1
ATOM 13051 C C . GLU C 1 535 ? -22.752 -9.996 85.562 1.00 38.24 558 GLU C C 1
ATOM 13052 O O . GLU C 1 535 ? -23.514 -9.489 86.382 1.00 38.00 558 GLU C O 1
ATOM 13058 N N . ASP C 1 536 ? -21.751 -9.311 84.987 1.00 34.88 559 ASP C N 1
ATOM 13059 C CA . ASP C 1 536 ? -21.485 -7.899 85.288 1.00 34.42 559 ASP C CA 1
ATOM 13060 C C . ASP C 1 536 ? -22.632 -6.984 84.836 1.00 34.67 559 ASP C C 1
ATOM 13061 O O . ASP C 1 536 ? -22.778 -5.896 85.379 1.00 33.85 559 ASP C O 1
ATOM 13066 N N . MET C 1 537 ? -23.437 -7.419 83.840 1.00 30.97 560 MET C N 1
ATOM 13067 C CA . MET C 1 537 ? -24.615 -6.658 83.375 1.00 29.45 560 MET C CA 1
ATOM 13068 C C . MET C 1 537 ? -25.691 -6.698 84.461 1.00 33.41 560 MET C C 1
ATOM 13069 O O . MET C 1 537 ? -26.419 -5.724 84.633 1.00 32.85 560 MET C O 1
ATOM 13074 N N . LEU C 1 538 ? -25.789 -7.832 85.183 1.00 32.09 561 LEU C N 1
ATOM 13075 C CA . LEU C 1 538 ? -26.730 -8.012 86.307 1.00 33.34 561 LEU C CA 1
ATOM 13076 C C . LEU C 1 538 ? -26.315 -7.074 87.450 1.00 37.40 561 LEU C C 1
ATOM 13077 O O . LEU C 1 538 ? -27.170 -6.431 88.050 1.00 37.59 561 LEU C O 1
ATOM 13082 N N . LEU C 1 539 ? -25.000 -6.934 87.683 1.00 33.64 562 LEU C N 1
ATOM 13083 C CA . LEU C 1 539 ? -24.463 -6.031 88.703 1.00 34.29 562 LEU C CA 1
ATOM 13084 C C . LEU C 1 539 ? -24.762 -4.570 88.314 1.00 36.76 562 LEU C C 1
ATOM 13085 O O . LEU C 1 539 ? -25.209 -3.789 89.153 1.00 36.00 562 LEU C O 1
ATOM 13090 N N . ALA C 1 540 ? -24.568 -4.227 87.033 1.00 33.30 563 ALA C N 1
ATOM 13091 C CA . ALA C 1 540 ? -24.843 -2.883 86.512 1.00 33.00 563 ALA C CA 1
ATOM 13092 C C . ALA C 1 540 ? -26.347 -2.556 86.634 1.00 36.32 563 ALA C C 1
ATOM 13093 O O . ALA C 1 540 ? -26.696 -1.446 87.043 1.00 36.01 563 ALA C O 1
ATOM 13095 N N . ALA C 1 541 ? -27.229 -3.530 86.296 1.00 32.08 564 ALA C N 1
ATOM 13096 C CA . ALA C 1 541 ? -28.688 -3.380 86.419 1.00 31.34 564 ALA C CA 1
ATOM 13097 C C . ALA C 1 541 ? -29.065 -3.159 87.899 1.00 33.81 564 ALA C C 1
ATOM 13098 O O . ALA C 1 541 ? -29.865 -2.265 88.182 1.00 31.95 564 ALA C O 1
ATOM 13100 N N . SER C 1 542 ? -28.469 -3.956 88.837 1.00 31.41 565 SER C N 1
ATOM 13101 C CA . SER C 1 542 ? -28.718 -3.834 90.291 1.00 31.44 565 SER C CA 1
ATOM 13102 C C . SER C 1 542 ? -28.315 -2.454 90.821 1.00 37.08 565 SER C C 1
ATOM 13103 O O . SER C 1 542 ? -29.095 -1.835 91.543 1.00 36.32 565 SER C O 1
ATOM 13106 N N . ALA C 1 543 ? -27.106 -1.973 90.455 1.00 34.13 566 ALA C N 1
ATOM 13107 C CA . ALA C 1 543 ? -26.591 -0.667 90.885 1.00 35.14 566 ALA C CA 1
ATOM 13108 C C . ALA C 1 543 ? -27.441 0.487 90.334 1.00 38.35 566 ALA C C 1
ATOM 13109 O O . ALA C 1 543 ? -27.718 1.428 91.072 1.00 37.36 566 ALA C O 1
ATOM 13111 N N . ALA C 1 544 ? -27.893 0.403 89.062 1.00 34.60 567 ALA C N 1
ATOM 13112 C CA . ALA C 1 544 ? -28.741 1.444 88.467 1.00 34.61 567 ALA C CA 1
ATOM 13113 C C . ALA C 1 544 ? -30.128 1.520 89.154 1.00 37.01 567 ALA C C 1
ATOM 13114 O O . ALA C 1 544 ? -30.626 2.630 89.372 1.00 35.91 567 ALA C O 1
ATOM 13116 N N . LEU C 1 545 ? -30.731 0.363 89.524 1.00 33.54 568 LEU C N 1
ATOM 13117 C CA . LEU C 1 545 ? -32.018 0.378 90.239 1.00 33.39 568 LEU C CA 1
ATOM 13118 C C . LEU C 1 545 ? -31.837 0.962 91.670 1.00 37.81 568 LEU C C 1
ATOM 13119 O O . LEU C 1 545 ? -32.623 1.816 92.081 1.00 35.89 568 LEU C O 1
ATOM 13124 N N . ALA C 1 546 ? -30.777 0.547 92.383 1.00 36.92 569 ALA C N 1
ATOM 13125 C CA . ALA C 1 546 ? -30.448 1.070 93.717 1.00 38.59 569 ALA C CA 1
ATOM 13126 C C . ALA C 1 546 ? -30.200 2.595 93.687 1.00 44.57 569 ALA C C 1
ATOM 13127 O O . ALA C 1 546 ? -30.610 3.294 94.614 1.00 45.22 569 ALA C O 1
ATOM 13129 N N . ASP C 1 547 ? -29.587 3.107 92.604 1.00 41.90 570 ASP C N 1
ATOM 13130 C CA . ASP C 1 547 ? -29.336 4.542 92.411 1.00 42.04 570 ASP C CA 1
ATOM 13131 C C . ASP C 1 547 ? -30.643 5.331 92.269 1.00 46.38 570 ASP C C 1
ATOM 13132 O O . ASP C 1 547 ? -30.674 6.521 92.564 1.00 47.31 570 ASP C O 1
ATOM 13137 N N . GLN C 1 548 ? -31.719 4.665 91.837 1.00 42.79 571 GLN C N 1
ATOM 13138 C CA . GLN C 1 548 ? -33.044 5.271 91.693 1.00 42.95 571 GLN C CA 1
ATOM 13139 C C . GLN C 1 548 ? -33.821 5.284 93.014 1.00 49.77 571 GLN C C 1
ATOM 13140 O O . GLN C 1 548 ? -34.809 6.015 93.124 1.00 50.22 571 GLN C O 1
ATOM 13146 N N . ALA C 1 549 ? -33.375 4.488 94.012 1.00 47.00 572 ALA C N 1
ATOM 13147 C CA . ALA C 1 549 ? -33.995 4.441 95.337 1.00 47.86 572 ALA C CA 1
ATOM 13148 C C . ALA C 1 549 ? -33.399 5.590 96.140 1.00 54.82 572 ALA C C 1
ATOM 13149 O O . ALA C 1 549 ? -32.190 5.600 96.389 1.00 54.26 572 ALA C O 1
ATOM 13151 N N B THR C 1 550 ? -34.229 6.607 96.440 0.73 52.65 573 THR C N 1
ATOM 13152 C CA B THR C 1 550 ? -33.822 7.822 97.150 0.73 53.23 573 THR C CA 1
ATOM 13153 C C B THR C 1 550 ? -34.542 7.965 98.491 0.73 57.14 573 THR C C 1
ATOM 13154 O O B THR C 1 550 ? -35.328 7.091 98.862 0.73 56.16 573 THR C O 1
ATOM 13158 N N B GLU C 1 551 ? -34.281 9.076 99.212 0.73 54.97 574 GLU C N 1
ATOM 13159 C CA B GLU C 1 551 ? -34.895 9.399 100.508 0.73 55.29 574 GLU C CA 1
ATOM 13160 C C B GLU C 1 551 ? -36.415 9.526 100.379 0.73 58.02 574 GLU C C 1
ATOM 13161 O O B GLU C 1 551 ? -37.127 9.269 101.347 0.73 58.51 574 GLU C O 1
ATOM 13163 N N B GLU C 1 552 ? -36.901 9.869 99.165 0.73 52.64 575 GLU C N 1
ATOM 13164 C CA B GLU C 1 552 ? -38.316 10.000 98.819 0.73 51.69 575 GLU C CA 1
ATOM 13165 C C B GLU C 1 552 ? -39.101 8.711 99.117 0.73 53.91 575 GLU C C 1
ATOM 13166 O O B GLU C 1 552 ? -40.201 8.796 99.667 0.73 55.10 575 GLU C O 1
ATOM 13168 N N B ASN C 1 553 ? -38.530 7.526 98.791 0.73 46.75 576 ASN C N 1
ATOM 13169 C CA B ASN C 1 553 ? -39.190 6.250 99.069 0.73 44.98 576 ASN C CA 1
ATOM 13170 C C B ASN C 1 553 ? -38.801 5.657 100.435 0.73 47.87 576 ASN C C 1
ATOM 13171 O O B ASN C 1 553 ? -39.628 4.968 101.023 0.73 46.76 576 ASN C O 1
ATOM 13176 N N B PHE C 1 554 ? -37.574 5.930 100.943 0.73 45.00 577 PHE C N 1
ATOM 13177 C CA B PHE C 1 554 ? -37.095 5.421 102.249 0.73 45.65 577 PHE C CA 1
ATOM 13178 C C B PHE C 1 554 ? -38.003 5.800 103.442 0.73 50.25 577 PHE C C 1
ATOM 13179 O O B PHE C 1 554 ? -38.354 4.923 104.239 0.73 48.60 577 PHE C O 1
ATOM 13187 N N B VAL C 1 555 ? -38.420 7.089 103.524 0.73 48.67 578 VAL C N 1
ATOM 13188 C CA B VAL C 1 555 ? -39.288 7.651 104.583 0.73 50.01 578 VAL C CA 1
ATOM 13189 C C B VAL C 1 555 ? -40.588 6.825 104.764 0.73 53.53 578 VAL C C 1
ATOM 13190 O O B VAL C 1 555 ? -41.021 6.615 105.901 0.73 54.45 578 VAL C O 1
ATOM 13194 N N B THR C 1 556 ? -41.162 6.313 103.656 0.73 48.03 579 THR C N 1
ATOM 13195 C CA B THR C 1 556 ? -42.380 5.490 103.676 0.73 47.21 579 THR C CA 1
ATOM 13196 C C B THR C 1 556 ? -42.102 4.036 104.106 0.73 50.16 579 THR C C 1
ATOM 13197 O O B THR C 1 556 ? -43.038 3.287 104.398 0.73 50.16 579 THR C O 1
ATOM 13201 N N B GLY C 1 557 ? -40.828 3.658 104.129 0.73 46.03 580 GLY C N 1
ATOM 13202 C CA B GLY C 1 557 ? -40.395 2.308 104.476 0.73 45.75 580 GLY C CA 1
ATOM 13203 C C B GLY C 1 557 ? -40.130 1.447 103.256 0.73 47.61 580 GLY C C 1
ATOM 13204 O O B GLY C 1 557 ? -39.801 0.266 103.389 0.73 45.99 580 GLY C O 1
ATOM 13205 N N B SER C 1 558 ? -40.265 2.036 102.049 0.73 43.99 581 SER C N 1
ATOM 13206 C CA B SER C 1 558 ? -40.027 1.326 100.794 0.73 42.53 581 SER C CA 1
ATOM 13207 C C B SER C 1 558 ? -38.577 1.466 100.350 0.73 44.97 581 SER C C 1
ATOM 13208 O O B SER C 1 558 ? -38.042 2.574 100.303 0.73 44.36 581 SER C O 1
ATOM 13211 N N B ILE C 1 559 ? -37.933 0.328 100.060 0.73 40.83 582 ILE C N 1
ATOM 13212 C CA B ILE C 1 559 ? -36.537 0.303 99.613 0.73 40.13 582 ILE C CA 1
ATOM 13213 C C B ILE C 1 559 ? -36.434 0.527 98.101 0.73 41.83 582 ILE C C 1
ATOM 13214 O O B ILE C 1 559 ? -35.378 0.910 97.618 0.73 39.48 582 ILE C O 1
ATOM 13219 N N . PHE C 1 560 ? -37.532 0.292 97.365 1.00 38.92 583 PHE C N 1
ATOM 13220 C CA . PHE C 1 560 ? -37.556 0.471 95.907 1.00 39.15 583 PHE C CA 1
ATOM 13221 C C . PHE C 1 560 ? -38.322 1.740 95.515 1.00 41.96 583 PHE C C 1
ATOM 13222 O O . PHE C 1 560 ? -39.313 2.071 96.174 1.00 39.85 583 PHE C O 1
ATOM 13230 N N . PRO C 1 561 ? -37.928 2.437 94.418 1.00 41.25 584 PRO C N 1
ATOM 13231 C CA . PRO C 1 561 ? -38.740 3.577 93.949 1.00 40.98 584 PRO C CA 1
ATOM 13232 C C . PRO C 1 561 ? -40.106 3.041 93.453 1.00 45.20 584 PRO C C 1
ATOM 13233 O O . PRO C 1 561 ? -40.209 1.834 93.212 1.00 42.35 584 PRO C O 1
ATOM 13237 N N . PRO C 1 562 ? -41.193 3.839 93.356 1.00 44.52 585 PRO C N 1
ATOM 13238 C CA . PRO C 1 562 ? -42.469 3.251 92.888 1.00 43.86 585 PRO C CA 1
ATOM 13239 C C . PRO C 1 562 ? -42.487 2.935 91.384 1.00 42.61 585 PRO C C 1
ATOM 13240 O O . PRO C 1 562 ? -41.652 3.437 90.629 1.00 41.14 585 PRO C O 1
ATOM 13244 N N . PHE C 1 563 ? -43.457 2.104 90.953 1.00 37.88 586 PHE C N 1
ATOM 13245 C CA . PHE C 1 563 ? -43.614 1.757 89.537 1.00 37.22 586 PHE C CA 1
ATOM 13246 C C . PHE C 1 563 ? -44.117 2.935 88.683 1.00 40.65 586 PHE C C 1
ATOM 13247 O O . PHE C 1 563 ? -44.054 2.858 87.465 1.00 38.74 586 PHE C O 1
ATOM 13255 N N . THR C 1 564 ? -44.586 4.030 89.315 1.00 39.26 587 THR C N 1
ATOM 13256 C CA . THR C 1 564 ? -45.080 5.224 88.602 1.00 39.62 587 THR C CA 1
ATOM 13257 C C . THR C 1 564 ? -44.036 5.812 87.643 1.00 43.45 587 THR C C 1
ATOM 13258 O O . THR C 1 564 ? -44.402 6.328 86.586 1.00 44.32 587 THR C O 1
ATOM 13262 N N . ASN C 1 565 ? -42.749 5.708 87.993 1.00 39.83 588 ASN C N 1
ATOM 13263 C CA . ASN C 1 565 ? -41.648 6.229 87.176 1.00 39.96 588 ASN C CA 1
ATOM 13264 C C . ASN C 1 565 ? -40.824 5.089 86.530 1.00 40.21 588 ASN C C 1
ATOM 13265 O O . ASN C 1 565 ? -39.645 5.291 86.230 1.00 39.23 588 ASN C O 1
ATOM 13270 N N . ILE C 1 566 ? -41.448 3.898 86.304 1.00 34.23 589 ILE C N 1
ATOM 13271 C CA . ILE C 1 566 ? -40.773 2.712 85.749 1.00 32.10 589 ILE C CA 1
ATOM 13272 C C . ILE C 1 566 ? -40.087 2.970 84.368 1.00 33.16 589 ILE C C 1
ATOM 13273 O O . ILE C 1 566 ? -39.004 2.416 84.145 1.00 30.80 589 ILE C O 1
ATOM 13278 N N . ARG C 1 567 ? -40.678 3.808 83.476 1.00 30.10 590 ARG C N 1
ATOM 13279 C CA . ARG C 1 567 ? -40.058 4.089 82.168 1.00 29.90 590 ARG C CA 1
ATOM 13280 C C . ARG C 1 567 ? -38.701 4.779 82.318 1.00 34.29 590 ARG C C 1
ATOM 13281 O O . ARG C 1 567 ? -37.754 4.434 81.603 1.00 34.43 590 ARG C O 1
ATOM 13289 N N . LYS C 1 568 ? -38.600 5.733 83.257 1.00 30.98 591 LYS C N 1
ATOM 13290 C CA . LYS C 1 568 ? -37.338 6.429 83.519 1.00 32.33 591 LYS C CA 1
ATOM 13291 C C . LYS C 1 568 ? -36.327 5.449 84.147 1.00 34.76 591 LYS C C 1
ATOM 13292 O O . LYS C 1 568 ? -35.165 5.431 83.754 1.00 33.41 591 LYS C O 1
ATOM 13298 N N . ILE C 1 569 ? -36.788 4.622 85.106 1.00 31.36 592 ILE C N 1
ATOM 13299 C CA . ILE C 1 569 ? -35.952 3.622 85.781 1.00 30.57 592 ILE C CA 1
ATOM 13300 C C . ILE C 1 569 ? -35.380 2.643 84.745 1.00 30.42 592 ILE C C 1
ATOM 13301 O O . ILE C 1 569 ? -34.165 2.393 84.738 1.00 29.71 592 ILE C O 1
ATOM 13306 N N . SER C 1 570 ? -36.245 2.122 83.859 1.00 25.34 593 SER C N 1
ATOM 13307 C CA . SER C 1 570 ? -35.843 1.194 82.801 1.00 25.25 593 SER C CA 1
ATOM 13308 C C . SER C 1 570 ? -34.809 1.808 81.858 1.00 28.42 593 SER C C 1
ATOM 13309 O O . SER C 1 570 ? -33.918 1.092 81.429 1.00 28.03 593 SER C O 1
ATOM 13312 N N . ALA C 1 571 ? -34.918 3.121 81.546 1.00 26.25 594 ALA C N 1
ATOM 13313 C CA . ALA C 1 571 ? -33.961 3.826 80.681 1.00 26.32 594 ALA C CA 1
ATOM 13314 C C . ALA C 1 571 ? -32.568 3.855 81.337 1.00 30.66 594 ALA C C 1
ATOM 13315 O O . ALA C 1 571 ? -31.560 3.627 80.659 1.00 28.18 594 ALA C O 1
ATOM 13317 N N . TYR C 1 572 ? -32.513 4.100 82.670 1.00 31.01 595 TYR C N 1
ATOM 13318 C CA . TYR C 1 572 ? -31.243 4.086 83.421 1.00 32.40 595 TYR C CA 1
ATOM 13319 C C . TYR C 1 572 ? -30.642 2.681 83.490 1.00 33.69 595 TYR C C 1
ATOM 13320 O O . TYR C 1 572 ? -29.444 2.525 83.307 1.00 33.78 595 TYR C O 1
ATOM 13329 N N . ILE C 1 573 ? -31.474 1.659 83.710 1.00 29.72 596 ILE C N 1
ATOM 13330 C CA . ILE C 1 573 ? -31.018 0.264 83.740 1.00 29.46 596 ILE C CA 1
ATOM 13331 C C . ILE C 1 573 ? -30.480 -0.138 82.353 1.00 32.52 596 ILE C C 1
ATOM 13332 O O . ILE C 1 573 ? -29.388 -0.709 82.271 1.00 32.79 596 ILE C O 1
ATOM 13337 N N . ALA C 1 574 ? -31.257 0.153 81.286 1.00 28.11 597 ALA C N 1
ATOM 13338 C CA . ALA C 1 574 ? -30.877 -0.140 79.897 1.00 28.07 597 ALA C CA 1
ATOM 13339 C C . ALA C 1 574 ? -29.530 0.495 79.524 1.00 32.21 597 ALA C C 1
ATOM 13340 O O . ALA C 1 574 ? -28.674 -0.186 78.954 1.00 31.91 597 ALA C O 1
ATOM 13342 N N . ALA C 1 575 ? -29.323 1.772 79.906 1.00 28.82 598 ALA C N 1
ATOM 13343 C CA . ALA C 1 575 ? -28.082 2.492 79.638 1.00 29.48 598 ALA C CA 1
ATOM 13344 C C . ALA C 1 575 ? -26.896 1.838 80.376 1.00 34.49 598 ALA C C 1
ATOM 13345 O O . ALA C 1 575 ? -25.833 1.710 79.785 1.00 34.64 598 ALA C O 1
ATOM 13347 N N . ALA C 1 576 ? -27.098 1.375 81.635 1.00 31.92 599 ALA C N 1
ATOM 13348 C CA . ALA C 1 576 ? -26.043 0.732 82.441 1.00 31.75 599 ALA C CA 1
ATOM 13349 C C . ALA C 1 576 ? -25.696 -0.636 81.865 1.00 33.60 599 ALA C C 1
ATOM 13350 O O . ALA C 1 576 ? -24.520 -0.967 81.763 1.00 33.06 599 ALA C O 1
ATOM 13352 N N . VAL C 1 577 ? -26.714 -1.404 81.430 1.00 29.36 600 VAL C N 1
ATOM 13353 C CA . VAL C 1 577 ? -26.531 -2.731 80.814 1.00 28.59 600 VAL C CA 1
ATOM 13354 C C . VAL C 1 577 ? -25.816 -2.576 79.454 1.00 32.85 600 VAL C C 1
ATOM 13355 O O . VAL C 1 577 ? -24.864 -3.309 79.191 1.00 32.98 600 VAL C O 1
ATOM 13359 N N . ALA C 1 578 ? -26.271 -1.608 78.611 1.00 29.63 601 ALA C N 1
ATOM 13360 C CA . ALA C 1 578 ? -25.667 -1.309 77.301 1.00 29.16 601 ALA C CA 1
ATOM 13361 C C . ALA C 1 578 ? -24.216 -0.886 77.482 1.00 33.83 601 ALA C C 1
ATOM 13362 O O . ALA C 1 578 ? -23.362 -1.429 76.782 1.00 33.88 601 ALA C O 1
ATOM 13364 N N . ALA C 1 579 ? -23.918 0.028 78.455 1.00 31.29 602 ALA C N 1
ATOM 13365 C CA . ALA C 1 579 ? -22.537 0.468 78.747 1.00 33.35 602 ALA C CA 1
ATOM 13366 C C . ALA C 1 579 ? -21.659 -0.732 79.090 1.00 37.36 602 ALA C C 1
ATOM 13367 O O . ALA C 1 579 ? -20.537 -0.825 78.605 1.00 36.92 602 ALA C O 1
ATOM 13369 N N . LYS C 1 580 ? -22.199 -1.672 79.892 1.00 35.20 603 LYS C N 1
ATOM 13370 C CA . LYS C 1 580 ? -21.485 -2.889 80.280 1.00 35.02 603 LYS C CA 1
ATOM 13371 C C . LYS C 1 580 ? -21.202 -3.766 79.048 1.00 37.94 603 LYS C C 1
ATOM 13372 O O . LYS C 1 580 ? -20.083 -4.243 78.902 1.00 38.55 603 LYS C O 1
ATOM 13378 N N . ALA C 1 581 ? -22.178 -3.920 78.146 1.00 33.55 604 ALA C N 1
ATOM 13379 C CA . ALA C 1 581 ? -21.995 -4.696 76.904 1.00 33.41 604 ALA C CA 1
ATOM 13380 C C . ALA C 1 581 ? -20.855 -4.112 76.047 1.00 37.37 604 ALA C C 1
ATOM 13381 O O . ALA C 1 581 ? -20.022 -4.877 75.559 1.00 38.20 604 ALA C O 1
ATOM 13383 N N . TYR C 1 582 ? -20.794 -2.767 75.901 1.00 34.16 605 TYR C N 1
ATOM 13384 C CA . TYR C 1 582 ? -19.726 -2.080 75.153 1.00 34.68 605 TYR C CA 1
ATOM 13385 C C . TYR C 1 582 ? -18.379 -2.278 75.828 1.00 41.76 605 TYR C C 1
ATOM 13386 O O . TYR C 1 582 ? -17.409 -2.634 75.161 1.00 42.50 605 TYR C O 1
ATOM 13395 N N . GLU C 1 583 ? -18.331 -2.095 77.171 1.00 38.98 606 GLU C N 1
ATOM 13396 C CA . GLU C 1 583 ? -17.113 -2.252 77.980 1.00 39.29 606 GLU C CA 1
ATOM 13397 C C . GLU C 1 583 ? -16.538 -3.678 77.877 1.00 42.81 606 GLU C C 1
ATOM 13398 O O . GLU C 1 583 ? -15.323 -3.841 77.796 1.00 44.11 606 GLU C O 1
ATOM 13404 N N . LEU C 1 584 ? -17.412 -4.696 77.845 1.00 37.87 607 LEU C N 1
ATOM 13405 C CA . LEU C 1 584 ? -17.008 -6.106 77.776 1.00 38.18 607 LEU C CA 1
ATOM 13406 C C . LEU C 1 584 ? -16.745 -6.633 76.356 1.00 43.27 607 LEU C C 1
ATOM 13407 O O . LEU C 1 584 ? -16.289 -7.772 76.208 1.00 44.00 607 LEU C O 1
ATOM 13412 N N . GLY C 1 585 ? -17.010 -5.806 75.340 1.00 38.17 608 GLY C N 1
ATOM 13413 C CA . GLY C 1 585 ? -16.828 -6.176 73.943 1.00 37.59 608 GLY C CA 1
ATOM 13414 C C . GLY C 1 585 ? -17.889 -7.137 73.453 1.00 40.77 608 GLY C C 1
ATOM 13415 O O . GLY C 1 585 ? -17.641 -7.910 72.522 1.00 39.74 608 GLY C O 1
ATOM 13416 N N . LEU C 1 586 ? -19.085 -7.091 74.076 1.00 36.63 609 LEU C N 1
ATOM 13417 C CA . LEU C 1 586 ? -20.200 -7.973 73.718 1.00 35.93 609 LEU C CA 1
ATOM 13418 C C . LEU C 1 586 ? -21.277 -7.284 72.880 1.00 38.11 609 LEU C C 1
ATOM 13419 O O . LEU C 1 586 ? -22.205 -7.944 72.428 1.00 36.60 609 LEU C O 1
ATOM 13424 N N . ALA C 1 587 ? -21.138 -5.974 72.652 1.00 35.71 610 ALA C N 1
ATOM 13425 C CA . ALA C 1 587 ? -22.104 -5.195 71.879 1.00 35.26 610 ALA C CA 1
ATOM 13426 C C . ALA C 1 587 ? -21.766 -5.176 70.371 1.00 40.30 610 ALA C C 1
ATOM 13427 O O . ALA C 1 587 ? -20.595 -5.126 70.002 1.00 40.34 610 ALA C O 1
ATOM 13429 N N . THR C 1 588 ? -22.791 -5.199 69.510 1.00 36.03 611 THR C N 1
ATOM 13430 C CA . THR C 1 588 ? -22.591 -5.168 68.051 1.00 35.44 611 THR C CA 1
ATOM 13431 C C . THR C 1 588 ? -23.085 -3.863 67.414 1.00 37.18 611 THR C C 1
ATOM 13432 O O . THR C 1 588 ? -22.796 -3.626 66.244 1.00 35.69 611 THR C O 1
ATOM 13436 N N . ARG C 1 589 ? -23.843 -3.030 68.156 1.00 33.19 612 ARG C N 1
ATOM 13437 C CA . ARG C 1 589 ? -24.332 -1.750 67.612 1.00 32.69 612 ARG C CA 1
ATOM 13438 C C . ARG C 1 589 ? -23.246 -0.719 67.846 1.00 36.62 612 ARG C C 1
ATOM 13439 O O . ARG C 1 589 ? -23.267 0.026 68.825 1.00 36.17 612 ARG C O 1
ATOM 13447 N N . LEU C 1 590 ? -22.242 -0.740 66.957 1.00 34.15 613 LEU C N 1
ATOM 13448 C CA . LEU C 1 590 ? -21.038 0.067 67.066 1.00 34.29 613 LEU C CA 1
ATOM 13449 C C . LEU C 1 590 ? -20.998 1.256 66.105 1.00 39.54 613 LEU C C 1
ATOM 13450 O O . LEU C 1 590 ? -21.435 1.110 64.961 1.00 38.47 613 LEU C O 1
ATOM 13455 N N . PRO C 1 591 ? -20.480 2.441 66.532 1.00 37.01 614 PRO C N 1
ATOM 13456 C CA . PRO C 1 591 ? -19.926 2.762 67.865 1.00 37.32 614 PRO C CA 1
ATOM 13457 C C . PRO C 1 591 ? -21.011 3.040 68.920 1.00 39.51 614 PRO C C 1
ATOM 13458 O O . PRO C 1 591 ? -22.146 3.330 68.538 1.00 36.93 614 PRO C O 1
ATOM 13462 N N . PRO C 1 592 ? -20.701 3.002 70.243 1.00 38.44 615 PRO C N 1
ATOM 13463 C CA . PRO C 1 592 ? -21.746 3.326 71.229 1.00 37.85 615 PRO C CA 1
ATOM 13464 C C . PRO C 1 592 ? -22.175 4.797 71.134 1.00 42.05 615 PRO C C 1
ATOM 13465 O O . PRO C 1 592 ? -21.306 5.654 70.982 1.00 41.97 615 PRO C O 1
ATOM 13469 N N . PRO C 1 593 ? -23.476 5.133 71.262 1.00 38.55 616 PRO C N 1
ATOM 13470 C CA . PRO C 1 593 ? -23.859 6.557 71.310 1.00 38.91 616 PRO C CA 1
ATOM 13471 C C . PRO C 1 593 ? -23.260 7.192 72.577 1.00 42.55 616 PRO C C 1
ATOM 13472 O O . PRO C 1 593 ? -23.009 6.482 73.554 1.00 40.91 616 PRO C O 1
ATOM 13476 N N . LYS C 1 594 ? -22.999 8.506 72.553 1.00 41.04 617 LYS C N 1
ATOM 13477 C CA . LYS C 1 594 ? -22.382 9.232 73.669 1.00 42.60 617 LYS C CA 1
ATOM 13478 C C . LYS C 1 594 ? -23.250 9.292 74.945 1.00 45.93 617 LYS C C 1
ATOM 13479 O O . LYS C 1 594 ? -22.725 9.155 76.063 1.00 45.33 617 LYS C O 1
ATOM 13481 N N . ASP C 1 595 ? -24.572 9.483 74.778 1.00 40.95 618 ASP C N 1
ATOM 13482 C CA . ASP C 1 595 ? -25.497 9.549 75.915 1.00 39.92 618 ASP C CA 1
ATOM 13483 C C . ASP C 1 595 ? -26.420 8.326 75.832 1.00 39.67 618 ASP C C 1
ATOM 13484 O O . ASP C 1 595 ? -27.410 8.334 75.101 1.00 36.67 618 ASP C O 1
ATOM 13489 N N . LEU C 1 596 ? -26.068 7.267 76.569 1.00 35.85 619 LEU C N 1
ATOM 13490 C CA . LEU C 1 596 ? -26.807 6.007 76.541 1.00 34.77 619 LEU C CA 1
ATOM 13491 C C . LEU C 1 596 ? -28.203 6.093 77.159 1.00 37.26 619 LEU C C 1
ATOM 13492 O O . LEU C 1 596 ? -29.083 5.351 76.724 1.00 35.60 619 LEU C O 1
ATOM 13497 N N . VAL C 1 597 ? -28.427 7.028 78.112 1.00 34.84 620 VAL C N 1
ATOM 13498 C CA . VAL C 1 597 ? -29.744 7.241 78.732 1.00 34.97 620 VAL C CA 1
ATOM 13499 C C . VAL C 1 597 ? -30.692 7.830 77.683 1.00 38.76 620 VAL C C 1
ATOM 13500 O O . VAL C 1 597 ? -31.782 7.291 77.488 1.00 37.89 620 VAL C O 1
ATOM 13504 N N . ALA C 1 598 ? -30.273 8.922 76.997 1.00 35.62 621 ALA C N 1
ATOM 13505 C CA . ALA C 1 598 ? -31.062 9.556 75.937 1.00 34.42 621 ALA C CA 1
ATOM 13506 C C . ALA C 1 598 ? -31.276 8.570 74.790 1.00 37.39 621 ALA C C 1
ATOM 13507 O O . ALA C 1 598 ? -32.365 8.536 74.226 1.00 36.98 621 ALA C O 1
ATOM 13509 N N . TYR C 1 599 ? -30.260 7.746 74.470 1.00 33.33 622 TYR C N 1
ATOM 13510 C CA . TYR C 1 599 ? -30.374 6.743 73.413 1.00 32.57 622 TYR C CA 1
ATOM 13511 C C . TYR C 1 599 ? -31.423 5.670 73.789 1.00 33.87 622 TYR C C 1
ATOM 13512 O O . TYR C 1 599 ? -32.288 5.373 72.974 1.00 32.50 622 TYR C O 1
ATOM 13521 N N . ALA C 1 600 ? -31.376 5.138 75.027 1.00 30.45 623 ALA C N 1
ATOM 13522 C CA . ALA C 1 600 ? -32.369 4.159 75.517 1.00 29.85 623 ALA C CA 1
ATOM 13523 C C . ALA C 1 600 ? -33.792 4.736 75.409 1.00 33.34 623 ALA C C 1
ATOM 13524 O O . ALA C 1 600 ? -34.675 4.065 74.900 1.00 32.55 623 ALA C O 1
ATOM 13526 N N . GLU C 1 601 ? -33.996 5.992 75.849 1.00 32.57 624 GLU C N 1
ATOM 13527 C CA . GLU C 1 601 ? -35.296 6.672 75.791 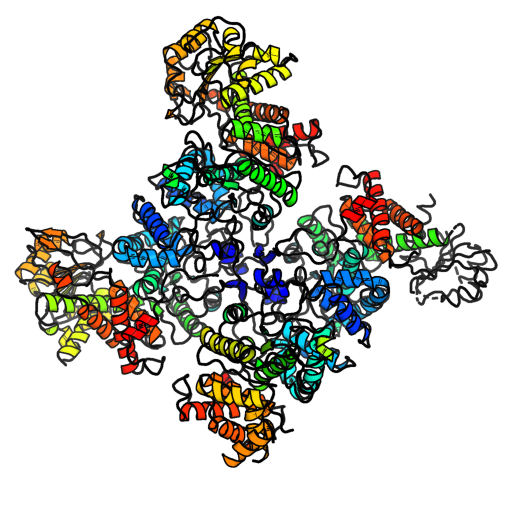1.00 32.47 624 GLU C CA 1
ATOM 13528 C C . GLU C 1 601 ? -35.809 6.835 74.369 1.00 38.02 624 GLU C C 1
ATOM 13529 O O . GLU C 1 601 ? -36.996 6.613 74.126 1.00 38.15 624 GLU C O 1
ATOM 13535 N N . SER C 1 602 ? -34.906 7.175 73.424 1.00 34.77 625 SER C N 1
ATOM 13536 C CA . SER C 1 602 ? -35.238 7.346 72.010 1.00 34.45 625 SER C CA 1
ATOM 13537 C C . SER C 1 602 ? -35.673 6.015 71.346 1.00 36.70 625 SER C C 1
ATOM 13538 O O . SER C 1 602 ? -36.389 6.043 70.349 1.00 34.70 625 SER C O 1
ATOM 13541 N N . CYS C 1 603 ? -35.240 4.867 71.908 1.00 32.96 626 CYS C N 1
ATOM 13542 C CA . CYS C 1 603 ? -35.555 3.528 71.405 1.00 31.51 626 CYS C CA 1
ATOM 13543 C C . CYS C 1 603 ? -36.843 2.965 71.998 1.00 33.20 626 CYS C C 1
ATOM 13544 O O . CYS C 1 603 ? -37.249 1.870 71.600 1.00 33.46 626 CYS C O 1
ATOM 13547 N N . MET C 1 604 ? -37.412 3.624 73.021 1.00 26.45 627 MET C N 1
ATOM 13548 C CA . MET C 1 604 ? -38.579 3.079 73.701 1.00 26.07 627 MET C CA 1
ATOM 13549 C C . MET C 1 604 ? -39.863 3.254 72.924 1.00 29.76 627 MET C C 1
ATOM 13550 O O . MET C 1 604 ? -40.174 4.344 72.464 1.00 29.10 627 MET C O 1
ATOM 13555 N N . TYR C 1 605 ? -40.616 2.177 72.809 1.00 26.47 628 TYR C N 1
ATOM 13556 C CA . TYR C 1 605 ? -41.931 2.163 72.175 1.00 25.92 628 TYR C CA 1
ATOM 13557 C C . TYR C 1 605 ? -42.878 3.103 72.926 1.00 29.10 628 TYR C C 1
ATOM 13558 O O . TYR C 1 605 ? -42.982 3.035 74.155 1.00 27.92 628 TYR C O 1
ATOM 13567 N N . SER C 1 606 ? -43.554 3.979 72.184 1.00 27.32 629 SER C N 1
ATOM 13568 C CA . SER C 1 606 ? -44.547 4.891 72.728 1.00 28.65 629 SER C CA 1
ATOM 13569 C C . SER C 1 606 ? -45.922 4.395 72.262 1.00 33.76 629 SER C C 1
ATOM 13570 O O . SER C 1 606 ? -46.136 4.259 71.050 1.00 33.24 629 SER C O 1
ATOM 13573 N N . PRO C 1 607 ? -46.872 4.140 73.192 1.00 30.22 630 PRO C N 1
ATOM 13574 C CA . PRO C 1 607 ? -48.198 3.649 72.772 1.00 29.91 630 PRO C CA 1
ATOM 13575 C C . PRO C 1 607 ? -49.198 4.744 72.366 1.00 31.75 630 PRO C C 1
ATOM 13576 O O . PRO C 1 607 ? -50.396 4.475 72.307 1.00 31.63 630 PRO C O 1
ATOM 13580 N N . VAL C 1 608 ? -48.726 5.977 72.101 1.00 27.16 631 VAL C N 1
ATOM 13581 C CA . VAL C 1 608 ? -49.610 7.053 71.626 1.00 26.76 631 VAL C CA 1
ATOM 13582 C C . VAL C 1 608 ? -50.070 6.625 70.200 1.00 27.65 631 VAL C C 1
ATOM 13583 O O . VAL C 1 608 ? -49.254 6.121 69.430 1.00 25.85 631 VAL C O 1
ATOM 13587 N N . TYR C 1 609 ? -51.365 6.791 69.873 1.00 24.38 632 TYR C N 1
ATOM 13588 C CA . TYR C 1 609 ? -51.878 6.425 68.550 1.00 22.65 632 TYR C CA 1
ATOM 13589 C C . TYR C 1 609 ? -51.146 7.128 67.409 1.00 25.97 632 TYR C C 1
ATOM 13590 O O . TYR C 1 609 ? -50.788 8.301 67.505 1.00 24.51 632 TYR C O 1
ATOM 13599 N N . ARG C 1 610 ? -50.985 6.419 66.312 1.00 25.20 633 ARG C N 1
ATOM 13600 C CA . ARG C 1 610 ? -50.417 6.990 65.092 1.00 25.80 633 ARG C CA 1
ATOM 13601 C C . ARG C 1 610 ? -51.541 7.656 64.316 1.00 29.00 633 ARG C C 1
ATOM 13602 O O . ARG C 1 610 ? -52.720 7.328 64.516 1.00 29.57 633 ARG C O 1
ATOM 13610 N N . ASN C 1 611 ? -51.176 8.595 63.441 1.00 23.97 634 ASN C N 1
ATOM 13611 C CA . ASN C 1 611 ? -52.063 9.229 62.476 1.00 23.64 634 ASN C CA 1
ATOM 13612 C C . ASN C 1 611 ? -51.901 8.414 61.193 1.00 28.53 634 ASN C C 1
ATOM 13613 O O . ASN C 1 611 ? -50.780 8.025 60.860 1.00 26.54 634 ASN C O 1
ATOM 13618 N N . TYR C 1 612 ? -52.994 8.127 60.483 1.00 27.35 635 TYR C N 1
ATOM 13619 C CA . TYR C 1 612 ? -52.860 7.307 59.279 1.00 28.32 635 TYR C CA 1
ATOM 13620 C C . TYR C 1 612 ? -53.030 8.020 57.977 1.00 35.13 635 TYR C C 1
ATOM 13621 O O . TYR C 1 612 ? -53.873 8.920 57.881 1.00 35.25 635 TYR C O 1
ATOM 13630 N N A GLN C 1 613 ? -52.282 7.552 56.920 0.70 33.55 636 GLN C N 1
ATOM 13631 N N B GLN C 1 613 ? -52.169 7.701 57.003 0.30 31.14 636 GLN C N 1
ATOM 13632 C CA A GLN C 1 613 ? -52.440 7.974 55.512 0.70 45.13 636 GLN C CA 1
ATOM 13633 C CA B GLN C 1 613 ? -52.277 8.246 55.655 0.30 38.51 636 GLN C CA 1
ATOM 13634 C C A GLN C 1 613 ? -53.550 7.060 54.977 0.70 65.61 636 GLN C C 1
ATOM 13635 C C B GLN C 1 613 ? -53.396 7.441 55.005 0.30 48.93 636 GLN C C 1
ATOM 13636 O O A GLN C 1 613 ? -54.411 7.479 54.213 0.70 28.02 636 GLN C O 1
ATOM 13637 O O B GLN C 1 613 ? -53.482 6.244 55.272 0.30 7.68 636 GLN C O 1
ATOM 13648 N N . GLU D 1 60 ? -73.259 0.435 35.820 1.00 54.26 83 GLU D N 1
ATOM 13649 C CA . GLU D 1 60 ? -73.885 1.748 35.694 1.00 54.08 83 GLU D CA 1
ATOM 13650 C C . GLU D 1 60 ? -72.898 2.896 36.001 1.00 54.30 83 GLU D C 1
ATOM 13651 O O . GLU D 1 60 ? -71.687 2.670 36.109 1.00 53.47 83 GLU D O 1
ATOM 13653 N N . GLU D 1 61 ? -73.434 4.121 36.124 1.00 48.39 84 GLU D N 1
ATOM 13654 C CA . GLU D 1 61 ? -72.728 5.368 36.401 1.00 46.43 84 GLU D CA 1
ATOM 13655 C C . GLU D 1 61 ? -72.261 5.479 37.846 1.00 45.87 84 GLU D C 1
ATOM 13656 O O . GLU D 1 61 ? -71.224 6.103 38.089 1.00 44.57 84 GLU D O 1
ATOM 13658 N N . LEU D 1 62 ? -73.043 4.918 38.804 1.00 40.36 85 LEU D N 1
ATOM 13659 C CA . LEU D 1 62 ? -72.744 4.977 40.231 1.00 38.85 85 LEU D CA 1
ATOM 13660 C C . LEU D 1 62 ? -71.391 4.335 40.568 1.00 35.87 85 LEU D C 1
ATOM 13661 O O . LEU D 1 62 ? -71.063 3.279 40.014 1.00 31.69 85 LEU D O 1
ATOM 13666 N N . PRO D 1 63 ? -70.599 4.955 41.475 1.00 30.72 86 PRO D N 1
ATOM 13667 C CA . PRO D 1 63 ? -69.306 4.358 41.838 1.00 28.78 86 PRO D CA 1
ATOM 13668 C C . PRO D 1 63 ? -69.468 2.995 42.506 1.00 32.15 86 PRO D C 1
ATOM 13669 O O . PRO D 1 63 ? -70.511 2.705 43.103 1.00 31.56 86 PRO D O 1
ATOM 13673 N N . VAL D 1 64 ? -68.454 2.144 42.375 1.00 26.63 87 VAL D N 1
ATOM 13674 C CA . VAL D 1 64 ? -68.479 0.823 42.989 1.00 26.80 87 VAL D CA 1
ATOM 13675 C C . VAL D 1 64 ? -67.231 0.662 43.836 1.00 27.14 87 VAL D C 1
ATOM 13676 O O . VAL D 1 64 ? -66.201 1.277 43.555 1.00 24.92 87 VAL D O 1
ATOM 13680 N N . MET D 1 65 ? -67.325 -0.152 44.872 1.00 24.61 88 MET D N 1
ATOM 13681 C CA . MET D 1 65 ? -66.185 -0.450 45.703 1.00 25.60 88 MET D CA 1
ATOM 13682 C C . MET D 1 65 ? -65.418 -1.627 45.076 1.00 27.93 88 MET D C 1
ATOM 13683 O O . MET D 1 65 ? -66.020 -2.666 44.820 1.00 25.66 88 MET D O 1
ATOM 13688 N N . PRO D 1 66 ? -64.098 -1.497 44.825 1.00 26.08 89 PRO D N 1
ATOM 13689 C CA . PRO D 1 66 ? -63.351 -2.654 44.307 1.00 25.99 89 PRO D CA 1
ATOM 13690 C C . PRO D 1 66 ? -63.003 -3.589 45.483 1.00 29.38 89 PRO D C 1
ATOM 13691 O O . PRO D 1 66 ? -62.275 -3.204 46.382 1.00 30.20 89 PRO D O 1
ATOM 13695 N N . TRP D 1 67 ? -63.590 -4.765 45.519 1.00 24.26 90 TRP D N 1
ATOM 13696 C CA . TRP D 1 67 ? -63.320 -5.728 46.582 1.00 24.68 90 TRP D CA 1
ATOM 13697 C C . TRP D 1 67 ? -62.358 -6.781 46.047 1.00 28.12 90 TRP D C 1
ATOM 13698 O O . TRP D 1 67 ? -62.487 -7.187 44.901 1.00 27.78 90 TRP D O 1
ATOM 13709 N N . ALA D 1 68 ? -61.371 -7.172 46.852 1.00 25.96 91 ALA D N 1
ATOM 13710 C CA . ALA D 1 68 ? -60.362 -8.207 46.571 1.00 25.40 91 ALA D CA 1
ATOM 13711 C C . ALA D 1 68 ? -60.733 -9.430 47.433 1.00 29.35 91 ALA D C 1
ATOM 13712 O O . ALA D 1 68 ? -61.092 -9.277 48.602 1.00 27.54 91 ALA D O 1
ATOM 13714 N N . THR D 1 69 ? -60.622 -10.635 46.872 1.00 27.48 92 THR D N 1
ATOM 13715 C CA . THR D 1 69 ? -60.942 -11.864 47.615 1.00 27.43 92 THR D CA 1
ATOM 13716 C C . THR D 1 69 ? -59.718 -12.751 47.679 1.00 28.58 92 THR D C 1
ATOM 13717 O O . THR D 1 69 ? -58.984 -12.841 46.702 1.00 28.97 92 THR D O 1
ATOM 13721 N N . SER D 1 70 ? -59.469 -13.365 48.838 1.00 23.16 93 SER D N 1
ATOM 13722 C CA . SER D 1 70 ? -58.338 -14.268 49.017 1.00 22.94 93 SER D CA 1
ATOM 13723 C C . SER D 1 70 ? -58.714 -15.310 50.049 1.00 24.99 93 SER D C 1
ATOM 13724 O O . SER D 1 70 ? -59.674 -15.120 50.787 1.00 22.85 93 SER D O 1
ATOM 13727 N N . VAL D 1 71 ? -57.996 -16.430 50.065 1.00 23.19 94 VAL D N 1
ATOM 13728 C CA . VAL D 1 71 ? -58.216 -17.517 51.018 1.00 23.62 94 VAL D CA 1
ATOM 13729 C C . VAL D 1 71 ? -57.828 -16.993 52.401 1.00 25.88 94 VAL D C 1
ATOM 13730 O O . VAL D 1 71 ? -56.743 -16.436 52.551 1.00 23.56 94 VAL D O 1
ATOM 13734 N N . ALA D 1 72 ? -58.720 -17.129 53.393 1.00 23.30 95 ALA D N 1
ATOM 13735 C CA . ALA D 1 72 ? -58.392 -16.675 54.750 1.00 23.09 95 ALA D CA 1
ATOM 13736 C C . ALA D 1 72 ? -57.485 -17.740 55.411 1.00 26.40 95 ALA D C 1
ATOM 13737 O O . ALA D 1 72 ? -57.778 -18.930 55.343 1.00 25.73 95 ALA D O 1
ATOM 13739 N N . SER D 1 73 ? -56.373 -17.308 56.005 1.00 22.39 96 SER D N 1
ATOM 13740 C CA . SER D 1 73 ? -55.419 -18.185 56.709 1.00 22.83 96 SER D CA 1
ATOM 13741 C C . SER D 1 73 ? -54.825 -17.381 57.848 1.00 24.16 96 SER D C 1
ATOM 13742 O O . SER D 1 73 ? -55.033 -16.156 57.885 1.00 20.59 96 SER D O 1
ATOM 13745 N N . GLY D 1 74 ? -54.099 -18.051 58.748 1.00 22.33 97 GLY D N 1
ATOM 13746 C CA . GLY D 1 74 ? -53.436 -17.406 59.880 1.00 23.38 97 GLY D CA 1
ATOM 13747 C C . GLY D 1 74 ? -54.353 -16.530 60.709 1.00 26.23 97 GLY D C 1
ATOM 13748 O O . GLY D 1 74 ? -55.519 -16.879 60.928 1.00 22.88 97 GLY D O 1
ATOM 13749 N N . TYR D 1 75 ? -53.835 -15.371 61.172 1.00 23.88 98 TYR D N 1
ATOM 13750 C CA . TYR D 1 75 ? -54.641 -14.450 61.986 1.00 22.63 98 TYR D CA 1
ATOM 13751 C C . TYR D 1 75 ? -55.808 -13.837 61.230 1.00 26.13 98 TYR D C 1
ATOM 13752 O O . TYR D 1 75 ? -56.765 -13.452 61.872 1.00 25.90 98 TYR D O 1
ATOM 13761 N N . THR D 1 76 ? -55.771 -13.789 59.876 1.00 22.83 99 THR D N 1
ATOM 13762 C CA . THR D 1 76 ? -56.894 -13.259 59.086 1.00 21.70 99 THR D CA 1
ATOM 13763 C C . THR D 1 76 ? -58.110 -14.170 59.289 1.00 25.10 99 THR D C 1
ATOM 13764 O O . THR D 1 76 ? -59.242 -13.693 59.403 1.00 26.29 99 THR D O 1
ATOM 13768 N N . LEU D 1 77 ? -57.863 -15.488 59.336 1.00 20.07 100 LEU D N 1
ATOM 13769 C CA . LEU D 1 77 ? -58.896 -16.467 59.563 1.00 20.33 100 LEU D CA 1
ATOM 13770 C C . LEU D 1 77 ? -59.365 -16.430 61.042 1.00 24.64 100 LEU D C 1
ATOM 13771 O O . LEU D 1 77 ? -60.581 -16.426 61.299 1.00 24.87 100 LEU D O 1
ATOM 13776 N N . LEU D 1 78 ? -58.413 -16.380 61.996 1.00 21.07 101 LEU D N 1
ATOM 13777 C CA . LEU D 1 78 ? -58.743 -16.337 63.428 1.00 21.65 101 LEU D CA 1
ATOM 13778 C C . LEU D 1 78 ? -59.550 -15.093 63.814 1.00 25.20 101 LEU D C 1
ATOM 13779 O O . LEU D 1 78 ? -60.351 -15.162 64.734 1.00 24.09 101 LEU D O 1
ATOM 13784 N N . ARG D 1 79 ? -59.327 -13.962 63.111 1.00 22.30 102 ARG D N 1
ATOM 13785 C CA . ARG D 1 79 ? -59.978 -12.675 63.402 1.00 21.95 102 ARG D CA 1
ATOM 13786 C C . ARG D 1 79 ? -61.244 -12.398 62.578 1.00 25.88 102 ARG D C 1
ATOM 13787 O O . ARG D 1 79 ? -61.825 -11.318 62.707 1.00 26.92 102 ARG D O 1
ATOM 13795 N N . ASP D 1 80 ? -61.686 -13.357 61.761 1.00 21.06 103 ASP D N 1
ATOM 13796 C CA . ASP D 1 80 ? -62.920 -13.230 60.986 1.00 21.54 103 ASP D CA 1
ATOM 13797 C C . ASP D 1 80 ? -64.021 -13.970 61.784 1.00 26.71 103 ASP D C 1
ATOM 13798 O O . ASP D 1 80 ? -64.004 -15.207 61.793 1.00 26.46 103 ASP D O 1
ATOM 13803 N N . PRO D 1 81 ? -64.982 -13.266 62.457 1.00 24.58 104 PRO D N 1
ATOM 13804 C CA . PRO D 1 81 ? -65.991 -13.984 63.276 1.00 23.91 104 PRO D CA 1
ATOM 13805 C C . PRO D 1 81 ? -66.882 -14.954 62.508 1.00 26.12 104 PRO D C 1
ATOM 13806 O O . PRO D 1 81 ? -67.438 -15.877 63.093 1.00 25.06 104 PRO D O 1
ATOM 13810 N N . ARG D 1 82 ? -66.980 -14.769 61.198 1.00 23.97 105 ARG D N 1
ATOM 13811 C CA . ARG D 1 82 ? -67.754 -15.653 60.328 1.00 24.68 105 ARG D CA 1
ATOM 13812 C C . ARG D 1 82 ? -67.021 -16.994 60.144 1.00 27.32 105 ARG D C 1
ATOM 13813 O O . ARG D 1 82 ? -67.668 -18.022 60.010 1.00 28.60 105 ARG D O 1
ATOM 13821 N N . HIS D 1 83 ? -65.686 -16.998 60.154 1.00 23.26 106 HIS D N 1
ATOM 13822 C CA . HIS D 1 83 ? -64.937 -18.233 59.900 1.00 23.72 106 HIS D CA 1
ATOM 13823 C C . HIS D 1 83 ? -64.209 -18.804 61.094 1.00 26.28 106 HIS D C 1
ATOM 13824 O O . HIS D 1 83 ? -63.862 -19.989 61.093 1.00 26.06 106 HIS D O 1
ATOM 13831 N N . ASN D 1 84 ? -63.928 -17.965 62.085 1.00 22.31 107 ASN D N 1
ATOM 13832 C CA . ASN D 1 84 ? -63.223 -18.391 63.285 1.00 22.49 107 ASN D CA 1
ATOM 13833 C C . ASN D 1 84 ? -63.987 -19.465 64.068 1.00 25.86 107 ASN D C 1
ATOM 13834 O O . ASN D 1 84 ? -65.149 -19.267 64.435 1.00 25.53 107 ASN D O 1
ATOM 13839 N N . LYS D 1 85 ? -63.312 -20.590 64.321 1.00 22.25 108 LYS D N 1
ATOM 13840 C CA . LYS D 1 85 ? -63.824 -21.728 65.112 1.00 22.89 108 LYS D CA 1
ATOM 13841 C C . LYS D 1 85 ? -63.067 -21.828 66.465 1.00 27.18 108 LYS D C 1
ATOM 13842 O O . LYS D 1 85 ? -63.392 -22.683 67.285 1.00 27.72 108 LYS D O 1
ATOM 13848 N N . GLY D 1 86 ? -62.070 -20.966 66.677 1.00 25.30 109 GLY D N 1
ATOM 13849 C CA . GLY D 1 86 ? -61.229 -20.985 67.882 1.00 25.80 109 GLY D CA 1
ATOM 13850 C C . GLY D 1 86 ? -60.461 -22.293 67.989 1.00 29.88 109 GLY D C 1
ATOM 13851 O O . GLY D 1 86 ? -59.911 -22.779 66.996 1.00 31.00 109 GLY D O 1
ATOM 13852 N N . LEU D 1 87 ? -60.582 -22.971 69.135 1.00 24.90 110 LEU D N 1
ATOM 13853 C CA . LEU D 1 87 ? -59.923 -24.264 69.309 1.00 24.25 110 LEU D CA 1
ATOM 13854 C C . LEU D 1 87 ? -60.632 -25.440 68.599 1.00 26.73 110 LEU D C 1
ATOM 13855 O O . LEU D 1 87 ? -60.123 -26.569 68.627 1.00 25.40 110 LEU D O 1
ATOM 13860 N N . ALA D 1 88 ? -61.782 -25.181 67.943 1.00 23.98 111 ALA D N 1
ATOM 13861 C CA . ALA D 1 88 ? -62.482 -26.239 67.207 1.00 24.05 111 ALA D CA 1
ATOM 13862 C C . ALA D 1 88 ? -61.844 -26.504 65.820 1.00 27.80 111 ALA D C 1
ATOM 13863 O O . ALA D 1 88 ? -62.174 -27.503 65.180 1.00 26.50 111 ALA D O 1
ATOM 13865 N N . PHE D 1 89 ? -60.886 -25.653 65.377 1.00 24.08 112 PHE D N 1
ATOM 13866 C CA . PHE D 1 89 ? -60.157 -25.952 64.133 1.00 23.29 112 PHE D CA 1
ATOM 13867 C C . PHE D 1 89 ? -59.445 -27.293 64.349 1.00 28.72 112 PHE D C 1
ATOM 13868 O O . PHE D 1 89 ? -58.768 -27.482 65.374 1.00 27.88 112 PHE D O 1
ATOM 13876 N N . THR D 1 90 ? -59.653 -28.242 63.425 1.00 26.96 113 THR D N 1
ATOM 13877 C CA . THR D 1 90 ? -59.040 -29.582 63.535 1.00 27.63 113 THR D CA 1
ATOM 13878 C C . THR D 1 90 ? -57.555 -29.455 63.186 1.00 30.49 113 THR D C 1
ATOM 13879 O O . THR D 1 90 ? -57.145 -28.444 62.611 1.00 26.31 113 THR D O 1
ATOM 13883 N N . GLU D 1 91 ? -56.773 -30.501 63.464 1.00 28.04 114 GLU D N 1
ATOM 13884 C CA . GLU D 1 91 ? -55.347 -30.536 63.140 1.00 28.88 114 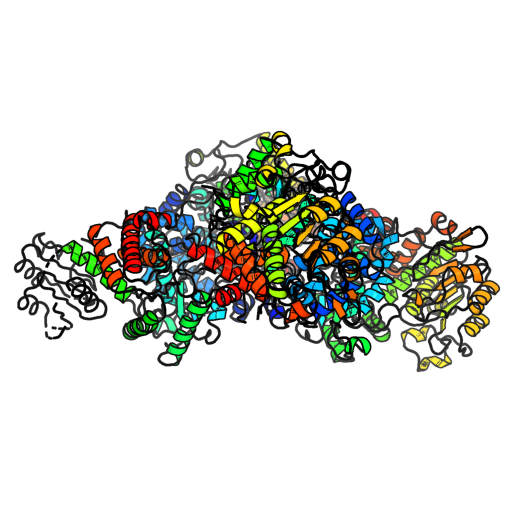GLU D CA 1
ATOM 13885 C C . GLU D 1 91 ? -55.135 -30.334 61.624 1.00 31.82 114 GLU D C 1
ATOM 13886 O O . GLU D 1 91 ? -54.249 -29.567 61.223 1.00 29.81 114 GLU D O 1
ATOM 13892 N N . ARG D 1 92 ? -55.991 -30.972 60.802 1.00 27.51 115 ARG D N 1
ATOM 13893 C CA . ARG D 1 92 ? -55.916 -30.851 59.345 1.00 28.03 115 ARG D CA 1
ATOM 13894 C C . ARG D 1 92 ? -56.226 -29.408 58.887 1.00 28.86 115 ARG D C 1
ATOM 13895 O O . ARG D 1 92 ? -55.520 -28.879 58.028 1.00 26.99 115 ARG D O 1
ATOM 13897 N N . GLU D 1 93 ? -57.238 -28.758 59.491 1.00 24.58 116 GLU D N 1
ATOM 13898 C CA . GLU D 1 93 ? -57.570 -27.361 59.164 1.00 23.43 116 GLU D CA 1
ATOM 13899 C C . GLU D 1 93 ? -56.443 -26.425 59.576 1.00 26.75 116 GLU D C 1
ATOM 13900 O O . GLU D 1 93 ? -56.125 -25.496 58.833 1.00 24.96 116 GLU D O 1
ATOM 13906 N N . ARG D 1 94 ? -55.833 -26.684 60.749 1.00 23.13 117 ARG D N 1
ATOM 13907 C CA . ARG D 1 94 ? -54.718 -25.861 61.249 1.00 23.11 117 ARG D CA 1
ATOM 13908 C C . ARG D 1 94 ? -53.516 -25.944 60.318 1.00 26.59 117 ARG D C 1
ATOM 13909 O O . ARG D 1 94 ? -52.885 -24.923 60.050 1.00 25.18 117 ARG D O 1
ATOM 13917 N N . ASP D 1 95 ? -53.194 -27.155 59.840 1.00 23.96 118 ASP D N 1
ATOM 13918 C CA . ASP D 1 95 ? -52.083 -27.368 58.920 1.00 25.52 118 ASP D CA 1
ATOM 13919 C C . ASP D 1 95 ? -52.347 -26.677 57.575 1.00 30.48 118 ASP D C 1
ATOM 13920 O O . ASP D 1 95 ? -51.462 -25.991 57.047 1.00 30.34 118 ASP D O 1
ATOM 13925 N N . ALA D 1 96 ? -53.566 -26.844 57.034 1.00 26.48 119 ALA D N 1
ATOM 13926 C CA . ALA D 1 96 ? -53.947 -26.262 55.738 1.00 26.01 119 ALA D CA 1
ATOM 13927 C C . ALA D 1 96 ? -54.069 -24.743 55.769 1.00 27.47 119 ALA D C 1
ATOM 13928 O O . ALA D 1 96 ? -53.910 -24.126 54.732 1.00 27.40 119 ALA D O 1
ATOM 13930 N N . HIS D 1 97 ? -54.368 -24.136 56.923 1.00 24.09 120 HIS D N 1
ATOM 13931 C CA . HIS D 1 97 ? -54.569 -22.682 56.986 1.00 23.81 120 HIS D CA 1
ATOM 13932 C C . HIS D 1 97 ? -53.586 -21.940 57.847 1.00 26.93 120 HIS D C 1
ATOM 13933 O O . HIS D 1 97 ? -53.895 -20.849 58.322 1.00 26.05 120 HIS D O 1
ATOM 13940 N N . TYR D 1 98 ? -52.388 -22.495 58.017 1.00 25.29 121 TYR D N 1
ATOM 13941 C CA . TYR D 1 98 ? -51.276 -21.824 58.685 1.00 25.83 121 TYR D CA 1
ATOM 13942 C C . TYR D 1 98 ? -51.616 -21.334 60.097 1.00 28.53 121 TYR D C 1
ATOM 13943 O O . TYR D 1 98 ? -51.242 -20.219 60.490 1.00 27.79 121 TYR D O 1
ATOM 13952 N N . LEU D 1 99 ? -52.280 -22.218 60.877 1.00 23.94 122 LEU D N 1
ATOM 13953 C CA . LEU D 1 99 ? -52.656 -21.983 62.274 1.00 22.76 122 LEU D CA 1
ATOM 13954 C C . LEU D 1 99 ? -51.813 -22.804 63.222 1.00 27.10 122 LEU D C 1
ATOM 13955 O O . LEU D 1 99 ? -51.924 -22.622 64.426 1.00 26.02 122 LEU D O 1
ATOM 13960 N N . ARG D 1 100 ? -51.020 -23.755 62.702 1.00 26.08 123 ARG D N 1
ATOM 13961 C CA . ARG D 1 100 ? -50.195 -24.615 63.552 1.00 26.60 123 ARG D CA 1
ATOM 13962 C C . ARG D 1 100 ? -49.241 -23.740 64.389 1.00 29.83 123 ARG D C 1
ATOM 13963 O O . ARG D 1 100 ? -48.530 -22.898 63.840 1.00 28.78 123 ARG D O 1
ATOM 13971 N N . GLY D 1 101 ? -49.308 -23.894 65.707 1.00 27.34 124 GLY D N 1
ATOM 13972 C CA . GLY D 1 101 ? -48.504 -23.105 66.639 1.00 27.29 124 GLY D CA 1
ATOM 13973 C C . GLY D 1 101 ? -49.223 -21.859 67.149 1.00 29.08 124 GLY D C 1
ATOM 13974 O O . GLY D 1 101 ? -48.949 -21.401 68.255 1.00 28.30 124 GLY D O 1
ATOM 13975 N N . LEU D 1 102 ? -50.176 -21.319 66.373 1.00 25.05 125 LEU D N 1
ATOM 13976 C CA . LEU D 1 102 ? -50.934 -20.112 66.768 1.00 24.08 125 LEU D CA 1
ATOM 13977 C C . LEU D 1 102 ? -51.965 -20.468 67.825 1.00 29.63 125 LEU D C 1
ATOM 13978 O O . LEU D 1 102 ? -52.463 -19.590 68.528 1.00 27.73 125 LEU D O 1
ATOM 13983 N N . LEU D 1 103 ? -52.284 -21.769 67.917 1.00 26.46 126 LEU D N 1
ATOM 13984 C CA . LEU D 1 103 ? -53.241 -22.302 68.863 1.00 25.80 126 LEU D CA 1
ATOM 13985 C C . LEU D 1 103 ? -52.565 -23.373 69.701 1.00 27.73 126 LEU D C 1
ATOM 13986 O O . LEU D 1 103 ? -51.675 -24.065 69.192 1.00 26.43 126 LEU D O 1
ATOM 13991 N N . PRO D 1 104 ? -53.018 -23.574 70.959 1.00 25.03 127 PRO D N 1
ATOM 13992 C CA . PRO D 1 104 ? -52.486 -24.690 71.771 1.00 25.04 127 PRO D CA 1
ATOM 13993 C C . PRO D 1 104 ? -52.859 -26.047 71.141 1.00 29.11 127 PRO D C 1
ATOM 13994 O O . PRO D 1 104 ? -53.755 -26.086 70.294 1.00 26.85 127 PRO D O 1
ATOM 13998 N N . PRO D 1 105 ? -52.200 -27.167 71.515 1.00 28.73 128 PRO D N 1
ATOM 13999 C CA . PRO D 1 105 ? -52.476 -28.450 70.826 1.00 29.25 128 PRO D CA 1
ATOM 14000 C C . PRO D 1 105 ? -53.907 -28.982 70.836 1.00 31.57 128 PRO D C 1
ATOM 14001 O O . PRO D 1 105 ? -54.299 -29.610 69.857 1.00 31.18 128 PRO D O 1
ATOM 14005 N N . ALA D 1 106 ? -54.676 -28.764 71.917 1.00 26.51 129 ALA D N 1
ATOM 14006 C CA . ALA D 1 106 ? -56.024 -29.323 72.014 1.00 26.70 129 ALA D CA 1
ATOM 14007 C C . ALA D 1 106 ? -57.000 -28.854 70.957 1.00 28.84 129 ALA D C 1
ATOM 14008 O O . ALA D 1 106 ? -57.040 -27.666 70.616 1.00 26.45 129 ALA D O 1
ATOM 14010 N N . VAL D 1 107 ? -57.790 -29.813 70.444 1.00 26.18 130 VAL D N 1
ATOM 14011 C CA . VAL D 1 107 ? -58.901 -29.559 69.529 1.00 26.87 130 VAL D CA 1
ATOM 14012 C C . VAL D 1 107 ? -60.130 -29.635 70.460 1.00 31.34 130 VAL D C 1
ATOM 14013 O O . VAL D 1 107 ? -60.294 -30.624 71.164 1.00 31.65 130 VAL D O 1
ATOM 14017 N N . VAL D 1 108 ? -60.897 -28.551 70.554 1.00 28.30 131 VAL D N 1
ATOM 14018 C CA . VAL D 1 108 ? -62.022 -28.463 71.486 1.00 30.64 131 VAL D CA 1
ATOM 14019 C C . VAL D 1 108 ? -63.310 -28.233 70.700 1.00 35.39 131 VAL D C 1
ATOM 14020 O O . VAL D 1 108 ? -63.453 -27.187 70.062 1.00 35.21 131 VAL D O 1
ATOM 14024 N N . SER D 1 109 ? -64.254 -29.203 70.766 1.00 31.39 132 SER D N 1
ATOM 14025 C CA . SER D 1 109 ? -65.548 -29.175 70.053 1.00 30.99 132 SER D CA 1
ATOM 14026 C C . SER D 1 109 ? -66.358 -27.928 70.338 1.00 32.27 132 SER D C 1
ATOM 14027 O O . SER D 1 109 ? -66.170 -27.306 71.387 1.00 31.45 132 SER D O 1
ATOM 14030 N N . GLN D 1 110 ? -67.325 -27.622 69.457 1.00 28.09 133 GLN D N 1
ATOM 14031 C CA . GLN D 1 110 ? -68.260 -26.510 69.619 1.00 27.86 133 GLN D CA 1
ATOM 14032 C C . GLN D 1 110 ? -69.039 -26.654 70.944 1.00 30.92 133 GLN D C 1
ATOM 14033 O O . GLN D 1 110 ? -69.252 -25.661 71.638 1.00 30.07 133 GLN D O 1
ATOM 14039 N N . GLU D 1 111 ? -69.459 -27.893 71.270 1.00 29.38 134 GLU D N 1
ATOM 14040 C CA A GLU D 1 111 ? -70.201 -28.195 72.497 0.43 30.14 134 GLU D CA 1
ATOM 14041 C CA B GLU D 1 111 ? -70.210 -28.203 72.489 0.57 29.93 134 GLU D CA 1
ATOM 14042 C C . GLU D 1 111 ? -69.395 -27.883 73.760 1.00 33.64 134 GLU D C 1
ATOM 14043 O O . GLU D 1 111 ? -69.933 -27.296 74.691 1.00 32.70 134 GLU D O 1
ATOM 14054 N N . LEU D 1 112 ? -68.096 -28.232 73.785 1.00 32.35 135 LEU D N 1
ATOM 14055 C CA . LEU D 1 112 ? -67.222 -27.936 74.927 1.00 33.35 135 LEU D CA 1
ATOM 14056 C C . LEU D 1 112 ? -67.014 -26.410 75.044 1.00 32.86 135 LEU D C 1
ATOM 14057 O O . LEU D 1 112 ? -66.972 -25.896 76.149 1.00 32.62 135 LEU D O 1
ATOM 14062 N N . GLN D 1 113 ? -66.904 -25.689 73.909 1.00 27.79 136 GLN D N 1
ATOM 14063 C CA . GLN D 1 113 ? -66.747 -24.221 73.902 1.00 26.63 136 GLN D CA 1
ATOM 14064 C C . GLN D 1 113 ? -67.995 -23.527 74.447 1.00 30.29 136 GLN D C 1
ATOM 14065 O O . GLN D 1 113 ? -67.879 -22.531 75.151 1.00 29.71 136 GLN D O 1
ATOM 14071 N N . ILE D 1 114 ? -69.179 -24.072 74.155 1.00 28.16 137 ILE D N 1
ATOM 14072 C CA . ILE D 1 114 ? -70.446 -23.558 74.697 1.00 28.71 137 ILE D CA 1
ATOM 14073 C C . ILE D 1 114 ? -70.426 -23.701 76.227 1.00 32.84 137 ILE D C 1
ATOM 14074 O O . ILE D 1 114 ? -70.707 -22.728 76.932 1.00 33.11 137 ILE D O 1
ATOM 14079 N N . LYS D 1 115 ? -70.084 -24.908 76.727 1.00 30.03 138 LYS D N 1
ATOM 14080 C CA . LYS D 1 115 ? -70.038 -25.228 78.152 1.00 30.82 138 LYS D CA 1
ATOM 14081 C C . LYS D 1 115 ? -69.118 -24.250 78.906 1.00 35.35 138 LYS D C 1
ATOM 14082 O O . LYS D 1 115 ? -69.516 -23.674 79.918 1.00 35.92 138 LYS D O 1
ATOM 14088 N N . LYS D 1 116 ? -67.905 -24.067 78.389 1.00 30.89 139 LYS D N 1
ATOM 14089 C CA . LYS D 1 116 ? -66.857 -23.191 78.914 1.00 30.61 139 LYS D CA 1
ATOM 14090 C C . LYS D 1 116 ? -67.371 -21.731 78.955 1.00 31.76 139 LYS D C 1
ATOM 14091 O O . LYS D 1 116 ? -67.221 -21.052 79.963 1.00 30.86 139 LYS D O 1
ATOM 14097 N N . PHE D 1 117 ? -67.994 -21.270 77.862 1.00 28.54 140 PHE D N 1
ATOM 14098 C CA . PHE D 1 117 ? -68.515 -19.908 77.793 1.00 27.61 140 PHE D CA 1
ATOM 14099 C C . PHE D 1 117 ? -69.625 -19.691 78.820 1.00 31.44 140 PHE D C 1
ATOM 14100 O O . PHE D 1 117 ? -69.611 -18.671 79.508 1.00 30.75 140 PHE D O 1
ATOM 14108 N N . MET D 1 118 ? -70.594 -20.624 78.901 1.00 29.35 141 MET D N 1
ATOM 14109 C CA . MET D 1 118 ? -71.709 -20.533 79.859 1.00 29.74 141 MET D CA 1
ATOM 14110 C C . MET D 1 118 ? -71.207 -20.519 81.306 1.00 35.21 141 MET D C 1
ATOM 14111 O O . MET D 1 118 ? -71.714 -19.735 82.115 1.00 33.32 141 MET D O 1
ATOM 14116 N N . ASN D 1 119 ? -70.180 -21.349 81.621 1.00 33.02 142 ASN D N 1
ATOM 14117 C CA . ASN D 1 119 ? -69.582 -21.403 82.963 1.00 34.07 142 ASN D CA 1
ATOM 14118 C C . ASN D 1 119 ? -69.016 -20.035 83.374 1.00 38.30 142 ASN D C 1
ATOM 14119 O O . ASN D 1 119 ? -69.227 -19.591 84.510 1.00 37.26 142 ASN D O 1
ATOM 14124 N N . ASN D 1 120 ? -68.306 -19.369 82.447 1.00 33.32 143 ASN D N 1
ATOM 14125 C CA . ASN D 1 120 ? -67.722 -18.048 82.706 1.00 33.63 143 ASN D CA 1
ATOM 14126 C C . ASN D 1 120 ? -68.777 -16.952 82.781 1.00 37.96 143 ASN D C 1
ATOM 14127 O O . ASN D 1 120 ? -68.679 -16.057 83.628 1.00 37.39 143 ASN D O 1
ATOM 14132 N N . LEU D 1 121 ? -69.768 -17.012 81.885 1.00 34.72 144 LEU D N 1
ATOM 14133 C CA . LEU D 1 121 ? -70.842 -16.017 81.830 1.00 35.32 144 LEU D CA 1
ATOM 14134 C C . LEU D 1 121 ? -71.626 -15.927 83.136 1.00 36.59 144 LEU D C 1
ATOM 14135 O O . LEU D 1 121 ? -71.940 -14.823 83.579 1.00 33.98 144 LEU D O 1
ATOM 14140 N N . ARG D 1 122 ? -71.916 -17.085 83.754 1.00 35.11 145 ARG D N 1
ATOM 14141 C CA . ARG D 1 122 ? -72.669 -17.200 85.008 1.00 36.80 145 ARG D CA 1
ATOM 14142 C C . ARG D 1 122 ? -71.921 -16.617 86.214 1.00 40.08 145 ARG D C 1
ATOM 14143 O O . ARG D 1 122 ? -72.521 -16.414 87.262 1.00 40.51 145 ARG D O 1
ATOM 14151 N N . GLN D 1 123 ? -70.623 -16.327 86.058 1.00 35.23 146 GLN D N 1
ATOM 14152 C CA . GLN D 1 123 ? -69.814 -15.768 87.135 1.00 34.95 146 GLN D CA 1
ATOM 14153 C C . GLN D 1 123 ? -69.802 -14.232 87.140 1.00 37.93 146 GLN D C 1
ATOM 14154 O O . GLN D 1 123 ? -69.311 -13.635 88.102 1.00 36.86 146 GLN D O 1
ATOM 14160 N N . TYR D 1 124 ? -70.371 -13.589 86.096 1.00 34.86 147 TYR D N 1
ATOM 14161 C CA . TYR D 1 124 ? -70.464 -12.129 86.075 1.00 34.99 147 TYR D CA 1
ATOM 14162 C C . TYR D 1 124 ? -71.526 -11.681 87.051 1.00 41.61 147 TYR D C 1
ATOM 14163 O O . TYR D 1 124 ? -72.623 -12.236 87.063 1.00 42.30 147 TYR D O 1
ATOM 14172 N N . GLN D 1 125 ? -71.192 -10.706 87.891 1.00 38.79 148 GLN D N 1
ATOM 14173 C CA . GLN D 1 125 ? -72.113 -10.174 88.892 1.00 39.65 148 GLN D CA 1
ATOM 14174 C C . GLN D 1 125 ? -73.232 -9.336 88.259 1.00 43.69 148 GLN D C 1
ATOM 14175 O O . GLN D 1 125 ? -74.368 -9.400 88.721 1.00 45.92 148 GLN D O 1
ATOM 14181 N N . LEU D 1 126 ? -72.920 -8.554 87.217 1.00 37.98 149 LEU D N 1
ATOM 14182 C CA . LEU D 1 126 ? -73.904 -7.662 86.611 1.00 37.62 149 LEU D CA 1
ATOM 14183 C C . LEU D 1 126 ? -74.444 -8.138 85.255 1.00 38.96 149 LEU D C 1
ATOM 14184 O O . LEU D 1 126 ? -73.656 -8.553 84.398 1.00 35.51 149 LEU D O 1
ATOM 14189 N N . PRO D 1 127 ? -75.767 -7.980 85.010 1.00 35.61 150 PRO D N 1
ATOM 14190 C CA . PRO D 1 127 ? -76.323 -8.351 83.698 1.00 34.33 150 PRO D CA 1
ATOM 14191 C C . PRO D 1 127 ? -75.614 -7.667 82.518 1.00 35.43 150 PRO D C 1
ATOM 14192 O O . PRO D 1 127 ? -75.436 -8.312 81.485 1.00 32.44 150 PRO D O 1
ATOM 14196 N N . ILE D 1 128 ? -75.186 -6.380 82.679 1.00 31.75 151 ILE D N 1
ATOM 14197 C CA . ILE D 1 128 ? -74.479 -5.640 81.629 1.00 30.71 151 ILE D CA 1
ATOM 14198 C C . ILE D 1 128 ? -73.151 -6.327 81.258 1.00 31.41 151 ILE D C 1
ATOM 14199 O O . ILE D 1 128 ? -72.751 -6.285 80.102 1.00 30.20 151 ILE D O 1
ATOM 14204 N N . GLN D 1 129 ? -72.491 -6.972 82.224 1.00 27.85 152 GLN D N 1
ATOM 14205 C CA . GLN D 1 129 ? -71.236 -7.682 81.980 1.00 26.28 152 GLN D CA 1
ATOM 14206 C C . GLN D 1 129 ? -71.509 -8.941 81.132 1.00 30.25 152 GLN D C 1
ATOM 14207 O O . GLN D 1 129 ? -70.711 -9.243 80.255 1.00 27.14 152 GLN D O 1
ATOM 14213 N N . CYS D 1 130 ? -72.658 -9.627 81.358 1.00 29.12 153 CYS D N 1
ATOM 14214 C CA . CYS D 1 130 ? -73.078 -10.780 80.548 1.00 30.06 153 CYS D CA 1
ATOM 14215 C C . CYS D 1 130 ? -73.353 -10.306 79.126 1.00 31.99 153 CYS D C 1
ATOM 14216 O O . CYS D 1 130 ? -72.912 -10.951 78.172 1.00 29.91 153 CYS D O 1
ATOM 14219 N N . TYR D 1 131 ? -74.051 -9.158 78.988 1.00 28.20 154 TYR D N 1
ATOM 14220 C CA . TYR D 1 131 ? -74.327 -8.553 77.683 1.00 27.19 154 TYR D CA 1
ATOM 14221 C C . TYR D 1 131 ? -73.004 -8.256 76.942 1.00 29.24 154 TYR D C 1
ATOM 14222 O O . TYR D 1 131 ? -72.875 -8.605 75.772 1.00 26.68 154 TYR D O 1
ATOM 14231 N N . MET D 1 132 ? -72.029 -7.607 77.620 1.00 27.48 155 MET D N 1
ATOM 14232 C CA . MET D 1 132 ? -70.734 -7.270 77.012 1.00 26.12 155 MET D CA 1
ATOM 14233 C C . MET D 1 132 ? -69.975 -8.521 76.533 1.00 30.00 155 MET D C 1
ATOM 14234 O O . MET D 1 132 ? -69.428 -8.506 75.435 1.00 29.49 155 MET D O 1
ATOM 14239 N N . ALA D 1 133 ? -69.973 -9.607 77.337 1.00 27.09 156 ALA D N 1
ATOM 14240 C CA . ALA D 1 133 ? -69.342 -10.882 76.973 1.00 26.54 156 ALA D CA 1
ATOM 14241 C C . ALA D 1 133 ? -70.052 -11.511 75.769 1.00 28.64 156 ALA D C 1
ATOM 14242 O O . ALA D 1 133 ? -69.387 -12.088 74.909 1.00 26.98 156 ALA D O 1
ATOM 14244 N N . MET D 1 134 ? -71.393 -11.382 75.698 1.00 25.63 157 MET D N 1
ATOM 14245 C CA . MET D 1 134 ? -72.187 -11.902 74.578 1.00 25.22 157 MET D CA 1
ATOM 14246 C C . MET D 1 134 ? -71.875 -11.137 73.270 1.00 26.23 157 MET D C 1
ATOM 14247 O O . MET D 1 134 ? -71.732 -11.764 72.224 1.00 25.05 157 MET D O 1
ATOM 14252 N N . MET D 1 135 ? -71.777 -9.786 73.328 1.00 22.19 158 MET D N 1
ATOM 14253 C CA . MET D 1 135 ? -71.462 -8.967 72.148 1.00 21.28 158 MET D CA 1
ATOM 14254 C C . MET D 1 135 ? -70.070 -9.274 71.651 1.00 23.90 158 MET D C 1
ATOM 14255 O O . MET D 1 135 ? -69.870 -9.400 70.449 1.00 20.51 158 MET D O 1
ATOM 14260 N N . ASN D 1 136 ? -69.119 -9.447 72.584 1.00 21.81 159 ASN D N 1
ATOM 14261 C CA . ASN D 1 136 ? -67.738 -9.775 72.237 1.00 21.28 159 ASN D CA 1
ATOM 14262 C C . ASN D 1 136 ? -67.681 -11.147 71.555 1.00 25.58 159 ASN D C 1
ATOM 14263 O O . ASN D 1 136 ? -66.968 -11.294 70.572 1.00 24.14 159 ASN D O 1
ATOM 14268 N N . LEU D 1 137 ? -68.483 -12.117 72.026 1.00 24.59 160 LEU D N 1
ATOM 14269 C CA . LEU D 1 137 ? -68.568 -13.445 71.412 1.00 24.61 160 LEU D CA 1
ATOM 14270 C C . LEU D 1 137 ? -69.147 -13.347 69.995 1.00 27.69 160 LEU D C 1
ATOM 14271 O O . LEU D 1 137 ? -68.581 -13.919 69.066 1.00 26.76 160 LEU D O 1
ATOM 14276 N N . GLN D 1 138 ? -70.263 -12.608 69.829 1.00 24.89 161 GLN D N 1
ATOM 14277 C CA . GLN D 1 138 ? -70.893 -12.402 68.517 1.00 24.24 161 GLN D CA 1
ATOM 14278 C C . GLN D 1 138 ? -69.888 -11.888 67.491 1.00 27.63 161 GLN D C 1
ATOM 14279 O O . GLN D 1 138 ? -69.885 -12.316 66.334 1.00 28.43 161 GLN D O 1
ATOM 14285 N N . GLU D 1 139 ? -69.012 -10.994 67.938 1.00 24.45 162 GLU D N 1
ATOM 14286 C CA . GLU D 1 139 ? -68.033 -10.360 67.083 1.00 23.45 162 GLU D CA 1
ATOM 14287 C C . GLU D 1 139 ? -66.695 -11.094 67.035 1.00 29.53 162 GLU D C 1
ATOM 14288 O O . GLU D 1 139 ? -65.772 -10.575 66.432 1.00 30.89 162 GLU D O 1
ATOM 14294 N N . THR D 1 140 ? -66.601 -12.322 67.598 1.00 25.55 163 THR D N 1
ATOM 14295 C CA . THR D 1 140 ? -65.368 -13.112 67.532 1.00 25.03 163 THR D CA 1
ATOM 14296 C C . THR D 1 140 ? -65.590 -14.514 66.961 1.00 27.18 163 THR D C 1
ATOM 14297 O O . THR D 1 140 ? -64.701 -15.053 66.315 1.00 26.91 163 THR D O 1
ATOM 14301 N N . ASP D 1 141 ? -66.732 -15.126 67.250 1.00 22.88 164 ASP D N 1
ATOM 14302 C CA . ASP D 1 141 ? -67.071 -16.464 66.746 1.00 23.05 164 ASP D CA 1
ATOM 14303 C C . ASP D 1 141 ? -68.578 -16.480 66.642 1.00 27.07 164 ASP D C 1
ATOM 14304 O O . ASP D 1 141 ? -69.270 -16.787 67.604 1.00 26.01 164 ASP D O 1
ATOM 14309 N N . GLU D 1 142 ? -69.071 -16.051 65.488 1.00 24.70 165 GLU D N 1
ATOM 14310 C CA . GLU D 1 142 ? -70.487 -15.907 65.218 1.00 25.60 165 GLU D CA 1
ATOM 14311 C C . GLU D 1 142 ? -71.269 -17.203 65.366 1.00 28.49 165 GLU D C 1
ATOM 14312 O O . GLU D 1 142 ? -72.375 -17.185 65.931 1.00 28.58 165 GLU D O 1
ATOM 14318 N N . ARG D 1 143 ? -70.731 -18.312 64.814 1.00 25.06 166 ARG D N 1
ATOM 14319 C CA . ARG D 1 143 ? -71.409 -19.615 64.879 1.00 25.06 166 ARG D CA 1
ATOM 14320 C C . ARG D 1 143 ? -71.549 -20.105 66.315 1.00 28.95 166 ARG D C 1
ATOM 14321 O O . ARG D 1 143 ? -72.620 -20.578 66.701 1.00 28.47 166 ARG D O 1
ATOM 14329 N N . LEU D 1 144 ? -70.483 -19.927 67.123 1.00 25.16 167 LEU D N 1
ATOM 14330 C CA . LEU D 1 144 ? -70.511 -20.301 68.528 1.00 25.23 167 LEU D CA 1
ATOM 14331 C C . LEU D 1 144 ? -71.584 -19.465 69.242 1.00 28.06 167 LEU D C 1
ATOM 14332 O O . LEU D 1 144 ? -72.364 -20.024 70.007 1.00 28.11 167 LEU D O 1
ATOM 14337 N N . PHE D 1 145 ? -71.615 -18.135 68.975 1.00 24.44 168 PHE D N 1
ATOM 14338 C CA . PHE D 1 145 ? -72.600 -17.209 69.541 1.00 24.93 168 PHE D CA 1
ATOM 14339 C C . PHE D 1 145 ? -74.039 -17.685 69.244 1.00 27.90 168 PHE D C 1
ATOM 14340 O O . PHE D 1 145 ? -74.854 -17.736 70.154 1.00 26.71 168 PHE D O 1
ATOM 14348 N N . TYR D 1 146 ? -74.338 -18.041 67.970 1.00 24.63 169 TYR D N 1
ATOM 14349 C CA . TYR D 1 146 ? -75.697 -18.470 67.610 1.00 24.20 169 TYR D CA 1
ATOM 14350 C C . TYR D 1 146 ? -76.070 -19.823 68.148 1.00 28.59 169 TYR D C 1
ATOM 14351 O O . TYR D 1 146 ? -77.206 -19.988 68.603 1.00 29.34 169 TYR D O 1
ATOM 14360 N N . LYS D 1 147 ? -75.137 -20.784 68.136 1.00 25.40 170 LYS D N 1
ATOM 14361 C CA . LYS D 1 147 ? -75.423 -22.115 68.694 1.00 26.08 170 LYS D CA 1
ATOM 14362 C C . LYS D 1 147 ? -75.662 -22.017 70.211 1.00 31.05 170 LYS D C 1
ATOM 14363 O O . LYS D 1 147 ? -76.598 -22.617 70.726 1.00 29.15 170 LYS D O 1
ATOM 14369 N N . LEU D 1 148 ? -74.825 -21.226 70.916 1.00 29.63 171 LEU D N 1
ATOM 14370 C CA . LEU D 1 148 ? -74.963 -21.000 72.352 1.00 31.91 171 LEU D CA 1
ATOM 14371 C C . LEU D 1 148 ? -76.332 -20.333 72.662 1.00 36.32 171 LEU D C 1
ATOM 14372 O O . LEU D 1 148 ? -77.032 -20.760 73.583 1.00 35.71 171 LEU D O 1
ATOM 14377 N N . LEU D 1 149 ? -76.703 -19.306 71.871 1.00 32.15 172 LEU D N 1
ATOM 14378 C CA . LEU D 1 149 ? -77.964 -18.583 72.024 1.00 32.59 172 LEU D CA 1
ATOM 14379 C C . LEU D 1 149 ? -79.188 -19.494 71.819 1.00 35.74 172 LEU D C 1
ATOM 14380 O O . LEU D 1 149 ? -80.107 -19.481 72.648 1.00 34.97 172 LEU D O 1
ATOM 14385 N N . ILE D 1 150 ? -79.185 -20.300 70.746 1.00 31.22 173 ILE D N 1
ATOM 14386 C CA . ILE D 1 150 ? -80.269 -21.242 70.447 1.00 31.50 173 ILE D CA 1
ATOM 14387 C C . ILE D 1 150 ? -80.443 -22.253 71.585 1.00 35.94 173 ILE D C 1
ATOM 14388 O O . ILE D 1 150 ? -81.559 -22.474 72.045 1.00 36.37 173 ILE D O 1
ATOM 14393 N N . GLU D 1 151 ? -79.344 -22.849 72.038 1.00 32.21 174 GLU D N 1
ATOM 14394 C CA . GLU D 1 151 ? -79.383 -23.869 73.095 1.00 33.71 174 GLU D CA 1
ATOM 14395 C C . GLU D 1 151 ? -79.745 -23.330 74.484 1.00 37.49 174 GLU D C 1
ATOM 14396 O O . GLU D 1 151 ? -80.188 -24.094 75.323 1.00 36.85 174 GLU D O 1
ATOM 14402 N N . ASN D 1 152 ? -79.510 -22.036 74.738 1.00 36.13 175 ASN D N 1
ATOM 14403 C CA . ASN D 1 152 ? -79.727 -21.419 76.054 1.00 35.58 175 ASN D CA 1
ATOM 14404 C C . ASN D 1 152 ? -80.621 -20.184 75.944 1.00 38.96 175 ASN D C 1
ATOM 14405 O O . ASN D 1 152 ? -80.442 -19.222 76.689 1.00 37.35 175 ASN D O 1
ATOM 14410 N N . VAL D 1 153 ? -81.612 -20.236 75.051 1.00 37.87 176 VAL D N 1
ATOM 14411 C CA . VAL D 1 153 ? -82.498 -19.117 74.708 1.00 38.30 176 VAL D CA 1
ATOM 14412 C C . VAL D 1 153 ? -83.270 -18.547 75.910 1.00 41.11 176 VAL D C 1
ATOM 14413 O O . VAL D 1 153 ? -83.344 -17.328 76.037 1.00 39.37 176 VAL D O 1
ATOM 14417 N N . VAL D 1 154 ? -83.809 -19.399 76.786 1.00 38.76 177 VAL D N 1
ATOM 14418 C CA . VAL D 1 154 ? -84.586 -18.915 77.924 1.00 38.97 177 VAL D CA 1
ATOM 14419 C C . VAL D 1 154 ? -83.677 -18.130 78.886 1.00 42.36 177 VAL D C 1
ATOM 14420 O O . VAL D 1 154 ? -84.011 -17.001 79.263 1.00 42.01 177 VAL D O 1
ATOM 14424 N N . GLU D 1 155 ? -82.501 -18.692 79.202 1.00 37.28 178 GLU D N 1
ATOM 14425 C CA . GLU D 1 155 ? -81.530 -18.059 80.087 1.00 36.49 178 GLU D CA 1
ATOM 14426 C C . GLU D 1 155 ? -80.919 -16.768 79.504 1.00 40.65 178 GLU D C 1
ATOM 14427 O O . GLU D 1 155 ? -80.679 -15.821 80.255 1.00 40.56 178 GLU D O 1
ATOM 14433 N N . LEU D 1 156 ? -80.641 -16.744 78.191 1.00 36.65 179 LEU D N 1
ATOM 14434 C CA . LEU D 1 156 ? -79.896 -15.651 77.564 1.00 35.82 179 LEU D CA 1
ATOM 14435 C C . LEU D 1 156 ? -80.715 -14.525 76.948 1.00 41.18 179 LEU D C 1
ATOM 14436 O O . LEU D 1 156 ? -80.180 -13.417 76.848 1.00 40.30 179 LEU D O 1
ATOM 14441 N N . LEU D 1 157 ? -81.981 -14.777 76.547 1.00 39.01 180 LEU D N 1
ATOM 14442 C CA . LEU D 1 157 ? -82.854 -13.721 76.018 1.00 39.56 180 LEU D CA 1
ATOM 14443 C C . LEU D 1 157 ? -82.868 -12.482 76.943 1.00 44.60 180 LEU D C 1
ATOM 14444 O O . LEU D 1 157 ? -82.741 -11.386 76.394 1.00 44.94 180 LEU D O 1
ATOM 14449 N N . PRO D 1 158 ? -82.952 -12.594 78.315 1.00 39.97 181 PRO D N 1
ATOM 14450 C CA . PRO D 1 158 ? -82.895 -11.378 79.144 1.00 39.16 181 PRO D CA 1
ATOM 14451 C C . PRO D 1 158 ? -81.571 -10.609 79.072 1.00 40.66 181 PRO D C 1
ATOM 14452 O O . PRO D 1 158 ? -81.568 -9.458 79.468 1.00 38.49 181 PRO D O 1
ATOM 14456 N N . TYR D 1 159 ? -80.471 -11.214 78.556 1.00 37.87 182 TYR D N 1
ATOM 14457 C CA . TYR D 1 159 ? -79.154 -10.556 78.455 1.00 37.80 182 TYR D CA 1
ATOM 14458 C C . TYR D 1 159 ? -78.892 -9.945 77.085 1.00 39.36 182 TYR D C 1
ATOM 14459 O O . TYR D 1 159 ? -78.488 -8.786 77.023 1.00 37.52 182 TYR D O 1
ATOM 14468 N N . VAL D 1 160 ? -79.173 -10.697 76.001 1.00 36.13 183 VAL D N 1
ATOM 14469 C CA . VAL D 1 160 ? -78.985 -10.289 74.599 1.00 35.80 183 VAL D CA 1
ATOM 14470 C C . VAL D 1 160 ? -80.130 -9.364 74.142 1.00 39.34 183 VAL D C 1
ATOM 14471 O O . VAL D 1 160 ? -79.966 -8.571 73.216 1.00 37.94 183 VAL D O 1
ATOM 14475 N N . TYR D 1 161 ? -81.297 -9.485 74.786 1.00 36.84 184 TYR D N 1
ATOM 14476 C CA . TYR D 1 161 ? -82.473 -8.709 74.424 1.00 36.61 184 TYR D CA 1
ATOM 14477 C C . TYR D 1 161 ? -83.064 -8.032 75.673 1.00 40.79 184 TYR D C 1
ATOM 14478 O O . TYR D 1 161 ? -82.301 -7.686 76.580 1.00 39.91 184 TYR D O 1
ATOM 14487 N N . THR D 1 162 ? -84.387 -7.790 75.701 1.00 37.28 185 THR D N 1
ATOM 14488 C CA . THR D 1 162 ? -85.049 -7.092 76.799 1.00 38.09 185 THR D CA 1
ATOM 14489 C C . THR D 1 162 ? -84.992 -7.901 78.103 1.00 41.69 185 THR D C 1
ATOM 14490 O O . THR D 1 162 ? -85.174 -9.118 78.053 1.00 40.75 185 THR D O 1
ATOM 14494 N N . PRO D 1 163 ? -84.679 -7.280 79.271 1.00 39.38 186 PRO D N 1
ATOM 14495 C CA . PRO D 1 163 ? -84.441 -5.842 79.514 1.00 38.79 186 PRO D CA 1
ATOM 14496 C C . PRO D 1 163 ? -82.997 -5.328 79.423 1.00 40.93 186 PRO D C 1
ATOM 14497 O O . PRO D 1 163 ? -82.826 -4.112 79.323 1.00 40.07 186 PRO D O 1
ATOM 14501 N N . THR D 1 164 ? -81.965 -6.216 79.504 1.00 36.36 187 THR D N 1
ATOM 14502 C CA . THR D 1 164 ? -80.542 -5.807 79.512 1.00 35.50 187 THR D CA 1
ATOM 14503 C C . THR D 1 164 ? -80.127 -5.005 78.254 1.00 36.65 187 THR D C 1
ATOM 14504 O O . THR D 1 164 ? -79.254 -4.146 78.369 1.00 37.00 187 THR D O 1
ATOM 14508 N N . VAL D 1 165 ? -80.774 -5.239 77.091 1.00 30.25 188 VAL D N 1
ATOM 14509 C CA . VAL D 1 165 ? -80.451 -4.494 75.869 1.00 28.83 188 VAL D CA 1
ATOM 14510 C C . VAL D 1 165 ? -80.783 -2.975 76.035 1.00 33.01 188 VAL D C 1
ATOM 14511 O O . VAL D 1 165 ? -80.039 -2.144 75.523 1.00 32.00 188 VAL D O 1
ATOM 14515 N N . GLY D 1 166 ? -81.816 -2.655 76.822 1.00 30.67 189 GLY D N 1
ATOM 14516 C CA . GLY D 1 166 ? -82.205 -1.283 77.131 1.00 31.02 189 GLY D CA 1
ATOM 14517 C C . GLY D 1 166 ? -81.149 -0.552 77.937 1.00 34.63 189 GLY D C 1
ATOM 14518 O O . GLY D 1 166 ? -80.786 0.584 77.606 1.00 35.16 189 GLY D O 1
ATOM 14519 N N . GLU D 1 167 ? -80.616 -1.222 78.970 1.00 30.30 190 GLU D N 1
ATOM 14520 C CA . GLU D 1 167 ? -79.533 -0.695 79.811 1.00 30.98 190 GLU D CA 1
ATOM 14521 C C . GLU D 1 167 ? -78.265 -0.530 78.949 1.00 34.94 190 GLU D C 1
ATOM 14522 O O . GLU D 1 167 ? -77.526 0.436 79.132 1.00 34.28 190 GLU D O 1
ATOM 14528 N N . ALA D 1 168 ? -78.041 -1.445 77.992 1.00 31.16 191 ALA D N 1
ATOM 14529 C CA . ALA D 1 168 ? -76.910 -1.381 77.071 1.00 30.03 191 ALA D CA 1
ATOM 14530 C C . ALA D 1 168 ? -76.996 -0.119 76.206 1.00 31.99 191 ALA D C 1
ATOM 14531 O O . ALA D 1 168 ? -75.980 0.547 76.041 1.00 29.94 191 ALA D O 1
ATOM 14533 N N . CYS D 1 169 ? -78.208 0.250 75.726 1.00 28.05 192 CYS D N 1
ATOM 14534 C CA . CYS D 1 169 ? -78.422 1.481 74.955 1.00 27.03 192 CYS D CA 1
ATOM 14535 C C . CYS D 1 169 ? -78.160 2.724 75.842 1.00 31.25 192 CYS D C 1
ATOM 14536 O O . CYS D 1 169 ? -77.494 3.657 75.398 1.00 30.82 192 CYS D O 1
ATOM 14539 N N . GLN D 1 170 ? -78.584 2.691 77.115 1.00 28.94 193 GLN D N 1
ATOM 14540 C CA . GLN D 1 170 ? -78.319 3.802 78.032 1.00 29.60 193 GLN D CA 1
ATOM 14541 C C . GLN D 1 170 ? -76.822 4.009 78.258 1.00 33.72 193 GLN D C 1
ATOM 14542 O O . GLN D 1 170 ? -76.366 5.143 78.352 1.00 33.88 193 GLN D O 1
ATOM 14548 N N . LYS D 1 171 ? -76.063 2.915 78.315 1.00 29.43 194 LYS D N 1
ATOM 14549 C CA . LYS D 1 171 ? -74.621 2.938 78.587 1.00 29.23 194 LYS D CA 1
ATOM 14550 C C . LYS D 1 171 ? -73.762 2.653 77.359 1.00 31.93 194 LYS D C 1
ATOM 14551 O O . LYS D 1 171 ? -72.566 2.437 77.514 1.00 32.11 194 LYS D O 1
ATOM 14557 N N . TYR D 1 172 ? -74.356 2.688 76.136 1.00 28.50 195 TYR D N 1
ATOM 14558 C CA . TYR D 1 172 ? -73.723 2.280 74.877 1.00 26.82 195 TYR D CA 1
ATOM 14559 C C . TYR D 1 172 ? -72.370 2.889 74.620 1.00 30.80 195 TYR D C 1
ATOM 14560 O O . TYR D 1 172 ? -71.465 2.169 74.197 1.00 29.92 195 TYR D O 1
ATOM 14569 N N . GLY D 1 173 ? -72.249 4.195 74.860 1.00 28.37 196 GLY D N 1
ATOM 14570 C CA . GLY D 1 173 ? -71.003 4.921 74.671 1.00 28.81 196 GLY D CA 1
ATOM 14571 C C . GLY D 1 173 ? -69.921 4.465 75.626 1.00 34.73 196 GLY D C 1
ATOM 14572 O O . GLY D 1 173 ? -68.783 4.237 75.207 1.00 34.58 196 GLY D O 1
ATOM 14573 N N . SER D 1 174 ? -70.271 4.292 76.910 1.00 31.48 197 SER D N 1
ATOM 14574 C CA . SER D 1 174 ? -69.306 3.857 77.911 1.00 32.15 197 SER D CA 1
ATOM 14575 C C . SER D 1 174 ? -68.886 2.376 77.771 1.00 36.61 197 SER D C 1
ATOM 14576 O O . SER D 1 174 ? -67.783 2.028 78.176 1.00 36.82 197 SER D O 1
ATOM 14579 N N . ILE D 1 175 ? -69.720 1.519 77.170 1.00 31.55 198 ILE D N 1
ATOM 14580 C CA . ILE D 1 175 ? -69.371 0.091 77.030 1.00 30.47 198 ILE D CA 1
ATOM 14581 C C . ILE D 1 175 ? -68.981 -0.276 75.588 1.00 32.55 198 ILE D C 1
ATOM 14582 O O . ILE D 1 175 ? -68.839 -1.459 75.273 1.00 31.10 198 ILE D O 1
ATOM 14587 N N . PHE D 1 176 ? -68.850 0.732 74.716 1.00 29.82 199 PHE D N 1
ATOM 14588 C CA . PHE D 1 176 ? -68.543 0.526 73.301 1.00 29.32 199 PHE D CA 1
ATOM 14589 C C . PHE D 1 176 ? -67.316 -0.382 73.110 1.00 34.08 199 PHE D C 1
ATOM 14590 O O . PHE D 1 176 ? -66.258 -0.134 73.684 1.00 33.39 199 PHE D O 1
ATOM 14598 N N . GLY D 1 177 ? -67.504 -1.479 72.393 1.00 31.56 200 GLY D N 1
ATOM 14599 C CA . GLY D 1 177 ? -66.439 -2.452 72.185 1.00 31.82 200 GLY D CA 1
ATOM 14600 C C . GLY D 1 177 ? -66.195 -2.701 70.717 1.00 35.25 200 GLY D C 1
ATOM 14601 O O . GLY D 1 177 ? -65.715 -1.811 70.008 1.00 35.99 200 GLY D O 1
ATOM 14602 N N A ARG D 1 178 ? -66.548 -3.905 70.248 0.52 29.81 201 ARG D N 1
ATOM 14603 N N B ARG D 1 178 ? -66.506 -3.910 70.236 0.48 30.36 201 ARG D N 1
ATOM 14604 C CA A ARG D 1 178 ? -66.370 -4.274 68.845 0.52 28.74 201 ARG D CA 1
ATOM 14605 C CA B ARG D 1 178 ? -66.287 -4.210 68.820 0.48 29.46 201 ARG D CA 1
ATOM 14606 C C A ARG D 1 178 ? -67.440 -3.585 67.984 0.52 32.45 201 ARG D C 1
ATOM 14607 C C B ARG D 1 178 ? -67.396 -3.582 67.962 0.48 33.09 201 ARG D C 1
ATOM 14608 O O A ARG D 1 178 ? -68.598 -3.552 68.403 0.52 30.56 201 ARG D O 1
ATOM 14609 O O B ARG D 1 178 ? -68.551 -3.576 68.396 0.48 31.32 201 ARG D O 1
ATOM 14624 N N A PRO D 1 179 ? -67.084 -2.975 66.822 0.52 30.40 202 PRO D N 1
ATOM 14625 N N B PRO D 1 179 ? -67.058 -2.962 66.799 0.48 30.76 202 PRO D N 1
ATOM 14626 C CA A PRO D 1 179 ? -68.111 -2.271 66.021 0.52 29.83 202 PRO D CA 1
ATOM 14627 C CA B PRO D 1 179 ? -68.101 -2.283 65.997 0.48 30.11 202 PRO D CA 1
ATOM 14628 C C A PRO D 1 179 ? -69.178 -3.202 65.458 0.52 30.11 202 PRO D C 1
ATOM 14629 C C B PRO D 1 179 ? -69.180 -3.215 65.459 0.48 30.38 202 PRO D C 1
ATOM 14630 O O A PRO D 1 179 ? -68.864 -4.266 64.953 0.52 29.40 202 PRO D O 1
ATOM 14631 O O B PRO D 1 179 ? -68.876 -4.287 64.965 0.48 29.71 202 PRO D O 1
ATOM 14638 N N . GLN D 1 180 ? -70.439 -2.804 65.575 1.00 26.96 203 GLN D N 1
ATOM 14639 C CA . GLN D 1 180 ? -71.596 -3.576 65.093 1.00 26.36 203 GLN D CA 1
ATOM 14640 C C . GLN D 1 180 ? -72.542 -2.613 64.359 1.00 30.17 203 GLN D C 1
ATOM 14641 O O . GLN D 1 180 ? -72.809 -1.512 64.835 1.00 28.93 203 GLN D O 1
ATOM 14647 N N . GLY D 1 181 ? -73.033 -3.039 63.208 1.00 27.73 204 GLY D N 1
ATOM 14648 C CA . GLY D 1 181 ? -73.984 -2.256 62.434 1.00 26.42 204 GLY D CA 1
ATOM 14649 C C . GLY D 1 181 ? -73.438 -1.072 61.666 1.00 28.06 204 GLY D C 1
ATOM 14650 O O . GLY D 1 181 ? -72.227 -0.834 61.599 1.00 26.76 204 GLY D O 1
ATOM 14651 N N . LEU D 1 182 ? -74.359 -0.334 61.057 1.00 23.08 205 LEU D N 1
ATOM 14652 C CA . LEU D 1 182 ? -74.028 0.809 60.231 1.00 22.34 205 LEU D CA 1
ATOM 14653 C C . LEU D 1 182 ? -74.747 2.051 60.740 1.00 25.82 205 LEU D C 1
ATOM 14654 O O . LEU D 1 182 ? -75.933 1.996 61.042 1.00 24.69 205 LEU D O 1
ATOM 14659 N N . TYR D 1 183 ? -74.015 3.166 60.837 1.00 21.47 206 TYR D N 1
ATOM 14660 C CA . TYR D 1 183 ? -74.556 4.445 61.285 1.00 21.15 206 TYR D CA 1
ATOM 14661 C C . TYR D 1 183 ? -74.660 5.378 60.113 1.00 25.32 206 TYR D C 1
ATOM 14662 O O . TYR D 1 183 ? -73.711 5.524 59.349 1.00 24.86 206 TYR D O 1
ATOM 14671 N N . VAL D 1 184 ? -75.828 5.984 59.952 1.00 23.73 207 VAL D N 1
ATOM 14672 C CA . VAL D 1 184 ? -76.100 6.951 58.889 1.00 23.98 207 VAL D CA 1
ATOM 14673 C C . VAL D 1 184 ? -76.528 8.216 59.656 1.00 28.03 207 VAL D C 1
ATOM 14674 O O . VAL D 1 184 ? -77.515 8.179 60.391 1.00 27.88 207 VAL D O 1
ATOM 14678 N N . SER D 1 185 ? -75.773 9.307 59.534 1.00 23.65 208 SER D N 1
ATOM 14679 C CA . SER D 1 185 ? -76.123 10.523 60.282 1.00 23.79 208 SER D CA 1
ATOM 14680 C C . SER D 1 185 ? -76.460 11.694 59.349 1.00 29.08 208 SER D C 1
ATOM 14681 O O . SER D 1 185 ? -76.307 11.577 58.131 1.00 28.34 208 SER D O 1
ATOM 14684 N N . LEU D 1 186 ? -76.844 12.848 59.925 1.00 27.16 209 LEU D N 1
ATOM 14685 C CA . LEU D 1 186 ? -77.105 14.078 59.164 1.00 27.28 209 LEU D CA 1
ATOM 14686 C C . LEU D 1 186 ? -75.856 14.513 58.393 1.00 31.70 209 LEU D C 1
ATOM 14687 O O . LEU D 1 186 ? -75.983 15.108 57.333 1.00 32.34 209 LEU D O 1
ATOM 14692 N N . LYS D 1 187 ? -74.653 14.191 58.910 1.00 28.88 210 LYS D N 1
ATOM 14693 C CA . LYS D 1 187 ? -73.379 14.504 58.246 1.00 29.44 210 LYS D CA 1
ATOM 14694 C C . LYS D 1 187 ? -73.192 13.706 56.946 1.00 30.57 210 LYS D C 1
ATOM 14695 O O . LYS D 1 187 ? -72.326 14.053 56.146 1.00 31.50 210 LYS D O 1
ATOM 14701 N N . ASP D 1 188 ? -74.019 12.664 56.723 1.00 26.18 211 ASP D N 1
ATOM 14702 C CA . ASP D 1 188 ? -73.990 11.820 55.509 1.00 24.31 211 ASP D CA 1
ATOM 14703 C C . ASP D 1 188 ? -74.976 12.242 54.429 1.00 28.29 211 ASP D C 1
ATOM 14704 O O . ASP D 1 188 ? -75.155 11.505 53.460 1.00 25.53 211 ASP D O 1
ATOM 14709 N N . LYS D 1 189 ? -75.628 13.412 54.584 1.00 26.32 212 LYS D N 1
ATOM 14710 C CA . LYS D 1 189 ? -76.586 13.923 53.586 1.00 26.94 212 LYS D CA 1
ATOM 14711 C C . LYS D 1 189 ? -75.866 14.040 52.229 1.00 30.36 212 LYS D C 1
ATOM 14712 O O . LYS D 1 189 ? -74.743 14.538 52.178 1.00 30.55 212 LYS D O 1
ATOM 14718 N N . GLY D 1 190 ? -76.485 13.504 51.180 1.00 26.63 213 GLY D N 1
ATOM 14719 C CA . GLY D 1 190 ? -75.927 13.447 49.834 1.00 26.60 213 GLY D CA 1
ATOM 14720 C C . GLY D 1 190 ? -74.920 12.316 49.647 1.00 31.35 213 GLY D C 1
ATOM 14721 O O . GLY D 1 190 ? -74.435 12.104 48.535 1.00 31.33 213 GLY D O 1
ATOM 14722 N N . ARG D 1 191 ? -74.596 11.571 50.723 1.00 26.98 214 ARG D N 1
ATOM 14723 C CA . ARG D 1 191 ? -73.574 10.509 50.697 1.00 25.94 214 ARG D CA 1
ATOM 14724 C C . ARG D 1 191 ? -74.064 9.185 51.304 1.00 26.66 214 ARG D C 1
ATOM 14725 O O . ARG D 1 191 ? -73.236 8.363 51.689 1.00 25.21 214 ARG D O 1
ATOM 14733 N N . VAL D 1 192 ? -75.384 8.988 51.434 1.00 22.72 215 VAL D N 1
ATOM 14734 C CA . VAL D 1 192 ? -75.915 7.766 52.062 1.00 21.78 215 VAL D CA 1
ATOM 14735 C C . VAL D 1 192 ? -75.491 6.511 51.276 1.00 25.84 215 VAL D C 1
ATOM 14736 O O . VAL D 1 192 ? -75.014 5.545 51.879 1.00 26.28 215 VAL D O 1
ATOM 14740 N N . LEU D 1 193 ? -75.603 6.542 49.939 1.00 23.20 216 LEU D N 1
ATOM 14741 C CA . LEU D 1 193 ? -75.182 5.410 49.100 1.00 22.94 216 LEU D CA 1
ATOM 14742 C C . LEU D 1 193 ? -73.709 5.068 49.326 1.00 24.75 216 LEU D C 1
ATOM 14743 O O . LEU D 1 193 ? -73.358 3.895 49.447 1.00 22.47 216 LEU D O 1
ATOM 14748 N N . GLU D 1 194 ? -72.851 6.097 49.410 1.00 21.70 217 GLU D N 1
ATOM 14749 C CA . GLU D 1 194 ? -71.431 5.925 49.681 1.00 22.28 217 GLU D CA 1
ATOM 14750 C C . GLU D 1 194 ? -71.202 5.196 51.041 1.00 25.68 217 GLU D C 1
ATOM 14751 O O . GLU D 1 194 ? -70.323 4.325 51.145 1.00 23.93 217 GLU D O 1
ATOM 14757 N N . VAL D 1 195 ? -72.011 5.529 52.065 1.00 22.49 218 VAL D N 1
ATOM 14758 C CA . VAL D 1 195 ? -71.906 4.874 53.383 1.00 21.72 218 VAL D CA 1
ATOM 14759 C C . VAL D 1 195 ? -72.308 3.379 53.266 1.00 24.28 218 VAL D C 1
ATOM 14760 O O . VAL D 1 195 ? -71.593 2.516 53.768 1.00 21.73 218 VAL D O 1
ATOM 14764 N N . LEU D 1 196 ? -73.413 3.080 52.569 1.00 22.19 219 LEU D N 1
ATOM 14765 C CA . LEU D 1 196 ? -73.838 1.691 52.336 1.00 21.69 219 LEU D CA 1
ATOM 14766 C C . LEU D 1 196 ? -72.762 0.848 51.645 1.00 23.13 219 LEU D C 1
ATOM 14767 O O . LEU D 1 196 ? -72.637 -0.325 51.964 1.00 21.82 219 LEU D O 1
ATOM 14772 N N A ARG D 1 197 ? -71.983 1.455 50.721 0.45 21.11 220 ARG D N 1
ATOM 14773 N N B ARG D 1 197 ? -71.985 1.444 50.719 0.55 21.95 220 ARG D N 1
ATOM 14774 C CA A ARG D 1 197 ? -70.895 0.792 49.980 0.45 20.82 220 ARG D CA 1
ATOM 14775 C CA B ARG D 1 197 ? -70.922 0.740 49.982 0.55 21.94 220 ARG D CA 1
ATOM 14776 C C A ARG D 1 197 ? -69.790 0.257 50.889 0.45 24.21 220 ARG D C 1
ATOM 14777 C C B ARG D 1 197 ? -69.781 0.257 50.882 0.55 24.69 220 ARG D C 1
ATOM 14778 O O A ARG D 1 197 ? -69.074 -0.672 50.502 0.45 23.23 220 ARG D O 1
ATOM 14779 O O B ARG D 1 197 ? -69.042 -0.654 50.490 0.55 23.61 220 ARG D O 1
ATOM 14794 N N . ASN D 1 198 ? -69.656 0.837 52.094 1.00 20.92 221 ASN D N 1
ATOM 14795 C CA . ASN D 1 198 ? -68.631 0.404 53.070 1.00 20.78 221 ASN D CA 1
ATOM 14796 C C . ASN D 1 198 ? -69.040 -0.892 53.774 1.00 24.16 221 ASN D C 1
ATOM 14797 O O . ASN D 1 198 ? -68.185 -1.560 54.349 1.00 22.62 221 ASN D O 1
ATOM 14802 N N . TRP D 1 199 ? -70.350 -1.233 53.748 1.00 23.11 222 TRP D N 1
ATOM 14803 C CA . TRP D 1 199 ? -70.847 -2.470 54.361 1.00 22.78 222 TRP D CA 1
ATOM 14804 C C . TRP D 1 199 ? -70.369 -3.661 53.521 1.00 25.05 222 TRP D C 1
ATOM 14805 O O . TRP D 1 199 ? -70.662 -3.711 52.324 1.00 24.47 222 TRP D O 1
ATOM 14816 N N . PRO D 1 200 ? -69.576 -4.594 54.108 1.00 23.59 223 PRO D N 1
ATOM 14817 C CA . PRO D 1 200 ? -68.952 -5.648 53.292 1.00 25.69 223 PRO D CA 1
ATOM 14818 C C . PRO D 1 200 ? -69.843 -6.805 52.831 1.00 33.08 223 PRO D C 1
ATOM 14819 O O . PRO D 1 200 ? -69.316 -7.725 52.212 1.00 34.62 223 PRO D O 1
ATOM 14823 N N . HIS D 1 201 ? -71.155 -6.759 53.058 1.00 31.03 224 HIS D N 1
ATOM 14824 C CA . HIS D 1 201 ? -72.052 -7.820 52.562 1.00 32.37 224 HIS D CA 1
ATOM 14825 C C . HIS D 1 201 ? -72.950 -7.214 51.506 1.00 33.10 224 HIS D C 1
ATOM 14826 O O . HIS D 1 201 ? -73.679 -6.272 51.800 1.00 32.28 224 HIS D O 1
ATOM 14833 N N . ARG D 1 202 ? -72.846 -7.697 50.263 1.00 30.89 225 ARG D N 1
ATOM 14834 C CA . ARG D 1 202 ? -73.587 -7.127 49.131 1.00 31.57 225 ARG D CA 1
ATOM 14835 C C . ARG D 1 202 ? -75.077 -7.490 49.112 1.00 34.03 225 ARG D C 1
ATOM 14836 O O . ARG D 1 202 ? -75.890 -6.641 48.789 1.00 34.44 225 ARG D O 1
ATOM 14844 N N . ASN D 1 203 ? -75.421 -8.732 49.446 1.00 29.60 226 ASN D N 1
ATOM 14845 C CA . ASN D 1 203 ? -76.795 -9.231 49.365 1.00 30.48 226 ASN D CA 1
ATOM 14846 C C . ASN D 1 203 ? -77.546 -9.165 50.711 1.00 31.08 226 ASN D C 1
ATOM 14847 O O . ASN D 1 203 ? -77.807 -10.169 51.368 1.00 31.77 226 ASN D O 1
ATOM 14852 N N . VAL D 1 204 ? -77.879 -7.950 51.110 1.00 26.24 227 VAL D N 1
ATOM 14853 C CA . VAL D 1 204 ? -78.596 -7.707 52.363 1.00 24.65 227 VAL D CA 1
ATOM 14854 C C . VAL D 1 204 ? -80.063 -8.109 52.172 1.00 27.95 227 VAL D C 1
ATOM 14855 O O . VAL D 1 204 ? -80.670 -7.745 51.171 1.00 28.10 227 VAL D O 1
ATOM 14859 N N . GLN D 1 205 ? -80.612 -8.877 53.106 1.00 25.42 228 GLN D N 1
ATOM 14860 C CA . GLN D 1 205 ? -82.010 -9.311 53.028 1.00 25.57 228 GLN D CA 1
ATOM 14861 C C . GLN D 1 205 ? -82.887 -8.604 54.059 1.00 28.97 228 GLN D C 1
ATOM 14862 O O . GLN D 1 205 ? -84.062 -8.355 53.797 1.00 27.86 228 GLN D O 1
ATOM 14868 N N . VAL D 1 206 ? -82.335 -8.339 55.261 1.00 24.94 229 VAL D N 1
ATOM 14869 C CA . VAL D 1 206 ? -83.102 -7.755 56.359 1.00 23.86 229 VAL D CA 1
ATOM 14870 C C . VAL D 1 206 ? -82.334 -6.606 56.992 1.00 26.55 229 VAL D C 1
ATOM 14871 O O . VAL D 1 206 ? -81.235 -6.792 57.507 1.00 24.24 229 VAL D O 1
ATOM 14875 N N . ILE D 1 207 ? -82.948 -5.426 56.977 1.00 22.86 230 ILE D N 1
ATOM 14876 C CA . ILE D 1 207 ? -82.424 -4.237 57.630 1.00 22.26 230 ILE D CA 1
ATOM 14877 C C . ILE D 1 207 ? -83.342 -3.960 58.803 1.00 25.93 230 ILE D C 1
ATOM 14878 O O . ILE D 1 207 ? -84.572 -3.965 58.644 1.00 24.00 230 ILE D O 1
ATOM 14883 N N A CYS D 1 208 ? -82.750 -3.740 59.984 0.55 22.42 231 CYS D N 1
ATOM 14884 N N B CYS D 1 208 ? -82.755 -3.758 59.984 0.45 22.82 231 CYS D N 1
ATOM 14885 C CA A CYS D 1 208 ? -83.451 -3.303 61.181 0.55 22.80 231 CYS D CA 1
ATOM 14886 C CA B CYS D 1 208 ? -83.488 -3.315 61.154 0.45 23.42 231 CYS D CA 1
ATOM 14887 C C A CYS D 1 208 ? -82.929 -1.905 61.464 0.55 26.32 231 CYS D C 1
ATOM 14888 C C B CYS D 1 208 ? -82.942 -1.921 61.447 0.45 26.69 231 CYS D C 1
ATOM 14889 O O A CYS D 1 208 ? -81.737 -1.728 61.701 0.55 24.84 231 CYS D O 1
ATOM 14890 O O B CYS D 1 208 ? -81.746 -1.763 61.686 0.45 25.25 231 CYS D O 1
ATOM 14895 N N . VAL D 1 209 ? -83.798 -0.906 61.300 1.00 24.36 232 VAL D N 1
ATOM 14896 C CA . VAL D 1 209 ? -83.415 0.505 61.426 1.00 24.33 232 VAL D CA 1
ATOM 14897 C C . VAL D 1 209 ? -84.171 1.231 62.531 1.00 28.22 232 VAL D C 1
ATOM 14898 O O . VAL D 1 209 ? -85.367 0.999 62.731 1.00 26.56 232 VAL D O 1
ATOM 14902 N N . THR D 1 210 ? -83.444 2.116 63.247 1.00 25.95 233 THR D N 1
ATOM 14903 C CA . THR D 1 210 ? -83.980 2.985 64.300 1.00 26.67 233 THR D CA 1
ATOM 14904 C C . THR D 1 210 ? -83.365 4.386 64.194 1.00 29.39 233 THR D C 1
ATOM 14905 O O . THR D 1 210 ? -82.276 4.544 63.639 1.00 26.33 233 THR D O 1
ATOM 14909 N N . ASP D 1 211 ? -84.050 5.381 64.760 1.00 26.93 234 ASP D N 1
ATOM 14910 C CA . ASP D 1 211 ? -83.489 6.718 64.952 1.00 26.62 234 ASP D CA 1
ATOM 14911 C C . ASP D 1 211 ? -83.278 6.951 66.469 1.00 30.25 234 ASP D C 1
ATOM 14912 O O . ASP D 1 211 ? -82.861 8.032 66.871 1.00 29.20 234 ASP D O 1
ATOM 14917 N N . GLY D 1 212 ? -83.522 5.895 67.265 1.00 27.29 235 GLY D N 1
ATOM 14918 C CA . GLY D 1 212 ? -83.343 5.858 68.720 1.00 27.50 235 GLY D CA 1
ATOM 14919 C C . GLY D 1 212 ? -84.241 6.754 69.556 1.00 31.61 235 GLY D C 1
ATOM 14920 O O . GLY D 1 212 ? -83.974 6.946 70.751 1.00 30.33 235 GLY D O 1
ATOM 14921 N N . GLU D 1 213 ? -85.332 7.293 68.962 1.00 30.42 236 GLU D N 1
ATOM 14922 C CA . GLU D 1 213 ? -86.193 8.232 69.679 1.00 31.02 236 GLU D CA 1
ATOM 14923 C C . GLU D 1 213 ? -87.083 7.593 70.745 1.00 35.15 236 GLU D C 1
ATOM 14924 O O . GLU D 1 213 ? -87.408 8.282 71.713 1.00 34.94 236 GLU D O 1
ATOM 14930 N N . ARG D 1 214 ? -87.462 6.307 70.596 1.00 31.75 237 ARG D N 1
ATOM 14931 C CA . ARG D 1 214 ? -88.344 5.656 71.567 1.00 32.97 237 ARG D CA 1
ATOM 14932 C C . ARG D 1 214 ? -87.818 4.255 71.889 1.00 36.00 237 ARG D C 1
ATOM 14933 O O . ARG D 1 214 ? -88.359 3.266 71.401 1.00 34.81 237 ARG D O 1
ATOM 14941 N N . ILE D 1 215 ? -86.764 4.171 72.702 1.00 33.14 238 ILE D N 1
ATOM 14942 C CA . ILE D 1 215 ? -86.140 2.885 73.030 1.00 31.74 238 ILE D CA 1
ATOM 14943 C C . ILE D 1 215 ? -86.860 2.282 74.200 1.00 37.55 238 ILE D C 1
ATOM 14944 O O . ILE D 1 215 ? -86.684 2.760 75.333 1.00 36.84 238 ILE D O 1
ATOM 14949 N N . LEU D 1 216 ? -87.642 1.208 73.949 1.00 34.44 239 LEU D N 1
ATOM 14950 C CA . LEU D 1 216 ? -88.431 0.526 74.993 1.00 36.70 239 LEU D CA 1
ATOM 14951 C C . LEU D 1 216 ? -89.237 1.609 75.727 1.00 42.81 239 LEU D C 1
ATOM 14952 O O . LEU D 1 216 ? -89.840 2.442 75.062 1.00 44.31 239 LEU D O 1
ATOM 14957 N N . GLY D 1 217 ? -89.178 1.656 77.055 1.00 40.51 240 GLY D N 1
ATOM 14958 C CA . GLY D 1 217 ? -89.850 2.694 77.835 1.00 40.91 240 GLY D CA 1
ATOM 14959 C C . GLY D 1 217 ? -88.846 3.700 78.368 1.00 42.87 240 GLY D C 1
ATOM 14960 O O . GLY D 1 217 ? -89.168 4.498 79.251 1.00 41.59 240 GLY D O 1
ATOM 14961 N N . LEU D 1 218 ? -87.623 3.698 77.789 1.00 37.33 241 LEU D N 1
ATOM 14962 C CA . LEU D 1 218 ? -86.501 4.533 78.240 1.00 36.91 241 LEU D CA 1
ATOM 14963 C C . LEU D 1 218 ? -86.368 5.894 77.549 1.00 40.75 241 LEU D C 1
ATOM 14964 O O . LEU D 1 218 ? -85.490 6.678 77.913 1.00 40.63 241 LEU D O 1
ATOM 14969 N N . GLY D 1 219 ? -87.219 6.150 76.560 1.00 36.51 242 GLY D N 1
ATOM 14970 C CA . GLY D 1 219 ? -87.217 7.401 75.817 1.00 35.79 242 GLY D CA 1
ATOM 14971 C C . GLY D 1 219 ? -86.153 7.511 74.737 1.00 35.43 242 GLY D C 1
ATOM 14972 O O . GLY D 1 219 ? -85.751 6.520 74.116 1.00 32.65 242 GLY D O 1
ATOM 14973 N N . ASP D 1 220 ? -85.745 8.759 74.483 1.00 31.64 243 ASP D N 1
ATOM 14974 C CA . ASP D 1 220 ? -84.800 9.153 73.458 1.00 30.62 243 ASP D CA 1
ATOM 14975 C C . ASP D 1 220 ? -83.377 8.806 73.892 1.00 34.61 243 ASP D C 1
ATOM 14976 O O . ASP D 1 220 ? -82.854 9.426 74.820 1.00 34.07 243 ASP D O 1
ATOM 14981 N N . LEU D 1 221 ? -82.763 7.796 73.232 1.00 31.15 244 LEU D N 1
ATOM 14982 C CA . LEU D 1 221 ? -81.381 7.412 73.533 1.00 29.96 244 LEU D CA 1
ATOM 14983 C C . LEU D 1 221 ? -80.448 7.706 72.349 1.00 33.49 244 LEU D C 1
ATOM 14984 O O . LEU D 1 221 ? -79.288 7.287 72.348 1.00 33.27 244 LEU D O 1
ATOM 14989 N N . GLY D 1 222 ? -80.953 8.487 71.393 1.00 29.58 245 GLY D N 1
ATOM 14990 C CA . GLY D 1 222 ? -80.225 8.931 70.212 1.00 28.89 245 GLY D CA 1
ATOM 14991 C C . GLY D 1 222 ? -79.490 7.841 69.450 1.00 31.36 245 GLY D C 1
ATOM 14992 O O . GLY D 1 222 ? -80.036 6.768 69.132 1.00 28.39 245 GLY D O 1
ATOM 14993 N N . CYS D 1 223 ? -78.216 8.115 69.177 1.00 27.70 246 CYS D N 1
ATOM 14994 C CA . CYS D 1 223 ? -77.336 7.209 68.450 1.00 27.08 246 CYS D CA 1
ATOM 14995 C C . CYS D 1 223 ? -77.081 5.908 69.217 1.00 29.92 246 CYS D C 1
ATOM 14996 O O . CYS D 1 223 ? -76.738 4.886 68.624 1.00 29.11 246 CYS D O 1
ATOM 14999 N N . GLN D 1 224 ? -77.272 5.945 70.539 1.00 27.76 247 GLN D N 1
ATOM 15000 C CA . GLN D 1 224 ? -77.075 4.801 71.420 1.00 26.95 247 GLN D CA 1
ATOM 15001 C C . GLN D 1 224 ? -78.224 3.790 71.316 1.00 30.17 247 GLN D C 1
ATOM 15002 O O . GLN D 1 224 ? -78.115 2.694 71.850 1.00 29.91 247 GLN D O 1
ATOM 15008 N N . GLY D 1 225 ? -79.235 4.114 70.518 1.00 27.23 248 GLY D N 1
ATOM 15009 C CA . GLY D 1 225 ? -80.336 3.211 70.198 1.00 27.64 248 GLY D CA 1
ATOM 15010 C C . GLY D 1 225 ? -79.916 1.992 69.372 1.00 28.96 248 GLY D C 1
ATOM 15011 O O . GLY D 1 225 ? -80.681 1.033 69.268 1.00 27.16 248 GLY D O 1
ATOM 15012 N N . MET D 1 226 ? -78.673 1.994 68.821 1.00 24.39 249 MET D N 1
ATOM 15013 C CA . MET D 1 226 ? -78.118 0.888 68.016 1.00 23.11 249 MET D CA 1
ATOM 15014 C C . MET D 1 226 ? -78.203 -0.506 68.698 1.00 27.87 249 MET D C 1
ATOM 15015 O O . MET D 1 226 ? -78.295 -1.505 68.008 1.00 25.64 249 MET D O 1
ATOM 15020 N N . GLY D 1 227 ? -78.132 -0.567 70.025 1.00 26.73 250 GLY D N 1
ATOM 15021 C CA . GLY D 1 227 ? -78.236 -1.845 70.725 1.00 27.06 250 GLY D CA 1
ATOM 15022 C C . GLY D 1 227 ? -79.502 -2.626 70.380 1.00 28.93 250 GLY D C 1
ATOM 15023 O O . GLY D 1 227 ? -79.466 -3.856 70.315 1.00 27.34 250 GLY D O 1
ATOM 15024 N N . ILE D 1 228 ? -80.625 -1.927 70.122 1.00 24.93 251 ILE D N 1
ATOM 15025 C CA . ILE D 1 228 ? -81.896 -2.591 69.782 1.00 25.52 251 ILE D CA 1
ATOM 15026 C C . ILE D 1 228 ? -81.846 -3.287 68.404 1.00 28.34 251 ILE D C 1
ATOM 15027 O O . ILE D 1 228 ? -82.039 -4.497 68.405 1.00 28.65 251 ILE D O 1
ATOM 15032 N N . PRO D 1 229 ? -81.594 -2.624 67.243 1.00 25.53 252 PRO D N 1
ATOM 15033 C CA . PRO D 1 229 ? -81.516 -3.394 65.975 1.00 24.98 252 PRO D CA 1
ATOM 15034 C C . PRO D 1 229 ? -80.472 -4.517 66.012 1.00 28.11 252 PRO D C 1
ATOM 15035 O O . PRO D 1 229 ? -80.711 -5.580 65.443 1.00 25.64 252 PRO D O 1
ATOM 15039 N N . VAL D 1 230 ? -79.345 -4.310 66.741 1.00 25.20 253 VAL D N 1
ATOM 15040 C CA . VAL D 1 230 ? -78.304 -5.340 66.870 1.00 24.25 253 VAL D CA 1
ATOM 15041 C C . VAL D 1 230 ? -78.887 -6.585 67.593 1.00 27.60 253 VAL D C 1
ATOM 15042 O O . VAL D 1 230 ? -78.725 -7.710 67.118 1.00 26.59 253 VAL D O 1
ATOM 15046 N N . GLY D 1 231 ? -79.580 -6.344 68.705 1.00 25.52 254 GLY D N 1
ATOM 15047 C CA . GLY D 1 231 ? -80.266 -7.374 69.485 1.00 27.12 254 GLY D CA 1
ATOM 15048 C C . GLY D 1 231 ? -81.381 -8.061 68.710 1.00 30.40 254 GLY D C 1
ATOM 15049 O O . GLY D 1 231 ? -81.472 -9.290 68.719 1.00 28.92 254 GLY D O 1
ATOM 15050 N N . LYS D 1 232 ? -82.226 -7.271 68.015 1.00 27.14 255 LYS D N 1
ATOM 15051 C CA . LYS D 1 232 ? -83.347 -7.778 67.209 1.00 27.40 255 LYS D CA 1
ATOM 15052 C C . LYS D 1 232 ? -82.883 -8.730 66.089 1.00 30.59 255 LYS D C 1
ATOM 15053 O O . LYS D 1 232 ? -83.475 -9.797 65.897 1.00 30.24 255 LYS D O 1
ATOM 15059 N N . LEU D 1 233 ? -81.843 -8.331 65.343 1.00 25.15 256 LEU D N 1
ATOM 15060 C CA . LEU D 1 233 ? -81.331 -9.163 64.242 1.00 25.21 256 LEU D CA 1
ATOM 15061 C C . LEU D 1 233 ? -80.731 -10.483 64.693 1.00 30.02 256 LEU D C 1
ATOM 15062 O O . LEU D 1 233 ? -80.837 -11.461 63.961 1.00 28.49 256 LEU D O 1
ATOM 15067 N N . ALA D 1 234 ? -80.131 -10.518 65.918 1.00 28.10 257 ALA D N 1
ATOM 15068 C CA . ALA D 1 234 ? -79.572 -11.738 66.517 1.00 26.79 257 ALA D CA 1
ATOM 15069 C C . ALA D 1 234 ? -80.716 -12.710 66.700 1.00 29.60 257 ALA D C 1
ATOM 15070 O O . ALA D 1 234 ? -80.541 -13.912 66.496 1.00 29.12 257 ALA D O 1
ATOM 15072 N N . LEU D 1 235 ? -81.914 -12.172 67.038 1.00 25.48 258 LEU D N 1
ATOM 15073 C CA . LEU D 1 235 ? -83.127 -12.962 67.210 1.00 27.07 258 LEU D CA 1
ATOM 15074 C C . LEU D 1 235 ? -83.699 -13.419 65.871 1.00 31.02 258 LEU D C 1
ATOM 15075 O O . LEU D 1 235 ? -84.117 -14.564 65.785 1.00 31.28 258 LEU D O 1
ATOM 15080 N N . TYR D 1 236 ? -83.643 -12.578 64.802 1.00 27.97 259 TYR D N 1
ATOM 15081 C CA . TYR D 1 236 ? -84.060 -13.011 63.455 1.00 28.45 259 TYR D CA 1
ATOM 15082 C C . TYR D 1 236 ? -83.205 -14.252 63.056 1.00 32.21 259 TYR D C 1
ATOM 15083 O O . TYR D 1 236 ? -83.730 -15.191 62.472 1.00 30.08 259 TYR D O 1
ATOM 15092 N N . THR D 1 237 ? -81.889 -14.238 63.380 1.00 28.59 260 THR D N 1
ATOM 15093 C CA . THR D 1 237 ? -81.001 -15.370 63.091 1.00 28.28 260 THR D CA 1
ATOM 15094 C C . THR D 1 237 ? -81.255 -16.575 64.006 1.00 31.89 260 THR D C 1
ATOM 15095 O O . THR D 1 237 ? -81.431 -17.696 63.507 1.00 31.63 260 THR D O 1
ATOM 15099 N N . ALA D 1 238 ? -81.196 -16.366 65.344 1.00 28.75 261 ALA D N 1
ATOM 15100 C CA . ALA D 1 238 ? -81.330 -17.463 66.308 1.00 29.00 261 ALA D CA 1
ATOM 15101 C C . ALA D 1 238 ? -82.705 -18.103 66.335 1.00 34.53 261 ALA D C 1
ATOM 15102 O O . ALA D 1 238 ? -82.815 -19.329 66.436 1.00 36.02 261 ALA D O 1
ATOM 15104 N N . LEU D 1 239 ? -83.755 -17.285 66.248 1.00 30.47 262 LEU D N 1
ATOM 15105 C CA . LEU D 1 239 ? -85.114 -17.786 66.353 1.00 31.06 262 LEU D CA 1
ATOM 15106 C C . LEU D 1 239 ? -85.763 -18.097 65.001 1.00 35.21 262 LEU D C 1
ATOM 15107 O O . LEU D 1 239 ? -86.571 -19.015 64.932 1.00 35.42 262 LEU D O 1
ATOM 15112 N N . GLY D 1 240 ? -85.403 -17.343 63.957 1.00 32.33 263 GLY D N 1
ATOM 15113 C CA . GLY D 1 240 ? -85.990 -17.502 62.627 1.00 31.62 263 GLY D CA 1
ATOM 15114 C C . GLY D 1 240 ? -85.114 -18.048 61.527 1.00 34.75 263 GLY D C 1
ATOM 15115 O O . GLY D 1 240 ? -85.605 -18.251 60.411 1.00 37.02 263 GLY D O 1
ATOM 15116 N N . GLY D 1 241 ? -83.836 -18.270 61.813 1.00 28.93 264 GLY D N 1
ATOM 15117 C CA . GLY D 1 241 ? -82.889 -18.818 60.841 1.00 28.04 264 GLY D CA 1
ATOM 15118 C C . GLY D 1 241 ? -82.515 -17.934 59.668 1.00 32.31 264 GLY D C 1
ATOM 15119 O O . GLY D 1 241 ? -82.049 -18.445 58.645 1.00 31.90 264 GLY D O 1
ATOM 15120 N N . VAL D 1 242 ? -82.695 -16.600 59.794 1.00 29.37 265 VAL D N 1
ATOM 15121 C CA . VAL D 1 242 ? -82.274 -15.650 58.758 1.00 28.82 265 VAL D CA 1
ATOM 15122 C C . VAL D 1 242 ? -80.732 -15.652 58.825 1.00 32.60 265 VAL D C 1
ATOM 15123 O O . VAL D 1 242 ? -80.191 -15.604 59.931 1.00 31.91 265 VAL D O 1
ATOM 15127 N N . ASP D 1 243 ? -80.026 -15.774 57.675 1.00 29.60 266 ASP D N 1
ATOM 15128 C CA . ASP D 1 243 ? -78.557 -15.779 57.668 1.00 28.62 266 ASP D CA 1
ATOM 15129 C C . ASP D 1 243 ? -78.010 -14.468 58.266 1.00 30.22 266 ASP D C 1
ATOM 15130 O O . ASP D 1 243 ? -78.408 -13.386 57.814 1.00 28.10 266 ASP D O 1
ATOM 15135 N N . PRO D 1 244 ? -77.079 -14.534 59.252 1.00 28.15 267 PRO D N 1
ATOM 15136 C CA . PRO D 1 244 ? -76.551 -13.285 59.839 1.00 27.25 267 PRO D CA 1
ATOM 15137 C C . PRO D 1 244 ? -75.774 -12.408 58.857 1.00 28.92 267 PRO D C 1
ATOM 15138 O O . PRO D 1 244 ? -75.770 -11.200 59.019 1.00 27.27 267 PRO D O 1
ATOM 15142 N N . SER D 1 245 ? -75.142 -12.998 57.835 1.00 26.90 268 SER D N 1
ATOM 15143 C CA . SER D 1 245 ? -74.438 -12.207 56.829 1.00 27.13 268 SER D CA 1
ATOM 15144 C C . SER D 1 245 ? -75.431 -11.394 55.938 1.00 29.50 268 SER D C 1
ATOM 15145 O O . SER D 1 245 ? -75.015 -10.464 55.255 1.00 28.15 268 SER D O 1
ATOM 15148 N N . ALA D 1 246 ? -76.737 -11.735 55.969 1.00 26.23 269 ALA D N 1
ATOM 15149 C CA . ALA D 1 246 ? -77.764 -11.019 55.219 1.00 25.64 269 ALA D CA 1
ATOM 15150 C C . ALA D 1 246 ? -78.515 -9.981 56.088 1.00 27.38 269 ALA D C 1
ATOM 15151 O O . ALA D 1 246 ? -79.457 -9.334 55.609 1.00 26.55 269 ALA D O 1
ATOM 15153 N N . CYS D 1 247 ? -78.096 -9.822 57.363 1.00 23.34 270 CYS D N 1
ATOM 15154 C CA . CYS D 1 247 ? -78.704 -8.908 58.338 1.00 23.45 270 CYS D CA 1
ATOM 15155 C C . CYS D 1 247 ? -77.911 -7.622 58.465 1.00 26.42 270 CYS D C 1
ATOM 15156 O O . CYS D 1 247 ? -76.678 -7.655 58.525 1.00 23.95 270 CYS D O 1
ATOM 15159 N N . LEU D 1 248 ? -78.614 -6.490 58.535 1.00 21.72 271 LEU D N 1
ATOM 15160 C CA . LEU D 1 248 ? -77.923 -5.210 58.624 1.00 20.95 271 LEU D CA 1
ATOM 15161 C C . LEU D 1 248 ? -78.590 -4.262 59.641 1.00 22.10 271 LEU D C 1
ATOM 15162 O O . LEU D 1 248 ? -79.628 -3.667 59.354 1.00 20.95 271 LEU D O 1
ATOM 15167 N N . PRO D 1 249 ? -78.002 -4.126 60.856 1.00 20.52 272 PRO D N 1
ATOM 15168 C CA . PRO D 1 249 ? -78.578 -3.184 61.837 1.00 21.14 272 PRO D CA 1
ATOM 15169 C C . PRO D 1 249 ? -78.132 -1.769 61.485 1.00 25.33 272 PRO D C 1
ATOM 15170 O O . PRO D 1 249 ? -76.941 -1.530 61.208 1.00 23.04 272 PRO D O 1
ATOM 15174 N N . ILE D 1 250 ? -79.090 -0.835 61.462 1.00 22.94 273 ILE D N 1
ATOM 15175 C CA . ILE D 1 250 ? -78.787 0.552 61.111 1.00 22.55 273 ILE D CA 1
ATOM 15176 C C . ILE D 1 250 ? -79.326 1.515 62.141 1.00 25.59 273 ILE D C 1
ATOM 15177 O O . ILE D 1 250 ? -80.475 1.383 62.578 1.00 25.35 273 ILE D O 1
ATOM 15182 N N . THR D 1 251 ? -78.523 2.527 62.468 1.00 21.50 274 THR D N 1
ATOM 15183 C CA . THR D 1 251 ? -78.988 3.619 63.308 1.00 22.19 274 THR D CA 1
ATOM 15184 C C . THR D 1 251 ? -78.875 4.876 62.477 1.00 26.50 274 THR D C 1
ATOM 15185 O O . THR D 1 251 ? -77.808 5.178 61.924 1.00 25.86 274 THR D O 1
ATOM 15189 N N . ILE D 1 252 ? -79.988 5.590 62.386 1.00 24.53 275 ILE D N 1
ATOM 15190 C CA . ILE D 1 252 ? -80.053 6.894 61.751 1.00 25.56 275 ILE D CA 1
ATOM 15191 C C . ILE D 1 252 ? -79.870 7.928 62.870 1.00 29.38 275 ILE D C 1
ATOM 15192 O O . ILE D 1 252 ? -80.693 7.992 63.793 1.00 29.14 275 ILE D O 1
ATOM 15197 N N . ASP D 1 253 ? -78.764 8.683 62.820 1.00 25.87 276 ASP D N 1
ATOM 15198 C CA . ASP D 1 253 ? -78.457 9.693 63.839 1.00 25.82 276 ASP D CA 1
ATOM 15199 C C . ASP D 1 253 ? -78.802 11.113 63.371 1.00 29.52 276 ASP D C 1
ATOM 15200 O O . ASP D 1 253 ? -78.094 11.708 62.557 1.00 27.75 276 ASP D O 1
ATOM 15205 N N . VAL D 1 254 ? -79.885 11.657 63.914 1.00 27.92 277 VAL D N 1
ATOM 15206 C CA . VAL D 1 254 ? -80.336 13.020 63.589 1.00 28.69 277 VAL D CA 1
ATOM 15207 C C . VAL D 1 254 ? -80.201 13.945 64.807 1.00 32.79 277 VAL D C 1
ATOM 15208 O O . VAL D 1 254 ? -80.760 15.042 64.822 1.00 34.55 277 VAL D O 1
ATOM 15212 N N . GLY D 1 255 ? -79.450 13.489 65.804 1.00 28.66 278 GLY D N 1
ATOM 15213 C CA . GLY D 1 255 ? -79.283 14.206 67.062 1.00 28.74 278 GLY D CA 1
ATOM 15214 C C . GLY D 1 255 ? -80.145 13.570 68.133 1.00 32.31 278 GLY D C 1
ATOM 15215 O O . GLY D 1 255 ? -80.810 12.558 67.889 1.00 31.71 278 GLY D O 1
ATOM 15216 N N . THR D 1 256 ? -80.145 14.146 69.327 1.00 30.18 279 THR D N 1
ATOM 15217 C CA . THR D 1 256 ? -80.937 13.628 70.452 1.00 29.83 279 THR D CA 1
ATOM 15218 C C . THR D 1 256 ? -81.455 14.751 71.292 1.00 33.77 279 THR D C 1
ATOM 15219 O O . THR D 1 256 ? -80.749 15.742 71.447 1.00 34.14 279 THR D O 1
ATOM 15223 N N . ASN D 1 257 ? -82.675 14.598 71.863 1.00 30.97 280 ASN D N 1
ATOM 15224 C CA . ASN D 1 257 ? -83.233 15.590 72.797 1.00 32.73 280 ASN D CA 1
ATOM 15225 C C . ASN D 1 257 ? -82.903 15.222 74.239 1.00 36.00 280 ASN D C 1
ATOM 15226 O O . ASN D 1 257 ? -83.290 15.935 75.143 1.00 36.58 280 ASN D O 1
ATOM 15231 N N . ASN D 1 258 ? -82.195 14.102 74.452 1.00 32.90 281 ASN D N 1
ATOM 15232 C CA . ASN D 1 258 ? -81.773 13.627 75.767 1.00 33.67 281 ASN D CA 1
ATOM 15233 C C . ASN D 1 258 ? -80.609 14.505 76.262 1.00 37.54 281 ASN D C 1
ATOM 15234 O O . ASN D 1 258 ? -79.477 14.367 75.789 1.00 35.03 281 ASN D O 1
ATOM 15239 N N . GLU D 1 259 ? -80.897 15.407 77.210 1.00 36.91 282 GLU D N 1
ATOM 15240 C CA . GLU D 1 259 ? -79.907 16.338 77.766 1.00 38.24 282 GLU D CA 1
ATOM 15241 C C . GLU D 1 259 ? -78.759 15.649 78.510 1.00 40.33 282 GLU D C 1
ATOM 15242 O O . GLU D 1 259 ? -77.626 16.133 78.447 1.00 39.10 282 GLU D O 1
ATOM 15248 N N . LYS D 1 260 ? -79.045 14.527 79.194 1.00 37.31 283 LYS D N 1
ATOM 15249 C CA . LYS D 1 260 ? -78.027 13.747 79.904 1.00 37.26 283 LYS D CA 1
ATOM 15250 C C . LYS D 1 260 ? -76.987 13.245 78.879 1.00 37.07 283 LYS D C 1
ATOM 15251 O O . LYS D 1 260 ? -75.788 13.413 79.101 1.00 34.36 283 LYS D O 1
ATOM 15257 N N . LEU D 1 261 ? -77.448 12.688 77.752 1.00 33.04 284 LEU D N 1
ATOM 15258 C CA . LEU D 1 261 ? -76.558 12.202 76.699 1.00 31.26 284 LEU D CA 1
ATOM 15259 C C . LEU D 1 261 ? -75.769 13.338 76.036 1.00 36.09 284 LEU D C 1
ATOM 15260 O O . LEU D 1 261 ? -74.563 13.203 75.840 1.00 35.18 284 LEU D O 1
ATOM 15265 N N . LEU D 1 262 ? -76.433 14.472 75.754 1.00 33.46 285 LEU D N 1
ATOM 15266 C CA . LEU D 1 262 ? -75.785 15.658 75.173 1.00 33.96 285 LEU D CA 1
ATOM 15267 C C . LEU D 1 262 ? -74.672 16.232 76.070 1.00 38.13 285 LEU D C 1
ATOM 15268 O O . LEU D 1 262 ? -73.775 16.896 75.557 1.00 38.55 285 LEU D O 1
ATOM 15273 N N . ASN D 1 263 ? -74.751 16.000 77.395 1.00 34.86 286 ASN D N 1
ATOM 15274 C CA . ASN D 1 263 ? -73.757 16.429 78.390 1.00 35.06 286 ASN D CA 1
ATOM 15275 C C . ASN D 1 263 ? -72.728 15.343 78.694 1.00 38.85 286 ASN D C 1
ATOM 15276 O O . ASN D 1 263 ? -71.761 15.603 79.410 1.00 38.54 286 ASN D O 1
ATOM 15281 N N . ASP D 1 264 ? -72.981 14.116 78.242 1.00 30.94 287 ASP D N 1
ATOM 15282 C CA . ASP D 1 264 ? -72.123 12.967 78.533 1.00 31.60 287 ASP D CA 1
ATOM 15283 C C . ASP D 1 264 ? -70.886 12.929 77.630 1.00 34.76 287 ASP D C 1
ATOM 15284 O O . ASP D 1 264 ? -71.012 12.792 76.416 1.00 32.51 287 ASP D O 1
ATOM 15289 N N . GLU D 1 265 ? -69.689 12.989 78.230 1.00 30.80 288 GLU D N 1
ATOM 15290 C CA . GLU D 1 265 ? -68.441 12.901 77.458 1.00 30.07 288 GLU D CA 1
ATOM 15291 C C . GLU D 1 265 ? -68.318 11.580 76.654 1.00 31.86 288 GLU D C 1
ATOM 15292 O O . GLU D 1 265 ? -67.638 11.569 75.643 1.00 30.96 288 GLU D O 1
ATOM 15298 N N . PHE D 1 266 ? -69.010 10.500 77.069 1.00 29.05 289 PHE D N 1
ATOM 15299 C CA . PHE D 1 266 ? -68.954 9.205 76.364 1.00 27.73 289 PHE D CA 1
ATOM 15300 C C . PHE D 1 266 ? -70.033 9.026 75.304 1.00 30.77 289 PHE D C 1
ATOM 15301 O O . PHE D 1 266 ? -70.053 7.978 74.652 1.00 29.70 289 PHE D O 1
ATOM 15309 N N . TYR D 1 267 ? -70.931 10.029 75.102 1.00 27.67 290 TYR D N 1
ATOM 15310 C CA . TYR D 1 267 ? -71.964 9.899 74.057 1.00 26.38 290 TYR D CA 1
ATOM 15311 C C . TYR D 1 267 ? -71.305 9.705 72.661 1.00 30.08 290 TYR D C 1
ATOM 15312 O O . TYR D 1 267 ? -70.359 10.414 72.322 1.00 30.40 290 TYR D O 1
ATOM 15321 N N . ILE D 1 268 ? -71.816 8.757 71.871 1.00 26.89 291 ILE D N 1
ATOM 15322 C CA . ILE D 1 268 ? -71.239 8.381 70.563 1.00 26.91 291 ILE D CA 1
ATOM 15323 C C . ILE D 1 268 ? -71.896 9.063 69.351 1.00 29.91 291 ILE D C 1
ATOM 15324 O O . ILE D 1 268 ? -71.407 8.886 68.241 1.00 28.31 291 ILE D O 1
ATOM 15329 N N . GLY D 1 269 ? -72.992 9.795 69.557 1.00 26.82 292 GLY D N 1
ATOM 15330 C CA . GLY D 1 269 ? -73.689 10.407 68.434 1.00 25.88 292 GLY D CA 1
ATOM 15331 C C . GLY D 1 269 ? -73.386 11.862 68.186 1.00 29.39 292 GLY D C 1
ATOM 15332 O O . GLY D 1 269 ? -72.553 12.449 68.868 1.00 29.00 292 GLY D O 1
ATOM 15333 N N . LEU D 1 270 ? -74.079 12.462 67.203 1.00 26.95 293 LEU D N 1
ATOM 15334 C CA . LEU D 1 270 ? -73.969 13.895 66.926 1.00 27.82 293 LEU D CA 1
ATOM 15335 C C . LEU D 1 270 ? -74.451 14.629 68.180 1.00 31.65 293 LEU D C 1
ATOM 15336 O O . LEU D 1 270 ? -75.530 14.331 68.700 1.00 30.11 293 LEU D O 1
ATOM 15341 N N . ARG D 1 271 ? -73.625 15.535 68.691 1.00 30.25 294 ARG D N 1
ATOM 15342 C CA . ARG D 1 271 ? -73.912 16.277 69.916 1.00 30.84 294 ARG D CA 1
ATOM 15343 C C . ARG D 1 271 ? -74.729 17.543 69.595 1.00 35.90 294 ARG D C 1
ATOM 15344 O O . ARG D 1 271 ? -74.231 18.664 69.661 1.00 35.77 294 ARG D O 1
ATOM 15352 N N . GLN D 1 272 ? -75.991 17.335 69.204 1.00 32.30 295 GLN D N 1
ATOM 15353 C CA . GLN D 1 272 ? -76.948 18.367 68.839 1.00 32.27 295 GLN D CA 1
ATOM 15354 C C . GLN D 1 272 ? -78.349 17.829 69.142 1.00 36.64 295 GLN D C 1
ATOM 15355 O O . GLN D 1 272 ? -78.534 16.613 69.212 1.00 33.57 295 GLN D O 1
ATOM 15361 N N . LYS D 1 273 ? -79.340 18.734 69.263 1.00 36.03 296 LYS D N 1
ATOM 15362 C CA . LYS D 1 273 ? -80.748 18.387 69.457 1.00 35.19 296 LYS D CA 1
ATOM 15363 C C . LYS D 1 273 ? -81.267 17.699 68.187 1.00 38.70 296 LYS D C 1
ATOM 15364 O O . LYS D 1 273 ? -80.667 17.825 67.122 1.00 38.90 296 LYS D O 1
ATOM 15370 N N . ARG D 1 274 ? -82.380 16.980 68.315 1.00 35.04 297 ARG D N 1
ATOM 15371 C CA . ARG D 1 274 ? -83.003 16.191 67.252 1.00 34.74 297 ARG D CA 1
ATOM 15372 C C . ARG D 1 274 ? -83.566 17.009 66.089 1.00 37.65 297 ARG D C 1
ATOM 15373 O O . ARG D 1 274 ? -84.434 17.851 66.295 1.00 38.74 297 ARG D O 1
ATOM 15381 N N . ALA D 1 275 ? -83.078 16.755 64.860 1.00 33.28 298 ALA D N 1
ATOM 15382 C CA . ALA D 1 275 ? -83.617 17.421 63.667 1.00 33.39 298 ALA D CA 1
ATOM 15383 C C . ALA D 1 275 ? -85.037 16.903 63.449 1.00 37.63 298 ALA D C 1
ATOM 15384 O O . ALA D 1 275 ? -85.322 15.735 63.724 1.00 36.55 298 ALA D O 1
ATOM 15386 N N . ARG D 1 276 ? -85.921 17.769 62.968 1.00 36.59 299 ARG D N 1
ATOM 15387 C CA . ARG D 1 276 ? -87.327 17.466 62.723 1.00 37.17 299 ARG D CA 1
ATOM 15388 C C . ARG D 1 276 ? -87.718 18.120 61.407 1.00 42.20 299 ARG D C 1
ATOM 15389 O O . ARG D 1 276 ? -86.965 18.942 60.890 1.00 43.25 299 ARG D O 1
ATOM 15391 N N . GLY D 1 277 ? -88.900 17.790 60.904 1.00 37.90 300 GLY D N 1
ATOM 15392 C CA . GLY D 1 277 ? -89.428 18.374 59.677 1.00 38.51 300 GLY D CA 1
ATOM 15393 C C . GLY D 1 277 ? -88.641 18.025 58.431 1.00 40.95 300 GLY D C 1
ATOM 15394 O O . GLY D 1 277 ? -88.167 16.898 58.294 1.00 38.62 300 GLY D O 1
ATOM 15395 N N . GLU D 1 278 ? -88.484 19.010 57.531 1.00 39.17 301 GLU D N 1
ATOM 15396 C CA . GLU D 1 278 ? -87.820 18.882 56.237 1.00 39.31 301 GLU D CA 1
ATOM 15397 C C . GLU D 1 278 ? -86.396 18.303 56.297 1.00 42.29 301 GLU D C 1
ATOM 15398 O O . GLU D 1 278 ? -86.076 17.450 55.474 1.00 41.03 301 GLU D O 1
ATOM 15400 N N . GLU D 1 279 ? -85.546 18.761 57.232 1.00 38.44 302 GLU D N 1
ATOM 15401 C CA . GLU D 1 279 ? -84.170 18.253 57.336 1.00 37.24 302 GLU D CA 1
ATOM 15402 C C . GLU D 1 279 ? -84.162 16.740 57.623 1.00 38.44 302 GLU D C 1
ATOM 15403 O O . GLU D 1 279 ? -83.377 15.995 57.023 1.00 37.80 302 GLU D O 1
ATOM 15409 N N . TYR D 1 280 ? -85.054 16.299 58.523 1.00 33.28 303 TYR D N 1
ATOM 15410 C CA . TYR D 1 280 ? -85.213 14.891 58.873 1.00 32.22 303 TYR D CA 1
ATOM 15411 C C . TYR D 1 280 ? -85.741 14.112 57.656 1.00 34.48 303 TYR D C 1
ATOM 15412 O O . TYR D 1 280 ? -85.163 13.091 57.286 1.00 31.99 303 TYR D O 1
ATOM 15421 N N . ASP D 1 281 ? -86.853 14.602 57.055 1.00 32.97 304 ASP D N 1
ATOM 15422 C CA . ASP D 1 281 ? -87.522 14.001 55.904 1.00 32.03 304 ASP D CA 1
ATOM 15423 C C . ASP D 1 281 ? -86.591 13.767 54.737 1.00 34.16 304 ASP D C 1
ATOM 15424 O O . ASP D 1 281 ? -86.614 12.684 54.162 1.00 32.06 304 ASP D O 1
ATOM 15429 N N . GLU D 1 282 ? -85.759 14.764 54.401 1.00 31.70 305 GLU D N 1
ATOM 15430 C CA . GLU D 1 282 ? -84.793 14.660 53.303 1.00 31.12 305 GLU D CA 1
ATOM 15431 C C . GLU D 1 282 ? -83.775 13.543 53.520 1.00 33.18 305 GLU D C 1
ATOM 15432 O O . GLU D 1 282 ? -83.453 12.835 52.559 1.00 32.47 305 GLU D O 1
ATOM 15438 N N . LEU D 1 283 ? -83.289 13.363 54.771 1.00 29.49 306 LEU D N 1
ATOM 15439 C CA . LEU D 1 283 ? -82.330 12.293 55.068 1.00 27.62 306 LEU D CA 1
ATOM 15440 C C . LEU D 1 283 ? -83.018 10.934 54.977 1.00 31.01 306 LEU D C 1
ATOM 15441 O O . LEU D 1 283 ? -82.436 9.998 54.420 1.00 30.51 306 LEU D O 1
ATOM 15446 N N . MET D 1 284 ? -84.232 10.819 55.552 1.00 27.09 307 MET D N 1
ATOM 15447 C CA . MET D 1 284 ? -85.001 9.578 55.520 1.00 26.64 307 MET D CA 1
ATOM 15448 C C . MET D 1 284 ? -85.327 9.183 54.058 1.00 29.24 307 MET D C 1
ATOM 15449 O O . MET D 1 284 ? -85.177 8.014 53.701 1.00 28.31 307 MET D O 1
ATOM 15454 N N . GLU D 1 285 ? -85.735 10.156 53.216 1.00 26.52 308 GLU D N 1
ATOM 15455 C CA . GLU D 1 285 ? -86.022 9.903 51.798 1.00 26.95 308 GLU D CA 1
ATOM 15456 C C . GLU D 1 285 ? -84.759 9.443 51.062 1.00 30.37 308 GLU D C 1
ATOM 15457 O O . GLU D 1 285 ? -84.817 8.501 50.273 1.00 29.69 308 GLU D O 1
ATOM 15463 N N . GLU D 1 286 ? -83.614 10.095 51.327 1.00 26.41 309 GLU D N 1
ATOM 15464 C CA . GLU D 1 286 ? -82.356 9.698 50.709 1.00 25.59 309 GLU D CA 1
ATOM 15465 C C . GLU D 1 286 ? -81.982 8.272 51.161 1.00 28.23 309 GLU D C 1
ATOM 15466 O O . GLU D 1 286 ? -81.564 7.459 50.333 1.00 27.17 309 GLU D O 1
ATOM 15472 N N . PHE D 1 287 ? -82.166 7.972 52.470 1.00 24.14 310 PHE D N 1
ATOM 15473 C CA . PHE D 1 287 ? -81.867 6.647 53.022 1.00 22.64 310 PHE D CA 1
ATOM 15474 C C . PHE D 1 287 ? -82.708 5.555 52.351 1.00 27.29 310 PHE D C 1
ATOM 15475 O O . PHE D 1 287 ? -82.162 4.542 51.910 1.00 25.30 310 PHE D O 1
ATOM 15483 N N . MET D 1 288 ? -84.037 5.764 52.277 1.00 25.40 311 MET D N 1
ATOM 15484 C CA . MET D 1 288 ? -84.937 4.774 51.688 1.00 24.01 311 MET D CA 1
ATOM 15485 C C . MET D 1 288 ? -84.695 4.598 50.195 1.00 27.98 311 MET D C 1
ATOM 15486 O O . MET D 1 288 ? -84.794 3.468 49.705 1.00 28.41 311 MET D O 1
ATOM 15491 N N . ALA D 1 289 ? -84.328 5.690 49.473 1.00 24.56 312 ALA D N 1
ATOM 15492 C CA . ALA D 1 289 ? -83.998 5.607 48.047 1.00 24.19 312 ALA D CA 1
ATOM 15493 C C . ALA D 1 289 ? -82.667 4.842 47.872 1.00 27.72 312 ALA D C 1
ATOM 15494 O O . ALA D 1 289 ? -82.558 4.040 46.951 1.00 27.95 312 ALA D O 1
ATOM 15496 N N . ALA D 1 290 ? -81.674 5.077 48.772 1.00 25.24 313 ALA D N 1
ATOM 15497 C CA . ALA D 1 290 ? -80.349 4.422 48.715 1.00 24.21 313 ALA D CA 1
ATOM 15498 C C . ALA D 1 290 ? -80.471 2.911 48.948 1.00 26.91 313 ALA D C 1
ATOM 15499 O O . ALA D 1 290 ? -79.830 2.129 48.255 1.00 25.71 313 ALA D O 1
ATOM 15501 N N . VAL D 1 291 ? -81.318 2.508 49.909 1.00 24.46 314 VAL D N 1
ATOM 15502 C CA . VAL D 1 291 ? -81.571 1.102 50.242 1.00 23.33 314 VAL D CA 1
ATOM 15503 C C . VAL D 1 291 ? -82.168 0.374 49.027 1.00 25.70 314 VAL D C 1
ATOM 15504 O O . VAL D 1 291 ? -81.723 -0.723 48.696 1.00 24.87 314 VAL D O 1
ATOM 15508 N N . LYS D 1 292 ? -83.136 0.999 48.338 1.00 23.54 315 LYS D N 1
ATOM 15509 C CA . LYS D 1 292 ? -83.745 0.396 47.138 1.00 22.63 315 LYS D CA 1
ATOM 15510 C C . LYS D 1 292 ? -82.722 0.316 46.000 1.00 27.07 315 LYS D C 1
ATOM 15511 O O . LYS D 1 292 ? -82.583 -0.738 45.382 1.00 25.37 315 LYS D O 1
ATOM 15517 N N . THR D 1 293 ? -81.983 1.421 45.748 1.00 27.02 316 THR D N 1
ATOM 15518 C CA . THR D 1 293 ? -80.967 1.479 44.685 1.00 26.64 316 THR D CA 1
ATOM 15519 C C . THR D 1 293 ? -79.930 0.366 44.860 1.00 29.97 316 THR D C 1
ATOM 15520 O O . THR D 1 293 ? -79.650 -0.368 43.917 1.00 29.74 316 THR D O 1
ATOM 15524 N N . PHE D 1 294 ? -79.395 0.231 46.077 1.00 25.41 317 PHE D N 1
ATOM 15525 C CA . PHE D 1 294 ? -78.321 -0.698 46.374 1.00 23.50 317 PHE D CA 1
ATOM 15526 C C . PHE D 1 294 ? -78.747 -2.140 46.641 1.00 27.26 317 PHE D C 1
ATOM 15527 O O . PHE D 1 294 ? -78.044 -3.063 46.230 1.00 24.40 317 PHE D O 1
ATOM 15535 N N . TYR D 1 295 ? -79.868 -2.350 47.351 1.00 25.20 318 TYR D N 1
ATOM 15536 C CA . TYR D 1 295 ? -80.275 -3.698 47.751 1.00 24.78 318 TYR D CA 1
ATOM 15537 C C . TYR D 1 295 ? -81.477 -4.245 47.012 1.00 30.80 318 TYR D C 1
ATOM 15538 O O . TYR D 1 295 ? -81.815 -5.401 47.237 1.00 30.55 318 TYR D O 1
ATOM 15547 N N . GLY D 1 296 ? -82.067 -3.452 46.109 1.00 25.54 319 GLY D N 1
ATOM 15548 C CA . GLY D 1 296 ? -83.199 -3.897 45.293 1.00 25.55 319 GLY D CA 1
ATOM 15549 C C . GLY D 1 296 ? -84.551 -3.818 45.975 1.00 29.82 319 GLY D C 1
ATOM 15550 O O . GLY D 1 296 ? -84.694 -3.294 47.091 1.00 27.54 319 GLY D O 1
ATOM 15551 N N . GLU D 1 297 ? -85.545 -4.384 45.306 1.00 26.41 320 GLU D N 1
ATOM 15552 C CA . GLU D 1 297 ? -86.956 -4.369 45.706 1.00 27.29 320 GLU D CA 1
ATOM 15553 C C . GLU D 1 297 ? -87.325 -5.319 46.825 1.00 29.74 320 GLU D C 1
ATOM 15554 O O . GLU D 1 297 ? -88.342 -5.112 47.494 1.00 30.53 320 GLU D O 1
ATOM 15560 N N . LYS D 1 298 ? -86.520 -6.363 47.029 1.00 25.14 321 LYS D N 1
ATOM 15561 C CA . LYS D 1 298 ? -86.830 -7.444 47.958 1.00 24.26 321 LYS D CA 1
ATOM 15562 C C . LYS D 1 298 ? -86.277 -7.281 49.355 1.00 27.98 321 LYS D C 1
ATOM 15563 O O . LYS D 1 298 ? -86.602 -8.091 50.223 1.00 27.27 321 LYS D O 1
ATOM 15569 N N . VAL D 1 299 ? -85.460 -6.249 49.594 1.00 24.45 322 VAL D N 1
ATOM 15570 C CA . VAL D 1 299 ? -84.888 -6.050 50.922 1.00 23.51 322 VAL D CA 1
ATOM 15571 C C . VAL D 1 299 ? -85.974 -5.675 51.937 1.00 27.79 322 VAL D C 1
ATOM 15572 O O . VAL D 1 299 ? -86.790 -4.792 51.665 1.00 27.85 322 VAL D O 1
ATOM 15576 N N . LEU D 1 300 ? -85.990 -6.348 53.090 1.00 24.89 323 LEU D N 1
ATOM 15577 C CA . LEU D 1 300 ? -86.942 -6.026 54.142 1.00 24.77 323 LEU D CA 1
ATOM 15578 C C . LEU D 1 300 ? -86.383 -4.882 54.983 1.00 27.71 323 LEU D C 1
ATOM 15579 O O . LEU D 1 300 ? -85.257 -4.980 55.463 1.00 25.65 323 LEU D O 1
ATOM 15584 N N . ILE D 1 301 ? -87.182 -3.808 55.163 1.00 24.86 324 ILE D N 1
ATOM 15585 C CA . ILE D 1 301 ? -86.826 -2.692 56.039 1.00 24.22 324 ILE D CA 1
ATOM 15586 C C . ILE D 1 301 ? -87.756 -2.767 57.238 1.00 29.32 324 ILE D C 1
ATOM 15587 O O . ILE D 1 301 ? -88.963 -2.506 57.125 1.00 29.15 324 ILE D O 1
ATOM 15592 N N . GLN D 1 302 ? -87.193 -3.174 58.383 1.00 26.09 325 GLN D N 1
ATOM 15593 C CA . GLN D 1 302 ? -87.951 -3.277 59.608 1.00 26.83 325 GLN D CA 1
ATOM 15594 C C . GLN D 1 302 ? -87.690 -2.050 60.511 1.00 31.63 325 GLN D C 1
ATOM 15595 O O . GLN D 1 302 ? -86.604 -1.918 61.068 1.00 28.67 325 GLN D O 1
ATOM 15601 N N . PHE D 1 303 ? -88.693 -1.141 60.609 1.00 30.23 326 PHE D N 1
ATOM 15602 C CA . PHE D 1 303 ? -88.601 0.070 61.426 1.00 29.69 326 PHE D CA 1
ATOM 15603 C C . PHE D 1 303 ? -88.821 -0.316 62.877 1.00 33.86 326 PHE D C 1
ATOM 15604 O O . PHE D 1 303 ? -89.692 -1.142 63.179 1.00 33.41 326 PHE D O 1
ATOM 15612 N N A GLU D 1 304 ? -88.083 0.313 63.792 0.54 29.55 327 GLU D N 1
ATOM 15613 N N B GLU D 1 304 ? -87.982 0.225 63.771 0.46 31.34 327 GLU D N 1
ATOM 15614 C CA A GLU D 1 304 ? -88.242 0.006 65.209 0.54 29.40 327 GLU D CA 1
ATOM 15615 C CA B GLU D 1 304 ? -88.008 -0.101 65.194 0.46 32.20 327 GLU D CA 1
ATOM 15616 C C A GLU D 1 304 ? -87.799 1.132 66.102 0.54 35.18 327 GLU D C 1
ATOM 15617 C C B GLU D 1 304 ? -87.617 1.107 66.035 0.46 36.99 327 GLU D C 1
ATOM 15618 O O A GLU D 1 304 ? -86.855 1.862 65.786 0.54 34.04 327 GLU D O 1
ATOM 15619 O O B GLU D 1 304 ? -86.783 1.905 65.614 0.46 35.88 327 GLU D O 1
ATOM 15630 N N A ASP D 1 305 ? -88.485 1.246 67.243 0.54 33.51 328 ASP D N 1
ATOM 15631 N N B ASP D 1 305 ? -88.224 1.227 67.230 0.46 34.62 328 ASP D N 1
ATOM 15632 C CA A ASP D 1 305 ? -88.234 2.188 68.318 0.54 33.94 328 ASP D CA 1
ATOM 15633 C CA B ASP D 1 305 ? -87.974 2.258 68.243 0.46 34.81 328 ASP D CA 1
ATOM 15634 C C A ASP D 1 305 ? -88.211 3.657 67.848 0.54 36.37 328 ASP D C 1
ATOM 15635 C C B ASP D 1 305 ? -88.111 3.710 67.750 0.46 36.83 328 ASP D C 1
ATOM 15636 O O A ASP D 1 305 ? -87.421 4.464 68.340 0.54 35.80 328 ASP D O 1
ATOM 15637 O O B ASP D 1 305 ? -87.328 4.570 68.157 0.46 36.28 328 ASP D O 1
ATOM 15646 N N . PHE D 1 306 ? -89.101 3.987 66.895 1.00 32.78 329 PHE D N 1
ATOM 15647 C CA . PHE D 1 306 ? -89.338 5.353 66.408 1.00 32.01 329 PHE D CA 1
ATOM 15648 C C . PHE D 1 306 ? -90.469 5.883 67.283 1.00 37.79 329 PHE D C 1
ATOM 15649 O O . PHE D 1 306 ? -91.273 5.070 67.773 1.00 35.50 329 PHE D O 1
ATOM 15657 N N . ALA D 1 307 ? -90.565 7.234 67.462 1.00 36.58 330 ALA D N 1
ATOM 15658 C CA . ALA D 1 307 ? -91.673 7.854 68.209 1.00 37.69 330 ALA D CA 1
ATOM 15659 C C . ALA D 1 307 ? -92.939 7.563 67.404 1.00 41.15 330 ALA D C 1
ATOM 15660 O O . ALA D 1 307 ? -92.830 7.358 66.190 1.00 37.24 330 ALA D O 1
ATOM 15662 N N . ASN D 1 308 ? -94.123 7.500 68.073 1.00 40.25 331 ASN D N 1
ATOM 15663 C CA . ASN D 1 308 ? -95.384 7.084 67.439 1.00 41.45 331 ASN D CA 1
ATOM 15664 C C . ASN D 1 308 ? -95.790 7.862 66.185 1.00 46.96 331 ASN D C 1
ATOM 15665 O O . ASN D 1 308 ? -96.115 7.211 65.195 1.00 45.50 331 ASN D O 1
ATOM 15670 N N . HIS D 1 309 ? -95.803 9.208 66.202 1.00 47.38 332 HIS D N 1
ATOM 15671 C CA . HIS D 1 309 ? -96.247 9.949 65.013 1.00 48.79 332 HIS D CA 1
ATOM 15672 C C . HIS D 1 309 ? -95.379 9.628 63.814 1.00 47.39 332 HIS D C 1
ATOM 15673 O O . HIS D 1 309 ? -95.898 9.318 62.732 1.00 45.70 332 HIS D O 1
ATOM 15680 N N . ASN D 1 310 ? -94.053 9.608 64.047 1.00 40.13 333 ASN D N 1
ATOM 15681 C CA . ASN D 1 310 ? -93.059 9.286 63.044 1.00 38.02 333 ASN D CA 1
ATOM 15682 C C . ASN D 1 310 ? -93.222 7.833 62.550 1.00 39.66 333 ASN D C 1
ATOM 15683 O O . ASN D 1 310 ? -93.262 7.620 61.338 1.00 37.55 333 ASN D O 1
ATOM 15688 N N . ALA D 1 311 ? -93.405 6.856 63.483 1.00 36.30 334 ALA D N 1
ATOM 15689 C CA . ALA D 1 311 ? -93.592 5.428 63.177 1.00 35.43 334 ALA D CA 1
ATOM 15690 C C . ALA D 1 311 ? -94.773 5.202 62.231 1.00 41.72 334 ALA D C 1
ATOM 15691 O O . ALA D 1 311 ? -94.650 4.437 61.270 1.00 40.17 334 ALA D O 1
ATOM 15693 N N . PHE D 1 312 ? -95.907 5.881 62.489 1.00 41.18 335 PHE D N 1
ATOM 15694 C CA . PHE D 1 312 ? -97.085 5.781 61.642 1.00 42.16 335 PHE D CA 1
ATOM 15695 C C . PHE D 1 312 ? -96.880 6.448 60.290 1.00 43.37 335 PHE D C 1
ATOM 15696 O O . PHE D 1 312 ? -97.297 5.881 59.290 1.00 40.80 335 PHE D O 1
ATOM 15704 N N . ASP D 1 313 ? -96.217 7.619 60.253 1.00 40.96 336 ASP D N 1
ATOM 15705 C CA . ASP D 1 313 ? -95.936 8.320 58.994 1.00 41.46 336 ASP D CA 1
ATOM 15706 C C . ASP D 1 313 ? -95.005 7.533 58.096 1.00 42.29 336 ASP D C 1
ATOM 15707 O O . ASP D 1 313 ? -95.264 7.421 56.898 1.00 42.97 336 ASP D O 1
ATOM 15712 N N . LEU D 1 314 ? -93.945 6.963 58.676 1.00 35.65 337 LEU D N 1
ATOM 15713 C CA . LEU D 1 314 ? -92.962 6.168 57.939 1.00 33.36 337 LEU D CA 1
ATOM 15714 C C . LEU D 1 314 ? -93.611 4.912 57.380 1.00 37.24 337 LEU D C 1
ATOM 15715 O O . LEU D 1 314 ? -93.394 4.567 56.220 1.00 33.74 337 LEU D O 1
ATOM 15720 N N . LEU D 1 315 ? -94.446 4.254 58.200 1.00 36.10 338 LEU D N 1
ATOM 15721 C CA . LEU D 1 315 ? -95.139 3.040 57.794 1.00 36.60 338 LEU D CA 1
ATOM 15722 C C . LEU D 1 315 ? -96.138 3.320 56.671 1.00 40.94 338 LEU D C 1
ATOM 15723 O O . LEU D 1 315 ? -96.141 2.594 55.685 1.00 39.55 338 LEU D O 1
ATOM 15728 N N . GLU D 1 316 ? -96.927 4.398 56.783 1.00 37.67 339 GLU D N 1
ATOM 15729 C CA . GLU D 1 316 ? -97.907 4.762 55.759 1.00 39.07 339 GLU D CA 1
ATOM 15730 C C . GLU D 1 316 ? -97.218 5.066 54.414 1.00 41.50 339 GLU D C 1
ATOM 15731 O O . GLU D 1 316 ? -97.657 4.588 53.366 1.00 41.27 339 GLU D O 1
ATOM 15737 N N . LYS D 1 317 ? -96.156 5.866 54.456 1.00 35.91 340 LYS D N 1
ATOM 15738 C CA . LYS D 1 317 ? -95.417 6.252 53.263 1.00 35.61 340 LYS D CA 1
ATOM 15739 C C . LYS D 1 317 ? -94.645 5.092 52.589 1.00 37.84 340 LYS D C 1
ATOM 15740 O O . LYS D 1 317 ? -94.878 4.798 51.418 1.00 40.75 340 LYS D O 1
ATOM 15746 N N . TYR D 1 318 ? -93.740 4.452 53.312 1.00 31.02 341 TYR D N 1
ATOM 15747 C CA . TYR D 1 318 ? -92.856 3.459 52.704 1.00 29.56 341 TYR D CA 1
ATOM 15748 C C . TYR D 1 318 ? -93.464 2.066 52.494 1.00 32.74 341 TYR D C 1
ATOM 15749 O O . TYR D 1 318 ? -92.939 1.319 51.672 1.00 32.24 341 TYR D O 1
ATOM 15758 N N . SER D 1 319 ? -94.591 1.737 53.138 1.00 30.90 342 SER D N 1
ATOM 15759 C CA . SER D 1 319 ? -95.239 0.438 52.892 1.00 31.15 342 SER D CA 1
ATOM 15760 C C . SER D 1 319 ? -95.859 0.356 51.465 1.00 36.80 342 SER D C 1
ATOM 15761 O O . SER D 1 319 ? -96.190 -0.739 51.010 1.00 37.28 342 SER D O 1
ATOM 15764 N N . LYS D 1 320 ? -95.983 1.508 50.760 1.00 32.71 343 LYS D N 1
ATOM 15765 C CA . LYS D 1 320 ? -96.502 1.578 49.391 1.00 33.05 343 LYS D CA 1
ATOM 15766 C C . LYS D 1 320 ? -95.385 1.411 48.350 1.00 34.93 343 LYS D C 1
ATOM 15767 O O . LYS D 1 320 ? -95.674 1.107 47.191 1.00 34.73 343 LYS D O 1
ATOM 15773 N N . THR D 1 321 ? -94.117 1.639 48.746 1.00 29.78 344 THR D N 1
ATOM 15774 C CA . THR D 1 321 ? -92.993 1.648 47.810 1.00 28.95 344 THR D CA 1
ATOM 15775 C C . THR D 1 321 ? -91.896 0.615 48.082 1.00 31.06 344 THR D C 1
ATOM 15776 O O . THR D 1 321 ? -91.040 0.412 47.226 1.00 29.49 344 THR D O 1
ATOM 15780 N N . HIS D 1 322 ? -91.878 0.025 49.277 1.00 27.22 345 HIS D N 1
ATOM 15781 C CA . HIS D 1 322 ? -90.835 -0.908 49.702 1.00 26.03 345 HIS D CA 1
ATOM 15782 C C . HIS D 1 322 ? -91.464 -2.041 50.499 1.00 30.62 345 HIS D C 1
ATOM 15783 O O . HIS D 1 322 ? -92.624 -1.922 50.912 1.00 28.93 345 HIS D O 1
ATOM 15790 N N . LEU D 1 323 ? -90.659 -3.101 50.789 1.00 26.33 346 LEU D N 1
ATOM 15791 C CA . LEU D 1 323 ? -91.046 -4.212 51.655 1.00 26.53 346 LEU D CA 1
ATOM 15792 C C . LEU D 1 323 ? -90.715 -3.703 53.061 1.00 30.37 346 LEU D C 1
ATOM 15793 O O . LEU D 1 323 ? -89.551 -3.580 53.422 1.00 28.49 346 LEU D O 1
ATOM 15798 N N . VAL D 1 324 ? -91.732 -3.322 53.819 1.00 30.43 347 VAL D N 1
ATOM 15799 C CA . VAL D 1 324 ? -91.501 -2.675 55.098 1.00 31.95 347 VAL D CA 1
ATOM 15800 C C . VAL D 1 324 ? -92.427 -3.190 56.177 1.00 35.34 347 VAL D C 1
ATOM 15801 O O . VAL D 1 324 ? -93.591 -3.508 55.906 1.00 34.49 347 VAL D O 1
ATOM 15805 N N A PHE D 1 325 ? -91.894 -3.261 57.412 0.45 31.78 348 PHE D N 1
ATOM 15806 N N B PHE D 1 325 ? -91.951 -3.207 57.414 0.55 30.59 348 PHE D N 1
ATOM 15807 C CA A PHE D 1 325 ? -92.602 -3.733 58.602 0.45 32.71 348 PHE D CA 1
ATOM 15808 C CA B PHE D 1 325 ? -92.834 -3.468 58.542 0.55 30.94 348 PHE D CA 1
ATOM 15809 C C A PHE D 1 325 ? -92.161 -2.953 59.858 0.45 35.88 348 PHE D C 1
ATOM 15810 C C B PHE D 1 325 ? -92.246 -2.830 59.783 0.55 34.61 348 PHE D C 1
ATOM 15811 O O A PHE D 1 325 ? -90.973 -2.689 60.005 0.45 34.66 348 PHE D O 1
ATOM 15812 O O B PHE D 1 325 ? -91.064 -2.499 59.822 0.55 32.66 348 PHE D O 1
ATOM 15827 N N . ASN D 1 326 ? -93.110 -2.552 60.739 1.00 32.92 349 ASN D N 1
ATOM 15828 C CA . ASN D 1 326 ? -92.753 -1.907 61.991 1.00 33.31 349 ASN D CA 1
ATOM 15829 C C . ASN D 1 326 ? -93.148 -2.921 63.062 1.00 37.90 349 ASN D C 1
ATOM 15830 O O . ASN D 1 326 ? -94.332 -3.238 63.199 1.00 37.09 349 ASN D O 1
ATOM 15835 N N . ASP D 1 327 ? -92.156 -3.505 63.751 1.00 36.23 350 ASP D N 1
ATOM 15836 C CA . ASP D 1 327 ? -92.430 -4.527 64.763 1.00 37.43 350 ASP D CA 1
ATOM 15837 C C . ASP D 1 327 ? -93.233 -4.007 65.952 1.00 38.42 350 ASP D C 1
ATOM 15838 O O . ASP D 1 327 ? -94.048 -4.752 66.477 1.00 38.03 350 ASP D O 1
ATOM 15843 N N . ASP D 1 328 ? -93.038 -2.730 66.345 1.00 35.36 351 ASP D N 1
ATOM 15844 C CA . ASP D 1 328 ? -93.753 -2.129 67.479 1.00 36.39 351 ASP D CA 1
ATOM 15845 C C . ASP D 1 328 ? -95.254 -1.975 67.202 1.00 42.38 351 ASP D C 1
ATOM 15846 O O . ASP D 1 328 ? -96.067 -2.065 68.132 1.00 44.21 351 ASP D O 1
ATOM 15851 N N . ILE D 1 329 ? -95.609 -1.739 65.934 1.00 37.68 352 ILE D N 1
ATOM 15852 C CA . ILE D 1 329 ? -97.005 -1.589 65.516 1.00 38.60 352 ILE D CA 1
ATOM 15853 C C . ILE D 1 329 ? -97.603 -2.933 65.066 1.00 40.55 352 ILE D C 1
ATOM 15854 O O . ILE D 1 329 ? -98.603 -3.394 65.617 1.00 41.75 352 ILE D O 1
ATOM 15859 N N . GLN D 1 330 ? -96.998 -3.532 64.050 1.00 34.76 353 GLN D N 1
ATOM 15860 C CA . GLN D 1 330 ? -97.528 -4.715 63.377 1.00 33.85 353 GLN D CA 1
ATOM 15861 C C . GLN D 1 330 ? -97.201 -6.037 64.051 1.00 37.26 353 GLN D C 1
ATOM 15862 O O . GLN D 1 330 ? -98.083 -6.897 64.121 1.00 37.28 353 GLN D O 1
ATOM 15868 N N . GLY D 1 331 ? -95.976 -6.185 64.552 1.00 34.62 354 GLY D N 1
ATOM 15869 C CA . GLY D 1 331 ? -95.544 -7.381 65.269 1.00 34.90 354 GLY D CA 1
ATOM 15870 C C . GLY D 1 331 ? -96.338 -7.567 66.542 1.00 39.98 354 GLY D C 1
ATOM 15871 O O . GLY D 1 331 ? -96.783 -8.680 66.842 1.00 40.87 354 GLY D O 1
ATOM 15872 N N . THR D 1 332 ? -96.553 -6.451 67.279 1.00 37.52 355 THR D N 1
ATOM 15873 C CA . THR D 1 332 ? -97.318 -6.412 68.523 1.00 38.42 355 THR D CA 1
ATOM 15874 C C . THR D 1 332 ? -98.754 -6.820 68.237 1.00 43.74 355 THR D C 1
ATOM 15875 O O . THR D 1 332 ? -99.287 -7.707 68.915 1.00 43.69 355 THR D O 1
ATOM 15879 N N . ALA D 1 333 ? -99.381 -6.169 67.234 1.00 40.75 356 ALA D N 1
ATOM 15880 C CA . ALA D 1 333 ? -100.755 -6.464 66.828 1.00 41.82 356 ALA D CA 1
ATOM 15881 C C . ALA D 1 333 ? -100.904 -7.965 66.528 1.00 45.96 356 ALA D C 1
ATOM 15882 O O . ALA D 1 333 ? -101.843 -8.591 67.018 1.00 47.00 356 ALA D O 1
ATOM 15884 N N . SER D 1 334 ? -99.925 -8.549 65.791 1.00 40.64 357 SER D N 1
ATOM 15885 C CA . SER D 1 334 ? -99.930 -9.963 65.411 1.00 40.01 357 SER D CA 1
ATOM 15886 C C . SER D 1 334 ? -99.794 -10.935 66.609 1.00 45.11 357 SER D C 1
ATOM 15887 O O . SER D 1 334 ? -100.557 -11.900 66.687 1.00 45.27 357 SER D O 1
ATOM 15890 N N . VAL D 1 335 ? -98.854 -10.673 67.536 1.00 42.14 358 VAL D N 1
ATOM 15891 C CA . VAL D 1 335 ? -98.615 -11.520 68.714 1.00 43.27 358 VAL D CA 1
ATOM 15892 C C . VAL D 1 335 ? -99.817 -11.482 69.684 1.00 50.16 358 VAL D C 1
ATOM 15893 O O . VAL D 1 335 ? -100.186 -12.542 70.199 1.00 51.47 358 VAL D O 1
ATOM 15897 N N . VAL D 1 336 ? -100.445 -10.293 69.889 1.00 47.16 359 VAL D N 1
ATOM 15898 C CA . VAL D 1 336 ? -101.597 -10.132 70.794 1.00 49.47 359 VAL D CA 1
ATOM 15899 C C . VAL D 1 336 ? -102.818 -10.861 70.213 1.00 56.87 359 VAL D C 1
ATOM 15900 O O . VAL D 1 336 ? -103.515 -11.546 70.962 1.00 59.28 359 VAL D O 1
ATOM 15904 N N . LEU D 1 337 ? -103.004 -10.819 68.877 1.00 53.71 360 LEU D N 1
ATOM 15905 C CA . LEU D 1 337 ? -104.099 -11.544 68.220 1.00 54.99 360 LEU D CA 1
ATOM 15906 C C . LEU D 1 337 ? -103.905 -13.061 68.413 1.00 59.83 360 LEU D C 1
ATOM 15907 O O . LEU D 1 337 ? -104.839 -13.741 68.836 1.00 59.51 360 LEU D O 1
ATOM 15912 N N . ALA D 1 338 ? -102.660 -13.564 68.181 1.00 56.49 361 ALA D N 1
ATOM 15913 C CA . ALA D 1 338 ? -102.273 -14.965 68.394 1.00 57.26 361 ALA D CA 1
ATOM 15914 C C . ALA D 1 338 ? -102.559 -15.404 69.851 1.00 65.49 361 ALA D C 1
ATOM 15915 O O . ALA D 1 338 ? -102.955 -16.552 70.083 1.00 65.96 361 ALA D O 1
ATOM 15917 N N . GLY D 1 339 ? -102.381 -14.470 70.795 1.00 63.90 362 GLY D N 1
ATOM 15918 C CA . GLY D 1 339 ? -102.661 -14.671 72.212 1.00 66.92 362 GLY D CA 1
ATOM 15919 C C . GLY D 1 339 ? -104.141 -14.813 72.486 1.00 73.67 362 GLY D C 1
ATOM 15920 O O . GLY D 1 339 ? -104.547 -15.722 73.212 1.00 76.11 362 GLY D O 1
ATOM 15921 N N . LEU D 1 340 ? -104.957 -13.928 71.873 1.00 70.01 363 LEU D N 1
ATOM 15922 C CA . LEU D 1 340 ? -106.415 -13.930 71.986 1.00 72.48 363 LEU D CA 1
ATOM 15923 C C . LEU D 1 340 ? -107.013 -15.240 71.473 1.00 76.46 363 LEU D C 1
ATOM 15924 O O . LEU D 1 340 ? -107.937 -15.771 72.088 1.00 78.27 363 LEU D O 1
ATOM 15929 N N . LEU D 1 341 ? -106.444 -15.790 70.386 1.00 70.21 364 LEU D N 1
ATOM 15930 C CA . LEU D 1 341 ? -106.871 -17.060 69.807 1.00 73.68 364 LEU D CA 1
ATOM 15931 C C . LEU D 1 341 ? -106.220 -18.172 70.624 1.00 97.90 364 LEU D C 1
ATOM 15932 O O . LEU D 1 341 ? -106.691 -19.304 70.620 1.00 70.77 364 LEU D O 1
ATOM 15937 N N . ALA D 1 361 ? -103.419 3.743 73.773 1.00 67.06 384 ALA D N 1
ATOM 15938 C CA . ALA D 1 361 ? -103.845 4.066 72.416 1.00 66.11 384 ALA D CA 1
ATOM 15939 C C . ALA D 1 361 ? -102.702 4.640 71.534 1.00 69.51 384 ALA D C 1
ATOM 15940 O O . ALA D 1 361 ? -102.875 5.667 70.866 1.00 70.01 384 ALA D O 1
ATOM 15942 N N . GLY D 1 362 ? -101.567 3.946 71.511 1.00 63.83 385 GLY D N 1
ATOM 15943 C CA . GLY D 1 362 ? -100.415 4.362 70.719 1.00 61.60 385 GLY D CA 1
ATOM 15944 C C . GLY D 1 362 ? -100.068 3.383 69.620 1.00 63.87 385 GLY D C 1
ATOM 15945 O O . GLY D 1 362 ? -100.966 2.842 68.969 1.00 63.02 385 GLY D O 1
ATOM 15946 N N . GLU D 1 363 ? -98.754 3.153 69.401 1.00 60.69 386 GLU D N 1
ATOM 15947 C CA . GLU D 1 363 ? -98.267 2.192 68.400 1.00 58.89 386 GLU D CA 1
ATOM 15948 C C . GLU D 1 363 ? -98.907 0.811 68.642 1.00 68.82 386 GLU D C 1
ATOM 15949 O O . GLU D 1 363 ? -99.533 0.244 67.736 1.00 68.23 386 GLU D O 1
ATOM 15955 N N . ALA D 1 364 ? -98.848 0.340 69.901 1.00 70.48 387 ALA D N 1
ATOM 15956 C CA . ALA D 1 364 ? -99.428 -0.936 70.316 1.00 72.05 387 ALA D CA 1
ATOM 15957 C C . ALA D 1 364 ? -100.956 -0.882 70.400 1.00 77.95 387 ALA D C 1
ATOM 15958 O O . ALA D 1 364 ? -101.612 -1.687 69.751 1.00 78.05 387 ALA D O 1
ATOM 15960 N N . GLY D 1 365 ? -101.496 0.069 71.168 1.00 76.06 388 GLY D N 1
ATOM 15961 C CA . GLY D 1 365 ? -102.932 0.253 71.399 1.00 78.29 388 GLY D CA 1
ATOM 15962 C C . GLY D 1 365 ? -103.840 0.290 70.181 1.00 81.98 388 GLY D C 1
ATOM 15963 O O . GLY D 1 365 ? -104.880 -0.380 70.159 1.00 82.88 388 GLY D O 1
ATOM 15964 N N . THR D 1 366 ? -103.459 1.083 69.162 1.00 76.79 389 THR D N 1
ATOM 15965 C CA . THR D 1 366 ? -104.229 1.225 67.919 1.00 76.48 389 THR D CA 1
ATOM 15966 C C . THR D 1 366 ? -103.868 0.128 66.911 1.00 76.61 389 THR D C 1
ATOM 15967 O O . THR D 1 366 ? -104.739 -0.292 66.145 1.00 77.26 389 THR D O 1
ATOM 15971 N N . GLY D 1 367 ? -102.611 -0.325 66.926 1.00 69.42 390 GLY D N 1
ATOM 15972 C CA . GLY D 1 367 ? -102.146 -1.408 66.068 1.00 66.55 390 GLY D CA 1
ATOM 15973 C C . GLY D 1 367 ? -102.917 -2.682 66.363 1.00 70.16 390 GLY D C 1
ATOM 15974 O O . GLY D 1 367 ? -103.450 -3.312 65.442 1.00 70.40 390 GLY D O 1
ATOM 15975 N N . ILE D 1 368 ? -103.029 -3.036 67.669 1.00 65.69 391 ILE D N 1
ATOM 15976 C CA . ILE D 1 368 ? -103.738 -4.229 68.139 1.00 66.66 391 ILE D CA 1
ATOM 15977 C C . ILE D 1 368 ? -105.221 -4.106 67.827 1.00 75.16 391 ILE D C 1
ATOM 15978 O O . ILE D 1 368 ? -105.792 -5.053 67.281 1.00 76.58 391 ILE D O 1
ATOM 15983 N N . ALA D 1 369 ? -105.849 -2.956 68.190 1.00 72.24 392 ALA D N 1
ATOM 15984 C CA . ALA D 1 369 ? -107.275 -2.702 67.963 1.00 74.62 392 ALA D CA 1
ATOM 15985 C C . ALA D 1 369 ? -107.653 -2.909 66.490 1.00 76.69 392 ALA D C 1
ATOM 15986 O O . ALA D 1 369 ? -108.628 -3.602 66.194 1.00 77.37 392 ALA D O 1
ATOM 15988 N N . GLU D 1 370 ? -106.835 -2.364 65.573 1.00 71.38 393 GLU D N 1
ATOM 15989 C CA . GLU D 1 370 ? -107.044 -2.499 64.135 1.00 70.65 393 GLU D CA 1
ATOM 15990 C C . GLU D 1 370 ? -107.020 -3.965 63.676 1.00 72.05 393 GLU D C 1
ATOM 15991 O O . GLU D 1 370 ? -107.904 -4.382 62.925 1.00 73.01 393 GLU D O 1
ATOM 15997 N N . LEU D 1 371 ? -106.022 -4.743 64.146 1.00 64.64 394 LEU D N 1
ATOM 15998 C CA . LEU D 1 371 ? -105.901 -6.149 63.766 1.00 61.85 394 LEU D CA 1
ATOM 15999 C C . LEU D 1 371 ? -107.028 -7.012 64.348 1.00 67.36 394 LEU D C 1
ATOM 16000 O O . LEU D 1 371 ? -107.471 -7.938 63.671 1.00 65.99 394 LEU D O 1
ATOM 16005 N N . ILE D 1 372 ? -107.511 -6.689 65.567 1.00 67.48 395 ILE D N 1
ATOM 16006 C CA . ILE D 1 372 ? -108.651 -7.396 66.182 1.00 71.91 395 ILE D CA 1
ATOM 16007 C C . ILE D 1 372 ? -109.884 -7.189 65.286 1.00 80.19 395 ILE D C 1
ATOM 16008 O O . ILE D 1 372 ? -110.553 -8.168 64.920 1.00 80.89 395 ILE D O 1
ATOM 16013 N N . ALA D 1 373 ? -110.162 -5.908 64.931 1.00 78.21 396 ALA D N 1
ATOM 16014 C CA . ALA D 1 373 ? -111.289 -5.517 64.081 1.00 79.95 396 ALA D CA 1
ATOM 16015 C C . ALA D 1 373 ? -111.189 -6.205 62.713 1.00 81.05 396 ALA D C 1
ATOM 16016 O O . ALA D 1 373 ? -112.196 -6.708 62.205 1.00 83.15 396 ALA D O 1
ATOM 16018 N N . LEU D 1 374 ? -109.963 -6.279 62.150 1.00 72.37 397 LEU D N 1
ATOM 16019 C CA . LEU D 1 374 ? -109.725 -6.919 60.862 1.00 69.62 397 LEU D CA 1
ATOM 16020 C C . LEU D 1 374 ? -109.997 -8.422 60.903 1.00 71.43 397 LEU D C 1
ATOM 16021 O O . LEU D 1 374 ? -110.722 -8.914 60.041 1.00 72.31 397 LEU D O 1
ATOM 16026 N N . GLU D 1 375 ? -109.435 -9.144 61.896 1.00 65.16 398 GLU D N 1
ATOM 16027 C CA . GLU D 1 375 ? -109.647 -10.585 62.048 1.00 69.08 398 GLU D CA 1
ATOM 16028 C C . GLU D 1 375 ? -111.126 -10.892 62.265 1.00 112.87 398 GLU D C 1
ATOM 16029 O O . GLU D 1 375 ? -111.644 -11.811 61.635 1.00 80.67 398 GLU D O 1
ATOM 16035 N N . GLN D 1 511 ? -96.004 -14.874 78.143 0.87 72.65 534 GLN D N 1
ATOM 16036 C CA . GLN D 1 511 ? -95.392 -13.608 77.750 1.00 69.46 534 GLN D CA 1
ATOM 16037 C C . GLN D 1 511 ? -95.739 -13.286 76.288 1.00 69.10 534 GLN D C 1
ATOM 16038 O O . GLN D 1 511 ? -95.460 -14.089 75.389 1.00 66.13 534 GLN D O 1
ATOM 16044 N N . SER D 1 512 ? -96.332 -12.097 76.058 1.00 64.07 535 SER D N 1
ATOM 16045 C CA . SER D 1 512 ? -96.744 -11.621 74.737 1.00 60.68 535 SER D CA 1
ATOM 16046 C C . SER D 1 512 ? -95.533 -11.075 73.928 1.00 58.81 535 SER D C 1
ATOM 16047 O O . SER D 1 512 ? -95.612 -10.012 73.313 1.00 55.77 535 SER D O 1
ATOM 16050 N N . ASN D 1 513 ? -94.417 -11.815 73.943 1.00 54.12 536 ASN D N 1
ATOM 16051 C CA . ASN D 1 513 ? -93.159 -11.428 73.312 1.00 50.92 536 ASN D CA 1
ATOM 16052 C C . ASN D 1 513 ? -93.266 -11.345 71.794 1.00 50.16 536 ASN D C 1
ATOM 16053 O O . ASN D 1 513 ? -93.679 -12.319 71.165 1.00 47.74 536 ASN D O 1
ATOM 16058 N N . ASN D 1 514 ? -92.837 -10.200 71.202 1.00 45.43 537 ASN D N 1
ATOM 16059 C CA . ASN D 1 514 ? -92.847 -9.994 69.741 1.00 43.41 537 ASN D CA 1
ATOM 16060 C C . ASN D 1 514 ? -91.982 -10.996 68.989 1.00 45.10 537 ASN D C 1
ATOM 16061 O O . ASN D 1 514 ? -92.261 -11.288 67.823 1.00 42.72 537 ASN D O 1
ATOM 16066 N N . ALA D 1 515 ? -90.954 -11.545 69.680 1.00 43.30 538 ALA D N 1
ATOM 16067 C CA . ALA D 1 515 ? -89.999 -12.544 69.178 1.00 42.01 538 ALA D CA 1
ATOM 16068 C C . ALA D 1 515 ? -90.665 -13.871 68.782 1.00 45.56 538 ALA D C 1
ATOM 16069 O O . ALA D 1 515 ? -90.017 -14.738 68.191 1.00 43.64 538 ALA D O 1
ATOM 16071 N N . TYR D 1 516 ? -91.961 -14.023 69.087 1.00 44.24 539 TYR D N 1
ATOM 16072 C CA . TYR D 1 516 ? -92.742 -15.179 68.651 1.00 45.04 539 TYR D CA 1
ATOM 16073 C C . TYR D 1 516 ? -93.161 -14.959 67.191 1.00 44.02 539 TYR D C 1
ATOM 16074 O O . TYR D 1 516 ? -93.389 -15.935 66.488 1.00 42.50 539 TYR D O 1
ATOM 16083 N N . ILE D 1 517 ? -93.305 -13.684 66.750 1.00 38.84 540 ILE D N 1
ATOM 16084 C CA . ILE D 1 517 ? -93.800 -13.368 65.401 1.00 36.92 540 ILE D CA 1
ATOM 16085 C C . ILE D 1 517 ? -92.715 -12.855 64.429 1.00 36.65 540 ILE D C 1
ATOM 16086 O O . ILE D 1 517 ? -92.565 -13.463 63.381 1.00 34.02 540 ILE D O 1
ATOM 16091 N N . PHE D 1 518 ? -92.000 -11.741 64.733 1.00 32.81 541 PHE D N 1
ATOM 16092 C CA . PHE D 1 518 ? -91.060 -11.151 63.757 1.00 30.34 541 PHE D CA 1
ATOM 16093 C C . PHE D 1 518 ? -90.032 -12.149 63.134 1.00 32.89 541 PHE D C 1
ATOM 16094 O O . PHE D 1 518 ? -89.826 -12.031 61.925 1.00 30.20 541 PHE D O 1
ATOM 16102 N N . PRO D 1 519 ? -89.413 -13.137 63.844 1.00 31.31 542 PRO D N 1
ATOM 16103 C CA . PRO D 1 519 ? -88.419 -13.994 63.162 1.00 30.53 542 PRO D CA 1
ATOM 16104 C C . PRO D 1 519 ? -89.007 -14.850 62.046 1.00 32.70 542 PRO D C 1
ATOM 16105 O O . PRO D 1 519 ? -88.396 -14.948 60.985 1.00 28.07 542 PRO D O 1
ATOM 16109 N N . GLY D 1 520 ? -90.207 -15.404 62.286 1.00 32.28 543 GLY D N 1
ATOM 16110 C CA . GLY D 1 520 ? -90.922 -16.221 61.320 1.00 31.95 543 GLY D CA 1
ATOM 16111 C C . GLY D 1 520 ? -91.512 -15.385 60.211 1.00 35.43 543 GLY D C 1
ATOM 16112 O O . GLY D 1 520 ? -91.500 -15.803 59.054 1.00 34.60 543 GLY D O 1
ATOM 16113 N N . LEU D 1 521 ? -92.019 -14.193 60.554 1.00 32.79 544 LEU D N 1
ATOM 16114 C CA . LEU D 1 521 ? -92.585 -13.280 59.567 1.00 32.49 544 LEU D CA 1
ATOM 16115 C C . LEU D 1 521 ? -91.488 -12.827 58.591 1.00 32.54 544 LEU D C 1
ATOM 16116 O O . LEU D 1 521 ? -91.698 -12.895 57.392 1.00 30.33 544 LEU D O 1
ATOM 16121 N N . GLY D 1 522 ? -90.335 -12.396 59.122 1.00 28.49 545 GLY D N 1
ATOM 16122 C CA . GLY D 1 522 ? -89.179 -11.998 58.330 1.00 27.05 545 GLY D CA 1
ATOM 16123 C C . GLY D 1 522 ? -88.724 -13.127 57.417 1.00 29.74 545 GLY D C 1
ATOM 16124 O O . GLY D 1 522 ? -88.535 -12.904 56.223 1.00 28.15 545 GLY D O 1
ATOM 16125 N N . LEU D 1 523 ? -88.598 -14.363 57.961 1.00 26.26 546 LEU D N 1
ATOM 16126 C CA . LEU D 1 523 ? -88.240 -15.553 57.195 1.00 25.94 546 LEU D CA 1
ATOM 16127 C C . LEU D 1 523 ? -89.221 -15.823 56.039 1.00 29.85 546 LEU D C 1
ATOM 16128 O O . LEU D 1 523 ? -88.769 -16.072 54.917 1.00 29.81 546 LEU D O 1
ATOM 16133 N N . GLY D 1 524 ? -90.524 -15.712 56.316 1.00 27.52 547 GLY D N 1
ATOM 16134 C CA . GLY D 1 524 ? -91.596 -15.928 55.346 1.00 27.15 547 GLY D CA 1
ATOM 16135 C C . GLY D 1 524 ? -91.526 -14.966 54.184 1.00 29.47 547 GLY D C 1
ATOM 16136 O O . GLY D 1 524 ? -91.724 -15.365 53.035 1.00 28.45 547 GLY D O 1
ATOM 16137 N N . LEU D 1 525 ? -91.213 -13.697 54.471 1.00 26.96 548 LEU D N 1
ATOM 16138 C CA . LEU D 1 525 ? -91.055 -12.668 53.426 1.00 27.14 548 LEU D CA 1
ATOM 16139 C C . LEU D 1 525 ? -89.833 -12.956 52.568 1.00 28.29 548 LEU D C 1
ATOM 16140 O O . LEU D 1 525 ? -89.926 -12.923 51.345 1.00 25.36 548 LEU D O 1
ATOM 16145 N N . VAL D 1 526 ? -88.694 -13.280 53.210 1.00 25.81 549 VAL D N 1
ATOM 16146 C CA . VAL D 1 526 ? -87.438 -13.573 52.504 1.00 25.11 549 VAL D CA 1
ATOM 16147 C C . VAL D 1 526 ? -87.563 -14.787 51.574 1.00 26.82 549 VAL D C 1
ATOM 16148 O O . VAL D 1 526 ? -87.202 -14.698 50.403 1.00 25.97 549 VAL D O 1
ATOM 16152 N N . ILE D 1 527 ? -88.065 -15.910 52.090 1.00 24.64 550 ILE D N 1
ATOM 16153 C CA . ILE D 1 527 ? -88.121 -17.169 51.333 1.00 25.36 550 ILE D CA 1
ATOM 16154 C C . ILE D 1 527 ? -89.125 -17.141 50.166 1.00 28.04 550 ILE D C 1
ATOM 16155 O O . ILE D 1 527 ? -88.959 -17.900 49.214 1.00 28.74 550 ILE D O 1
ATOM 16160 N N . SER D 1 528 ? -90.137 -16.275 50.239 1.00 24.53 551 SER D N 1
ATOM 16161 C CA . SER D 1 528 ? -91.138 -16.120 49.178 1.00 25.39 551 SER D CA 1
ATOM 16162 C C . SER D 1 528 ? -90.720 -15.008 48.197 1.00 28.29 551 SER D C 1
ATOM 16163 O O . SER D 1 528 ? -91.330 -14.861 47.145 1.00 28.18 551 SER D O 1
ATOM 16166 N N . GLY D 1 529 ? -89.697 -14.238 48.550 1.00 25.12 552 GLY D N 1
ATOM 16167 C CA . GLY D 1 529 ? -89.271 -13.096 47.740 1.00 26.01 552 GLY D CA 1
ATOM 16168 C C . GLY D 1 529 ? -90.360 -12.030 47.713 1.00 28.17 552 GLY D C 1
ATOM 16169 O O . GLY D 1 529 ? -90.593 -11.398 46.677 1.00 26.79 552 GLY D O 1
ATOM 16170 N N . ALA D 1 530 ? -91.071 -11.850 48.844 1.00 24.22 553 ALA D N 1
ATOM 16171 C CA . ALA D 1 530 ? -92.168 -10.870 48.952 1.00 26.15 553 ALA D CA 1
ATOM 16172 C C . ALA D 1 530 ? -91.666 -9.455 48.710 1.00 29.59 553 ALA D C 1
ATOM 16173 O O . ALA D 1 530 ? -90.533 -9.162 49.068 1.00 28.35 553 ALA D O 1
ATOM 16175 N N . VAL D 1 531 ? -92.464 -8.595 48.067 1.00 26.87 554 VAL D N 1
ATOM 16176 C CA . VAL D 1 531 ? -92.053 -7.208 47.806 1.00 26.69 554 VAL D CA 1
ATOM 16177 C C . VAL D 1 531 ? -92.867 -6.230 48.651 1.00 30.65 554 VAL D C 1
ATOM 16178 O O . VAL D 1 531 ? -92.522 -5.051 48.729 1.00 30.05 554 VAL D O 1
ATOM 16182 N N . ARG D 1 532 ? -93.941 -6.718 49.293 1.00 27.96 555 ARG D N 1
ATOM 16183 C CA . ARG D 1 532 ? -94.775 -5.890 50.171 1.00 28.54 555 ARG D CA 1
ATOM 16184 C C . ARG D 1 532 ? -95.269 -6.712 51.313 1.00 31.38 555 ARG D C 1
ATOM 16185 O O . ARG D 1 532 ? -95.488 -7.916 51.158 1.00 30.11 555 ARG D O 1
ATOM 16193 N N . VAL D 1 533 ? -95.477 -6.057 52.459 1.00 28.29 556 VAL D N 1
ATOM 16194 C CA . VAL D 1 533 ? -96.106 -6.693 53.599 1.00 28.18 556 VAL D CA 1
ATOM 16195 C C . VAL D 1 533 ? -97.599 -6.332 53.459 1.00 35.53 556 VAL D C 1
ATOM 16196 O O . VAL D 1 533 ? -97.947 -5.170 53.217 1.00 36.12 556 VAL D O 1
ATOM 16200 N N . HIS D 1 534 ? -98.466 -7.327 53.582 1.00 32.19 557 HIS D N 1
ATOM 16201 C CA . HIS D 1 534 ? -99.909 -7.104 53.525 1.00 32.97 557 HIS D CA 1
ATOM 16202 C C . HIS D 1 534 ? -100.458 -7.493 54.879 1.00 37.83 557 HIS D C 1
ATOM 16203 O O . HIS D 1 534 ? -99.932 -8.410 55.510 1.00 35.84 557 HIS D O 1
ATOM 16210 N N . GLU D 1 535 ? -101.519 -6.807 55.332 1.00 38.35 558 GLU D N 1
ATOM 16211 C CA . GLU D 1 535 ? -102.168 -7.085 56.618 1.00 39.26 558 GLU D CA 1
ATOM 16212 C C . GLU D 1 535 ? -102.599 -8.551 56.776 1.00 43.39 558 GLU D C 1
ATOM 16213 O O . GLU D 1 535 ? -102.568 -9.072 57.885 1.00 43.26 558 GLU D O 1
ATOM 16219 N N . ASP D 1 536 ? -102.970 -9.223 55.663 1.00 41.05 559 ASP D N 1
ATOM 16220 C CA . ASP D 1 536 ? -103.367 -10.630 55.680 1.00 41.53 559 ASP D CA 1
ATOM 16221 C C . ASP D 1 536 ? -102.211 -11.552 56.099 1.00 43.30 559 ASP D C 1
ATOM 16222 O O . ASP D 1 536 ? -102.464 -12.649 56.598 1.00 43.89 559 ASP D O 1
ATOM 16227 N N . MET D 1 537 ? -100.952 -11.107 55.914 1.00 37.65 560 MET D N 1
ATOM 16228 C CA . MET D 1 537 ? -99.770 -11.876 56.336 1.00 36.85 560 MET D CA 1
ATOM 16229 C C . MET D 1 537 ? -99.683 -11.858 57.856 1.00 41.17 560 MET D C 1
ATOM 16230 O O . MET D 1 537 ? -99.254 -12.842 58.452 1.00 40.61 560 MET D O 1
ATOM 16235 N N . LEU D 1 538 ? -100.072 -10.722 58.479 1.00 39.14 561 LEU D N 1
ATOM 16236 C CA . LEU D 1 538 ? -100.106 -10.564 59.934 1.00 39.99 561 LEU D CA 1
ATOM 16237 C C . LEU D 1 538 ? -101.181 -11.498 60.513 1.00 45.25 561 LEU D C 1
ATOM 16238 O O . LEU D 1 538 ? -100.930 -12.158 61.525 1.00 45.49 561 LEU D O 1
ATOM 16243 N N . LEU D 1 539 ? -102.358 -11.586 59.837 1.00 42.42 562 LEU D N 1
ATOM 16244 C CA . LEU D 1 539 ? -103.466 -12.475 60.213 1.00 44.81 562 LEU D CA 1
ATOM 16245 C C . LEU D 1 539 ? -103.016 -13.950 60.112 1.00 48.59 562 LEU D C 1
ATOM 16246 O O . LEU D 1 539 ? -103.289 -14.730 61.021 1.00 48.61 562 LEU D O 1
ATOM 16251 N N . ALA D 1 540 ? -102.267 -14.304 59.041 1.00 44.80 563 ALA D N 1
ATOM 16252 C CA . ALA D 1 540 ? -101.724 -15.651 58.832 1.00 44.55 563 ALA D CA 1
ATOM 16253 C C . ALA D 1 540 ? -100.673 -16.008 59.918 1.00 47.84 563 ALA D C 1
ATOM 16254 O O . ALA D 1 540 ? -100.681 -17.129 60.426 1.00 49.24 563 ALA D O 1
ATOM 16256 N N . ALA D 1 541 ? -99.776 -15.055 60.266 1.00 41.28 564 ALA D N 1
ATOM 16257 C CA . ALA D 1 541 ? -98.755 -15.238 61.304 1.00 39.70 564 ALA D CA 1
ATOM 16258 C C . ALA D 1 541 ? -99.419 -15.508 62.674 1.00 45.92 564 ALA D C 1
ATOM 16259 O O . ALA D 1 541 ? -98.976 -16.407 63.395 1.00 45.88 564 ALA D O 1
ATOM 16261 N N . SER D 1 542 ? -100.495 -14.750 63.008 1.00 43.91 565 SER D N 1
ATOM 16262 C CA . SER D 1 542 ? -101.249 -14.891 64.266 1.00 46.94 565 SER D CA 1
ATOM 16263 C C . SER D 1 542 ? -101.906 -16.270 64.374 1.00 54.21 565 SER D C 1
ATOM 16264 O O . SER D 1 542 ? -101.758 -16.937 65.400 1.00 55.29 565 SER D O 1
ATOM 16267 N N . ALA D 1 543 ? -102.612 -16.699 63.309 1.00 52.07 566 ALA D N 1
ATOM 16268 C CA . ALA D 1 543 ? -103.281 -18.005 63.249 1.00 54.24 566 ALA D CA 1
ATOM 16269 C C . ALA D 1 543 ? -102.263 -19.151 63.363 1.00 57.08 566 ALA D C 1
ATOM 16270 O O . ALA D 1 543 ? -102.518 -20.104 64.093 1.00 59.59 566 ALA D O 1
ATOM 16272 N N . ALA D 1 544 ? -101.094 -19.024 62.697 1.00 49.69 567 ALA D N 1
ATOM 16273 C CA . ALA D 1 544 ? -100.015 -20.017 62.756 1.00 48.54 567 ALA D CA 1
ATOM 16274 C C . ALA D 1 544 ? -99.457 -20.158 64.185 1.00 53.72 567 ALA D C 1
ATOM 16275 O O . ALA D 1 544 ? -99.274 -21.289 64.653 1.00 54.77 567 ALA D O 1
ATOM 16277 N N . LEU D 1 545 ? -99.225 -19.020 64.890 1.00 49.95 568 LEU D N 1
ATOM 16278 C CA . LEU D 1 545 ? -98.734 -19.042 66.274 1.00 51.07 568 LEU D CA 1
ATOM 16279 C C . LEU D 1 545 ? -99.769 -19.681 67.209 1.00 59.96 568 LEU D C 1
ATOM 16280 O O . LEU D 1 545 ? -99.401 -20.559 67.989 1.00 61.49 568 LEU D O 1
ATOM 16285 N N . ALA D 1 546 ? -101.058 -19.272 67.093 1.00 58.99 569 ALA D N 1
ATOM 16286 C CA . ALA D 1 546 ? -102.171 -19.795 67.895 1.00 63.87 569 ALA D CA 1
ATOM 16287 C C . ALA D 1 546 ? -102.353 -21.311 67.702 1.00 71.82 569 ALA D C 1
ATOM 16288 O O . ALA D 1 546 ? -102.664 -22.012 68.665 1.00 74.97 569 ALA D O 1
ATOM 16290 N N . ASP D 1 547 ? -102.113 -21.814 66.470 1.00 67.52 570 ASP D N 1
ATOM 16291 C CA . ASP D 1 547 ? -102.191 -23.240 66.142 1.00 69.43 570 ASP D CA 1
ATOM 16292 C C . ASP D 1 547 ? -101.106 -24.041 66.871 1.00 74.31 570 ASP D C 1
ATOM 16293 O O . ASP D 1 547 ? -101.279 -25.241 67.090 1.00 77.70 570 ASP D O 1
ATOM 16298 N N . GLN D 1 548 ? -100.006 -23.374 67.268 1.00 67.84 571 GLN D N 1
ATOM 16299 C CA . GLN D 1 548 ? -98.903 -23.999 67.999 1.00 83.07 571 GLN D CA 1
ATOM 16300 C C . GLN D 1 548 ? -99.174 -24.022 69.503 1.00 104.46 571 GLN D C 1
ATOM 16301 O O . GLN D 1 548 ? -98.522 -24.766 70.229 1.00 65.51 571 GLN D O 1
ATOM 16307 N N . PHE D 1 560 ? -99.494 -19.262 75.016 1.00 87.55 583 PHE D N 1
ATOM 16308 C CA . PHE D 1 560 ? -98.360 -19.298 74.092 1.00 83.63 583 PHE D CA 1
ATOM 16309 C C . PHE D 1 560 ? -97.447 -20.512 74.320 1.00 88.70 583 PHE D C 1
ATOM 16310 O O . PHE D 1 560 ? -97.122 -20.818 75.473 1.00 91.35 583 PHE D O 1
ATOM 16318 N N . PRO D 1 561 ? -96.962 -21.166 73.233 1.00 82.92 584 PRO D N 1
ATOM 16319 C CA . PRO D 1 561 ? -96.012 -22.283 73.403 1.00 83.51 584 PRO D CA 1
ATOM 16320 C C . PRO D 1 561 ? -94.653 -21.740 73.894 1.00 84.99 584 PRO D C 1
ATOM 16321 O O . PRO D 1 561 ? -94.427 -20.539 73.749 1.00 81.82 584 PRO D O 1
ATOM 16325 N N . PRO D 1 562 ? -93.753 -22.532 74.524 1.00 82.92 585 PRO D N 1
ATOM 16326 C CA . PRO D 1 562 ? -92.502 -21.932 75.019 1.00 81.60 585 PRO D CA 1
ATOM 16327 C C . PRO D 1 562 ? -91.495 -21.583 73.922 1.00 80.30 585 PRO D C 1
ATOM 16328 O O . PRO D 1 562 ? -91.617 -22.063 72.789 1.00 78.51 585 PRO D O 1
ATOM 16332 N N . PHE D 1 563 ? -90.469 -20.776 74.282 1.00 74.19 586 PHE D N 1
ATOM 16333 C CA . PHE D 1 563 ? -89.393 -20.365 73.367 1.00 70.30 586 PHE D CA 1
ATOM 16334 C C . PHE D 1 563 ? -88.402 -21.491 73.053 1.00 73.47 586 PHE D C 1
ATOM 16335 O O . PHE D 1 563 ? -87.515 -21.311 72.219 1.00 70.42 586 PHE D O 1
ATOM 16343 N N . THR D 1 564 ? -88.545 -22.645 73.726 1.00 72.63 587 THR D N 1
ATOM 16344 C CA . THR D 1 564 ? -87.683 -23.812 73.529 1.00 72.89 587 THR D CA 1
ATOM 16345 C C . THR D 1 564 ? -87.867 -24.446 72.131 1.00 72.24 587 THR D C 1
ATOM 16346 O O . THR D 1 564 ? -86.913 -25.008 71.594 1.00 71.62 587 THR D O 1
ATOM 16350 N N . ASN D 1 565 ? -89.077 -24.336 71.546 1.00 65.12 588 ASN D N 1
ATOM 16351 C CA . ASN D 1 565 ? -89.393 -24.869 70.216 1.00 62.14 588 ASN D CA 1
ATOM 16352 C C . ASN D 1 565 ? -89.620 -23.718 69.195 1.00 59.35 588 ASN D C 1
ATOM 16353 O O . ASN D 1 565 ? -90.320 -23.914 68.194 1.00 57.84 588 ASN D O 1
ATOM 16358 N N . ILE D 1 566 ? -89.016 -22.525 69.441 1.00 52.22 589 ILE D N 1
ATOM 16359 C CA . ILE D 1 566 ? -89.179 -21.324 68.607 1.00 48.57 589 ILE D CA 1
ATOM 16360 C C . ILE D 1 566 ? -88.847 -21.559 67.113 1.00 48.36 589 ILE D C 1
ATOM 16361 O O . ILE D 1 566 ? -89.545 -21.014 66.266 1.00 45.25 589 ILE D O 1
ATOM 16366 N N . ARG D 1 567 ? -87.821 -22.361 66.803 1.00 45.24 590 ARG D N 1
ATOM 16367 C CA . ARG D 1 567 ? -87.409 -22.674 65.434 1.00 43.45 590 ARG D CA 1
ATOM 16368 C C . ARG D 1 567 ? -88.509 -23.393 64.639 1.00 47.41 590 ARG D C 1
ATOM 16369 O O . ARG D 1 567 ? -88.711 -23.080 63.467 1.00 43.86 590 ARG D O 1
ATOM 16377 N N . LYS D 1 568 ? -89.221 -24.350 65.275 1.00 46.47 591 LYS D N 1
ATOM 16378 C CA . LYS D 1 568 ? -90.339 -25.059 64.639 1.00 46.04 591 LYS D CA 1
ATOM 16379 C C . LYS D 1 568 ? -91.514 -24.084 64.456 1.00 46.29 591 LYS D C 1
ATOM 16380 O O . LYS D 1 568 ? -92.128 -24.058 63.393 1.00 45.05 591 LYS D O 1
ATOM 16386 N N . ILE D 1 569 ? -91.782 -23.255 65.480 1.00 41.05 592 ILE D N 1
ATOM 16387 C CA . ILE D 1 569 ? -92.844 -22.247 65.459 1.00 39.82 592 ILE D CA 1
ATOM 16388 C C . ILE D 1 569 ? -92.595 -21.264 64.312 1.00 41.08 592 ILE D C 1
ATOM 16389 O O . ILE D 1 569 ? -93.506 -21.007 63.523 1.00 41.26 592 ILE D O 1
ATOM 16394 N N . SER D 1 570 ? -91.347 -20.765 64.197 1.00 34.87 593 SER D N 1
ATOM 16395 C CA . SER D 1 570 ? -90.921 -19.835 63.157 1.00 32.17 593 SER D CA 1
ATOM 16396 C C . SER D 1 570 ? -91.111 -20.404 61.765 1.00 34.05 593 SER D C 1
ATOM 16397 O O . SER D 1 570 ? -91.499 -19.648 60.872 1.00 31.48 593 SER D O 1
ATOM 16400 N N . ALA D 1 571 ? -90.853 -21.724 61.577 1.00 32.60 594 ALA D N 1
ATOM 16401 C CA . ALA D 1 571 ? -91.036 -22.421 60.289 1.00 32.32 594 ALA D CA 1
ATOM 16402 C C . ALA D 1 571 ? -92.518 -22.423 59.881 1.00 38.13 594 ALA D C 1
ATOM 16403 O O . ALA D 1 571 ? -92.825 -22.166 58.716 1.00 36.81 594 ALA D O 1
ATOM 16405 N N . TYR D 1 572 ? -93.438 -22.672 60.850 1.00 38.31 595 TYR D N 1
ATOM 16406 C CA . TYR D 1 572 ? -94.881 -22.649 60.595 1.00 39.13 595 TYR D CA 1
ATOM 16407 C C . TYR D 1 572 ? -95.375 -21.246 60.271 1.00 38.55 595 TYR D C 1
ATOM 16408 O O . TYR D 1 572 ? -96.169 -21.075 59.357 1.00 37.12 595 TYR D O 1
ATOM 16417 N N . ILE D 1 573 ? -94.884 -20.241 60.992 1.00 34.35 596 ILE D N 1
ATOM 16418 C CA . ILE D 1 573 ? -95.246 -18.839 60.733 1.00 32.75 596 ILE D CA 1
ATOM 16419 C C . ILE D 1 573 ? -94.741 -18.411 59.345 1.00 34.40 596 ILE D C 1
ATOM 16420 O O . ILE D 1 573 ? -95.509 -17.804 58.591 1.00 32.94 596 ILE D O 1
ATOM 16425 N N . ALA D 1 574 ? -93.459 -18.729 59.023 1.00 28.40 597 ALA D N 1
ATOM 16426 C CA . ALA D 1 574 ? -92.852 -18.395 57.738 1.00 26.74 597 ALA D CA 1
ATOM 16427 C C . ALA D 1 574 ? -93.616 -19.009 56.581 1.00 30.52 597 ALA D C 1
ATOM 16428 O O . ALA D 1 574 ? -93.892 -18.300 55.621 1.00 29.63 597 ALA D O 1
ATOM 16430 N N . ALA D 1 575 ? -94.031 -20.289 56.709 1.00 28.97 598 ALA D N 1
ATOM 16431 C CA . ALA D 1 575 ? -94.812 -20.988 55.690 1.00 29.95 598 ALA D CA 1
ATOM 16432 C C . ALA D 1 575 ? -96.194 -20.319 55.479 1.00 34.61 598 ALA D C 1
ATOM 16433 O O . ALA D 1 575 ? -96.621 -20.174 54.335 1.00 33.24 598 ALA D O 1
ATOM 16435 N N . ALA D 1 576 ? -96.862 -19.887 56.572 1.00 31.78 599 ALA D N 1
ATOM 16436 C CA . ALA D 1 576 ? -98.166 -19.219 56.493 1.00 33.42 599 ALA D CA 1
ATOM 16437 C C . ALA D 1 576 ? -98.041 -17.826 55.860 1.00 35.85 599 ALA D C 1
ATOM 16438 O O . ALA D 1 576 ? -98.870 -17.460 55.026 1.00 35.20 599 ALA D O 1
ATOM 16440 N N . VAL D 1 577 ? -96.984 -17.080 56.213 1.00 30.18 600 VAL D N 1
ATOM 16441 C CA . VAL D 1 577 ? -96.686 -15.756 55.654 1.00 28.25 600 VAL D CA 1
ATOM 16442 C C . VAL D 1 577 ? -96.343 -15.880 54.158 1.00 31.33 600 VAL D C 1
ATOM 16443 O O . VAL D 1 577 ? -96.886 -15.121 53.352 1.00 30.58 600 VAL D O 1
ATOM 16447 N N . ALA D 1 578 ? -95.455 -16.840 53.796 1.00 27.03 601 ALA D N 1
ATOM 16448 C CA . ALA D 1 578 ? -95.066 -17.115 52.411 1.00 25.99 601 ALA D CA 1
ATOM 16449 C C . ALA D 1 578 ? -96.296 -17.490 51.587 1.00 32.33 601 ALA D C 1
ATOM 16450 O O . ALA D 1 578 ? -96.478 -16.901 50.520 1.00 31.96 601 ALA D O 1
ATOM 16452 N N . ALA D 1 579 ? -97.177 -18.396 52.108 1.00 31.36 602 ALA D N 1
ATOM 16453 C CA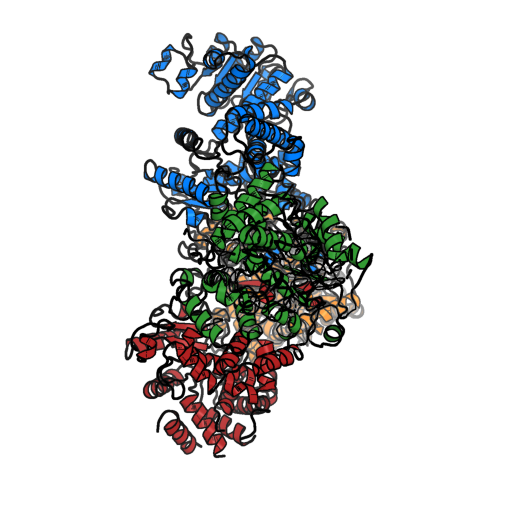 . ALA D 1 579 ? -98.412 -18.809 51.412 1.00 32.30 602 ALA D CA 1
ATOM 16454 C C . ALA D 1 579 ? -99.291 -17.589 51.104 1.00 34.79 602 ALA D C 1
ATOM 16455 O O . ALA D 1 579 ? -99.799 -17.465 49.989 1.00 34.97 602 ALA D O 1
ATOM 16457 N N . LYS D 1 580 ? -99.432 -16.669 52.064 1.00 30.40 603 LYS D N 1
ATOM 16458 C CA . LYS D 1 580 ? -100.237 -15.459 51.841 1.00 30.61 603 LYS D CA 1
ATOM 16459 C C . LYS D 1 580 ? -99.615 -14.540 50.759 1.00 33.32 603 LYS D C 1
ATOM 16460 O O . LYS D 1 580 ? -100.348 -14.050 49.900 1.00 35.19 603 LYS D O 1
ATOM 16466 N N . ALA D 1 581 ? -98.274 -14.366 50.771 1.00 26.73 604 ALA D N 1
ATOM 16467 C CA . ALA D 1 581 ? -97.555 -13.579 49.762 1.00 25.43 604 ALA D CA 1
ATOM 16468 C C . ALA D 1 581 ? -97.847 -14.147 48.342 1.00 29.47 604 ALA D C 1
ATOM 16469 O O . ALA D 1 581 ? -98.202 -13.366 47.449 1.00 28.16 604 ALA D O 1
ATOM 16471 N N . TYR D 1 582 ? -97.811 -15.506 48.177 1.00 26.31 605 TYR D N 1
ATOM 16472 C CA . TYR D 1 582 ? -98.142 -16.166 46.901 1.00 26.83 605 TYR D CA 1
ATOM 16473 C C . TYR D 1 582 ? -99.585 -15.911 46.527 1.00 34.30 605 TYR D C 1
ATOM 16474 O O . TYR D 1 582 ? -99.867 -15.511 45.388 1.00 35.43 605 TYR D O 1
ATOM 16483 N N . GLU D 1 583 ? -100.510 -16.115 47.485 1.00 32.43 606 GLU D N 1
ATOM 16484 C CA . GLU D 1 583 ? -101.941 -15.918 47.242 1.00 34.79 606 GLU D CA 1
ATOM 16485 C C . GLU D 1 583 ? -102.300 -14.476 46.854 1.00 37.55 606 GLU D C 1
ATOM 16486 O O . GLU D 1 583 ? -103.181 -14.281 46.035 1.00 38.26 606 GLU D O 1
ATOM 16492 N N . LEU D 1 584 ? -101.569 -13.485 47.377 1.00 34.19 607 LEU D N 1
ATOM 16493 C CA . LEU D 1 584 ? -101.797 -12.063 47.086 1.00 34.47 607 LEU D CA 1
ATOM 16494 C C . LEU D 1 584 ? -101.031 -11.551 45.834 1.00 36.29 607 LEU D C 1
ATOM 16495 O O . LEU D 1 584 ? -101.260 -10.416 45.396 1.00 38.51 607 LEU D O 1
ATOM 16500 N N . GLY D 1 585 ? -100.181 -12.393 45.253 1.00 30.20 608 GLY D N 1
ATOM 16501 C CA . GLY D 1 585 ? -99.386 -12.019 44.081 1.00 28.89 608 GLY D CA 1
ATOM 16502 C C . GLY D 1 585 ? -98.238 -11.082 44.424 1.00 32.65 608 GLY D C 1
ATOM 16503 O O . GLY D 1 585 ? -97.775 -10.298 43.593 1.00 31.27 608 GLY D O 1
ATOM 16504 N N . LEU D 1 586 ? -97.758 -11.167 45.664 1.00 29.65 609 LEU D N 1
ATOM 16505 C CA . LEU D 1 586 ? -96.678 -10.322 46.168 1.00 28.67 609 LEU D CA 1
ATOM 16506 C C . LEU D 1 586 ? -95.344 -11.063 46.248 1.00 30.77 609 LEU D C 1
ATOM 16507 O O . LEU D 1 586 ? -94.328 -10.443 46.533 1.00 28.32 609 LEU D O 1
ATOM 16512 N N . ALA D 1 587 ? -95.343 -12.374 45.982 1.00 26.99 610 ALA D N 1
ATOM 16513 C CA . ALA D 1 587 ? -94.128 -13.189 46.026 1.00 26.03 610 ALA D CA 1
ATOM 16514 C C . ALA D 1 587 ? -93.408 -13.223 44.674 1.00 30.68 610 ALA D C 1
ATOM 16515 O O . ALA D 1 587 ? -94.060 -13.247 43.638 1.00 29.69 610 ALA D O 1
ATOM 16517 N N . THR D 1 588 ? -92.067 -13.217 44.682 1.00 27.95 611 THR D N 1
ATOM 16518 C CA . THR D 1 588 ? -91.287 -13.260 43.434 1.00 27.83 611 THR D CA 1
ATOM 16519 C C . THR D 1 588 ? -90.529 -14.575 43.259 1.00 31.18 611 THR D C 1
ATOM 16520 O O . THR D 1 588 ? -89.995 -14.813 42.171 1.00 30.06 611 THR D O 1
ATOM 16524 N N . ARG D 1 589 ? -90.454 -15.424 44.316 1.00 27.59 612 ARG D N 1
ATOM 16525 C CA . ARG D 1 589 ? -89.754 -16.715 44.204 1.00 27.93 612 ARG D CA 1
ATOM 16526 C C . ARG D 1 589 ? -90.763 -17.717 43.670 1.00 31.00 612 ARG D C 1
ATOM 16527 O O . ARG D 1 589 ? -91.376 -18.471 44.427 1.00 31.08 612 ARG D O 1
ATOM 16535 N N . LEU D 1 590 ? -90.957 -17.680 42.345 1.00 27.36 613 LEU D N 1
ATOM 16536 C CA . LEU D 1 590 ? -91.959 -18.451 41.646 1.00 27.75 613 LEU D CA 1
ATOM 16537 C C . LEU D 1 590 ? -91.403 -19.655 40.870 1.00 31.87 613 LEU D C 1
ATOM 16538 O O . LEU D 1 590 ? -90.350 -19.530 40.254 1.00 30.61 613 LEU D O 1
ATOM 16543 N N . PRO D 1 591 ? -92.127 -20.807 40.828 1.00 29.14 614 PRO D N 1
ATOM 16544 C CA . PRO D 1 591 ? -93.416 -21.092 41.495 1.00 28.56 614 PRO D CA 1
ATOM 16545 C C . PRO D 1 591 ? -93.263 -21.398 42.998 1.00 30.24 614 PRO D C 1
ATOM 16546 O O . PRO D 1 591 ? -92.151 -21.722 43.438 1.00 26.50 614 PRO D O 1
ATOM 16550 N N . PRO D 1 592 ? -94.351 -21.349 43.815 1.00 26.37 615 PRO D N 1
ATOM 16551 C CA . PRO D 1 592 ? -94.194 -21.708 45.230 1.00 26.02 615 PRO D CA 1
ATOM 16552 C C . PRO D 1 592 ? -93.833 -23.184 45.418 1.00 30.48 615 PRO D C 1
ATOM 16553 O O . PRO D 1 592 ? -94.413 -24.025 44.737 1.00 29.48 615 PRO D O 1
ATOM 16557 N N . PRO D 1 593 ? -92.901 -23.548 46.330 1.00 30.04 616 PRO D N 1
ATOM 16558 C CA . PRO D 1 593 ? -92.652 -24.984 46.587 1.00 31.17 616 PRO D CA 1
ATOM 16559 C C . PRO D 1 593 ? -93.938 -25.620 47.150 1.00 36.13 616 PRO D C 1
ATOM 16560 O O . PRO D 1 593 ? -94.749 -24.912 47.762 1.00 34.55 616 PRO D O 1
ATOM 16564 N N . LYS D 1 594 ? -94.135 -26.934 46.942 1.00 34.48 617 LYS D N 1
ATOM 16565 C CA . LYS D 1 594 ? -95.349 -27.648 47.375 1.00 36.60 617 LYS D CA 1
ATOM 16566 C C . LYS D 1 594 ? -95.530 -27.722 48.896 1.00 41.14 617 LYS D C 1
ATOM 16567 O O . LYS D 1 594 ? -96.662 -27.594 49.379 1.00 40.35 617 LYS D O 1
ATOM 16569 N N . ASP D 1 595 ? -94.425 -27.917 49.648 1.00 37.25 618 ASP D N 1
ATOM 16570 C CA . ASP D 1 595 ? -94.461 -28.001 51.113 1.00 36.60 618 ASP D CA 1
ATOM 16571 C C . ASP D 1 595 ? -93.679 -26.805 51.653 1.00 36.91 618 ASP D C 1
ATOM 16572 O O . ASP D 1 595 ? -92.447 -26.850 51.742 1.00 32.90 618 ASP D O 1
ATOM 16577 N N . LEU D 1 596 ? -94.409 -25.728 51.994 1.00 33.87 619 LEU D N 1
ATOM 16578 C CA . LEU D 1 596 ? -93.804 -24.486 52.468 1.00 33.81 619 LEU D CA 1
ATOM 16579 C C . LEU D 1 596 ? -93.153 -24.598 53.838 1.00 37.41 619 LEU D C 1
ATOM 16580 O O . LEU D 1 596 ? -92.185 -23.871 54.095 1.00 37.16 619 LEU D O 1
ATOM 16585 N N . VAL D 1 597 ? -93.628 -25.536 54.701 1.00 33.71 620 VAL D N 1
ATOM 16586 C CA . VAL D 1 597 ? -93.027 -25.766 56.033 1.00 32.60 620 VAL D CA 1
ATOM 16587 C C . VAL D 1 597 ? -91.634 -26.376 55.848 1.00 36.14 620 VAL D C 1
ATOM 16588 O O . VAL D 1 597 ? -90.674 -25.862 56.412 1.00 35.80 620 VAL D O 1
ATOM 16592 N N . ALA D 1 598 ? -91.527 -27.457 55.051 1.00 34.08 621 ALA D N 1
ATOM 16593 C CA . ALA D 1 598 ? -90.244 -28.112 54.757 1.00 34.08 621 ALA D CA 1
ATOM 16594 C C . ALA D 1 598 ? -89.313 -27.135 54.044 1.00 35.95 621 ALA D C 1
ATOM 16595 O O . ALA D 1 598 ? -88.124 -27.116 54.337 1.00 35.37 621 ALA D O 1
ATOM 16597 N N . TYR D 1 599 ? -89.858 -26.298 53.140 1.00 32.86 622 TYR D N 1
ATOM 16598 C CA . TYR D 1 599 ? -89.064 -25.294 52.431 1.00 32.18 622 TYR D CA 1
ATOM 16599 C C . TYR D 1 599 ? -88.496 -24.245 53.408 1.00 34.94 622 TYR D C 1
ATOM 16600 O O . TYR D 1 599 ? -87.296 -23.971 53.354 1.00 34.72 622 TYR D O 1
ATOM 16609 N N . ALA D 1 600 ? -89.336 -23.703 54.320 1.00 30.83 623 ALA D N 1
ATOM 16610 C CA . ALA D 1 600 ? -88.890 -22.742 55.344 1.00 30.78 623 ALA D CA 1
ATOM 16611 C C . ALA D 1 600 ? -87.750 -23.332 56.194 1.00 35.96 623 ALA D C 1
ATOM 16612 O O . ALA D 1 600 ? -86.739 -22.670 56.398 1.00 34.91 623 ALA D O 1
ATOM 16614 N N . GLU D 1 601 ? -87.898 -24.591 56.645 1.00 35.52 624 GLU D N 1
ATOM 16615 C CA . GLU D 1 601 ? -86.883 -25.287 57.453 1.00 35.31 624 GLU D CA 1
ATOM 16616 C C . GLU D 1 601 ? -85.569 -25.465 56.713 1.00 38.22 624 GLU D C 1
ATOM 16617 O O . GLU D 1 601 ? -84.501 -25.281 57.308 1.00 37.49 624 GLU D O 1
ATOM 16623 N N . SER D 1 602 ? -85.643 -25.790 55.409 1.00 34.13 625 SER D N 1
ATOM 16624 C CA . SER D 1 602 ? -84.468 -25.966 54.554 1.00 33.72 625 SER D CA 1
ATOM 16625 C C . SER D 1 602 ? -83.692 -24.654 54.356 1.00 35.91 625 SER D C 1
ATOM 16626 O O . SER D 1 602 ? -82.494 -24.690 54.070 1.00 34.73 625 SER D O 1
ATOM 16629 N N . CYS D 1 603 ? -84.380 -23.496 54.504 1.00 31.83 626 CYS D N 1
ATOM 16630 C CA . CYS D 1 603 ? -83.786 -22.168 54.345 1.00 29.97 626 CYS D CA 1
ATOM 16631 C C . CYS D 1 603 ? -83.163 -21.639 55.639 1.00 32.16 626 CYS D C 1
ATOM 16632 O O . CYS D 1 603 ? -82.516 -20.604 55.589 1.00 32.19 626 CYS D O 1
ATOM 16635 N N . MET D 1 604 ? -83.403 -22.283 56.790 1.00 28.70 627 MET D N 1
ATOM 16636 C CA . MET D 1 604 ? -82.931 -21.783 58.076 1.00 29.17 627 MET D CA 1
ATOM 16637 C C . MET D 1 604 ? -81.446 -21.982 58.287 1.00 33.16 627 MET D C 1
ATOM 16638 O O . MET D 1 604 ? -80.929 -23.074 58.072 1.00 32.91 627 MET D O 1
ATOM 16643 N N . TYR D 1 605 ? -80.768 -20.902 58.697 1.00 28.83 628 TYR D N 1
ATOM 16644 C CA . TYR D 1 605 ? -79.350 -20.881 59.007 1.00 27.52 628 TYR D CA 1
ATOM 16645 C C . TYR D 1 605 ? -79.078 -21.835 60.183 1.00 30.63 628 TYR D C 1
ATOM 16646 O O . TYR D 1 605 ? -79.752 -21.770 61.205 1.00 28.74 628 TYR D O 1
ATOM 16655 N N . SER D 1 606 ? -78.083 -22.696 60.026 1.00 29.17 629 SER D N 1
ATOM 16656 C CA . SER D 1 606 ? -77.640 -23.614 61.066 1.00 30.09 629 SER D CA 1
ATOM 16657 C C . SER D 1 606 ? -76.277 -23.118 61.575 1.00 32.20 629 SER D C 1
ATOM 16658 O O . SER D 1 606 ? -75.362 -22.946 60.783 1.00 30.67 629 SER D O 1
ATOM 16661 N N . PRO D 1 607 ? -76.123 -22.868 62.891 1.00 28.99 630 PRO D N 1
ATOM 16662 C CA . PRO D 1 607 ? -74.830 -22.378 63.409 1.00 27.72 630 PRO D CA 1
ATOM 16663 C C . PRO D 1 607 ? -73.796 -23.474 63.721 1.00 29.67 630 PRO D C 1
ATOM 16664 O O . PRO D 1 607 ? -72.815 -23.215 64.409 1.00 29.01 630 PRO D O 1
ATOM 16668 N N . VAL D 1 608 ? -73.988 -24.699 63.190 1.00 27.60 631 VAL D N 1
ATOM 16669 C CA . VAL D 1 608 ? -73.004 -25.778 63.373 1.00 28.06 631 VAL D CA 1
ATOM 16670 C C . VAL D 1 608 ? -71.743 -25.336 62.554 1.00 30.68 631 VAL D C 1
ATOM 16671 O O . VAL D 1 608 ? -71.888 -24.771 61.460 1.00 28.52 631 VAL D O 1
ATOM 16675 N N . TYR D 1 609 ? -70.531 -25.516 63.125 1.00 25.42 632 TYR D N 1
ATOM 16676 C CA . TYR D 1 609 ? -69.299 -25.162 62.426 1.00 24.49 632 TYR D CA 1
ATOM 16677 C C . TYR D 1 609 ? -69.171 -25.870 61.073 1.00 30.24 632 TYR D C 1
ATOM 16678 O O . TYR D 1 609 ? -69.529 -27.043 60.934 1.00 30.34 632 TYR D O 1
ATOM 16687 N N . ARG D 1 610 ? -68.616 -25.168 60.102 1.00 26.88 633 ARG D N 1
ATOM 16688 C CA . ARG D 1 610 ? -68.297 -25.757 58.809 1.00 27.37 633 ARG D CA 1
ATOM 16689 C C . ARG D 1 610 ? -66.922 -26.424 58.932 1.00 30.84 633 ARG D C 1
ATOM 16690 O O . ARG D 1 610 ? -66.125 -26.093 59.821 1.00 31.44 633 ARG D O 1
ATOM 16698 N N . ASN D 1 611 ? -66.650 -27.362 58.036 1.00 27.38 634 ASN D N 1
ATOM 16699 C CA . ASN D 1 611 ? -65.364 -28.020 57.867 1.00 26.12 634 ASN D CA 1
ATOM 16700 C C . ASN D 1 611 ? -64.676 -27.212 56.754 1.00 29.75 634 ASN D C 1
ATOM 16701 O O . ASN D 1 611 ? -65.340 -26.843 55.781 1.00 27.70 634 ASN D O 1
ATOM 16706 N N . TYR D 1 612 ? -63.376 -26.913 56.895 1.00 27.33 635 TYR D N 1
ATOM 16707 C CA . TYR D 1 612 ? -62.695 -26.112 55.876 1.00 28.88 635 TYR D CA 1
ATOM 16708 C C . TYR D 1 612 ? -61.743 -26.900 54.995 1.00 36.29 635 TYR D C 1
ATOM 16709 O O . TYR D 1 612 ? -61.039 -27.773 55.502 1.00 36.41 635 TYR D O 1
ATOM 16718 N N . GLN D 1 613 ? -61.747 -26.599 53.663 1.00 34.11 636 GLN D N 1
ATOM 16719 C CA . GLN D 1 613 ? -60.862 -27.178 52.634 1.00 43.33 636 GLN D CA 1
ATOM 16720 C C . GLN D 1 613 ? -59.413 -26.801 52.970 1.00 74.63 636 GLN D C 1
ATOM 16721 O O . GLN D 1 613 ? -59.108 -25.616 53.054 1.00 42.26 636 GLN D O 1
#

Radius of gyration: 42.29 Å; Cα contacts (8 Å, |Δi|>4): 4738; chains: 4; bounding box: 116×88×134 Å